Protein AF-0000000070740941 (afdb_homodimer)

Radius of gyration: 40.23 Å; Cα contacts (8 Å, |Δi|>4): 1846; chains: 2; bounding box: 111×122×105 Å

Structure (mmCIF, N/CA/C/O backbone):
data_AF-0000000070740941-model_v1
#
loop_
_entity.id
_entity.type
_entity.pdbx_description
1 polymer 'Ion transport domain-containing protein'
#
loop_
_atom_site.group_PDB
_atom_site.id
_atom_site.type_symbol
_atom_site.label_atom_id
_atom_site.label_alt_id
_atom_site.label_comp_id
_atom_site.label_asym_id
_atom_site.label_entity_id
_atom_site.label_seq_id
_atom_site.pdbx_PDB_ins_code
_atom_site.Cartn_x
_atom_site.Cartn_y
_atom_site.Cartn_z
_atom_site.occupancy
_atom_site.B_iso_or_equiv
_atom_site.auth_seq_id
_atom_site.auth_comp_id
_atom_site.auth_asym_id
_atom_site.auth_atom_id
_atom_site.pdbx_PDB_model_num
ATOM 1 N N . MET A 1 1 ? 17 8.023 54.25 1 58.59 1 MET A N 1
ATOM 2 C CA . MET A 1 1 ? 15.797 7.32 53.781 1 58.59 1 MET A CA 1
ATOM 3 C C . MET A 1 1 ? 15.922 5.82 54.031 1 58.59 1 MET A C 1
ATOM 5 O O . MET A 1 1 ? 17 5.242 53.875 1 58.59 1 MET A O 1
ATOM 9 N N . PRO A 1 2 ? 15.023 5.188 54.844 1 73.88 2 PRO A N 1
ATOM 10 C CA . PRO A 1 2 ? 15.055 3.734 55 1 73.88 2 PRO A CA 1
ATOM 11 C C . PRO A 1 2 ? 15.18 2.992 53.688 1 73.88 2 PRO A C 1
ATOM 13 O O . PRO A 1 2 ? 14.836 3.537 52.625 1 73.88 2 PRO A O 1
ATOM 16 N N . LEU A 1 3 ? 16.047 1.975 53.781 1 76 3 LEU A N 1
ATOM 17 C CA . LEU A 1 3 ? 16.359 1.193 52.594 1 76 3 LEU A CA 1
ATOM 18 C C . LEU A 1 3 ? 15.109 0.913 51.75 1 76 3 LEU A C 1
ATOM 20 O O . LEU A 1 3 ? 15.141 0.961 50.531 1 76 3 LEU A O 1
ATOM 24 N N . ARG A 1 4 ? 14.117 0.693 52.5 1 80.38 4 ARG A N 1
ATOM 25 C CA . ARG A 1 4 ? 12.859 0.403 51.812 1 80.38 4 ARG A CA 1
ATOM 26 C C . ARG A 1 4 ? 12.375 1.608 51.031 1 80.38 4 ARG A C 1
ATOM 28 O O . ARG A 1 4 ? 11.945 1.468 49.875 1 80.38 4 ARG A O 1
ATOM 35 N N . ALA A 1 5 ? 12.516 2.693 51.5 1 79.44 5 ALA A N 1
ATOM 36 C CA . ALA A 1 5 ? 12.047 3.916 50.844 1 79.44 5 ALA A CA 1
ATOM 37 C C . ALA A 1 5 ? 12.969 4.312 49.719 1 79.44 5 ALA A C 1
ATOM 39 O O . ALA A 1 5 ? 12.516 4.859 48.688 1 79.44 5 ALA A O 1
ATOM 40 N N . ARG A 1 6 ? 14.211 3.922 49.906 1 79.12 6 ARG A N 1
ATOM 41 C CA . ARG A 1 6 ? 15.18 4.246 48.875 1 79.12 6 ARG A CA 1
ATOM 42 C C . ARG A 1 6 ? 14.945 3.398 47.625 1 79.12 6 ARG A C 1
ATOM 44 O O . ARG A 1 6 ? 14.992 3.908 46.5 1 79.12 6 ARG A O 1
ATOM 51 N N . ILE A 1 7 ? 14.688 2.135 47.875 1 80.81 7 ILE A N 1
ATOM 52 C CA . ILE A 1 7 ? 14.461 1.239 46.75 1 80.81 7 ILE A CA 1
ATOM 53 C C . ILE A 1 7 ? 13.164 1.618 46.031 1 80.81 7 ILE A C 1
ATOM 55 O O . ILE A 1 7 ? 13.094 1.614 44.812 1 80.81 7 ILE A O 1
ATOM 59 N N . ASN A 1 8 ? 12.273 1.97 46.781 1 78.31 8 ASN A N 1
ATOM 60 C CA . ASN A 1 8 ? 11.016 2.398 46.188 1 78.31 8 ASN A CA 1
ATOM 61 C C . ASN A 1 8 ? 11.195 3.67 45.375 1 78.31 8 ASN A C 1
ATOM 63 O O . ASN A 1 8 ? 10.555 3.834 44.312 1 78.31 8 ASN A O 1
ATOM 67 N N . PHE A 1 9 ? 12.047 4.469 45.875 1 75.12 9 PHE A N 1
ATOM 68 C CA . PHE A 1 9 ? 12.297 5.73 45.156 1 75.12 9 PHE A CA 1
ATOM 69 C C . PHE A 1 9 ? 12.977 5.484 43.844 1 75.12 9 PHE A C 1
ATOM 71 O O . PHE A 1 9 ? 12.617 6.102 42.812 1 75.12 9 PHE A O 1
ATOM 78 N N . PHE A 1 10 ? 13.844 4.508 43.812 1 75.12 10 PHE A N 1
ATOM 79 C CA . PHE A 1 10 ? 14.578 4.238 42.594 1 75.12 10 PHE A CA 1
ATOM 80 C C . PHE A 1 10 ? 13.688 3.541 41.562 1 75.12 10 PHE A C 1
ATOM 82 O O . PHE A 1 10 ? 13.828 3.762 40.375 1 75.12 10 PHE A O 1
ATOM 89 N N . LEU A 1 11 ? 12.797 2.863 42.062 1 76.38 11 LEU A N 1
ATOM 90 C CA . LEU A 1 11 ? 11.977 2.068 41.156 1 76.38 11 LEU A CA 1
ATOM 91 C C . LEU A 1 11 ? 10.75 2.855 40.688 1 76.38 11 LEU A C 1
ATOM 93 O O . LEU A 1 11 ? 10.266 2.666 39.562 1 76.38 11 LEU A O 1
ATOM 97 N N . SER A 1 12 ? 10.234 3.75 41.5 1 70.31 12 SER A N 1
ATOM 98 C CA . SER A 1 12 ? 8.992 4.434 41.188 1 70.31 12 SER A CA 1
ATOM 99 C C . SER A 1 12 ? 9.266 5.77 40.5 1 70.31 12 SER A C 1
ATOM 101 O O . SER A 1 12 ? 8.5 6.195 39.625 1 70.31 12 SER A O 1
ATOM 103 N N . ASN A 1 13 ? 10.273 6.441 40.906 1 67.75 13 ASN A N 1
ATOM 104 C CA . ASN A 1 13 ? 10.57 7.738 40.312 1 67.75 13 ASN A CA 1
ATOM 105 C C . ASN A 1 13 ? 11.969 7.758 39.719 1 67.75 13 ASN A C 1
ATOM 107 O O . ASN A 1 13 ? 12.852 8.477 40.188 1 67.75 13 ASN A O 1
ATOM 111 N N . PRO A 1 14 ? 12.078 7.039 38.656 1 66.69 14 PRO A N 1
ATOM 112 C CA . PRO A 1 14 ? 13.43 6.914 38.094 1 66.69 14 PRO A CA 1
ATOM 113 C C . PRO A 1 14 ? 13.953 8.234 37.531 1 66.69 14 PRO A C 1
ATOM 115 O O . PRO A 1 14 ? 15.164 8.43 37.438 1 66.69 14 PRO A O 1
ATOM 118 N N . GLU A 1 15 ? 13.18 9.203 37.25 1 70.12 15 GLU A N 1
ATOM 119 C CA . GLU A 1 15 ? 13.617 10.414 36.562 1 70.12 15 GLU A CA 1
ATOM 120 C C . GLU A 1 15 ? 14.383 11.336 37.531 1 70.12 15 GLU A C 1
ATOM 122 O O . GLU A 1 15 ? 15.219 12.141 37.062 1 70.12 15 GLU A O 1
ATOM 127 N N . GLU A 1 16 ? 14.148 11.164 38.812 1 66.44 16 GLU A N 1
ATOM 128 C CA . GLU A 1 16 ? 14.695 12.117 39.75 1 66.44 16 GLU A CA 1
ATOM 129 C C . GLU A 1 16 ? 16.125 11.75 40.156 1 66.44 16 GLU A C 1
ATOM 131 O O . GLU A 1 16 ? 16.891 12.609 40.594 1 66.44 16 GLU A O 1
ATOM 136 N N . SER A 1 17 ? 16.453 10.445 39.969 1 74.56 17 SER A N 1
ATOM 137 C CA . SER A 1 17 ? 17.781 10.023 40.375 1 74.56 17 SER A CA 1
ATOM 138 C C . SER A 1 17 ? 18.531 9.383 39.219 1 74.56 17 SER A C 1
ATOM 140 O O . SER A 1 17 ? 17.922 8.836 38.281 1 74.56 17 SER A O 1
ATOM 142 N N . ASN A 1 18 ? 19.828 9.609 39.156 1 81.25 18 ASN A N 1
ATOM 143 C CA . ASN A 1 18 ? 20.641 9.016 38.094 1 81.25 18 ASN A CA 1
ATOM 144 C C . ASN A 1 18 ? 20.688 7.496 38.219 1 81.25 18 ASN A C 1
ATOM 146 O O . ASN A 1 18 ? 20.688 6.793 37.188 1 81.25 18 ASN A O 1
ATOM 150 N N . ILE A 1 19 ? 20.719 7.066 39.469 1 80.88 19 ILE A N 1
ATOM 151 C CA . ILE A 1 19 ? 20.766 5.621 39.656 1 80.88 19 ILE A CA 1
ATOM 152 C C . ILE A 1 19 ? 19.438 4.996 39.25 1 80.88 19 ILE A C 1
ATOM 154 O O . ILE A 1 19 ? 19.422 3.928 38.625 1 80.88 19 ILE A O 1
ATOM 158 N N . GLY A 1 20 ? 18.453 5.676 39.594 1 80.25 20 GLY A N 1
ATOM 159 C CA . GLY A 1 20 ? 17.156 5.188 39.188 1 80.25 20 GLY A CA 1
ATOM 160 C C . GLY A 1 20 ? 16.984 5.148 37.656 1 80.25 20 GLY A C 1
ATOM 161 O O . GLY A 1 20 ? 16.406 4.203 37.125 1 80.25 20 GLY A O 1
ATOM 162 N N . TRP A 1 21 ? 17.625 6.09 37.062 1 81.94 21 TRP A N 1
ATOM 163 C CA . TRP A 1 21 ? 17.547 6.168 35.594 1 81.94 21 TRP A CA 1
ATOM 164 C C . TRP A 1 21 ? 18.328 5.035 34.938 1 81.94 21 TRP A C 1
ATOM 166 O O . TRP A 1 21 ? 17.875 4.434 33.969 1 81.94 21 TRP A O 1
ATOM 176 N N . ARG A 1 22 ? 19.422 4.699 35.469 1 85.81 22 ARG A N 1
ATOM 177 C CA . ARG A 1 22 ? 20.219 3.621 34.906 1 85.81 22 ARG A CA 1
ATOM 178 C C . ARG A 1 22 ? 19.578 2.264 35.156 1 85.81 22 ARG A C 1
ATOM 180 O O . ARG A 1 22 ? 19.672 1.36 34.344 1 85.81 22 ARG A O 1
ATOM 187 N N . LEU A 1 23 ? 19.016 2.201 36.281 1 82.56 23 LEU A N 1
ATOM 188 C CA . LEU A 1 23 ? 18.328 0.953 36.594 1 82.56 23 LEU A CA 1
ATOM 189 C C . LEU A 1 23 ? 17.141 0.73 35.656 1 82.56 23 LEU A C 1
ATOM 191 O O . LEU A 1 23 ? 16.891 -0.398 35.25 1 82.56 23 LEU A O 1
ATOM 195 N N . GLN A 1 24 ? 16.547 1.797 35.375 1 82.38 24 GLN A N 1
ATOM 196 C CA . GLN A 1 24 ? 15.43 1.68 34.469 1 82.38 24 GLN A CA 1
ATOM 197 C C . GLN A 1 24 ? 15.906 1.32 33.062 1 82.38 24 GLN A C 1
ATOM 199 O O . GLN A 1 24 ? 15.258 0.541 32.344 1 82.38 24 GLN A O 1
ATOM 204 N N . GLN A 1 25 ? 16.953 1.862 32.656 1 84.12 25 GLN A N 1
ATOM 205 C CA . GLN A 1 25 ? 17.516 1.537 31.328 1 84.12 25 GLN A CA 1
ATOM 206 C C . GLN A 1 25 ? 17.953 0.08 31.266 1 84.12 25 GLN A C 1
ATOM 208 O O . GLN A 1 25 ? 17.797 -0.587 30.25 1 84.12 25 GLN A O 1
ATOM 213 N N . LEU A 1 26 ? 18.469 -0.374 32.312 1 86.38 26 LEU A N 1
ATOM 214 C CA . LEU A 1 26 ? 18.906 -1.764 32.375 1 86.38 26 LEU A CA 1
ATOM 215 C C . LEU A 1 26 ? 17.719 -2.713 32.312 1 86.38 26 LEU A C 1
ATOM 217 O O . LEU A 1 26 ? 17.781 -3.752 31.641 1 86.38 26 LEU A O 1
ATOM 221 N N . LEU A 1 27 ? 16.719 -2.299 32.969 1 83.69 27 LEU A N 1
ATOM 222 C CA . LEU A 1 27 ? 15.508 -3.125 32.938 1 83.69 27 LEU A CA 1
ATOM 223 C C . LEU A 1 27 ? 14.906 -3.154 31.531 1 83.69 27 LEU A C 1
ATOM 225 O O . LEU A 1 27 ? 14.422 -4.191 31.078 1 83.69 27 LEU A O 1
ATOM 229 N N . MET A 1 28 ? 14.977 -2.057 30.859 1 83.62 28 MET A N 1
ATOM 230 C CA . MET A 1 28 ? 14.453 -1.995 29.5 1 83.62 28 MET A CA 1
ATOM 231 C C . MET A 1 28 ? 15.273 -2.865 28.562 1 83.62 28 MET A C 1
ATOM 233 O O . MET A 1 28 ? 14.719 -3.557 27.703 1 83.62 28 MET A O 1
ATOM 237 N N . VAL A 1 29 ? 16.484 -2.848 28.719 1 87.44 29 VAL A N 1
ATOM 238 C CA . VAL A 1 29 ? 17.359 -3.648 27.875 1 87.44 29 VAL A CA 1
ATOM 239 C C . VAL A 1 29 ? 17.156 -5.133 28.172 1 87.44 29 VAL A C 1
ATOM 241 O O . VAL A 1 29 ? 17.141 -5.957 27.25 1 87.44 29 VAL A O 1
ATOM 244 N N . LEU A 1 30 ? 17 -5.43 29.422 1 86.12 30 LEU A N 1
ATOM 245 C CA . LEU A 1 30 ? 16.766 -6.816 29.797 1 86.12 30 LEU A CA 1
ATOM 246 C C . LEU A 1 30 ? 15.445 -7.32 29.219 1 86.12 30 LEU A C 1
ATOM 248 O O . LEU A 1 30 ? 15.352 -8.469 28.797 1 86.12 30 LEU A O 1
ATOM 252 N N . LEU A 1 31 ? 14.531 -6.504 29.281 1 83.5 31 LEU A N 1
ATOM 253 C CA . LEU A 1 31 ? 13.242 -6.887 28.719 1 83.5 31 LEU A CA 1
ATOM 254 C C . LEU A 1 31 ? 13.336 -7.039 27.203 1 83.5 31 LEU A C 1
ATOM 256 O O . LEU A 1 31 ? 12.703 -7.926 26.625 1 83.5 31 LEU A O 1
ATOM 260 N N . PHE A 1 32 ? 14.117 -6.219 26.594 1 85.75 32 PHE A N 1
ATOM 261 C CA . PHE A 1 32 ? 14.305 -6.316 25.141 1 85.75 32 PHE A CA 1
ATOM 262 C C . PHE A 1 32 ? 15.023 -7.613 24.781 1 85.75 32 PHE A C 1
ATOM 264 O O . PHE A 1 32 ? 14.664 -8.266 23.797 1 85.75 32 PHE A O 1
ATOM 271 N N . ILE A 1 33 ? 15.914 -7.965 25.531 1 88.31 33 ILE A N 1
ATOM 272 C CA . ILE A 1 33 ? 16.656 -9.211 25.297 1 88.31 33 ILE A CA 1
ATOM 273 C C . ILE A 1 33 ? 15.727 -10.398 25.516 1 88.31 33 ILE A C 1
ATOM 275 O O . ILE A 1 33 ? 15.812 -11.406 24.812 1 88.31 33 ILE A O 1
ATOM 279 N N . ASN A 1 34 ? 14.883 -10.25 26.438 1 85.19 34 ASN A N 1
ATOM 280 C CA . ASN A 1 34 ? 13.914 -11.312 26.688 1 85.19 34 ASN A CA 1
ATOM 281 C C . ASN A 1 34 ? 12.969 -11.5 25.5 1 85.19 34 ASN A C 1
ATOM 283 O O . ASN A 1 34 ? 12.656 -12.633 25.125 1 85.19 34 ASN A O 1
ATOM 287 N N . VAL A 1 35 ? 12.555 -10.438 25 1 84.69 35 VAL A N 1
ATOM 288 C CA . VAL A 1 35 ? 11.656 -10.523 23.859 1 84.69 35 VAL A CA 1
ATOM 289 C C . VAL A 1 35 ? 12.398 -11.102 22.656 1 84.69 35 VAL A C 1
ATOM 291 O O . VAL A 1 35 ? 11.828 -11.867 21.875 1 84.69 35 VAL A O 1
ATOM 294 N N . CYS A 1 36 ? 13.633 -10.781 22.5 1 86.31 36 CYS A N 1
ATOM 295 C CA . CYS A 1 36 ? 14.438 -11.344 21.422 1 86.31 36 CYS A CA 1
ATOM 296 C C . CYS A 1 36 ? 14.633 -12.844 21.609 1 86.31 36 CYS A C 1
ATOM 298 O O . CYS A 1 36 ? 14.625 -13.602 20.641 1 86.31 36 CYS A O 1
ATOM 300 N N . ALA A 1 37 ? 14.812 -13.195 22.828 1 85.75 37 ALA A N 1
ATOM 301 C CA . ALA A 1 37 ? 14.938 -14.625 23.125 1 85.75 37 ALA A CA 1
ATOM 302 C C . ALA A 1 37 ? 13.625 -15.352 22.844 1 85.75 37 ALA A C 1
ATOM 304 O O . ALA A 1 37 ? 13.633 -16.484 22.375 1 85.75 37 ALA A O 1
ATOM 305 N N . MET A 1 38 ? 12.617 -14.727 23.141 1 82.69 38 MET A N 1
ATOM 306 C CA . MET A 1 38 ? 11.312 -15.312 22.859 1 82.69 38 MET A CA 1
ATOM 307 C C . MET A 1 38 ? 11.086 -15.453 21.359 1 82.69 38 MET A C 1
ATOM 309 O O . MET A 1 38 ? 10.531 -16.453 20.906 1 82.69 38 MET A O 1
ATOM 313 N N . ALA A 1 39 ? 11.531 -14.523 20.625 1 84.81 39 ALA A N 1
ATOM 314 C CA . ALA A 1 39 ? 11.391 -14.578 19.172 1 84.81 39 ALA A CA 1
ATOM 315 C C . ALA A 1 39 ? 12.266 -15.68 18.578 1 84.81 39 ALA A C 1
ATOM 317 O O . ALA A 1 39 ? 11.859 -16.359 17.641 1 84.81 39 ALA A O 1
ATOM 318 N N . SER A 1 40 ? 13.406 -15.875 19.156 1 85.81 40 SER A N 1
ATOM 319 C CA . SER A 1 40 ? 14.312 -16.906 18.656 1 85.81 40 SER A CA 1
ATOM 320 C C . SER A 1 40 ? 13.789 -18.297 18.953 1 85.81 40 SER A C 1
ATOM 322 O O . SER A 1 40 ? 14.117 -19.266 18.25 1 85.81 40 SER A O 1
ATOM 324 N N . GLU A 1 41 ? 12.992 -18.375 19.953 1 83.5 41 GLU A N 1
ATOM 325 C CA . GLU A 1 41 ? 12.414 -19.656 20.312 1 83.5 41 GLU A CA 1
ATOM 326 C C . GLU A 1 41 ? 11.375 -20.109 19.281 1 83.5 41 GLU A C 1
ATOM 328 O O . GLU A 1 41 ? 11.125 -21.297 19.125 1 83.5 41 GLU A O 1
ATOM 333 N N . THR A 1 42 ? 10.812 -19.219 18.609 1 84 42 THR A N 1
ATOM 334 C CA . THR A 1 42 ? 9.734 -19.547 17.688 1 84 42 THR A CA 1
ATOM 335 C C . THR A 1 42 ? 10.289 -19.953 16.328 1 84 42 THR A C 1
ATOM 337 O O . THR A 1 42 ? 9.57 -20.516 15.492 1 84 42 THR A O 1
ATOM 340 N N . VAL A 1 43 ? 11.578 -19.859 16.125 1 85.44 43 VAL A N 1
ATOM 341 C CA . VAL A 1 43 ? 12.188 -20.203 14.844 1 85.44 43 VAL A CA 1
ATOM 342 C C . VAL A 1 43 ? 12.312 -21.734 14.734 1 85.44 43 VAL A C 1
ATOM 344 O O . VAL A 1 43 ? 12.414 -22.422 15.75 1 85.44 43 VAL A O 1
ATOM 347 N N . ASP A 1 44 ? 12.203 -22.203 13.539 1 84.25 44 ASP A N 1
ATOM 348 C CA . ASP A 1 44 ? 12.242 -23.641 13.305 1 84.25 44 ASP A CA 1
ATOM 349 C C . ASP A 1 44 ? 13.625 -24.219 13.617 1 84.25 44 ASP A C 1
ATOM 351 O O . ASP A 1 44 ? 14.438 -24.438 12.711 1 84.25 44 ASP A O 1
ATOM 355 N N . GLY A 1 45 ? 13.82 -24.406 14.844 1 82.5 45 GLY A N 1
ATOM 356 C CA . GLY A 1 45 ? 15.07 -24.969 15.305 1 82.5 45 GLY A CA 1
ATOM 357 C C . GLY A 1 45 ? 14.938 -26.406 15.766 1 82.5 45 GLY A C 1
ATOM 358 O O . GLY A 1 45 ? 13.898 -27.047 15.547 1 82.5 45 GLY A O 1
ATOM 359 N N . PRO A 1 46 ? 15.953 -27.016 16.219 1 81.69 46 PRO A N 1
ATOM 360 C CA . PRO A 1 46 ? 15.93 -28.406 16.688 1 81.69 46 PRO A CA 1
ATOM 361 C C . PRO A 1 46 ? 15.047 -28.609 17.906 1 81.69 46 PRO A C 1
ATOM 363 O O . PRO A 1 46 ? 14.719 -29.75 18.266 1 81.69 46 PRO A O 1
ATOM 366 N N . ARG A 1 47 ? 14.633 -27.578 18.484 1 79.94 47 ARG A N 1
ATOM 367 C CA . ARG A 1 47 ? 13.82 -27.656 19.703 1 79.94 47 ARG A CA 1
ATOM 368 C C . ARG A 1 47 ? 12.508 -28.391 19.422 1 79.94 47 ARG A C 1
ATOM 370 O O . ARG A 1 47 ? 12 -29.094 20.297 1 79.94 47 ARG A O 1
ATOM 377 N N . PHE A 1 48 ? 11.953 -28.219 18.25 1 78.44 48 PHE A N 1
ATOM 378 C CA . PHE A 1 48 ? 10.648 -28.797 17.922 1 78.44 48 PHE A CA 1
ATOM 379 C C . PHE A 1 48 ? 10.797 -30.25 17.5 1 78.44 48 PHE A C 1
ATOM 381 O O . PHE A 1 48 ? 9.797 -30.953 17.297 1 78.44 48 PHE A O 1
ATOM 388 N N . GLY A 1 49 ? 11.953 -30.766 17.531 1 76.06 49 GLY A N 1
ATOM 389 C CA . GLY A 1 49 ? 12.172 -32.156 17.219 1 76.06 49 GLY A CA 1
ATOM 390 C C . GLY A 1 49 ? 11.992 -32.469 15.734 1 76.06 49 GLY A C 1
ATOM 391 O O . GLY A 1 49 ? 11.609 -33.594 15.375 1 76.06 49 GLY A O 1
ATOM 392 N N . SER A 1 50 ? 12.133 -31.469 14.898 1 80 50 SER A N 1
ATOM 393 C CA . SER A 1 50 ? 12 -31.672 13.461 1 80 50 SER A CA 1
ATOM 394 C C . SER A 1 50 ? 13.234 -32.375 12.883 1 80 50 SER A C 1
ATOM 396 O O . SER A 1 50 ? 14.344 -32.188 13.391 1 80 50 SER A O 1
ATOM 398 N N . SER A 1 51 ? 13.086 -33.344 12.039 1 78.19 51 SER A N 1
ATOM 399 C CA . SER A 1 51 ? 14.195 -34.031 11.391 1 78.19 51 SER A CA 1
ATOM 400 C C . SER A 1 51 ? 15.008 -33.094 10.516 1 78.19 51 SER A C 1
ATOM 402 O O . SER A 1 51 ? 16.234 -33.219 10.414 1 78.19 51 SER A O 1
ATOM 404 N N . ASP A 1 52 ? 14.445 -32.125 9.844 1 79.75 52 ASP A N 1
ATOM 405 C CA . ASP A 1 52 ? 15.117 -31.141 8.984 1 79.75 52 ASP A CA 1
ATOM 406 C C . ASP A 1 52 ? 14.75 -29.719 9.391 1 79.75 52 ASP A C 1
ATOM 408 O O . ASP A 1 52 ? 13.969 -29.047 8.703 1 79.75 52 ASP A O 1
ATOM 412 N N . PRO A 1 53 ? 15.414 -29.344 10.453 1 80.56 53 PRO A N 1
ATOM 413 C CA . PRO A 1 53 ? 15.055 -28 10.891 1 80.56 53 PRO A CA 1
ATOM 414 C C . PRO A 1 53 ? 15.547 -26.906 9.922 1 80.56 53 PRO A C 1
ATOM 416 O O . PRO A 1 53 ? 16.578 -27.078 9.281 1 80.56 53 PRO A O 1
ATOM 419 N N . GLY A 1 54 ? 14.805 -25.922 9.641 1 76.44 54 GLY A N 1
ATOM 420 C CA . GLY A 1 54 ? 15.156 -24.812 8.773 1 76.44 54 GLY A CA 1
ATOM 421 C C . GLY A 1 54 ? 16.406 -24.078 9.227 1 76.44 54 GLY A C 1
ATOM 422 O O . GLY A 1 54 ? 17.203 -23.625 8.398 1 76.44 54 GLY A O 1
ATOM 423 N N . TYR A 1 55 ? 16.531 -23.984 10.562 1 82.44 55 TYR A N 1
ATOM 424 C CA . TYR A 1 55 ? 17.703 -23.344 11.156 1 82.44 55 TYR A CA 1
ATOM 425 C C . TYR A 1 55 ? 18.406 -24.281 12.117 1 82.44 55 TYR A C 1
ATOM 427 O O . TYR A 1 55 ? 18.219 -24.188 13.336 1 82.44 55 TYR A O 1
ATOM 435 N N . PRO A 1 56 ? 19.219 -25.078 11.578 1 80.06 56 PRO A N 1
ATOM 436 C CA . PRO A 1 56 ? 19.844 -26.109 12.398 1 80.06 56 PRO A CA 1
ATOM 437 C C . PRO A 1 56 ? 20.844 -25.547 13.414 1 80.06 56 PRO A C 1
ATOM 439 O O . PRO A 1 56 ? 21.172 -26.203 14.398 1 80.06 56 PRO A O 1
ATOM 442 N N . TYR A 1 57 ? 21.297 -24.281 13.25 1 81.06 57 TYR A N 1
ATOM 443 C CA . TYR A 1 57 ? 22.312 -23.703 14.109 1 81.06 57 TYR A CA 1
ATOM 444 C C . TYR A 1 57 ? 21.703 -23.156 15.398 1 81.06 57 TYR A C 1
ATOM 446 O O . TYR A 1 57 ? 22.422 -22.797 16.328 1 81.06 57 TYR A O 1
ATOM 454 N N . MET A 1 58 ? 20.422 -23.203 15.562 1 84.81 58 MET A N 1
ATOM 455 C CA . MET A 1 58 ? 19.781 -22.672 16.75 1 84.81 58 MET A CA 1
ATOM 456 C C . MET A 1 58 ? 19.875 -23.656 17.922 1 84.81 58 MET A C 1
ATOM 458 O O . MET A 1 58 ? 20.031 -24.859 17.703 1 84.81 58 MET A O 1
ATOM 462 N N . PRO A 1 59 ? 19.891 -23.125 19.141 1 84.5 59 PRO A N 1
ATOM 463 C CA . PRO A 1 59 ? 20.047 -23.984 20.312 1 84.5 59 PRO A CA 1
ATOM 464 C C . PRO A 1 59 ? 18.875 -24.953 20.516 1 84.5 59 PRO A C 1
ATOM 466 O O . PRO A 1 59 ? 17.828 -24.781 19.891 1 84.5 59 PRO A O 1
ATOM 469 N N . GLY A 1 60 ? 19.125 -25.953 21.344 1 81.06 60 GLY A N 1
ATOM 470 C CA . GLY A 1 60 ? 18.094 -26.953 21.625 1 81.06 60 GLY A CA 1
ATOM 471 C C . GLY A 1 60 ? 17.094 -26.484 22.656 1 81.06 60 GLY A C 1
ATOM 472 O O . GLY A 1 60 ? 17.141 -25.344 23.109 1 81.06 60 GLY A O 1
ATOM 473 N N . ASP A 1 61 ? 16.125 -27.297 23.047 1 79.25 61 ASP A N 1
ATOM 474 C CA . ASP A 1 61 ? 15.023 -27 23.953 1 79.25 61 ASP A CA 1
ATOM 475 C C . ASP A 1 61 ? 15.523 -26.703 25.359 1 79.25 61 ASP A C 1
ATOM 477 O O . ASP A 1 61 ? 15.023 -25.797 26.031 1 79.25 61 ASP A O 1
ATOM 481 N N . SER A 1 62 ? 16.531 -27.422 25.797 1 80.31 62 SER A N 1
ATOM 482 C CA . SER A 1 62 ? 17.031 -27.281 27.156 1 80.31 62 SER A CA 1
ATOM 483 C C . SER A 1 62 ? 17.625 -25.891 27.391 1 80.31 62 SER A C 1
ATOM 485 O O . SER A 1 62 ? 17.453 -25.312 28.453 1 80.31 62 SER A O 1
ATOM 487 N N . THR A 1 63 ? 18.25 -25.359 26.391 1 85.5 63 THR A N 1
ATOM 488 C CA . THR A 1 63 ? 18.844 -24.047 26.516 1 85.5 63 THR A CA 1
ATOM 489 C C . THR A 1 63 ? 17.781 -22.969 26.594 1 85.5 63 THR A C 1
ATOM 491 O O . THR A 1 63 ? 17.906 -22.016 27.375 1 85.5 63 THR A O 1
ATOM 494 N N . PHE A 1 64 ? 16.766 -23.094 25.891 1 82.88 64 PHE A N 1
ATOM 495 C CA . PHE A 1 64 ? 15.703 -22.094 25.906 1 82.88 64 PHE A CA 1
ATOM 496 C C . PHE A 1 64 ? 14.938 -22.125 27.219 1 82.88 64 PHE A C 1
ATOM 498 O O . PHE A 1 64 ? 14.516 -21.078 27.719 1 82.88 64 PHE A O 1
ATOM 505 N N . ILE A 1 65 ? 14.797 -23.266 27.797 1 78.5 65 ILE A N 1
ATOM 506 C CA . ILE A 1 65 ? 14.125 -23.375 29.078 1 78.5 65 ILE A CA 1
ATOM 507 C C . ILE A 1 65 ? 14.969 -22.719 30.172 1 78.5 65 ILE A C 1
ATOM 509 O O . ILE A 1 65 ? 14.445 -22 31.031 1 78.5 65 ILE A O 1
ATOM 513 N N . ALA A 1 66 ? 16.234 -22.906 30.062 1 82.38 66 ALA A N 1
ATOM 514 C CA . ALA A 1 66 ? 17.125 -22.281 31.031 1 82.38 66 ALA A CA 1
ATOM 515 C C . ALA A 1 66 ? 17.062 -20.766 30.938 1 82.38 66 ALA A C 1
ATOM 517 O O . ALA A 1 66 ? 17.062 -20.062 31.953 1 82.38 66 ALA A O 1
ATOM 518 N N . VAL A 1 67 ? 17.047 -20.297 29.766 1 83.81 67 VAL A N 1
ATOM 519 C CA . VAL A 1 67 ? 17.016 -18.859 29.547 1 83.81 67 VAL A CA 1
ATOM 520 C C . VAL A 1 67 ? 15.672 -18.297 30.031 1 83.81 67 VAL A C 1
ATOM 522 O O . VAL A 1 67 ? 15.625 -17.234 30.656 1 83.81 67 VAL A O 1
ATOM 525 N N . GLU A 1 68 ? 14.664 -18.953 29.781 1 79.56 68 GLU A N 1
ATOM 526 C CA . GLU A 1 68 ? 13.344 -18.516 30.219 1 79.56 68 GLU A CA 1
ATOM 527 C C . GLU A 1 68 ? 13.242 -18.5 31.75 1 79.56 68 GLU A C 1
ATOM 529 O O . GLU A 1 68 ? 12.633 -17.594 32.312 1 79.56 68 GLU A O 1
ATOM 534 N N . VAL A 1 69 ? 13.859 -19.453 32.344 1 78.62 69 VAL A N 1
ATOM 535 C CA . VAL A 1 69 ? 13.828 -19.531 33.812 1 78.62 69 VAL A CA 1
ATOM 536 C C . VAL A 1 69 ? 14.656 -18.391 34.406 1 78.62 69 VAL A C 1
ATOM 538 O O . VAL A 1 69 ? 14.258 -17.766 35.406 1 78.62 69 VAL A O 1
ATOM 541 N N . LEU A 1 70 ? 15.68 -18.141 33.75 1 83.44 70 LEU A N 1
ATOM 542 C CA . LEU A 1 70 ? 16.547 -17.062 34.25 1 83.44 70 LEU A CA 1
ATOM 543 C C . LEU A 1 70 ? 15.82 -15.719 34.188 1 83.44 70 LEU A C 1
ATOM 545 O O . LEU A 1 70 ? 15.844 -14.953 35.156 1 83.44 70 LEU A O 1
ATOM 549 N N . PHE A 1 71 ? 15.227 -15.461 33.125 1 83 71 PHE A N 1
ATOM 550 C CA . PHE A 1 71 ? 14.539 -14.18 32.969 1 83 71 PHE A CA 1
ATOM 551 C C . PHE A 1 71 ? 13.305 -14.133 33.875 1 83 71 PHE A C 1
ATOM 553 O O . PHE A 1 71 ? 12.977 -13.078 34.438 1 83 71 PHE A O 1
ATOM 560 N N . SER A 1 72 ? 12.625 -15.203 34.031 1 80.19 72 SER A N 1
ATOM 561 C CA . SER A 1 72 ? 11.453 -15.227 34.906 1 80.19 72 SER A CA 1
ATOM 562 C C . SER A 1 72 ? 11.852 -14.961 36.375 1 80.19 72 SER A C 1
ATOM 564 O O . SER A 1 72 ? 11.133 -14.266 37.094 1 80.19 72 SER A O 1
ATOM 566 N N . LEU A 1 73 ? 12.953 -15.477 36.781 1 82.75 73 LEU A N 1
ATOM 567 C CA . LEU A 1 73 ? 13.438 -15.234 38.125 1 82.75 73 LEU A CA 1
ATOM 568 C C . LEU A 1 73 ? 13.773 -13.766 38.344 1 82.75 73 LEU A C 1
ATOM 570 O O . LEU A 1 73 ? 13.508 -13.203 39.406 1 82.75 73 LEU A O 1
ATOM 574 N N . PHE A 1 74 ? 14.32 -13.289 37.312 1 84.75 74 PHE A N 1
ATOM 575 C CA . PHE A 1 74 ? 14.656 -11.867 37.406 1 84.75 74 PHE A CA 1
ATOM 576 C C . PHE A 1 74 ? 13.398 -11.016 37.531 1 84.75 74 PHE A C 1
ATOM 578 O O . PHE A 1 74 ? 13.367 -10.07 38.312 1 84.75 74 PHE A O 1
ATOM 585 N N . PHE A 1 75 ? 12.406 -11.281 36.844 1 81.62 75 PHE A N 1
ATOM 586 C CA . PHE A 1 75 ? 11.188 -10.484 36.875 1 81.62 75 PHE A CA 1
ATOM 587 C C . PHE A 1 75 ? 10.422 -10.719 38.188 1 81.62 75 PHE A C 1
ATOM 589 O O . PHE A 1 75 ? 9.766 -9.812 38.688 1 81.62 75 PHE A O 1
ATOM 596 N N . VAL A 1 76 ? 10.539 -11.875 38.656 1 83.12 76 VAL A N 1
ATOM 597 C CA . VAL A 1 76 ? 9.914 -12.148 39.938 1 83.12 76 VAL A CA 1
ATOM 598 C C . VAL A 1 76 ? 10.617 -11.367 41.062 1 83.12 76 VAL A C 1
ATOM 600 O O . VAL A 1 76 ? 9.977 -10.805 41.938 1 83.12 76 VAL A O 1
ATOM 603 N N . PHE A 1 77 ? 11.867 -11.297 40.906 1 85.56 77 PHE A N 1
ATOM 604 C CA . PHE A 1 77 ? 12.633 -10.539 41.875 1 85.56 77 PHE A CA 1
ATOM 605 C C . PHE A 1 77 ? 12.289 -9.062 41.812 1 85.56 77 PHE A C 1
ATOM 607 O O . PHE A 1 77 ? 12.164 -8.398 42.844 1 85.56 77 PHE A O 1
ATOM 614 N N . GLU A 1 78 ? 12.211 -8.602 40.625 1 84.12 78 GLU A N 1
ATOM 615 C CA . GLU A 1 78 ? 11.844 -7.203 40.469 1 84.12 78 GLU A CA 1
ATOM 616 C C . GLU A 1 78 ? 10.453 -6.926 41.031 1 84.12 78 GLU A C 1
ATOM 618 O O . GLU A 1 78 ? 10.234 -5.898 41.688 1 84.12 78 GLU A O 1
ATOM 623 N N . PHE A 1 79 ? 9.57 -7.801 40.844 1 83.5 79 PHE A N 1
ATOM 624 C CA . PHE A 1 79 ? 8.211 -7.613 41.312 1 83.5 79 PHE A CA 1
ATOM 625 C C . PHE A 1 79 ? 8.164 -7.66 42.844 1 83.5 79 PHE A C 1
ATOM 627 O O . PHE A 1 79 ? 7.465 -6.863 43.469 1 83.5 79 PHE A O 1
ATOM 634 N N . VAL A 1 80 ? 8.93 -8.547 43.438 1 85.88 80 VAL A N 1
ATOM 635 C CA . VAL A 1 80 ? 8.953 -8.672 44.875 1 85.88 80 VAL A CA 1
ATOM 636 C C . VAL A 1 80 ? 9.586 -7.43 45.5 1 85.88 80 VAL A C 1
ATOM 638 O O . VAL A 1 80 ? 9.141 -6.949 46.531 1 85.88 80 VAL A O 1
ATOM 641 N N . ALA A 1 81 ? 10.523 -6.953 44.844 1 84.81 81 ALA A N 1
ATOM 642 C CA . ALA A 1 81 ? 11.156 -5.734 45.344 1 84.81 81 ALA A CA 1
ATOM 643 C C . ALA A 1 81 ? 10.188 -4.559 45.312 1 84.81 81 ALA A C 1
ATOM 645 O O . ALA A 1 81 ? 10.164 -3.742 46.219 1 84.81 81 ALA A O 1
ATOM 646 N N . ARG A 1 82 ? 9.359 -4.488 44.281 1 83.94 82 ARG A N 1
ATOM 647 C CA . ARG A 1 82 ? 8.375 -3.412 44.188 1 83.94 82 ARG A CA 1
ATOM 648 C C . ARG A 1 82 ? 7.238 -3.607 45.188 1 83.94 82 ARG A C 1
ATOM 650 O O . ARG A 1 82 ? 6.699 -2.635 45.719 1 83.94 82 ARG A O 1
ATOM 657 N N . TRP A 1 83 ? 6.953 -4.875 45.406 1 84.62 83 TRP A N 1
ATOM 658 C CA . TRP A 1 83 ? 5.859 -5.195 46.312 1 84.62 83 TRP A CA 1
ATOM 659 C C . TRP A 1 83 ? 6.238 -4.871 47.75 1 84.62 83 TRP A C 1
ATOM 661 O O . TRP A 1 83 ? 5.453 -4.27 48.469 1 84.62 83 TRP A O 1
ATOM 671 N N . VAL A 1 84 ? 7.469 -5.156 48.156 1 86 84 VAL A N 1
ATOM 672 C CA . VAL A 1 84 ? 7.902 -4.984 49.562 1 86 84 VAL A CA 1
ATOM 673 C C . VAL A 1 84 ? 8.172 -3.508 49.812 1 86 84 VAL A C 1
ATOM 675 O O . VAL A 1 84 ? 7.984 -3.035 50.938 1 86 84 VAL A O 1
ATOM 678 N N . THR A 1 85 ? 8.484 -2.781 48.812 1 84.69 85 THR A N 1
ATOM 679 C CA . THR A 1 85 ? 8.891 -1.4 49.031 1 84.69 85 THR A CA 1
ATOM 680 C C . THR A 1 85 ? 7.719 -0.447 48.812 1 84.69 85 THR A C 1
ATOM 682 O O . THR A 1 85 ? 7.852 0.763 49 1 84.69 85 THR A O 1
ATOM 685 N N . ALA A 1 86 ? 6.531 -0.924 48.438 1 82.75 86 ALA A N 1
ATOM 686 C CA . ALA A 1 86 ? 5.387 -0.059 48.156 1 82.75 86 ALA A CA 1
ATOM 687 C C . ALA A 1 86 ? 4.871 0.604 49.406 1 82.75 86 ALA A C 1
ATOM 689 O O . ALA A 1 86 ? 4.746 -0.048 50.469 1 82.75 86 ALA A O 1
ATOM 690 N N . PRO A 1 87 ? 4.766 1.909 49.406 1 78.5 87 PRO A N 1
ATOM 691 C CA . PRO A 1 87 ? 4.309 2.604 50.625 1 78.5 87 PRO A CA 1
ATOM 692 C C . PRO A 1 87 ? 2.875 2.236 51 1 78.5 87 PRO A C 1
ATOM 694 O O . PRO A 1 87 ? 2.598 1.962 52.188 1 78.5 87 PRO A O 1
ATOM 697 N N . SER A 1 88 ? 1.958 2.383 50 1 81.12 88 SER A N 1
ATOM 698 C CA . SER A 1 88 ? 0.578 1.981 50.25 1 81.12 88 SER A CA 1
ATOM 699 C C . SER A 1 88 ? 0.21 0.739 49.469 1 81.12 88 SER A C 1
ATOM 701 O O . SER A 1 88 ? 0.287 0.746 48.219 1 81.12 88 SER A O 1
ATOM 703 N N . GLN A 1 89 ? -0.081 -0.333 50.188 1 80.94 89 GLN A N 1
ATOM 704 C CA . GLN A 1 89 ? -0.359 -1.621 49.562 1 80.94 89 GLN A CA 1
ATOM 705 C C . GLN A 1 89 ? -1.669 -1.58 48.781 1 80.94 89 GLN A C 1
ATOM 707 O O . GLN A 1 89 ? -1.787 -2.205 47.719 1 80.94 89 GLN A O 1
ATOM 712 N N . SER A 1 90 ? -2.566 -0.752 49.188 1 82 90 SER A N 1
ATOM 713 C CA . SER A 1 90 ? -3.85 -0.695 48.5 1 82 90 SER A CA 1
ATOM 714 C C . SER A 1 90 ? -3.717 0.008 47.156 1 82 90 SER A C 1
ATOM 716 O O . SER A 1 90 ? -4.32 -0.415 46.156 1 82 90 SER A O 1
ATOM 718 N N . GLN A 1 91 ? -2.91 0.998 47.156 1 79.75 91 GLN A N 1
ATOM 719 C CA . GLN A 1 91 ? -2.713 1.719 45.906 1 79.75 91 GLN A CA 1
ATOM 720 C C . GLN A 1 91 ? -1.871 0.902 44.906 1 79.75 91 GLN A C 1
ATOM 722 O O . GLN A 1 91 ? -2.072 0.978 43.719 1 79.75 91 GLN A O 1
ATOM 727 N N . PHE A 1 92 ? -1.023 0.119 45.469 1 81.19 92 PHE A N 1
ATOM 728 C CA . PHE A 1 92 ? -0.141 -0.708 44.656 1 81.19 92 PHE A CA 1
ATOM 729 C C . PHE A 1 92 ? -0.939 -1.75 43.906 1 81.19 92 PHE A C 1
ATOM 731 O O . PHE A 1 92 ? -0.725 -1.938 42.688 1 81.19 92 PHE A O 1
ATOM 738 N N . TRP A 1 93 ? -1.936 -2.326 44.438 1 82.12 93 TRP A N 1
ATOM 739 C CA . TRP A 1 93 ? -2.684 -3.41 43.812 1 82.12 93 TRP A CA 1
ATOM 740 C C . TRP A 1 93 ? -3.801 -2.859 42.938 1 82.12 93 TRP A C 1
ATOM 742 O O . TRP A 1 93 ? -4.344 -3.576 42.094 1 82.12 93 TRP A O 1
ATOM 752 N N . ARG A 1 94 ? -4.047 -1.583 43.062 1 78.88 94 ARG A N 1
ATOM 753 C CA . ARG A 1 94 ? -5.109 -1.016 42.219 1 78.88 94 ARG A CA 1
ATOM 754 C C . ARG A 1 94 ? -4.559 -0.471 40.906 1 78.88 94 ARG A C 1
ATOM 756 O O . ARG A 1 94 ? -5.316 -0.217 39.969 1 78.88 94 ARG A O 1
ATOM 763 N N . SER A 1 95 ? -3.338 -0.462 40.812 1 77.88 95 SER A N 1
ATOM 764 C CA . SER A 1 95 ? -2.748 0.066 39.594 1 77.88 95 SER A CA 1
ATOM 765 C C . SER A 1 95 ? -2.676 -1.004 38.5 1 77.88 95 SER A C 1
ATOM 767 O O . SER A 1 95 ? -2.34 -2.156 38.781 1 77.88 95 SER A O 1
ATOM 769 N N . VAL A 1 96 ? -3.061 -0.722 37.25 1 76.25 96 VAL A N 1
ATOM 770 C CA . VAL A 1 96 ? -3.072 -1.635 36.125 1 76.25 96 VAL A CA 1
ATOM 771 C C . VAL A 1 96 ? -1.643 -2.035 35.75 1 76.25 96 VAL A C 1
ATOM 773 O O . VAL A 1 96 ? -1.39 -3.176 35.375 1 76.25 96 VAL A O 1
ATOM 776 N N . SER A 1 97 ? -0.714 -1.188 36 1 75 97 SER A N 1
ATOM 777 C CA . SER A 1 97 ? 0.675 -1.486 35.688 1 75 97 SER A CA 1
ATOM 778 C C . SER A 1 97 ? 1.223 -2.613 36.562 1 75 97 SER A C 1
ATOM 780 O O . SER A 1 97 ? 2.039 -3.416 36.094 1 75 97 SER A O 1
ATOM 782 N N . THR A 1 98 ? 0.744 -2.689 37.719 1 81.38 98 THR A N 1
ATOM 783 C CA . THR A 1 98 ? 1.182 -3.74 38.625 1 81.38 98 THR A CA 1
ATOM 784 C C . THR A 1 98 ? 0.687 -5.105 38.156 1 81.38 98 THR A C 1
ATOM 786 O O . THR A 1 98 ? 1.415 -6.098 38.25 1 81.38 98 THR A O 1
ATOM 789 N N . TRP A 1 99 ? -0.474 -5.051 37.562 1 78.31 99 TRP A N 1
ATOM 790 C CA . TRP A 1 99 ? -1.026 -6.316 37.094 1 78.31 99 TRP A CA 1
ATOM 791 C C . TRP A 1 99 ? -0.291 -6.809 35.844 1 78.31 99 TRP A C 1
ATOM 793 O O . TRP A 1 99 ? -0.051 -8.008 35.688 1 78.31 99 TRP A O 1
ATOM 803 N N . ILE A 1 100 ? 0.061 -5.957 35.031 1 76.62 100 ILE A N 1
ATOM 804 C CA . ILE A 1 100 ? 0.78 -6.344 33.844 1 76.62 100 ILE A CA 1
ATOM 805 C C . ILE A 1 100 ? 2.168 -6.863 34.219 1 76.62 100 ILE A C 1
ATOM 807 O O . ILE A 1 100 ? 2.629 -7.867 33.656 1 76.62 100 ILE A O 1
ATOM 811 N N . THR A 1 101 ? 2.75 -6.289 35.156 1 77 101 THR A N 1
ATOM 812 C CA . THR A 1 101 ? 4.074 -6.723 35.594 1 77 101 THR A CA 1
ATOM 813 C C . THR A 1 101 ? 3.988 -8.062 36.312 1 77 101 THR A C 1
ATOM 815 O O . THR A 1 101 ? 4.871 -8.914 36.188 1 77 101 THR A O 1
ATOM 818 N N . LEU A 1 102 ? 2.9 -8.234 37 1 79.25 102 LEU A N 1
ATOM 819 C CA . LEU A 1 102 ? 2.717 -9.492 37.719 1 79.25 102 LEU A CA 1
ATOM 820 C C . LEU A 1 102 ? 2.467 -10.641 36.75 1 79.25 102 LEU A C 1
ATOM 822 O O . LEU A 1 102 ? 3.094 -11.695 36.875 1 79.25 102 LEU A O 1
ATOM 826 N N . LEU A 1 103 ? 1.641 -10.367 35.812 1 75.19 103 LEU A N 1
ATOM 827 C CA . LEU A 1 103 ? 1.293 -11.422 34.875 1 75.19 103 LEU A CA 1
ATOM 828 C C . LEU A 1 103 ? 2.48 -11.766 33.969 1 75.19 103 LEU A C 1
ATOM 830 O O . LEU A 1 103 ? 2.668 -12.922 33.594 1 75.19 103 LEU A O 1
ATOM 834 N N . ALA A 1 104 ? 3.209 -10.82 33.688 1 73.81 104 ALA A N 1
ATOM 835 C CA . ALA A 1 104 ? 4.402 -11.062 32.875 1 73.81 104 ALA A CA 1
ATOM 836 C C . ALA A 1 104 ? 5.449 -11.844 33.656 1 73.81 104 ALA A C 1
ATOM 838 O O . ALA A 1 104 ? 6.195 -12.648 33.094 1 73.81 104 ALA A O 1
ATOM 839 N N . ALA A 1 105 ? 5.465 -11.602 35 1 73.81 105 ALA A N 1
ATOM 840 C CA . ALA A 1 105 ? 6.434 -12.289 35.844 1 73.81 105 ALA A CA 1
ATOM 841 C C . ALA A 1 105 ? 6.031 -13.742 36.062 1 73.81 105 ALA A C 1
ATOM 843 O O . ALA A 1 105 ? 6.891 -14.633 36.125 1 73.81 105 ALA A O 1
ATOM 844 N N . ILE A 1 106 ? 4.68 -13.992 36 1 70.06 106 ILE A N 1
ATOM 845 C CA . ILE A 1 106 ? 4.207 -15.336 36.312 1 70.06 106 ILE A CA 1
ATOM 846 C C . ILE A 1 106 ? 4.133 -16.172 35.031 1 70.06 106 ILE A C 1
ATOM 848 O O . ILE A 1 106 ? 4.094 -17.406 35.094 1 70.06 106 ILE A O 1
ATOM 852 N N . ALA A 1 107 ? 4.348 -15.602 33.969 1 68 107 ALA A N 1
ATOM 853 C CA . ALA A 1 107 ? 4.133 -16.312 32.688 1 68 107 ALA A CA 1
ATOM 854 C C . ALA A 1 107 ? 5.043 -17.531 32.594 1 68 107 ALA A C 1
ATOM 856 O O . ALA A 1 107 ? 4.652 -18.562 32.031 1 68 107 ALA A O 1
ATOM 857 N N . ALA A 1 108 ? 6.266 -17.578 33.125 1 61.75 108 ALA A N 1
ATOM 858 C CA . ALA A 1 108 ? 7.172 -18.703 32.938 1 61.75 108 ALA A CA 1
ATOM 859 C C . ALA A 1 108 ? 7.09 -19.688 34.094 1 61.75 108 ALA A C 1
ATOM 861 O O . ALA A 1 108 ? 7.59 -20.812 34 1 61.75 108 ALA A O 1
ATOM 862 N N . LEU A 1 109 ? 6.332 -19.297 35.219 1 67.94 109 LEU A N 1
ATOM 863 C CA . LEU A 1 109 ? 6.434 -20.078 36.438 1 67.94 109 LEU A CA 1
ATOM 864 C C . LEU A 1 109 ? 5.637 -21.375 36.312 1 67.94 109 LEU A C 1
ATOM 866 O O . LEU A 1 109 ? 6.09 -22.438 36.781 1 67.94 109 LEU A O 1
ATOM 870 N N . PRO A 1 110 ? 4.59 -21.312 35.5 1 62.88 110 PRO A N 1
ATOM 871 C CA . PRO A 1 110 ? 3.854 -22.578 35.438 1 62.88 110 PRO A CA 1
ATOM 872 C C . PRO A 1 110 ? 4.633 -23.688 34.719 1 62.88 110 PRO A C 1
ATOM 874 O O . PRO A 1 110 ? 4.57 -24.844 35.125 1 62.88 110 PRO A O 1
ATOM 877 N N . ARG A 1 111 ? 5.336 -23.328 33.719 1 65.75 111 ARG A N 1
ATOM 878 C CA . ARG A 1 111 ? 6.105 -24.344 33 1 65.75 111 ARG A CA 1
ATOM 879 C C . ARG A 1 111 ? 7.148 -24.969 33.938 1 65.75 111 ARG A C 1
ATOM 881 O O . ARG A 1 111 ? 7.355 -26.188 33.906 1 65.75 111 ARG A O 1
ATOM 888 N N . LEU A 1 112 ? 7.711 -24.172 34.781 1 64.06 112 LEU A N 1
ATOM 889 C CA . LEU A 1 112 ? 8.734 -24.672 35.688 1 64.06 112 LEU A CA 1
ATOM 890 C C . LEU A 1 112 ? 8.117 -25.562 36.781 1 64.06 112 LEU A C 1
ATOM 892 O O . LEU A 1 112 ? 8.68 -26.594 37.125 1 64.06 112 LEU A O 1
ATOM 896 N N . LEU A 1 113 ? 6.926 -25.016 37.156 1 65.44 113 LEU A N 1
ATOM 897 C CA . LEU A 1 113 ? 6.266 -25.781 38.188 1 65.44 113 LEU A CA 1
ATOM 898 C C . LEU A 1 113 ? 5.797 -27.141 37.688 1 65.44 113 LEU A C 1
ATOM 900 O O . LEU A 1 113 ? 5.891 -28.141 38.375 1 65.44 113 LEU A O 1
ATOM 904 N N . LEU A 1 114 ? 5.328 -27.047 36.469 1 63.34 114 LEU A N 1
ATOM 905 C CA . LEU A 1 114 ? 4.824 -28.297 35.906 1 63.34 114 LEU A CA 1
ATOM 906 C C . LEU A 1 114 ? 5.973 -29.234 35.531 1 63.34 114 LEU A C 1
ATOM 908 O O . LEU A 1 114 ? 5.867 -30.453 35.719 1 63.34 114 LEU A O 1
ATOM 912 N N . LEU A 1 115 ? 7.027 -28.672 34.906 1 61.94 115 LEU A N 1
ATOM 913 C CA . LEU A 1 115 ? 8.203 -29.484 34.656 1 61.94 115 LEU A CA 1
ATOM 914 C C . LEU A 1 115 ? 8.727 -30.125 35.938 1 61.94 115 LEU A C 1
ATOM 916 O O . LEU A 1 115 ? 9.109 -31.297 35.938 1 61.94 115 LEU A O 1
ATOM 920 N N . ALA A 1 116 ? 8.648 -29.297 36.969 1 62.78 116 ALA A N 1
ATOM 921 C CA . ALA A 1 116 ? 9.109 -29.797 38.281 1 62.78 116 ALA A CA 1
ATOM 922 C C . ALA A 1 116 ? 8.172 -30.875 38.812 1 62.78 116 ALA A C 1
ATOM 924 O O . ALA A 1 116 ? 8.609 -31.812 39.469 1 62.78 116 ALA A O 1
ATOM 925 N N . ALA A 1 117 ? 6.812 -30.641 38.531 1 61.56 117 ALA A N 1
ATOM 926 C CA . ALA A 1 117 ? 5.82 -31.578 39 1 61.56 117 ALA A CA 1
ATOM 927 C C . ALA A 1 117 ? 5.719 -32.812 38.094 1 61.56 117 ALA A C 1
ATOM 929 O O . ALA A 1 117 ? 5.004 -33.75 38.406 1 61.56 117 ALA A O 1
ATOM 930 N N . GLY A 1 118 ? 6.527 -32.969 37.031 1 58.84 118 GLY A N 1
ATOM 931 C CA . GLY A 1 118 ? 6.539 -34.125 36.156 1 58.84 118 GLY A CA 1
ATOM 932 C C . GLY A 1 118 ? 5.309 -34.25 35.281 1 58.84 118 GLY A C 1
ATOM 933 O O . GLY A 1 118 ? 4.977 -35.312 34.781 1 58.84 118 GLY A O 1
ATOM 934 N N . ALA A 1 119 ? 4.406 -33.281 35.219 1 56.56 119 ALA A N 1
ATOM 935 C CA . ALA A 1 119 ? 3.137 -33.406 34.5 1 56.56 119 ALA A CA 1
ATOM 936 C C . ALA A 1 119 ? 3.309 -33.031 33.031 1 56.56 119 ALA A C 1
ATOM 938 O O . ALA A 1 119 ? 4.332 -32.469 32.656 1 56.56 119 ALA A O 1
ATOM 939 N N . ASP A 1 120 ? 2.307 -33.562 32.125 1 54.94 120 ASP A N 1
ATOM 940 C CA . ASP A 1 120 ? 2.238 -33.438 30.672 1 54.94 120 ASP A CA 1
ATOM 941 C C . ASP A 1 120 ? 2.17 -31.969 30.266 1 54.94 120 ASP A C 1
ATOM 943 O O . ASP A 1 120 ? 1.326 -31.219 30.75 1 54.94 120 ASP A O 1
ATOM 947 N N . THR A 1 121 ? 3.248 -31.438 29.734 1 57.19 121 THR A N 1
ATOM 948 C CA . THR A 1 121 ? 3.592 -30.062 29.453 1 57.19 121 THR A CA 1
ATOM 949 C C . THR A 1 121 ? 2.736 -29.516 28.312 1 57.19 121 THR A C 1
ATOM 951 O O . THR A 1 121 ? 2.877 -28.359 27.906 1 57.19 121 THR A O 1
ATOM 954 N N . GLU A 1 122 ? 1.808 -30.344 27.812 1 55.22 122 GLU A N 1
ATOM 955 C CA . GLU A 1 122 ? 1.1 -29.859 26.625 1 55.22 122 GLU A CA 1
ATOM 956 C C . GLU A 1 122 ? 0.172 -28.703 26.969 1 55.22 122 GLU A C 1
ATOM 958 O O . GLU A 1 122 ? 0.099 -27.719 26.234 1 55.22 122 GLU A O 1
ATOM 963 N N . PHE A 1 123 ? -0.668 -28.984 28.047 1 54.47 123 PHE A N 1
ATOM 964 C CA . PHE A 1 123 ? -1.602 -27.938 28.438 1 54.47 123 PHE A CA 1
ATOM 965 C C . PHE A 1 123 ? -0.855 -26.672 28.844 1 54.47 123 PHE A C 1
ATOM 967 O O . PHE A 1 123 ? -1.297 -25.562 28.531 1 54.47 123 PHE A O 1
ATOM 974 N N . ALA A 1 124 ? 0.175 -26.875 29.5 1 56.19 124 ALA A N 1
ATOM 975 C CA . ALA A 1 124 ? 1.003 -25.766 29.953 1 56.19 124 ALA A CA 1
ATOM 976 C C . ALA A 1 124 ? 1.546 -24.969 28.766 1 56.19 124 ALA A C 1
ATOM 978 O O . ALA A 1 124 ? 1.659 -23.734 28.828 1 56.19 124 ALA A O 1
ATOM 979 N N . ASP A 1 125 ? 1.686 -25.609 27.734 1 57.5 125 ASP A N 1
ATOM 980 C CA . ASP A 1 125 ? 2.215 -24.922 26.547 1 57.5 125 ASP A CA 1
ATOM 981 C C . ASP A 1 125 ? 1.174 -23.984 25.953 1 57.5 125 ASP A C 1
ATOM 983 O O . ASP A 1 125 ? 1.507 -22.891 25.5 1 57.5 125 ASP A O 1
ATOM 987 N N . ALA A 1 126 ? -0.072 -24.531 25.969 1 55 126 ALA A N 1
ATOM 988 C CA . ALA A 1 126 ? -1.113 -23.656 25.422 1 55 126 ALA A CA 1
ATOM 989 C C . ALA A 1 126 ? -1.268 -22.406 26.266 1 55 126 ALA A C 1
ATOM 991 O O . ALA A 1 126 ? -1.42 -21.297 25.734 1 55 126 ALA A O 1
ATOM 992 N N . PHE A 1 127 ? -1.247 -22.641 27.625 1 54.38 127 PHE A N 1
ATOM 993 C CA . PHE A 1 127 ? -1.378 -21.516 28.547 1 54.38 127 PHE A CA 1
ATOM 994 C C . PHE A 1 127 ? -0.183 -20.578 28.422 1 54.38 127 PHE A C 1
ATOM 996 O O . PHE A 1 127 ? -0.33 -19.359 28.531 1 54.38 127 PHE A O 1
ATOM 1003 N N . MET A 1 128 ? 0.881 -21.109 28.172 1 56.25 128 MET A N 1
ATOM 1004 C CA . MET A 1 128 ? 2.121 -20.344 28.062 1 56.25 128 MET A CA 1
ATOM 1005 C C . MET A 1 128 ? 2.08 -19.406 26.859 1 56.25 128 MET A C 1
ATOM 1007 O O . MET A 1 128 ? 2.695 -18.344 26.859 1 56.25 128 MET A O 1
ATOM 1011 N N . PHE A 1 129 ? 1.246 -19.844 25.859 1 56.03 129 PHE A N 1
ATOM 1012 C CA . PHE A 1 129 ? 0.988 -19.031 24.672 1 56.03 129 PHE A CA 1
ATOM 1013 C C . PHE A 1 129 ? 0.546 -17.641 25.062 1 56.03 129 PHE A C 1
ATOM 1015 O O . PHE A 1 129 ? 1.049 -16.641 24.531 1 56.03 129 PHE A O 1
ATOM 1022 N N . ASN A 1 130 ? -0.475 -17.75 25.969 1 57.22 130 ASN A N 1
ATOM 1023 C CA . ASN A 1 130 ? -1.135 -16.516 26.359 1 57.22 130 ASN A CA 1
ATOM 1024 C C . ASN A 1 130 ? -0.213 -15.625 27.188 1 57.22 130 ASN A C 1
ATOM 1026 O O . ASN A 1 130 ? -0.242 -14.398 27.062 1 57.22 130 ASN A O 1
ATOM 1030 N N . LEU A 1 131 ? 0.761 -16.328 27.641 1 63.44 131 LEU A N 1
ATOM 1031 C CA . LEU A 1 131 ? 1.543 -15.5 28.547 1 63.44 131 LEU A CA 1
ATOM 1032 C C . LEU A 1 131 ? 2.721 -14.852 27.828 1 63.44 131 LEU A C 1
ATOM 1034 O O . LEU A 1 131 ? 3.246 -13.828 28.281 1 63.44 131 LEU A O 1
ATOM 1038 N N . ARG A 1 132 ? 3.018 -15.406 26.562 1 69.5 132 ARG A N 1
ATOM 1039 C CA . ARG A 1 132 ? 4.066 -14.781 25.766 1 69.5 132 ARG A CA 1
ATOM 1040 C C . ARG A 1 132 ? 3.66 -13.375 25.328 1 69.5 132 ARG A C 1
ATOM 1042 O O . ARG A 1 132 ? 4.488 -12.469 25.297 1 69.5 132 ARG A O 1
ATOM 1049 N N . ILE A 1 133 ? 2.354 -13.203 25.172 1 75.38 133 ILE A N 1
ATOM 1050 C CA . ILE A 1 133 ? 1.842 -11.906 24.734 1 75.38 133 ILE A CA 1
ATOM 1051 C C . ILE A 1 133 ? 2.014 -10.883 25.844 1 75.38 133 ILE A C 1
ATOM 1053 O O . ILE A 1 133 ? 2.318 -9.719 25.578 1 75.38 133 ILE A O 1
ATOM 1057 N N . LEU A 1 134 ? 1.959 -11.391 26.969 1 75.31 134 LEU A N 1
ATOM 1058 C CA . LEU A 1 134 ? 2.02 -10.469 28.094 1 75.31 134 LEU A CA 1
ATOM 1059 C C . LEU A 1 134 ? 3.447 -9.977 28.328 1 75.31 134 LEU A C 1
ATOM 1061 O O . LEU A 1 134 ? 3.656 -8.875 28.828 1 75.31 134 LEU A O 1
ATOM 1065 N N . ARG A 1 135 ? 4.406 -10.805 27.906 1 75.81 135 ARG A N 1
ATOM 1066 C CA . ARG A 1 135 ? 5.797 -10.367 28 1 75.81 135 ARG A CA 1
ATOM 1067 C C . ARG A 1 135 ? 6.074 -9.219 27.031 1 75.81 135 ARG A C 1
ATOM 1069 O O . ARG A 1 135 ? 6.789 -8.281 27.359 1 75.81 135 ARG A O 1
ATOM 1076 N N . ALA A 1 136 ? 5.434 -9.359 25.969 1 78.12 136 ALA A N 1
ATOM 1077 C CA . ALA A 1 136 ? 5.621 -8.289 25 1 78.12 136 ALA A CA 1
ATOM 1078 C C . ALA A 1 136 ? 4.898 -7.02 25.422 1 78.12 136 ALA A C 1
ATOM 1080 O O . ALA A 1 136 ? 5.406 -5.914 25.234 1 78.12 136 ALA A O 1
ATOM 1081 N N . ILE A 1 137 ? 3.805 -7.145 26.062 1 78.38 137 ILE A N 1
ATOM 1082 C CA . ILE A 1 137 ? 3.035 -5.984 26.5 1 78.38 137 ILE A CA 1
ATOM 1083 C C . ILE A 1 137 ? 3.764 -5.281 27.641 1 78.38 137 ILE A C 1
ATOM 1085 O O . ILE A 1 137 ? 3.668 -4.062 27.797 1 78.38 137 ILE A O 1
ATOM 1089 N N . ARG A 1 138 ? 4.527 -5.984 28.391 1 78.38 138 ARG A N 1
ATOM 1090 C CA . ARG A 1 138 ? 5.305 -5.414 29.484 1 78.38 138 ARG A CA 1
ATOM 1091 C C . ARG A 1 138 ? 6.332 -4.414 28.953 1 78.38 138 ARG A C 1
ATOM 1093 O O . ARG A 1 138 ? 6.695 -3.465 29.656 1 78.38 138 ARG A O 1
ATOM 1100 N N . LEU A 1 139 ? 6.703 -4.652 27.766 1 78 139 LEU A N 1
ATOM 1101 C CA . LEU A 1 139 ? 7.645 -3.713 27.172 1 78 139 LEU A CA 1
ATOM 1102 C C . LEU A 1 139 ? 7.016 -2.332 27.016 1 78 139 LEU A C 1
ATOM 1104 O O . LEU A 1 139 ? 7.672 -1.315 27.25 1 78 139 LEU A O 1
ATOM 1108 N N . ILE A 1 140 ? 5.766 -2.307 26.719 1 75.69 140 ILE A N 1
ATOM 1109 C CA . ILE A 1 140 ? 5.07 -1.04 26.516 1 75.69 140 ILE A CA 1
ATOM 1110 C C . ILE A 1 140 ? 4.844 -0.361 27.859 1 75.69 140 ILE A C 1
ATOM 1112 O O . ILE A 1 140 ? 5 0.856 27.984 1 75.69 140 ILE A O 1
ATOM 1116 N N . VAL A 1 141 ? 4.594 -1.134 28.859 1 75.19 141 VAL A N 1
ATOM 1117 C CA . VAL A 1 141 ? 4.324 -0.584 30.188 1 75.19 141 VAL A CA 1
ATOM 1118 C C . VAL A 1 141 ? 5.605 0.001 30.781 1 75.19 141 VAL A C 1
ATOM 1120 O O . VAL A 1 141 ? 5.582 1.07 31.391 1 75.19 141 VAL A O 1
ATOM 1123 N N . LEU A 1 142 ? 6.691 -0.583 30.516 1 74.62 142 LEU A N 1
ATOM 1124 C CA . LEU A 1 142 ? 7.965 -0.098 31.047 1 74.62 142 LEU A CA 1
ATOM 1125 C C . LEU A 1 142 ? 8.414 1.161 30.297 1 74.62 142 LEU A C 1
ATOM 1127 O O . LEU A 1 142 ? 9.156 1.976 30.859 1 74.62 142 LEU A O 1
ATOM 1131 N N . ALA A 1 143 ? 7.922 1.264 29.094 1 75.12 143 ALA A N 1
ATOM 1132 C CA . ALA A 1 143 ? 8.312 2.43 28.297 1 75.12 143 ALA A CA 1
ATOM 1133 C C . ALA A 1 143 ? 7.574 3.682 28.781 1 75.12 143 ALA A C 1
ATOM 1135 O O . ALA A 1 143 ? 7.973 4.801 28.453 1 75.12 143 ALA A O 1
ATOM 1136 N N . TYR A 1 144 ? 6.566 3.529 29.641 1 74.06 144 TYR A N 1
ATOM 1137 C CA . TYR A 1 144 ? 5.762 4.641 30.125 1 74.06 144 TYR A CA 1
ATOM 1138 C C . TYR A 1 144 ? 6.57 5.543 31.047 1 74.06 144 TYR A C 1
ATOM 1140 O O . TYR A 1 144 ? 6.211 6.699 31.266 1 74.06 144 TYR A O 1
ATOM 1148 N N . VAL A 1 145 ? 7.73 5.137 31.453 1 66.44 145 VAL A N 1
ATOM 1149 C CA . VAL A 1 145 ? 8.547 5.926 32.375 1 66.44 145 VAL A CA 1
ATOM 1150 C C . VAL A 1 145 ? 9.25 7.043 31.594 1 66.44 145 VAL A C 1
ATOM 1152 O O . VAL A 1 145 ? 9.578 8.086 32.156 1 66.44 145 VAL A O 1
ATOM 1155 N N . TYR A 1 146 ? 9.352 6.945 30.375 1 72.88 146 TYR A N 1
ATOM 1156 C CA . TYR A 1 146 ? 10.055 7.941 29.578 1 72.88 146 TYR A CA 1
ATOM 1157 C C . TYR A 1 146 ? 9.18 9.156 29.328 1 72.88 146 TYR A C 1
ATOM 1159 O O . TYR A 1 146 ? 7.977 9.023 29.078 1 72.88 146 TYR A O 1
ATOM 1167 N N . VAL A 1 147 ? 9.766 10.383 29.531 1 71.06 147 VAL A N 1
ATOM 1168 C CA . VAL A 1 147 ? 9.055 11.648 29.391 1 71.06 147 VAL A CA 1
ATOM 1169 C C . VAL A 1 147 ? 8.414 11.719 28 1 71.06 147 VAL A C 1
ATOM 1171 O O . VAL A 1 147 ? 7.266 12.148 27.859 1 71.06 147 VAL A O 1
ATOM 1174 N N . GLY A 1 148 ? 9.141 11.219 27.062 1 74 148 GLY A N 1
ATOM 1175 C CA . GLY A 1 148 ? 8.609 11.242 25.703 1 74 148 GLY A CA 1
ATOM 1176 C C . GLY A 1 148 ? 7.352 10.414 25.547 1 74 148 GLY A C 1
ATOM 1177 O O . GLY A 1 148 ? 6.418 10.82 24.844 1 74 148 GLY A O 1
ATOM 1178 N N . THR A 1 149 ? 7.293 9.359 26.234 1 78.12 149 THR A N 1
ATOM 1179 C CA . THR A 1 149 ? 6.121 8.492 26.156 1 78.12 149 THR A CA 1
ATOM 1180 C C . THR A 1 149 ? 4.938 9.117 26.891 1 78.12 149 THR A C 1
ATOM 1182 O O . THR A 1 149 ? 3.789 8.945 26.484 1 78.12 149 THR A O 1
ATOM 1185 N N . LYS A 1 150 ? 5.25 9.844 27.859 1 77.81 150 LYS A N 1
ATOM 1186 C CA . LYS A 1 150 ? 4.184 10.516 28.594 1 77.81 150 LYS A CA 1
ATOM 1187 C C . LYS A 1 150 ? 3.525 11.594 27.734 1 77.81 150 LYS A C 1
ATOM 1189 O O . LYS A 1 150 ? 2.303 11.758 27.766 1 77.81 150 LYS A O 1
ATOM 1194 N N . VAL A 1 151 ? 4.359 12.266 27.047 1 80.69 151 VAL A N 1
ATOM 1195 C CA . VAL A 1 151 ? 3.842 13.305 26.172 1 80.69 151 VAL A CA 1
ATOM 1196 C C . VAL A 1 151 ? 2.965 12.672 25.094 1 80.69 151 VAL A C 1
ATOM 1198 O O . VAL A 1 151 ? 1.907 13.211 24.75 1 80.69 151 VAL A O 1
ATOM 1201 N N . LEU A 1 152 ? 3.424 11.578 24.625 1 81.69 152 LEU A N 1
ATOM 1202 C CA . LEU A 1 152 ? 2.67 10.875 23.594 1 81.69 152 LEU A CA 1
ATOM 1203 C C . LEU A 1 152 ? 1.334 10.383 24.141 1 81.69 152 LEU A C 1
ATOM 1205 O O . LEU A 1 152 ? 0.308 10.484 23.453 1 81.69 152 LEU A O 1
ATOM 1209 N N . PHE A 1 153 ? 1.325 9.875 25.297 1 81.06 153 PHE A N 1
ATOM 1210 C CA . PHE A 1 153 ? 0.099 9.352 25.891 1 81.06 153 PHE A CA 1
ATOM 1211 C C . PHE A 1 153 ? -0.876 10.484 26.203 1 81.06 153 PHE A C 1
ATOM 1213 O O . PHE A 1 153 ? -2.09 10.32 26.062 1 81.06 153 PHE A O 1
ATOM 1220 N N . GLN A 1 154 ? -0.342 11.594 26.594 1 81.19 154 GLN A N 1
ATOM 1221 C CA . GLN A 1 154 ? -1.197 12.758 26.828 1 81.19 154 GLN A CA 1
ATOM 1222 C C . GLN A 1 154 ? -1.84 13.242 25.531 1 81.19 154 GLN A C 1
ATOM 1224 O O . GLN A 1 154 ? -3.018 13.609 25.516 1 81.19 154 GLN A O 1
ATOM 1229 N N . ALA A 1 155 ? -1.052 13.266 24.547 1 83.19 155 ALA A N 1
ATOM 1230 C CA . ALA A 1 155 ? -1.576 13.656 23.25 1 83.19 155 ALA A CA 1
ATOM 1231 C C . ALA A 1 155 ? -2.641 12.672 22.766 1 83.19 155 ALA A C 1
ATOM 1233 O O . ALA A 1 155 ? -3.66 13.07 22.203 1 83.19 155 ALA A O 1
ATOM 1234 N N . ALA A 1 156 ? -2.447 11.391 23.047 1 83 156 ALA A N 1
ATOM 1235 C CA . ALA A 1 156 ? -3.381 10.344 22.625 1 83 156 ALA A CA 1
ATOM 1236 C C . ALA A 1 156 ? -4.699 10.453 23.375 1 83 156 ALA A C 1
ATOM 1238 O O . ALA A 1 156 ? -5.777 10.32 22.797 1 83 156 ALA A O 1
ATOM 1239 N N . VAL A 1 157 ? -4.625 10.766 24.625 1 84 157 VAL A N 1
ATOM 1240 C CA . VAL A 1 157 ? -5.828 10.852 25.438 1 84 157 VAL A CA 1
ATOM 1241 C C . VAL A 1 157 ? -6.633 12.086 25.047 1 84 157 VAL A C 1
ATOM 1243 O O . VAL A 1 157 ? -7.867 12.047 25 1 84 157 VAL A O 1
ATOM 1246 N N . ASN A 1 158 ? -5.938 13.133 24.688 1 83.06 158 ASN A N 1
ATOM 1247 C CA . ASN A 1 158 ? -6.609 14.359 24.281 1 83.06 158 ASN A CA 1
ATOM 1248 C C . ASN A 1 158 ? -7.234 14.211 22.891 1 83.06 158 ASN A C 1
ATOM 1250 O O . ASN A 1 158 ? -8.109 15 22.516 1 83.06 158 ASN A O 1
ATOM 1254 N N . SER A 1 159 ? -6.797 13.203 22.156 1 87.31 159 SER A N 1
ATOM 1255 C CA . SER A 1 159 ? -7.289 13.023 20.797 1 87.31 159 SER A CA 1
ATOM 1256 C C . SER A 1 159 ? -8.406 11.977 20.75 1 87.31 159 SER A C 1
ATOM 1258 O O . SER A 1 159 ? -9 11.75 19.688 1 87.31 159 SER A O 1
ATOM 1260 N N . ILE A 1 160 ? -8.797 11.398 21.844 1 87.69 160 ILE A N 1
ATOM 1261 C CA . ILE A 1 160 ? -9.734 10.273 21.844 1 87.69 160 ILE A CA 1
ATOM 1262 C C . ILE A 1 160 ? -11.141 10.773 21.5 1 87.69 160 ILE A C 1
ATOM 1264 O O . ILE A 1 160 ? -11.875 10.117 20.766 1 87.69 160 ILE A O 1
ATOM 1268 N N . ALA A 1 161 ? -11.555 11.938 21.938 1 83.94 161 ALA A N 1
ATOM 1269 C CA . ALA A 1 161 ? -12.914 12.43 21.734 1 83.94 161 ALA A CA 1
ATOM 1270 C C . ALA A 1 161 ? -13.18 12.719 20.266 1 83.94 161 ALA A C 1
ATOM 1272 O O . ALA A 1 161 ? -14.102 12.148 19.672 1 83.94 161 ALA A O 1
ATOM 1273 N N . PRO A 1 162 ? -12.336 13.531 19.672 1 84.56 162 PRO A N 1
ATOM 1274 C CA . PRO A 1 162 ? -12.578 13.75 18.25 1 84.56 162 PRO A CA 1
ATOM 1275 C C . PRO A 1 162 ? -12.336 12.5 17.406 1 84.56 162 PRO A C 1
ATOM 1277 O O . PRO A 1 162 ? -12.984 12.312 16.375 1 84.56 162 PRO A O 1
ATOM 1280 N N . LEU A 1 163 ? -11.469 11.625 17.812 1 87.62 163 LEU A N 1
ATOM 1281 C CA . LEU A 1 163 ? -11.148 10.414 17.062 1 87.62 163 LEU A CA 1
ATOM 1282 C C . LEU A 1 163 ? -12.312 9.422 17.109 1 87.62 163 LEU A C 1
ATOM 1284 O O . LEU A 1 163 ? -12.523 8.672 16.156 1 87.62 163 LEU A O 1
ATOM 1288 N N . THR A 1 164 ? -13.055 9.398 18.141 1 84 164 THR A N 1
ATOM 1289 C CA . THR A 1 164 ? -14.188 8.492 18.25 1 84 164 THR A CA 1
ATOM 1290 C C . THR A 1 164 ? -15.266 8.844 17.234 1 84 164 THR A C 1
ATOM 1292 O O . THR A 1 164 ? -15.898 7.953 16.656 1 84 164 THR A O 1
ATOM 1295 N N . ILE A 1 165 ? -15.422 10.086 17.016 1 81.31 165 ILE A N 1
ATOM 1296 C CA . ILE A 1 165 ? -16.406 10.531 16.031 1 81.31 165 ILE A CA 1
ATOM 1297 C C . ILE A 1 165 ? -15.961 10.102 14.625 1 81.31 165 ILE A C 1
ATOM 1299 O O . ILE A 1 165 ? -16.75 9.57 13.852 1 81.31 165 ILE A O 1
ATOM 1303 N N . THR A 1 166 ? -14.75 10.336 14.375 1 86.06 166 THR A N 1
ATOM 1304 C CA . THR A 1 166 ? -14.234 10 13.055 1 86.06 166 THR A CA 1
ATOM 1305 C C . THR A 1 166 ? -14.219 8.484 12.852 1 86.06 166 THR A C 1
ATOM 1307 O O . THR A 1 166 ? -14.477 7.996 11.75 1 86.06 166 THR A O 1
ATOM 1310 N N . LEU A 1 167 ? -13.898 7.707 13.852 1 86.81 167 LEU A N 1
ATOM 1311 C CA . LEU A 1 167 ? -13.844 6.254 13.758 1 86.81 167 LEU A CA 1
ATOM 1312 C C . LEU A 1 167 ? -15.234 5.672 13.523 1 86.81 167 LEU A C 1
ATOM 1314 O O . LEU A 1 167 ? -15.391 4.711 12.766 1 86.81 167 LEU A O 1
ATOM 1318 N N . PHE A 1 168 ? -16.156 6.227 14.156 1 82.62 168 PHE A N 1
ATOM 1319 C CA . PHE A 1 168 ? -17.531 5.781 13.953 1 82.62 168 PHE A CA 1
ATOM 1320 C C . PHE A 1 168 ? -17.984 6.027 12.516 1 82.62 168 PHE A C 1
ATOM 1322 O O . PHE A 1 168 ? -18.641 5.18 11.906 1 82.62 168 PHE A O 1
ATOM 1329 N N . PHE A 1 169 ? -17.656 7.148 12.07 1 84.56 169 PHE A N 1
ATOM 1330 C CA . PHE A 1 169 ? -17.953 7.461 10.68 1 84.56 169 PHE A CA 1
ATOM 1331 C C . PHE A 1 169 ? -17.25 6.504 9.734 1 84.56 169 PHE A C 1
ATOM 1333 O O . PHE A 1 169 ? -17.828 6.062 8.734 1 84.56 169 PHE A O 1
ATOM 1340 N N . LEU A 1 170 ? -16.078 6.176 10.039 1 89.5 170 LEU A N 1
ATOM 1341 C CA . LEU A 1 170 ? -15.305 5.258 9.219 1 89.5 170 LEU A CA 1
ATOM 1342 C C . LEU A 1 170 ? -15.953 3.879 9.172 1 89.5 170 LEU A C 1
ATOM 1344 O O . LEU A 1 170 ? -16.125 3.305 8.102 1 89.5 170 LEU A O 1
ATOM 1348 N N . VAL A 1 171 ? -16.297 3.346 10.289 1 85.94 171 VAL A N 1
ATOM 1349 C CA . VAL A 1 171 ? -16.875 2.012 10.375 1 85.94 171 VAL A CA 1
ATOM 1350 C C . VAL A 1 171 ? -18.203 1.976 9.609 1 85.94 171 VAL A C 1
ATOM 1352 O O . VAL A 1 171 ? -18.5 1.005 8.906 1 85.94 171 VAL A O 1
ATOM 1355 N N . THR A 1 172 ? -18.969 3.062 9.664 1 83.94 172 THR A N 1
ATOM 1356 C CA . THR A 1 172 ? -20.25 3.125 8.977 1 83.94 172 THR A CA 1
ATOM 1357 C C . THR A 1 172 ? -20.047 3.123 7.465 1 83.94 172 THR A C 1
ATOM 1359 O O . THR A 1 172 ? -20.703 2.355 6.75 1 83.94 172 THR A O 1
ATOM 1362 N N . VAL A 1 173 ? -19.188 3.916 7.055 1 86.69 173 VAL A N 1
ATOM 1363 C CA . VAL A 1 173 ? -18.953 4.023 5.613 1 86.69 173 VAL A CA 1
ATOM 1364 C C . VAL A 1 173 ? -18.344 2.725 5.09 1 86.69 173 VAL A C 1
ATOM 1366 O O . VAL A 1 173 ? -18.719 2.252 4.012 1 86.69 173 VAL A O 1
ATOM 1369 N N . VAL A 1 174 ? -17.422 2.145 5.828 1 92.19 174 VAL A N 1
ATOM 1370 C CA . VAL A 1 174 ? -16.781 0.896 5.43 1 92.19 174 VAL A CA 1
ATOM 1371 C C . VAL A 1 174 ? -17.828 -0.209 5.316 1 92.19 174 VAL A C 1
ATOM 1373 O O . VAL A 1 174 ? -17.812 -0.987 4.359 1 92.19 174 VAL A O 1
ATOM 1376 N N . MET A 1 175 ? -18.734 -0.26 6.184 1 89.44 175 MET A N 1
ATOM 1377 C CA . MET A 1 175 ? -19.734 -1.319 6.172 1 89.44 175 MET A CA 1
ATOM 1378 C C . MET A 1 175 ? -20.734 -1.11 5.043 1 89.44 175 MET A C 1
ATOM 1380 O O . MET A 1 175 ? -21.25 -2.076 4.469 1 89.44 175 MET A O 1
ATOM 1384 N N . VAL A 1 176 ? -21 0.13 4.727 1 88.38 176 VAL A N 1
ATOM 1385 C CA . VAL A 1 176 ? -21.891 0.411 3.611 1 88.38 176 VAL A CA 1
ATOM 1386 C C . VAL A 1 176 ? -21.25 -0.032 2.303 1 88.38 176 VAL A C 1
ATOM 1388 O O . VAL A 1 176 ? -21.875 -0.706 1.484 1 88.38 176 VAL A O 1
ATOM 1391 N N . PHE A 1 177 ? -20.016 0.287 2.137 1 93.75 177 PHE A N 1
ATOM 1392 C CA . PHE A 1 177 ? -19.328 -0.102 0.912 1 93.75 177 PHE A CA 1
ATOM 1393 C C . PHE A 1 177 ? -19.078 -1.604 0.885 1 93.75 177 PHE A C 1
ATOM 1395 O O . PHE A 1 177 ? -19.109 -2.225 -0.18 1 93.75 177 PHE A O 1
ATOM 1402 N N . ALA A 1 178 ? -18.812 -2.16 2.064 1 93.81 178 ALA A N 1
ATOM 1403 C CA . ALA A 1 178 ? -18.641 -3.607 2.135 1 93.81 178 ALA A CA 1
ATOM 1404 C C . ALA A 1 178 ? -19.891 -4.344 1.678 1 93.81 178 ALA A C 1
ATOM 1406 O O . ALA A 1 178 ? -19.812 -5.309 0.916 1 93.81 178 ALA A O 1
ATOM 1407 N N . THR A 1 179 ? -21.031 -3.861 2.062 1 90.62 179 THR A N 1
ATOM 1408 C CA . THR A 1 179 ? -22.297 -4.473 1.667 1 90.62 179 THR A CA 1
ATOM 1409 C C . THR A 1 179 ? -22.547 -4.285 0.173 1 90.62 179 THR A C 1
ATOM 1411 O O . THR A 1 179 ? -22.953 -5.223 -0.516 1 90.62 179 THR A O 1
ATOM 1414 N N . ALA A 1 180 ? -22.25 -3.127 -0.302 1 91 180 ALA A N 1
ATOM 1415 C CA . ALA A 1 180 ? -22.453 -2.848 -1.72 1 91 180 ALA A CA 1
ATOM 1416 C C . ALA A 1 180 ? -21.562 -3.729 -2.588 1 91 180 ALA A C 1
ATOM 1418 O O . ALA A 1 180 ? -22.016 -4.273 -3.598 1 91 180 ALA A O 1
ATOM 1419 N N . ILE A 1 181 ? -20.344 -3.918 -2.172 1 93.75 181 ILE A N 1
ATOM 1420 C CA . ILE A 1 181 ? -19.406 -4.711 -2.951 1 93.75 181 ILE A CA 1
ATOM 1421 C C . ILE A 1 181 ? -19.781 -6.188 -2.863 1 93.75 181 ILE A C 1
ATOM 1423 O O . ILE A 1 181 ? -19.656 -6.926 -3.846 1 93.75 181 ILE A O 1
ATOM 1427 N N . PHE A 1 182 ? -20.219 -6.625 -1.654 1 91.81 182 PHE A N 1
ATOM 1428 C CA . PHE A 1 182 ? -20.656 -8.008 -1.469 1 91.81 182 PHE A CA 1
ATOM 1429 C C . PHE A 1 182 ? -21.797 -8.352 -2.426 1 91.81 182 PHE A C 1
ATOM 1431 O O . PHE A 1 182 ? -21.828 -9.453 -2.984 1 91.81 182 PHE A O 1
ATOM 1438 N N . TYR A 1 183 ? -22.672 -7.41 -2.713 1 88.56 183 TYR A N 1
ATOM 1439 C CA . TYR A 1 183 ? -23.812 -7.652 -3.604 1 88.56 183 TYR A CA 1
ATOM 1440 C C . TYR A 1 183 ? -23.406 -7.43 -5.059 1 88.56 183 TYR A C 1
ATOM 1442 O O . TYR A 1 183 ? -23.984 -8.047 -5.965 1 88.56 183 TYR A O 1
ATOM 1450 N N . ALA A 1 184 ? -22.422 -6.617 -5.262 1 89.94 184 ALA A N 1
ATOM 1451 C CA . ALA A 1 184 ? -22 -6.324 -6.629 1 89.94 184 ALA A CA 1
ATOM 1452 C C . ALA A 1 184 ? -21.203 -7.484 -7.223 1 89.94 184 ALA A C 1
ATOM 1454 O O . ALA A 1 184 ? -21.266 -7.73 -8.43 1 89.94 184 ALA A O 1
ATOM 1455 N N . GLU A 1 185 ? -20.469 -8.141 -6.348 1 90.81 185 GLU A N 1
ATOM 1456 C CA . GLU A 1 185 ? -19.672 -9.273 -6.812 1 90.81 185 GLU A CA 1
ATOM 1457 C C . GLU A 1 185 ? -19.969 -10.531 -5.992 1 90.81 185 GLU A C 1
ATOM 1459 O O . GLU A 1 185 ? -19.203 -10.891 -5.098 1 90.81 185 GLU A O 1
ATOM 1464 N N . PRO A 1 186 ? -20.969 -11.266 -6.426 1 87.69 186 PRO A N 1
ATOM 1465 C CA . PRO A 1 186 ? -21.328 -12.484 -5.695 1 87.69 186 PRO A CA 1
ATOM 1466 C C . PRO A 1 186 ? -20.312 -13.617 -5.898 1 87.69 186 PRO A C 1
ATOM 1468 O O . PRO A 1 186 ? -19.641 -13.656 -6.926 1 87.69 186 PRO A O 1
ATOM 1471 N N . CYS A 1 187 ? -20.156 -14.469 -4.938 1 87.56 187 CYS A N 1
ATOM 1472 C CA . CYS A 1 187 ? -19.234 -15.602 -4.957 1 87.56 187 CYS A CA 1
ATOM 1473 C C . CYS A 1 187 ? -19.875 -16.797 -5.652 1 87.56 187 CYS A C 1
ATOM 1475 O O . CYS A 1 187 ? -20.531 -17.625 -5.008 1 87.56 187 CYS A O 1
ATOM 1477 N N . TYR A 1 188 ? -19.688 -16.953 -6.914 1 84.88 188 TYR A N 1
ATOM 1478 C CA . TYR A 1 188 ? -20.234 -18.078 -7.66 1 84.88 188 TYR A CA 1
ATOM 1479 C C . TYR A 1 188 ? -19.328 -19.297 -7.57 1 84.88 188 TYR A C 1
ATOM 1481 O O . TYR A 1 188 ? -19.812 -20.422 -7.414 1 84.88 188 TYR A O 1
ATOM 1489 N N . ASP A 1 189 ? -18.016 -19.016 -7.617 1 86.62 189 ASP A N 1
ATOM 1490 C CA . ASP A 1 189 ? -17.016 -20.078 -7.574 1 86.62 189 ASP A CA 1
ATOM 1491 C C . ASP A 1 189 ? -16.156 -19.969 -6.32 1 86.62 189 ASP A C 1
ATOM 1493 O O . ASP A 1 189 ? -15.5 -18.953 -6.098 1 86.62 189 ASP A O 1
ATOM 1497 N N . LEU A 1 190 ? -16.188 -21.031 -5.566 1 84.31 190 LEU A N 1
ATOM 1498 C CA . LEU A 1 190 ? -15.453 -21.047 -4.312 1 84.31 190 LEU A CA 1
ATOM 1499 C C . LEU A 1 190 ? -13.953 -20.953 -4.562 1 84.31 190 LEU A C 1
ATOM 1501 O O . LEU A 1 190 ? -13.211 -20.422 -3.721 1 84.31 190 LEU A O 1
ATOM 1505 N N . LYS A 1 191 ? -13.484 -21.406 -5.707 1 79.94 191 LYS A N 1
ATOM 1506 C CA . LYS A 1 191 ? -12.055 -21.422 -5.988 1 79.94 191 LYS A CA 1
ATOM 1507 C C . LYS A 1 191 ? -11.547 -20.016 -6.332 1 79.94 191 LYS A C 1
ATOM 1509 O O . LYS A 1 191 ? -10.398 -19.688 -6.043 1 79.94 191 LYS A O 1
ATOM 1514 N N . THR A 1 192 ? -12.414 -19.203 -6.859 1 79.56 192 THR A N 1
ATOM 1515 C CA . THR A 1 192 ? -11.953 -17.906 -7.324 1 79.56 192 THR A CA 1
ATOM 1516 C C . THR A 1 192 ? -12.641 -16.781 -6.547 1 79.56 192 THR A C 1
ATOM 1518 O O . THR A 1 192 ? -12.336 -15.602 -6.754 1 79.56 192 THR A O 1
ATOM 1521 N N . CYS A 1 193 ? -13.438 -17.125 -5.613 1 84.75 193 CYS A N 1
ATOM 1522 C CA . CYS A 1 193 ? -14.219 -16.094 -4.941 1 84.75 193 CYS A CA 1
ATOM 1523 C C . CYS A 1 193 ? -13.352 -15.305 -3.973 1 84.75 193 CYS A C 1
ATOM 1525 O O . CYS A 1 193 ? -12.57 -15.875 -3.217 1 84.75 193 CYS A O 1
ATOM 1527 N N . THR A 1 194 ? -13.477 -13.977 -4.109 1 85.69 194 THR A N 1
ATOM 1528 C CA . THR A 1 194 ? -12.695 -13.078 -3.262 1 85.69 194 THR A CA 1
ATOM 1529 C C . THR A 1 194 ? -13.523 -12.594 -2.076 1 85.69 194 THR A C 1
ATOM 1531 O O . THR A 1 194 ? -13.008 -12.445 -0.969 1 85.69 194 THR A O 1
ATOM 1534 N N . PHE A 1 195 ? -14.859 -12.43 -2.307 1 90.38 195 PHE A N 1
ATOM 1535 C CA . PHE A 1 195 ? -15.711 -11.867 -1.271 1 90.38 195 PHE A CA 1
ATOM 1536 C C . PHE A 1 195 ? -16.766 -12.875 -0.835 1 90.38 195 PHE A C 1
ATOM 1538 O O . PHE A 1 195 ? -17.781 -13.055 -1.515 1 90.38 195 PHE A O 1
ATOM 1545 N N . THR A 1 196 ? -16.578 -13.508 0.305 1 86.56 196 THR A N 1
ATOM 1546 C CA . THR A 1 196 ? -17.438 -14.586 0.782 1 86.56 196 THR A CA 1
ATOM 1547 C C . THR A 1 196 ? -18.531 -14.039 1.701 1 86.56 196 THR A C 1
ATOM 1549 O O . THR A 1 196 ? -19.672 -14.484 1.649 1 86.56 196 THR A O 1
ATOM 1552 N N . ASP A 1 197 ? -18.172 -13.141 2.529 1 89.62 197 ASP A N 1
ATOM 1553 C CA . ASP A 1 197 ? -19.109 -12.539 3.473 1 89.62 197 ASP A CA 1
ATOM 1554 C C . ASP A 1 197 ? -18.875 -11.039 3.609 1 89.62 197 ASP A C 1
ATOM 1556 O O . ASP A 1 197 ? -17.891 -10.516 3.072 1 89.62 197 ASP A O 1
ATOM 1560 N N . ILE A 1 198 ? -19.844 -10.438 4.258 1 91.5 198 ILE A N 1
ATOM 1561 C CA . ILE A 1 198 ? -19.781 -8.984 4.371 1 91.5 198 ILE A CA 1
ATOM 1562 C C . ILE A 1 198 ? -18.641 -8.594 5.305 1 91.5 198 ILE A C 1
ATOM 1564 O O . ILE A 1 198 ? -17.969 -7.574 5.086 1 91.5 198 ILE A O 1
ATOM 1568 N N . LEU A 1 199 ? -18.359 -9.367 6.352 1 91 199 LEU A N 1
ATOM 1569 C CA . LEU A 1 199 ? -17.266 -9.055 7.277 1 91 199 LEU A CA 1
ATOM 1570 C C . LEU A 1 199 ? -15.914 -9.188 6.59 1 91 199 LEU A C 1
ATOM 1572 O O . LEU A 1 199 ? -15.031 -8.352 6.789 1 91 199 LEU A O 1
ATOM 1576 N N . ASN A 1 200 ? -15.828 -10.203 5.809 1 92.56 200 ASN A N 1
ATOM 1577 C CA . ASN A 1 200 ? -14.602 -10.367 5.031 1 92.56 200 ASN A CA 1
ATOM 1578 C C . ASN A 1 200 ? -14.445 -9.266 3.994 1 92.56 200 ASN A C 1
ATOM 1580 O O . ASN A 1 200 ? -13.328 -8.805 3.734 1 92.56 200 ASN A O 1
ATOM 1584 N N . THR A 1 201 ? -15.539 -8.898 3.436 1 94.69 201 THR A N 1
ATOM 1585 C CA . THR A 1 201 ? -15.5 -7.785 2.494 1 94.69 201 THR A CA 1
ATOM 1586 C C . THR A 1 201 ? -15.172 -6.48 3.215 1 94.69 201 THR A C 1
ATOM 1588 O O . THR A 1 201 ? -14.492 -5.609 2.658 1 94.69 201 THR A O 1
ATOM 1591 N N . GLY A 1 202 ? -15.695 -6.402 4.441 1 94.25 202 GLY A N 1
ATOM 1592 C CA . GLY A 1 202 ? -15.359 -5.238 5.246 1 94.25 202 GLY A CA 1
ATOM 1593 C C . GLY A 1 202 ? -13.875 -5.141 5.555 1 94.25 202 GLY A C 1
ATOM 1594 O O . GLY A 1 202 ? -13.312 -4.047 5.594 1 94.25 202 GLY A O 1
ATOM 1595 N N . TYR A 1 203 ? -13.234 -6.289 5.703 1 95.06 203 TYR A N 1
ATOM 1596 C CA . TYR A 1 203 ? -11.789 -6.324 5.898 1 95.06 203 TYR A CA 1
ATOM 1597 C C . TYR A 1 203 ? -11.062 -5.777 4.676 1 95.06 203 TYR A C 1
ATOM 1599 O O . TYR A 1 203 ? -10.141 -4.973 4.805 1 95.06 203 TYR A O 1
ATOM 1607 N N . PHE A 1 204 ? -11.484 -6.152 3.521 1 96 204 PHE A N 1
ATOM 1608 C CA . PHE A 1 204 ? -10.914 -5.668 2.271 1 96 204 PHE A CA 1
ATOM 1609 C C . PHE A 1 204 ? -11.094 -4.16 2.145 1 96 204 PHE A C 1
ATOM 1611 O O . PHE A 1 204 ? -10.164 -3.447 1.754 1 96 204 PHE A O 1
ATOM 1618 N N . VAL A 1 205 ? -12.25 -3.688 2.445 1 96.69 205 VAL A N 1
ATOM 1619 C CA . VAL A 1 205 ? -12.547 -2.264 2.311 1 96.69 205 VAL A CA 1
ATOM 1620 C C . VAL A 1 205 ? -11.703 -1.467 3.307 1 96.69 205 VAL A C 1
ATOM 1622 O O . VAL A 1 205 ? -11.203 -0.391 2.979 1 96.69 205 VAL A O 1
ATOM 1625 N N . MET A 1 206 ? -11.562 -2.002 4.453 1 94.81 206 MET A N 1
ATOM 1626 C CA . MET A 1 206 ? -10.75 -1.32 5.461 1 94.81 206 MET A CA 1
ATOM 1627 C C . MET A 1 206 ? -9.297 -1.212 5.004 1 94.81 206 MET A C 1
ATOM 1629 O O . MET A 1 206 ? -8.672 -0.165 5.164 1 94.81 206 MET A O 1
ATOM 1633 N N . LEU A 1 207 ? -8.773 -2.242 4.461 1 94.81 207 LEU A N 1
ATOM 1634 C CA . LEU A 1 207 ? -7.402 -2.236 3.953 1 94.81 207 LEU A CA 1
ATOM 1635 C C . LEU A 1 207 ? -7.258 -1.247 2.801 1 94.81 207 LEU A C 1
ATOM 1637 O O . LEU A 1 207 ? -6.215 -0.598 2.664 1 94.81 207 LEU A O 1
ATOM 1641 N N . THR A 1 208 ? -8.297 -1.133 2.014 1 95.25 208 THR A N 1
ATOM 1642 C CA . THR A 1 208 ? -8.266 -0.224 0.874 1 95.25 208 THR A CA 1
ATOM 1643 C C . THR A 1 208 ? -8.344 1.228 1.337 1 95.25 208 THR A C 1
ATOM 1645 O O . THR A 1 208 ? -7.613 2.086 0.835 1 95.25 208 THR A O 1
ATOM 1648 N N . VAL A 1 209 ? -9.18 1.419 2.299 1 93.38 209 VAL A N 1
ATOM 1649 C CA . VAL A 1 209 ? -9.328 2.777 2.811 1 93.38 209 VAL A CA 1
ATOM 1650 C C . VAL A 1 209 ? -8.039 3.215 3.5 1 93.38 209 VAL A C 1
ATOM 1652 O O . VAL A 1 209 ? -7.629 4.371 3.387 1 93.38 209 VAL A O 1
ATOM 1655 N N . ALA A 1 210 ? -7.406 2.297 4.203 1 91.44 210 ALA A N 1
ATOM 1656 C CA . ALA A 1 210 ? -6.172 2.6 4.926 1 91.44 210 ALA A CA 1
ATOM 1657 C C . ALA A 1 210 ? -4.969 2.59 3.988 1 91.44 210 ALA A C 1
ATOM 1659 O O . ALA A 1 210 ? -3.838 2.828 4.414 1 91.44 210 ALA A O 1
ATOM 1660 N N . THR A 1 211 ? -5.105 2.309 2.727 1 90 211 THR A N 1
ATOM 1661 C CA . THR A 1 211 ? -4.105 2.348 1.664 1 90 211 THR A CA 1
ATOM 1662 C C . THR A 1 211 ? -3.014 1.312 1.912 1 90 211 THR A C 1
ATOM 1664 O O . THR A 1 211 ? -1.839 1.562 1.632 1 90 211 THR A O 1
ATOM 1667 N N . VAL A 1 212 ? -3.205 0.257 2.596 1 91.75 212 VAL A N 1
ATOM 1668 C CA . VAL A 1 212 ? -2.252 -0.832 2.791 1 91.75 212 VAL A CA 1
ATOM 1669 C C . VAL A 1 212 ? -2.346 -1.813 1.624 1 91.75 212 VAL A C 1
ATOM 1671 O O . VAL A 1 212 ? -1.331 -2.158 1.014 1 91.75 212 VAL A O 1
ATOM 1674 N N . GLY A 1 213 ? -3.434 -2.254 1.164 1 90.12 213 GLY A N 1
ATOM 1675 C CA . GLY A 1 213 ? -3.715 -3.131 0.039 1 90.12 213 GLY A CA 1
ATOM 1676 C C . GLY A 1 213 ? -2.742 -4.289 -0.07 1 90.12 213 GLY A C 1
ATOM 1677 O O . GLY A 1 213 ? -1.771 -4.227 -0.826 1 90.12 213 GLY A O 1
ATOM 1678 N N . TYR A 1 214 ? -2.879 -5.441 0.531 1 91.25 214 TYR A N 1
ATOM 1679 C CA . TYR A 1 214 ? -2.035 -6.629 0.465 1 91.25 214 TYR A CA 1
ATOM 1680 C C . TYR A 1 214 ? -2.109 -7.273 -0.914 1 91.25 214 TYR A C 1
ATOM 1682 O O . TYR A 1 214 ? -1.166 -7.941 -1.346 1 91.25 214 TYR A O 1
ATOM 1690 N N . GLY A 1 215 ? -3.219 -7.141 -1.649 1 90.44 215 GLY A N 1
ATOM 1691 C CA . GLY A 1 215 ? -3.408 -7.766 -2.947 1 90.44 215 GLY A CA 1
ATOM 1692 C C . GLY A 1 215 ? -3.967 -9.172 -2.857 1 90.44 215 GLY A C 1
ATOM 1693 O O . GLY A 1 215 ? -4.133 -9.844 -3.875 1 90.44 215 GLY A O 1
ATOM 1694 N N . SER A 1 216 ? -4.219 -9.688 -1.631 1 87.25 216 SER A N 1
ATOM 1695 C CA . SER A 1 216 ? -4.809 -11.008 -1.465 1 87.25 216 SER A CA 1
ATOM 1696 C C . SER A 1 216 ? -6.258 -11.031 -1.93 1 87.25 216 SER A C 1
ATOM 1698 O O . SER A 1 216 ? -6.734 -12.047 -2.441 1 87.25 216 SER A O 1
ATOM 1700 N N . GLN A 1 217 ? -6.922 -9.906 -1.73 1 91.5 217 GLN A N 1
ATOM 1701 C CA . GLN A 1 217 ? -8.289 -9.742 -2.213 1 91.5 217 GLN A CA 1
ATOM 1702 C C . GLN A 1 217 ? -8.391 -8.57 -3.184 1 91.5 217 GLN A C 1
ATOM 1704 O O . GLN A 1 217 ? -8.016 -7.445 -2.848 1 91.5 217 GLN A O 1
ATOM 1709 N N . VAL A 1 218 ? -8.641 -8.891 -4.434 1 91.75 218 VAL A N 1
ATOM 1710 C CA . VAL A 1 218 ? -8.797 -7.848 -5.441 1 91.75 218 VAL A CA 1
ATOM 1711 C C . VAL A 1 218 ? -10.07 -8.102 -6.246 1 91.75 218 VAL A C 1
ATOM 1713 O O . VAL A 1 218 ? -10.422 -9.25 -6.527 1 91.75 218 VAL A O 1
ATOM 1716 N N . PRO A 1 219 ? -10.844 -7.043 -6.477 1 93.19 219 PRO A N 1
ATOM 1717 C CA . PRO A 1 219 ? -12.039 -7.238 -7.297 1 93.19 219 PRO A CA 1
ATOM 1718 C C . PRO A 1 219 ? -11.719 -7.734 -8.703 1 93.19 219 PRO A C 1
ATOM 1720 O O . PRO A 1 219 ? -10.609 -7.504 -9.203 1 93.19 219 PRO A O 1
ATOM 1723 N N . SER A 1 220 ? -12.695 -8.461 -9.219 1 91 220 SER A N 1
ATOM 1724 C CA . SER A 1 220 ? -12.516 -8.961 -10.57 1 91 220 SER A CA 1
ATOM 1725 C C . SER A 1 220 ? -12.516 -7.824 -11.586 1 91 220 SER A C 1
ATOM 1727 O O . SER A 1 220 ? -13.352 -6.926 -11.523 1 91 220 SER A O 1
ATOM 1729 N N . LEU A 1 221 ? -11.586 -7.852 -12.477 1 87.56 221 LEU A N 1
ATOM 1730 C CA . LEU A 1 221 ? -11.414 -6.809 -13.484 1 87.56 221 LEU A CA 1
ATOM 1731 C C . LEU A 1 221 ? -12.547 -6.844 -14.508 1 87.56 221 LEU A C 1
ATOM 1733 O O . LEU A 1 221 ? -12.75 -5.883 -15.25 1 87.56 221 LEU A O 1
ATOM 1737 N N . HIS A 1 222 ? -13.305 -7.938 -14.461 1 83.94 222 HIS A N 1
ATOM 1738 C CA . HIS A 1 222 ? -14.359 -8.062 -15.461 1 83.94 222 HIS A CA 1
ATOM 1739 C C . HIS A 1 222 ? -15.695 -7.574 -14.922 1 83.94 222 HIS A C 1
ATOM 1741 O O . HIS A 1 222 ? -16.672 -7.492 -15.672 1 83.94 222 HIS A O 1
ATOM 1747 N N . ASN A 1 223 ? -15.758 -7.23 -13.641 1 88.75 223 ASN A N 1
ATOM 1748 C CA . ASN A 1 223 ? -16.969 -6.695 -13.039 1 88.75 223 ASN A CA 1
ATOM 1749 C C . ASN A 1 223 ? -16.891 -5.18 -12.859 1 88.75 223 ASN A C 1
ATOM 1751 O O . ASN A 1 223 ? -16.297 -4.695 -11.906 1 88.75 223 ASN A O 1
ATOM 1755 N N . ALA A 1 224 ? -17.562 -4.484 -13.711 1 87.38 224 ALA A N 1
ATOM 1756 C CA . ALA A 1 224 ? -17.5 -3.023 -13.719 1 87.38 224 ALA A CA 1
ATOM 1757 C C . ALA A 1 224 ? -18.125 -2.434 -12.461 1 87.38 224 ALA A C 1
ATOM 1759 O O . ALA A 1 224 ? -17.656 -1.42 -11.945 1 87.38 224 ALA A O 1
ATOM 1760 N N . GLY A 1 225 ? -19.234 -3.082 -11.914 1 89.56 225 GLY A N 1
ATOM 1761 C CA . GLY A 1 225 ? -19.891 -2.57 -10.727 1 89.56 225 GLY A CA 1
ATOM 1762 C C . GLY A 1 225 ? -18.984 -2.555 -9.508 1 89.56 225 GLY A C 1
ATOM 1763 O O . GLY A 1 225 ? -18.906 -1.544 -8.805 1 89.56 225 GLY A O 1
ATOM 1764 N N . SER A 1 226 ? -18.344 -3.637 -9.305 1 93.25 226 SER A N 1
ATOM 1765 C CA . SER A 1 226 ? -17.453 -3.715 -8.164 1 93.25 226 SER A CA 1
ATOM 1766 C C . SER A 1 226 ? -16.25 -2.799 -8.336 1 93.25 226 SER A C 1
ATOM 1768 O O . SER A 1 226 ? -15.773 -2.191 -7.379 1 93.25 226 SER A O 1
ATOM 1770 N N . LEU A 1 227 ? -15.758 -2.6 -9.578 1 94.5 227 LEU A N 1
ATOM 1771 C CA . LEU A 1 227 ? -14.594 -1.754 -9.836 1 94.5 227 LEU A CA 1
ATOM 1772 C C . LEU A 1 227 ? -14.914 -0.289 -9.555 1 94.5 227 LEU A C 1
ATOM 1774 O O . LEU A 1 227 ? -14.109 0.421 -8.953 1 94.5 227 LEU A O 1
ATOM 1778 N N . ILE A 1 228 ? -16.062 0.136 -9.945 1 93.75 228 ILE A N 1
ATOM 1779 C CA . ILE A 1 228 ? -16.438 1.525 -9.727 1 93.75 228 ILE A CA 1
ATOM 1780 C C . ILE A 1 228 ? -16.594 1.797 -8.234 1 93.75 228 ILE A C 1
ATOM 1782 O O . ILE A 1 228 ? -16.156 2.838 -7.738 1 93.75 228 ILE A O 1
ATOM 1786 N N . LEU A 1 229 ? -17.203 0.866 -7.539 1 95.56 229 LEU A N 1
ATOM 1787 C CA . LEU A 1 229 ? -17.391 1.026 -6.102 1 95.56 229 LEU A CA 1
ATOM 1788 C C . LEU A 1 229 ? -16.031 1.107 -5.395 1 95.56 229 LEU A C 1
ATOM 1790 O O . LEU A 1 229 ? -15.852 1.934 -4.496 1 95.56 229 LEU A O 1
ATOM 1794 N N . VAL A 1 230 ? -15.117 0.254 -5.797 1 96.5 230 VAL A N 1
ATOM 1795 C CA . VAL A 1 230 ? -13.805 0.247 -5.16 1 96.5 230 VAL A CA 1
ATOM 1796 C C . VAL A 1 230 ? -13.055 1.535 -5.504 1 96.5 230 VAL A C 1
ATOM 1798 O O . VAL A 1 230 ? -12.305 2.062 -4.676 1 96.5 230 VAL A O 1
ATOM 1801 N N . CYS A 1 231 ? -13.273 2.076 -6.715 1 94.62 231 CYS A N 1
ATOM 1802 C CA . CYS A 1 231 ? -12.68 3.361 -7.07 1 94.62 231 CYS A CA 1
ATOM 1803 C C . CYS A 1 231 ? -13.164 4.461 -6.133 1 94.62 231 CYS A C 1
ATOM 1805 O O . CYS A 1 231 ? -12.375 5.285 -5.672 1 94.62 231 CYS A O 1
ATOM 1807 N N . ILE A 1 232 ? -14.406 4.41 -5.797 1 94.25 232 ILE A N 1
ATOM 1808 C CA . ILE A 1 232 ? -14.984 5.395 -4.891 1 94.25 232 ILE A CA 1
ATOM 1809 C C . ILE A 1 232 ? -14.391 5.219 -3.492 1 94.25 232 ILE A C 1
ATOM 1811 O O . ILE A 1 232 ? -14.086 6.199 -2.812 1 94.25 232 ILE A O 1
ATOM 1815 N N . VAL A 1 233 ? -14.227 3.975 -3.152 1 95.75 233 VAL A N 1
ATOM 1816 C CA . VAL A 1 233 ? -13.672 3.674 -1.835 1 95.75 233 VAL A CA 1
ATOM 1817 C C . VAL A 1 233 ? -12.242 4.211 -1.738 1 95.75 233 VAL A C 1
ATOM 1819 O O . VAL A 1 233 ? -11.852 4.762 -0.707 1 95.75 233 VAL A O 1
ATOM 1822 N N . MET A 1 234 ? -11.461 4.09 -2.766 1 93.38 234 MET A N 1
ATOM 1823 C CA . MET A 1 234 ? -10.086 4.57 -2.777 1 93.38 234 MET A CA 1
ATOM 1824 C C . MET A 1 234 ? -10.031 6.086 -2.619 1 93.38 234 MET A C 1
ATOM 1826 O O . MET A 1 234 ? -9.211 6.609 -1.861 1 93.38 234 MET A O 1
ATOM 1830 N N . ILE A 1 235 ? -10.891 6.738 -3.281 1 90.5 235 ILE A N 1
ATOM 1831 C CA . ILE A 1 235 ? -10.938 8.195 -3.201 1 90.5 235 ILE A CA 1
ATOM 1832 C C . ILE A 1 235 ? -11.398 8.617 -1.81 1 90.5 235 ILE A C 1
ATOM 1834 O O . ILE A 1 235 ? -10.828 9.531 -1.211 1 90.5 235 ILE A O 1
ATOM 1838 N N . PHE A 1 236 ? -12.344 7.91 -1.293 1 90.5 236 PHE A N 1
ATOM 1839 C CA . PHE A 1 236 ? -12.852 8.18 0.048 1 90.5 236 PHE A CA 1
ATOM 1840 C C . PHE A 1 236 ? -11.758 7.996 1.089 1 90.5 236 PHE A C 1
ATOM 1842 O O . PHE A 1 236 ? -11.648 8.781 2.035 1 90.5 236 PHE A O 1
ATOM 1849 N N . GLY A 1 237 ? -11.008 6.992 0.925 1 88.31 237 GLY A N 1
ATOM 1850 C CA . GLY A 1 237 ? -9.945 6.715 1.879 1 88.31 237 GLY A CA 1
ATOM 1851 C C . GLY A 1 237 ? -8.914 7.824 1.967 1 88.31 237 GLY A C 1
ATOM 1852 O O . GLY A 1 237 ? -8.5 8.203 3.062 1 88.31 237 GLY A O 1
ATOM 1853 N N . THR A 1 238 ? -8.555 8.406 0.906 1 83.19 238 THR A N 1
ATOM 1854 C CA . THR A 1 238 ? -7.559 9.477 0.88 1 83.19 238 THR A CA 1
ATOM 1855 C C . THR A 1 238 ? -8.094 10.727 1.57 1 83.19 238 THR A C 1
ATOM 1857 O O . THR A 1 238 ? -7.344 11.438 2.238 1 83.19 238 THR A O 1
ATOM 1860 N N . VAL A 1 239 ? -9.352 10.906 1.46 1 84.62 239 VAL A N 1
ATOM 1861 C CA . VAL A 1 239 ? -9.969 12.086 2.055 1 84.62 239 VAL A CA 1
ATOM 1862 C C . VAL A 1 239 ? -10.227 11.844 3.539 1 84.62 239 VAL A C 1
ATOM 1864 O O . VAL A 1 239 ? -9.992 12.727 4.367 1 84.62 239 VAL A O 1
ATOM 1867 N N . TYR A 1 240 ? -10.586 10.688 3.902 1 88.25 240 TYR A N 1
ATOM 1868 C CA . TYR A 1 240 ? -10.945 10.367 5.281 1 88.25 240 TYR A CA 1
ATOM 1869 C C . TYR A 1 240 ? -9.719 10.453 6.191 1 88.25 240 TYR A C 1
ATOM 1871 O O . TYR A 1 240 ? -9.789 11.047 7.27 1 88.25 240 TYR A O 1
ATOM 1879 N N . PHE A 1 241 ? -8.656 9.867 5.902 1 84.06 241 PHE A N 1
ATOM 1880 C CA . PHE A 1 241 ? -7.535 9.734 6.824 1 84.06 241 PHE A CA 1
ATOM 1881 C C . PHE A 1 241 ? -6.832 11.07 7.016 1 84.06 241 PHE A C 1
ATOM 1883 O O . PHE A 1 241 ? -6.008 11.219 7.918 1 84.06 241 PHE A O 1
ATOM 1890 N N . SER A 1 242 ? -7.301 12.039 6.266 1 81.94 242 SER A N 1
ATOM 1891 C CA . SER A 1 242 ? -6.816 13.391 6.52 1 81.94 242 SER A CA 1
ATOM 1892 C C . SER A 1 242 ? -7.316 13.914 7.863 1 81.94 242 SER A C 1
ATOM 1894 O O . SER A 1 242 ? -6.641 14.719 8.516 1 81.94 242 SER A O 1
ATOM 1896 N N . MET A 1 243 ? -8.438 13.398 8.281 1 85.38 243 MET A N 1
ATOM 1897 C CA . MET A 1 243 ? -9.062 13.906 9.5 1 85.38 243 MET A CA 1
ATOM 1898 C C . MET A 1 243 ? -8.352 13.391 10.742 1 85.38 243 MET A C 1
ATOM 1900 O O . MET A 1 243 ? -7.879 14.172 11.562 1 85.38 243 MET A O 1
ATOM 1904 N N . PRO A 1 244 ? -8.234 12.172 10.883 1 84.62 244 PRO A N 1
ATOM 1905 C CA . PRO A 1 244 ? -7.508 11.703 12.07 1 84.62 244 PRO A CA 1
ATOM 1906 C C . PRO A 1 244 ? -6.051 12.164 12.086 1 84.62 244 PRO A C 1
ATOM 1908 O O . PRO A 1 244 ? -5.492 12.414 13.164 1 84.62 244 PRO A O 1
ATOM 1911 N N . LEU A 1 245 ? -5.445 12.273 10.969 1 82.38 245 LEU A N 1
ATOM 1912 C CA . LEU A 1 245 ? -4.055 12.711 10.891 1 82.38 245 LEU A CA 1
ATOM 1913 C C . LEU A 1 245 ? -3.898 14.133 11.414 1 82.38 245 LEU A C 1
ATOM 1915 O O . LEU A 1 245 ? -2.939 14.438 12.125 1 82.38 245 LEU A O 1
ATOM 1919 N N . ALA A 1 246 ? -4.848 14.906 11.062 1 79.06 246 ALA A N 1
ATOM 1920 C CA . ALA A 1 246 ? -4.789 16.297 11.508 1 79.06 246 ALA A CA 1
ATOM 1921 C C . ALA A 1 246 ? -5.023 16.406 13.008 1 79.06 246 ALA A C 1
ATOM 1923 O O . ALA A 1 246 ? -4.355 17.172 13.695 1 79.06 246 ALA A O 1
ATOM 1924 N N . ILE A 1 247 ? -5.918 15.602 13.523 1 84.75 247 ILE A N 1
ATOM 1925 C CA . ILE A 1 247 ? -6.25 15.633 14.938 1 84.75 247 ILE A CA 1
ATOM 1926 C C . ILE A 1 247 ? -5.031 15.234 15.766 1 84.75 247 ILE A C 1
ATOM 1928 O O . ILE A 1 247 ? -4.602 15.977 16.656 1 84.75 247 ILE A O 1
ATOM 1932 N N . ILE A 1 248 ? -4.465 14.188 15.414 1 85.88 248 ILE A N 1
ATOM 1933 C CA . ILE A 1 248 ? -3.361 13.641 16.203 1 85.88 248 ILE A CA 1
ATOM 1934 C C . ILE A 1 248 ? -2.111 14.492 15.984 1 85.88 248 ILE A C 1
ATOM 1936 O O . ILE A 1 248 ? -1.349 14.734 16.922 1 85.88 248 ILE A O 1
ATOM 1940 N N . GLY A 1 249 ? -1.938 14.906 14.797 1 80.62 249 GLY A N 1
ATOM 1941 C CA . GLY A 1 249 ? -0.782 15.734 14.508 1 80.62 249 GLY A CA 1
ATOM 1942 C C . GLY A 1 249 ? -0.778 17.047 15.281 1 80.62 249 GLY A C 1
ATOM 1943 O O . GLY A 1 249 ? 0.226 17.406 15.898 1 80.62 249 GLY A O 1
ATOM 1944 N N . VAL A 1 250 ? -1.879 17.672 15.312 1 77.25 250 VAL A N 1
ATOM 1945 C CA . VAL A 1 250 ? -1.972 18.969 15.977 1 77.25 250 VAL A CA 1
ATOM 1946 C C . VAL A 1 250 ? -1.9 18.781 17.5 1 77.25 250 VAL A C 1
ATOM 1948 O O . VAL A 1 250 ? -1.203 19.516 18.188 1 77.25 250 VAL A O 1
ATOM 1951 N N . LYS A 1 251 ? -2.562 17.75 17.969 1 83.38 251 LYS A N 1
ATOM 1952 C CA . LYS A 1 251 ? -2.562 17.516 19.406 1 83.38 251 LYS A CA 1
ATOM 1953 C C . LYS A 1 251 ? -1.183 17.094 19.906 1 83.38 251 LYS A C 1
ATOM 1955 O O . LYS A 1 251 ? -0.782 17.422 21.016 1 83.38 251 LYS A O 1
ATOM 1960 N N . TYR A 1 252 ? -0.477 16.391 19.109 1 84.31 252 TYR A N 1
ATOM 1961 C CA . TYR A 1 252 ? 0.881 16 19.469 1 84.31 252 TYR A CA 1
ATOM 1962 C C . TYR A 1 252 ? 1.808 17.203 19.5 1 84.31 252 TYR A C 1
ATOM 1964 O O . TYR A 1 252 ? 2.637 17.344 20.406 1 84.31 252 TYR A O 1
ATOM 1972 N N . GLU A 1 253 ? 1.629 18.031 18.562 1 75.81 253 GLU A N 1
ATOM 1973 C CA . GLU A 1 253 ? 2.439 19.25 18.531 1 75.81 253 GLU A CA 1
ATOM 1974 C C . GLU A 1 253 ? 2.154 20.141 19.734 1 75.81 253 GLU A C 1
ATOM 1976 O O . GLU A 1 253 ? 3.07 20.734 20.312 1 75.81 253 GLU A O 1
ATOM 1981 N N . LEU A 1 254 ? 0.896 20.172 20.094 1 76.94 254 LEU A N 1
ATOM 1982 C CA . LEU A 1 254 ? 0.508 20.984 21.234 1 76.94 254 LEU A CA 1
ATOM 1983 C C . LEU A 1 254 ? 1.031 20.391 22.531 1 76.94 254 LEU A C 1
ATOM 1985 O O . LEU A 1 254 ? 1.45 21.109 23.438 1 76.94 254 LEU A O 1
ATOM 1989 N N . ALA A 1 255 ? 0.968 19.109 22.594 1 81.5 255 ALA A N 1
ATOM 1990 C CA . ALA A 1 255 ? 1.471 18.438 23.781 1 81.5 255 ALA A CA 1
ATOM 1991 C C . ALA A 1 255 ? 2.969 18.688 23.953 1 81.5 255 ALA A C 1
ATOM 1993 O O . ALA A 1 255 ? 3.447 18.875 25.078 1 81.5 255 ALA A O 1
ATOM 1994 N N . TRP A 1 256 ? 3.713 18.719 22.969 1 78.19 256 TRP A N 1
ATOM 1995 C CA . TRP A 1 256 ? 5.152 18.953 23.031 1 78.19 256 TRP A CA 1
ATOM 1996 C C . TRP A 1 256 ? 5.449 20.406 23.391 1 78.19 256 TRP A C 1
ATOM 1998 O O . TRP A 1 256 ? 6.402 20.688 24.109 1 78.19 256 TRP A O 1
ATOM 2008 N N . ALA A 1 257 ? 4.641 21.25 22.859 1 73 257 ALA A N 1
ATOM 2009 C CA . ALA A 1 257 ? 4.816 22.656 23.188 1 73 257 ALA A CA 1
ATOM 2010 C C . ALA A 1 257 ? 4.57 22.906 24.672 1 73 257 ALA A C 1
ATOM 2012 O O . ALA A 1 257 ? 5.289 23.688 25.312 1 73 257 ALA A O 1
ATOM 2013 N N . GLU A 1 258 ? 3.596 22.25 25.109 1 74.31 258 GLU A N 1
ATOM 2014 C CA . GLU A 1 258 ? 3.297 22.375 26.531 1 74.31 258 GLU A CA 1
ATOM 2015 C C . GLU A 1 258 ? 4.426 21.812 27.391 1 74.31 258 GLU A C 1
ATOM 2017 O O . GLU A 1 258 ? 4.773 22.375 28.422 1 74.31 258 GLU A O 1
ATOM 2022 N N . TYR A 1 259 ? 4.969 20.766 26.953 1 77.19 259 TYR A N 1
ATOM 2023 C CA . TYR A 1 259 ? 6.066 20.141 27.672 1 77.19 259 TYR A CA 1
ATOM 2024 C C . TYR A 1 259 ? 7.309 21.031 27.656 1 77.19 259 TYR A C 1
ATOM 2026 O O . TYR A 1 259 ? 7.996 21.172 28.672 1 77.19 259 TYR A O 1
ATOM 2034 N N . GLU A 1 260 ? 7.613 21.625 26.578 1 72.62 260 GLU A N 1
ATOM 2035 C CA . GLU A 1 260 ? 8.781 22.5 26.484 1 72.62 260 GLU A CA 1
ATOM 2036 C C . GLU A 1 260 ? 8.633 23.734 27.359 1 72.62 260 GLU A C 1
ATOM 2038 O O . GLU A 1 260 ? 9.609 24.188 27.969 1 72.62 260 GLU A O 1
ATOM 2043 N N . GLU A 1 261 ? 7.426 24.203 27.406 1 65.5 261 GLU A N 1
ATOM 2044 C CA . GLU A 1 261 ? 7.16 25.328 28.281 1 65.5 261 GLU A CA 1
ATOM 2045 C C . GLU A 1 261 ? 7.324 24.938 29.75 1 65.5 261 GLU A C 1
ATOM 2047 O O . GLU A 1 261 ? 7.879 25.703 30.547 1 65.5 261 GLU A O 1
ATOM 2052 N N . TYR A 1 262 ? 6.887 23.797 30.016 1 66.19 262 TYR A N 1
ATOM 2053 C CA . TYR A 1 262 ? 7.02 23.281 31.375 1 66.19 262 TYR A CA 1
ATOM 2054 C C . TYR A 1 262 ? 8.484 23.047 31.719 1 66.19 262 TYR A C 1
ATOM 2056 O O . TYR A 1 262 ? 8.93 23.406 32.812 1 66.19 262 TYR A O 1
ATOM 2064 N N . ALA A 1 263 ? 9.258 22.562 30.812 1 68.25 263 ALA A N 1
ATOM 2065 C CA . ALA A 1 263 ? 10.672 22.266 31.031 1 68.25 263 ALA A CA 1
ATOM 2066 C C . ALA A 1 263 ? 11.484 23.562 31.141 1 68.25 263 ALA A C 1
ATOM 2068 O O . ALA A 1 263 ? 12.438 23.641 31.922 1 68.25 263 ALA A O 1
ATOM 2069 N N . GLU A 1 264 ? 11.109 24.578 30.484 1 63 264 GLU A N 1
ATOM 2070 C CA . GLU A 1 264 ? 11.789 25.875 30.547 1 63 264 GLU A CA 1
ATOM 2071 C C . GLU A 1 264 ? 11.492 26.594 31.844 1 63 264 GLU A C 1
ATOM 2073 O O . GLU A 1 264 ? 12.375 27.25 32.406 1 63 264 GLU A O 1
ATOM 2078 N N . ASN A 1 265 ? 10.336 26.438 32.25 1 59.72 265 ASN A N 1
ATOM 2079 C CA . ASN A 1 265 ? 9.953 27.078 33.531 1 59.72 265 ASN A CA 1
ATOM 2080 C C . ASN A 1 265 ? 10.664 26.422 34.719 1 59.72 265 ASN A C 1
ATOM 2082 O O . ASN A 1 265 ? 10.93 27.078 35.719 1 59.72 265 ASN A O 1
ATOM 2086 N N . LEU A 1 266 ? 10.984 25.266 34.531 1 56.75 266 LEU A N 1
ATOM 2087 C CA . LEU A 1 266 ? 11.688 24.578 35.625 1 56.75 266 LEU A CA 1
ATOM 2088 C C . LEU A 1 266 ? 13.156 25 35.656 1 56.75 266 LEU A C 1
ATOM 2090 O O . LEU A 1 266 ? 13.766 25 36.75 1 56.75 266 LEU A O 1
ATOM 2094 N N . LYS A 1 267 ? 13.852 25.469 34.688 1 53.41 267 LYS A N 1
ATOM 2095 C CA . LYS A 1 267 ? 15.25 25.906 34.656 1 53.41 267 LYS A CA 1
ATOM 2096 C C . LYS A 1 267 ? 15.398 27.328 35.188 1 53.41 267 LYS A C 1
ATOM 2098 O O . LYS A 1 267 ? 16.5 27.75 35.562 1 53.41 267 LYS A O 1
ATOM 2103 N N . LEU A 1 268 ? 14.43 28.141 35.188 1 49.12 268 LEU A N 1
ATOM 2104 C CA . LEU A 1 268 ? 14.586 29.469 35.75 1 49.12 268 LEU A CA 1
ATOM 2105 C C . LEU A 1 268 ? 14.922 29.391 37.25 1 49.12 268 LEU A C 1
ATOM 2107 O O . LEU A 1 268 ? 14.211 28.734 38 1 49.12 268 LEU A O 1
ATOM 2111 N N . PRO A 1 269 ? 16.266 29.625 37.625 1 46.72 269 PRO A N 1
ATOM 2112 C CA . PRO A 1 269 ? 16.719 29.656 39.031 1 46.72 269 PRO A CA 1
ATOM 2113 C C . PRO A 1 269 ? 15.719 30.359 39.938 1 46.72 269 PRO A C 1
ATOM 2115 O O . PRO A 1 269 ? 15.008 31.281 39.5 1 46.72 269 PRO A O 1
ATOM 2118 N N . GLN A 1 270 ? 15.383 29.812 41.094 1 42.84 270 GLN A N 1
ATOM 2119 C CA . GLN A 1 270 ? 14.594 30.297 42.219 1 42.84 270 GLN A CA 1
ATOM 2120 C C . GLN A 1 270 ? 15.094 31.656 42.688 1 42.84 270 GLN A C 1
ATOM 2122 O O . GLN A 1 270 ? 14.531 32.25 43.625 1 42.84 270 GLN A O 1
ATOM 2127 N N . GLN A 1 271 ? 16.344 32.094 42.5 1 39.16 271 GLN A N 1
ATOM 2128 C CA . GLN A 1 271 ? 16.766 33.219 43.312 1 39.16 271 GLN A CA 1
ATOM 2129 C C . GLN A 1 271 ? 15.805 34.406 43.156 1 39.16 271 GLN A C 1
ATOM 2131 O O . GLN A 1 271 ? 15.477 35.094 44.156 1 39.16 271 GLN A O 1
ATOM 2136 N N . ASN A 1 272 ? 16 35.281 42.188 1 35.94 272 ASN A N 1
ATOM 2137 C CA . ASN A 1 272 ? 15.461 36.625 42.219 1 35.94 272 ASN A CA 1
ATOM 2138 C C . ASN A 1 272 ? 13.945 36.625 42.062 1 35.94 272 ASN A C 1
ATOM 2140 O O . ASN A 1 272 ? 13.445 36.844 40.938 1 35.94 272 ASN A O 1
ATOM 2144 N N . GLN A 1 273 ? 13.281 35.656 42.594 1 36.25 273 GLN A N 1
ATOM 2145 C CA . GLN A 1 273 ? 11.859 35.969 42.688 1 36.25 273 GLN A CA 1
ATOM 2146 C C . GLN A 1 273 ? 11.633 37.312 43.438 1 36.25 273 GLN A C 1
ATOM 2148 O O . GLN A 1 273 ? 11.922 37.406 44.625 1 36.25 273 GLN A O 1
ATOM 2153 N N . PRO A 1 274 ? 11.945 38.469 42.906 1 33.72 274 PRO A N 1
ATOM 2154 C CA . PRO A 1 274 ? 11.492 39.562 43.781 1 33.72 274 PRO A CA 1
ATOM 2155 C C . PRO A 1 274 ? 10.242 39.188 44.562 1 33.72 274 PRO A C 1
ATOM 2157 O O . PRO A 1 274 ? 9.43 38.375 44.125 1 33.72 274 PRO A O 1
ATOM 2160 N N . GLN A 1 275 ? 10.344 39.344 45.875 1 32.62 275 GLN A N 1
ATOM 2161 C CA . GLN A 1 275 ? 9.203 39.375 46.781 1 32.62 275 GLN A CA 1
ATOM 2162 C C . GLN A 1 275 ? 8.039 40.156 46.188 1 32.62 275 GLN A C 1
ATOM 2164 O O . GLN A 1 275 ? 8.086 41.375 46.125 1 32.62 275 GLN A O 1
ATOM 2169 N N . ARG A 1 276 ? 7.496 39.75 45.188 1 35.28 276 ARG A N 1
ATOM 2170 C CA . ARG A 1 276 ? 6.254 40.438 44.812 1 35.28 276 ARG A CA 1
ATOM 2171 C C . ARG A 1 276 ? 5.438 40.812 46.031 1 35.28 276 ARG A C 1
ATOM 2173 O O . ARG A 1 276 ? 5.016 39.938 46.812 1 35.28 276 ARG A O 1
ATOM 2180 N N . GLU A 1 277 ? 5.793 41.875 46.781 1 29.03 277 GLU A N 1
ATOM 2181 C CA . GLU A 1 277 ? 4.832 42.5 47.688 1 29.03 277 GLU A CA 1
ATOM 2182 C C . GLU A 1 277 ? 3.398 42.281 47.188 1 29.03 277 GLU A C 1
ATOM 2184 O O . GLU A 1 277 ? 3.119 42.406 46 1 29.03 277 GLU A O 1
ATOM 2189 N N . LYS A 1 278 ? 2.641 41.75 48.031 1 33.56 278 LYS A N 1
ATOM 2190 C CA . LYS A 1 278 ? 1.183 41.656 48.031 1 33.56 278 LYS A CA 1
ATOM 2191 C C . LYS A 1 278 ? 0.547 43 47.688 1 33.56 278 LYS A C 1
ATOM 2193 O O . LYS A 1 278 ? 0.36 43.844 48.562 1 33.56 278 LYS A O 1
ATOM 2198 N N . LYS A 1 279 ? 0.963 43.688 46.75 1 34.28 279 LYS A N 1
ATOM 2199 C CA . LYS A 1 279 ? 0.055 44.812 46.5 1 34.28 279 LYS A CA 1
ATOM 2200 C C . LYS A 1 279 ? -1.401 44.375 46.594 1 34.28 279 LYS A C 1
ATOM 2202 O O . LYS A 1 279 ? -1.777 43.344 46.031 1 34.28 279 LYS A O 1
ATOM 2207 N N . ARG A 1 280 ? -2.094 44.969 47.625 1 26.58 280 ARG A N 1
ATOM 2208 C CA . ARG A 1 280 ? -3.516 45 47.938 1 26.58 280 ARG A CA 1
ATOM 2209 C C . ARG A 1 280 ? -4.355 45.125 46.688 1 26.58 280 ARG A C 1
ATOM 2211 O O . ARG A 1 280 ? -4.137 46.031 45.875 1 26.58 280 ARG A O 1
ATOM 2218 N N . THR A 1 281 ? -4.801 44.125 46.312 1 27 281 THR A N 1
ATOM 2219 C CA . THR A 1 281 ? -5.895 44.125 45.344 1 27 281 THR A CA 1
ATOM 2220 C C . THR A 1 281 ? -6.965 45.156 45.75 1 27 281 THR A C 1
ATOM 2222 O O . THR A 1 281 ? -7.621 45 46.781 1 27 281 THR A O 1
ATOM 2225 N N . SER A 1 282 ? -6.703 46.438 45.688 1 25.11 282 SER A N 1
ATOM 2226 C CA . SER A 1 282 ? -7.82 47.344 45.844 1 25.11 282 SER A CA 1
ATOM 2227 C C . SER A 1 282 ? -9.102 46.781 45.25 1 25.11 282 SER A C 1
ATOM 2229 O O . SER A 1 282 ? -9.07 46.062 44.25 1 25.11 282 SER A O 1
ATOM 2231 N N . LYS A 1 283 ? -10.289 46.875 46.094 1 29.47 283 LYS A N 1
ATOM 2232 C CA . LYS A 1 283 ? -11.711 46.594 45.938 1 29.47 283 LYS A CA 1
ATOM 2233 C C . LYS A 1 283 ? -12.242 47.156 44.625 1 29.47 283 LYS A C 1
ATOM 2235 O O . LYS A 1 283 ? -12.375 48.375 44.469 1 29.47 283 LYS A O 1
ATOM 2240 N N . LEU A 1 284 ? -11.836 46.844 43.562 1 26.84 284 LEU A N 1
ATOM 2241 C CA . LEU A 1 284 ? -12.57 47.219 42.344 1 26.84 284 LEU A CA 1
ATOM 2242 C C . LEU A 1 284 ? -14.07 47.062 42.562 1 26.84 284 LEU A C 1
ATOM 2244 O O . LEU A 1 284 ? -14.555 45.938 42.844 1 26.84 284 LEU A O 1
ATOM 2248 N N . SER A 1 285 ? -14.742 48.094 43.156 1 23.83 285 SER A N 1
ATOM 2249 C CA . SER A 1 285 ? -16.141 48.344 43.438 1 23.83 285 SER A CA 1
ATOM 2250 C C . SER A 1 285 ? -17.047 47.75 42.375 1 23.83 285 SER A C 1
ATOM 2252 O O . SER A 1 285 ? -16.625 47.594 41.219 1 23.83 285 SER A O 1
ATOM 2254 N N . ALA A 1 286 ? -18.234 47.125 42.812 1 26.03 286 ALA A N 1
ATOM 2255 C CA . ALA A 1 286 ? -19.406 46.375 42.344 1 26.03 286 ALA A CA 1
ATOM 2256 C C . ALA A 1 286 ? -20.078 47.062 41.156 1 26.03 286 ALA A C 1
ATOM 2258 O O . ALA A 1 286 ? -20.938 46.5 40.5 1 26.03 286 ALA A O 1
ATOM 2259 N N . ASP A 1 287 ? -20.094 48.406 41.219 1 24.98 287 ASP A N 1
ATOM 2260 C CA . ASP A 1 287 ? -21.031 49.125 40.344 1 24.98 287 ASP A CA 1
ATOM 2261 C C . ASP A 1 287 ? -20.578 49.094 38.906 1 24.98 287 ASP A C 1
ATOM 2263 O O . ASP A 1 287 ? -20.875 50.031 38.125 1 24.98 287 ASP A O 1
ATOM 2267 N N . MET A 1 288 ? -19.578 48.375 38.625 1 26.88 288 MET A N 1
ATOM 2268 C CA . MET A 1 288 ? -19.188 48.625 37.25 1 26.88 288 MET A CA 1
ATOM 2269 C C . MET A 1 288 ? -20.266 48.125 36.281 1 26.88 288 MET A C 1
ATOM 2271 O O . MET A 1 288 ? -20.781 47 36.438 1 26.88 288 MET A O 1
ATOM 2275 N N . SER A 1 289 ? -20.969 49.094 35.656 1 25.92 289 SER A N 1
ATOM 2276 C CA . SER A 1 289 ? -22.125 48.906 34.781 1 25.92 289 SER A CA 1
ATOM 2277 C C . SER A 1 289 ? -21.922 47.781 33.812 1 25.92 289 SER A C 1
ATOM 2279 O O . SER A 1 289 ? -20.781 47.406 33.5 1 25.92 289 SER A O 1
ATOM 2281 N N . ARG A 1 290 ? -23.047 47.094 33.5 1 28.19 290 ARG A N 1
ATOM 2282 C CA . ARG A 1 290 ? -23.219 45.906 32.656 1 28.19 290 ARG A CA 1
ATOM 2283 C C . ARG A 1 290 ? -22.328 46.031 31.406 1 28.19 290 ARG A C 1
ATOM 2285 O O . ARG A 1 290 ? -21.781 45 30.953 1 28.19 290 ARG A O 1
ATOM 2292 N N . ARG A 1 291 ? -22.156 47.25 30.922 1 29.22 291 ARG A N 1
ATOM 2293 C CA . ARG A 1 291 ? -21.453 47.469 29.656 1 29.22 291 ARG A CA 1
ATOM 2294 C C . ARG A 1 291 ? -19.969 47.188 29.797 1 29.22 291 ARG A C 1
ATOM 2296 O O . ARG A 1 291 ? -19.328 46.688 28.875 1 29.22 291 ARG A O 1
ATOM 2303 N N . GLN A 1 292 ? -19.422 47.531 30.922 1 29.98 292 GLN A N 1
ATOM 2304 C CA . GLN A 1 292 ? -17.984 47.469 31.078 1 29.98 292 GLN A CA 1
ATOM 2305 C C . GLN A 1 292 ? -17.5 46.031 31.297 1 29.98 292 GLN A C 1
ATOM 2307 O O . GLN A 1 292 ? -16.375 45.688 30.922 1 29.98 292 GLN A O 1
ATOM 2312 N N . ILE A 1 293 ? -18.359 45.188 31.891 1 30.39 293 ILE A N 1
ATOM 2313 C CA . ILE A 1 293 ? -18.047 43.781 32.062 1 30.39 293 ILE A CA 1
ATOM 2314 C C . ILE A 1 293 ? -17.906 43.094 30.703 1 30.39 293 ILE A C 1
ATOM 2316 O O . ILE A 1 293 ? -16.984 42.312 30.484 1 30.39 293 ILE A O 1
ATOM 2320 N N . ILE A 1 294 ? -18.766 43.406 29.703 1 30.27 294 ILE A N 1
ATOM 2321 C CA . ILE A 1 294 ? -18.641 42.875 28.344 1 30.27 294 ILE A CA 1
ATOM 2322 C C . ILE A 1 294 ? -17.312 43.312 27.734 1 30.27 294 ILE A C 1
ATOM 2324 O O . ILE A 1 294 ? -16.641 42.531 27.062 1 30.27 294 ILE A O 1
ATOM 2328 N N . ASN A 1 295 ? -16.828 44.5 27.938 1 29.97 295 ASN A N 1
ATOM 2329 C CA . ASN A 1 295 ? -15.555 45 27.438 1 29.97 295 ASN A CA 1
ATOM 2330 C C . ASN A 1 295 ? -14.375 44.375 28.188 1 29.97 295 ASN A C 1
ATOM 2332 O O . ASN A 1 295 ? -13.328 44.125 27.594 1 29.97 295 ASN A O 1
ATOM 2336 N N . ALA A 1 296 ? -14.375 44.188 29.422 1 29.34 296 ALA A N 1
ATOM 2337 C CA . ALA A 1 296 ? -13.273 43.688 30.25 1 29.34 296 ALA A CA 1
ATOM 2338 C C . ALA A 1 296 ? -13.078 42.188 30.016 1 29.34 296 ALA A C 1
ATOM 2340 O O . ALA A 1 296 ? -11.953 41.688 30.078 1 29.34 296 ALA A O 1
ATOM 2341 N N . LEU A 1 297 ? -14.117 41.312 30.062 1 29.64 297 LEU A N 1
ATOM 2342 C CA . LEU A 1 297 ? -14.062 39.938 29.562 1 29.64 297 LEU A CA 1
ATOM 2343 C C . LEU A 1 297 ? -13.438 39.906 28.172 1 29.64 297 LEU A C 1
ATOM 2345 O O . LEU A 1 297 ? -12.891 38.875 27.766 1 29.64 297 LEU A O 1
ATOM 2349 N N . ALA A 1 298 ? -13.523 40.969 27.25 1 28.78 298 ALA A N 1
ATOM 2350 C CA . ALA A 1 298 ? -12.656 41.469 26.188 1 28.78 298 ALA A CA 1
ATOM 2351 C C . ALA A 1 298 ? -11.328 41.969 26.734 1 28.78 298 ALA A C 1
ATOM 2353 O O . ALA A 1 298 ? -11.164 43.188 26.953 1 28.78 298 ALA A O 1
ATOM 2354 N N . GLY A 1 299 ? -10.883 41.375 27.844 1 29.33 299 GLY A N 1
ATOM 2355 C CA . GLY A 1 299 ? -9.742 41.688 28.688 1 29.33 299 GLY A CA 1
ATOM 2356 C C . GLY A 1 299 ? -8.531 42.188 27.906 1 29.33 299 GLY A C 1
ATOM 2357 O O . GLY A 1 299 ? -7.836 41.375 27.281 1 29.33 299 GLY A O 1
ATOM 2358 N N . ARG A 1 300 ? -8.414 43.406 27.719 1 30.62 300 ARG A N 1
ATOM 2359 C CA . ARG A 1 300 ? -7.359 44.219 27.109 1 30.62 300 ARG A CA 1
ATOM 2360 C C . ARG A 1 300 ? -6.059 44.094 27.891 1 30.62 300 ARG A C 1
ATOM 2362 O O . ARG A 1 300 ? -5.215 45 27.828 1 30.62 300 ARG A O 1
ATOM 2369 N N . ASN A 1 301 ? -5.93 43.344 28.969 1 28.03 301 ASN A N 1
ATOM 2370 C CA . ASN A 1 301 ? -4.543 43.469 29.406 1 28.03 301 ASN A CA 1
ATOM 2371 C C . ASN A 1 301 ? -3.574 42.969 28.344 1 28.03 301 ASN A C 1
ATOM 2373 O O . ASN A 1 301 ? -3.941 42.125 27.516 1 28.03 301 ASN A O 1
ATOM 2377 N N . ASP A 1 302 ? -2.248 43.625 28.281 1 27.42 302 ASP A N 1
ATOM 2378 C CA . ASP A 1 302 ? -1.152 43.469 27.328 1 27.42 302 ASP A CA 1
ATOM 2379 C C . ASP A 1 302 ? -0.79 42 27.156 1 27.42 302 ASP A C 1
ATOM 2381 O O . ASP A 1 302 ? 0.184 41.656 26.484 1 27.42 302 ASP A O 1
ATOM 2385 N N . ASP A 1 303 ? -1.078 41.281 28.281 1 29.95 303 ASP A N 1
ATOM 2386 C CA . ASP A 1 303 ? -0.577 39.938 28.062 1 29.95 303 ASP A CA 1
ATOM 2387 C C . ASP A 1 303 ? -1.345 39.25 26.938 1 29.95 303 ASP A C 1
ATOM 2389 O O . ASP A 1 303 ? -2.283 38.5 27.203 1 29.95 303 ASP A O 1
ATOM 2393 N N . ASP A 1 304 ? -1.684 40.031 25.922 1 29.64 304 ASP A N 1
ATOM 2394 C CA . ASP A 1 304 ? -2.434 40.062 24.672 1 29.64 304 ASP A CA 1
ATOM 2395 C C . ASP A 1 304 ? -2.018 38.938 23.734 1 29.64 304 ASP A C 1
ATOM 2397 O O . ASP A 1 304 ? -2.584 38.781 22.656 1 29.64 304 ASP A O 1
ATOM 2401 N N . GLU A 1 305 ? -0.812 38.375 24.156 1 27.11 305 GLU A N 1
ATOM 2402 C CA . GLU A 1 305 ? -0.281 37.594 23.047 1 27.11 305 GLU A CA 1
ATOM 2403 C C . GLU A 1 305 ? -1.119 36.344 22.812 1 27.11 305 GLU A C 1
ATOM 2405 O O . GLU A 1 305 ? -1.403 36 21.656 1 27.11 305 GLU A O 1
ATOM 2410 N N . LEU A 1 306 ? -1.389 35.688 24.047 1 26.52 306 LEU A N 1
ATOM 2411 C CA . LEU A 1 306 ? -2.059 34.406 23.812 1 26.52 306 LEU A CA 1
ATOM 2412 C C . LEU A 1 306 ? -3.514 34.625 23.406 1 26.52 306 LEU A C 1
ATOM 2414 O O . LEU A 1 306 ? -4.039 33.906 22.547 1 26.52 306 LEU A O 1
ATOM 2418 N N . GLU A 1 307 ? -4.176 35.625 23.984 1 28.38 307 GLU A N 1
ATOM 2419 C CA . GLU A 1 307 ? -5.559 35.875 23.594 1 28.38 307 GLU A CA 1
ATOM 2420 C C . GLU A 1 307 ? -5.645 36.344 22.141 1 28.38 307 GLU A C 1
ATOM 2422 O O . GLU A 1 307 ? -6.602 36.031 21.438 1 28.38 307 GLU A O 1
ATOM 2427 N N . LYS A 1 308 ? -4.672 37.094 21.688 1 31.7 308 LYS A N 1
ATOM 2428 C CA . LYS A 1 308 ? -4.625 37.531 20.297 1 31.7 308 LYS A CA 1
ATOM 2429 C C . LYS A 1 308 ? -4.398 36.375 19.344 1 31.7 308 LYS A C 1
ATOM 2431 O O . LYS A 1 308 ? -4.949 36.344 18.234 1 31.7 308 LYS A O 1
ATOM 2436 N N . ILE A 1 309 ? -3.607 35.344 19.812 1 29.47 309 ILE A N 1
ATOM 2437 C CA . ILE A 1 309 ? -3.459 34.156 18.953 1 29.47 309 ILE A CA 1
ATOM 2438 C C . ILE A 1 309 ? -4.773 33.406 18.891 1 29.47 309 ILE A C 1
ATOM 2440 O O . ILE A 1 309 ? -5.199 32.969 17.812 1 29.47 309 ILE A O 1
ATOM 2444 N N . GLU A 1 310 ? -5.5 33.312 20.094 1 28.02 310 GLU A N 1
ATOM 2445 C CA . GLU A 1 310 ? -6.793 32.625 20.031 1 28.02 310 GLU A CA 1
ATOM 2446 C C . GLU A 1 310 ? -7.82 33.5 19.281 1 28.02 310 GLU A C 1
ATOM 2448 O O . GLU A 1 310 ? -8.609 32.969 18.484 1 28.02 310 GLU A O 1
ATOM 2453 N N . ALA A 1 311 ? -7.844 34.75 19.484 1 28.66 311 ALA A N 1
ATOM 2454 C CA . ALA A 1 311 ? -8.797 35.594 18.781 1 28.66 311 ALA A CA 1
ATOM 2455 C C . ALA A 1 311 ? -8.445 35.688 17.297 1 28.66 311 ALA A C 1
ATOM 2457 O O . ALA A 1 311 ? -9.336 35.75 16.438 1 28.66 311 ALA A O 1
ATOM 2458 N N . HIS A 1 312 ? -7.113 35.781 16.906 1 28.42 312 HIS A N 1
ATOM 2459 C CA . HIS A 1 312 ? -6.742 35.844 15.492 1 28.42 312 HIS A CA 1
ATOM 2460 C C . HIS A 1 312 ? -7.004 34.5 14.812 1 28.42 312 HIS A C 1
ATOM 2462 O O . HIS A 1 312 ? -7.441 34.438 13.664 1 28.42 312 HIS A O 1
ATOM 2468 N N . THR A 1 313 ? -6.664 33.406 15.438 1 28.52 313 THR A N 1
ATOM 2469 C CA . THR A 1 313 ? -7.07 32.156 14.812 1 28.52 313 THR A CA 1
ATOM 2470 C C . THR A 1 313 ? -8.594 32.031 14.773 1 28.52 313 THR A C 1
ATOM 2472 O O . THR A 1 313 ? -9.156 31.547 13.789 1 28.52 313 THR A O 1
ATOM 2475 N N . MET A 1 314 ? -9.266 32.469 15.836 1 26.67 314 MET A N 1
ATOM 2476 C CA . MET A 1 314 ? -10.727 32.5 15.734 1 26.67 314 MET A CA 1
ATOM 2477 C C . MET A 1 314 ? -11.188 33.594 14.789 1 26.67 314 MET A C 1
ATOM 2479 O O . MET A 1 314 ? -12.219 33.438 14.125 1 26.67 314 MET A O 1
ATOM 2483 N N . LYS A 1 315 ? -10.555 34.719 14.727 1 27.94 315 LYS A N 1
ATOM 2484 C CA . LYS A 1 315 ? -11.016 35.75 13.828 1 27.94 315 LYS A CA 1
ATOM 2485 C C . LYS A 1 315 ? -10.758 35.375 12.375 1 27.94 315 LYS A C 1
ATOM 2487 O O . LYS A 1 315 ? -11.547 35.75 11.492 1 27.94 315 LYS A O 1
ATOM 2492 N N . TYR A 1 316 ? -9.547 34.906 12.031 1 26.5 316 TYR A N 1
ATOM 2493 C CA . TYR A 1 316 ? -9.43 34.531 10.625 1 26.5 316 TYR A CA 1
ATOM 2494 C C . TYR A 1 316 ? -10.43 33.438 10.266 1 26.5 316 TYR A C 1
ATOM 2496 O O . TYR A 1 316 ? -10.797 33.281 9.094 1 26.5 316 TYR A O 1
ATOM 2504 N N . ALA A 1 317 ? -10.695 32.594 11.172 1 25.23 317 ALA A N 1
ATOM 2505 C CA . ALA A 1 317 ? -11.758 31.672 10.797 1 25.23 317 ALA A CA 1
ATOM 2506 C C . ALA A 1 317 ? -13.094 32.406 10.664 1 25.23 317 ALA A C 1
ATOM 2508 O O . ALA A 1 317 ? -13.758 32.312 9.625 1 25.23 317 ALA A O 1
ATOM 2509 N N . SER A 1 318 ? -14.234 32 11.297 1 27.86 318 SER A N 1
ATOM 2510 C CA . SER A 1 318 ? -15.617 32.312 10.953 1 27.86 318 SER A CA 1
ATOM 2511 C C . SER A 1 318 ? -16 33.719 11.383 1 27.86 318 SER A C 1
ATOM 2513 O O . SER A 1 318 ? -17.188 34.031 11.539 1 27.86 318 SER A O 1
ATOM 2515 N N . SER A 1 319 ? -15.203 34.656 11.617 1 27.52 319 SER A N 1
ATOM 2516 C CA . SER A 1 319 ? -16.109 35.688 12.148 1 27.52 319 SER A CA 1
ATOM 2517 C C . SER A 1 319 ? -17.219 36 11.156 1 27.52 319 SER A C 1
ATOM 2519 O O . SER A 1 319 ? -18.375 36.156 11.547 1 27.52 319 SER A O 1
ATOM 2521 N N . ASN A 1 320 ? -16.797 36.312 9.945 1 28.3 320 ASN A N 1
ATOM 2522 C CA . ASN A 1 320 ? -17.859 36.719 9.031 1 28.3 320 ASN A CA 1
ATOM 2523 C C . ASN A 1 320 ? -18.781 35.562 8.68 1 28.3 320 ASN A C 1
ATOM 2525 O O . ASN A 1 320 ? -20 35.75 8.547 1 28.3 320 ASN A O 1
ATOM 2529 N N . THR A 1 321 ? -18.188 34.344 8.484 1 28.3 321 THR A N 1
ATOM 2530 C CA . THR A 1 321 ? -19.047 33.25 8.039 1 28.3 321 THR A CA 1
ATOM 2531 C C . THR A 1 321 ? -19.844 32.688 9.211 1 28.3 321 THR A C 1
ATOM 2533 O O . THR A 1 321 ? -21 32.281 9.055 1 28.3 321 THR A O 1
ATOM 2536 N N . CYS A 1 322 ? -19.25 32.719 10.352 1 29.2 322 CYS A N 1
ATOM 2537 C CA . CYS A 1 322 ? -20.078 32.375 11.5 1 29.2 322 CYS A CA 1
ATOM 2538 C C . CYS A 1 322 ? -21.156 33.438 11.734 1 29.2 322 CYS A C 1
ATOM 2540 O O . CYS A 1 322 ? -22.281 33.094 12.133 1 29.2 322 CYS A O 1
ATOM 2542 N N . ASP A 1 323 ? -20.797 34.656 11.406 1 30.52 323 ASP A N 1
ATOM 2543 C CA . ASP A 1 323 ? -21.859 35.656 11.508 1 30.52 323 ASP A CA 1
ATOM 2544 C C . ASP A 1 323 ? -22.953 35.406 10.477 1 30.52 323 ASP A C 1
ATOM 2546 O O . ASP A 1 323 ? -24.141 35.531 10.789 1 30.52 323 ASP A O 1
ATOM 2550 N N . ARG A 1 324 ? -22.562 34.906 9.352 1 31.89 324 ARG A N 1
ATOM 2551 C CA . ARG A 1 324 ? -23.609 34.594 8.383 1 31.89 324 ARG A CA 1
ATOM 2552 C C . ARG A 1 324 ? -24.391 33.375 8.789 1 31.89 324 ARG A C 1
ATOM 2554 O O . ARG A 1 324 ? -25.609 33.312 8.633 1 31.89 324 ARG A O 1
ATOM 2561 N N . PHE A 1 325 ? -23.734 32.438 9.352 1 31.16 325 PHE A N 1
ATOM 2562 C CA . PHE A 1 325 ? -24.453 31.266 9.844 1 31.16 325 PHE A CA 1
ATOM 2563 C C . PHE A 1 325 ? -25.297 31.625 11.062 1 31.16 325 PHE A C 1
ATOM 2565 O O . PHE A 1 325 ? -26.438 31.188 11.188 1 31.16 325 PHE A O 1
ATOM 2572 N N . TYR A 1 326 ? -24.781 32.5 11.859 1 30.25 326 TYR A N 1
ATOM 2573 C CA . TYR A 1 326 ? -25.625 33.031 12.922 1 30.25 326 TYR A CA 1
ATOM 2574 C C . TYR A 1 326 ? -26.797 33.812 12.344 1 30.25 326 TYR A C 1
ATOM 2576 O O . TYR A 1 326 ? -27.938 33.656 12.781 1 30.25 326 TYR A O 1
ATOM 2584 N N . GLN A 1 327 ? -26.469 34.531 11.336 1 36.38 327 GLN A N 1
ATOM 2585 C CA . GLN A 1 327 ? -27.578 35.219 10.711 1 36.38 327 GLN A CA 1
ATOM 2586 C C . GLN A 1 327 ? -28.531 34.25 10.016 1 36.38 327 GLN A C 1
ATOM 2588 O O . GLN A 1 327 ? -29.75 34.438 10.086 1 36.38 327 GLN A O 1
ATOM 2593 N N . LEU A 1 328 ? -27.953 33.219 9.523 1 34.09 328 LEU A N 1
ATOM 2594 C CA . LEU A 1 328 ? -28.812 32.219 8.906 1 34.09 328 LEU A CA 1
ATOM 2595 C C . LEU A 1 328 ? -29.547 31.422 9.969 1 34.09 328 LEU A C 1
ATOM 2597 O O . LEU A 1 328 ? -30.75 31.172 9.836 1 34.09 328 LEU A O 1
ATOM 2601 N N . SER A 1 329 ? -28.828 31.125 10.984 1 32.19 329 SER A N 1
ATOM 2602 C CA . SER A 1 329 ? -29.531 30.438 12.07 1 32.19 329 SER A CA 1
ATOM 2603 C C . SER A 1 329 ? -30.562 31.375 12.727 1 32.19 329 SER A C 1
ATOM 2605 O O . SER A 1 329 ? -31.672 30.938 13.055 1 32.19 329 SER A O 1
ATOM 2607 N N . GLN A 1 330 ? -30.141 32.594 12.773 1 35.09 330 GLN A N 1
ATOM 2608 C CA . GLN A 1 330 ? -31.125 33.562 13.234 1 35.09 330 GLN A CA 1
ATOM 2609 C C . GLN A 1 330 ? -32.281 33.719 12.25 1 35.09 330 GLN A C 1
ATOM 2611 O O . GLN A 1 330 ? -33.438 33.812 12.648 1 35.09 330 GLN A O 1
ATOM 2616 N N . SER A 1 331 ? -31.906 33.625 11.016 1 37.5 331 SER A N 1
ATOM 2617 C CA . SER A 1 331 ? -32.969 33.688 10.023 1 37.5 331 SER A CA 1
ATOM 2618 C C . SER A 1 331 ? -33.844 32.438 10.062 1 37.5 331 SER A C 1
ATOM 2620 O O . SER A 1 331 ? -35.062 32.531 9.891 1 37.5 331 SER A O 1
ATOM 2622 N N . ILE A 1 332 ? -33.188 31.344 10.32 1 37.41 332 ILE A N 1
ATOM 2623 C CA . ILE A 1 332 ? -33.969 30.125 10.438 1 37.41 332 ILE A CA 1
ATOM 2624 C C . ILE A 1 332 ? -34.812 30.172 11.711 1 37.41 332 ILE A C 1
ATOM 2626 O O . ILE A 1 332 ? -36 29.797 11.695 1 37.41 332 ILE A O 1
ATOM 2630 N N . LEU A 1 333 ? -34.219 30.766 12.695 1 36.41 333 LEU A N 1
ATOM 2631 C CA . LEU A 1 333 ? -35 30.953 13.906 1 36.41 333 LEU A CA 1
ATOM 2632 C C . LEU A 1 333 ? -36.125 31.984 13.688 1 36.41 333 LEU A C 1
ATOM 2634 O O . LEU A 1 333 ? -37.219 31.812 14.195 1 36.41 333 LEU A O 1
ATOM 2638 N N . GLU A 1 334 ? -35.812 32.969 12.883 1 39.91 334 GLU A N 1
ATOM 2639 C CA . GLU A 1 334 ? -36.844 33.938 12.539 1 39.91 334 GLU A CA 1
ATOM 2640 C C . GLU A 1 334 ? -37.906 33.312 11.656 1 39.91 334 GLU A C 1
ATOM 2642 O O . GLU A 1 334 ? -39.094 33.562 11.836 1 39.91 334 GLU A O 1
ATOM 2647 N N . VAL A 1 335 ? -37.438 32.5 10.773 1 39.91 335 VAL A N 1
ATOM 2648 C CA . VAL A 1 335 ? -38.438 31.828 9.938 1 39.91 335 VAL A CA 1
ATOM 2649 C C . VAL A 1 335 ? -39.25 30.859 10.781 1 39.91 335 VAL A C 1
ATOM 2651 O O . VAL A 1 335 ? -40.469 30.797 10.641 1 39.91 335 VAL A O 1
ATOM 2654 N N . ASN A 1 336 ? -38.594 30.188 11.688 1 35.69 336 ASN A N 1
ATOM 2655 C CA . ASN A 1 336 ? -39.344 29.328 12.594 1 35.69 336 ASN A CA 1
ATOM 2656 C C . ASN A 1 336 ? -40.312 30.156 13.484 1 35.69 336 ASN A C 1
ATOM 2658 O O . ASN A 1 336 ? -41.438 29.75 13.719 1 35.69 336 ASN A O 1
ATOM 2662 N N . ALA A 1 337 ? -39.812 31.297 13.828 1 38.22 337 ALA A N 1
ATOM 2663 C CA . ALA A 1 337 ? -40.688 32.188 14.562 1 38.22 337 ALA A CA 1
ATOM 2664 C C . ALA A 1 337 ? -41.812 32.688 13.68 1 38.22 337 ALA A C 1
ATOM 2666 O O . ALA A 1 337 ? -42.969 32.781 14.117 1 38.22 337 ALA A O 1
ATOM 2667 N N . SER A 1 338 ? -41.438 33 12.438 1 38.97 338 SER A N 1
ATOM 2668 C CA . SER A 1 338 ? -42.5 33.406 11.516 1 38.97 338 SER A CA 1
ATOM 2669 C C . SER A 1 338 ? -43.469 32.281 11.219 1 38.97 338 SER A C 1
ATOM 2671 O O . SER A 1 338 ? -44.656 32.469 11.117 1 38.97 338 SER A O 1
ATOM 2673 N N . LEU A 1 339 ? -42.906 31.109 11.07 1 35.06 339 LEU A N 1
ATOM 2674 C CA . LEU A 1 339 ? -43.781 29.969 10.812 1 35.06 339 LEU A CA 1
ATOM 2675 C C . LEU A 1 339 ? -44.656 29.672 12.023 1 35.06 339 LEU A C 1
ATOM 2677 O O . LEU A 1 339 ? -45.812 29.328 11.875 1 35.06 339 LEU A O 1
ATOM 2681 N N . GLN A 1 340 ? -44.125 29.875 13.18 1 34.53 340 GLN A N 1
ATOM 2682 C CA . GLN A 1 340 ? -44.969 29.719 14.359 1 34.53 340 GLN A CA 1
ATOM 2683 C C . GLN A 1 340 ? -46.062 30.781 14.383 1 34.53 340 GLN A C 1
ATOM 2685 O O . GLN A 1 340 ? -47.188 30.5 14.805 1 34.53 340 GLN A O 1
ATOM 2690 N N . HIS A 1 341 ? -45.688 31.922 13.906 1 37.09 341 HIS A N 1
ATOM 2691 C CA . HIS A 1 341 ? -46.719 32.938 13.836 1 37.09 341 HIS A CA 1
ATOM 2692 C C . HIS A 1 341 ? -47.812 32.562 12.828 1 37.09 341 HIS A C 1
ATOM 2694 O O . HIS A 1 341 ? -48.969 33 12.953 1 37.09 341 HIS A O 1
ATOM 2700 N N . ILE A 1 342 ? -47.406 32.031 11.727 1 37.06 342 ILE A N 1
ATOM 2701 C CA . ILE A 1 342 ? -48.438 31.641 10.758 1 37.06 342 ILE A CA 1
ATOM 2702 C C . ILE A 1 342 ? -49.344 30.562 11.344 1 37.06 342 ILE A C 1
ATOM 2704 O O . ILE A 1 342 ? -50.562 30.578 11.141 1 37.06 342 ILE A O 1
ATOM 2708 N N . VAL A 1 343 ? -48.75 29.531 11.984 1 36.69 343 VAL A N 1
ATOM 2709 C CA . VAL A 1 343 ? -49.594 28.422 12.438 1 36.69 343 VAL A CA 1
ATOM 2710 C C . VAL A 1 343 ? -50.438 28.875 13.609 1 36.69 343 VAL A C 1
ATOM 2712 O O . VAL A 1 343 ? -51.625 28.484 13.711 1 36.69 343 VAL A O 1
ATOM 2715 N N . CYS A 1 344 ? -49.875 29.5 14.727 1 30.81 344 CYS A N 1
ATOM 2716 C CA . CYS A 1 344 ? -50.781 30 15.773 1 30.81 344 CYS A CA 1
ATOM 2717 C C . CYS A 1 344 ? -50.969 31.5 15.641 1 30.81 344 CYS A C 1
ATOM 2719 O O . CYS A 1 344 ? -50.094 32.281 15.984 1 30.81 344 CYS A O 1
ATOM 2721 N N . PRO A 1 345 ? -51.812 31.828 14.711 1 32.22 345 PRO A N 1
ATOM 2722 C CA . PRO A 1 345 ? -52.125 33.25 14.484 1 32.22 345 PRO A CA 1
ATOM 2723 C C . PRO A 1 345 ? -52.375 34 15.789 1 32.22 345 PRO A C 1
ATOM 2725 O O . PRO A 1 345 ? -53.031 33.469 16.703 1 32.22 345 PRO A O 1
ATOM 2728 N N . PRO A 1 346 ? -51.438 34.875 16.281 1 32.75 346 PRO A N 1
ATOM 2729 C CA . PRO A 1 346 ? -51.812 35.562 17.516 1 32.75 346 PRO A CA 1
ATOM 2730 C C . PRO A 1 346 ? -53.25 36.125 17.469 1 32.75 346 PRO A C 1
ATOM 2732 O O . PRO A 1 346 ? -53.75 36.438 16.375 1 32.75 346 PRO A O 1
ATOM 2735 N N . ALA A 1 347 ? -54.062 35.906 18.391 1 32.22 347 ALA A N 1
ATOM 2736 C CA . ALA A 1 347 ? -55.344 36.562 18.547 1 32.22 347 ALA A CA 1
ATOM 2737 C C . ALA A 1 347 ? -55.25 38.062 18.203 1 32.22 347 ALA A C 1
ATOM 2739 O O . ALA A 1 347 ? -54.188 38.625 18.266 1 32.22 347 ALA A O 1
ATOM 2740 N N . ALA A 1 348 ? -56.281 38.781 17.875 1 31.42 348 ALA A N 1
ATOM 2741 C CA . ALA A 1 348 ? -56.656 40.125 17.469 1 31.42 348 ALA A CA 1
ATOM 2742 C C . ALA A 1 348 ? -56.094 41.156 18.406 1 31.42 348 ALA A C 1
ATOM 2744 O O . ALA A 1 348 ? -56.688 41.531 19.406 1 31.42 348 ALA A O 1
ATOM 2745 N N . ALA A 1 349 ? -54.875 41.094 19.016 1 29.95 349 ALA A N 1
ATOM 2746 C CA . ALA A 1 349 ? -54.594 42.188 19.922 1 29.95 349 ALA A CA 1
ATOM 2747 C C . ALA A 1 349 ? -54.75 43.531 19.188 1 29.95 349 ALA A C 1
ATOM 2749 O O . ALA A 1 349 ? -54.406 43.656 18.016 1 29.95 349 ALA A O 1
ATOM 2750 N N . THR A 1 350 ? -55.688 44.406 19.625 1 29.31 350 THR A N 1
ATOM 2751 C CA . THR A 1 350 ? -55.969 45.812 19.391 1 29.31 350 THR A CA 1
ATOM 2752 C C . THR A 1 350 ? -54.656 46.594 19.156 1 29.31 350 THR A C 1
ATOM 2754 O O . THR A 1 350 ? -53.594 46.188 19.641 1 29.31 350 THR A O 1
ATOM 2757 N N . ASP A 1 351 ? -54.688 47.688 18.344 1 30.2 351 ASP A N 1
ATOM 2758 C CA . ASP A 1 351 ? -53.781 48.594 17.609 1 30.2 351 ASP A CA 1
ATOM 2759 C C . ASP A 1 351 ? -52.812 49.312 18.547 1 30.2 351 ASP A C 1
ATOM 2761 O O . ASP A 1 351 ? -52.188 50.312 18.172 1 30.2 351 ASP A O 1
ATOM 2765 N N . ILE A 1 352 ? -53.156 49.438 19.906 1 30.48 352 ILE A N 1
ATOM 2766 C CA . ILE A 1 352 ? -52.406 50.5 20.547 1 30.48 352 ILE A CA 1
ATOM 2767 C C . ILE A 1 352 ? -50.938 50.312 20.328 1 30.48 352 ILE A C 1
ATOM 2769 O O . ILE A 1 352 ? -50.406 49.219 20.516 1 30.48 352 ILE A O 1
ATOM 2773 N N . PRO A 1 353 ? -50.344 51.312 19.531 1 32.53 353 PRO A N 1
ATOM 2774 C CA . PRO A 1 353 ? -48.938 51.438 19.188 1 32.53 353 PRO A CA 1
ATOM 2775 C C . PRO A 1 353 ? -48 51.188 20.375 1 32.53 353 PRO A C 1
ATOM 2777 O O . PRO A 1 353 ? -47.594 52.125 21.047 1 32.53 353 PRO A O 1
ATOM 2780 N N . THR A 1 354 ? -48.469 50.188 21.297 1 29 354 THR A N 1
ATOM 2781 C CA . THR A 1 354 ? -47.75 50.062 22.562 1 29 354 THR A CA 1
ATOM 2782 C C . THR A 1 354 ? -46.25 49.938 22.312 1 29 354 THR A C 1
ATOM 2784 O O . THR A 1 354 ? -45.812 49.094 21.5 1 29 354 THR A O 1
ATOM 2787 N N . THR A 1 355 ? -45.562 51.156 22.453 1 30.56 355 THR A N 1
ATOM 2788 C CA . THR A 1 355 ? -44.125 51.344 22.281 1 30.56 355 THR A CA 1
ATOM 2789 C C . THR A 1 355 ? -43.375 50.125 22.797 1 30.56 355 THR A C 1
ATOM 2791 O O . THR A 1 355 ? -43.844 49.375 23.656 1 30.56 355 THR A O 1
ATOM 2794 N N . LEU A 1 356 ? -42.438 49.594 21.938 1 30.66 356 LEU A N 1
ATOM 2795 C CA . LEU A 1 356 ? -41.594 48.438 22.125 1 30.66 356 LEU A CA 1
ATOM 2796 C C . LEU A 1 356 ? -41.094 48.344 23.562 1 30.66 356 LEU A C 1
ATOM 2798 O O . LEU A 1 356 ? -41.062 47.281 24.141 1 30.66 356 LEU A O 1
ATOM 2802 N N . GLU A 1 357 ? -40.906 49.594 24.125 1 33.03 357 GLU A N 1
ATOM 2803 C CA . GLU A 1 357 ? -40.406 49.688 25.5 1 33.03 357 GLU A CA 1
ATOM 2804 C C . GLU A 1 357 ? -41.438 49.219 26.5 1 33.03 357 GLU A C 1
ATOM 2806 O O . GLU A 1 357 ? -41.125 48.5 27.469 1 33.03 357 GLU A O 1
ATOM 2811 N N . ALA A 1 358 ? -42.688 49.656 26.297 1 34.22 358 ALA A N 1
ATOM 2812 C CA . ALA A 1 358 ? -43.75 49.312 27.25 1 34.22 358 ALA A CA 1
ATOM 2813 C C . ALA A 1 358 ? -44.062 47.812 27.219 1 34.22 358 ALA A C 1
ATOM 2815 O O . ALA A 1 358 ? -44.375 47.219 28.25 1 34.22 358 ALA A O 1
ATOM 2816 N N . VAL A 1 359 ? -44.062 47.25 25.938 1 34.03 359 VAL A N 1
ATOM 2817 C CA . VAL A 1 359 ? -44.281 45.812 25.859 1 34.03 359 VAL A CA 1
ATOM 2818 C C . VAL A 1 359 ? -43.156 45.094 26.594 1 34.03 359 VAL A C 1
ATOM 2820 O O . VAL A 1 359 ? -43.438 44.125 27.328 1 34.03 359 VAL A O 1
ATOM 2823 N N . ILE A 1 360 ? -41.906 45.625 26.531 1 35.41 360 ILE A N 1
ATOM 2824 C CA . ILE A 1 360 ? -40.781 45.062 27.281 1 35.41 360 ILE A CA 1
ATOM 2825 C C . ILE A 1 360 ? -41 45.25 28.781 1 35.41 360 ILE A C 1
ATOM 2827 O O . ILE A 1 360 ? -40.781 44.312 29.562 1 35.41 360 ILE A O 1
ATOM 2831 N N . GLN A 1 361 ? -41.531 46.375 29.172 1 33.94 361 GLN A N 1
ATOM 2832 C CA . GLN A 1 361 ? -41.719 46.688 30.578 1 33.94 361 GLN A CA 1
ATOM 2833 C C . GLN A 1 361 ? -42.969 45.938 31.125 1 33.94 361 GLN A C 1
ATOM 2835 O O . GLN A 1 361 ? -42.938 45.469 32.25 1 33.94 361 GLN A O 1
ATOM 2840 N N . SER A 1 362 ? -44.125 45.969 30.406 1 34.12 362 SER A N 1
ATOM 2841 C CA . SER A 1 362 ? -45.312 45.312 30.938 1 34.12 362 SER A CA 1
ATOM 2842 C C . SER A 1 362 ? -45.125 43.812 31.062 1 34.12 362 SER A C 1
ATOM 2844 O O . SER A 1 362 ? -45.688 43.188 31.953 1 34.12 362 SER A O 1
ATOM 2846 N N . THR A 1 363 ? -44.469 43.156 30.062 1 32.56 363 THR A N 1
ATOM 2847 C CA . THR A 1 363 ? -44.219 41.75 30.219 1 32.56 363 THR A CA 1
ATOM 2848 C C . THR A 1 363 ? -43.312 41.5 31.422 1 32.56 363 THR A C 1
ATOM 2850 O O . THR A 1 363 ? -43.469 40.5 32.125 1 32.56 363 THR A O 1
ATOM 2853 N N . LYS A 1 364 ? -42.5 42.5 31.828 1 33.09 364 LYS A N 1
ATOM 2854 C CA . LYS A 1 364 ? -41.688 42.406 33.031 1 33.09 364 LYS A CA 1
ATOM 2855 C C . LYS A 1 364 ? -42.531 42.562 34.312 1 33.09 364 LYS A C 1
ATOM 2857 O O . LYS A 1 364 ? -42.312 41.844 35.281 1 33.09 364 LYS A O 1
ATOM 2862 N N . ARG A 1 365 ? -43.5 43.469 34.344 1 35.94 365 ARG A N 1
ATOM 2863 C CA . ARG A 1 365 ? -44.281 43.719 35.562 1 35.94 365 ARG A CA 1
ATOM 2864 C C . ARG A 1 365 ? -45.219 42.562 35.875 1 35.94 365 ARG A C 1
ATOM 2866 O O . ARG A 1 365 ? -45.406 42.188 37.031 1 35.94 365 ARG A O 1
ATOM 2873 N N . ARG A 1 366 ? -46.062 42.094 34.906 1 34.78 366 ARG A N 1
ATOM 2874 C CA . ARG A 1 366 ? -46.969 41 35.219 1 34.78 366 ARG A CA 1
ATOM 2875 C C . ARG A 1 366 ? -46.188 39.75 35.656 1 34.78 366 ARG A C 1
ATOM 2877 O O . ARG A 1 366 ? -46.719 38.906 36.406 1 34.78 366 ARG A O 1
ATOM 2884 N N . SER A 1 367 ? -44.969 39.531 35.188 1 32.03 367 SER A N 1
ATOM 2885 C CA . SER A 1 367 ? -44.156 38.406 35.625 1 32.03 367 SER A CA 1
ATOM 2886 C C . SER A 1 367 ? -43.719 38.562 37.062 1 32.03 367 SER A C 1
ATOM 2888 O O . SER A 1 367 ? -43.5 37.594 37.781 1 32.03 367 SER A O 1
ATOM 2890 N N . ASP A 1 368 ? -43.75 39.719 37.688 1 32.28 368 ASP A N 1
ATOM 2891 C CA . ASP A 1 368 ? -43.281 39.938 39.031 1 32.28 368 ASP A CA 1
ATOM 2892 C C . ASP A 1 368 ? -44.312 39.438 40.062 1 32.28 368 ASP A C 1
ATOM 2894 O O . ASP A 1 368 ? -43.969 38.812 41.062 1 32.28 368 ASP A O 1
ATOM 2898 N N . GLU A 1 369 ? -45.625 39.844 40.062 1 33.88 369 GLU A N 1
ATOM 2899 C CA . GLU A 1 369 ? -46.562 39.469 41.125 1 33.88 369 GLU A CA 1
ATOM 2900 C C . GLU A 1 369 ? -46.875 37.969 41.062 1 33.88 369 GLU A C 1
ATOM 2902 O O . GLU A 1 369 ? -46.938 37.312 42.094 1 33.88 369 GLU A O 1
ATOM 2907 N N . ALA A 1 370 ? -47.469 37.438 40 1 32.44 370 ALA A N 1
ATOM 2908 C CA . ALA A 1 370 ? -47.844 36.031 39.875 1 32.44 370 ALA A CA 1
ATOM 2909 C C . ALA A 1 370 ? -46.625 35.156 40 1 32.44 370 ALA A C 1
ATOM 2911 O O . ALA A 1 370 ? -46.75 33.938 40.188 1 32.44 370 ALA A O 1
ATOM 2912 N N . SER A 1 371 ? -45.406 35.594 39.938 1 32.19 371 SER A N 1
ATOM 2913 C CA . SER A 1 371 ? -44.125 34.938 40.094 1 32.19 371 SER A CA 1
ATOM 2914 C C . SER A 1 371 ? -43.938 34.438 41.531 1 32.19 371 SER A C 1
ATOM 2916 O O . SER A 1 371 ? -43.219 33.469 41.781 1 32.19 371 SER A O 1
ATOM 2918 N N . HIS A 1 372 ? -44.5 35.125 42.5 1 34.38 372 HIS A N 1
ATOM 2919 C CA . HIS A 1 372 ? -44.219 34.656 43.875 1 34.38 372 HIS A CA 1
ATOM 2920 C C . HIS A 1 372 ? -44.906 33.344 44.125 1 34.38 372 HIS A C 1
ATOM 2922 O O . HIS A 1 372 ? -44.344 32.469 44.781 1 34.38 372 HIS A O 1
ATOM 2928 N N . ALA A 1 373 ? -46.25 33.281 44.125 1 32.06 373 ALA A N 1
ATOM 2929 C CA . ALA A 1 373 ? -46.969 32.062 44.438 1 32.06 373 ALA A CA 1
ATOM 2930 C C . ALA A 1 373 ? -46.625 30.953 43.438 1 32.06 373 ALA A C 1
ATOM 2932 O O . ALA A 1 373 ? -46.469 29.797 43.812 1 32.06 373 ALA A O 1
ATOM 2933 N N . LEU A 1 374 ? -46.75 31.203 42.125 1 30.5 374 LEU A N 1
ATOM 2934 C CA . LEU A 1 374 ? -46.375 30.25 41.094 1 30.5 374 LEU A CA 1
ATOM 2935 C C . LEU A 1 374 ? -44.906 29.906 41.156 1 30.5 374 LEU A C 1
ATOM 2937 O O . LEU A 1 374 ? -44.469 28.906 40.562 1 30.5 374 LEU A O 1
ATOM 2941 N N . ASP A 1 375 ? -44.062 30.609 41.844 1 35.06 375 ASP A N 1
ATOM 2942 C CA . ASP A 1 375 ? -42.656 30.281 42.094 1 35.06 375 ASP A CA 1
ATOM 2943 C C . ASP A 1 375 ? -42.5 28.969 42.844 1 35.06 375 ASP A C 1
ATOM 2945 O O . ASP A 1 375 ? -41.625 28.172 42.562 1 35.06 375 ASP A O 1
ATOM 2949 N N . GLY A 1 376 ? -43.375 28.812 43.875 1 35.81 376 GLY A N 1
ATOM 2950 C CA . GLY A 1 376 ? -43.281 27.531 44.562 1 35.81 376 GLY A CA 1
ATOM 2951 C C . GLY A 1 376 ? -43.688 26.359 43.688 1 35.81 376 GLY A C 1
ATOM 2952 O O . GLY A 1 376 ? -42.969 25.344 43.656 1 35.81 376 GLY A O 1
ATOM 2953 N N . ILE A 1 377 ? -44.938 26.406 43.156 1 35.03 377 ILE A N 1
ATOM 2954 C CA . ILE A 1 377 ? -45.344 25.312 42.281 1 35.03 377 ILE A CA 1
ATOM 2955 C C . ILE A 1 377 ? -44.438 25.266 41.062 1 35.03 377 ILE A C 1
ATOM 2957 O O . ILE A 1 377 ? -44.031 24.188 40.594 1 35.03 377 ILE A O 1
ATOM 2961 N N . MET A 1 378 ? -44.094 26.422 40.531 1 33.44 378 MET A N 1
ATOM 2962 C CA . MET A 1 378 ? -43.188 26.406 39.375 1 33.44 378 MET A CA 1
ATOM 2963 C C . MET A 1 378 ? -41.812 25.875 39.75 1 33.44 378 MET A C 1
ATOM 2965 O O . MET A 1 378 ? -41.188 25.172 38.969 1 33.44 378 MET A O 1
ATOM 2969 N N . SER A 1 379 ? -41.438 26.125 41.031 1 37.41 379 SER A N 1
ATOM 2970 C CA . SER A 1 379 ? -40.219 25.453 41.469 1 37.41 379 SER A CA 1
ATOM 2971 C C . SER A 1 379 ? -40.438 23.938 41.531 1 37.41 379 SER A C 1
ATOM 2973 O O . SER A 1 379 ? -39.562 23.172 41.156 1 37.41 379 SER A O 1
ATOM 2975 N N . VAL A 1 380 ? -41.562 23.516 42.156 1 38.78 380 VAL A N 1
ATOM 2976 C CA . VAL A 1 380 ? -41.844 22.094 42.156 1 38.78 380 VAL A CA 1
ATOM 2977 C C . VAL A 1 380 ? -42.062 21.609 40.75 1 38.78 380 VAL A C 1
ATOM 2979 O O . VAL A 1 380 ? -41.562 20.547 40.344 1 38.78 380 VAL A O 1
ATOM 2982 N N . ILE A 1 381 ? -42.906 22.297 39.938 1 37.66 381 ILE A N 1
ATOM 2983 C CA . ILE A 1 381 ? -43.062 21.922 38.562 1 37.66 381 ILE A CA 1
ATOM 2984 C C . ILE A 1 381 ? -41.719 22.062 37.812 1 37.66 381 ILE A C 1
ATOM 2986 O O . ILE A 1 381 ? -41.344 21.203 37 1 37.66 381 ILE A O 1
ATOM 2990 N N . LYS A 1 382 ? -41.031 23.125 38.094 1 39.5 382 LYS A N 1
ATOM 2991 C CA . LYS A 1 382 ? -39.688 23.234 37.5 1 39.5 382 LYS A CA 1
ATOM 2992 C C . LYS A 1 382 ? -38.781 22.125 38.031 1 39.5 382 LYS A C 1
ATOM 2994 O O . LYS A 1 382 ? -38 21.547 37.25 1 39.5 382 LYS A O 1
ATOM 2999 N N . LEU A 1 383 ? -38.906 21.891 39.375 1 39.84 383 LEU A N 1
ATOM 3000 C CA . LEU A 1 383 ? -38.156 20.719 39.875 1 39.84 383 LEU A CA 1
ATOM 3001 C C . LEU A 1 383 ? -38.719 19.438 39.281 1 39.84 383 LEU A C 1
ATOM 3003 O O . LEU A 1 383 ? -37.969 18.547 38.875 1 39.84 383 LEU A O 1
ATOM 3007 N N . HIS A 1 384 ? -40.062 19.219 39.406 1 37.31 384 HIS A N 1
ATOM 3008 C CA . HIS A 1 384 ? -40.625 18.062 38.719 1 37.31 384 HIS A CA 1
ATOM 3009 C C . HIS A 1 384 ? -40.344 18.094 37.219 1 37.31 384 HIS A C 1
ATOM 3011 O O . HIS A 1 384 ? -40 17.078 36.625 1 37.31 384 HIS A O 1
ATOM 3017 N N . THR A 1 385 ? -40.5 19.203 36.594 1 38.75 385 THR A N 1
ATOM 3018 C CA . THR A 1 385 ? -40.156 19.297 35.188 1 38.75 385 THR A CA 1
ATOM 3019 C C . THR A 1 385 ? -38.656 19.141 35 1 38.75 385 THR A C 1
ATOM 3021 O O . THR A 1 385 ? -38.188 18.547 34 1 38.75 385 THR A O 1
ATOM 3024 N N . ARG A 1 386 ? -37.969 19.641 35.938 1 41.5 386 ARG A N 1
ATOM 3025 C CA . ARG A 1 386 ? -36.5 19.438 35.906 1 41.5 386 ARG A CA 1
ATOM 3026 C C . ARG A 1 386 ? -36.156 17.969 36.125 1 41.5 386 ARG A C 1
ATOM 3028 O O . ARG A 1 386 ? -35.312 17.406 35.438 1 41.5 386 ARG A O 1
ATOM 3035 N N . VAL A 1 387 ? -36.625 17.422 37.281 1 41 387 VAL A N 1
ATOM 3036 C CA . VAL A 1 387 ? -36.438 15.992 37.5 1 41 387 VAL A CA 1
ATOM 3037 C C . VAL A 1 387 ? -37.031 15.188 36.375 1 41 387 VAL A C 1
ATOM 3039 O O . VAL A 1 387 ? -36.438 14.219 35.906 1 41 387 VAL A O 1
ATOM 3042 N N . CYS A 1 388 ? -38.25 15.516 36.031 1 40.5 388 CYS A N 1
ATOM 3043 C CA . CYS A 1 388 ? -38.812 14.883 34.844 1 40.5 388 CYS A CA 1
ATOM 3044 C C . CYS A 1 388 ? -38 15.211 33.594 1 40.5 388 CYS A C 1
ATOM 3046 O O . CYS A 1 388 ? -37.781 14.352 32.75 1 40.5 388 CYS A O 1
ATOM 3048 N N . SER A 1 389 ? -37.562 16.5 33.562 1 45.16 389 SER A N 1
ATOM 3049 C CA . SER A 1 389 ? -36.688 16.812 32.406 1 45.16 389 SER A CA 1
ATOM 3050 C C . SER A 1 389 ? -35.344 16.109 32.531 1 45.16 389 SER A C 1
ATOM 3052 O O . SER A 1 389 ? -34.812 15.617 31.531 1 45.16 389 SER A O 1
ATOM 3054 N N . GLU A 1 390 ? -34.812 16.156 33.812 1 47.53 390 GLU A N 1
ATOM 3055 C CA . GLU A 1 390 ? -33.594 15.367 34 1 47.53 390 GLU A CA 1
ATOM 3056 C C . GLU A 1 390 ? -33.875 13.875 33.844 1 47.53 390 GLU A C 1
ATOM 3058 O O . GLU A 1 390 ? -33.062 13.148 33.219 1 47.53 390 GLU A O 1
ATOM 3063 N N . ALA A 1 391 ? -34.875 13.414 34.688 1 45.91 391 ALA A N 1
ATOM 3064 C CA . ALA A 1 391 ? -35.281 12.023 34.5 1 45.91 391 ALA A CA 1
ATOM 3065 C C . ALA A 1 391 ? -35.625 11.758 33.031 1 45.91 391 ALA A C 1
ATOM 3067 O O . ALA A 1 391 ? -35.281 10.719 32.5 1 45.91 391 ALA A O 1
ATOM 3068 N N . HIS A 1 392 ? -36.344 12.82 32.562 1 53.16 392 HIS A N 1
ATOM 3069 C CA . HIS A 1 392 ? -36.656 12.703 31.141 1 53.16 392 HIS A CA 1
ATOM 3070 C C . HIS A 1 392 ? -35.406 12.766 30.297 1 53.16 392 HIS A C 1
ATOM 3072 O O . HIS A 1 392 ? -35.312 12.062 29.281 1 53.16 392 HIS A O 1
ATOM 3078 N N . GLU A 1 393 ? -34.531 13.539 30.938 1 59.47 393 GLU A N 1
ATOM 3079 C CA . GLU A 1 393 ? -33.281 13.57 30.188 1 59.47 393 GLU A CA 1
ATOM 3080 C C . GLU A 1 393 ? -32.5 12.258 30.344 1 59.47 393 GLU A C 1
ATOM 3082 O O . GLU A 1 393 ? -31.922 11.758 29.391 1 59.47 393 GLU A O 1
ATOM 3087 N N . LEU A 1 394 ? -32.531 11.789 31.672 1 61.28 394 LEU A N 1
ATOM 3088 C CA . LEU A 1 394 ? -31.875 10.5 31.859 1 61.28 394 LEU A CA 1
ATOM 3089 C C . LEU A 1 394 ? -32.594 9.398 31.094 1 61.28 394 LEU A C 1
ATOM 3091 O O . LEU A 1 394 ? -31.953 8.516 30.516 1 61.28 394 LEU A O 1
ATOM 3095 N N . PHE A 1 395 ? -33.906 9.516 31.234 1 63.28 395 PHE A N 1
ATOM 3096 C CA . PHE A 1 395 ? -34.688 8.539 30.484 1 63.28 395 PHE A CA 1
ATOM 3097 C C . PHE A 1 395 ? -34.469 8.719 28.984 1 63.28 395 PHE A C 1
ATOM 3099 O O . PHE A 1 395 ? -34.375 7.734 28.25 1 63.28 395 PHE A O 1
ATOM 3106 N N . SER A 1 396 ? -34.344 9.945 28.672 1 68.75 396 SER A N 1
ATOM 3107 C CA . SER A 1 396 ? -34.125 10.203 27.266 1 68.75 396 SER A CA 1
ATOM 3108 C C . SER A 1 396 ? -32.719 9.711 26.844 1 68.75 396 SER A C 1
ATOM 3110 O O . SER A 1 396 ? -32.562 9.164 25.75 1 68.75 396 SER A O 1
ATOM 3112 N N . ARG A 1 397 ? -31.859 9.781 27.75 1 73.31 397 ARG A N 1
ATOM 3113 C CA . ARG A 1 397 ? -30.516 9.281 27.453 1 73.31 397 ARG A CA 1
ATOM 3114 C C . ARG A 1 397 ? -30.484 7.758 27.438 1 73.31 397 ARG A C 1
ATOM 3116 O O . ARG A 1 397 ? -29.812 7.152 26.594 1 73.31 397 ARG A O 1
ATOM 3123 N N . ALA A 1 398 ? -31.172 7.23 28.312 1 76.38 398 ALA A N 1
ATOM 3124 C CA . ALA A 1 398 ? -31.219 5.773 28.359 1 76.38 398 ALA A CA 1
ATOM 3125 C C . ALA A 1 398 ? -31.938 5.207 27.125 1 76.38 398 ALA A C 1
ATOM 3127 O O . ALA A 1 398 ? -31.5 4.211 26.547 1 76.38 398 ALA A O 1
ATOM 3128 N N . VAL A 1 399 ? -33 5.852 26.781 1 74.62 399 VAL A N 1
ATOM 3129 C CA . VAL A 1 399 ? -33.75 5.402 25.609 1 74.62 399 VAL A CA 1
ATOM 3130 C C . VAL A 1 399 ? -32.906 5.566 24.359 1 74.62 399 VAL A C 1
ATOM 3132 O O . VAL A 1 399 ? -32.906 4.703 23.484 1 74.62 399 VAL A O 1
ATOM 3135 N N . ASN A 1 400 ? -32.156 6.531 24.422 1 76.94 400 ASN A N 1
ATOM 3136 C CA . ASN A 1 400 ? -31.281 6.742 23.281 1 76.94 400 ASN A CA 1
ATOM 3137 C C . ASN A 1 400 ? -30.156 5.711 23.234 1 76.94 400 ASN A C 1
ATOM 3139 O O . ASN A 1 400 ? -29.781 5.246 22.156 1 76.94 400 ASN A O 1
ATOM 3143 N N . LYS A 1 401 ? -29.75 5.367 24.391 1 80.75 401 LYS A N 1
ATOM 3144 C CA . LYS A 1 401 ? -28.703 4.352 24.438 1 80.75 401 LYS A CA 1
ATOM 3145 C C . LYS A 1 401 ? -29.25 2.984 24.031 1 80.75 401 LYS A C 1
ATOM 3147 O O . LYS A 1 401 ? -28.578 2.24 23.297 1 80.75 401 LYS A O 1
ATOM 3152 N N . VAL A 1 402 ? -30.375 2.689 24.453 1 81.75 402 VAL A N 1
ATOM 3153 C CA . VAL A 1 402 ? -30.984 1.412 24.094 1 81.75 402 VAL A CA 1
ATOM 3154 C C . VAL A 1 402 ? -31.297 1.38 22.609 1 81.75 402 VAL A C 1
ATOM 3156 O O . VAL A 1 402 ? -31.109 0.349 21.953 1 81.75 402 VAL A O 1
ATOM 3159 N N . ARG A 1 403 ? -31.703 2.484 22.156 1 81.94 403 ARG A N 1
ATOM 3160 C CA . ARG A 1 403 ? -31.969 2.576 20.734 1 81.94 403 ARG A CA 1
ATOM 3161 C C . ARG A 1 403 ? -30.688 2.389 19.938 1 81.94 403 ARG A C 1
ATOM 3163 O O . ARG A 1 403 ? -30.672 1.68 18.922 1 81.94 403 ARG A O 1
ATOM 3170 N N . MET A 1 404 ? -29.641 2.924 20.422 1 82.62 404 MET A N 1
ATOM 3171 C CA . MET A 1 404 ? -28.359 2.791 19.734 1 82.62 404 MET A CA 1
ATOM 3172 C C . MET A 1 404 ? -27.875 1.345 19.766 1 82.62 404 MET A C 1
ATOM 3174 O O . MET A 1 404 ? -27.422 0.816 18.75 1 82.62 404 MET A O 1
ATOM 3178 N N . TYR A 1 405 ? -28.078 0.728 20.828 1 86.44 405 TYR A N 1
ATOM 3179 C CA . TYR A 1 405 ? -27.641 -0.66 20.938 1 86.44 405 TYR A CA 1
ATOM 3180 C C . TYR A 1 405 ? -28.516 -1.576 20.094 1 86.44 405 TYR A C 1
ATOM 3182 O O . TYR A 1 405 ? -28.016 -2.549 19.516 1 86.44 405 TYR A O 1
ATOM 3190 N N . THR A 1 406 ? -29.75 -1.251 20.047 1 87.5 406 THR A N 1
ATOM 3191 C CA . THR A 1 406 ? -30.656 -2.057 19.219 1 87.5 406 THR A CA 1
ATOM 3192 C C . THR A 1 406 ? -30.281 -1.933 17.75 1 87.5 406 THR A C 1
ATOM 3194 O O . THR A 1 406 ? -30.328 -2.918 17 1 87.5 406 THR A O 1
ATOM 3197 N N . ILE A 1 407 ? -29.906 -0.783 17.359 1 88 407 ILE A N 1
ATOM 3198 C CA . ILE A 1 407 ? -29.547 -0.58 15.961 1 88 407 ILE A CA 1
ATOM 3199 C C . ILE A 1 407 ? -28.234 -1.302 15.664 1 88 407 ILE A C 1
ATOM 3201 O O . ILE A 1 407 ? -28.109 -2 14.656 1 88 407 ILE A O 1
ATOM 3205 N N . VAL A 1 408 ? -27.266 -1.242 16.562 1 86.94 408 VAL A N 1
ATOM 3206 C CA . VAL A 1 408 ? -25.969 -1.875 16.375 1 86.94 408 VAL A CA 1
ATOM 3207 C C . VAL A 1 408 ? -26.125 -3.393 16.375 1 86.94 408 VAL A C 1
ATOM 3209 O O . VAL A 1 408 ? -25.531 -4.086 15.539 1 86.94 408 VAL A O 1
ATOM 3212 N N . LEU A 1 409 ? -26.984 -3.834 17.188 1 90.25 409 LEU A N 1
ATOM 3213 C CA . LEU A 1 409 ? -27.203 -5.273 17.25 1 90.25 409 LEU A CA 1
ATOM 3214 C C . LEU A 1 409 ? -27.953 -5.762 16.016 1 90.25 409 LEU A C 1
ATOM 3216 O O . LEU A 1 409 ? -27.703 -6.863 15.523 1 90.25 409 LEU A O 1
ATOM 3220 N N . SER A 1 410 ? -28.891 -4.992 15.57 1 91.12 410 SER A N 1
ATOM 3221 C CA . SER A 1 410 ? -29.625 -5.375 14.367 1 91.12 410 SER A CA 1
ATOM 3222 C C . SER A 1 410 ? -28.703 -5.441 13.156 1 91.12 410 SER A C 1
ATOM 3224 O O . SER A 1 410 ? -28.844 -6.312 12.297 1 91.12 410 SER A O 1
ATOM 3226 N N . ILE A 1 411 ? -27.781 -4.578 13.109 1 89.25 411 ILE A N 1
ATOM 3227 C CA . ILE A 1 411 ? -26.828 -4.586 12 1 89.25 411 ILE A CA 1
ATOM 3228 C C . ILE A 1 411 ? -25.875 -5.77 12.148 1 89.25 411 ILE A C 1
ATOM 3230 O O . ILE A 1 411 ? -25.547 -6.43 11.156 1 89.25 411 ILE A O 1
ATOM 3234 N N . ALA A 1 412 ? -25.469 -6.051 13.312 1 88.94 412 ALA A N 1
ATOM 3235 C CA . ALA A 1 412 ? -24.578 -7.188 13.57 1 88.94 412 ALA A CA 1
ATOM 3236 C C . ALA A 1 412 ? -25.25 -8.5 13.188 1 88.94 412 ALA A C 1
ATOM 3238 O O . ALA A 1 412 ? -24.609 -9.391 12.617 1 88.94 412 ALA A O 1
ATOM 3239 N N . VAL A 1 413 ? -26.516 -8.547 13.461 1 90.88 413 VAL A N 1
ATOM 3240 C CA . VAL A 1 413 ? -27.266 -9.758 13.133 1 90.88 413 VAL A CA 1
ATOM 3241 C C . VAL A 1 413 ? -27.375 -9.898 11.617 1 90.88 413 VAL A C 1
ATOM 3243 O O . VAL A 1 413 ? -27.234 -11 11.078 1 90.88 413 VAL A O 1
ATOM 3246 N N . PHE A 1 414 ? -27.609 -8.828 10.922 1 89.38 414 PHE A N 1
ATOM 3247 C CA . PHE A 1 414 ? -27.672 -8.867 9.461 1 89.38 414 PHE A CA 1
ATOM 3248 C C . PHE A 1 414 ? -26.344 -9.336 8.875 1 89.38 414 PHE A C 1
ATOM 3250 O O . PHE A 1 414 ? -26.328 -10.109 7.914 1 89.38 414 PHE A O 1
ATOM 3257 N N . TYR A 1 415 ? -25.266 -8.977 9.469 1 89.69 415 TYR A N 1
ATOM 3258 C CA . TYR A 1 415 ? -23.953 -9.375 8.977 1 89.69 415 TYR A CA 1
ATOM 3259 C C . TYR A 1 415 ? -23.656 -10.82 9.328 1 89.69 415 TYR A C 1
ATOM 3261 O O . TYR A 1 415 ? -23.031 -11.539 8.547 1 89.69 415 TYR A O 1
ATOM 3269 N N . LEU A 1 416 ? -24.078 -11.25 10.461 1 89 416 LEU A N 1
ATOM 3270 C CA . LEU A 1 416 ? -23.859 -12.641 10.859 1 89 416 LEU A CA 1
ATOM 3271 C C . LEU A 1 416 ? -24.672 -13.594 10 1 89 416 LEU A C 1
ATOM 3273 O O . LEU A 1 416 ? -24.328 -14.773 9.891 1 89 416 LEU A O 1
ATOM 3277 N N . GLN A 1 417 ? -25.703 -13.047 9.383 1 90 417 GLN A N 1
ATOM 3278 C CA . GLN A 1 417 ? -26.516 -13.867 8.492 1 90 417 GLN A CA 1
ATOM 3279 C C . GLN A 1 417 ? -25.75 -14.18 7.199 1 90 417 GLN A C 1
ATOM 3281 O O . GLN A 1 417 ? -26.141 -15.078 6.453 1 90 417 GLN A O 1
ATOM 3286 N N . THR A 1 418 ? -24.672 -13.477 6.914 1 88.62 418 THR A N 1
ATOM 3287 C CA . THR A 1 418 ? -23.922 -13.695 5.688 1 88.62 418 THR A CA 1
ATOM 3288 C C . THR A 1 418 ? -22.703 -14.57 5.957 1 88.62 418 THR A C 1
ATOM 3290 O O . THR A 1 418 ? -22.047 -15.039 5.02 1 88.62 418 THR A O 1
ATOM 3293 N N . THR A 1 419 ? -22.406 -14.906 7.191 1 87.81 419 THR A N 1
ATOM 3294 C CA . THR A 1 419 ? -21.219 -15.68 7.531 1 87.81 419 THR A CA 1
ATOM 3295 C C . THR A 1 419 ? -21.453 -17.156 7.234 1 87.81 419 THR A C 1
ATOM 3297 O O . THR A 1 419 ? -22.516 -17.703 7.523 1 87.81 419 THR A O 1
ATOM 3300 N N . SER A 1 420 ? -20.469 -17.766 6.621 1 83.31 420 SER A N 1
ATOM 3301 C CA . SER A 1 420 ? -20.578 -19.156 6.188 1 83.31 420 SER A CA 1
ATOM 3302 C C . SER A 1 420 ? -20.5 -20.125 7.371 1 83.31 420 SER A C 1
ATOM 3304 O O . SER A 1 420 ? -21.016 -21.234 7.305 1 83.31 420 SER A O 1
ATOM 3306 N N . GLU A 1 421 ? -19.953 -19.688 8.492 1 84.62 421 GLU A N 1
ATOM 3307 C CA . GLU A 1 421 ? -19.797 -20.547 9.648 1 84.62 421 GLU A CA 1
ATOM 3308 C C . GLU A 1 421 ? -21.125 -20.797 10.359 1 84.62 421 GLU A C 1
ATOM 3310 O O . GLU A 1 421 ? -21.266 -21.766 11.102 1 84.62 421 GLU A O 1
ATOM 3315 N N . LEU A 1 422 ? -22.031 -19.938 9.969 1 88.12 422 LEU A N 1
ATOM 3316 C CA . LEU A 1 422 ? -23.312 -20.047 10.648 1 88.12 422 LEU A CA 1
ATOM 3317 C C . LEU A 1 422 ? -24.391 -20.531 9.703 1 88.12 422 LEU A C 1
ATOM 3319 O O . LEU A 1 422 ? -25.578 -20.5 10.031 1 88.12 422 LEU A O 1
ATOM 3323 N N . GLN A 1 423 ? -24 -21 8.484 1 87.44 423 GLN A N 1
ATOM 3324 C CA . GLN A 1 423 ? -24.922 -21.531 7.492 1 87.44 423 GLN A 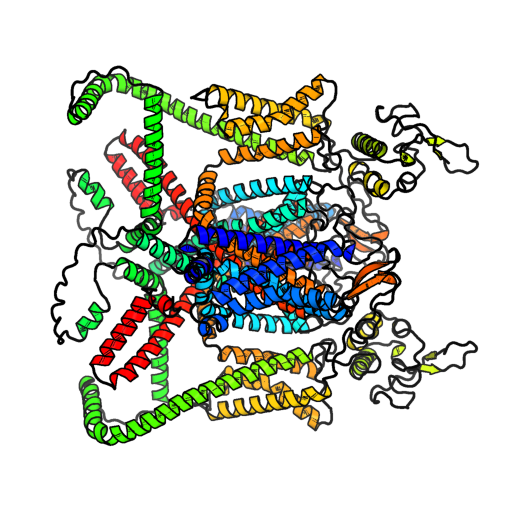CA 1
ATOM 3325 C C . GLN A 1 423 ? -24.656 -23.016 7.223 1 87.44 423 GLN A C 1
ATOM 3327 O O . GLN A 1 423 ? -23.5 -23.438 7.16 1 87.44 423 GLN A O 1
ATOM 3332 N N . ASN A 1 424 ? -25.719 -23.719 7.148 1 86.75 424 ASN A N 1
ATOM 3333 C CA . ASN A 1 424 ? -25.594 -25.125 6.801 1 86.75 424 ASN A CA 1
ATOM 3334 C C . ASN A 1 424 ? -25.594 -25.328 5.285 1 86.75 424 ASN A C 1
ATOM 3336 O O . ASN A 1 424 ? -26.625 -25.25 4.637 1 86.75 424 ASN A O 1
ATOM 3340 N N . THR A 1 425 ? -24.406 -25.5 4.801 1 88.06 425 THR A N 1
ATOM 3341 C CA . THR A 1 425 ? -24.281 -25.703 3.363 1 88.06 425 THR A CA 1
ATOM 3342 C C . THR A 1 425 ? -23.75 -27.094 3.057 1 88.06 425 THR A C 1
ATOM 3344 O O . THR A 1 425 ? -23.156 -27.734 3.916 1 88.06 425 THR A O 1
ATOM 3347 N N . GLY A 1 426 ? -24.125 -27.641 1.983 1 88 426 GLY A N 1
ATOM 3348 C CA . GLY A 1 426 ? -23.797 -28.984 1.521 1 88 426 GLY A CA 1
ATOM 3349 C C . GLY A 1 426 ? -24.734 -29.484 0.452 1 88 426 GLY A C 1
ATOM 3350 O O . GLY A 1 426 ? -25.734 -28.844 0.133 1 88 426 GLY A O 1
ATOM 3351 N N . VAL A 1 427 ? -24.375 -30.578 -0.089 1 89.19 427 VAL A N 1
ATOM 3352 C CA . VAL A 1 427 ? -25.141 -31.125 -1.193 1 89.19 427 VAL A CA 1
ATOM 3353 C C . VAL A 1 427 ? -26.531 -31.547 -0.696 1 89.19 427 VAL A C 1
ATOM 3355 O O . VAL A 1 427 ? -27.516 -31.469 -1.431 1 89.19 427 VAL A O 1
ATOM 3358 N N . ARG A 1 428 ? -26.656 -31.969 0.63 1 88.81 428 ARG A N 1
ATOM 3359 C CA . ARG A 1 428 ? -27.922 -32.438 1.173 1 88.81 428 ARG A CA 1
ATOM 3360 C C . ARG A 1 428 ? -28.562 -31.375 2.055 1 88.81 428 ARG A C 1
ATOM 3362 O O . ARG A 1 428 ? -28.906 -31.641 3.211 1 88.81 428 ARG A O 1
ATOM 3369 N N . THR A 1 429 ? -28.547 -30.203 1.584 1 88.5 429 THR A N 1
ATOM 3370 C CA . THR A 1 429 ? -29.141 -29.109 2.342 1 88.5 429 THR A CA 1
ATOM 3371 C C . THR A 1 429 ? -30.172 -28.359 1.496 1 88.5 429 THR A C 1
ATOM 3373 O O . THR A 1 429 ? -30.203 -28.5 0.273 1 88.5 429 THR A O 1
ATOM 3376 N N . PHE A 1 430 ? -30.984 -27.625 2.205 1 86.38 430 PHE A N 1
ATOM 3377 C CA . PHE A 1 430 ? -32.031 -26.859 1.567 1 86.38 430 PHE A CA 1
ATOM 3378 C C . PHE A 1 430 ? -31.469 -25.797 0.646 1 86.38 430 PHE A C 1
ATOM 3380 O O . PHE A 1 430 ? -32 -25.531 -0.43 1 86.38 430 PHE A O 1
ATOM 3387 N N . LEU A 1 431 ? -30.438 -25.234 0.953 1 86.25 431 LEU A N 1
ATOM 3388 C CA . LEU A 1 431 ? -29.844 -24.156 0.175 1 86.25 431 LEU A CA 1
ATOM 3389 C C . LEU A 1 431 ? -29.297 -24.672 -1.149 1 86.25 431 LEU A C 1
ATOM 3391 O O . LEU A 1 431 ? -29.438 -24.031 -2.186 1 86.25 431 LEU A O 1
ATOM 3395 N N . CYS A 1 432 ? -28.625 -25.781 -1.069 1 90.25 432 CYS A N 1
ATOM 3396 C CA . CYS A 1 432 ? -28.125 -26.359 -2.311 1 90.25 432 CYS A CA 1
ATOM 3397 C C . CYS A 1 432 ? -29.266 -26.828 -3.203 1 90.25 432 CYS A C 1
ATOM 3399 O O . CYS A 1 432 ? -29.188 -26.719 -4.43 1 90.25 432 CYS A O 1
ATOM 3401 N N . GLN A 1 433 ? -30.344 -27.375 -2.592 1 90.06 433 GLN A N 1
ATOM 3402 C CA . GLN A 1 433 ? -31.516 -27.781 -3.355 1 90.06 433 GLN A CA 1
ATOM 3403 C C . GLN A 1 433 ? -32.094 -26.609 -4.148 1 90.06 433 GLN A C 1
ATOM 3405 O O . GLN A 1 433 ? -32.438 -26.75 -5.328 1 90.06 433 GLN A O 1
ATOM 3410 N N . ARG A 1 434 ? -32.188 -25.516 -3.533 1 86.88 434 ARG A N 1
ATOM 3411 C CA . ARG A 1 434 ? -32.688 -24.328 -4.195 1 86.88 434 ARG A CA 1
ATOM 3412 C C . ARG A 1 434 ? -31.75 -23.844 -5.293 1 86.88 434 ARG A C 1
ATOM 3414 O O . ARG A 1 434 ? -32.188 -23.344 -6.328 1 86.88 434 ARG A O 1
ATOM 3421 N N . ASN A 1 435 ? -30.484 -23.922 -5.02 1 89.81 435 ASN A N 1
ATOM 3422 C CA . ASN A 1 435 ? -29.5 -23.531 -6.008 1 89.81 435 ASN A CA 1
ATOM 3423 C C . ASN A 1 435 ? -29.562 -24.406 -7.258 1 89.81 435 ASN A C 1
ATOM 3425 O O . ASN A 1 435 ? -29.5 -23.891 -8.375 1 89.81 435 ASN A O 1
ATOM 3429 N N . VAL A 1 436 ? -29.641 -25.734 -7.039 1 90.88 436 VAL A N 1
ATOM 3430 C CA . VAL A 1 436 ? -29.703 -26.656 -8.164 1 90.88 436 VAL A CA 1
ATOM 3431 C C . VAL A 1 436 ? -31.031 -26.469 -8.914 1 90.88 436 VAL A C 1
ATOM 3433 O O . VAL A 1 436 ? -31.078 -26.578 -10.141 1 90.88 436 VAL A O 1
ATOM 3436 N N . HIS A 1 437 ? -32.094 -26.141 -8.195 1 90 437 HIS A N 1
ATOM 3437 C CA . HIS A 1 437 ? -33.375 -25.859 -8.828 1 90 437 HIS A CA 1
ATOM 3438 C C . HIS A 1 437 ? -33.25 -24.641 -9.742 1 90 437 HIS A C 1
ATOM 3440 O O . HIS A 1 437 ? -33.75 -24.656 -10.875 1 90 437 HIS A O 1
ATOM 3446 N N . ALA A 1 438 ? -32.719 -23.594 -9.211 1 87.5 438 ALA A N 1
ATOM 3447 C CA . ALA A 1 438 ? -32.531 -22.375 -10 1 87.5 438 ALA A CA 1
ATOM 3448 C C . ALA A 1 438 ? -31.672 -22.625 -11.219 1 87.5 438 ALA A C 1
ATOM 3450 O O . ALA A 1 438 ? -31.891 -22.047 -12.281 1 87.5 438 ALA A O 1
ATOM 3451 N N . PHE A 1 439 ? -30.625 -23.469 -11.008 1 90.38 439 PHE A N 1
ATOM 3452 C CA . PHE A 1 439 ? -29.734 -23.797 -12.117 1 90.38 439 PHE A CA 1
ATOM 3453 C C . PHE A 1 439 ? -30.469 -24.594 -13.188 1 90.38 439 PHE A C 1
ATOM 3455 O O . PHE A 1 439 ? -30.328 -24.328 -14.375 1 90.38 439 PHE A O 1
ATOM 3462 N N . CYS A 1 440 ? -31.266 -25.578 -12.797 1 91.38 440 CYS A N 1
ATOM 3463 C CA . CYS A 1 440 ? -31.953 -26.484 -13.727 1 91.38 440 CYS A CA 1
ATOM 3464 C C . CYS A 1 440 ? -33.062 -25.766 -14.453 1 91.38 440 CYS A C 1
ATOM 3466 O O . CYS A 1 440 ? -33.531 -26.219 -15.492 1 91.38 440 CYS A O 1
ATOM 3468 N N . ASP A 1 441 ? -33.5 -24.609 -13.969 1 89.56 441 ASP A N 1
ATOM 3469 C CA . ASP A 1 441 ? -34.5 -23.797 -14.648 1 89.56 441 ASP A CA 1
ATOM 3470 C C . ASP A 1 441 ? -33.906 -23.062 -15.852 1 89.56 441 ASP A C 1
ATOM 3472 O O . ASP A 1 441 ? -34.594 -22.75 -16.812 1 89.56 441 ASP A O 1
ATOM 3476 N N . ARG A 1 442 ? -32.625 -22.828 -15.797 1 88.38 442 ARG A N 1
ATOM 3477 C CA . ARG A 1 442 ? -31.984 -22.016 -16.828 1 88.38 442 ARG A CA 1
ATOM 3478 C C . ARG A 1 442 ? -31.141 -22.875 -17.75 1 88.38 442 ARG A C 1
ATOM 3480 O O . ARG A 1 442 ? -31 -22.562 -18.938 1 88.38 442 ARG A O 1
ATOM 3487 N N . TYR A 1 443 ? -30.562 -24 -17.109 1 90.5 443 TYR A N 1
ATOM 3488 C CA . TYR A 1 443 ? -29.641 -24.812 -17.891 1 90.5 443 TYR A CA 1
ATOM 3489 C C . TYR A 1 443 ? -30.109 -26.266 -17.922 1 90.5 443 TYR A C 1
ATOM 3491 O O . TYR A 1 443 ? -30.984 -26.672 -17.141 1 90.5 443 TYR A O 1
ATOM 3499 N N . ASP A 1 444 ? -29.594 -27 -18.969 1 88.81 444 ASP A N 1
ATOM 3500 C CA . ASP A 1 444 ? -30.016 -28.391 -19.156 1 88.81 444 ASP A CA 1
ATOM 3501 C C . ASP A 1 444 ? -28.828 -29.344 -19.047 1 88.81 444 ASP A C 1
ATOM 3503 O O . ASP A 1 444 ? -28.172 -29.641 -20.047 1 88.81 444 ASP A O 1
ATOM 3507 N N . ASP A 1 445 ? -28.547 -29.781 -17.828 1 91.38 445 ASP A N 1
ATOM 3508 C CA . ASP A 1 445 ? -27.469 -30.75 -17.594 1 91.38 445 ASP A CA 1
ATOM 3509 C C . ASP A 1 445 ? -28.047 -32.062 -17.062 1 91.38 445 ASP A C 1
ATOM 3511 O O . ASP A 1 445 ? -29.172 -32.125 -16.562 1 91.38 445 ASP A O 1
ATOM 3515 N N . PRO A 1 446 ? -27.375 -33.125 -17.188 1 89.62 446 PRO A N 1
ATOM 3516 C CA . PRO A 1 446 ? -27.875 -34.438 -16.75 1 89.62 446 PRO A CA 1
ATOM 3517 C C . PRO A 1 446 ? -28.219 -34.469 -15.266 1 89.62 446 PRO A C 1
ATOM 3519 O O . PRO A 1 446 ? -29.078 -35.25 -14.844 1 89.62 446 PRO A O 1
ATOM 3522 N N . GLY A 1 447 ? -27.609 -33.656 -14.555 1 89.12 447 GLY A N 1
ATOM 3523 C CA . GLY A 1 447 ? -27.875 -33.625 -13.125 1 89.12 447 GLY A CA 1
ATOM 3524 C C . GLY A 1 447 ? -29.266 -33.094 -12.789 1 89.12 447 GLY A C 1
ATOM 3525 O O . GLY A 1 447 ? -29.719 -33.25 -11.656 1 89.12 447 GLY A O 1
ATOM 3526 N N . CYS A 1 448 ? -29.922 -32.625 -13.695 1 92.12 448 CYS A N 1
ATOM 3527 C CA . CYS A 1 448 ? -31.25 -32.062 -13.484 1 92.12 448 CYS A CA 1
ATOM 3528 C C . CYS A 1 448 ? -32.312 -33.125 -13.672 1 92.12 448 CYS A C 1
ATOM 3530 O O . CYS A 1 448 ? -33.5 -32.875 -13.422 1 92.12 448 CYS A O 1
ATOM 3532 N N . TYR A 1 449 ? -31.875 -34.281 -14.008 1 91.19 449 TYR A N 1
ATOM 3533 C CA . TYR A 1 449 ? -32.844 -35.375 -14.305 1 91.19 449 TYR A CA 1
ATOM 3534 C C . TYR A 1 449 ? -32.688 -36.5 -13.305 1 91.19 449 TYR A C 1
ATOM 3536 O O . TYR A 1 449 ? -31.688 -36.594 -12.586 1 91.19 449 TYR A O 1
ATOM 3544 N N . VAL A 1 450 ? -33.75 -37.344 -13.258 1 91.31 450 VAL A N 1
ATOM 3545 C CA . VAL A 1 450 ? -33.781 -38.469 -12.328 1 91.31 450 VAL A CA 1
ATOM 3546 C C . VAL A 1 450 ? -32.875 -39.594 -12.844 1 91.31 450 VAL A C 1
ATOM 3548 O O . VAL A 1 450 ? -32.875 -39.875 -14.047 1 91.31 450 VAL A O 1
ATOM 3551 N N . PHE A 1 451 ? -32.125 -40.125 -11.883 1 88.12 451 PHE A N 1
ATOM 3552 C CA . PHE A 1 451 ? -31.234 -41.219 -12.211 1 88.12 451 PHE A CA 1
ATOM 3553 C C . PHE A 1 451 ? -31.859 -42.562 -11.797 1 88.12 451 PHE A C 1
ATOM 3555 O O . PHE A 1 451 ? -32.625 -42.625 -10.82 1 88.12 451 PHE A O 1
ATOM 3562 N N . LYS A 1 452 ? -31.672 -43.625 -12.664 1 85.44 452 LYS A N 1
ATOM 3563 C CA . LYS A 1 452 ? -32.125 -44.969 -12.344 1 85.44 452 LYS A CA 1
ATOM 3564 C C . LYS A 1 452 ? -30.984 -45.938 -12.266 1 85.44 452 LYS A C 1
ATOM 3566 O O . LYS A 1 452 ? -30 -45.812 -13 1 85.44 452 LYS A O 1
ATOM 3571 N N . GLU A 1 453 ? -31.125 -46.812 -11.211 1 82.88 453 GLU A N 1
ATOM 3572 C CA . GLU A 1 453 ? -30.094 -47.844 -11.016 1 82.88 453 GLU A CA 1
ATOM 3573 C C . GLU A 1 453 ? -30.188 -48.906 -12.086 1 82.88 453 GLU A C 1
ATOM 3575 O O . GLU A 1 453 ? -31.281 -49.438 -12.367 1 82.88 453 GLU A O 1
ATOM 3580 N N . VAL A 1 454 ? -29.203 -48.969 -12.984 1 76.56 454 VAL A N 1
ATOM 3581 C CA . VAL A 1 454 ? -29.172 -50.062 -13.961 1 76.56 454 VAL A CA 1
ATOM 3582 C C . VAL A 1 454 ? -28.266 -51.188 -13.477 1 76.56 454 VAL A C 1
ATOM 3584 O O . VAL A 1 454 ? -27.25 -50.938 -12.82 1 76.56 454 VAL A O 1
ATOM 3587 N N . SER A 1 455 ? -28.953 -52.344 -13.25 1 61.94 455 SER A N 1
ATOM 3588 C CA . SER A 1 455 ? -28.25 -53.531 -12.805 1 61.94 455 SER A CA 1
ATOM 3589 C C . SER A 1 455 ? -27 -53.781 -13.648 1 61.94 455 SER A C 1
ATOM 3591 O O . SER A 1 455 ? -27.094 -53.969 -14.867 1 61.94 455 SER A O 1
ATOM 3593 N N . GLY A 1 456 ? -26.141 -52.875 -13.727 1 51.69 456 GLY A N 1
ATOM 3594 C CA . GLY A 1 456 ? -24.984 -53.312 -14.5 1 51.69 456 GLY A CA 1
ATOM 3595 C C . GLY A 1 456 ? -24.172 -54.406 -13.812 1 51.69 456 GLY A C 1
ATOM 3596 O O . GLY A 1 456 ? -24.359 -54.656 -12.625 1 51.69 456 GLY A O 1
ATOM 3597 N N . THR A 1 457 ? -23.688 -55.312 -14.695 1 48.59 457 THR A N 1
ATOM 3598 C CA . THR A 1 457 ? -22.891 -56.469 -14.281 1 48.59 457 THR A CA 1
ATOM 3599 C C . THR A 1 457 ? -21.953 -56.094 -13.133 1 48.59 457 THR A C 1
ATOM 3601 O O . THR A 1 457 ? -21.578 -56.969 -12.336 1 48.59 457 THR A O 1
ATOM 3604 N N . GLY A 1 458 ? -20.922 -55.219 -13.266 1 45.62 458 GLY A N 1
ATOM 3605 C CA . GLY A 1 458 ? -19.797 -55.125 -12.336 1 45.62 458 GLY A CA 1
ATOM 3606 C C . GLY A 1 458 ? -20.156 -54.375 -11.055 1 45.62 458 GLY A C 1
ATOM 3607 O O . GLY A 1 458 ? -21.297 -53.938 -10.883 1 45.62 458 GLY A O 1
ATOM 3608 N N . SER A 1 459 ? -19.359 -54.438 -9.914 1 50.06 459 SER A N 1
ATOM 3609 C CA . SER A 1 459 ? -19.359 -54 -8.523 1 50.06 459 SER A CA 1
ATOM 3610 C C . SER A 1 459 ? -19.781 -52.531 -8.406 1 50.06 459 SER A C 1
ATOM 3612 O O . SER A 1 459 ? -20.078 -52.062 -7.305 1 50.06 459 SER A O 1
ATOM 3614 N N . GLY A 1 460 ? -19.625 -51.719 -9.359 1 54.72 460 GLY A N 1
ATOM 3615 C CA . GLY A 1 460 ? -19.859 -50.312 -9.125 1 54.72 460 GLY A CA 1
ATOM 3616 C C . GLY A 1 460 ? -21.234 -49.844 -9.578 1 54.72 460 GLY A C 1
ATOM 3617 O O . GLY A 1 460 ? -21.859 -50.5 -10.422 1 54.72 460 GLY A O 1
ATOM 3618 N N . LEU A 1 461 ? -22.109 -49.281 -8.742 1 62.16 461 LEU A N 1
ATOM 3619 C CA . LEU A 1 461 ? -23.422 -48.719 -9.008 1 62.16 461 LEU A CA 1
ATOM 3620 C C . LEU A 1 461 ? -23.422 -47.906 -10.297 1 62.16 461 LEU A C 1
ATOM 3622 O O . LEU A 1 461 ? -22.656 -46.969 -10.438 1 62.16 461 LEU A O 1
ATOM 3626 N N . SER A 1 462 ? -23.797 -48.531 -11.43 1 71.19 462 SER A N 1
ATOM 3627 C CA . SER A 1 462 ? -23.938 -47.812 -12.695 1 71.19 462 SER A CA 1
ATOM 3628 C C . SER A 1 462 ? -25.312 -47.156 -12.789 1 71.19 462 SER A C 1
ATOM 3630 O O . SER A 1 462 ? -26.328 -47.719 -12.406 1 71.19 462 SER A O 1
ATOM 3632 N N . VAL A 1 463 ? -25.344 -45.781 -12.961 1 76.25 463 VAL A N 1
ATOM 3633 C CA . VAL A 1 463 ? -26.562 -45 -13 1 76.25 463 VAL A CA 1
ATOM 3634 C C . VAL A 1 463 ? -26.812 -44.5 -14.422 1 76.25 463 VAL A C 1
ATOM 3636 O O . VAL A 1 463 ? -25.859 -44.219 -15.164 1 76.25 463 VAL A O 1
ATOM 3639 N N . GLU A 1 464 ? -28.078 -44.688 -14.977 1 82.62 464 GLU A N 1
ATOM 3640 C CA . GLU A 1 464 ? -28.484 -44.125 -16.266 1 82.62 464 GLU A CA 1
ATOM 3641 C C . GLU A 1 464 ? -29.438 -42.938 -16.062 1 82.62 464 GLU A C 1
ATOM 3643 O O . GLU A 1 464 ? -30.234 -42.938 -15.117 1 82.62 464 GLU A O 1
ATOM 3648 N N . VAL A 1 465 ? -29.344 -41.844 -16.891 1 86.94 465 VAL A N 1
ATOM 3649 C CA . VAL A 1 465 ? -30.156 -40.625 -16.797 1 86.94 465 VAL A CA 1
ATOM 3650 C C . VAL A 1 465 ? -31.516 -40.875 -17.469 1 86.94 465 VAL A C 1
ATOM 3652 O O . VAL A 1 465 ? -31.578 -41.5 -18.531 1 86.94 465 VAL A O 1
ATOM 3655 N N . THR A 1 466 ? -32.594 -40.531 -16.812 1 87.31 466 THR A N 1
ATOM 3656 C CA . THR A 1 466 ? -33.938 -40.625 -17.359 1 87.31 466 THR A CA 1
ATOM 3657 C C . THR A 1 466 ? -34.375 -39.312 -17.953 1 87.31 466 THR A C 1
ATOM 3659 O O . THR A 1 466 ? -33.656 -38.312 -17.891 1 87.31 466 THR A O 1
ATOM 3662 N N . GLU A 1 467 ? -35.562 -39.281 -18.547 1 87.81 467 GLU A N 1
ATOM 3663 C CA . GLU A 1 467 ? -36.125 -38.094 -19.188 1 87.81 467 GLU A CA 1
ATOM 3664 C C . GLU A 1 467 ? -36.969 -37.281 -18.203 1 87.81 467 GLU A C 1
ATOM 3666 O O . GLU A 1 467 ? -37.344 -36.156 -18.484 1 87.81 467 GLU A O 1
ATOM 3671 N N . GLN A 1 468 ? -37.094 -37.812 -17 1 90.06 468 GLN A N 1
ATOM 3672 C CA . GLN A 1 468 ? -37.938 -37.094 -16.031 1 90.06 468 GLN A CA 1
ATOM 3673 C C . GLN A 1 468 ? -37.094 -36.125 -15.195 1 90.06 468 GLN A C 1
ATOM 3675 O O . GLN A 1 468 ? -36.031 -36.5 -14.703 1 90.06 468 GLN A O 1
ATOM 3680 N N . ILE A 1 469 ? -37.594 -34.938 -15.031 1 91.81 469 ILE A N 1
ATOM 3681 C CA . ILE A 1 469 ? -36.906 -33.906 -14.258 1 91.81 469 ILE A CA 1
ATOM 3682 C C . ILE A 1 469 ? -37.094 -34.188 -12.766 1 91.81 469 ILE A C 1
ATOM 3684 O O . ILE A 1 469 ? -38.156 -34.625 -12.32 1 91.81 469 ILE A O 1
ATOM 3688 N N . VAL A 1 470 ? -36.094 -33.969 -12.031 1 90.88 470 VAL A N 1
ATOM 3689 C CA . VAL A 1 470 ? -36.062 -34.188 -10.586 1 90.88 470 VAL A CA 1
ATOM 3690 C C . VAL A 1 470 ? -37.062 -33.219 -9.922 1 90.88 470 VAL A C 1
ATOM 3692 O O . VAL A 1 470 ? -37.219 -32.062 -10.344 1 90.88 470 VAL A O 1
ATOM 3695 N N . ASP A 1 471 ? -37.781 -33.75 -8.938 1 88.75 471 ASP A N 1
ATOM 3696 C CA . ASP A 1 471 ? -38.719 -32.938 -8.172 1 88.75 471 ASP A CA 1
ATOM 3697 C C . ASP A 1 471 ? -38 -32.188 -7.051 1 88.75 471 ASP A C 1
ATOM 3699 O O . ASP A 1 471 ? -37.469 -32.812 -6.121 1 88.75 471 ASP A O 1
ATOM 3703 N N . PHE A 1 472 ? -38.062 -30.859 -7.094 1 88.62 472 PHE A N 1
ATOM 3704 C CA . PHE A 1 472 ? -37.344 -30.031 -6.125 1 88.62 472 PHE A CA 1
ATOM 3705 C C . PHE A 1 472 ? -38.281 -29.562 -5.016 1 88.62 472 PHE A C 1
ATOM 3707 O O . PHE A 1 472 ? -37.844 -28.891 -4.078 1 88.62 472 PHE A O 1
ATOM 3714 N N . ASP A 1 473 ? -39.5 -29.922 -5.008 1 83.75 473 ASP A N 1
ATOM 3715 C CA . ASP A 1 473 ? -40.469 -29.453 -4.008 1 83.75 473 ASP A CA 1
ATOM 3716 C C . ASP A 1 473 ? -40.562 -30.422 -2.838 1 83.75 473 ASP A C 1
ATOM 3718 O O . ASP A 1 473 ? -41.25 -30.156 -1.85 1 83.75 473 ASP A O 1
ATOM 3722 N N . CYS A 1 474 ? -39.656 -31.484 -2.898 1 84.56 474 CYS A N 1
ATOM 3723 C CA . CYS A 1 474 ? -39.688 -32.469 -1.827 1 84.56 474 CYS A CA 1
ATOM 3724 C C . CYS A 1 474 ? -38.719 -32.062 -0.706 1 84.56 474 CYS A C 1
ATOM 3726 O O . CYS A 1 474 ? -37.812 -31.266 -0.913 1 84.56 474 CYS A O 1
ATOM 3728 N N . GLU A 1 475 ? -39.094 -32.531 0.524 1 82.81 475 GLU A N 1
ATOM 3729 C CA . GLU A 1 475 ? -38.156 -32.312 1.646 1 82.81 475 GLU A CA 1
ATOM 3730 C C . GLU A 1 475 ? -36.969 -33.25 1.561 1 82.81 475 GLU A C 1
ATOM 3732 O O . GLU A 1 475 ? -37.062 -34.344 0.995 1 82.81 475 GLU A O 1
ATOM 3737 N N . ILE A 1 476 ? -35.906 -32.75 2.01 1 83.44 476 ILE A N 1
ATOM 3738 C CA . ILE A 1 476 ? -34.688 -33.531 1.961 1 83.44 476 ILE A CA 1
ATOM 3739 C C . ILE A 1 476 ? -34.875 -34.781 2.844 1 83.44 476 ILE A C 1
ATOM 3741 O O . ILE A 1 476 ? -35.219 -34.656 4.016 1 83.44 476 ILE A O 1
ATOM 3745 N N . GLY A 1 477 ? -34.719 -35.906 2.352 1 76.69 477 GLY A N 1
ATOM 3746 C CA . GLY A 1 477 ? -34.844 -37.156 3.074 1 76.69 477 GLY A CA 1
ATOM 3747 C C . GLY A 1 477 ? -36.125 -37.906 2.709 1 76.69 477 GLY A C 1
ATOM 3748 O O . GLY A 1 477 ? -36.406 -38.969 3.25 1 76.69 477 GLY A O 1
ATOM 3749 N N . ASP A 1 478 ? -36.906 -37.344 1.735 1 82.25 478 ASP A N 1
ATOM 3750 C CA . ASP A 1 478 ? -38.125 -38 1.276 1 82.25 478 ASP A CA 1
ATOM 3751 C C . ASP A 1 478 ? -37.781 -39.312 0.57 1 82.25 478 ASP A C 1
ATOM 3753 O O . ASP A 1 478 ? -36.812 -39.406 -0.188 1 82.25 478 ASP A O 1
ATOM 3757 N N . PRO A 1 479 ? -38.5 -40.344 0.842 1 82.75 479 PRO A N 1
ATOM 3758 C CA . PRO A 1 479 ? -38.188 -41.656 0.281 1 82.75 479 PRO A CA 1
ATOM 3759 C C . PRO A 1 479 ? -38.562 -41.781 -1.196 1 82.75 479 PRO A C 1
ATOM 3761 O O . PRO A 1 479 ? -38.125 -42.688 -1.877 1 82.75 479 PRO A O 1
ATOM 3764 N N . ASP A 1 480 ? -39.281 -40.75 -1.739 1 84.62 480 ASP A N 1
ATOM 3765 C CA . ASP A 1 480 ? -39.625 -40.812 -3.156 1 84.62 480 ASP A CA 1
ATOM 3766 C C . ASP A 1 480 ? -38.406 -40.688 -4.035 1 84.62 480 ASP A C 1
ATOM 3768 O O . ASP A 1 480 ? -37.625 -39.75 -3.898 1 84.62 480 ASP A O 1
ATOM 3772 N N . GLU A 1 481 ? -38.219 -41.656 -4.93 1 84.69 481 GLU A N 1
ATOM 3773 C CA . GLU A 1 481 ? -37.031 -41.781 -5.734 1 84.69 481 GLU A CA 1
ATOM 3774 C C . GLU A 1 481 ? -36.938 -40.688 -6.797 1 84.69 481 GLU A C 1
ATOM 3776 O O . GLU A 1 481 ? -35.906 -40.469 -7.414 1 84.69 481 GLU A O 1
ATOM 3781 N N . THR A 1 482 ? -38.031 -39.875 -6.883 1 88 482 THR A N 1
ATOM 3782 C CA . THR A 1 482 ? -38 -38.844 -7.898 1 88 482 THR A CA 1
ATOM 3783 C C . THR A 1 482 ? -37.562 -37.5 -7.293 1 88 482 THR A C 1
ATOM 3785 O O . THR A 1 482 ? -37.375 -36.5 -8.016 1 88 482 THR A O 1
ATOM 3788 N N . CYS A 1 483 ? -37.375 -37.562 -6.027 1 89.12 483 CYS A N 1
ATOM 3789 C CA . CYS A 1 483 ? -37.062 -36.312 -5.336 1 89.12 483 CYS A CA 1
ATOM 3790 C C . CYS A 1 483 ? -35.562 -36.062 -5.312 1 89.12 483 CYS A C 1
ATOM 3792 O O . CYS A 1 483 ? -34.781 -37 -5.516 1 89.12 483 CYS A O 1
ATOM 3794 N N . TYR A 1 484 ? -35.281 -34.781 -5.07 1 90.38 484 TYR A N 1
ATOM 3795 C CA . TYR A 1 484 ? -33.875 -34.375 -4.938 1 90.38 484 TYR A CA 1
ATOM 3796 C C . TYR A 1 484 ? -33.219 -35.062 -3.762 1 90.38 484 TYR A C 1
ATOM 3798 O O . TYR A 1 484 ? -33.844 -35.25 -2.705 1 90.38 484 TYR A O 1
ATOM 3806 N N . ALA A 1 485 ? -31.984 -35.531 -3.84 1 88.94 485 ALA A N 1
ATOM 3807 C CA . ALA A 1 485 ? -31.156 -36.125 -2.811 1 88.94 485 ALA A CA 1
ATOM 3808 C C . ALA A 1 485 ? -31.75 -37.469 -2.348 1 88.94 485 ALA A C 1
ATOM 3810 O O . ALA A 1 485 ? -31.578 -37.875 -1.196 1 88.94 485 ALA A O 1
ATOM 3811 N N . SER A 1 486 ? -32.594 -38.062 -3.242 1 86.88 486 SER A N 1
ATOM 3812 C CA . SER A 1 486 ? -33.188 -39.375 -2.918 1 86.88 486 SER A CA 1
ATOM 3813 C C . SER A 1 486 ? -32.781 -40.438 -3.93 1 86.88 486 SER A C 1
ATOM 3815 O O . SER A 1 486 ? -32.406 -40.125 -5.059 1 86.88 486 SER A O 1
ATOM 3817 N N . GLY A 1 487 ? -32.719 -41.625 -3.447 1 81.75 487 GLY A N 1
ATOM 3818 C CA . GLY A 1 487 ? -32.344 -42.719 -4.34 1 81.75 487 GLY A CA 1
ATOM 3819 C C . GLY A 1 487 ? -30.906 -42.656 -4.805 1 81.75 487 GLY A C 1
ATOM 3820 O O . GLY A 1 487 ? -29.984 -42.594 -3.982 1 81.75 487 GLY A O 1
ATOM 3821 N N . VAL A 1 488 ? -30.812 -42.469 -6.164 1 84.62 488 VAL A N 1
ATOM 3822 C CA . VAL A 1 488 ? -29.469 -42.375 -6.742 1 84.62 488 VAL A CA 1
ATOM 3823 C C . VAL A 1 488 ? -29.312 -41.031 -7.469 1 84.62 488 VAL A C 1
ATOM 3825 O O . VAL A 1 488 ? -28.5 -40.906 -8.375 1 84.62 488 VAL A O 1
ATOM 3828 N N . ASN A 1 489 ? -30.25 -40.156 -7.004 1 87.38 489 ASN A N 1
ATOM 3829 C CA . ASN A 1 489 ? -30.172 -38.844 -7.598 1 87.38 489 ASN A CA 1
ATOM 3830 C C . ASN A 1 489 ? -29.031 -38.031 -6.988 1 87.38 489 ASN A C 1
ATOM 3832 O O . ASN A 1 489 ? -28.453 -38.406 -5.98 1 87.38 489 ASN A O 1
ATOM 3836 N N . PHE A 1 490 ? -28.75 -36.906 -7.645 1 88.31 490 PHE A N 1
ATOM 3837 C CA . PHE A 1 490 ? -27.703 -36.031 -7.145 1 88.31 490 PHE A CA 1
ATOM 3838 C C . PHE A 1 490 ? -28 -35.594 -5.719 1 88.31 490 PHE A C 1
ATOM 3840 O O . PHE A 1 490 ? -29.109 -35.188 -5.41 1 88.31 490 PHE A O 1
ATOM 3847 N N . GLY A 1 491 ? -27.016 -35.719 -4.852 1 84.75 491 GLY A N 1
ATOM 3848 C CA . GLY A 1 491 ? -27.156 -35.312 -3.463 1 84.75 491 GLY A CA 1
ATOM 3849 C C . GLY A 1 491 ? -27.5 -36.438 -2.529 1 84.75 491 GLY A C 1
ATOM 3850 O O . GLY A 1 491 ? -27.438 -36.312 -1.307 1 84.75 491 GLY A O 1
ATOM 3851 N N . SER A 1 492 ? -27.828 -37.594 -3.1 1 84.62 492 SER A N 1
ATOM 3852 C CA . SER A 1 492 ? -28.172 -38.75 -2.27 1 84.62 492 SER A CA 1
ATOM 3853 C C . SER A 1 492 ? -26.922 -39.344 -1.636 1 84.62 492 SER A C 1
ATOM 3855 O O . SER A 1 492 ? -25.797 -39.094 -2.068 1 84.62 492 SER A O 1
ATOM 3857 N N . LYS A 1 493 ? -27.031 -40.062 -0.56 1 80.94 493 LYS A N 1
ATOM 3858 C CA . LYS A 1 493 ? -25.938 -40.688 0.169 1 80.94 493 LYS A CA 1
ATOM 3859 C C . LYS A 1 493 ? -25.219 -41.719 -0.696 1 80.94 493 LYS A C 1
ATOM 3861 O O . LYS A 1 493 ? -24.016 -41.938 -0.554 1 80.94 493 LYS A O 1
ATOM 3866 N N . ASN A 1 494 ? -25.969 -42.312 -1.687 1 76.38 494 ASN A N 1
ATOM 3867 C CA . ASN A 1 494 ? -25.422 -43.375 -2.502 1 76.38 494 ASN A CA 1
ATOM 3868 C C . ASN A 1 494 ? -25.078 -42.906 -3.908 1 76.38 494 ASN A C 1
ATOM 3870 O O . ASN A 1 494 ? -24.984 -43.688 -4.84 1 76.38 494 ASN A O 1
ATOM 3874 N N . PHE A 1 495 ? -24.953 -41.594 -3.994 1 78.44 495 PHE A N 1
ATOM 3875 C CA . PHE A 1 495 ? -24.656 -41.062 -5.324 1 78.44 495 PHE A CA 1
ATOM 3876 C C . PHE A 1 495 ? -23.266 -41.5 -5.781 1 78.44 495 PHE A C 1
ATOM 3878 O O . PHE A 1 495 ? -22.266 -41.188 -5.145 1 78.44 495 PHE A O 1
ATOM 3885 N N . PRO A 1 496 ? -23.078 -42.281 -6.902 1 76.62 496 PRO A N 1
ATOM 3886 C CA . PRO A 1 496 ? -21.812 -42.938 -7.242 1 76.62 496 PRO A CA 1
ATOM 3887 C C . PRO A 1 496 ? -20.922 -42.062 -8.102 1 76.62 496 PRO A C 1
ATOM 3889 O O . PRO A 1 496 ? -19.734 -42.344 -8.273 1 76.62 496 PRO A O 1
ATOM 3892 N N . VAL A 1 497 ? -21.469 -40.969 -8.711 1 80.31 497 VAL A N 1
ATOM 3893 C CA . VAL A 1 497 ? -20.703 -40.219 -9.695 1 80.31 497 VAL A CA 1
ATOM 3894 C C . VAL A 1 497 ? -20.266 -38.875 -9.102 1 80.31 497 VAL A C 1
ATOM 3896 O O . VAL A 1 497 ? -20.844 -38.406 -8.109 1 80.31 497 VAL A O 1
ATOM 3899 N N . SER A 1 498 ? -19.109 -38.375 -9.641 1 86.38 498 SER A N 1
ATOM 3900 C CA . SER A 1 498 ? -18.609 -37.094 -9.203 1 86.38 498 SER A CA 1
ATOM 3901 C C . SER A 1 498 ? -19.469 -35.938 -9.758 1 86.38 498 SER A C 1
ATOM 3903 O O . SER A 1 498 ? -20.172 -36.125 -10.758 1 86.38 498 SER A O 1
ATOM 3905 N N . CYS A 1 499 ? -19.547 -34.812 -9.094 1 88.62 499 CYS A N 1
ATOM 3906 C CA . CYS A 1 499 ? -20.359 -33.688 -9.477 1 88.62 499 CYS A CA 1
ATOM 3907 C C . CYS A 1 499 ? -20.016 -33.188 -10.883 1 88.62 499 CYS A C 1
ATOM 3909 O O . CYS A 1 499 ? -20.891 -32.812 -11.656 1 88.62 499 CYS A O 1
ATOM 3911 N N . SER A 1 500 ? -18.688 -33.25 -11.266 1 88.31 500 SER A N 1
ATOM 3912 C CA . SER A 1 500 ? -18.266 -32.75 -12.57 1 88.31 500 SER A CA 1
ATOM 3913 C C . SER A 1 500 ? -18.766 -33.625 -13.703 1 88.31 500 SER A C 1
ATOM 3915 O O . SER A 1 500 ? -18.906 -33.156 -14.836 1 88.31 500 SER A O 1
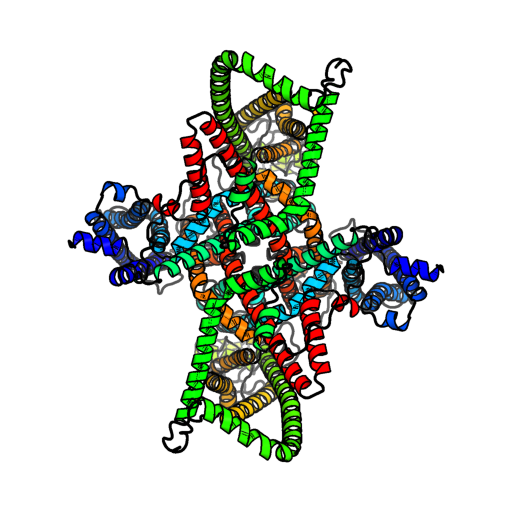ATOM 3917 N N . ASP A 1 501 ? -19.156 -34.875 -13.391 1 86.44 501 ASP A N 1
ATOM 3918 C CA . ASP A 1 501 ? -19.641 -35.812 -14.406 1 86.44 501 ASP A CA 1
ATOM 3919 C C . ASP A 1 501 ? -21.125 -35.594 -14.688 1 86.44 501 ASP A C 1
ATOM 3921 O O . ASP A 1 501 ? -21.594 -35.844 -15.797 1 86.44 501 ASP A O 1
ATOM 3925 N N . VAL A 1 502 ? -21.781 -35.156 -13.695 1 88.81 502 VAL A N 1
ATOM 3926 C CA . VAL A 1 502 ? -23.219 -34.969 -13.828 1 88.81 502 VAL A CA 1
ATOM 3927 C C . VAL A 1 502 ? -23.516 -33.562 -14.344 1 88.81 502 VAL A C 1
ATOM 3929 O O . VAL A 1 502 ? -24.578 -33.312 -14.938 1 88.81 502 VAL A O 1
ATOM 3932 N N . PHE A 1 503 ? -22.703 -32.625 -14.031 1 91.88 503 PHE A N 1
ATOM 3933 C CA . PHE A 1 503 ? -22.797 -31.266 -14.516 1 91.88 503 PHE A CA 1
ATOM 3934 C C . PHE A 1 503 ? -21.562 -30.891 -15.336 1 91.88 503 PHE A C 1
ATOM 3936 O O . PHE A 1 503 ? -20.766 -30.062 -14.922 1 91.88 503 PHE A O 1
ATOM 3943 N N . PRO A 1 504 ? -21.438 -31.344 -16.547 1 86.62 504 PRO A N 1
ATOM 3944 C CA . PRO A 1 504 ? -20.203 -31.156 -17.328 1 86.62 504 PRO A CA 1
ATOM 3945 C C . PRO A 1 504 ? -20.125 -29.781 -17.984 1 86.62 504 PRO A C 1
ATOM 3947 O O . PRO A 1 504 ? -19.047 -29.359 -18.391 1 86.62 504 PRO A O 1
ATOM 3950 N N . SER A 1 505 ? -21.203 -29.047 -17.922 1 86.12 505 SER A N 1
ATOM 3951 C CA . SER A 1 505 ? -21.188 -27.734 -18.562 1 86.12 505 SER A CA 1
ATOM 3952 C C . SER A 1 505 ? -20.375 -26.734 -17.75 1 86.12 505 SER A C 1
ATOM 3954 O O . SER A 1 505 ? -20.172 -26.906 -16.547 1 86.12 505 SER A O 1
ATOM 3956 N N . GLY A 1 506 ? -19.672 -25.766 -18.422 1 83 506 GLY A N 1
ATOM 3957 C CA . GLY A 1 506 ? -18.938 -24.703 -17.75 1 83 506 GLY A CA 1
ATOM 3958 C C . GLY A 1 506 ? -19.703 -24.062 -16.609 1 83 506 GLY A C 1
ATOM 3959 O O . GLY A 1 506 ? -19.234 -24.062 -15.469 1 83 506 GLY A O 1
ATOM 3960 N N . PRO A 1 507 ? -20.953 -23.719 -16.938 1 87.75 507 PRO A N 1
ATOM 3961 C CA . PRO A 1 507 ? -21.75 -23.141 -15.867 1 87.75 507 PRO A CA 1
ATOM 3962 C C . PRO A 1 507 ? -22.109 -24.156 -14.781 1 87.75 507 PRO A C 1
ATOM 3964 O O . PRO A 1 507 ? -22.266 -23.797 -13.617 1 87.75 507 PRO A O 1
ATOM 3967 N N . GLY A 1 508 ? -22.266 -25.391 -15.156 1 89.81 508 GLY A N 1
ATOM 3968 C CA . GLY A 1 508 ? -22.578 -26.422 -14.164 1 89.81 508 GLY A CA 1
ATOM 3969 C C . GLY A 1 508 ? -21.469 -26.609 -13.148 1 89.81 508 GLY A C 1
ATOM 3970 O O . GLY A 1 508 ? -21.734 -26.734 -11.953 1 89.81 508 GLY A O 1
ATOM 3971 N N . ILE A 1 509 ? -20.328 -26.531 -13.617 1 89.19 509 ILE A N 1
ATOM 3972 C CA . ILE A 1 509 ? -19.203 -26.672 -12.711 1 89.19 509 ILE A CA 1
ATOM 3973 C C . ILE A 1 509 ? -19.078 -25.438 -11.828 1 89.19 509 ILE A C 1
ATOM 3975 O O . ILE A 1 509 ? -18.844 -25.547 -10.625 1 89.19 509 ILE A O 1
ATOM 3979 N N . THR A 1 510 ? -19.328 -24.297 -12.375 1 87.69 510 THR A N 1
ATOM 3980 C CA . THR A 1 510 ? -19.125 -23.047 -11.656 1 87.69 510 THR A CA 1
ATOM 3981 C C . THR A 1 510 ? -20.297 -22.766 -10.711 1 87.69 510 THR A C 1
ATOM 3983 O O . THR A 1 510 ? -20.094 -22.359 -9.562 1 87.69 510 THR A O 1
ATOM 3986 N N . TYR A 1 511 ? -21.516 -23.062 -11.133 1 88.38 511 TYR A N 1
ATOM 3987 C CA . TYR A 1 511 ? -22.672 -22.625 -10.383 1 88.38 511 TYR A CA 1
ATOM 3988 C C . TYR A 1 511 ? -23.172 -23.734 -9.453 1 88.38 511 TYR A C 1
ATOM 3990 O O . TYR A 1 511 ? -23.953 -23.469 -8.531 1 88.38 511 TYR A O 1
ATOM 3998 N N . VAL A 1 512 ? -22.75 -24.984 -9.664 1 91.38 512 VAL A N 1
ATOM 3999 C CA . VAL A 1 512 ? -23.266 -26.062 -8.836 1 91.38 512 VAL A CA 1
ATOM 4000 C C . VAL A 1 512 ? -22.125 -26.766 -8.109 1 91.38 512 VAL A C 1
ATOM 4002 O O . VAL A 1 512 ? -22 -26.656 -6.887 1 91.38 512 VAL A O 1
ATOM 4005 N N . CYS A 1 513 ? -21.188 -27.266 -8.844 1 90.25 513 CYS A N 1
ATOM 4006 C CA . CYS A 1 513 ? -20.156 -28.078 -8.234 1 90.25 513 CYS A CA 1
ATOM 4007 C C . CYS A 1 513 ? -19.219 -27.234 -7.371 1 90.25 513 CYS A C 1
ATOM 4009 O O . CYS A 1 513 ? -18.844 -27.656 -6.273 1 90.25 513 CYS A O 1
ATOM 4011 N N . ASN A 1 514 ? -18.891 -26.078 -7.855 1 89.31 514 ASN A N 1
ATOM 4012 C CA . ASN A 1 514 ? -17.969 -25.234 -7.102 1 89.31 514 ASN A CA 1
ATOM 4013 C C . ASN A 1 514 ? -18.719 -24.125 -6.359 1 89.31 514 ASN A C 1
ATOM 4015 O O . ASN A 1 514 ? -18.109 -23.156 -5.914 1 89.31 514 ASN A O 1
ATOM 4019 N N . SER A 1 515 ? -19.969 -24.359 -6.246 1 89.19 515 SER A N 1
ATOM 4020 C CA . SER A 1 515 ? -20.75 -23.344 -5.535 1 89.19 515 SER A CA 1
ATOM 4021 C C . SER A 1 515 ? -20.578 -23.5 -4.023 1 89.19 515 SER A C 1
ATOM 4023 O O . SER A 1 515 ? -20.484 -24.609 -3.51 1 89.19 515 SER A O 1
ATOM 4025 N N . ARG A 1 516 ? -20.531 -22.438 -3.354 1 86.75 516 ARG A N 1
ATOM 4026 C CA . ARG A 1 516 ? -20.391 -22.422 -1.899 1 86.75 516 ARG A CA 1
ATOM 4027 C C . ARG A 1 516 ? -21.609 -23.062 -1.234 1 86.75 516 ARG A C 1
ATOM 4029 O O . ARG A 1 516 ? -21.484 -23.672 -0.164 1 86.75 516 ARG A O 1
ATOM 4036 N N . LEU A 1 517 ? -22.734 -23.031 -1.886 1 88.12 517 LEU A N 1
ATOM 4037 C CA . LEU A 1 517 ? -23.969 -23.531 -1.301 1 88.12 517 LEU A CA 1
ATOM 4038 C C . LEU A 1 517 ? -24.016 -25.047 -1.32 1 88.12 517 LEU A C 1
ATOM 4040 O O . LEU A 1 517 ? -24.688 -25.672 -0.486 1 88.12 517 LEU A O 1
ATOM 4044 N N . CYS A 1 518 ? -23.266 -25.625 -2.246 1 89.62 518 CYS A N 1
ATOM 4045 C CA . CYS A 1 518 ? -23.328 -27.078 -2.395 1 89.62 518 CYS A CA 1
ATOM 4046 C C . CYS A 1 518 ? -22.094 -27.734 -1.813 1 89.62 518 CYS A C 1
ATOM 4048 O O . CYS A 1 518 ? -21.906 -28.953 -1.956 1 89.62 518 CYS A O 1
ATOM 4050 N N . ASN A 1 519 ? -21.219 -26.953 -1.229 1 88.12 519 ASN A N 1
ATOM 4051 C CA . ASN A 1 519 ? -20.031 -27.484 -0.563 1 88.12 519 ASN A CA 1
ATOM 4052 C C . ASN A 1 519 ? -20.047 -27.172 0.931 1 88.12 519 ASN A C 1
ATOM 4054 O O . ASN A 1 519 ? -20.469 -26.078 1.341 1 88.12 519 ASN A O 1
ATOM 4058 N N . PRO A 1 520 ? -19.703 -28.188 1.682 1 83.44 520 PRO A N 1
ATOM 4059 C CA . PRO A 1 520 ? -19.672 -27.938 3.125 1 83.44 520 PRO A CA 1
ATOM 4060 C C . PRO A 1 520 ? -18.625 -26.906 3.525 1 83.44 520 PRO A C 1
ATOM 4062 O O . PRO A 1 520 ? -17.562 -26.812 2.891 1 83.44 520 PRO A O 1
ATOM 4065 N N . PRO A 1 521 ? -18.984 -26.125 4.512 1 78.5 521 PRO A N 1
ATOM 4066 C CA . PRO A 1 521 ? -18.016 -25.109 4.957 1 78.5 521 PRO A CA 1
ATOM 4067 C C . PRO A 1 521 ? -16.797 -25.734 5.637 1 78.5 521 PRO A C 1
ATOM 4069 O O . PRO A 1 521 ? -16.859 -26.859 6.133 1 78.5 521 PRO A O 1
ATOM 4072 N N . VAL A 1 522 ? -15.703 -25.062 5.555 1 72.88 522 VAL A N 1
ATOM 4073 C CA . VAL A 1 522 ? -14.469 -25.531 6.172 1 72.88 522 VAL A CA 1
ATOM 4074 C C . VAL A 1 522 ? -14.633 -25.578 7.688 1 72.88 522 VAL A C 1
ATOM 4076 O O . VAL A 1 522 ? -14.258 -26.562 8.328 1 72.88 522 VAL A O 1
ATOM 4079 N N . GLN A 1 523 ? -15.234 -24.562 8.227 1 75.06 523 GLN A N 1
ATOM 4080 C CA . GLN A 1 523 ? -15.5 -24.531 9.664 1 75.06 523 GLN A CA 1
ATOM 4081 C C . GLN A 1 523 ? -16.984 -24.297 9.945 1 75.06 523 GLN A C 1
ATOM 4083 O O . GLN A 1 523 ? -17.5 -23.203 9.758 1 75.06 523 GLN A O 1
ATOM 4088 N N . PHE A 1 524 ? -17.719 -25.406 10.203 1 81 524 PHE A N 1
ATOM 4089 C CA . PHE A 1 524 ? -19.141 -25.297 10.539 1 81 524 PHE A CA 1
ATOM 4090 C C . PHE A 1 524 ? -19.328 -25.234 12.047 1 81 524 PHE A C 1
ATOM 4092 O O . PHE A 1 524 ? -18.891 -26.125 12.781 1 81 524 PHE A O 1
ATOM 4099 N N . MET A 1 525 ? -19.797 -24.141 12.57 1 80.88 525 MET A N 1
ATOM 4100 C CA . MET A 1 525 ? -20.016 -23.969 14.008 1 80.88 525 MET A CA 1
ATOM 4101 C C . MET A 1 525 ? -21.422 -24.406 14.406 1 80.88 525 MET A C 1
ATOM 4103 O O . MET A 1 525 ? -21.578 -25.391 15.133 1 80.88 525 MET A O 1
ATOM 4107 N N . PHE A 1 526 ? -22.391 -23.547 13.984 1 85.56 526 PHE A N 1
ATOM 4108 C CA . PHE A 1 526 ? -23.781 -23.828 14.32 1 85.56 526 PHE A CA 1
ATOM 4109 C C . PHE A 1 526 ? -24.719 -23.312 13.227 1 85.56 526 PHE A C 1
ATOM 4111 O O . PHE A 1 526 ? -24.406 -22.312 12.555 1 85.56 526 PHE A O 1
ATOM 4118 N N . ASP A 1 527 ? -25.781 -24.188 12.969 1 86.5 527 ASP A N 1
ATOM 4119 C CA . ASP A 1 527 ? -26.797 -23.719 12.031 1 86.5 527 ASP A CA 1
ATOM 4120 C C . ASP A 1 527 ? -27.766 -22.734 12.703 1 86.5 527 ASP A C 1
ATOM 4122 O O . ASP A 1 527 ? -28.625 -23.141 13.492 1 86.5 527 ASP A O 1
ATOM 4126 N N . MET A 1 528 ? -27.703 -21.5 12.383 1 88.94 528 MET A N 1
ATOM 4127 C CA . MET A 1 528 ? -28.516 -20.453 13.008 1 88.94 528 MET A CA 1
ATOM 4128 C C . MET A 1 528 ? -29.734 -20.125 12.156 1 88.94 528 MET A C 1
ATOM 4130 O O . MET A 1 528 ? -30.516 -19.234 12.5 1 88.94 528 MET A O 1
ATOM 4134 N N . GLU A 1 529 ? -30 -20.797 11.141 1 86.94 529 GLU A N 1
ATOM 4135 C CA . GLU A 1 529 ? -31.094 -20.484 10.219 1 86.94 529 GLU A CA 1
ATOM 4136 C C . GLU A 1 529 ? -32.438 -20.5 10.93 1 86.94 529 GLU A C 1
ATOM 4138 O O . GLU A 1 529 ? -33.25 -19.578 10.766 1 86.94 529 GLU A O 1
ATOM 4143 N N . PRO A 1 530 ? -32.719 -21.516 11.797 1 86.31 530 PRO A N 1
ATOM 4144 C CA . PRO A 1 530 ? -34.031 -21.516 12.438 1 86.31 530 PRO A CA 1
ATOM 4145 C C . PRO A 1 530 ? -34.125 -20.484 13.555 1 86.31 530 PRO A C 1
ATOM 4147 O O . PRO A 1 530 ? -35.25 -20.141 13.969 1 86.31 530 PRO A O 1
ATOM 4150 N N . TYR A 1 531 ? -33.094 -19.859 13.977 1 89.69 531 TYR A N 1
ATOM 4151 C CA . TYR A 1 531 ? -33.094 -18.969 15.141 1 89.69 531 TYR A CA 1
ATOM 4152 C C . TYR A 1 531 ? -33.062 -17.516 14.711 1 89.69 531 TYR A C 1
ATOM 4154 O O . TYR A 1 531 ? -33.344 -16.609 15.516 1 89.69 531 TYR A O 1
ATOM 4162 N N . TRP A 1 532 ? -32.812 -17.203 13.453 1 90.94 532 TRP A N 1
ATOM 4163 C CA . TRP A 1 532 ? -32.719 -15.828 13 1 90.94 532 TRP A CA 1
ATOM 4164 C C . TRP A 1 532 ? -34.062 -15.125 13.102 1 90.94 532 TRP A C 1
ATOM 4166 O O . TRP A 1 532 ? -34.125 -13.906 13.305 1 90.94 532 TRP A O 1
ATOM 4176 N N . ILE A 1 533 ? -35.125 -15.898 13.039 1 89.19 533 ILE A N 1
ATOM 4177 C CA . ILE A 1 533 ? -36.469 -15.336 12.984 1 89.19 533 ILE A CA 1
ATOM 4178 C C . ILE A 1 533 ? -36.812 -14.633 14.297 1 89.19 533 ILE A C 1
ATOM 4180 O O . ILE A 1 533 ? -37.438 -13.586 14.312 1 89.19 533 ILE A O 1
ATOM 4184 N N . TYR A 1 534 ? -36.25 -15.07 15.375 1 90.69 534 TYR A N 1
ATOM 4185 C CA . TYR A 1 534 ? -36.562 -14.477 16.672 1 90.69 534 TYR A CA 1
ATOM 4186 C C . TYR A 1 534 ? -35.875 -13.117 16.812 1 90.69 534 TYR A C 1
ATOM 4188 O O . TYR A 1 534 ? -36.469 -12.172 17.344 1 90.69 534 TYR A O 1
ATOM 4196 N N . PHE A 1 535 ? -34.75 -13.047 16.312 1 91.81 535 PHE A N 1
ATOM 4197 C CA . PHE A 1 535 ? -34.031 -11.773 16.406 1 91.81 535 PHE A CA 1
ATOM 4198 C C . PHE A 1 535 ? -34.656 -10.75 15.445 1 91.81 535 PHE A C 1
ATOM 4200 O O . PHE A 1 535 ? -34.844 -9.594 15.812 1 91.81 535 PHE A O 1
ATOM 4207 N N . GLU A 1 536 ? -34.969 -11.164 14.258 1 91.38 536 GLU A N 1
ATOM 4208 C CA . GLU A 1 536 ? -35.5 -10.242 13.266 1 91.38 536 GLU A CA 1
ATOM 4209 C C . GLU A 1 536 ? -36.875 -9.75 13.672 1 91.38 536 GLU A C 1
ATOM 4211 O O . GLU A 1 536 ? -37.25 -8.594 13.414 1 91.38 536 GLU A O 1
ATOM 4216 N N . PHE A 1 537 ? -37.625 -10.57 14.328 1 91.25 537 PHE A N 1
ATOM 4217 C CA . PHE A 1 537 ? -38.938 -10.148 14.781 1 91.25 537 PHE A CA 1
ATOM 4218 C C . PHE A 1 537 ? -38.812 -9.188 15.961 1 91.25 537 PHE A C 1
ATOM 4220 O O . PHE A 1 537 ? -39.625 -8.258 16.094 1 91.25 537 PHE A O 1
ATOM 4227 N N . LEU A 1 538 ? -37.844 -9.461 16.75 1 92.75 538 LEU A N 1
ATOM 4228 C CA . LEU A 1 538 ? -37.625 -8.539 17.859 1 92.75 538 LEU A CA 1
ATOM 4229 C C . LEU A 1 538 ? -37.25 -7.156 17.344 1 92.75 538 LEU A C 1
ATOM 4231 O O . LEU A 1 538 ? -37.812 -6.148 17.781 1 92.75 538 LEU A O 1
ATOM 4235 N N . PHE A 1 539 ? -36.375 -7.133 16.375 1 91.94 539 PHE A N 1
ATOM 4236 C CA . PHE A 1 539 ? -35.938 -5.844 15.852 1 91.94 539 PHE A CA 1
ATOM 4237 C C . PHE A 1 539 ? -37.031 -5.188 15.031 1 91.94 539 PHE A C 1
ATOM 4239 O O . PHE A 1 539 ? -37.219 -3.971 15.086 1 91.94 539 PHE A O 1
ATOM 4246 N N . GLY A 1 540 ? -37.719 -6.016 14.258 1 90.62 540 GLY A N 1
ATOM 4247 C CA . GLY A 1 540 ? -38.844 -5.477 13.508 1 90.62 540 GLY A CA 1
ATOM 4248 C C . GLY A 1 540 ? -39.906 -4.855 14.383 1 90.62 540 GLY A C 1
ATOM 4249 O O . GLY A 1 540 ? -40.438 -3.791 14.07 1 90.62 540 GLY A O 1
ATOM 4250 N N . PHE A 1 541 ? -40.094 -5.41 15.5 1 91.06 541 PHE A N 1
ATOM 4251 C CA . PHE A 1 541 ? -41.062 -4.898 16.438 1 91.06 541 PHE A CA 1
ATOM 4252 C C . PHE A 1 541 ? -40.594 -3.598 17.078 1 91.06 541 PHE A C 1
ATOM 4254 O O . PHE A 1 541 ? -41.344 -2.633 17.172 1 91.06 541 PHE A O 1
ATOM 4261 N N . LEU A 1 542 ? -39.406 -3.598 17.453 1 90.75 542 LEU A N 1
ATOM 4262 C CA . LEU A 1 542 ? -38.875 -2.408 18.109 1 90.75 542 LEU A CA 1
ATOM 4263 C C . LEU A 1 542 ? -38.812 -1.232 17.141 1 90.75 542 LEU A C 1
ATOM 4265 O O . LEU A 1 542 ? -39.125 -0.098 17.516 1 90.75 542 LEU A O 1
ATOM 4269 N N . PHE A 1 543 ? -38.5 -1.537 15.883 1 90.88 543 PHE A N 1
ATOM 4270 C CA . PHE A 1 543 ? -38.438 -0.467 14.891 1 90.88 543 PHE A CA 1
ATOM 4271 C C . PHE A 1 543 ? -39.844 0.007 14.523 1 90.88 543 PHE A C 1
ATOM 4273 O O . PHE A 1 543 ? -40.031 1.183 14.203 1 90.88 543 PHE A O 1
ATOM 4280 N N . THR A 1 544 ? -40.812 -0.864 14.602 1 91.25 544 THR A N 1
ATOM 4281 C CA . THR A 1 544 ? -42.188 -0.469 14.336 1 91.25 544 THR A CA 1
ATOM 4282 C C . THR A 1 544 ? -42.719 0.439 15.445 1 91.25 544 THR A C 1
ATOM 4284 O O . THR A 1 544 ? -43.406 1.434 15.172 1 91.25 544 THR A O 1
ATOM 4287 N N . VAL A 1 545 ? -42.312 0.137 16.641 1 89.19 545 VAL A N 1
ATOM 4288 C CA . VAL A 1 545 ? -42.719 0.972 17.766 1 89.19 545 VAL A CA 1
ATOM 4289 C C . VAL A 1 545 ? -42.031 2.338 17.656 1 89.19 545 VAL A C 1
ATOM 4291 O O . VAL A 1 545 ? -42.656 3.365 17.953 1 89.19 545 VAL A O 1
ATOM 4294 N N . GLU A 1 546 ? -40.875 2.316 17.234 1 86.88 546 GLU A N 1
ATOM 4295 C CA . GLU A 1 546 ? -40.156 3.576 17.094 1 86.88 546 GLU A CA 1
ATOM 4296 C C . GLU A 1 546 ? -40.812 4.465 16.031 1 86.88 546 GLU A C 1
ATOM 4298 O O . GLU A 1 546 ? -40.969 5.672 16.25 1 86.88 546 GLU A O 1
ATOM 4303 N N . VAL A 1 547 ? -41.219 3.881 14.914 1 86.75 547 VAL A N 1
ATOM 4304 C CA . VAL A 1 547 ? -41.844 4.664 13.859 1 86.75 547 VAL A CA 1
ATOM 4305 C C . VAL A 1 547 ? -43.219 5.148 14.328 1 86.75 547 VAL A C 1
ATOM 4307 O O . VAL A 1 547 ? -43.625 6.285 14.055 1 86.75 547 VAL A O 1
ATOM 4310 N N . ALA A 1 548 ? -43.875 4.348 15.125 1 85.25 548 ALA A N 1
ATOM 4311 C CA . ALA A 1 548 ? -45.188 4.73 15.641 1 85.25 548 ALA A CA 1
ATOM 4312 C C . ALA A 1 548 ? -45.062 5.895 16.625 1 85.25 548 ALA A C 1
ATOM 4314 O O . ALA A 1 548 ? -45.875 6.824 16.594 1 85.25 548 ALA A O 1
ATOM 4315 N N . LEU A 1 549 ? -44 5.863 17.359 1 83.06 549 LEU A N 1
ATOM 4316 C CA . LEU A 1 549 ? -43.781 6.934 18.328 1 83.06 549 LEU A CA 1
ATOM 4317 C C . LEU A 1 549 ? -43.375 8.219 17.625 1 83.06 549 LEU A C 1
ATOM 4319 O O . LEU A 1 549 ? -43.75 9.32 18.047 1 83.06 549 LEU A O 1
ATOM 4323 N N . ARG A 1 550 ? -42.656 8.117 16.516 1 80.19 550 ARG A N 1
ATOM 4324 C CA . ARG A 1 550 ? -42.219 9.289 15.773 1 80.19 550 ARG A CA 1
ATOM 4325 C C . ARG A 1 550 ? -43.375 9.945 15.047 1 80.19 550 ARG A C 1
ATOM 4327 O O . ARG A 1 550 ? -43.438 11.172 14.969 1 80.19 550 ARG A O 1
ATOM 4334 N N . VAL A 1 551 ? -44.219 9.039 14.555 1 80.19 551 VAL A N 1
ATOM 4335 C CA . VAL A 1 551 ? -45.375 9.57 13.852 1 80.19 551 VAL A CA 1
ATOM 4336 C C . VAL A 1 551 ? -46.344 10.211 14.859 1 80.19 551 VAL A C 1
ATOM 4338 O O . VAL A 1 551 ? -46.938 11.266 14.578 1 80.19 551 VAL A O 1
ATOM 4341 N N . TYR A 1 552 ? -46.344 9.695 16.062 1 78 552 TYR A N 1
ATOM 4342 C CA . TYR A 1 552 ? -47.219 10.234 17.094 1 78 552 TYR A CA 1
ATOM 4343 C C . TYR A 1 552 ? -46.688 11.555 17.625 1 78 552 TYR A C 1
ATOM 4345 O O . TYR A 1 552 ? -47.469 12.477 17.891 1 78 552 TYR A O 1
ATOM 4353 N N . ALA A 1 553 ? -45.344 11.672 17.688 1 75.06 553 ALA A N 1
ATOM 4354 C CA . ALA A 1 553 ? -44.75 12.844 18.312 1 75.06 553 ALA A CA 1
ATOM 4355 C C . ALA A 1 553 ? -44.5 13.945 17.297 1 75.06 553 ALA A C 1
ATOM 4357 O O . ALA A 1 553 ? -44.094 15.062 17.656 1 75.06 553 ALA A O 1
ATOM 4358 N N . HIS A 1 554 ? -44.844 13.68 16.031 1 76.06 554 HIS A N 1
ATOM 4359 C CA . HIS A 1 554 ? -44.562 14.695 15.023 1 76.06 554 HIS A CA 1
ATOM 4360 C C . HIS A 1 554 ? -45.469 15.914 15.188 1 76.06 554 HIS A C 1
ATOM 4362 O O . HIS A 1 554 ? -46.656 15.773 15.367 1 76.06 554 HIS A O 1
ATOM 4368 N N . PRO A 1 555 ? -44.781 17.094 15.297 1 69.31 555 PRO A N 1
ATOM 4369 C CA . PRO A 1 555 ? -45.562 18.297 15.594 1 69.31 555 PRO A CA 1
ATOM 4370 C C . PRO A 1 555 ? -46.562 18.641 14.484 1 69.31 555 PRO A C 1
ATOM 4372 O O . PRO A 1 555 ? -47.688 19.047 14.766 1 69.31 555 PRO A O 1
ATOM 4375 N N . VAL A 1 556 ? -46.062 18.625 13.133 1 69.44 556 VAL A N 1
ATOM 4376 C CA . VAL A 1 556 ? -46.938 18.938 12 1 69.44 556 VAL A CA 1
ATOM 4377 C C . VAL A 1 556 ? -47.219 17.688 11.188 1 69.44 556 VAL A C 1
ATOM 4379 O O . VAL A 1 556 ? -46.312 17.156 10.516 1 69.44 556 VAL A O 1
ATOM 4382 N N . ARG A 1 557 ? -48.406 17.156 11.281 1 67.25 557 ARG A N 1
ATOM 4383 C CA . ARG A 1 557 ? -48.781 15.891 10.664 1 67.25 557 ARG A CA 1
ATOM 4384 C C . ARG A 1 557 ? -48.688 15.969 9.148 1 67.25 557 ARG A C 1
ATOM 4386 O O . ARG A 1 557 ? -48.344 14.977 8.492 1 67.25 557 ARG A O 1
ATOM 4393 N N . ARG A 1 558 ? -48.781 17.125 8.523 1 65.25 558 ARG A N 1
ATOM 4394 C CA . ARG A 1 558 ? -48.75 17.234 7.07 1 65.25 558 ARG A CA 1
ATOM 4395 C C . ARG A 1 558 ? -47.344 17.125 6.523 1 65.25 558 ARG A C 1
ATOM 4397 O O . ARG A 1 558 ? -47.156 16.734 5.367 1 65.25 558 ARG A O 1
ATOM 4404 N N . LEU A 1 559 ? -46.344 17.375 7.414 1 74 559 LEU A N 1
ATOM 4405 C CA . LEU A 1 559 ? -44.969 17.391 6.93 1 74 559 LEU A CA 1
ATOM 4406 C C . LEU A 1 559 ? -44.25 16.094 7.281 1 74 559 LEU A C 1
ATOM 4408 O O . LEU A 1 559 ? -43.031 16.016 7.18 1 74 559 LEU A O 1
ATOM 4412 N N . ILE A 1 560 ? -45.125 15.094 7.59 1 77.38 560 ILE A N 1
ATOM 4413 C CA . ILE A 1 560 ? -44.5 13.836 7.988 1 77.38 560 ILE A CA 1
ATOM 4414 C C . ILE A 1 560 ? -43.812 13.195 6.789 1 77.38 560 ILE A C 1
ATOM 4416 O O . ILE A 1 560 ? -42.719 12.656 6.914 1 77.38 560 ILE A O 1
ATOM 4420 N N . TRP A 1 561 ? -44.312 13.344 5.598 1 77 561 TRP A N 1
ATOM 4421 C CA . TRP A 1 561 ? -43.781 12.688 4.406 1 77 561 TRP A CA 1
ATOM 4422 C C . TRP A 1 561 ? -42.625 13.477 3.818 1 77 561 TRP A C 1
ATOM 4424 O O . TRP A 1 561 ? -41.875 12.961 2.977 1 77 561 TRP A O 1
ATOM 4434 N N . ALA A 1 562 ? -42.438 14.656 4.348 1 76.56 562 ALA A N 1
ATOM 4435 C CA . ALA A 1 562 ? -41.344 15.453 3.834 1 76.56 562 ALA A CA 1
ATOM 4436 C C . ALA A 1 562 ? -40.094 15.297 4.711 1 76.56 562 ALA A C 1
ATOM 4438 O O . ALA A 1 562 ? -39 15.672 4.312 1 76.56 562 ALA A O 1
ATOM 4439 N N . ASP A 1 563 ? -40.344 14.562 5.812 1 76.06 563 ASP A N 1
ATOM 4440 C CA . ASP A 1 563 ? -39.219 14.352 6.707 1 76.06 563 ASP A CA 1
ATOM 4441 C C . ASP A 1 563 ? -38.375 13.148 6.262 1 76.06 563 ASP A C 1
ATOM 4443 O O . ASP A 1 563 ? -38.875 12.023 6.219 1 76.06 563 ASP A O 1
ATOM 4447 N N . LEU A 1 564 ? -37.156 13.391 5.879 1 77.88 564 LEU A N 1
ATOM 4448 C CA . LEU A 1 564 ? -36.25 12.367 5.359 1 77.88 564 LEU A CA 1
ATOM 4449 C C . LEU A 1 564 ? -35.969 11.305 6.41 1 77.88 564 LEU A C 1
ATOM 4451 O O . LEU A 1 564 ? -35.75 10.141 6.074 1 77.88 564 LEU A O 1
ATOM 4455 N N . LYS A 1 565 ? -36.094 11.609 7.684 1 76.06 565 LYS A N 1
ATOM 4456 C CA . LYS A 1 565 ? -35.844 10.625 8.734 1 76.06 565 LYS A CA 1
ATOM 4457 C C . LYS A 1 565 ? -37 9.641 8.875 1 76.06 565 LYS A C 1
ATOM 4459 O O . LYS A 1 565 ? -36.781 8.445 9.094 1 76.06 565 LYS A O 1
ATOM 4464 N N . VAL A 1 566 ? -38.156 10.156 8.703 1 81.88 566 VAL A N 1
ATOM 4465 C CA . VAL A 1 566 ? -39.312 9.289 8.789 1 81.88 566 VAL A CA 1
ATOM 4466 C C . VAL A 1 566 ? -39.375 8.383 7.559 1 81.88 566 VAL A C 1
ATOM 4468 O O . VAL A 1 566 ? -39.656 7.184 7.672 1 81.88 566 VAL A O 1
ATOM 4471 N N . LEU A 1 567 ? -39 8.938 6.461 1 83.88 567 LEU A N 1
ATOM 4472 C CA . LEU A 1 567 ? -39 8.141 5.238 1 83.88 567 LEU A CA 1
ATOM 4473 C C . LEU A 1 567 ? -37.938 7.043 5.305 1 83.88 567 LEU A C 1
ATOM 4475 O O . LEU A 1 567 ? -38.188 5.918 4.867 1 83.88 567 LEU A O 1
ATOM 4479 N N . ALA A 1 568 ? -36.844 7.355 5.836 1 83.25 568 ALA A N 1
ATOM 4480 C CA . ALA A 1 568 ? -35.781 6.363 5.973 1 83.25 568 ALA A CA 1
ATOM 4481 C C . ALA A 1 568 ? -36.156 5.258 6.945 1 83.25 568 ALA A C 1
ATOM 4483 O O . ALA A 1 568 ? -35.875 4.082 6.719 1 83.25 568 ALA A O 1
ATOM 4484 N N . SER A 1 569 ? -36.906 5.578 7.949 1 86.12 569 SER A N 1
ATOM 4485 C CA . SER A 1 569 ? -37.344 4.582 8.93 1 86.12 569 SER A CA 1
ATOM 4486 C C . SER A 1 569 ? -38.406 3.656 8.344 1 86.12 569 SER A C 1
ATOM 4488 O O . SER A 1 569 ? -38.469 2.479 8.695 1 86.12 569 SER A O 1
ATOM 4490 N N . ILE A 1 570 ? -39.156 4.172 7.426 1 87.56 570 ILE A N 1
ATOM 4491 C CA . ILE A 1 570 ? -40.156 3.346 6.785 1 87.56 570 ILE A CA 1
ATOM 4492 C C . ILE A 1 570 ? -39.5 2.412 5.773 1 87.56 570 ILE A C 1
ATOM 4494 O O . ILE A 1 570 ? -39.875 1.239 5.668 1 87.56 570 ILE A O 1
ATOM 4498 N N . LEU A 1 571 ? -38.531 2.928 5.133 1 87.31 571 LEU A N 1
ATOM 4499 C CA . LEU A 1 571 ? -37.812 2.111 4.152 1 87.31 571 LEU A CA 1
ATOM 4500 C C . LEU A 1 571 ? -37.094 0.958 4.832 1 87.31 571 LEU A C 1
ATOM 4502 O O . LEU A 1 571 ? -37 -0.138 4.277 1 87.31 571 LEU A O 1
ATOM 4506 N N . ILE A 1 572 ? -36.625 1.143 6.008 1 88.75 572 ILE A N 1
ATOM 4507 C CA . ILE A 1 572 ? -35.875 0.139 6.754 1 88.75 572 ILE A CA 1
ATOM 4508 C C . ILE A 1 572 ? -36.812 -0.956 7.242 1 88.75 572 ILE A C 1
ATOM 4510 O O . ILE A 1 572 ? -36.406 -2.102 7.438 1 88.75 572 ILE A O 1
ATOM 4514 N N . LEU A 1 573 ? -38.125 -0.633 7.316 1 90.75 573 LEU A N 1
ATOM 4515 C CA . LEU A 1 573 ? -39.094 -1.58 7.863 1 90.75 573 LEU A CA 1
ATOM 4516 C C . LEU A 1 573 ? -39.719 -2.418 6.754 1 90.75 573 LEU A C 1
ATOM 4518 O O . LEU A 1 573 ? -40.375 -3.438 7.027 1 90.75 573 LEU A O 1
ATOM 4522 N N . ILE A 1 574 ? -39.406 -2.164 5.559 1 89.56 574 ILE A N 1
ATOM 4523 C CA . ILE A 1 574 ? -40.031 -2.854 4.441 1 89.56 574 ILE A CA 1
ATOM 4524 C C . ILE A 1 574 ? -39.656 -4.328 4.453 1 89.56 574 ILE A C 1
ATOM 4526 O O . ILE A 1 574 ? -40.5 -5.207 4.324 1 89.56 574 ILE A O 1
ATOM 4530 N N . PRO A 1 575 ? -38.375 -4.703 4.703 1 89.31 575 PRO A N 1
ATOM 4531 C CA . PRO A 1 575 ? -38.031 -6.129 4.699 1 89.31 575 PRO A CA 1
ATOM 4532 C C . PRO A 1 575 ? -38.75 -6.91 5.801 1 89.31 575 PRO A C 1
ATOM 4534 O O . PRO A 1 575 ? -39.094 -8.086 5.609 1 89.31 575 PRO A O 1
ATOM 4537 N N . PHE A 1 576 ? -39.031 -6.27 6.895 1 89.69 576 PHE A N 1
ATOM 4538 C CA . PHE A 1 576 ? -39.719 -6.941 7.984 1 89.69 576 PHE A CA 1
ATOM 4539 C C . PHE A 1 576 ? -41.156 -7.238 7.602 1 89.69 576 PHE A C 1
ATOM 4541 O O . PHE A 1 576 ? -41.656 -8.344 7.832 1 89.69 576 PHE A O 1
ATOM 4548 N N . TYR A 1 577 ? -41.844 -6.336 6.969 1 89.88 577 TYR A N 1
ATOM 4549 C CA . TYR A 1 577 ? -43.25 -6.539 6.609 1 89.88 577 TYR A CA 1
ATOM 4550 C C . TYR A 1 577 ? -43.375 -7.484 5.418 1 89.88 577 TYR A C 1
ATOM 4552 O O . TYR A 1 577 ? -44.375 -8.211 5.297 1 89.88 577 TYR A O 1
ATOM 4560 N N . VAL A 1 578 ? -42.375 -7.527 4.621 1 88.75 578 VAL A N 1
ATOM 4561 C CA . VAL A 1 578 ? -42.375 -8.508 3.543 1 88.75 578 VAL A CA 1
ATOM 4562 C C . VAL A 1 578 ? -42.188 -9.914 4.117 1 88.75 578 VAL A C 1
ATOM 4564 O O . VAL A 1 578 ? -42.812 -10.867 3.635 1 88.75 578 VAL A O 1
ATOM 4567 N N . GLU A 1 579 ? -41.406 -10.062 5.125 1 88.56 579 GLU A N 1
ATOM 4568 C CA . GLU A 1 579 ? -41.219 -11.359 5.777 1 88.56 579 GLU A CA 1
ATOM 4569 C C . GLU A 1 579 ? -42.5 -11.812 6.469 1 88.56 579 GLU A C 1
ATOM 4571 O O . GLU A 1 579 ? -42.844 -13 6.465 1 88.56 579 GLU A O 1
ATOM 4576 N N . VAL A 1 580 ? -43.281 -10.828 6.961 1 88.56 580 VAL A N 1
ATOM 4577 C CA . VAL A 1 580 ? -44.531 -11.156 7.617 1 88.56 580 VAL A CA 1
ATOM 4578 C C . VAL A 1 580 ? -45.562 -11.609 6.578 1 88.56 580 VAL A C 1
ATOM 4580 O O . VAL A 1 580 ? -46.312 -12.555 6.812 1 88.56 580 VAL A O 1
ATOM 4583 N N . VAL A 1 581 ? -45.438 -11.039 5.43 1 87.19 581 VAL A N 1
ATOM 4584 C CA . VAL A 1 581 ? -46.344 -11.43 4.352 1 87.19 581 VAL A CA 1
ATOM 4585 C C . VAL A 1 581 ? -45.969 -12.812 3.83 1 87.19 581 VAL A C 1
ATOM 4587 O O . VAL A 1 581 ? -46.844 -13.609 3.484 1 87.19 581 VAL A O 1
ATOM 4590 N N . GLU A 1 582 ? -44.688 -13.102 3.85 1 86.81 582 GLU A N 1
ATOM 4591 C CA . GLU A 1 582 ? -44.219 -14.422 3.42 1 86.81 582 GLU A CA 1
ATOM 4592 C C . GLU A 1 582 ? -44.719 -15.516 4.359 1 86.81 582 GLU A C 1
ATOM 4594 O O . GLU A 1 582 ? -45.125 -16.594 3.914 1 86.81 582 GLU A O 1
ATOM 4599 N N . ILE A 1 583 ? -44.75 -15.164 5.598 1 86.38 583 ILE A N 1
ATOM 4600 C CA . ILE A 1 583 ? -45.188 -16.125 6.594 1 86.38 583 ILE A CA 1
ATOM 4601 C C . ILE A 1 583 ? -46.719 -16.328 6.461 1 86.38 583 ILE A C 1
ATOM 4603 O O . ILE A 1 583 ? -47.219 -17.438 6.59 1 86.38 583 ILE A O 1
ATOM 4607 N N . MET A 1 584 ? -47.438 -15.305 6.023 1 86.5 584 MET A N 1
ATOM 4608 C CA . MET A 1 584 ? -48.875 -15.367 5.891 1 86.5 584 MET A CA 1
ATOM 4609 C C . MET A 1 584 ? -49.281 -16.188 4.668 1 86.5 584 MET A C 1
ATOM 4611 O O . MET A 1 584 ? -50.312 -16.859 4.68 1 86.5 584 MET A O 1
ATOM 4615 N N . ILE A 1 585 ? -48.375 -16.203 3.654 1 84.56 585 ILE A N 1
ATOM 4616 C CA . ILE A 1 585 ? -48.656 -16.953 2.436 1 84.56 585 ILE A CA 1
ATOM 4617 C C . ILE A 1 585 ? -48.219 -18.406 2.615 1 84.56 585 ILE A C 1
ATOM 4619 O O . ILE A 1 585 ? -48.594 -19.281 1.84 1 84.56 585 ILE A O 1
ATOM 4623 N N . GLY A 1 586 ? -47.562 -18.734 3.697 1 78.69 586 GLY A N 1
ATOM 4624 C CA . GLY A 1 586 ? -47.188 -20.125 4.004 1 78.69 586 GLY A CA 1
ATOM 4625 C C . GLY A 1 586 ? -45.781 -20.469 3.643 1 78.69 586 GLY A C 1
ATOM 4626 O O . GLY A 1 586 ? -45.406 -21.641 3.598 1 78.69 586 GLY A O 1
ATOM 4627 N N . GLU A 1 587 ? -44.969 -19.516 3.23 1 77.81 587 GLU A N 1
ATOM 4628 C CA . GLU A 1 587 ? -43.562 -19.766 2.916 1 77.81 587 GLU A CA 1
ATOM 4629 C C . GLU A 1 587 ? -42.656 -19.312 4.055 1 77.81 587 GLU A C 1
ATOM 4631 O O . GLU A 1 587 ? -42.812 -18.219 4.602 1 77.81 587 GLU A O 1
ATOM 4636 N N . TRP A 1 588 ? -41.844 -20.219 4.52 1 78.25 588 TRP A N 1
ATOM 4637 C CA . TRP A 1 588 ? -40.906 -19.828 5.566 1 78.25 588 TRP A CA 1
ATOM 4638 C C . TRP A 1 588 ? -39.75 -19.031 4.984 1 78.25 588 TRP A C 1
ATOM 4640 O O . TRP A 1 588 ? -39.125 -19.438 3.984 1 78.25 588 TRP A O 1
ATOM 4650 N N . PRO A 1 589 ? -39.5 -17.938 5.555 1 80.62 589 PRO A N 1
ATOM 4651 C CA . PRO A 1 589 ? -38.438 -17.078 5.016 1 80.62 589 PRO A CA 1
ATOM 4652 C C . PRO A 1 589 ? -37.031 -17.641 5.25 1 80.62 589 PRO A C 1
ATOM 4654 O O . PRO A 1 589 ? -36.812 -18.297 6.266 1 80.62 589 PRO A O 1
ATOM 4657 N N . THR A 1 590 ? -36.25 -17.594 4.23 1 79.31 590 THR A N 1
ATOM 4658 C CA . THR A 1 590 ? -34.844 -17.938 4.336 1 79.31 590 THR A CA 1
ATOM 4659 C C . THR A 1 590 ? -34 -16.703 4.66 1 79.31 590 THR A C 1
ATOM 4661 O O . THR A 1 590 ? -34.031 -15.703 3.934 1 79.31 590 THR A O 1
ATOM 4664 N N . TYR A 1 591 ? -33.281 -16.734 5.781 1 80.56 591 TYR A N 1
ATOM 4665 C CA . TYR A 1 591 ? -32.531 -15.57 6.25 1 80.56 591 TYR A CA 1
ATOM 4666 C C . TYR A 1 591 ? -31.094 -15.602 5.77 1 80.56 591 TYR A C 1
ATOM 4668 O O . TYR A 1 591 ? -30.406 -14.578 5.793 1 80.56 591 TYR A O 1
ATOM 4676 N N . SER A 1 592 ? -30.688 -16.734 5.266 1 77.56 592 SER A N 1
ATOM 4677 C CA . SER A 1 592 ? -29.328 -16.766 4.73 1 77.56 592 SER A CA 1
ATOM 4678 C C . SER A 1 592 ? -29.203 -15.922 3.467 1 77.56 592 SER A C 1
ATOM 4680 O O . SER A 1 592 ? -30 -16.078 2.533 1 77.56 592 SER A O 1
ATOM 4682 N N . VAL A 1 593 ? -28.438 -14.859 3.568 1 71.38 593 VAL A N 1
ATOM 4683 C CA . VAL A 1 593 ? -28.266 -13.922 2.461 1 71.38 593 VAL A CA 1
ATOM 4684 C C . VAL A 1 593 ? -27.234 -14.469 1.479 1 71.38 593 VAL A C 1
ATOM 4686 O O . VAL A 1 593 ? -26.062 -14.602 1.819 1 71.38 593 VAL A O 1
ATOM 4689 N N . ILE A 1 594 ? -27.719 -14.828 0.301 1 74.31 594 ILE A N 1
ATOM 4690 C CA . ILE A 1 594 ? -26.859 -15.375 -0.745 1 74.31 594 ILE A CA 1
ATOM 4691 C C . ILE A 1 594 ? -27.047 -14.578 -2.031 1 74.31 594 ILE A C 1
ATOM 4693 O O . ILE A 1 594 ? -28.047 -14.742 -2.74 1 74.31 594 ILE A O 1
ATOM 4697 N N . PRO A 1 595 ? -26.062 -13.742 -2.322 1 80.38 595 PRO A N 1
ATOM 4698 C CA . PRO A 1 595 ? -26.203 -12.891 -3.506 1 80.38 595 PRO A CA 1
ATOM 4699 C C . PRO A 1 595 ? -26.172 -13.688 -4.809 1 80.38 595 PRO A C 1
ATOM 4701 O O . PRO A 1 595 ? -26.594 -13.18 -5.855 1 80.38 595 PRO A O 1
ATOM 4704 N N . THR A 1 596 ? -25.781 -14.906 -4.75 1 81.75 596 THR A N 1
ATOM 4705 C CA . THR A 1 596 ? -25.688 -15.719 -5.961 1 81.75 596 THR A CA 1
ATOM 4706 C C . THR A 1 596 ? -27.062 -16.141 -6.445 1 81.75 596 THR A C 1
ATOM 4708 O O . THR A 1 596 ? -27.234 -16.531 -7.602 1 81.75 596 THR A O 1
ATOM 4711 N N . LEU A 1 597 ? -28.047 -16.078 -5.559 1 79.12 597 LEU A N 1
ATOM 4712 C CA . LEU A 1 597 ? -29.438 -16.391 -5.906 1 79.12 597 LEU A CA 1
ATOM 4713 C C . LEU A 1 597 ? -30.312 -15.141 -5.832 1 79.12 597 LEU A C 1
ATOM 4715 O O . LEU A 1 597 ? -31 -14.922 -4.832 1 79.12 597 LEU A O 1
ATOM 4719 N N . PRO A 1 598 ? -30.219 -14.391 -6.945 1 77.06 598 PRO A N 1
ATOM 4720 C CA . PRO A 1 598 ? -31.016 -13.164 -6.852 1 77.06 598 PRO A CA 1
ATOM 4721 C C . PRO A 1 598 ? -32.5 -13.422 -6.941 1 77.06 598 PRO A C 1
ATOM 4723 O O . PRO A 1 598 ? -32.969 -14.141 -7.832 1 77.06 598 PRO A O 1
ATOM 4726 N N . SER A 1 599 ? -33.219 -13.234 -5.895 1 76.75 599 SER A N 1
ATOM 4727 C CA . SER A 1 599 ? -34.688 -13.273 -5.832 1 76.75 599 SER A CA 1
ATOM 4728 C C . SER A 1 599 ? -35.25 -11.938 -5.348 1 76.75 599 SER A C 1
ATOM 4730 O O . SER A 1 599 ? -34.5 -11.07 -4.887 1 76.75 599 SER A O 1
ATOM 4732 N N . PHE A 1 600 ? -36.438 -11.711 -5.625 1 79.06 600 PHE A N 1
ATOM 4733 C CA . PHE A 1 600 ? -37.094 -10.5 -5.137 1 79.06 600 PHE A CA 1
ATOM 4734 C C . PHE A 1 600 ? -36.906 -10.344 -3.637 1 79.06 600 PHE A C 1
ATOM 4736 O O . PHE A 1 600 ? -36.562 -9.258 -3.164 1 79.06 600 PHE A O 1
ATOM 4743 N N . PHE A 1 601 ? -36.938 -11.453 -3 1 74.94 601 PHE A N 1
ATOM 4744 C CA . PHE A 1 601 ? -36.844 -11.406 -1.546 1 74.94 601 PHE A CA 1
ATOM 4745 C C . PHE A 1 601 ? -35.406 -11.133 -1.115 1 74.94 601 PHE A C 1
ATOM 4747 O O . PHE A 1 601 ? -35.188 -10.414 -0.136 1 74.94 601 PHE A O 1
ATOM 4754 N N . SER A 1 602 ? -34.562 -11.625 -1.957 1 74.75 602 SER A N 1
ATOM 4755 C CA . SER A 1 602 ? -33.156 -11.391 -1.606 1 74.75 602 SER A CA 1
ATOM 4756 C C . SER A 1 602 ? -32.75 -9.938 -1.858 1 74.75 602 SER A C 1
ATOM 4758 O O . SER A 1 602 ? -31.938 -9.375 -1.126 1 74.75 602 SER A O 1
ATOM 4760 N N . MET A 1 603 ? -33.406 -9.242 -2.756 1 79.12 603 MET A N 1
ATOM 4761 C CA . MET A 1 603 ? -33.125 -7.844 -3.062 1 79.12 603 MET A CA 1
ATOM 4762 C C . MET A 1 603 ? -33.719 -6.918 -2.006 1 79.12 603 MET A C 1
ATOM 4764 O O . MET A 1 603 ? -33.094 -5.895 -1.662 1 79.12 603 MET A O 1
ATOM 4768 N N . VAL A 1 604 ? -34.781 -7.379 -1.518 1 82.44 604 VAL A N 1
ATOM 4769 C CA . VAL A 1 604 ? -35.438 -6.559 -0.5 1 82.44 604 VAL A CA 1
ATOM 4770 C C . VAL A 1 604 ? -34.625 -6.609 0.796 1 82.44 604 VAL A C 1
ATOM 4772 O O . VAL A 1 604 ? -34.594 -5.641 1.557 1 82.44 604 VAL A O 1
ATOM 4775 N N . ARG A 1 605 ? -33.969 -7.695 1.014 1 82.81 605 ARG A N 1
ATOM 4776 C CA . ARG A 1 605 ? -33.188 -7.84 2.234 1 82.81 605 ARG A CA 1
ATOM 4777 C C . ARG A 1 605 ? -31.969 -6.934 2.213 1 82.81 605 ARG A C 1
ATOM 4779 O O . ARG A 1 605 ? -31.391 -6.637 3.26 1 82.81 605 ARG A O 1
ATOM 4786 N N . PHE A 1 606 ? -31.672 -6.398 1.056 1 81.75 606 PHE A N 1
ATOM 4787 C CA . PHE A 1 606 ? -30.594 -5.418 0.934 1 81.75 606 PHE A CA 1
ATOM 4788 C C . PHE A 1 606 ? -30.953 -4.129 1.661 1 81.75 606 PHE A C 1
ATOM 4790 O O . PHE A 1 606 ? -30.078 -3.424 2.156 1 81.75 606 PHE A O 1
ATOM 4797 N N . LEU A 1 607 ? -32.188 -3.926 1.827 1 84.38 607 LEU A N 1
ATOM 4798 C CA . LEU A 1 607 ? -32.656 -2.697 2.461 1 84.38 607 LEU A CA 1
ATOM 4799 C C . LEU A 1 607 ? -32.375 -2.719 3.961 1 84.38 607 LEU A C 1
ATOM 4801 O O . LEU A 1 607 ? -32.375 -1.673 4.613 1 84.38 607 LEU A O 1
ATOM 4805 N N . LYS A 1 608 ? -32.094 -3.902 4.508 1 87 608 LYS A N 1
ATOM 4806 C CA . LYS A 1 608 ? -31.734 -4.004 5.922 1 87 608 LYS A CA 1
ATOM 4807 C C . LYS A 1 608 ? -30.406 -3.311 6.207 1 87 608 LYS A C 1
ATOM 4809 O O . LYS A 1 608 ? -30.141 -2.91 7.344 1 87 608 LYS A O 1
ATOM 4814 N N . SER A 1 609 ? -29.656 -3.193 5.16 1 83.56 609 SER A N 1
ATOM 4815 C CA . SER A 1 609 ? -28.375 -2.537 5.344 1 83.56 609 SER A CA 1
ATOM 4816 C C . SER A 1 609 ? -28.547 -1.047 5.617 1 83.56 609 SER A C 1
ATOM 4818 O O . SER A 1 609 ? -27.656 -0.407 6.184 1 83.56 609 SER A O 1
ATOM 4820 N N . LEU A 1 610 ? -29.672 -0.51 5.273 1 83.81 610 LEU A N 1
ATOM 4821 C CA . LEU A 1 610 ? -29.938 0.912 5.473 1 83.81 610 LEU A CA 1
ATOM 4822 C C . LEU A 1 610 ? -30.156 1.223 6.949 1 83.81 610 LEU A C 1
ATOM 4824 O O . LEU A 1 610 ? -30.219 2.391 7.336 1 83.81 610 LEU A O 1
ATOM 4828 N N . ARG A 1 611 ? -30.219 0.166 7.793 1 87.56 611 ARG A N 1
ATOM 4829 C CA . ARG A 1 611 ? -30.297 0.357 9.234 1 87.56 611 ARG A CA 1
ATOM 4830 C C . ARG A 1 611 ? -29.094 1.142 9.75 1 87.56 611 ARG A C 1
ATOM 4832 O O . ARG A 1 611 ? -29.188 1.812 10.781 1 87.56 611 ARG A O 1
ATOM 4839 N N . ILE A 1 612 ? -28.078 1.151 8.938 1 82.94 612 ILE A N 1
ATOM 4840 C CA . ILE A 1 612 ? -26.859 1.828 9.352 1 82.94 612 ILE A CA 1
ATOM 4841 C C . ILE A 1 612 ? -27.062 3.34 9.305 1 82.94 612 ILE A C 1
ATOM 4843 O O . ILE A 1 612 ? -26.422 4.082 10.055 1 82.94 612 ILE A O 1
ATOM 4847 N N . LEU A 1 613 ? -27.984 3.805 8.484 1 76.38 613 LEU A N 1
ATOM 4848 C CA . LEU A 1 613 ? -28.266 5.23 8.367 1 76.38 613 LEU A CA 1
ATOM 4849 C C . LEU A 1 613 ? -28.906 5.766 9.641 1 76.38 613 LEU A C 1
ATOM 4851 O O . LEU A 1 613 ? -28.812 6.957 9.945 1 76.38 613 LEU A O 1
ATOM 4855 N N . LYS A 1 614 ? -29.547 4.895 10.391 1 79 614 LYS A N 1
ATOM 4856 C CA . LYS A 1 614 ? -30.156 5.293 11.656 1 79 614 LYS A CA 1
ATOM 4857 C C . LYS A 1 614 ? -29.094 5.613 12.703 1 79 614 LYS A C 1
ATOM 4859 O O . LYS A 1 614 ? -29.344 6.375 13.641 1 79 614 LYS A O 1
ATOM 4864 N N . LEU A 1 615 ? -27.953 5.043 12.523 1 75.94 615 LEU A N 1
ATOM 4865 C CA . LEU A 1 615 ? -26.859 5.293 13.461 1 75.94 615 LEU A CA 1
ATOM 4866 C C . LEU A 1 615 ? -26.312 6.711 13.297 1 75.94 615 LEU A C 1
ATOM 4868 O O . LEU A 1 615 ? -25.828 7.309 14.258 1 75.94 615 LEU A O 1
ATOM 4872 N N . GLY A 1 616 ? -26.422 7.297 12.102 1 68.94 616 GLY A N 1
ATOM 4873 C CA . GLY A 1 616 ? -25.906 8.625 11.82 1 68.94 616 GLY A CA 1
ATOM 4874 C C . GLY A 1 616 ? -26.625 9.719 12.586 1 68.94 616 GLY A C 1
ATOM 4875 O O . GLY A 1 616 ? -26.016 10.727 12.969 1 68.94 616 GLY A O 1
ATOM 4876 N N . SER A 1 617 ? -27.859 9.5 12.906 1 65.31 617 SER A N 1
ATOM 4877 C CA . SER A 1 617 ? -28.641 10.531 13.57 1 65.31 617 SER A CA 1
ATOM 4878 C C . SER A 1 617 ? -28.359 10.562 15.07 1 65.31 617 SER A C 1
ATOM 4880 O O . SER A 1 617 ? -28.625 11.57 15.734 1 65.31 617 SER A O 1
ATOM 4882 N N . HIS A 1 618 ? -27.719 9.578 15.539 1 65.19 618 HIS A N 1
ATOM 4883 C CA . HIS A 1 618 ? -27.547 9.484 16.984 1 65.19 618 HIS A CA 1
ATOM 4884 C C . HIS A 1 618 ? -26.156 9.969 17.391 1 65.19 618 HIS A C 1
ATOM 4886 O O . HIS A 1 618 ? -25.906 10.227 18.562 1 65.19 618 HIS A O 1
ATOM 4892 N N . ILE A 1 619 ? -25.344 10.242 16.422 1 63.81 619 ILE A N 1
ATOM 4893 C CA . ILE A 1 619 ? -23.984 10.633 16.781 1 63.81 619 ILE A CA 1
ATOM 4894 C C . ILE A 1 619 ? -23.844 12.148 16.703 1 63.81 619 ILE A C 1
ATOM 4896 O O . ILE A 1 619 ? -24.047 12.75 15.648 1 63.81 619 ILE A O 1
ATOM 4900 N N . PRO A 1 620 ? -23.75 12.844 17.797 1 64.38 620 PRO A N 1
ATOM 4901 C CA . PRO A 1 620 ? -23.594 14.297 17.766 1 64.38 620 PRO A CA 1
ATOM 4902 C C . PRO A 1 620 ? -22.453 14.75 16.859 1 64.38 620 PRO A C 1
ATOM 4904 O O . PRO A 1 620 ? -22.5 15.844 16.297 1 64.38 620 PRO A O 1
ATOM 4907 N N . GLY A 1 621 ? -21.562 13.906 16.625 1 71.12 621 GLY A N 1
ATOM 4908 C CA . GLY A 1 621 ? -20.406 14.234 15.805 1 71.12 621 GLY A CA 1
ATOM 4909 C C . GLY A 1 621 ? -20.719 14.25 14.32 1 71.12 621 GLY A C 1
ATOM 4910 O O . GLY A 1 621 ? -19.938 14.773 13.516 1 71.12 621 GLY A O 1
ATOM 4911 N N . SER A 1 622 ? -21.922 13.914 13.961 1 75.38 622 SER A N 1
ATOM 4912 C CA . SER A 1 622 ? -22.266 13.883 12.539 1 75.38 622 SER A CA 1
ATOM 4913 C C . SER A 1 622 ? -22.438 15.297 11.984 1 75.38 622 SER A C 1
ATOM 4915 O O . SER A 1 622 ? -22.172 15.539 10.805 1 75.38 622 SER A O 1
ATOM 4917 N N . ARG A 1 623 ? -22.844 16.219 12.859 1 74.69 623 ARG A N 1
ATOM 4918 C CA . ARG A 1 623 ? -23 17.594 12.414 1 74.69 623 ARG A CA 1
ATOM 4919 C C . ARG A 1 623 ? -21.656 18.234 12.086 1 74.69 623 ARG A C 1
ATOM 4921 O O . ARG A 1 623 ? -21.547 19.016 11.141 1 74.69 623 ARG A O 1
ATOM 4928 N N . VAL A 1 624 ? -20.719 17.766 12.891 1 83 624 VAL A N 1
ATOM 4929 C CA . VAL A 1 624 ? -19.375 18.266 12.641 1 83 624 VAL A CA 1
ATOM 4930 C C . VAL A 1 624 ? -18.875 17.781 11.289 1 83 624 VAL A C 1
ATOM 4932 O O . VAL A 1 624 ? -18.266 18.531 10.531 1 83 624 VAL A O 1
ATOM 4935 N N . LEU A 1 625 ? -19.25 16.578 10.969 1 84.12 625 LEU A N 1
ATOM 4936 C CA . LEU A 1 625 ? -18.797 15.977 9.719 1 84.12 625 LEU A CA 1
ATOM 4937 C C . LEU A 1 625 ? -19.516 16.594 8.523 1 84.12 625 LEU A C 1
ATOM 4939 O O . LEU A 1 625 ? -18.906 16.859 7.492 1 84.12 625 LEU A O 1
ATOM 4943 N N . ILE A 1 626 ? -20.781 16.844 8.648 1 81.06 626 ILE A N 1
ATOM 4944 C CA . ILE A 1 626 ? -21.578 17.422 7.566 1 81.06 626 ILE A CA 1
ATOM 4945 C C . ILE A 1 626 ? -21.125 18.859 7.316 1 81.06 626 ILE A C 1
ATOM 4947 O O . ILE A 1 626 ? -21.016 19.297 6.168 1 81.06 626 ILE A O 1
ATOM 4951 N N . ARG A 1 627 ? -20.828 19.547 8.383 1 80.12 627 ARG A N 1
ATOM 4952 C CA . ARG A 1 627 ? -20.359 20.922 8.25 1 80.12 627 ARG A CA 1
ATOM 4953 C C . ARG A 1 627 ? -18.984 20.969 7.582 1 80.12 627 ARG A C 1
ATOM 4955 O O . ARG A 1 627 ? -18.734 21.844 6.746 1 80.12 627 ARG A O 1
ATOM 4962 N N . THR A 1 628 ? -18.188 20.078 7.988 1 85.44 628 THR A N 1
ATOM 4963 C CA . THR A 1 628 ? -16.859 20 7.371 1 85.44 628 THR A CA 1
ATOM 4964 C C . THR A 1 628 ? -16.984 19.719 5.875 1 85.44 628 THR A C 1
ATOM 4966 O O . THR A 1 628 ? -16.297 20.328 5.062 1 85.44 628 THR A O 1
ATOM 4969 N N . ALA A 1 629 ? -17.891 18.812 5.516 1 85.06 629 ALA A N 1
ATOM 4970 C CA . ALA A 1 629 ? -18.062 18.438 4.117 1 85.06 629 ALA A CA 1
ATOM 4971 C C . ALA A 1 629 ? -18.625 19.594 3.305 1 85.06 629 ALA A C 1
ATOM 4973 O O . ALA A 1 629 ? -18.188 19.844 2.178 1 85.06 629 ALA A O 1
ATOM 4974 N N . GLN A 1 630 ? -19.484 20.359 3.836 1 83 630 GLN A N 1
ATOM 4975 C CA . GLN A 1 630 ? -20.109 21.469 3.129 1 83 630 GLN A CA 1
ATOM 4976 C C . GLN A 1 630 ? -19.109 22.594 2.889 1 83 630 GLN A C 1
ATOM 4978 O O . GLN A 1 630 ? -19.141 23.234 1.833 1 83 630 GLN A O 1
ATOM 4983 N N . LEU A 1 631 ? -18.234 22.734 3.812 1 80.75 631 LEU A N 1
ATOM 4984 C CA . LEU A 1 631 ? -17.297 23.844 3.715 1 80.75 631 LEU A CA 1
ATOM 4985 C C . LEU A 1 631 ? -16.125 23.484 2.807 1 80.75 631 LEU A C 1
ATOM 4987 O O . LEU A 1 631 ? -15.484 24.375 2.227 1 80.75 631 LEU A O 1
ATOM 4991 N N . THR A 1 632 ? -15.875 22.219 2.633 1 83.81 632 THR A N 1
ATOM 4992 C CA . THR A 1 632 ? -14.68 21.828 1.894 1 83.81 632 THR A CA 1
ATOM 4993 C C . THR A 1 632 ? -15.047 21.312 0.503 1 83.81 632 THR A C 1
ATOM 4995 O O . THR A 1 632 ? -14.18 21.172 -0.358 1 83.81 632 THR A O 1
ATOM 4998 N N . VAL A 1 633 ? -16.297 21.109 0.173 1 83.94 633 VAL A N 1
ATOM 4999 C CA . VAL A 1 633 ? -16.703 20.422 -1.048 1 83.94 633 VAL A CA 1
ATOM 5000 C C . VAL A 1 633 ? -16.281 21.234 -2.268 1 83.94 633 VAL A C 1
ATOM 5002 O O . VAL A 1 633 ? -15.805 20.672 -3.258 1 83.94 633 VAL A O 1
ATOM 5005 N N . GLU A 1 634 ? -16.297 22.484 -2.24 1 77.62 634 GLU A N 1
ATOM 5006 C CA . GLU A 1 634 ? -15.945 23.312 -3.395 1 77.62 634 GLU A CA 1
ATOM 5007 C C . GLU A 1 634 ? -14.438 23.312 -3.629 1 77.62 634 GLU A C 1
ATOM 5009 O O . GLU A 1 634 ? -13.984 23.328 -4.773 1 77.62 634 GLU A O 1
ATOM 5014 N N . ARG A 1 635 ? -13.758 23.234 -2.637 1 78.69 635 ARG A N 1
ATOM 5015 C CA . ARG A 1 635 ? -12.305 23.281 -2.744 1 78.69 635 ARG A CA 1
ATOM 5016 C C . ARG A 1 635 ? -11.734 21.906 -3.061 1 78.69 635 ARG A C 1
ATOM 5018 O O . ARG A 1 635 ? -10.688 21.797 -3.705 1 78.69 635 ARG A O 1
ATOM 5025 N N . ILE A 1 636 ? -12.406 20.844 -2.678 1 85.19 636 ILE A N 1
ATOM 5026 C CA . ILE A 1 636 ? -11.867 19.5 -2.842 1 85.19 636 ILE A CA 1
ATOM 5027 C C . ILE A 1 636 ? -12.18 18.984 -4.246 1 85.19 636 ILE A C 1
ATOM 5029 O O . ILE A 1 636 ? -11.484 18.109 -4.762 1 85.19 636 ILE A O 1
ATOM 5033 N N . VAL A 1 637 ? -13.164 19.5 -4.895 1 82.06 637 VAL A N 1
ATOM 5034 C CA . VAL A 1 637 ? -13.578 19.031 -6.215 1 82.06 637 VAL A CA 1
ATOM 5035 C C . VAL A 1 637 ? -12.469 19.312 -7.23 1 82.06 637 VAL A C 1
ATOM 5037 O O . VAL A 1 637 ? -12.266 18.547 -8.164 1 82.06 637 VAL A O 1
ATOM 5040 N N . ILE A 1 638 ? -11.664 20.25 -7 1 80.81 638 ILE A N 1
ATOM 5041 C CA . ILE A 1 638 ? -10.625 20.641 -7.945 1 80.81 638 ILE A CA 1
ATOM 5042 C C . ILE A 1 638 ? -9.492 19.625 -7.914 1 80.81 638 ILE A C 1
ATOM 5044 O O . ILE A 1 638 ? -9.133 19.047 -8.945 1 80.81 638 ILE A O 1
ATOM 5048 N N . PRO A 1 639 ? -8.969 19.406 -6.734 1 82.69 639 PRO A N 1
ATOM 5049 C CA . PRO A 1 639 ? -7.93 18.375 -6.727 1 82.69 639 PRO A CA 1
ATOM 5050 C C . PRO A 1 639 ? -8.453 17 -7.164 1 82.69 639 PRO A C 1
ATOM 5052 O O . PRO A 1 639 ? -7.719 16.219 -7.762 1 82.69 639 PRO A O 1
ATOM 5055 N N . LEU A 1 640 ? -9.672 16.688 -6.879 1 84.62 640 LEU A N 1
ATOM 5056 C CA . LEU A 1 640 ? -10.234 15.414 -7.305 1 84.62 640 LEU A CA 1
ATOM 5057 C C . LEU A 1 640 ? -10.359 15.352 -8.82 1 84.62 640 LEU A C 1
ATOM 5059 O O . LEU A 1 640 ? -10.133 14.305 -9.43 1 84.62 640 LEU A O 1
ATOM 5063 N N . PHE A 1 641 ? -10.688 16.406 -9.359 1 82.12 641 PHE A N 1
ATOM 5064 C CA . PHE A 1 641 ? -10.766 16.484 -10.812 1 82.12 641 PHE A CA 1
ATOM 5065 C C . PHE A 1 641 ? -9.383 16.328 -11.438 1 82.12 641 PHE A C 1
ATOM 5067 O O . PHE A 1 641 ? -9.227 15.664 -12.461 1 82.12 641 PHE A O 1
ATOM 5074 N N . PHE A 1 642 ? -8.461 16.844 -10.852 1 82.06 642 PHE A N 1
ATOM 5075 C CA . PHE A 1 642 ? -7.102 16.719 -11.359 1 82.06 642 PHE A CA 1
ATOM 5076 C C . PHE A 1 642 ? -6.574 15.305 -11.172 1 82.06 642 PHE A C 1
ATOM 5078 O O . PHE A 1 642 ? -5.785 14.812 -11.984 1 82.06 642 PHE A O 1
ATOM 5085 N N . LEU A 1 643 ? -6.969 14.719 -10.102 1 86.56 643 LEU A N 1
ATOM 5086 C CA . LEU A 1 643 ? -6.637 13.312 -9.938 1 86.56 643 LEU A CA 1
ATOM 5087 C C . LEU A 1 643 ? -7.242 12.477 -11.062 1 86.56 643 LEU A C 1
ATOM 5089 O O . LEU A 1 643 ? -6.582 11.586 -11.609 1 86.56 643 LEU A O 1
ATOM 5093 N N . PHE A 1 644 ? -8.469 12.797 -11.375 1 85.25 644 PHE A N 1
ATOM 5094 C CA . PHE A 1 644 ? -9.156 12.078 -12.445 1 85.25 644 PHE A CA 1
ATOM 5095 C C . PHE A 1 644 ? -8.461 12.297 -13.781 1 85.25 644 PHE A C 1
ATOM 5097 O O . PHE A 1 644 ? -8.25 11.352 -14.539 1 85.25 644 PHE A O 1
ATOM 5104 N N . LEU A 1 645 ? -8.023 13.484 -14.039 1 81.5 645 LEU A N 1
ATOM 5105 C CA . LEU A 1 645 ? -7.34 13.805 -15.289 1 81.5 645 LEU A CA 1
ATOM 5106 C C . LEU A 1 645 ? -5.969 13.141 -15.336 1 81.5 645 LEU A C 1
ATOM 5108 O O . LEU A 1 645 ? -5.562 12.617 -16.375 1 81.5 645 LEU A O 1
ATOM 5112 N N . GLY A 1 646 ? -5.32 13.219 -14.211 1 84.88 646 GLY A N 1
ATOM 5113 C CA . GLY A 1 646 ? -4.027 12.562 -14.148 1 84.88 646 GLY A CA 1
ATOM 5114 C C . GLY A 1 646 ? -4.113 11.062 -14.359 1 84.88 646 GLY A C 1
ATOM 5115 O O . GLY A 1 646 ? -3.242 10.469 -15 1 84.88 646 GLY A O 1
ATOM 5116 N N . CYS A 1 647 ? -5.156 10.461 -13.875 1 89.12 647 CYS A N 1
ATOM 5117 C CA . CYS A 1 647 ? -5.336 9.023 -14.031 1 89.12 647 CYS A CA 1
ATOM 5118 C C . CYS A 1 647 ? -5.645 8.664 -15.477 1 89.12 647 CYS A C 1
ATOM 5120 O O . CYS A 1 647 ? -5.168 7.648 -15.984 1 89.12 647 CYS A O 1
ATOM 5122 N N . VAL A 1 648 ? -6.375 9.492 -16.172 1 86.94 648 VAL A N 1
ATOM 5123 C CA . VAL A 1 648 ? -6.742 9.211 -17.547 1 86.94 648 VAL A CA 1
ATOM 5124 C C . VAL A 1 648 ? -5.52 9.375 -18.453 1 86.94 648 VAL A C 1
ATOM 5126 O O . VAL A 1 648 ? -5.277 8.547 -19.328 1 86.94 648 VAL A O 1
ATOM 5129 N N . VAL A 1 649 ? -4.734 10.328 -18.203 1 85.25 649 VAL A N 1
ATOM 5130 C CA . VAL A 1 649 ? -3.543 10.555 -19.016 1 85.25 649 VAL A CA 1
ATOM 5131 C C . VAL A 1 649 ? -2.525 9.445 -18.75 1 85.25 649 VAL A C 1
ATOM 5133 O O . VAL A 1 649 ? -1.938 8.898 -19.703 1 85.25 649 VAL A O 1
ATOM 5136 N N . SER A 1 650 ? -2.346 9.148 -17.531 1 90.19 650 SER A N 1
ATOM 5137 C CA . SER A 1 650 ? -1.407 8.078 -17.219 1 90.19 650 SER A CA 1
ATOM 5138 C C . SER A 1 650 ? -1.889 6.742 -17.766 1 90.19 650 SER A C 1
ATOM 5140 O O . SER A 1 650 ? -1.08 5.91 -18.188 1 90.19 650 SER A O 1
ATOM 5142 N N . ALA A 1 651 ? -3.184 6.566 -17.734 1 90.56 651 ALA A N 1
ATOM 5143 C CA . ALA A 1 651 ? -3.74 5.324 -18.266 1 90.56 651 ALA A CA 1
ATOM 5144 C C . ALA A 1 651 ? -3.447 5.191 -19.766 1 90.56 651 ALA A C 1
ATOM 5146 O O . ALA A 1 651 ? -3.121 4.102 -20.234 1 90.56 651 ALA A O 1
ATOM 5147 N N . ALA A 1 652 ? -3.521 6.266 -20.453 1 87 652 ALA A N 1
ATOM 5148 C CA . ALA A 1 652 ? -3.219 6.246 -21.875 1 87 652 ALA A CA 1
ATOM 5149 C C . ALA A 1 652 ? -1.735 5.977 -22.125 1 87 652 ALA A C 1
ATOM 5151 O O . ALA A 1 652 ? -1.376 5.219 -23.031 1 87 652 ALA A O 1
ATOM 5152 N N . VAL A 1 653 ? -0.933 6.523 -21.312 1 87.94 653 VAL A N 1
ATOM 5153 C CA . VAL A 1 653 ? 0.505 6.332 -21.453 1 87.94 653 VAL A CA 1
ATOM 5154 C C . VAL A 1 653 ? 0.872 4.887 -21.125 1 87.94 653 VAL A C 1
ATOM 5156 O O . VAL A 1 653 ? 1.636 4.25 -21.844 1 87.94 653 VAL A O 1
ATOM 5159 N N . PHE A 1 654 ? 0.274 4.344 -20.062 1 90.69 654 PHE A N 1
ATOM 5160 C CA . PHE A 1 654 ? 0.592 2.98 -19.656 1 90.69 654 PHE A CA 1
ATOM 5161 C C . PHE A 1 654 ? 0.1 1.978 -20.688 1 90.69 654 PHE A C 1
ATOM 5163 O O . PHE A 1 654 ? 0.752 0.96 -20.938 1 90.69 654 PHE A O 1
ATOM 5170 N N . PHE A 1 655 ? -1.076 2.238 -21.219 1 88.69 655 PHE A N 1
ATOM 5171 C CA . PHE A 1 655 ? -1.59 1.317 -22.219 1 88.69 655 PHE A CA 1
ATOM 5172 C C . PHE A 1 655 ? -0.665 1.269 -23.438 1 88.69 655 PHE A C 1
ATOM 5174 O O . PHE A 1 655 ? -0.373 0.191 -23.953 1 88.69 655 PHE A O 1
ATOM 5181 N N . GLU A 1 656 ? -0.169 2.396 -23.844 1 83.69 656 GLU A N 1
ATOM 5182 C CA . GLU A 1 656 ? 0.69 2.43 -25.016 1 83.69 656 GLU A CA 1
ATOM 5183 C C . GLU A 1 656 ? 2.061 1.827 -24.719 1 83.69 656 GLU A C 1
ATOM 5185 O O . GLU A 1 656 ? 2.664 1.187 -25.594 1 83.69 656 GLU A O 1
ATOM 5190 N N . LEU A 1 657 ? 2.523 1.97 -23.578 1 85.06 657 LEU A N 1
ATOM 5191 C CA . LEU A 1 657 ? 3.859 1.484 -23.25 1 85.06 657 LEU A CA 1
ATOM 5192 C C . LEU A 1 657 ? 3.834 -0.011 -22.953 1 85.06 657 LEU A C 1
ATOM 5194 O O . LEU A 1 657 ? 4.809 -0.719 -23.219 1 85.06 657 LEU A O 1
ATOM 5198 N N . GLU A 1 658 ? 2.703 -0.503 -22.375 1 89.31 658 GLU A N 1
ATOM 5199 C CA . GLU A 1 658 ? 2.699 -1.881 -21.906 1 89.31 658 GLU A CA 1
ATOM 5200 C C . GLU A 1 658 ? 1.831 -2.771 -22.781 1 89.31 658 GLU A C 1
ATOM 5202 O O . GLU A 1 658 ? 1.646 -3.955 -22.484 1 89.31 658 GLU A O 1
ATOM 5207 N N . ARG A 1 659 ? 1.134 -2.443 -23.812 1 82.69 659 ARG A N 1
ATOM 5208 C CA . ARG A 1 659 ? 0.25 -3.258 -24.641 1 82.69 659 ARG A CA 1
ATOM 5209 C C . ARG A 1 659 ? 1.028 -4.359 -25.359 1 82.69 659 ARG A C 1
ATOM 5211 O O . ARG A 1 659 ? 0.49 -5.434 -25.625 1 82.69 659 ARG A O 1
ATOM 5218 N N . GLY A 1 660 ? 2.273 -4.262 -25.562 1 80.94 660 GLY A N 1
ATOM 5219 C CA . GLY A 1 660 ? 3.055 -5.281 -26.234 1 80.94 660 GLY A CA 1
ATOM 5220 C C . GLY A 1 660 ? 2.654 -5.473 -27.688 1 80.94 660 GLY A C 1
ATOM 5221 O O . GLY A 1 660 ? 2.203 -4.531 -28.344 1 80.94 660 GLY A O 1
ATOM 5222 N N . THR A 1 661 ? 2.906 -6.641 -28.203 1 82.88 661 THR A N 1
ATOM 5223 C CA . THR A 1 661 ? 2.646 -6.953 -29.609 1 82.88 661 THR A CA 1
ATOM 5224 C C . THR A 1 661 ? 1.389 -7.809 -29.75 1 82.88 661 THR A C 1
ATOM 5226 O O . THR A 1 661 ? 1.155 -8.711 -28.938 1 82.88 661 THR A O 1
ATOM 5229 N N . GLU A 1 662 ? 0.538 -7.414 -30.703 1 84.56 662 GLU A N 1
ATOM 5230 C CA . GLU A 1 662 ? -0.694 -8.156 -30.969 1 84.56 662 GLU A CA 1
ATOM 5231 C C . GLU A 1 662 ? -0.419 -9.43 -31.766 1 84.56 662 GLU A C 1
ATOM 5233 O O . GLU A 1 662 ? 0.149 -9.375 -32.844 1 84.56 662 GLU A O 1
ATOM 5238 N N . CYS A 1 663 ? -0.657 -10.5 -31.141 1 86.88 663 CYS A N 1
ATOM 5239 C CA . CYS A 1 663 ? -0.46 -11.797 -31.781 1 86.88 663 CYS A CA 1
ATOM 5240 C C . CYS A 1 663 ? -1.783 -12.531 -31.938 1 86.88 663 CYS A C 1
ATOM 5242 O O . CYS A 1 663 ? -2.74 -12.266 -31.219 1 86.88 663 CYS A O 1
ATOM 5244 N N . PHE A 1 664 ? -1.913 -13.312 -32.969 1 87.44 664 PHE A N 1
ATOM 5245 C CA . PHE A 1 664 ? -3.082 -14.148 -33.219 1 87.44 664 PHE A CA 1
ATOM 5246 C C . PHE A 1 664 ? -2.717 -15.625 -33.125 1 87.44 664 PHE A C 1
ATOM 5248 O O . PHE A 1 664 ? -1.697 -16.047 -33.688 1 87.44 664 PHE A O 1
ATOM 5255 N N . VAL A 1 665 ? -3.473 -16.312 -32.406 1 88.25 665 VAL A N 1
ATOM 5256 C CA . VAL A 1 665 ? -3.207 -17.734 -32.219 1 88.25 665 VAL A CA 1
ATOM 5257 C C . VAL A 1 665 ? -3.199 -18.453 -33.562 1 88.25 665 VAL A C 1
ATOM 5259 O O . VAL A 1 665 ? -4.117 -18.266 -34.344 1 88.25 665 VAL A O 1
ATOM 5262 N N . GLY A 1 666 ? -2.227 -19.219 -33.812 1 82.88 666 GLY A N 1
ATOM 5263 C CA . GLY A 1 666 ? -2.107 -19.969 -35.062 1 82.88 666 GLY A CA 1
ATOM 5264 C C . GLY A 1 666 ? -1.164 -19.328 -36.062 1 82.88 666 GLY A C 1
ATOM 5265 O O . GLY A 1 666 ? -0.678 -19.984 -36.969 1 82.88 666 GLY A O 1
ATOM 5266 N N . LYS A 1 667 ? -0.997 -18 -35.875 1 84 667 LYS A N 1
ATOM 5267 C CA . LYS A 1 667 ? -0.07 -17.281 -36.75 1 84 667 LYS A CA 1
ATOM 5268 C C . LYS A 1 667 ? 1.218 -16.922 -36.031 1 84 667 LYS A C 1
ATOM 5270 O O . LYS A 1 667 ? 1.217 -16.766 -34.812 1 84 667 LYS A O 1
ATOM 5275 N N . SER A 1 668 ? 2.348 -16.953 -36.75 1 83.5 668 SER A N 1
ATOM 5276 C CA . SER A 1 668 ? 3.619 -16.578 -36.125 1 83.5 668 SER A CA 1
ATOM 5277 C C . SER A 1 668 ? 3.654 -15.086 -35.812 1 83.5 668 SER A C 1
ATOM 5279 O O . SER A 1 668 ? 3.115 -14.273 -36.562 1 83.5 668 SER A O 1
ATOM 5281 N N . CYS A 1 669 ? 4.039 -14.805 -34.625 1 85.56 669 CYS A N 1
ATOM 5282 C CA . CYS A 1 669 ? 4.16 -13.43 -34.156 1 85.56 669 CYS A CA 1
ATOM 5283 C C . CYS A 1 669 ? 5.621 -13.062 -33.938 1 85.56 669 CYS A C 1
ATOM 5285 O O . CYS A 1 669 ? 6.215 -13.469 -32.938 1 85.56 669 CYS A O 1
ATOM 5287 N N . MET A 1 670 ? 6.184 -12.336 -34.906 1 80.06 670 MET A N 1
ATOM 5288 C CA . MET A 1 670 ? 7.609 -12.023 -34.844 1 80.06 670 MET A CA 1
ATOM 5289 C C . MET A 1 670 ? 7.848 -10.672 -34.156 1 80.06 670 MET A C 1
ATOM 5291 O O . MET A 1 670 ? 7.145 -9.703 -34.469 1 80.06 670 MET A O 1
ATOM 5295 N N . TRP A 1 671 ? 8.57 -10.609 -33.094 1 76.69 671 TRP A N 1
ATOM 5296 C CA . TRP A 1 671 ? 9.039 -9.398 -32.438 1 76.69 671 TRP A CA 1
ATOM 5297 C C . TRP A 1 671 ? 10.562 -9.422 -32.281 1 76.69 671 TRP A C 1
ATOM 5299 O O . TRP A 1 671 ? 11.102 -10.289 -31.578 1 76.69 671 TRP A O 1
ATOM 5309 N N . TRP A 1 672 ? 11.289 -8.477 -32.75 1 71.81 672 TRP A N 1
ATOM 5310 C CA . TRP A 1 672 ? 12.75 -8.406 -32.75 1 71.81 672 TRP A CA 1
ATOM 5311 C C . TRP A 1 672 ? 13.352 -9.719 -33.25 1 71.81 672 TRP A C 1
ATOM 5313 O O . TRP A 1 672 ? 14.219 -10.297 -32.594 1 71.81 672 TRP A O 1
ATOM 5323 N N . SER A 1 673 ? 12.742 -10.258 -34.25 1 69.94 673 SER A N 1
ATOM 5324 C CA . SER A 1 673 ? 13.219 -11.43 -35 1 69.94 673 SER A CA 1
ATOM 5325 C C . SER A 1 673 ? 13.047 -12.703 -34.188 1 69.94 673 SER A C 1
ATOM 5327 O O . SER A 1 673 ? 13.766 -13.68 -34.375 1 69.94 673 SER A O 1
ATOM 5329 N N . LYS A 1 674 ? 12.312 -12.625 -33.188 1 75.19 674 LYS A N 1
ATOM 5330 C CA . LYS A 1 674 ? 11.992 -13.805 -32.406 1 75.19 674 LYS A CA 1
ATOM 5331 C C . LYS A 1 674 ? 10.477 -14.016 -32.312 1 75.19 674 LYS A C 1
ATOM 5333 O O . LYS A 1 674 ? 9.719 -13.047 -32.25 1 75.19 674 LYS A O 1
ATOM 5338 N N . ASN A 1 675 ? 10.156 -15.25 -32.469 1 79.19 675 ASN A N 1
ATOM 5339 C CA . ASN A 1 675 ? 8.75 -15.578 -32.281 1 79.19 675 ASN A CA 1
ATOM 5340 C C . ASN A 1 675 ? 8.359 -15.547 -30.812 1 79.19 675 ASN A C 1
ATOM 5342 O O . ASN A 1 675 ? 8.828 -16.375 -30.031 1 79.19 675 ASN A O 1
ATOM 5346 N N . VAL A 1 676 ? 7.602 -14.633 -30.5 1 79.75 676 VAL A N 1
ATOM 5347 C CA . VAL A 1 676 ? 7.289 -14.383 -29.094 1 79.75 676 VAL A CA 1
ATOM 5348 C C . VAL A 1 676 ? 6.094 -15.234 -28.656 1 79.75 676 VAL A C 1
ATOM 5350 O O . VAL A 1 676 ? 5.895 -15.477 -27.469 1 79.75 676 VAL A O 1
ATOM 5353 N N . LEU A 1 677 ? 5.281 -15.711 -29.594 1 83.81 677 LEU A N 1
ATOM 5354 C CA . LEU A 1 677 ? 4.133 -16.531 -29.219 1 83.81 677 LEU A CA 1
ATOM 5355 C C . LEU A 1 677 ? 4.547 -17.984 -29 1 83.81 677 LEU A C 1
ATOM 5357 O O . LEU A 1 677 ? 4.746 -18.719 -29.969 1 83.81 677 LEU A O 1
ATOM 5361 N N . THR A 1 678 ? 4.754 -18.312 -27.75 1 80.38 678 THR A N 1
ATOM 5362 C CA . THR A 1 678 ? 5.156 -19.688 -27.422 1 80.38 678 THR A CA 1
ATOM 5363 C C . THR A 1 678 ? 3.953 -20.625 -27.453 1 80.38 678 THR A C 1
ATOM 5365 O O . THR A 1 678 ? 2.807 -20.172 -27.391 1 80.38 678 THR A O 1
ATOM 5368 N N . ALA A 1 679 ? 4.184 -21.875 -27.562 1 80.44 679 ALA A N 1
ATOM 5369 C CA . ALA A 1 679 ? 3.141 -22.906 -27.625 1 80.44 679 ALA A CA 1
ATOM 5370 C C . ALA A 1 679 ? 2.381 -22.984 -26.297 1 80.44 679 ALA A C 1
ATOM 5372 O O . ALA A 1 679 ? 1.181 -23.266 -26.281 1 80.44 679 ALA A O 1
ATOM 5373 N N . GLU A 1 680 ? 3.061 -22.625 -25.188 1 81.56 680 GLU A N 1
ATOM 5374 C CA . GLU A 1 680 ? 2.412 -22.688 -23.891 1 81.56 680 GLU A CA 1
ATOM 5375 C C . GLU A 1 680 ? 1.359 -21.594 -23.734 1 81.56 680 GLU A C 1
ATOM 5377 O O . GLU A 1 680 ? 0.322 -21.797 -23.109 1 81.56 680 GLU A O 1
ATOM 5382 N N . MET A 1 681 ? 1.633 -20.562 -24.453 1 83.31 681 MET A N 1
ATOM 5383 C CA . MET A 1 681 ? 0.703 -19.453 -24.344 1 83.31 681 MET A CA 1
ATOM 5384 C C . MET A 1 681 ? -0.532 -19.688 -25.203 1 83.31 681 MET A C 1
ATOM 5386 O O . MET A 1 681 ? -1.61 -19.172 -24.906 1 83.31 681 MET A O 1
ATOM 5390 N N . SER A 1 682 ? -0.335 -20.406 -26.188 1 81.44 682 SER A N 1
ATOM 5391 C CA . SER A 1 682 ? -1.436 -20.609 -27.125 1 81.44 682 SER A CA 1
ATOM 5392 C C . SER A 1 682 ? -2.199 -21.891 -26.812 1 81.44 682 SER A C 1
ATOM 5394 O O . SER A 1 682 ? -3.205 -22.203 -27.453 1 81.44 682 SER A O 1
ATOM 5396 N N . GLU A 1 683 ? -1.731 -22.516 -25.719 1 80.5 683 GLU A N 1
ATOM 5397 C CA . GLU A 1 683 ? -2.371 -23.797 -25.422 1 80.5 683 GLU A CA 1
ATOM 5398 C C . GLU A 1 683 ? -3.801 -23.594 -24.938 1 80.5 683 GLU A C 1
ATOM 5400 O O . GLU A 1 683 ? -4.047 -22.781 -24.031 1 80.5 683 GLU A O 1
ATOM 5405 N N . GLY A 1 684 ? -4.809 -24.25 -25.484 1 76.12 684 GLY A N 1
ATOM 5406 C CA . GLY A 1 684 ? -6.199 -24.266 -25.062 1 76.12 684 GLY A CA 1
ATOM 5407 C C . GLY A 1 684 ? -7.02 -23.141 -25.672 1 76.12 684 GLY A C 1
ATOM 5408 O O . GLY A 1 684 ? -8.227 -23.047 -25.422 1 76.12 684 GLY A O 1
ATOM 5409 N N . LEU A 1 685 ? -6.398 -22.234 -26.469 1 83.81 685 LEU A N 1
ATOM 5410 C CA . LEU A 1 685 ? -7.125 -21.109 -27.047 1 83.81 685 LEU A CA 1
ATOM 5411 C C . LEU A 1 685 ? -7.484 -21.406 -28.5 1 83.81 685 LEU A C 1
ATOM 5413 O O . LEU A 1 685 ? -6.75 -22.094 -29.203 1 83.81 685 LEU A O 1
ATOM 5417 N N . PRO A 1 686 ? -8.68 -20.969 -28.828 1 84.06 686 PRO A N 1
ATOM 5418 C CA . PRO A 1 686 ? -9.094 -21.203 -30.219 1 84.06 686 PRO A CA 1
ATOM 5419 C C . PRO A 1 686 ? -8.195 -20.484 -31.219 1 84.06 686 PRO A C 1
ATOM 5421 O O . PRO A 1 686 ? -7.562 -19.469 -30.891 1 84.06 686 PRO A O 1
ATOM 5424 N N . ILE A 1 687 ? -8.211 -21 -32.406 1 86.81 687 ILE A N 1
ATOM 5425 C CA . ILE A 1 687 ? -7.395 -20.438 -33.5 1 86.81 687 ILE A CA 1
ATOM 5426 C C . ILE A 1 687 ? -7.949 -19.078 -33.906 1 86.81 687 ILE A C 1
ATOM 5428 O O . ILE A 1 687 ? -9.164 -18.906 -34.062 1 86.81 687 ILE A O 1
ATOM 5432 N N . GLY A 1 688 ? -7.125 -18.031 -33.906 1 85.5 688 GLY A N 1
ATOM 5433 C CA . GLY A 1 688 ? -7.508 -16.688 -34.344 1 85.5 688 GLY A CA 1
ATOM 5434 C C . GLY A 1 688 ? -7.758 -15.742 -33.188 1 85.5 688 GLY A C 1
ATOM 5435 O O . GLY A 1 688 ? -8.07 -14.57 -33.375 1 85.5 688 GLY A O 1
ATOM 5436 N N . LYS A 1 689 ? -7.578 -16.359 -32.031 1 87.5 689 LYS A N 1
ATOM 5437 C CA . LYS A 1 689 ? -7.777 -15.484 -30.891 1 87.5 689 LYS A CA 1
ATOM 5438 C C . LYS A 1 689 ? -6.617 -14.5 -30.734 1 87.5 689 LYS A C 1
ATOM 5440 O O . LYS A 1 689 ? -5.457 -14.867 -30.922 1 87.5 689 LYS A O 1
ATOM 5445 N N . ARG A 1 690 ? -7.02 -13.289 -30.438 1 86.31 690 ARG A N 1
ATOM 5446 C CA . ARG A 1 690 ? -6.031 -12.234 -30.266 1 86.31 690 ARG A CA 1
ATOM 5447 C C . ARG A 1 690 ? -5.395 -12.297 -28.891 1 86.31 690 ARG A C 1
ATOM 5449 O O . ARG A 1 690 ? -6.098 -12.383 -27.875 1 86.31 690 ARG A O 1
ATOM 5456 N N . ILE A 1 691 ? -4.062 -12.375 -28.828 1 85.88 691 ILE A N 1
ATOM 5457 C CA . ILE A 1 691 ? -3.318 -12.352 -27.578 1 85.88 691 ILE A CA 1
ATOM 5458 C C . ILE A 1 691 ? -2.199 -11.312 -27.672 1 85.88 691 ILE A C 1
ATOM 5460 O O . ILE A 1 691 ? -1.508 -11.219 -28.688 1 85.88 691 ILE A O 1
ATOM 5464 N N . CYS A 1 692 ? -2.227 -10.492 -26.688 1 86.31 692 CYS A N 1
ATOM 5465 C CA . CYS A 1 692 ? -1.149 -9.508 -26.625 1 86.31 692 CYS A CA 1
ATOM 5466 C C . CYS A 1 692 ? 0.011 -10.023 -25.781 1 86.31 692 CYS A C 1
ATOM 5468 O O . CYS A 1 692 ? -0.186 -10.461 -24.656 1 86.31 692 CYS A O 1
ATOM 5470 N N . VAL A 1 693 ? 1.199 -10.047 -26.375 1 85.69 693 VAL A N 1
ATOM 5471 C CA . VAL A 1 693 ? 2.369 -10.594 -25.703 1 85.69 693 VAL A CA 1
ATOM 5472 C C . VAL A 1 693 ? 3.412 -9.5 -25.5 1 85.69 693 VAL A C 1
ATOM 5474 O O . VAL A 1 693 ? 3.727 -8.75 -26.422 1 85.69 693 VAL A O 1
ATOM 5477 N N . GLN A 1 694 ? 3.748 -9.344 -24.25 1 83.12 694 GLN A N 1
ATOM 5478 C CA . GLN A 1 694 ? 4.828 -8.43 -23.891 1 83.12 694 GLN A CA 1
ATOM 5479 C C . GLN A 1 694 ? 6.082 -9.195 -23.484 1 83.12 694 GLN A C 1
ATOM 5481 O O . GLN A 1 694 ? 6.113 -9.828 -22.422 1 83.12 694 GLN A O 1
ATOM 5486 N N . ASN A 1 695 ? 7.121 -9.094 -24.234 1 74.25 695 ASN A N 1
ATOM 5487 C CA . ASN A 1 695 ? 8.367 -9.836 -24.047 1 74.25 695 ASN A CA 1
ATOM 5488 C C . ASN A 1 695 ? 8.141 -11.344 -24.078 1 74.25 695 ASN A C 1
ATOM 5490 O O . ASN A 1 695 ? 7.734 -11.891 -25.109 1 74.25 695 ASN A O 1
ATOM 5494 N N . THR A 1 696 ? 8.016 -12.047 -22.969 1 74.44 696 THR A N 1
ATOM 5495 C CA . THR A 1 696 ? 7.844 -13.492 -22.953 1 74.44 696 THR A CA 1
ATOM 5496 C C . THR A 1 696 ? 6.594 -13.875 -22.172 1 74.44 696 THR A C 1
ATOM 5498 O O . THR A 1 696 ? 6.301 -15.062 -22 1 74.44 696 THR A O 1
ATOM 5501 N N . LEU A 1 697 ? 5.848 -12.906 -21.859 1 83.88 697 LEU A N 1
ATOM 5502 C CA . LEU A 1 697 ? 4.656 -13.195 -21.078 1 83.88 697 LEU A CA 1
ATOM 5503 C C . LEU A 1 697 ? 3.443 -12.453 -21.625 1 83.88 697 LEU A C 1
ATOM 5505 O O . LEU A 1 697 ? 3.592 -11.469 -22.344 1 83.88 697 LEU A O 1
ATOM 5509 N N . VAL A 1 698 ? 2.312 -12.984 -21.328 1 87.06 698 VAL A N 1
ATOM 5510 C CA . VAL A 1 698 ? 1.07 -12.336 -21.734 1 87.06 698 VAL A CA 1
ATOM 5511 C C . VAL A 1 698 ? 0.94 -10.984 -21.031 1 87.06 698 VAL A C 1
ATOM 5513 O O . VAL A 1 698 ? 1.321 -10.844 -19.875 1 87.06 698 VAL A O 1
ATOM 5516 N N . THR A 1 699 ? 0.436 -10.078 -21.781 1 87.31 699 THR A N 1
ATOM 5517 C CA . THR A 1 699 ? 0.331 -8.719 -21.25 1 87.31 699 THR A CA 1
ATOM 5518 C C . THR A 1 699 ? -0.667 -8.672 -20.094 1 87.31 699 THR A C 1
ATOM 5520 O O . THR A 1 699 ? -1.646 -9.422 -20.078 1 87.31 699 THR A O 1
ATOM 5523 N N . MET A 1 700 ? -0.363 -7.852 -19.094 1 87.56 700 MET A N 1
ATOM 5524 C CA . MET A 1 700 ? -1.253 -7.664 -17.938 1 87.56 700 MET A CA 1
ATOM 5525 C C . MET A 1 700 ? -2.256 -6.547 -18.219 1 87.56 700 MET A C 1
ATOM 5527 O O . MET A 1 700 ? -3.4 -6.613 -17.766 1 87.56 700 MET A O 1
ATOM 5531 N N . MET A 1 701 ? -1.803 -5.551 -19 1 88.69 701 MET A N 1
ATOM 5532 C CA . MET A 1 701 ? -2.666 -4.414 -19.297 1 88.69 701 MET A CA 1
ATOM 5533 C C . MET A 1 701 ? -3.223 -4.52 -20.719 1 88.69 701 MET A C 1
ATOM 5535 O O . MET A 1 701 ? -2.586 -4.074 -21.672 1 88.69 701 MET A O 1
ATOM 5539 N N . THR A 1 702 ? -4.414 -4.965 -20.828 1 85.31 702 THR A N 1
ATOM 5540 C CA . THR A 1 702 ? -4.988 -5.305 -22.125 1 85.31 702 THR A CA 1
ATOM 5541 C C . THR A 1 702 ? -5.758 -4.121 -22.703 1 85.31 702 THR A C 1
ATOM 5543 O O . THR A 1 702 ? -5.914 -4.012 -23.922 1 85.31 702 THR A O 1
ATOM 5546 N N . ASP A 1 703 ? -6.297 -3.318 -21.875 1 87.81 703 ASP A N 1
ATOM 5547 C CA . ASP A 1 703 ? -7.094 -2.195 -22.359 1 87.81 703 ASP A CA 1
ATOM 5548 C C . ASP A 1 703 ? -6.887 -0.958 -21.484 1 87.81 703 ASP A C 1
ATOM 5550 O O . ASP A 1 703 ? -6.23 -1.03 -20.438 1 87.81 703 ASP A O 1
ATOM 5554 N N . MET A 1 704 ? -7.383 0.09 -21.969 1 88.19 704 MET A N 1
ATOM 5555 C CA . MET A 1 704 ? -7.199 1.361 -21.266 1 88.19 704 MET A CA 1
ATOM 5556 C C . MET A 1 704 ? -8.047 1.418 -20 1 88.19 704 MET A C 1
ATOM 5558 O O . MET A 1 704 ? -7.73 2.168 -19.078 1 88.19 704 MET A O 1
ATOM 5562 N N . LEU A 1 705 ? -9.117 0.671 -19.938 1 86.69 705 LEU A N 1
ATOM 5563 C CA . LEU A 1 705 ? -9.914 0.639 -18.719 1 86.69 705 LEU A CA 1
ATOM 5564 C C . LEU A 1 705 ? -9.133 -0.008 -17.578 1 86.69 705 LEU A C 1
ATOM 5566 O O . LEU A 1 705 ? -9.164 0.48 -16.453 1 86.69 705 LEU A O 1
ATOM 5570 N N . HIS A 1 706 ? -8.453 -1.043 -17.984 1 90.75 706 HIS A N 1
ATOM 5571 C CA . HIS A 1 706 ? -7.633 -1.701 -16.969 1 90.75 706 HIS A CA 1
ATOM 5572 C C . HIS A 1 706 ? -6.43 -0.842 -16.594 1 90.75 706 HIS A C 1
ATOM 5574 O O . HIS A 1 706 ? -6.012 -0.835 -15.43 1 90.75 706 HIS A O 1
ATOM 5580 N N . SER A 1 707 ? -5.941 -0.141 -17.531 1 92.38 707 SER A N 1
ATOM 5581 C CA . SER A 1 707 ? -4.84 0.758 -17.203 1 92.38 707 SER A CA 1
ATOM 5582 C C . SER A 1 707 ? -5.312 1.934 -16.359 1 92.38 707 SER A C 1
ATOM 5584 O O . SER A 1 707 ? -4.547 2.48 -15.562 1 92.38 707 SER A O 1
ATOM 5586 N N . THR A 1 708 ? -6.582 2.312 -16.562 1 91.94 708 THR A N 1
ATOM 5587 C CA . THR A 1 708 ? -7.141 3.352 -15.703 1 91.94 708 THR A CA 1
ATOM 5588 C C . THR A 1 708 ? -7.293 2.848 -14.266 1 91.94 708 THR A C 1
ATOM 5590 O O . THR A 1 708 ? -7.027 3.58 -13.312 1 91.94 708 THR A O 1
ATOM 5593 N N . TRP A 1 709 ? -7.711 1.604 -14.148 1 93.56 709 TRP A N 1
ATOM 5594 C CA . TRP A 1 709 ? -7.785 0.971 -12.836 1 93.56 709 TRP A CA 1
ATOM 5595 C C . TRP A 1 709 ? -6.418 0.94 -12.164 1 93.56 709 TRP A C 1
ATOM 5597 O O . TRP A 1 709 ? -6.281 1.312 -11 1 93.56 709 TRP A O 1
ATOM 5607 N N . PHE A 1 710 ? -5.414 0.602 -12.93 1 95.62 710 PHE A N 1
ATOM 5608 C CA . PHE A 1 710 ? -4.051 0.549 -12.414 1 95.62 710 PHE A CA 1
ATOM 5609 C C . PHE A 1 710 ? -3.582 1.933 -11.977 1 95.62 710 PHE A C 1
ATOM 5611 O O . PHE A 1 710 ? -2.959 2.08 -10.922 1 95.62 710 PHE A O 1
ATOM 5618 N N . SER A 1 711 ? -3.863 2.848 -12.758 1 94.44 711 SER A N 1
ATOM 5619 C CA . SER A 1 711 ? -3.422 4.207 -12.461 1 94.44 711 SER A CA 1
ATOM 5620 C C . SER A 1 711 ? -4.09 4.738 -11.195 1 94.44 711 SER A C 1
ATOM 5622 O O . SER A 1 711 ? -3.439 5.387 -10.367 1 94.44 711 SER A O 1
ATOM 5624 N N . LEU A 1 712 ? -5.344 4.484 -11.031 1 93.44 712 LEU A N 1
ATOM 5625 C CA . LEU A 1 712 ? -6.031 4.957 -9.828 1 93.44 712 LEU A CA 1
ATOM 5626 C C . LEU A 1 712 ? -5.508 4.242 -8.586 1 93.44 712 LEU A C 1
ATOM 5628 O O . LEU A 1 712 ? -5.316 4.871 -7.543 1 93.44 712 LEU A O 1
ATOM 5632 N N . VAL A 1 713 ? -5.285 2.938 -8.695 1 94.44 713 VAL A N 1
ATOM 5633 C CA . VAL A 1 713 ? -4.758 2.152 -7.59 1 94.44 713 VAL A CA 1
ATOM 5634 C C . VAL A 1 713 ? -3.377 2.674 -7.199 1 94.44 713 VAL A C 1
ATOM 5636 O O . VAL A 1 713 ? -3.053 2.76 -6.012 1 94.44 713 VAL A O 1
ATOM 5639 N N . SER A 1 714 ? -2.609 3.135 -8.133 1 93.31 714 SER A N 1
ATOM 5640 C CA . SER A 1 714 ? -1.254 3.619 -7.891 1 93.31 714 SER A CA 1
ATOM 5641 C C . SER A 1 714 ? -1.264 5.051 -7.371 1 93.31 714 SER A C 1
ATOM 5643 O O . SER A 1 714 ? -0.5 5.395 -6.465 1 93.31 714 SER A O 1
ATOM 5645 N N . PHE A 1 715 ? -2.166 5.848 -7.879 1 92.31 715 PHE A N 1
ATOM 5646 C CA . PHE A 1 715 ? -2.16 7.262 -7.523 1 92.31 715 PHE A CA 1
ATOM 5647 C C . PHE A 1 715 ? -2.783 7.473 -6.148 1 92.31 715 PHE A C 1
ATOM 5649 O O . PHE A 1 715 ? -2.531 8.492 -5.496 1 92.31 715 PHE A O 1
ATOM 5656 N N . THR A 1 716 ? -3.604 6.555 -5.703 1 90.62 716 THR A N 1
ATOM 5657 C CA . THR A 1 716 ? -4.152 6.637 -4.355 1 90.62 716 THR A CA 1
ATOM 5658 C C . THR A 1 716 ? -3.281 5.863 -3.369 1 90.62 716 THR A C 1
ATOM 5660 O O . THR A 1 716 ? -3.641 5.715 -2.197 1 90.62 716 THR A O 1
ATOM 5663 N N . THR A 1 717 ? -2.189 5.309 -3.781 1 89.62 717 THR A N 1
ATOM 5664 C CA . THR A 1 717 ? -1.141 4.664 -2.998 1 89.62 717 THR A CA 1
ATOM 5665 C C . THR A 1 717 ? -1.67 3.4 -2.322 1 89.62 717 THR A C 1
ATOM 5667 O O . THR A 1 717 ? -1.222 3.039 -1.232 1 89.62 717 THR A O 1
ATOM 5670 N N . VAL A 1 718 ? -2.73 2.748 -2.799 1 92.56 718 VAL A N 1
ATOM 5671 C CA . VAL A 1 718 ? -3.223 1.484 -2.262 1 92.56 718 VAL A CA 1
ATOM 5672 C C . VAL A 1 718 ? -2.33 0.338 -2.734 1 92.56 718 VAL A C 1
ATOM 5674 O O . VAL A 1 718 ? -1.812 -0.429 -1.92 1 92.56 718 VAL A O 1
ATOM 5677 N N . GLY A 1 719 ? -2.008 0.175 -4 1 92.94 719 GLY A N 1
ATOM 5678 C CA . GLY A 1 719 ? -1.099 -0.796 -4.59 1 92.94 719 GLY A CA 1
ATOM 5679 C C . GLY A 1 719 ? -1.501 -2.232 -4.312 1 92.94 719 GLY A C 1
ATOM 5680 O O . GLY A 1 719 ? -0.844 -2.928 -3.535 1 92.94 719 GLY A O 1
ATOM 5681 N N . TYR A 1 720 ? -2.449 -2.854 -4.973 1 93.69 720 TYR A N 1
ATOM 5682 C CA . TYR A 1 720 ? -2.861 -4.246 -4.82 1 93.69 720 TYR A CA 1
ATOM 5683 C C . TYR A 1 720 ? -1.821 -5.191 -5.406 1 93.69 720 TYR A C 1
ATOM 5685 O O . TYR A 1 720 ? -1.604 -6.285 -4.887 1 93.69 720 TYR A O 1
ATOM 5693 N N . GLY A 1 721 ? -1.19 -4.809 -6.516 1 91.94 721 GLY A N 1
ATOM 5694 C CA . GLY A 1 721 ? -0.205 -5.648 -7.18 1 91.94 721 GLY A CA 1
ATOM 5695 C C . GLY A 1 721 ? -0.813 -6.582 -8.211 1 91.94 721 GLY A C 1
ATOM 5696 O O . GLY A 1 721 ? -0.161 -7.527 -8.656 1 91.94 721 GLY A O 1
ATOM 5697 N N . ASP A 1 722 ? -2.104 -6.391 -8.539 1 91.06 722 ASP A N 1
ATOM 5698 C CA . ASP A 1 722 ? -2.725 -7.18 -9.602 1 91.06 722 ASP A CA 1
ATOM 5699 C C . ASP A 1 722 ? -2.189 -6.777 -10.969 1 91.06 722 ASP A C 1
ATOM 5701 O O . ASP A 1 722 ? -1.995 -7.629 -11.844 1 91.06 722 ASP A O 1
ATOM 5705 N N . LEU A 1 723 ? -1.979 -5.488 -11.125 1 92.88 723 LEU A N 1
ATOM 5706 C CA . LEU A 1 723 ? -1.357 -4.957 -12.336 1 92.88 723 LEU A CA 1
ATOM 5707 C C . LEU A 1 723 ? -0.102 -4.16 -11.992 1 92.88 723 LEU A C 1
ATOM 5709 O O . LEU A 1 723 ? -0.068 -3.447 -10.992 1 92.88 723 LEU A O 1
ATOM 5713 N N . TYR A 1 724 ? 0.938 -4.438 -12.688 1 92.12 724 TYR A N 1
ATOM 5714 C CA . TYR A 1 724 ? 2.178 -3.688 -12.531 1 92.12 724 TYR A CA 1
ATOM 5715 C C . TYR A 1 724 ? 2.961 -3.639 -13.836 1 92.12 724 TYR A C 1
ATOM 5717 O O . TYR A 1 724 ? 2.855 -4.547 -14.664 1 92.12 724 TYR A O 1
ATOM 5725 N N . PRO A 1 725 ? 3.629 -2.572 -14.008 1 92.5 725 PRO A N 1
ATOM 5726 C CA . PRO A 1 725 ? 4.418 -2.482 -15.234 1 92.5 725 PRO A CA 1
ATOM 5727 C C . PRO A 1 725 ? 5.625 -3.418 -15.234 1 92.5 725 PRO A C 1
ATOM 5729 O O . PRO A 1 725 ? 6.262 -3.607 -14.195 1 92.5 725 PRO A O 1
ATOM 5732 N N . ARG A 1 726 ? 5.906 -4.027 -16.406 1 89.19 726 ARG A N 1
ATOM 5733 C CA . ARG A 1 726 ? 7.02 -4.965 -16.531 1 89.19 726 ARG A CA 1
ATOM 5734 C C . ARG A 1 726 ? 8.148 -4.359 -17.359 1 89.19 726 ARG A C 1
ATOM 5736 O O . ARG A 1 726 ? 9.32 -4.684 -17.156 1 89.19 726 ARG A O 1
ATOM 5743 N N . THR A 1 727 ? 7.82 -3.346 -18.203 1 87.44 727 THR A N 1
ATOM 5744 C CA . THR A 1 727 ? 8.828 -2.73 -19.062 1 87.44 727 THR A CA 1
ATOM 5745 C C . THR A 1 727 ? 9.617 -1.675 -18.297 1 87.44 727 THR A C 1
ATOM 5747 O O . THR A 1 727 ? 9.133 -1.135 -17.297 1 87.44 727 THR A O 1
ATOM 5750 N N . SER A 1 728 ? 10.883 -1.428 -18.719 1 87.25 728 SER A N 1
ATOM 5751 C CA . SER A 1 728 ? 11.727 -0.435 -18.047 1 87.25 728 SER A CA 1
ATOM 5752 C C . SER A 1 728 ? 11.141 0.966 -18.188 1 87.25 728 SER A C 1
ATOM 5754 O O . SER A 1 728 ? 11.164 1.753 -17.234 1 87.25 728 SER A O 1
ATOM 5756 N N . LEU A 1 729 ? 10.625 1.27 -19.359 1 87.25 729 LEU A N 1
ATOM 5757 C CA . LEU A 1 729 ? 10.023 2.586 -19.547 1 87.25 729 LEU A CA 1
ATOM 5758 C C . LEU A 1 729 ? 8.75 2.727 -18.734 1 87.25 729 LEU A C 1
ATOM 5760 O O . LEU A 1 729 ? 8.453 3.807 -18.203 1 87.25 729 LEU A O 1
ATOM 5764 N N . GLY A 1 730 ? 8.023 1.599 -18.719 1 91.06 730 GLY A N 1
ATOM 5765 C CA . GLY A 1 730 ? 6.84 1.626 -17.875 1 91.06 730 GLY A CA 1
ATOM 5766 C C . GLY A 1 730 ? 7.156 1.847 -16.406 1 91.06 730 GLY A C 1
ATOM 5767 O O . GLY A 1 730 ? 6.441 2.576 -15.719 1 91.06 730 GLY A O 1
ATOM 5768 N N . LYS A 1 731 ? 8.219 1.271 -15.922 1 93.12 731 LYS A N 1
ATOM 5769 C CA . LYS A 1 731 ? 8.633 1.447 -14.531 1 93.12 731 LYS A CA 1
ATOM 5770 C C . LYS A 1 731 ? 9.094 2.879 -14.273 1 93.12 731 LYS A C 1
ATOM 5772 O O . LYS A 1 731 ? 8.852 3.428 -13.195 1 93.12 731 LYS A O 1
ATOM 5777 N N . MET A 1 732 ? 9.695 3.492 -15.234 1 92.44 732 MET A N 1
ATOM 5778 C CA . MET A 1 732 ? 10.125 4.879 -15.086 1 92.44 732 MET A CA 1
ATOM 5779 C C . MET A 1 732 ? 8.93 5.816 -14.992 1 92.44 732 MET A C 1
ATOM 5781 O O . MET A 1 732 ? 8.898 6.711 -14.148 1 92.44 732 MET A O 1
ATOM 5785 N N . VAL A 1 733 ? 7.965 5.562 -15.836 1 92.25 733 VAL A N 1
ATOM 5786 C CA . VAL A 1 733 ? 6.766 6.391 -15.812 1 92.25 733 VAL A CA 1
ATOM 5787 C C . VAL A 1 733 ? 6.012 6.16 -14.5 1 92.25 733 VAL A C 1
ATOM 5789 O O . VAL A 1 733 ? 5.426 7.09 -13.945 1 92.25 733 VAL A O 1
ATOM 5792 N N . ASP A 1 734 ? 6.051 4.941 -14.062 1 94.75 734 ASP A N 1
ATOM 5793 C CA . ASP A 1 734 ? 5.402 4.637 -12.789 1 94.75 734 ASP A CA 1
ATOM 5794 C C . ASP A 1 734 ? 6.07 5.391 -11.641 1 94.75 734 ASP A C 1
ATOM 5796 O O . ASP A 1 734 ? 5.395 5.848 -10.719 1 94.75 734 ASP A O 1
ATOM 5800 N N . ILE A 1 735 ? 7.391 5.539 -11.664 1 93.88 735 ILE A N 1
ATOM 5801 C CA . ILE A 1 735 ? 8.102 6.289 -10.641 1 93.88 735 ILE A CA 1
ATOM 5802 C C . ILE A 1 735 ? 7.641 7.746 -10.648 1 93.88 735 ILE A C 1
ATOM 5804 O O . ILE A 1 735 ? 7.371 8.32 -9.594 1 93.88 735 ILE A O 1
ATOM 5808 N N . ILE A 1 736 ? 7.449 8.273 -11.812 1 90.5 736 ILE A N 1
ATOM 5809 C CA . ILE A 1 736 ? 6.988 9.648 -11.945 1 90.5 736 ILE A CA 1
ATOM 5810 C C . ILE A 1 736 ? 5.555 9.766 -11.43 1 90.5 736 ILE A C 1
ATOM 5812 O O . ILE A 1 736 ? 5.211 10.734 -10.75 1 90.5 736 ILE A O 1
ATOM 5816 N N . GLY A 1 737 ? 4.836 8.789 -11.82 1 90.25 737 GLY A N 1
ATOM 5817 C CA . GLY A 1 737 ? 3.457 8.781 -11.352 1 90.25 737 GLY A CA 1
ATOM 5818 C C . GLY A 1 737 ? 3.338 8.695 -9.844 1 90.25 737 GLY A C 1
ATOM 5819 O O . GLY A 1 737 ? 2.512 9.391 -9.242 1 90.25 737 GLY A O 1
ATOM 5820 N N . VAL A 1 738 ? 4.148 7.934 -9.227 1 89.69 738 VAL A N 1
ATOM 5821 C CA . VAL A 1 738 ? 4.098 7.742 -7.777 1 89.69 738 VAL A CA 1
ATOM 5822 C C . VAL A 1 738 ? 4.559 9.016 -7.07 1 89.69 738 VAL A C 1
ATOM 5824 O O . VAL A 1 738 ? 3.996 9.398 -6.043 1 89.69 738 VAL A O 1
ATOM 5827 N N . ILE A 1 739 ? 5.516 9.695 -7.566 1 86.81 739 ILE A N 1
ATOM 5828 C CA . ILE A 1 739 ? 5.969 10.953 -6.996 1 86.81 739 ILE A CA 1
ATOM 5829 C C . ILE A 1 739 ? 4.867 12.008 -7.125 1 86.81 739 ILE A C 1
ATOM 5831 O O . ILE A 1 739 ? 4.586 12.734 -6.172 1 86.81 739 ILE A O 1
ATOM 5835 N N . PHE A 1 740 ? 4.227 11.977 -8.242 1 84.38 740 PHE A N 1
ATOM 5836 C CA . PHE A 1 740 ? 3.115 12.891 -8.469 1 84.38 740 PHE A CA 1
ATOM 5837 C C . PHE A 1 740 ? 1.986 12.625 -7.48 1 84.38 740 PHE A C 1
ATOM 5839 O O . PHE A 1 740 ? 1.405 13.562 -6.93 1 84.38 740 PHE A O 1
ATOM 5846 N N . SER A 1 741 ? 1.741 11.445 -7.316 1 84.5 741 SER A N 1
ATOM 5847 C CA . SER A 1 741 ? 0.635 11.078 -6.438 1 84.5 741 SER A CA 1
ATOM 5848 C C . SER A 1 741 ? 0.918 11.484 -4.996 1 84.5 741 SER A C 1
ATOM 5850 O O . SER A 1 741 ? 0.021 11.945 -4.289 1 84.5 741 SER A O 1
ATOM 5852 N N . SER A 1 742 ? 2.082 11.305 -4.566 1 80.62 742 SER A N 1
ATOM 5853 C CA . SER A 1 742 ? 2.439 11.672 -3.201 1 80.62 742 SER A CA 1
ATOM 5854 C C . SER A 1 742 ? 2.322 13.18 -2.988 1 80.62 742 SER A C 1
ATOM 5856 O O . SER A 1 742 ? 1.909 13.633 -1.917 1 80.62 742 SER A O 1
ATOM 5858 N N . CYS A 1 743 ? 2.613 13.898 -3.977 1 77.94 743 CYS A N 1
ATOM 5859 C CA . CYS A 1 743 ? 2.479 15.344 -3.908 1 77.94 743 CYS A CA 1
ATOM 5860 C C . CYS A 1 743 ? 1.014 15.766 -3.986 1 77.94 743 CYS A C 1
ATOM 5862 O O . CYS A 1 743 ? 0.587 16.672 -3.281 1 77.94 743 CYS A O 1
ATOM 5864 N N . TYR A 1 744 ? 0.306 15.023 -4.711 1 82.25 744 TYR A N 1
ATOM 5865 C CA . TYR A 1 744 ? -1.105 15.336 -4.902 1 82.25 744 TYR A CA 1
ATOM 5866 C C . TYR A 1 744 ? -1.902 15.07 -3.631 1 82.25 744 TYR A C 1
ATOM 5868 O O . TYR A 1 744 ? -2.795 15.844 -3.275 1 82.25 744 TYR A O 1
ATOM 5876 N N . THR A 1 745 ? -1.649 14.008 -2.957 1 79.81 745 THR A N 1
ATOM 5877 C CA . THR A 1 745 ? -2.42 13.602 -1.787 1 79.81 745 THR A CA 1
ATOM 5878 C C . THR A 1 745 ? -2.279 14.617 -0.662 1 79.81 745 THR A C 1
ATOM 5880 O O . THR A 1 745 ? -3.123 14.68 0.235 1 79.81 745 THR A O 1
ATOM 5883 N N . ALA A 1 746 ? -1.329 15.5 -0.788 1 78.5 746 ALA A N 1
ATOM 5884 C CA . ALA A 1 746 ? -1.092 16.516 0.245 1 78.5 746 ALA A CA 1
ATOM 5885 C C . ALA A 1 746 ? -2.186 17.578 0.234 1 78.5 746 ALA A C 1
ATOM 5887 O O . ALA A 1 746 ? -2.539 18.125 1.282 1 78.5 746 ALA A O 1
ATOM 5888 N N . MET A 1 747 ? -2.77 17.766 -0.892 1 82.56 747 MET A N 1
ATOM 5889 C CA . MET A 1 747 ? -3.721 18.859 -1.034 1 82.56 747 MET A CA 1
ATOM 5890 C C . MET A 1 747 ? -5.039 18.531 -0.341 1 82.56 747 MET A C 1
ATOM 5892 O O . MET A 1 747 ? -5.477 19.266 0.55 1 82.56 747 MET A O 1
ATOM 5896 N N . PRO A 1 748 ? -5.586 17.438 -0.662 1 80.62 748 PRO A N 1
ATOM 5897 C CA . PRO A 1 748 ? -6.824 17.141 0.055 1 80.62 748 PRO A CA 1
ATOM 5898 C C . PRO A 1 748 ? -6.598 16.875 1.541 1 80.62 748 PRO A C 1
ATOM 5900 O O . PRO A 1 748 ? -7.461 17.172 2.367 1 80.62 748 PRO A O 1
ATOM 5903 N N . LEU A 1 749 ? -5.48 16.391 1.9 1 78.62 749 LEU A N 1
ATOM 5904 C CA . LEU A 1 749 ? -5.188 16.031 3.285 1 78.62 749 LEU A CA 1
ATOM 5905 C C . LEU A 1 749 ? -5.156 17.281 4.168 1 78.62 749 LEU A C 1
ATOM 5907 O O . LEU A 1 749 ? -5.746 17.281 5.254 1 78.62 749 LEU A O 1
ATOM 5911 N N . THR A 1 750 ? -4.559 18.266 3.668 1 74.75 750 THR A N 1
ATOM 5912 C CA . THR A 1 750 ? -4.41 19.469 4.469 1 74.75 750 THR A CA 1
ATOM 5913 C C . THR A 1 750 ? -5.715 20.266 4.496 1 74.75 750 THR A C 1
ATOM 5915 O O . THR A 1 750 ? -6.074 20.844 5.523 1 74.75 750 THR A O 1
ATOM 5918 N N . LEU A 1 751 ? -6.43 20.188 3.434 1 81.44 751 LEU A N 1
ATOM 5919 C CA . LEU A 1 751 ? -7.668 20.953 3.348 1 81.44 751 LEU A CA 1
ATOM 5920 C C . LEU A 1 751 ? -8.734 20.359 4.258 1 81.44 751 LEU A C 1
ATOM 5922 O O . LEU A 1 751 ? -9.336 21.078 5.066 1 81.44 751 LEU A O 1
ATOM 5926 N N . VAL A 1 752 ? -8.922 19.109 4.164 1 85.12 752 VAL A N 1
ATOM 5927 C CA . VAL A 1 752 ? -9.984 18.469 4.93 1 85.12 752 VAL A CA 1
ATOM 5928 C C . VAL A 1 752 ? -9.562 18.312 6.387 1 85.12 752 VAL A C 1
ATOM 5930 O O . VAL A 1 752 ? -10.359 18.531 7.301 1 85.12 752 VAL A O 1
ATOM 5933 N N . GLY A 1 753 ? -8.344 17.984 6.574 1 81.81 753 GLY A N 1
ATOM 5934 C CA . GLY A 1 753 ? -7.848 17.828 7.934 1 81.81 753 GLY A CA 1
ATOM 5935 C C . GLY A 1 753 ? -7.879 19.125 8.734 1 81.81 753 GLY A C 1
ATOM 5936 O O . GLY A 1 753 ? -8.336 19.141 9.875 1 81.81 753 GLY A O 1
ATOM 5937 N N . GLY A 1 754 ? -7.477 20.156 8.102 1 77.38 754 GLY A N 1
ATOM 5938 C CA . GLY A 1 754 ? -7.488 21.438 8.781 1 77.38 754 GLY A CA 1
ATOM 5939 C C . GLY A 1 754 ? -8.891 21.953 9.07 1 77.38 754 GLY A C 1
ATOM 5940 O O . GLY A 1 754 ? -9.164 22.438 10.172 1 77.38 754 GLY A O 1
ATOM 5941 N N . GLN A 1 755 ? -9.766 21.75 8.18 1 80.62 755 GLN A N 1
ATOM 5942 C CA . GLN A 1 755 ? -11.133 22.234 8.359 1 80.62 755 GLN A CA 1
ATOM 5943 C C . GLN A 1 755 ? -11.875 21.391 9.391 1 80.62 755 GLN A C 1
ATOM 5945 O O . GLN A 1 755 ? -12.68 21.922 10.164 1 80.62 755 GLN A O 1
ATOM 5950 N N . PHE A 1 756 ? -11.633 20.141 9.438 1 85.56 756 PHE A N 1
ATOM 5951 C CA . PHE A 1 756 ? -12.281 19.281 10.422 1 85.56 756 PHE A CA 1
ATOM 5952 C C . PHE A 1 756 ? -11.836 19.641 11.836 1 85.56 756 PHE A C 1
ATOM 5954 O O . PHE A 1 756 ? -12.656 19.688 12.758 1 85.56 756 PHE A O 1
ATOM 5961 N N . TYR A 1 757 ? -10.57 19.844 11.938 1 81 757 TYR A N 1
ATOM 5962 C CA . TYR A 1 757 ? -10.055 20.188 13.258 1 81 757 TYR A CA 1
ATOM 5963 C C . TYR A 1 757 ? -10.695 21.469 13.781 1 81 757 TYR A C 1
ATOM 5965 O O . TYR A 1 757 ? -11.062 21.547 14.953 1 81 757 TYR A O 1
ATOM 5973 N N . ILE A 1 758 ? -10.906 22.406 12.914 1 76.62 758 ILE A N 1
ATOM 5974 C CA . ILE A 1 758 ? -11.5 23.672 13.297 1 76.62 758 ILE A CA 1
ATOM 5975 C C . ILE A 1 758 ? -12.969 23.469 13.664 1 76.62 758 ILE A C 1
ATOM 5977 O O . ILE A 1 758 ? -13.438 23.984 14.68 1 76.62 758 ILE A O 1
ATOM 5981 N N . CYS A 1 759 ? -13.633 22.719 12.844 1 80.19 759 CYS A N 1
ATOM 5982 C CA . CYS A 1 759 ? -15.047 22.469 13.102 1 80.19 759 CYS A CA 1
ATOM 5983 C C . CYS A 1 759 ? -15.242 21.703 14.406 1 80.19 759 CYS A C 1
ATOM 5985 O O . CYS A 1 759 ? -16.203 21.953 15.133 1 80.19 759 CYS A O 1
ATOM 5987 N N . TYR A 1 760 ? -14.359 20.828 14.703 1 83.31 760 TYR A N 1
ATOM 5988 C CA . TYR A 1 760 ? -14.477 20.047 15.938 1 83.31 760 TYR A CA 1
ATOM 5989 C C . TYR A 1 760 ? -14.203 20.922 17.156 1 83.31 760 TYR A C 1
ATOM 5991 O O . TYR A 1 760 ? -14.875 20.797 18.188 1 83.31 760 TYR A O 1
ATOM 5999 N N . GLU A 1 761 ? -13.195 21.75 17.062 1 76.69 761 GLU A N 1
ATOM 6000 C CA . GLU A 1 761 ? -12.883 22.625 18.188 1 76.69 761 GLU A CA 1
ATOM 6001 C C . GLU A 1 761 ? -14.031 23.594 18.469 1 76.69 761 GLU A C 1
ATOM 6003 O O . GLU A 1 761 ? -14.32 23.891 19.625 1 76.69 761 GLU A O 1
ATOM 6008 N N . LEU A 1 762 ? -14.664 24 17.422 1 71.62 762 LEU A N 1
ATOM 6009 C CA . LEU A 1 762 ? -15.828 24.859 17.594 1 71.62 762 LEU A CA 1
ATOM 6010 C C . LEU A 1 762 ? -16.969 24.109 18.25 1 71.62 762 LEU A C 1
ATOM 6012 O O . LEU A 1 762 ? -17.656 24.641 19.125 1 71.62 762 LEU A O 1
ATOM 6016 N N . TYR A 1 763 ? -17.125 22.953 17.797 1 77.38 763 TYR A N 1
ATOM 6017 C CA . TYR A 1 763 ? -18.156 22.094 18.375 1 77.38 763 TYR A CA 1
ATOM 6018 C C . TYR A 1 763 ? -17.859 21.812 19.844 1 77.38 763 TYR A C 1
ATOM 6020 O O . TYR A 1 763 ? -18.766 21.859 20.688 1 77.38 763 TYR A O 1
ATOM 6028 N N . ALA A 1 764 ? -16.625 21.531 20.188 1 75.94 764 ALA A N 1
ATOM 6029 C CA . ALA A 1 764 ? -16.219 21.25 21.562 1 75.94 764 ALA A CA 1
ATOM 6030 C C . ALA A 1 764 ? -16.422 22.484 22.453 1 75.94 764 ALA A C 1
ATOM 6032 O O . ALA A 1 764 ? -16.828 22.359 23.609 1 75.94 764 ALA A O 1
ATOM 6033 N N . GLN A 1 765 ? -16.172 23.656 21.906 1 64.88 765 GLN A N 1
ATOM 6034 C CA . GLN A 1 765 ? -16.359 24.891 22.641 1 64.88 765 GLN A CA 1
ATOM 6035 C C . GLN A 1 765 ? -17.844 25.172 22.875 1 64.88 765 GLN A C 1
ATOM 6037 O O . GLN A 1 765 ? -18.25 25.625 23.953 1 64.88 765 GLN A O 1
ATOM 6042 N N . GLU A 1 766 ? -18.594 24.906 21.844 1 67.06 766 GLU A N 1
ATOM 6043 C CA . GLU A 1 766 ? -20.047 25.094 21.969 1 67.06 766 GLU A CA 1
ATOM 6044 C C . GLU A 1 766 ? -20.625 24.156 23.031 1 67.06 766 GLU A C 1
ATOM 6046 O O . GLU A 1 766 ? -21.5 24.562 23.797 1 67.06 766 GLU A O 1
ATOM 6051 N N . LYS A 1 767 ? -20.125 23.016 23.047 1 71.06 767 LYS A N 1
ATOM 6052 C CA . LYS A 1 767 ? -20.594 22.047 24.047 1 71.06 767 LYS A CA 1
ATOM 6053 C C . LYS A 1 767 ? -20.188 22.469 25.453 1 71.06 767 LYS A C 1
ATOM 6055 O O . LYS A 1 767 ? -20.953 22.297 26.406 1 71.06 767 LYS A O 1
ATOM 6060 N N . MET A 1 768 ? -19.047 23.016 25.516 1 63.59 768 MET A N 1
ATOM 6061 C CA . MET A 1 768 ? -18.562 23.484 26.812 1 63.59 768 MET A CA 1
ATOM 6062 C C . MET A 1 768 ? -19.359 24.703 27.266 1 63.59 768 MET A C 1
ATOM 6064 O O . MET A 1 768 ? -19.688 24.828 28.453 1 63.59 768 MET A O 1
ATOM 6068 N N . LEU A 1 769 ? -19.609 25.562 26.344 1 55 769 LEU A N 1
ATOM 6069 C CA . LEU A 1 769 ? -20.375 26.766 26.656 1 55 769 LEU A CA 1
ATOM 6070 C C . LEU A 1 769 ? -21.797 26.406 27.094 1 55 769 LEU A C 1
ATOM 6072 O O . LEU A 1 769 ? -22.344 27.016 28 1 55 769 LEU A O 1
ATOM 6076 N N . LYS A 1 770 ? -22.328 25.469 26.484 1 59.47 770 LYS A N 1
ATOM 6077 C CA . LYS A 1 770 ? -23.672 25.016 26.844 1 59.47 770 LYS A CA 1
ATOM 6078 C C . LYS A 1 770 ? -23.672 24.391 28.234 1 59.47 770 LYS A C 1
ATOM 6080 O O . LYS A 1 770 ? -24.609 24.594 29.016 1 59.47 770 LYS A O 1
ATOM 6085 N N . LYS A 1 771 ? -22.641 23.75 28.531 1 59.94 771 LYS A N 1
ATOM 6086 C CA . LYS A 1 771 ? -22.531 23.141 29.859 1 59.94 771 LYS A CA 1
ATOM 6087 C C . LYS A 1 771 ? -22.375 24.219 30.922 1 59.94 771 LYS A C 1
ATOM 6089 O O . LYS A 1 771 ? -22.953 24.109 32 1 59.94 771 LYS A O 1
ATOM 6094 N N . VAL A 1 772 ? -21.578 25.203 30.5 1 52.62 772 VAL A N 1
ATOM 6095 C CA . VAL A 1 772 ? -21.344 26.297 31.438 1 52.62 772 VAL A CA 1
ATOM 6096 C C . VAL A 1 772 ? -22.625 27.109 31.625 1 52.62 772 VAL A C 1
ATOM 6098 O O . VAL A 1 772 ? -22.953 27.516 32.75 1 52.62 772 VAL A O 1
ATOM 6101 N N . SER A 1 773 ? -23.203 27.375 30.562 1 49.59 773 SER A N 1
ATOM 6102 C CA . SER A 1 773 ? -24.453 28.125 30.656 1 49.59 773 SER A CA 1
ATOM 6103 C C . SER A 1 773 ? -25.484 27.375 31.484 1 49.59 773 SER A C 1
ATOM 6105 O O . SER A 1 773 ? -26.25 27.984 32.219 1 49.59 773 SER A O 1
ATOM 6107 N N . PHE A 1 774 ? -25.422 26.188 31.344 1 52 774 PHE A N 1
ATOM 6108 C CA . PHE A 1 774 ? -26.328 25.359 32.125 1 52 774 PHE A CA 1
ATOM 6109 C C . PHE A 1 774 ? -25.984 25.438 33.594 1 52 774 PHE A C 1
ATOM 6111 O O . PHE A 1 774 ? -26.875 25.547 34.438 1 52 774 PHE A O 1
ATOM 6118 N N . LEU A 1 775 ? -24.719 25.422 33.812 1 50.31 775 LEU A N 1
ATOM 6119 C CA . LEU A 1 775 ? -24.266 25.484 35.188 1 50.31 775 LEU A CA 1
ATOM 6120 C C . LEU A 1 775 ? -24.562 26.859 35.781 1 50.31 775 LEU A C 1
ATOM 6122 O O . LEU A 1 775 ? -24.906 26.953 36.969 1 50.31 775 LEU A O 1
ATOM 6126 N N . LEU A 1 776 ? -24.422 27.844 34.906 1 46.38 776 LEU A N 1
ATOM 6127 C CA . LEU A 1 776 ? -24.688 29.188 35.375 1 46.38 776 LEU A CA 1
ATOM 6128 C C . LEU A 1 776 ? -26.172 29.375 35.656 1 46.38 776 LEU A C 1
ATOM 6130 O O . LEU A 1 776 ? -26.547 30.078 36.625 1 46.38 776 LEU A O 1
ATOM 6134 N N . VAL A 1 777 ? -26.875 28.859 34.875 1 44.19 777 VAL A N 1
ATOM 6135 C CA . VAL A 1 777 ? -28.312 28.953 35.094 1 44.19 777 VAL A CA 1
ATOM 6136 C C . VAL A 1 777 ? -28.688 28.203 36.375 1 44.19 777 VAL A C 1
ATOM 6138 O O . VAL A 1 777 ? -29.547 28.656 37.156 1 44.19 777 VAL A O 1
ATOM 6141 N N . VAL A 1 778 ? -27.938 27.281 36.625 1 42.25 778 VAL A N 1
ATOM 6142 C CA . VAL A 1 778 ? -28.203 26.516 37.844 1 42.25 778 VAL A CA 1
ATOM 6143 C C . VAL A 1 778 ? -27.703 27.281 39.062 1 42.25 778 VAL A C 1
ATOM 6145 O O . VAL A 1 778 ? -28.359 27.297 40.094 1 42.25 778 VAL A O 1
ATOM 6148 N N . VAL A 1 779 ? -26.484 27.875 38.844 1 41.59 779 VAL A N 1
ATOM 6149 C CA . VAL A 1 779 ? -25.891 28.594 39.969 1 41.59 779 VAL A CA 1
ATOM 6150 C C . VAL A 1 779 ? -26.625 29.906 40.188 1 41.59 779 VAL A C 1
ATOM 6152 O O . VAL A 1 779 ? -26.672 30.422 41.312 1 41.59 779 VAL A O 1
ATOM 6155 N N . ASN A 1 780 ? -27 30.625 39.125 1 39.59 780 ASN A N 1
ATOM 6156 C CA . ASN A 1 780 ? -27.734 31.859 39.375 1 39.59 780 ASN A CA 1
ATOM 6157 C C . ASN A 1 780 ? -28.875 31.641 40.344 1 39.59 780 ASN A C 1
ATOM 6159 O O . ASN A 1 780 ? -29.391 32.594 40.938 1 39.59 780 ASN A O 1
ATOM 6163 N N . GLU A 1 781 ? -29.422 30.547 40.438 1 39.84 781 GLU A N 1
ATOM 6164 C CA . GLU A 1 781 ? -30.484 30.422 41.406 1 39.84 781 GLU A CA 1
ATOM 6165 C C . GLU A 1 781 ? -29.922 30.406 42.844 1 39.84 781 GLU A C 1
ATOM 6167 O O . GLU A 1 781 ? -30.656 30.625 43.812 1 39.84 781 GLU A O 1
ATOM 6172 N N . SER A 1 782 ? -28.766 29.828 43.125 1 37.59 782 SER A N 1
ATOM 6173 C CA . SER A 1 782 ? -28.219 30.016 44.469 1 37.59 782 SER A CA 1
ATOM 6174 C C . SER A 1 782 ? -27.484 31.344 44.594 1 37.59 782 SER A C 1
ATOM 6176 O O . SER A 1 782 ? -27.25 32.031 43.594 1 37.59 782 SER A O 1
ATOM 6178 N N . THR A 1 783 ? -26.734 31.656 45.938 1 36.78 783 THR A N 1
ATOM 6179 C CA . THR A 1 783 ? -26.172 32.938 46.375 1 36.78 783 THR A CA 1
ATOM 6180 C C . THR A 1 783 ? -25.172 33.438 45.344 1 36.78 783 THR A C 1
ATOM 6182 O O . THR A 1 783 ? -24.562 32.656 44.594 1 36.78 783 THR A O 1
ATOM 6185 N N . SER A 1 784 ? -25.203 34.844 45.031 1 37.84 784 SER A N 1
ATOM 6186 C CA . SER A 1 784 ? -24.359 35.719 44.219 1 37.84 784 SER A CA 1
ATOM 6187 C C . SER A 1 784 ? -22.906 35.281 44.25 1 37.84 784 SER A C 1
ATOM 6189 O O . SER A 1 784 ? -22.188 35.438 43.25 1 37.84 784 SER A O 1
ATOM 6191 N N . GLN A 1 785 ? -22.516 34.781 45.375 1 37.62 785 GLN A N 1
ATOM 6192 C CA . GLN A 1 785 ? -21.094 34.531 45.625 1 37.62 785 GLN A CA 1
ATOM 6193 C C . GLN A 1 785 ? -20.641 33.281 44.875 1 37.62 785 GLN A C 1
ATOM 6195 O O . GLN A 1 785 ? -19.516 33.25 44.344 1 37.62 785 GLN A O 1
ATOM 6200 N N . LEU A 1 786 ? -21.516 32.344 44.781 1 39.44 786 LEU A N 1
ATOM 6201 C CA . LEU A 1 786 ? -21.094 31.078 44.156 1 39.44 786 LEU A CA 1
ATOM 6202 C C . LEU A 1 786 ? -21 31.234 42.656 1 39.44 786 LEU A C 1
ATOM 6204 O O . LEU A 1 786 ? -20.156 30.594 42.031 1 39.44 786 LEU A O 1
ATOM 6208 N N . ARG A 1 787 ? -21.812 32.094 42.125 1 41.91 787 ARG A N 1
ATOM 6209 C CA . ARG A 1 787 ? -21.734 32.406 40.719 1 41.91 787 ARG A CA 1
ATOM 6210 C C . ARG A 1 787 ? -20.344 32.906 40.344 1 41.91 787 ARG A C 1
ATOM 6212 O O . ARG A 1 787 ? -19.781 32.5 39.312 1 41.91 787 ARG A O 1
ATOM 6219 N N . TRP A 1 788 ? -19.891 33.75 41.281 1 44.28 788 TRP A N 1
ATOM 6220 C CA . TRP A 1 788 ? -18.578 34.312 41.031 1 44.28 788 TRP A CA 1
ATOM 6221 C C . TRP A 1 788 ? -17.5 33.25 41.125 1 44.28 788 TRP A C 1
ATOM 6223 O O . TRP A 1 788 ? -16.547 33.219 40.344 1 44.28 788 TRP A O 1
ATOM 6233 N N . TYR A 1 789 ? -17.766 32.344 42 1 42.59 789 TYR A N 1
ATOM 6234 C CA . TYR A 1 789 ? -16.781 31.266 42.188 1 42.59 789 TYR A CA 1
ATOM 6235 C C . TYR A 1 789 ? -16.781 30.328 41 1 42.59 789 TYR A C 1
ATOM 6237 O O . TYR A 1 789 ? -15.719 29.922 40.531 1 42.59 789 TYR A O 1
ATOM 6245 N N . LEU A 1 790 ? -17.922 30.141 40.531 1 43.06 790 LEU A N 1
ATOM 6246 C CA . LEU A 1 790 ? -18 29.203 39.438 1 43.06 790 LEU A CA 1
ATOM 6247 C C . LEU A 1 790 ? -17.516 29.844 38.125 1 43.06 790 LEU A C 1
ATOM 6249 O O . LEU A 1 790 ? -16.844 29.188 37.344 1 43.06 790 LEU A O 1
ATOM 6253 N N . ILE A 1 791 ? -17.891 31.078 38 1 45.75 791 ILE A N 1
ATOM 6254 C CA . ILE A 1 791 ? -17.344 31.797 36.875 1 45.75 791 ILE A CA 1
ATOM 6255 C C . ILE A 1 791 ? -15.82 31.891 37 1 45.75 791 ILE A C 1
ATOM 6257 O O . ILE A 1 791 ? -15.102 31.75 36.031 1 45.75 791 ILE A O 1
ATOM 6261 N N . GLU A 1 792 ? -15.367 32.062 38.312 1 42.97 792 GLU A N 1
ATOM 6262 C CA . GLU A 1 792 ? -13.938 32.031 38.594 1 42.97 792 GLU A CA 1
ATOM 6263 C C . GLU A 1 792 ? -13.344 30.656 38.344 1 42.97 792 GLU A C 1
ATOM 6265 O O . GLU A 1 792 ? -12.25 30.531 37.781 1 42.97 792 GLU A O 1
ATOM 6270 N N . LEU A 1 793 ? -14.062 29.703 38.719 1 43.41 793 LEU A N 1
ATOM 6271 C CA . LEU A 1 793 ? -13.602 28.344 38.5 1 43.41 793 LEU A CA 1
ATOM 6272 C C . LEU A 1 793 ? -13.625 27.984 37.031 1 43.41 793 LEU A C 1
ATOM 6274 O O . LEU A 1 793 ? -12.703 27.328 36.531 1 43.41 793 LEU A O 1
ATOM 6278 N N . LEU A 1 794 ? -14.742 28.344 36.5 1 42.41 794 LEU A N 1
ATOM 6279 C CA . LEU A 1 794 ? -14.828 28.078 35.062 1 42.41 794 LEU A CA 1
ATOM 6280 C C . LEU A 1 794 ? -13.844 28.938 34.281 1 42.41 794 LEU A C 1
ATOM 6282 O O . LEU A 1 794 ? -13.242 28.469 33.312 1 42.41 794 LEU A O 1
ATOM 6286 N N . SER A 1 795 ? -13.742 30.188 34.75 1 39.94 795 SER A N 1
ATOM 6287 C CA . SER A 1 795 ? -12.68 31.016 34.188 1 39.94 795 SER A CA 1
ATOM 6288 C C . SER A 1 795 ? -11.305 30.438 34.469 1 39.94 795 SER A C 1
ATOM 6290 O O . SER A 1 795 ? -10.414 30.453 33.625 1 39.94 795 SER A O 1
ATOM 6292 N N . ASP A 1 796 ? -11.172 29.953 35.688 1 40.97 796 ASP A N 1
ATOM 6293 C CA . ASP A 1 796 ? -9.938 29.25 36.031 1 40.97 796 ASP A CA 1
ATOM 6294 C C . ASP A 1 796 ? -9.812 27.922 35.281 1 40.97 796 ASP A C 1
ATOM 6296 O O . ASP A 1 796 ? -8.711 27.547 34.875 1 40.97 796 ASP A O 1
ATOM 6300 N N . GLU A 1 797 ? -10.922 27.219 35.25 1 40.53 797 GLU A N 1
ATOM 6301 C CA . GLU A 1 797 ? -10.891 25.984 34.438 1 40.53 797 GLU A CA 1
ATOM 6302 C C . GLU A 1 797 ? -10.695 26.281 32.969 1 40.53 797 GLU A C 1
ATOM 6304 O O . GLU A 1 797 ? -9.977 25.562 32.281 1 40.53 797 GLU A O 1
ATOM 6309 N N . LEU A 1 798 ? -11.414 27.25 32.531 1 38.12 798 LEU A N 1
ATOM 6310 C CA . LEU A 1 798 ? -11.164 27.719 31.172 1 38.12 798 LEU A CA 1
ATOM 6311 C C . LEU A 1 798 ? -9.766 28.312 31.047 1 38.12 798 LEU A C 1
ATOM 6313 O O . LEU A 1 798 ? -9.109 28.141 30.016 1 38.12 798 LEU A O 1
ATOM 6317 N N . LYS A 1 799 ? -9.297 29.109 32.094 1 38 799 LYS A N 1
ATOM 6318 C CA . LYS A 1 799 ? -7.91 29.547 32.219 1 38 799 LYS A CA 1
ATOM 6319 C C . LYS A 1 799 ? -7.004 28.359 32.562 1 38 799 LYS A C 1
ATOM 6321 O O . LYS A 1 799 ? -5.867 28.297 32.062 1 38 799 LYS A O 1
ATOM 6326 N N . SER A 1 800 ? -7.438 27.562 33.5 1 35.59 800 SER A N 1
ATOM 6327 C CA . SER A 1 800 ? -6.621 26.422 33.875 1 35.59 800 SER A CA 1
ATOM 6328 C C . SER A 1 800 ? -6.613 25.359 32.781 1 35.59 800 SER A C 1
ATOM 6330 O O . SER A 1 800 ? -5.648 24.609 32.656 1 35.59 800 SER A O 1
ATOM 6332 N N . ARG A 1 801 ? -7.699 25.156 32.188 1 37.31 801 ARG A N 1
ATOM 6333 C CA . ARG A 1 801 ? -7.629 24.312 30.984 1 37.31 801 ARG A CA 1
ATOM 6334 C C . ARG A 1 801 ? -6.777 24.969 29.906 1 37.31 801 ARG A C 1
ATOM 6336 O O . ARG A 1 801 ? -6.227 24.281 29.047 1 37.31 801 ARG A O 1
ATOM 6343 N N . SER A 1 802 ? -6.66 26.188 29.953 1 30.23 802 SER A N 1
ATOM 6344 C CA . SER A 1 802 ? -5.508 26.812 29.297 1 30.23 802 SER A CA 1
ATOM 6345 C C . SER A 1 802 ? -4.238 26.609 30.109 1 30.23 802 SER A C 1
ATOM 6347 O O . SER A 1 802 ? -3.152 26.438 29.547 1 30.23 802 SER A O 1
ATOM 6349 N N . SER A 1 803 ? -4.223 26.891 31.516 1 29.62 803 SER A N 1
ATOM 6350 C CA . SER A 1 803 ? -3.146 26.516 32.438 1 29.62 803 SER A CA 1
ATOM 6351 C C . SER A 1 803 ? -3.307 25.078 32.906 1 29.62 803 SER A C 1
ATOM 6353 O O . SER A 1 803 ? -4.324 24.734 33.531 1 29.62 803 SER A O 1
ATOM 6355 N N . ARG A 1 804 ? -2.834 24.188 32.281 1 33.84 804 ARG A N 1
ATOM 6356 C CA . ARG A 1 804 ? -2.729 22.734 32.219 1 33.84 804 ARG A CA 1
ATOM 6357 C C . ARG A 1 804 ? -2.367 22.172 33.594 1 33.84 804 ARG A C 1
ATOM 6359 O O . ARG A 1 804 ? -1.986 21 33.719 1 33.84 804 ARG A O 1
ATOM 6366 N N . THR A 1 805 ? -2.379 22.953 34.719 1 26.14 805 THR A N 1
ATOM 6367 C CA . THR A 1 805 ? -1.85 22.359 35.969 1 26.14 805 THR A CA 1
ATOM 6368 C C . THR A 1 805 ? -2.836 21.359 36.531 1 26.14 805 THR A C 1
ATOM 6370 O O . THR A 1 805 ? -2.451 20.484 37.312 1 26.14 805 THR A O 1
ATOM 6373 N N . SER A 1 806 ? -4.09 21.562 36.406 1 27.22 806 SER A N 1
ATOM 6374 C CA . SER A 1 806 ? -4.914 20.734 37.281 1 27.22 806 SER A CA 1
ATOM 6375 C C . SER A 1 806 ? -4.969 19.297 36.812 1 27.22 806 SER A C 1
ATOM 6377 O O . SER A 1 806 ? -5.289 18.391 37.562 1 27.22 806 SER A O 1
ATOM 6379 N N . LEU A 1 807 ? -5.039 19.047 35.562 1 25.27 807 LEU A N 1
ATOM 6380 C CA . LEU A 1 807 ? -5.141 17.625 35.25 1 25.27 807 LEU A CA 1
ATOM 6381 C C . LEU A 1 807 ? -3.938 16.859 35.781 1 25.27 807 LEU A C 1
ATOM 6383 O O . LEU A 1 807 ? -3.955 15.633 35.844 1 25.27 807 LEU A O 1
ATOM 6387 N N . LEU A 1 808 ? -2.896 17.531 36.062 1 25.05 808 LEU A N 1
ATOM 6388 C CA . LEU A 1 808 ? -1.82 16.875 36.781 1 25.05 808 LEU A CA 1
ATOM 6389 C C . LEU A 1 808 ? -2.273 16.5 38.188 1 25.05 808 LEU A C 1
ATOM 6391 O O . LEU A 1 808 ? -1.758 15.547 38.781 1 25.05 808 LEU A O 1
ATOM 6395 N N . GLN A 1 809 ? -3.061 17.359 38.812 1 25.41 809 GLN A N 1
ATOM 6396 C CA . GLN A 1 809 ? -3.451 16.984 40.188 1 25.41 809 GLN A CA 1
ATOM 6397 C C . GLN A 1 809 ? -4.332 15.742 40.188 1 25.41 809 GLN A C 1
ATOM 6399 O O . GLN A 1 809 ? -4.438 15.055 41.188 1 25.41 809 GLN A O 1
ATOM 6404 N N . LEU A 1 810 ? -5.18 15.68 39.25 1 23.17 810 LEU A N 1
ATOM 6405 C CA . LEU A 1 810 ? -5.977 14.461 39.344 1 23.17 810 LEU A CA 1
ATOM 6406 C C . LEU A 1 810 ? -5.098 13.219 39.188 1 23.17 810 LEU A C 1
ATOM 6408 O O . LEU A 1 810 ? -5.512 12.109 39.531 1 23.17 810 LEU A O 1
ATOM 6412 N N . PHE A 1 811 ? -4.062 13.336 38.25 1 24.17 811 PHE A N 1
ATOM 6413 C CA . PHE A 1 811 ? -3.17 12.195 38.438 1 24.17 811 PHE A CA 1
ATOM 6414 C C . PHE A 1 811 ? -2.34 12.367 39.719 1 24.17 811 PHE A C 1
ATOM 6416 O O . PHE A 1 811 ? -1.856 13.461 40 1 24.17 811 PHE A O 1
ATOM 6423 N N . GLY A 1 812 ? -2.908 12.156 40.969 1 21.23 812 GLY A N 1
ATOM 6424 C CA . GLY A 1 812 ? -2.322 12.086 42.281 1 21.23 812 GLY A CA 1
ATOM 6425 C C . GLY A 1 812 ? -0.818 12.281 42.281 1 21.23 812 GLY A C 1
ATOM 6426 O O . GLY A 1 812 ? -0.151 12.016 43.281 1 21.23 812 GLY A O 1
ATOM 6427 N N . VAL A 1 813 ? -0.105 12.516 41.188 1 20.47 813 VAL A N 1
ATOM 6428 C CA . VAL A 1 813 ? 1.263 12.758 41.656 1 20.47 813 VAL A CA 1
ATOM 6429 C C . VAL A 1 813 ? 1.419 14.219 42.062 1 20.47 813 VAL A C 1
ATOM 6431 O O . VAL A 1 813 ? 0.854 15.109 41.438 1 20.47 813 VAL A O 1
ATOM 6434 N N . MET B 1 1 ? -19.094 44.531 -30.969 1 58 1 MET B N 1
ATOM 6435 C CA . MET B 1 1 ? -17.844 43.812 -31.172 1 58 1 MET B CA 1
ATOM 6436 C C . MET B 1 1 ? -17.875 43 -32.438 1 58 1 MET B C 1
ATOM 6438 O O . MET B 1 1 ? -18.906 42.375 -32.781 1 58 1 MET B O 1
ATOM 6442 N N . PRO B 1 2 ? -16.984 43.219 -33.438 1 72.69 2 PRO B N 1
ATOM 6443 C CA . PRO B 1 2 ? -16.922 42.375 -34.625 1 72.69 2 PRO B CA 1
ATOM 6444 C C . PRO B 1 2 ? -16.953 40.906 -34.281 1 72.69 2 PRO B C 1
ATOM 6446 O O . PRO B 1 2 ? -16.594 40.5 -33.156 1 72.69 2 PRO B O 1
ATOM 6449 N N . LEU B 1 3 ? -17.734 40.219 -35.125 1 75.69 3 LEU B N 1
ATOM 6450 C CA . LEU B 1 3 ? -17.953 38.812 -34.906 1 75.69 3 LEU B CA 1
ATOM 6451 C C . LEU B 1 3 ? -16.656 38.094 -34.531 1 75.69 3 LEU B C 1
ATOM 6453 O O . LEU B 1 3 ? -16.641 37.219 -33.688 1 75.69 3 LEU B O 1
ATOM 6457 N N . ARG B 1 4 ? -15.68 38.562 -35.188 1 79.38 4 ARG B N 1
ATOM 6458 C CA . ARG B 1 4 ? -14.375 37.969 -34.906 1 79.38 4 ARG B CA 1
ATOM 6459 C C . ARG B 1 4 ? -13.938 38.219 -33.469 1 79.38 4 ARG B C 1
ATOM 6461 O O . ARG B 1 4 ? -13.453 37.312 -32.812 1 79.38 4 ARG B O 1
ATOM 6468 N N . ALA B 1 5 ? -14.188 39.281 -33 1 78.44 5 ALA B N 1
ATOM 6469 C CA . ALA B 1 5 ? -13.773 39.656 -31.656 1 78.44 5 ALA B CA 1
ATOM 6470 C C . ALA B 1 5 ? -14.68 39 -30.609 1 78.44 5 ALA B C 1
ATOM 6472 O O . ALA B 1 5 ? -14.219 38.656 -29.516 1 78.44 5 ALA B O 1
ATOM 6473 N N . ARG B 1 6 ? -15.891 38.812 -31.047 1 78.31 6 ARG B N 1
ATOM 6474 C CA . ARG B 1 6 ? -16.828 38.188 -30.141 1 78.31 6 ARG B CA 1
ATOM 6475 C C . ARG B 1 6 ? -16.5 36.688 -29.922 1 78.31 6 ARG B C 1
ATOM 6477 O O . ARG B 1 6 ? -16.531 36.219 -28.797 1 78.31 6 ARG B O 1
ATOM 6484 N N . ILE B 1 7 ? -16.156 36.062 -31.016 1 79.69 7 ILE B N 1
ATOM 6485 C CA . ILE B 1 7 ? -15.828 34.656 -30.922 1 79.69 7 ILE B CA 1
ATOM 6486 C C . ILE B 1 7 ? -14.531 34.469 -30.141 1 79.69 7 ILE B C 1
ATOM 6488 O O . ILE B 1 7 ? -14.414 33.562 -29.312 1 79.69 7 ILE B O 1
ATOM 6492 N N . ASN B 1 8 ? -13.703 35.344 -30.359 1 77.62 8 ASN B N 1
ATOM 6493 C CA . ASN B 1 8 ? -12.453 35.281 -29.609 1 77.62 8 ASN B CA 1
ATOM 6494 C C . ASN B 1 8 ? -12.68 35.5 -28.125 1 77.62 8 ASN B C 1
ATOM 6496 O O . ASN B 1 8 ? -12.008 34.875 -27.281 1 77.62 8 ASN B O 1
ATOM 6500 N N . PHE B 1 9 ? -13.609 36.344 -27.891 1 73.5 9 PHE B N 1
ATOM 6501 C CA . PHE B 1 9 ? -13.914 36.656 -26.5 1 73.5 9 PHE B CA 1
ATOM 6502 C C . PHE B 1 9 ? -14.523 35.438 -25.797 1 73.5 9 PHE B C 1
ATOM 6504 O O . PHE B 1 9 ? -14.172 35.125 -24.656 1 73.5 9 PHE B O 1
ATOM 6511 N N . PHE B 1 10 ? -15.328 34.719 -26.531 1 73.69 10 PHE B N 1
ATOM 6512 C CA . PHE B 1 10 ? -16 33.562 -25.938 1 73.69 10 PHE B CA 1
ATOM 6513 C C . PHE B 1 10 ? -15.023 32.406 -25.75 1 73.69 10 PHE B C 1
ATOM 6515 O O . PHE B 1 10 ? -15.125 31.672 -24.781 1 73.69 10 PHE B O 1
ATOM 6522 N N . LEU B 1 11 ? -14.094 32.406 -26.562 1 75.12 11 LEU B N 1
ATOM 6523 C CA . LEU B 1 11 ? -13.188 31.25 -26.516 1 75.12 11 LEU B CA 1
ATOM 6524 C C . LEU B 1 11 ? -12.008 31.531 -25.594 1 75.12 11 LEU B C 1
ATOM 6526 O O . LEU B 1 11 ? -11.469 30.609 -24.969 1 75.12 11 LEU B O 1
ATOM 6530 N N . SER B 1 12 ? -11.586 32.781 -25.469 1 68.81 12 SER B N 1
ATOM 6531 C CA . SER B 1 12 ? -10.383 33.062 -24.688 1 68.81 12 SER B CA 1
ATOM 6532 C C . SER B 1 12 ? -10.727 33.438 -23.25 1 68.81 12 SER B C 1
ATOM 6534 O O . SER B 1 12 ? -9.953 33.125 -22.328 1 68.81 12 SER B O 1
ATOM 6536 N N . ASN B 1 13 ? -11.789 34.125 -23.062 1 66.25 13 ASN B N 1
ATOM 6537 C CA . ASN B 1 13 ? -12.156 34.531 -21.703 1 66.25 13 ASN B CA 1
ATOM 6538 C C . ASN B 1 13 ? -13.531 33.969 -21.328 1 66.25 13 ASN B C 1
ATOM 6540 O O . ASN B 1 13 ? -14.477 34.75 -21.141 1 66.25 13 ASN B O 1
ATOM 6544 N N . PRO B 1 14 ? -13.562 32.688 -21.156 1 65.81 14 PRO B N 1
ATOM 6545 C CA . PRO B 1 14 ? -14.875 32.094 -20.906 1 65.81 14 PRO B CA 1
ATOM 6546 C C . PRO B 1 14 ? -15.461 32.531 -19.562 1 65.81 14 PRO B C 1
ATOM 6548 O O . PRO B 1 14 ? -16.688 32.5 -19.375 1 65.81 14 PRO B O 1
ATOM 6551 N N . GLU B 1 15 ? -14.75 33 -18.625 1 69 15 GLU B N 1
ATOM 6552 C CA . GLU B 1 15 ? -15.25 33.281 -17.281 1 69 15 GLU B CA 1
ATOM 6553 C C . GLU B 1 15 ? -16.109 34.531 -17.25 1 69 15 GLU B C 1
ATOM 6555 O O . GLU B 1 15 ? -16.969 34.688 -16.375 1 69 15 GLU B O 1
ATOM 6560 N N . GLU B 1 16 ? -15.898 35.406 -18.234 1 65.5 16 GLU B N 1
ATOM 6561 C CA . GLU B 1 16 ? -16.547 36.719 -18.172 1 65.5 16 GLU B CA 1
ATOM 6562 C C . GLU B 1 16 ? -17.953 36.656 -18.75 1 65.5 16 GLU B C 1
ATOM 6564 O O . GLU B 1 16 ? -18.797 37.5 -18.422 1 65.5 16 GLU B O 1
ATOM 6569 N N . SER B 1 17 ? -18.172 35.656 -19.625 1 73.19 17 SER B N 1
ATOM 6570 C CA . SER B 1 17 ? -19.5 35.562 -20.25 1 73.19 17 SER B CA 1
ATOM 6571 C C . SER B 1 17 ? -20.156 34.219 -19.969 1 73.19 17 SER B C 1
ATOM 6573 O O . SER B 1 17 ? -19.484 33.219 -19.75 1 73.19 17 SER B O 1
ATOM 6575 N N . ASN B 1 18 ? -21.453 34.25 -19.781 1 80.62 18 ASN B N 1
ATOM 6576 C CA . ASN B 1 18 ? -22.203 33.031 -19.547 1 80.62 18 ASN B CA 1
ATOM 6577 C C . ASN B 1 18 ? -22.156 32.094 -20.75 1 80.62 18 ASN B C 1
ATOM 6579 O O . ASN B 1 18 ? -22.078 30.875 -20.594 1 80.62 18 ASN B O 1
ATOM 6583 N N . ILE B 1 19 ? -22.188 32.75 -21.906 1 79.62 19 ILE B N 1
ATOM 6584 C CA . ILE B 1 19 ? -22.156 31.922 -23.125 1 79.62 19 ILE B CA 1
ATOM 6585 C C . ILE B 1 19 ? -20.781 31.281 -23.266 1 79.62 19 ILE B C 1
ATOM 6587 O O . ILE B 1 19 ? -20.672 30.125 -23.656 1 79.62 19 ILE B O 1
ATOM 6591 N N . GLY B 1 20 ? -19.844 32.062 -22.969 1 78.94 20 GLY B N 1
ATOM 6592 C CA . GLY B 1 20 ? -18.5 31.516 -23.016 1 78.94 20 GLY B CA 1
ATOM 6593 C C . GLY B 1 20 ? -18.297 30.375 -22.031 1 78.94 20 GLY B C 1
ATOM 6594 O O . GLY B 1 20 ? -17.641 29.391 -22.359 1 78.94 20 GLY B O 1
ATOM 6595 N N . TRP B 1 21 ? -18.984 30.5 -20.938 1 81.12 21 TRP B N 1
ATOM 6596 C CA . TRP B 1 21 ? -18.859 29.469 -19.906 1 81.12 21 TRP B CA 1
ATOM 6597 C C . TRP B 1 21 ? -19.547 28.188 -20.328 1 81.12 21 TRP B C 1
ATOM 6599 O O . TRP B 1 21 ? -19.016 27.094 -20.109 1 81.12 21 TRP B O 1
ATOM 6609 N N . ARG B 1 22 ? -20.609 28.281 -20.969 1 85 22 ARG B N 1
ATOM 6610 C CA . ARG B 1 22 ? -21.328 27.094 -21.422 1 85 22 ARG B CA 1
ATOM 6611 C C . ARG B 1 22 ? -20.609 26.422 -22.594 1 85 22 ARG B C 1
ATOM 6613 O O . ARG B 1 22 ? -20.609 25.203 -22.703 1 85 22 ARG B O 1
ATOM 6620 N N . LEU B 1 23 ? -20.062 27.266 -23.359 1 81.56 23 LEU B N 1
ATOM 6621 C CA . LEU B 1 23 ? -19.312 26.719 -24.484 1 81.56 23 LEU B CA 1
ATOM 6622 C C . LEU B 1 23 ? -18.094 25.938 -23.984 1 81.56 23 LEU B C 1
ATOM 6624 O O . LEU B 1 23 ? -17.75 24.891 -24.531 1 81.56 23 LEU B O 1
ATOM 6628 N N . GLN B 1 24 ? -17.562 26.469 -22.984 1 81.25 24 GLN B N 1
ATOM 6629 C CA . GLN B 1 24 ? -16.391 25.781 -22.438 1 81.25 24 GLN B CA 1
ATOM 6630 C C . GLN B 1 24 ? -16.812 24.469 -21.766 1 81.25 24 GLN B C 1
ATOM 6632 O O . GLN B 1 24 ? -16.094 23.469 -21.859 1 81.25 24 GLN B O 1
ATOM 6637 N N . GLN B 1 25 ? -17.875 24.453 -21.125 1 83.19 25 GLN B N 1
ATOM 6638 C CA . GLN B 1 25 ? -18.359 23.234 -20.516 1 83.19 25 GLN B CA 1
ATOM 6639 C C . GLN B 1 25 ? -18.719 22.188 -21.562 1 83.19 25 GLN B C 1
ATOM 6641 O O . GLN B 1 25 ? -18.469 20.984 -21.375 1 83.19 25 GLN B O 1
ATOM 6646 N N . LEU B 1 26 ? -19.234 22.625 -22.594 1 85.25 26 LEU B N 1
ATOM 6647 C CA . LEU B 1 26 ? -19.578 21.719 -23.688 1 85.25 26 LEU B CA 1
ATOM 6648 C C . LEU B 1 26 ? -18.328 21.125 -24.312 1 85.25 26 LEU B C 1
ATOM 6650 O O . LEU B 1 26 ? -18.312 19.938 -24.656 1 85.25 26 LEU B O 1
ATOM 6654 N N . LEU B 1 27 ? -17.375 21.938 -24.422 1 82.44 27 LEU B N 1
ATOM 6655 C CA . LEU B 1 27 ? -16.125 21.438 -24.984 1 82.44 27 LEU B CA 1
ATOM 6656 C C . LEU B 1 27 ? -15.484 20.422 -24.062 1 82.44 27 LEU B C 1
ATOM 6658 O O . LEU B 1 27 ? -14.914 19.438 -24.531 1 82.44 27 LEU B O 1
ATOM 6662 N N . MET B 1 28 ? -15.602 20.641 -22.797 1 82.56 28 MET B N 1
ATOM 6663 C CA . MET B 1 28 ? -15.039 19.703 -21.844 1 82.56 28 MET B CA 1
ATOM 6664 C C . MET B 1 28 ? -15.773 18.375 -21.875 1 82.56 28 MET B C 1
ATOM 6666 O O . MET B 1 28 ? -15.148 17.312 -21.812 1 82.56 28 MET B O 1
ATOM 6670 N N . VAL B 1 29 ? -16.984 18.438 -22 1 86.81 29 VAL B N 1
ATOM 6671 C CA . VAL B 1 29 ? -17.797 17.219 -22.062 1 86.81 29 VAL B CA 1
ATOM 6672 C C . VAL B 1 29 ? -17.5 16.469 -23.359 1 86.81 29 VAL B C 1
ATOM 6674 O O . VAL B 1 29 ? -17.406 15.234 -23.359 1 86.81 29 VAL B O 1
ATOM 6677 N N . LEU B 1 30 ? -17.359 17.203 -24.406 1 84.56 30 LEU B N 1
ATOM 6678 C CA . LEU B 1 30 ? -17.062 16.594 -25.688 1 84.56 30 LEU B CA 1
ATOM 6679 C C . LEU B 1 30 ? -15.688 15.914 -25.656 1 84.56 30 LEU B C 1
ATOM 6681 O O . LEU B 1 30 ? -15.508 14.836 -26.219 1 84.56 30 LEU B O 1
ATOM 6685 N N . LEU B 1 31 ? -14.82 16.547 -25.047 1 82.25 31 LEU B N 1
ATOM 6686 C CA . LEU B 1 31 ? -13.5 15.945 -24.922 1 82.25 31 LEU B CA 1
ATOM 6687 C C . LEU B 1 31 ? -13.539 14.711 -24.031 1 82.25 31 LEU B C 1
ATOM 6689 O O . LEU B 1 31 ? -12.828 13.734 -24.281 1 82.25 31 LEU B O 1
ATOM 6693 N N . PHE B 1 32 ? -14.344 14.758 -23.031 1 84.94 32 PHE B N 1
ATOM 6694 C CA . PHE B 1 32 ? -14.484 13.602 -22.156 1 84.94 32 PHE B CA 1
ATOM 6695 C C . PHE B 1 32 ? -15.109 12.43 -22.891 1 84.94 32 PHE B C 1
ATOM 6697 O O . PHE B 1 32 ? -14.688 11.281 -22.719 1 84.94 32 PHE B O 1
ATOM 6704 N N . ILE B 1 33 ? -15.992 12.695 -23.688 1 87.81 33 ILE B N 1
ATOM 6705 C CA . ILE B 1 33 ? -16.641 11.656 -24.469 1 87.81 33 ILE B CA 1
ATOM 6706 C C . ILE B 1 33 ? -15.648 11.086 -25.484 1 87.81 33 ILE B C 1
ATOM 6708 O O . ILE B 1 33 ? -15.656 9.891 -25.766 1 87.81 33 ILE B O 1
ATOM 6712 N N . ASN B 1 34 ? -14.844 11.922 -25.969 1 84.06 34 ASN B N 1
ATOM 6713 C CA . ASN B 1 34 ? -13.82 11.461 -26.891 1 84.06 34 ASN B CA 1
ATOM 6714 C C . ASN B 1 34 ? -12.836 10.508 -26.219 1 84.06 34 ASN B C 1
ATOM 6716 O O . ASN B 1 34 ? -12.438 9.508 -26.797 1 84.06 34 ASN B O 1
ATOM 6720 N N . VAL B 1 35 ? -12.484 10.875 -25.062 1 83.75 35 VAL B N 1
ATOM 6721 C CA . VAL B 1 35 ? -11.547 10.023 -24.344 1 83.75 35 VAL B CA 1
ATOM 6722 C C . VAL B 1 35 ? -12.227 8.695 -23.984 1 83.75 35 VAL B C 1
ATOM 6724 O O . VAL B 1 35 ? -11.586 7.641 -24.016 1 83.75 35 VAL B O 1
ATOM 6727 N N . CYS B 1 36 ? -13.469 8.719 -23.688 1 85.88 36 CYS B N 1
ATOM 6728 C CA . CYS B 1 36 ? -14.203 7.488 -23.406 1 85.88 36 CYS B CA 1
ATOM 6729 C C . CYS B 1 36 ? -14.312 6.617 -24.656 1 85.88 36 CYS B C 1
ATOM 6731 O O . CYS B 1 36 ? -14.227 5.391 -24.562 1 85.88 36 CYS B O 1
ATOM 6733 N N . ALA B 1 37 ? -14.508 7.281 -25.734 1 85.25 37 ALA B N 1
ATOM 6734 C CA . ALA B 1 37 ? -14.555 6.547 -27 1 85.25 37 ALA B CA 1
ATOM 6735 C C . ALA B 1 37 ? -13.195 5.938 -27.328 1 85.25 37 ALA B C 1
ATOM 6737 O O . ALA B 1 37 ? -13.117 4.824 -27.859 1 85.25 37 ALA B O 1
ATOM 6738 N N . MET B 1 38 ? -12.234 6.641 -27.031 1 82.38 38 MET B N 1
ATOM 6739 C CA . MET B 1 38 ? -10.883 6.125 -27.25 1 82.38 38 MET B CA 1
ATOM 6740 C C . MET B 1 38 ? -10.609 4.93 -26.344 1 82.38 38 MET B C 1
ATOM 6742 O O . MET B 1 38 ? -9.977 3.959 -26.766 1 82.38 38 MET B O 1
ATOM 6746 N N . ALA B 1 39 ? -11.078 4.969 -25.156 1 84.44 39 ALA B N 1
ATOM 6747 C CA . ALA B 1 39 ? -10.898 3.861 -24.219 1 84.44 39 ALA B CA 1
ATOM 6748 C C . ALA B 1 39 ? -11.68 2.631 -24.672 1 84.44 39 ALA B C 1
ATOM 6750 O O . ALA B 1 39 ? -11.203 1.502 -24.547 1 84.44 39 ALA B O 1
ATOM 6751 N N . SER B 1 40 ? -12.82 2.857 -25.219 1 85.62 40 SER B N 1
ATOM 6752 C CA . SER B 1 40 ? -13.656 1.744 -25.672 1 85.62 40 SER B CA 1
ATOM 6753 C C . SER B 1 40 ? -13.055 1.071 -26.906 1 85.62 40 SER B C 1
ATOM 6755 O O . SER B 1 40 ? -13.305 -0.109 -27.156 1 85.62 40 SER B O 1
ATOM 6757 N N . GLU B 1 41 ? -12.297 1.811 -27.609 1 83.19 41 GLU B N 1
ATOM 6758 C CA . GLU B 1 41 ? -11.656 1.249 -28.797 1 83.19 41 GLU B CA 1
ATOM 6759 C C . GLU B 1 41 ? -10.562 0.256 -28.406 1 83.19 41 GLU B C 1
ATOM 6761 O O . GLU B 1 41 ? -10.234 -0.647 -29.188 1 83.19 41 GLU B O 1
ATOM 6766 N N . THR B 1 42 ? -10.023 0.379 -27.297 1 84.06 42 THR B N 1
ATOM 6767 C CA . THR B 1 42 ? -8.898 -0.459 -26.891 1 84.06 42 THR B CA 1
ATOM 6768 C C . THR B 1 42 ? -9.391 -1.773 -26.297 1 84.06 42 THR B C 1
ATOM 6770 O O . THR B 1 42 ? -8.617 -2.719 -26.141 1 84.06 42 THR B O 1
ATOM 6773 N N . VAL B 1 43 ? -10.68 -1.932 -26.109 1 85.44 43 VAL B N 1
ATOM 6774 C CA . VAL B 1 43 ? -11.219 -3.156 -25.531 1 85.44 43 VAL B CA 1
ATOM 6775 C C . VAL B 1 43 ? -11.25 -4.258 -26.594 1 85.44 43 VAL B C 1
ATOM 6777 O O . VAL B 1 43 ? -11.336 -3.979 -27.781 1 85.44 43 VAL B O 1
ATOM 6780 N N . ASP B 1 44 ? -11.086 -5.461 -26.125 1 83.94 44 ASP B N 1
ATOM 6781 C CA . ASP B 1 44 ? -11.047 -6.598 -27.047 1 83.94 44 ASP B CA 1
ATOM 6782 C C . ASP B 1 44 ? -12.406 -6.824 -27.703 1 83.94 44 ASP B C 1
ATOM 6784 O O . ASP B 1 44 ? -13.164 -7.695 -27.281 1 83.94 44 ASP B O 1
ATOM 6788 N N . GLY B 1 45 ? -12.633 -6.047 -28.641 1 82.06 45 GLY B N 1
ATOM 6789 C CA . GLY B 1 45 ? -13.867 -6.16 -29.406 1 82.06 45 GLY B CA 1
ATOM 6790 C C . GLY B 1 45 ? -13.664 -6.781 -30.781 1 82.06 45 GLY B C 1
ATOM 6791 O O . GLY B 1 45 ? -12.594 -7.305 -31.078 1 82.06 45 GLY B O 1
ATOM 6792 N N . PRO B 1 46 ? -14.664 -6.906 -31.578 1 81.25 46 PRO B N 1
ATOM 6793 C CA . PRO B 1 46 ? -14.578 -7.488 -32.906 1 81.25 46 PRO B CA 1
ATOM 6794 C C . PRO B 1 46 ? -13.727 -6.656 -33.875 1 81.25 46 PRO B C 1
ATOM 6796 O O . PRO B 1 46 ? -13.352 -7.133 -34.938 1 81.25 46 PRO B O 1
ATOM 6799 N N . ARG B 1 47 ? -13.391 -5.516 -33.469 1 79.31 47 ARG B N 1
ATOM 6800 C CA . ARG B 1 47 ? -12.617 -4.625 -34.344 1 79.31 47 ARG B CA 1
ATOM 6801 C C . ARG B 1 47 ? -11.258 -5.234 -34.688 1 79.31 47 ARG B C 1
ATOM 6803 O O . ARG B 1 47 ? -10.734 -5.027 -35.781 1 79.31 47 ARG B O 1
ATOM 6810 N N . PHE B 1 48 ? -10.664 -5.977 -33.75 1 78.19 48 PHE B N 1
ATOM 6811 C CA . PHE B 1 48 ? -9.328 -6.52 -33.938 1 78.19 48 PHE B CA 1
ATOM 6812 C C . PHE B 1 48 ? -9.375 -7.82 -34.75 1 78.19 48 PHE B C 1
ATOM 6814 O O . PHE B 1 48 ? -8.336 -8.375 -35.094 1 78.19 48 PHE B O 1
ATOM 6821 N N . GLY B 1 49 ? -10.516 -8.203 -35.156 1 75.94 49 GLY B N 1
ATOM 6822 C CA . GLY B 1 49 ? -10.648 -9.398 -35.969 1 75.94 49 GLY B CA 1
ATOM 6823 C C . GLY B 1 49 ? -10.406 -10.68 -35.188 1 75.94 49 GLY B C 1
ATOM 6824 O O . GLY B 1 49 ? -9.953 -11.672 -35.781 1 75.94 49 GLY B O 1
ATOM 6825 N N . SER B 1 50 ? -10.57 -10.641 -33.906 1 80 50 SER B N 1
ATOM 6826 C CA . SER B 1 50 ? -10.375 -11.844 -33.094 1 80 50 SER B CA 1
ATOM 6827 C C . SER B 1 50 ? -11.555 -12.797 -33.219 1 80 50 SER B C 1
ATOM 6829 O O . SER B 1 50 ? -12.688 -12.367 -33.469 1 80 50 SER B O 1
ATOM 6831 N N . SER B 1 51 ? -11.328 -14.078 -33.406 1 78.25 51 SER B N 1
ATOM 6832 C CA . SER B 1 51 ? -12.375 -15.086 -33.5 1 78.25 51 SER B CA 1
ATOM 6833 C C . SER B 1 51 ? -13.211 -15.141 -32.219 1 78.25 51 SER B C 1
ATOM 6835 O O . SER B 1 51 ? -14.422 -15.359 -32.281 1 78.25 51 SER B O 1
ATOM 6837 N N . ASP B 1 52 ? -12.68 -14.953 -31.031 1 79.94 52 ASP B N 1
ATOM 6838 C CA . ASP B 1 52 ? -13.375 -14.977 -29.75 1 79.94 52 ASP B CA 1
ATOM 6839 C C . ASP B 1 52 ? -13.094 -13.695 -28.953 1 79.94 52 ASP B C 1
ATOM 6841 O O . ASP B 1 52 ? -12.328 -13.719 -27.984 1 79.94 52 ASP B O 1
ATOM 6845 N N . PRO B 1 53 ? -13.812 -12.711 -29.406 1 80.56 53 PRO B N 1
ATOM 6846 C CA . PRO B 1 53 ? -13.547 -11.461 -28.703 1 80.56 53 PRO B CA 1
ATOM 6847 C C . PRO B 1 53 ? -14.062 -11.477 -27.266 1 80.56 53 PRO B C 1
ATOM 6849 O O . PRO B 1 53 ? -15.07 -12.125 -26.969 1 80.56 53 PRO B O 1
ATOM 6852 N N . GLY B 1 54 ? -13.367 -10.984 -26.312 1 76.62 54 GLY B N 1
ATOM 6853 C CA . GLY B 1 54 ? -13.742 -10.898 -24.922 1 76.62 54 GLY B CA 1
ATOM 6854 C C . GLY B 1 54 ? -15.047 -10.148 -24.703 1 76.62 54 GLY B C 1
ATOM 6855 O O . GLY B 1 54 ? -15.836 -10.508 -23.828 1 76.62 54 GLY B O 1
ATOM 6856 N N . TYR B 1 55 ? -15.227 -9.102 -25.516 1 82.44 55 TYR B N 1
ATOM 6857 C CA . TYR B 1 55 ? -16.438 -8.305 -25.453 1 82.44 55 TYR B CA 1
ATOM 6858 C C . TYR B 1 55 ? -17.141 -8.266 -26.812 1 82.44 55 TYR B C 1
ATOM 6860 O O . TYR B 1 55 ? -17 -7.297 -27.562 1 82.44 55 TYR B O 1
ATOM 6868 N N . PRO B 1 56 ? -17.875 -9.25 -27.047 1 79.75 56 PRO B N 1
ATOM 6869 C CA . PRO B 1 56 ? -18.484 -9.383 -28.375 1 79.75 56 PRO B CA 1
ATOM 6870 C C . PRO B 1 56 ? -19.531 -8.305 -28.656 1 79.75 56 PRO B C 1
ATOM 6872 O O . PRO B 1 56 ? -19.844 -8.039 -29.812 1 79.75 56 PRO B O 1
ATOM 6875 N N . TYR B 1 57 ? -20.031 -7.602 -27.625 1 80.81 57 TYR B N 1
ATOM 6876 C CA . TYR B 1 57 ? -21.109 -6.633 -27.781 1 80.81 57 TYR B CA 1
ATOM 6877 C C . TYR B 1 57 ? -20.578 -5.285 -28.25 1 80.81 57 TYR B C 1
ATOM 6879 O O . TYR B 1 57 ? -21.344 -4.398 -28.625 1 80.81 57 TYR B O 1
ATOM 6887 N N . MET B 1 58 ? -19.297 -5.125 -28.375 1 84.5 58 MET B N 1
ATOM 6888 C CA . MET B 1 58 ? -18.719 -3.84 -28.766 1 84.5 58 MET B CA 1
ATOM 6889 C C . MET B 1 58 ? -18.812 -3.643 -30.266 1 84.5 58 MET B C 1
ATOM 6891 O O . MET B 1 58 ? -18.875 -4.613 -31.016 1 84.5 58 MET B O 1
ATOM 6895 N N . PRO B 1 59 ? -18.891 -2.373 -30.703 1 84 59 PRO B N 1
ATOM 6896 C CA . PRO B 1 59 ? -19.047 -2.094 -32.125 1 84 59 PRO B CA 1
ATOM 6897 C C . PRO B 1 59 ? -17.828 -2.504 -32.969 1 84 59 PRO B C 1
ATOM 6899 O O . PRO B 1 59 ? -16.781 -2.797 -32.406 1 84 59 PRO B O 1
ATOM 6902 N N . GLY B 1 60 ? -18.047 -2.584 -34.25 1 80.62 60 GLY B N 1
ATOM 6903 C CA . GLY B 1 60 ? -16.984 -2.973 -35.188 1 80.62 60 GLY B CA 1
ATOM 6904 C C . GLY B 1 60 ? -16.047 -1.835 -35.5 1 80.62 60 GLY B C 1
ATOM 6905 O O . GLY B 1 60 ? -16.172 -0.736 -34.969 1 80.62 60 GLY B O 1
ATOM 6906 N N . ASP B 1 61 ? -15.07 -2.033 -36.344 1 78.75 61 ASP B N 1
ATOM 6907 C CA . ASP B 1 61 ? -14.008 -1.095 -36.719 1 78.75 61 ASP B CA 1
ATOM 6908 C C . ASP B 1 61 ? -14.578 0.115 -37.469 1 78.75 61 ASP B C 1
ATOM 6910 O O . ASP B 1 61 ? -14.148 1.247 -37.219 1 78.75 61 ASP B O 1
ATOM 6914 N N . SER B 1 62 ? -15.562 -0.099 -38.312 1 79.88 62 SER B N 1
ATOM 6915 C CA . SER B 1 62 ? -16.109 0.982 -39.094 1 79.88 62 SER B CA 1
ATOM 6916 C C . SER B 1 62 ? -16.797 2.037 -38.25 1 79.88 62 SER B C 1
ATOM 6918 O O . SER B 1 62 ? -16.703 3.234 -38.531 1 79.88 62 SER B O 1
ATOM 6920 N N . THR B 1 63 ? -17.406 1.605 -37.188 1 84.94 63 THR B N 1
ATOM 6921 C CA . THR B 1 63 ? -18.078 2.547 -36.281 1 84.94 63 THR B CA 1
ATOM 6922 C C . THR B 1 63 ? -17.062 3.393 -35.531 1 84.94 63 THR B C 1
ATOM 6924 O O . THR B 1 63 ? -17.25 4.594 -35.344 1 84.94 63 THR B O 1
ATOM 6927 N N . PHE B 1 64 ? -16.016 2.836 -35.156 1 82.38 64 PHE B N 1
ATOM 6928 C CA . PHE B 1 64 ? -15.016 3.582 -34.375 1 82.38 64 PHE B CA 1
ATOM 6929 C C . PHE B 1 64 ? -14.289 4.582 -35.281 1 82.38 64 PHE B C 1
ATOM 6931 O O . PHE B 1 64 ? -13.93 5.676 -34.844 1 82.38 64 PHE B O 1
ATOM 6938 N N . ILE B 1 65 ? -14.125 4.25 -36.531 1 77.81 65 ILE B N 1
ATOM 6939 C CA . ILE B 1 65 ? -13.492 5.172 -37.469 1 77.81 65 ILE B CA 1
ATOM 6940 C C . ILE B 1 65 ? -14.406 6.375 -37.719 1 77.81 65 ILE B C 1
ATOM 6942 O O . ILE B 1 65 ? -13.938 7.516 -37.75 1 77.81 65 ILE B O 1
ATOM 6946 N N . ALA B 1 66 ? -15.648 6.098 -37.781 1 81.75 66 ALA B N 1
ATOM 6947 C CA . ALA B 1 66 ? -16.594 7.188 -37.969 1 81.75 66 ALA B CA 1
ATOM 6948 C C . ALA B 1 66 ? -16.609 8.133 -36.781 1 81.75 66 ALA B C 1
ATOM 6950 O O . ALA B 1 66 ? -16.672 9.352 -36.938 1 81.75 66 ALA B O 1
ATOM 6951 N N . VAL B 1 67 ? -16.562 7.57 -35.656 1 83.19 67 VAL B N 1
ATOM 6952 C CA . VAL B 1 67 ? -16.578 8.383 -34.438 1 83.19 67 VAL B CA 1
ATOM 6953 C C . VAL B 1 67 ? -15.289 9.188 -34.344 1 83.19 67 VAL B C 1
ATOM 6955 O O . VAL B 1 67 ? -15.305 10.359 -33.938 1 83.19 67 VAL B O 1
ATOM 6958 N N . GLU B 1 68 ? -14.242 8.609 -34.688 1 78.75 68 GLU B N 1
ATOM 6959 C CA . GLU B 1 68 ? -12.953 9.305 -34.625 1 78.75 68 GLU B CA 1
ATOM 6960 C C . GLU B 1 68 ? -12.922 10.461 -35.625 1 78.75 68 GLU B C 1
ATOM 6962 O O . GLU B 1 68 ? -12.367 11.523 -35.344 1 78.75 68 GLU B O 1
ATOM 6967 N N . VAL B 1 69 ? -13.531 10.234 -36.75 1 77.44 69 VAL B N 1
ATOM 6968 C CA . VAL B 1 69 ? -13.555 11.266 -37.781 1 77.44 69 VAL B CA 1
ATOM 6969 C C . VAL B 1 69 ? -14.445 12.422 -37.344 1 77.44 69 VAL B C 1
ATOM 6971 O O . VAL B 1 69 ? -14.117 13.594 -37.531 1 77.44 69 VAL B O 1
ATOM 6974 N N . LEU B 1 70 ? -15.445 12.055 -36.719 1 82.62 70 LEU B N 1
ATOM 6975 C CA . LEU B 1 70 ? -16.375 13.078 -36.219 1 82.62 70 LEU B CA 1
ATOM 6976 C C . LEU B 1 70 ? -15.703 13.969 -35.188 1 82.62 70 LEU B C 1
ATOM 6978 O O . LEU B 1 70 ? -15.789 15.195 -35.25 1 82.62 70 LEU B O 1
ATOM 6982 N N . PHE B 1 71 ? -15.078 13.391 -34.281 1 81.94 71 PHE B N 1
ATOM 6983 C CA . PHE B 1 71 ? -14.445 14.172 -33.25 1 81.94 71 PHE B CA 1
ATOM 6984 C C . PHE B 1 71 ? -13.234 14.93 -33.781 1 81.94 71 PHE B C 1
ATOM 6986 O O . PHE B 1 71 ? -12.961 16.047 -33.375 1 81.94 71 PHE B O 1
ATOM 6993 N N . SER B 1 72 ? -12.523 14.383 -34.719 1 78.75 72 SER B N 1
ATOM 6994 C CA . SER B 1 72 ? -11.391 15.086 -35.312 1 78.75 72 SER B CA 1
ATOM 6995 C C . SER B 1 72 ? -11.852 16.328 -36.062 1 78.75 72 SER B C 1
ATOM 6997 O O . SER B 1 72 ? -11.188 17.359 -36.031 1 78.75 72 SER B O 1
ATOM 6999 N N . LEU B 1 73 ? -12.945 16.219 -36.719 1 80.88 73 LEU B N 1
ATOM 7000 C CA . LEU B 1 73 ? -13.492 17.375 -37.438 1 80.88 73 LEU B CA 1
ATOM 7001 C C . LEU B 1 73 ? -13.891 18.469 -36.469 1 80.88 73 LEU B C 1
ATOM 7003 O O . LEU B 1 73 ? -13.695 19.656 -36.75 1 80.88 73 LEU B O 1
ATOM 7007 N N . PHE B 1 74 ? -14.398 18 -35.406 1 83.19 74 PHE B N 1
ATOM 7008 C CA . PHE B 1 74 ? -14.797 18.969 -34.406 1 83.19 74 PHE B CA 1
ATOM 7009 C C . PHE B 1 74 ? -13.578 19.703 -33.844 1 83.19 74 PHE B C 1
ATOM 7011 O O . PHE B 1 74 ? -13.617 20.922 -33.656 1 83.19 74 PHE B O 1
ATOM 7018 N N . PHE B 1 75 ? -12.539 19.094 -33.625 1 79.88 75 PHE B N 1
ATOM 7019 C CA . PHE B 1 75 ? -11.352 19.719 -33.062 1 79.88 75 PHE B CA 1
ATOM 7020 C C . PHE B 1 75 ? -10.648 20.594 -34.094 1 79.88 75 PHE B C 1
ATOM 7022 O O . PHE B 1 75 ? -10.07 21.625 -33.719 1 79.88 75 PHE B O 1
ATOM 7029 N N . VAL B 1 76 ? -10.75 20.188 -35.25 1 81 76 VAL B N 1
ATOM 7030 C CA . VAL B 1 76 ? -10.172 21 -36.312 1 81 76 VAL B CA 1
ATOM 7031 C C . VAL B 1 76 ? -10.969 22.297 -36.469 1 81 76 VAL B C 1
ATOM 7033 O O . VAL B 1 76 ? -10.391 23.375 -36.625 1 81 76 VAL B O 1
ATOM 7036 N N . PHE B 1 77 ? -12.203 22.156 -36.312 1 83.75 77 PHE B N 1
ATOM 7037 C CA . PHE B 1 77 ? -13.047 23.328 -36.406 1 83.75 77 PHE B CA 1
ATOM 7038 C C . PHE B 1 77 ? -12.773 24.281 -35.25 1 83.75 77 PHE B C 1
ATOM 7040 O O . PHE B 1 77 ? -12.75 25.5 -35.438 1 83.75 77 PHE B O 1
ATOM 7047 N N . GLU B 1 78 ? -12.672 23.719 -34.125 1 82.44 78 GLU B N 1
ATOM 7048 C CA . GLU B 1 78 ? -12.375 24.547 -32.969 1 82.44 78 GLU B CA 1
ATOM 7049 C C . GLU B 1 78 ? -11.031 25.266 -33.125 1 82.44 78 GLU B C 1
ATOM 7051 O O . GLU B 1 78 ? -10.898 26.438 -32.781 1 82.44 78 GLU B O 1
ATOM 7056 N N . PHE B 1 79 ? -10.078 24.594 -33.625 1 82.06 79 PHE B N 1
ATOM 7057 C CA . PHE B 1 79 ? -8.758 25.188 -33.812 1 82.06 79 PHE B CA 1
ATOM 7058 C C . PHE B 1 79 ? -8.781 26.297 -34.844 1 82.06 79 PHE B C 1
ATOM 7060 O O . PHE B 1 79 ? -8.164 27.344 -34.656 1 82.06 79 PHE B O 1
ATOM 7067 N N . VAL B 1 80 ? -9.531 26.062 -35.906 1 84.19 80 VAL B N 1
ATOM 7068 C CA . VAL B 1 80 ? -9.609 27.062 -36.969 1 84.19 80 VAL B CA 1
ATOM 7069 C C . VAL B 1 80 ? -10.352 28.297 -36.438 1 84.19 80 VAL B C 1
ATOM 7071 O O . VAL B 1 80 ? -9.984 29.422 -36.781 1 84.19 80 VAL B O 1
ATOM 7074 N N . ALA B 1 81 ? -11.273 28.062 -35.688 1 83.62 81 ALA B N 1
ATOM 7075 C CA . ALA B 1 81 ? -12 29.188 -35.094 1 83.62 81 ALA B CA 1
ATOM 7076 C C . ALA B 1 81 ? -11.102 30.016 -34.188 1 83.62 81 ALA B C 1
ATOM 7078 O O . ALA B 1 81 ? -11.172 31.25 -34.188 1 83.62 81 ALA B O 1
ATOM 7079 N N . ARG B 1 82 ? -10.234 29.391 -33.469 1 83.19 82 ARG B N 1
ATOM 7080 C CA . ARG B 1 82 ? -9.32 30.094 -32.562 1 83.19 82 ARG B CA 1
ATOM 7081 C C . ARG B 1 82 ? -8.227 30.797 -33.344 1 83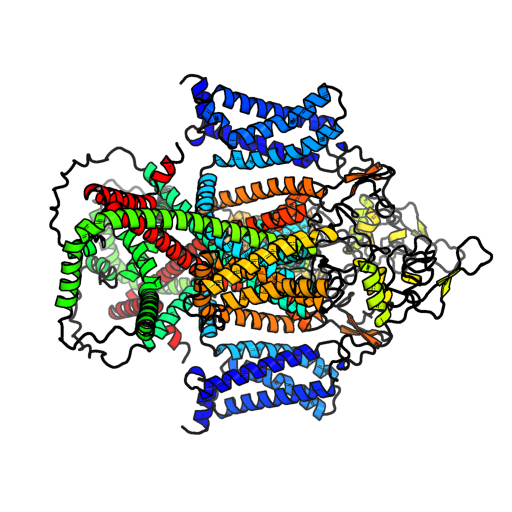.19 82 ARG B C 1
ATOM 7083 O O . ARG B 1 82 ? -7.77 31.875 -32.969 1 83.19 82 ARG B O 1
ATOM 7090 N N . TRP B 1 83 ? -7.871 30.125 -34.438 1 83.25 83 TRP B N 1
ATOM 7091 C CA . TRP B 1 83 ? -6.801 30.672 -35.25 1 83.25 83 TRP B CA 1
ATOM 7092 C C . TRP B 1 83 ? -7.266 31.938 -36 1 83.25 83 TRP B C 1
ATOM 7094 O O . TRP B 1 83 ? -6.555 32.938 -36.031 1 83.25 83 TRP B O 1
ATOM 7104 N N . VAL B 1 84 ? -8.492 31.953 -36.5 1 84.94 84 VAL B N 1
ATOM 7105 C CA . VAL B 1 84 ? -8.992 33.062 -37.281 1 84.94 84 VAL B CA 1
ATOM 7106 C C . VAL B 1 84 ? -9.375 34.219 -36.375 1 84.94 84 VAL B C 1
ATOM 7108 O O . VAL B 1 84 ? -9.273 35.406 -36.781 1 84.94 84 VAL B O 1
ATOM 7111 N N . THR B 1 85 ? -9.695 33.938 -35.188 1 83.12 85 THR B N 1
ATOM 7112 C CA . THR B 1 85 ? -10.203 35 -34.312 1 83.12 85 THR B C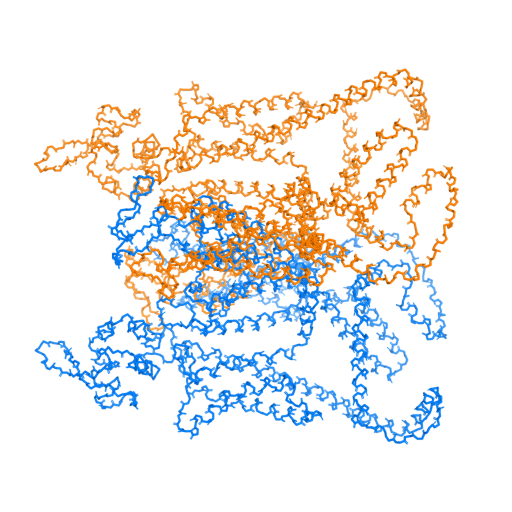A 1
ATOM 7113 C C . THR B 1 85 ? -9.086 35.562 -33.438 1 83.12 85 THR B C 1
ATOM 7115 O O . THR B 1 85 ? -9.312 36.5 -32.688 1 83.12 85 THR B O 1
ATOM 7118 N N . ALA B 1 86 ? -7.859 35.062 -33.531 1 81.75 86 ALA B N 1
ATOM 7119 C CA . ALA B 1 86 ? -6.766 35.531 -32.656 1 81.75 86 ALA B CA 1
ATOM 7120 C C . ALA B 1 86 ? -6.359 36.938 -33.031 1 81.75 86 ALA B C 1
ATOM 7122 O O . ALA B 1 86 ? -6.242 37.281 -34.188 1 81.75 86 ALA B O 1
ATOM 7123 N N . PRO B 1 87 ? -6.363 37.844 -32.031 1 77.31 87 PRO B N 1
ATOM 7124 C CA . PRO B 1 87 ? -6.016 39.219 -32.344 1 77.31 87 PRO B CA 1
ATOM 7125 C C . PRO B 1 87 ? -4.586 39.375 -32.844 1 77.31 87 PRO B C 1
ATOM 7127 O O . PRO B 1 87 ? -4.344 40.094 -33.812 1 77.31 87 PRO B O 1
ATOM 7130 N N . SER B 1 88 ? -3.637 38.844 -32.031 1 79.88 88 SER B N 1
ATOM 7131 C CA . SER B 1 88 ? -2.244 38.875 -32.469 1 79.88 88 SER B CA 1
ATOM 7132 C C . SER B 1 88 ? -1.747 37.469 -32.844 1 79.88 88 SER B C 1
ATOM 7134 O O . SER B 1 88 ? -1.788 36.562 -32 1 79.88 88 SER B O 1
ATOM 7136 N N . GLN B 1 89 ? -1.408 37.312 -34.094 1 79.5 89 GLN B N 1
ATOM 7137 C CA . GLN B 1 89 ? -1.002 36.031 -34.625 1 79.5 89 GLN B CA 1
ATOM 7138 C C . GLN B 1 89 ? 0.325 35.562 -34.031 1 79.5 89 GLN B C 1
ATOM 7140 O O . GLN B 1 89 ? 0.531 34.375 -33.781 1 79.5 89 GLN B O 1
ATOM 7145 N N . SER B 1 90 ? 1.131 36.5 -33.656 1 79.5 90 SER B N 1
ATOM 7146 C CA . SER B 1 90 ? 2.428 36.125 -33.094 1 79.5 90 SER B CA 1
ATOM 7147 C C . SER B 1 90 ? 2.287 35.625 -31.672 1 79.5 90 SER B C 1
ATOM 7149 O O . SER B 1 90 ? 2.959 34.656 -31.297 1 79.5 90 SER B O 1
ATOM 7151 N N . GLN B 1 91 ? 1.387 36.219 -30.969 1 77.94 91 GLN B N 1
ATOM 7152 C CA . GLN B 1 91 ? 1.176 35.75 -29.594 1 77.94 91 GLN B CA 1
ATOM 7153 C C . GLN B 1 91 ? 0.435 34.406 -29.578 1 77.94 91 GLN B C 1
ATOM 7155 O O . GLN B 1 91 ? 0.661 33.594 -28.688 1 77.94 91 GLN B O 1
ATOM 7160 N N . PHE B 1 92 ? -0.346 34.25 -30.562 1 79.69 92 PHE B N 1
ATOM 7161 C CA . PHE B 1 92 ? -1.132 33.031 -30.656 1 79.69 92 PHE B CA 1
ATOM 7162 C C . PHE B 1 92 ? -0.227 31.828 -30.859 1 79.69 92 PHE B C 1
ATOM 7164 O O . PHE B 1 92 ? -0.396 30.797 -30.203 1 79.69 92 PHE B O 1
ATOM 7171 N N . TRP B 1 93 ? 0.798 31.922 -31.625 1 80.56 93 TRP B N 1
ATOM 7172 C CA . TRP B 1 93 ? 1.653 30.797 -31.953 1 80.56 93 TRP B CA 1
ATOM 7173 C C . TRP B 1 93 ? 2.736 30.594 -30.891 1 80.56 93 TRP B C 1
ATOM 7175 O O . TRP B 1 93 ? 3.361 29.531 -30.828 1 80.56 93 TRP B O 1
ATOM 7185 N N . ARG B 1 94 ? 2.85 31.562 -30 1 76.25 94 ARG B N 1
ATOM 7186 C CA . ARG B 1 94 ? 3.881 31.422 -28.984 1 76.25 94 ARG B CA 1
ATOM 7187 C C . ARG B 1 94 ? 3.311 30.781 -27.719 1 76.25 94 ARG B C 1
ATOM 7189 O O . ARG B 1 94 ? 4.059 30.328 -26.859 1 76.25 94 ARG B O 1
ATOM 7196 N N . SER B 1 95 ? 2.092 30.625 -27.703 1 75.69 95 SER B N 1
ATOM 7197 C CA . SER B 1 95 ? 1.484 30.047 -26.5 1 75.69 95 SER B CA 1
ATOM 7198 C C . SER B 1 95 ? 1.528 28.531 -26.547 1 75.69 95 SER B C 1
ATOM 7200 O O . SER B 1 95 ? 1.311 27.922 -27.594 1 75.69 95 SER B O 1
ATOM 7202 N N . VAL B 1 96 ? 1.901 27.844 -25.469 1 73.81 96 VAL B N 1
ATOM 7203 C CA . VAL B 1 96 ? 2.021 26.391 -25.359 1 73.81 96 VAL B CA 1
ATOM 7204 C C . VAL B 1 96 ? 0.645 25.75 -25.5 1 73.81 96 VAL B C 1
ATOM 7206 O O . VAL B 1 96 ? 0.519 24.656 -26.094 1 73.81 96 VAL B O 1
ATOM 7209 N N . SER B 1 97 ? -0.375 26.422 -25.125 1 72.88 97 SER B N 1
ATOM 7210 C CA . SER B 1 97 ? -1.721 25.875 -25.203 1 72.88 97 SER B CA 1
ATOM 7211 C C . SER B 1 97 ? -2.158 25.703 -26.656 1 72.88 97 SER B C 1
ATOM 7213 O O . SER B 1 97 ? -2.881 24.766 -27 1 72.88 97 SER B O 1
ATOM 7215 N N . THR B 1 98 ? -1.698 26.578 -27.484 1 79.44 98 THR B N 1
ATOM 7216 C CA . THR B 1 98 ? -2.033 26.5 -28.906 1 79.44 98 THR B CA 1
ATOM 7217 C C . THR B 1 98 ? -1.396 25.281 -29.547 1 79.44 98 THR B C 1
ATOM 7219 O O . THR B 1 98 ? -2.018 24.625 -30.391 1 79.44 98 THR B O 1
ATOM 7222 N N . TRP B 1 99 ? -0.228 24.953 -29.016 1 76.44 99 TRP B N 1
ATOM 7223 C CA . TRP B 1 99 ? 0.456 23.797 -29.578 1 76.44 99 TRP B CA 1
ATOM 7224 C C . TRP B 1 99 ? -0.21 22.5 -29.156 1 76.44 99 TRP B C 1
ATOM 7226 O O . TRP B 1 99 ? -0.312 21.547 -29.938 1 76.44 99 TRP B O 1
ATOM 7236 N N . ILE B 1 100 ? -0.667 22.469 -28.016 1 73.94 100 ILE B N 1
ATOM 7237 C CA . ILE B 1 100 ? -1.328 21.266 -27.547 1 73.94 100 ILE B CA 1
ATOM 7238 C C . ILE B 1 100 ? -2.656 21.078 -28.266 1 73.94 100 ILE B C 1
ATOM 7240 O O . ILE B 1 100 ? -3.008 19.953 -28.656 1 73.94 100 ILE B O 1
ATOM 7244 N N . THR B 1 101 ? -3.309 22.141 -28.531 1 74.69 101 THR B N 1
ATOM 7245 C CA . THR B 1 101 ? -4.578 22.062 -29.25 1 74.69 101 THR B CA 1
ATOM 7246 C C . THR B 1 101 ? -4.352 21.703 -30.719 1 74.69 101 THR B C 1
ATOM 7248 O O . THR B 1 101 ? -5.141 20.969 -31.312 1 74.69 101 THR B O 1
ATOM 7251 N N . LEU B 1 102 ? -3.242 22.172 -31.203 1 77.25 102 LEU B N 1
ATOM 7252 C CA . LEU B 1 102 ? -2.916 21.859 -32.594 1 77.25 102 LEU B CA 1
ATOM 7253 C C . LEU B 1 102 ? -2.543 20.391 -32.75 1 77.25 102 LEU B C 1
ATOM 7255 O O . LEU B 1 102 ? -3.023 19.719 -33.656 1 77.25 102 LEU B O 1
ATOM 7259 N N . LEU B 1 103 ? -1.767 19.953 -31.828 1 72.38 103 LEU B N 1
ATOM 7260 C CA . LEU B 1 103 ? -1.312 18.562 -31.922 1 72.38 103 LEU B CA 1
ATOM 7261 C C . LEU B 1 103 ? -2.469 17.594 -31.703 1 72.38 103 LEU B C 1
ATOM 7263 O O . LEU B 1 103 ? -2.523 16.531 -32.312 1 72.38 103 LEU B O 1
ATOM 7267 N N . ALA B 1 104 ? -3.316 17.969 -30.906 1 70.88 104 ALA B N 1
ATOM 7268 C CA . ALA B 1 104 ? -4.492 17.141 -30.672 1 70.88 104 ALA B CA 1
ATOM 7269 C C . ALA B 1 104 ? -5.402 17.109 -31.891 1 70.88 104 ALA B C 1
ATOM 7271 O O . ALA B 1 104 ? -6.035 16.094 -32.188 1 70.88 104 ALA B O 1
ATOM 7272 N N . ALA B 1 105 ? -5.426 18.266 -32.625 1 71.38 105 ALA B N 1
ATOM 7273 C CA . ALA B 1 105 ? -6.25 18.344 -33.812 1 71.38 105 ALA B CA 1
ATOM 7274 C C . ALA B 1 105 ? -5.625 17.547 -34.969 1 71.38 105 ALA B C 1
ATOM 7276 O O . ALA B 1 105 ? -6.336 16.922 -35.75 1 71.38 105 ALA B O 1
ATOM 7277 N N . ILE B 1 106 ? -4.254 17.469 -34.906 1 68.19 106 ILE B N 1
ATOM 7278 C CA . ILE B 1 106 ? -3.551 16.812 -36 1 68.19 106 ILE B CA 1
ATOM 7279 C C . ILE B 1 106 ? -3.506 15.312 -35.75 1 68.19 106 ILE B C 1
ATOM 7281 O O . ILE B 1 106 ? -3.414 14.523 -36.719 1 68.19 106 ILE B O 1
ATOM 7285 N N . ALA B 1 107 ? -3.65 14.906 -34.594 1 66 107 ALA B N 1
ATOM 7286 C CA . ALA B 1 107 ? -3.518 13.484 -34.281 1 66 107 ALA B CA 1
ATOM 7287 C C . ALA B 1 107 ? -4.523 12.656 -35.062 1 66 107 ALA B C 1
ATOM 7289 O O . ALA B 1 107 ? -4.25 11.5 -35.406 1 66 107 ALA B O 1
ATOM 7290 N N . ALA B 1 108 ? -5.656 13.172 -35.5 1 60.75 108 ALA B N 1
ATOM 7291 C CA . ALA B 1 108 ? -6.695 12.391 -36.156 1 60.75 108 ALA B CA 1
ATOM 7292 C C . ALA B 1 108 ? -6.562 12.461 -37.656 1 60.75 108 ALA B C 1
ATOM 7294 O O . ALA B 1 108 ? -7.152 11.648 -38.375 1 60.75 108 ALA B O 1
ATOM 7295 N N . LEU B 1 109 ? -5.672 13.461 -38.156 1 64.12 109 LEU B N 1
ATOM 7296 C CA . LEU B 1 109 ? -5.711 13.789 -39.594 1 64.12 109 LEU B CA 1
ATOM 7297 C C . LEU B 1 109 ? -4.977 12.727 -40.406 1 64.12 109 LEU B C 1
ATOM 7299 O O . LEU B 1 109 ? -5.438 12.344 -41.469 1 64.12 109 LEU B O 1
ATOM 7303 N N . PRO B 1 110 ? -3.953 12.133 -39.781 1 60.91 110 PRO B N 1
ATOM 7304 C CA . PRO B 1 110 ? -3.26 11.188 -40.656 1 60.91 110 PRO B CA 1
ATOM 7305 C C . PRO B 1 110 ? -4.113 9.977 -41 1 60.91 110 PRO B C 1
ATOM 7307 O O . PRO B 1 110 ? -4.07 9.492 -42.156 1 60.91 110 PRO B O 1
ATOM 7310 N N . ARG B 1 111 ? -4.836 9.477 -40.094 1 62.22 111 ARG B N 1
ATOM 7311 C CA . ARG B 1 111 ? -5.66 8.312 -40.406 1 62.22 111 ARG B CA 1
ATOM 7312 C C . ARG B 1 111 ? -6.684 8.641 -41.5 1 62.22 111 ARG B C 1
ATOM 7314 O O . ARG B 1 111 ? -6.934 7.832 -42.375 1 62.22 111 ARG B O 1
ATOM 7321 N N . LEU B 1 112 ? -7.18 9.844 -41.438 1 62.09 112 LEU B N 1
ATOM 7322 C CA . LEU B 1 112 ? -8.18 10.258 -42.406 1 62.09 112 LEU B CA 1
ATOM 7323 C C . LEU B 1 112 ? -7.559 10.445 -43.781 1 62.09 112 LEU B C 1
ATOM 7325 O O . LEU B 1 112 ? -8.148 10.062 -44.812 1 62.09 112 LEU B O 1
ATOM 7329 N N . LEU B 1 113 ? -6.34 11.023 -43.625 1 62.78 113 LEU B N 1
ATOM 7330 C CA . LEU B 1 113 ? -5.668 11.273 -44.906 1 62.78 113 LEU B CA 1
ATOM 7331 C C . LEU B 1 113 ? -5.242 9.961 -45.562 1 62.78 113 LEU B C 1
ATOM 7333 O O . LEU B 1 113 ? -5.34 9.812 -46.781 1 62.78 113 LEU B O 1
ATOM 7337 N N . LEU B 1 114 ? -4.77 9.117 -44.688 1 61.22 114 LEU B N 1
ATOM 7338 C CA . LEU B 1 114 ? -4.305 7.848 -45.25 1 61.22 114 LEU B CA 1
ATOM 7339 C C . LEU B 1 114 ? -5.48 7 -45.719 1 61.22 114 LEU B C 1
ATOM 7341 O O . LEU B 1 114 ? -5.387 6.32 -46.75 1 61.22 114 LEU B O 1
ATOM 7345 N N . LEU B 1 115 ? -6.535 6.922 -44.906 1 60.31 115 LEU B N 1
ATOM 7346 C CA . LEU B 1 115 ? -7.734 6.223 -45.375 1 60.31 115 LEU B CA 1
ATOM 7347 C C . LEU B 1 115 ? -8.211 6.785 -46.719 1 60.31 115 LEU B C 1
ATOM 7349 O O . LEU B 1 115 ? -8.625 6.031 -47.594 1 60.31 115 LEU B O 1
ATOM 7353 N N . ALA B 1 116 ? -8.078 8.109 -46.781 1 60.59 116 ALA B N 1
ATOM 7354 C CA . ALA B 1 116 ? -8.492 8.75 -48.031 1 60.59 116 ALA B CA 1
ATOM 7355 C C . ALA B 1 116 ? -7.539 8.398 -49.156 1 60.59 116 ALA B C 1
ATOM 7357 O O . ALA B 1 116 ? -7.961 8.289 -50.312 1 60.59 116 ALA B O 1
ATOM 7358 N N . ALA B 1 117 ? -6.199 8.297 -48.75 1 59.38 117 ALA B N 1
ATOM 7359 C CA . ALA B 1 117 ? -5.203 8.008 -49.781 1 59.38 117 ALA B CA 1
ATOM 7360 C C . ALA B 1 117 ? -5.133 6.508 -50.062 1 59.38 117 ALA B C 1
ATOM 7362 O O . ALA B 1 117 ? -4.426 6.078 -50.969 1 59.38 117 ALA B O 1
ATOM 7363 N N . GLY B 1 118 ? -5.953 5.621 -49.5 1 56.78 118 GLY B N 1
ATOM 7364 C CA . GLY B 1 118 ? -5.984 4.195 -49.781 1 56.78 118 GLY B CA 1
ATOM 7365 C C . GLY B 1 118 ? -4.758 3.459 -49.281 1 56.78 118 GLY B C 1
ATOM 7366 O O . GLY B 1 118 ? -4.441 2.365 -49.75 1 56.78 118 GLY B O 1
ATOM 7367 N N . ALA B 1 119 ? -3.799 4.027 -48.594 1 54.56 119 ALA B N 1
ATOM 7368 C CA . ALA B 1 119 ? -2.523 3.416 -48.219 1 54.56 119 ALA B CA 1
ATOM 7369 C C . ALA B 1 119 ? -2.672 2.547 -46.969 1 54.56 119 ALA B C 1
ATOM 7371 O O . ALA B 1 119 ? -3.678 2.631 -46.281 1 54.56 119 ALA B O 1
ATOM 7372 N N . ASP B 1 120 ? -1.66 1.504 -46.781 1 53.38 120 ASP B N 1
ATOM 7373 C CA . ASP B 1 120 ? -1.561 0.477 -45.75 1 53.38 120 ASP B CA 1
ATOM 7374 C C . ASP B 1 120 ? -1.493 1.103 -44.375 1 53.38 120 ASP B C 1
ATOM 7376 O O . ASP B 1 120 ? -0.653 1.967 -44.125 1 53.38 120 ASP B O 1
ATOM 7380 N N . THR B 1 121 ? -2.555 1.066 -43.656 1 54.84 121 THR B N 1
ATOM 7381 C CA . THR B 1 121 ? -2.93 1.718 -42.406 1 54.84 121 THR B CA 1
ATOM 7382 C C . THR B 1 121 ? -2.045 1.235 -41.25 1 54.84 121 THR B C 1
ATOM 7384 O O . THR B 1 121 ? -2.203 1.676 -40.125 1 54.84 121 THR B O 1
ATOM 7387 N N . GLU B 1 122 ? -1.104 0.342 -41.531 1 53.38 122 GLU B N 1
ATOM 7388 C CA . GLU B 1 122 ? -0.377 -0.214 -40.406 1 53.38 122 GLU B CA 1
ATOM 7389 C C . GLU B 1 122 ? 0.525 0.833 -39.75 1 53.38 122 GLU B C 1
ATOM 7391 O O . GLU B 1 122 ? 0.601 0.925 -38.531 1 53.38 122 GLU B O 1
ATOM 7396 N N . PHE B 1 123 ? 1.362 1.463 -40.688 1 52.62 123 PHE B N 1
ATOM 7397 C CA . PHE B 1 123 ? 2.277 2.461 -40.125 1 52.62 123 PHE B CA 1
ATOM 7398 C C . PHE B 1 123 ? 1.509 3.584 -39.438 1 52.62 123 PHE B C 1
ATOM 7400 O O . PHE B 1 123 ? 1.945 4.102 -38.438 1 52.62 123 PHE B O 1
ATOM 7407 N N . ALA B 1 124 ? 0.461 3.91 -40.031 1 54.38 124 ALA B N 1
ATOM 7408 C CA . ALA B 1 124 ? -0.387 4.969 -39.469 1 54.38 124 ALA B CA 1
ATOM 7409 C C . ALA B 1 124 ? -0.908 4.598 -38.094 1 54.38 124 ALA B C 1
ATOM 7411 O O . ALA B 1 124 ? -1.04 5.461 -37.219 1 54.38 124 ALA B O 1
ATOM 7412 N N . ASP B 1 125 ? -1.019 3.393 -37.875 1 56.12 125 ASP B N 1
ATOM 7413 C CA . ASP B 1 125 ? -1.527 2.953 -36.594 1 56.12 125 ASP B CA 1
ATOM 7414 C C . ASP B 1 125 ? -0.487 3.166 -35.5 1 56.12 125 ASP B C 1
ATOM 7416 O O . ASP B 1 125 ? -0.83 3.543 -34.375 1 56.12 125 ASP B O 1
ATOM 7420 N N . ALA B 1 126 ? 0.786 2.854 -35.906 1 53.25 126 ALA B N 1
ATOM 7421 C CA . ALA B 1 126 ? 1.821 3.064 -34.906 1 53.25 126 ALA B CA 1
ATOM 7422 C C . ALA B 1 126 ? 1.923 4.539 -34.531 1 53.25 126 ALA B C 1
ATOM 7424 O O . ALA B 1 126 ? 2.074 4.875 -33.344 1 53.25 126 ALA B O 1
ATOM 7425 N N . PHE B 1 127 ? 1.868 5.375 -35.594 1 52.75 127 PHE B N 1
ATOM 7426 C CA . PHE B 1 127 ? 1.943 6.809 -35.344 1 52.75 127 PHE B CA 1
ATOM 7427 C C . PHE B 1 127 ? 0.726 7.297 -34.562 1 52.75 127 PHE B C 1
ATOM 7429 O O . PHE B 1 127 ? 0.828 8.219 -33.75 1 52.75 127 PHE B O 1
ATOM 7436 N N . MET B 1 128 ? -0.292 6.664 -34.75 1 54.56 128 MET B N 1
ATOM 7437 C CA . MET B 1 128 ? -1.551 7.016 -34.094 1 54.56 128 MET B CA 1
ATOM 7438 C C . MET B 1 128 ? -1.47 6.781 -32.594 1 54.56 128 MET B C 1
ATOM 7440 O O . MET B 1 128 ? -2.166 7.441 -31.828 1 54.56 128 MET B O 1
ATOM 7444 N N . PHE B 1 129 ? -0.565 5.77 -32.219 1 54.41 129 PHE B N 1
ATOM 7445 C CA . PHE B 1 129 ? -0.279 5.516 -30.797 1 54.41 129 PHE B CA 1
ATOM 7446 C C . PHE B 1 129 ? 0.009 6.82 -30.062 1 54.41 129 PHE B C 1
ATOM 7448 O O . PHE B 1 129 ? -0.533 7.062 -28.984 1 54.41 129 PHE B O 1
ATOM 7455 N N . ASN B 1 130 ? 1.037 7.508 -30.781 1 55.41 130 ASN B N 1
ATOM 7456 C CA . ASN B 1 130 ? 1.582 8.711 -30.156 1 55.41 130 ASN B CA 1
ATOM 7457 C C . ASN B 1 130 ? 0.541 9.82 -30.078 1 55.41 130 ASN B C 1
ATOM 7459 O O . ASN B 1 130 ? 0.486 10.562 -29.094 1 55.41 130 ASN B O 1
ATOM 7463 N N . LEU B 1 131 ? -0.465 9.531 -30.891 1 61.88 131 LEU B N 1
ATOM 7464 C CA . LEU B 1 131 ? -1.352 10.688 -30.953 1 61.88 131 LEU B CA 1
ATOM 7465 C C . LEU B 1 131 ? -2.518 10.531 -29.984 1 61.88 131 LEU B C 1
ATOM 7467 O O . LEU B 1 131 ? -3.113 11.523 -29.562 1 61.88 131 LEU B O 1
ATOM 7471 N N . ARG B 1 132 ? -2.732 9.242 -29.5 1 68.5 132 ARG B N 1
ATOM 7472 C CA . ARG B 1 132 ? -3.764 9.023 -28.484 1 68.5 132 ARG B CA 1
ATOM 7473 C C . ARG B 1 132 ? -3.395 9.703 -27.172 1 68.5 132 ARG B C 1
ATOM 7475 O O . ARG B 1 132 ? -4.254 10.273 -26.5 1 68.5 132 ARG B O 1
ATOM 7482 N N . ILE B 1 133 ? -2.084 9.766 -26.938 1 74.38 133 ILE B N 1
ATOM 7483 C CA . ILE B 1 133 ? -1.608 10.375 -25.688 1 74.38 133 ILE B CA 1
ATOM 7484 C C . ILE B 1 133 ? -1.871 11.875 -25.719 1 74.38 133 ILE B C 1
ATOM 7486 O O . ILE B 1 133 ? -2.229 12.469 -24.703 1 74.38 133 ILE B O 1
ATOM 7490 N N . LEU B 1 134 ? -1.837 12.344 -26.859 1 73.31 134 LEU B N 1
ATOM 7491 C CA . LEU B 1 134 ? -1.992 13.789 -26.969 1 73.31 134 LEU B CA 1
ATOM 7492 C C . LEU B 1 134 ? -3.449 14.195 -26.781 1 73.31 134 LEU B C 1
ATOM 7494 O O . LEU B 1 134 ? -3.732 15.289 -26.281 1 73.31 134 LEU B O 1
ATOM 7498 N N . ARG B 1 135 ? -4.34 13.297 -27.141 1 74.38 135 ARG B N 1
ATOM 7499 C CA . ARG B 1 135 ? -5.75 13.57 -26.891 1 74.38 135 ARG B CA 1
ATOM 7500 C C . ARG B 1 135 ? -6.055 13.602 -25.391 1 74.38 135 ARG B C 1
ATOM 7502 O O . ARG B 1 135 ? -6.832 14.438 -24.938 1 74.38 135 ARG B O 1
ATOM 7509 N N . ALA B 1 136 ? -5.395 12.766 -24.781 1 76.62 136 ALA B N 1
ATOM 7510 C CA . ALA B 1 136 ? -5.602 12.742 -23.344 1 76.62 136 ALA B CA 1
ATOM 7511 C C . ALA B 1 136 ? -4.973 13.961 -22.672 1 76.62 136 ALA B C 1
ATOM 7513 O O . ALA B 1 136 ? -5.535 14.516 -21.719 1 76.62 136 ALA B O 1
ATOM 7514 N N . ILE B 1 137 ? -3.916 14.43 -23.172 1 77 137 ILE B N 1
ATOM 7515 C CA . ILE B 1 137 ? -3.236 15.586 -22.594 1 77 137 ILE B CA 1
ATOM 7516 C C . ILE B 1 137 ? -4.051 16.844 -22.859 1 77 137 ILE B C 1
ATOM 7518 O O . ILE B 1 137 ? -4.027 17.781 -22.062 1 77 137 ILE B O 1
ATOM 7522 N N . ARG B 1 138 ? -4.828 16.875 -23.891 1 77.19 138 ARG B N 1
ATOM 7523 C CA . ARG B 1 138 ? -5.684 18.016 -24.203 1 77.19 138 ARG B CA 1
ATOM 7524 C C . ARG B 1 138 ? -6.734 18.234 -23.125 1 77.19 138 ARG B C 1
ATOM 7526 O O . ARG B 1 138 ? -7.168 19.359 -22.891 1 77.19 138 ARG B O 1
ATOM 7533 N N . LEU B 1 139 ? -7.039 17.156 -22.531 1 76.69 139 LEU B N 1
ATOM 7534 C CA . LEU B 1 139 ? -8 17.281 -21.438 1 76.69 139 LEU B CA 1
ATOM 7535 C C . LEU B 1 139 ? -7.441 18.141 -20.312 1 76.69 139 LEU B C 1
ATOM 7537 O O . LEU B 1 139 ? -8.164 18.938 -19.719 1 76.69 139 LEU B O 1
ATOM 7541 N N . ILE B 1 140 ? -6.184 18.016 -20.094 1 74.62 140 ILE B N 1
ATOM 7542 C CA . ILE B 1 140 ? -5.555 18.75 -19 1 74.62 140 ILE B CA 1
ATOM 7543 C C . ILE B 1 140 ? -5.43 20.234 -19.391 1 74.62 140 ILE B C 1
ATOM 7545 O O . ILE B 1 140 ? -5.664 21.109 -18.578 1 74.62 140 ILE B O 1
ATOM 7549 N N . VAL B 1 141 ? -5.176 20.484 -20.625 1 73.69 141 VAL B N 1
ATOM 7550 C CA . VAL B 1 141 ? -4.988 21.859 -21.078 1 73.69 141 VAL B CA 1
ATOM 7551 C C . VAL B 1 141 ? -6.324 22.594 -21.078 1 73.69 141 VAL B C 1
ATOM 7553 O O . VAL B 1 141 ? -6.391 23.766 -20.688 1 73.69 141 VAL B O 1
ATOM 7556 N N . LEU B 1 142 ? -7.363 21.922 -21.344 1 73.62 142 LEU B N 1
ATOM 7557 C CA . LEU B 1 142 ? -8.68 22.547 -21.375 1 73.62 142 LEU B CA 1
ATOM 7558 C C . LEU B 1 142 ? -9.172 22.812 -19.953 1 73.62 142 LEU B C 1
ATOM 7560 O O . LEU B 1 142 ? -10 23.703 -19.734 1 73.62 142 LEU B O 1
ATOM 7564 N N . ALA B 1 143 ? -8.633 22.016 -19.047 1 74 143 ALA B N 1
ATOM 7565 C CA . ALA B 1 143 ? -9.055 22.188 -17.672 1 74 143 ALA B CA 1
ATOM 7566 C C . ALA B 1 143 ? -8.414 23.438 -17.047 1 74 143 ALA B C 1
ATOM 7568 O O . ALA B 1 143 ? -8.867 23.922 -16.016 1 74 143 ALA B O 1
ATOM 7569 N N . TYR B 1 144 ? -7.434 24.031 -17.719 1 73.12 144 TYR B N 1
ATOM 7570 C CA . TYR B 1 144 ? -6.715 25.203 -17.203 1 73.12 144 TYR B CA 1
ATOM 7571 C C . TYR B 1 144 ? -7.609 26.422 -17.188 1 73.12 144 TYR B C 1
ATOM 7573 O O . TYR B 1 144 ? -7.332 27.391 -16.484 1 73.12 144 TYR B O 1
ATOM 7581 N N . VAL B 1 145 ? -8.758 26.359 -17.766 1 65.12 145 VAL B N 1
ATOM 7582 C CA . VAL B 1 145 ? -9.648 27.516 -17.828 1 65.12 145 VAL B CA 1
ATOM 7583 C C . VAL B 1 145 ? -10.391 27.672 -16.5 1 65.12 145 VAL B C 1
ATOM 7585 O O . VAL B 1 145 ? -10.797 28.781 -16.125 1 65.12 145 VAL B O 1
ATOM 7588 N N . TYR B 1 146 ? -10.422 26.703 -15.75 1 72.06 146 TYR B N 1
ATOM 7589 C CA . TYR B 1 146 ? -11.156 26.75 -14.492 1 72.06 146 TYR B CA 1
ATOM 7590 C C . TYR B 1 146 ? -10.328 27.438 -13.406 1 72.06 146 TYR B C 1
ATOM 7592 O O . TYR B 1 146 ? -9.109 27.25 -13.328 1 72.06 146 TYR B O 1
ATOM 7600 N N . VAL B 1 147 ? -10.992 28.375 -12.656 1 70.56 147 VAL B N 1
ATOM 7601 C CA . VAL B 1 147 ? -10.336 29.156 -11.617 1 70.56 147 VAL B CA 1
ATOM 7602 C C . VAL B 1 147 ? -9.656 28.219 -10.617 1 70.56 147 VAL B C 1
ATOM 7604 O O . VAL B 1 147 ? -8.539 28.484 -10.18 1 70.56 147 VAL B O 1
ATOM 7607 N N . GLY B 1 148 ? -10.328 27.141 -10.367 1 73.88 148 GLY B N 1
ATOM 7608 C CA . GLY B 1 148 ? -9.75 26.203 -9.43 1 73.88 148 GLY B CA 1
ATOM 7609 C C . GLY B 1 148 ? -8.438 25.594 -9.914 1 73.88 148 GLY B C 1
ATOM 7610 O O . GLY B 1 148 ? -7.512 25.406 -9.125 1 73.88 148 GLY B O 1
ATOM 7611 N N . THR B 1 149 ? -8.344 25.422 -11.156 1 77.81 149 THR B N 1
ATOM 7612 C CA . THR B 1 149 ? -7.125 24.859 -11.727 1 77.81 149 THR B CA 1
ATOM 7613 C C . THR B 1 149 ? -6 25.891 -11.727 1 77.81 149 THR B C 1
ATOM 7615 O O . THR B 1 149 ? -4.832 25.547 -11.555 1 77.81 149 THR B O 1
ATOM 7618 N N . LYS B 1 150 ? -6.371 27.062 -11.852 1 77.44 150 LYS B N 1
ATOM 7619 C CA . LYS B 1 150 ? -5.363 28.125 -11.82 1 77.44 150 LYS B CA 1
ATOM 7620 C C . LYS B 1 150 ? -4.742 28.25 -10.438 1 77.44 150 LYS B C 1
ATOM 7622 O O . LYS B 1 150 ? -3.533 28.453 -10.305 1 77.44 150 LYS B O 1
ATOM 7627 N N . VAL B 1 151 ? -5.602 28.141 -9.492 1 80.5 151 VAL B N 1
ATOM 7628 C CA . VAL B 1 151 ? -5.117 28.219 -8.117 1 80.5 151 VAL B CA 1
ATOM 7629 C C . VAL B 1 151 ? -4.176 27.047 -7.844 1 80.5 151 VAL B C 1
ATOM 7631 O O . VAL B 1 151 ? -3.141 27.203 -7.191 1 80.5 151 VAL B O 1
ATOM 7634 N N . LEU B 1 152 ? -4.547 25.953 -8.367 1 81.5 152 LEU B N 1
ATOM 7635 C CA . LEU B 1 152 ? -3.725 24.75 -8.172 1 81.5 152 LEU B CA 1
ATOM 7636 C C . LEU B 1 152 ? -2.379 24.906 -8.875 1 81.5 152 LEU B C 1
ATOM 7638 O O . LEU B 1 152 ? -1.342 24.531 -8.32 1 81.5 152 LEU B O 1
ATOM 7642 N N . PHE B 1 153 ? -2.379 25.438 -10.023 1 80.44 153 PHE B N 1
ATOM 7643 C CA . PHE B 1 153 ? -1.142 25.594 -10.781 1 80.44 153 PHE B CA 1
ATOM 7644 C C . PHE B 1 153 ? -0.242 26.641 -10.117 1 80.44 153 PHE B C 1
ATOM 7646 O O . PHE B 1 153 ? 0.983 26.5 -10.125 1 80.44 153 PHE B O 1
ATOM 7653 N N . GLN B 1 154 ? -0.85 27.625 -9.578 1 80.88 154 GLN B N 1
ATOM 7654 C CA . GLN B 1 154 ? -0.07 28.641 -8.852 1 80.88 154 GLN B CA 1
ATOM 7655 C C . GLN B 1 154 ? 0.58 28.031 -7.613 1 80.88 154 GLN B C 1
ATOM 7657 O O . GLN B 1 154 ? 1.733 28.344 -7.301 1 80.88 154 GLN B O 1
ATOM 7662 N N . ALA B 1 155 ? -0.181 27.281 -6.953 1 83.12 155 ALA B N 1
ATOM 7663 C CA . ALA B 1 155 ? 0.356 26.594 -5.777 1 83.12 155 ALA B CA 1
ATOM 7664 C C . ALA B 1 155 ? 1.489 25.641 -6.164 1 83.12 155 ALA B C 1
ATOM 7666 O O . ALA B 1 155 ? 2.496 25.547 -5.461 1 83.12 155 ALA B O 1
ATOM 7667 N N . ALA B 1 156 ? 1.367 24.984 -7.301 1 82.81 156 ALA B N 1
ATOM 7668 C CA . ALA B 1 156 ? 2.371 24.031 -7.77 1 82.81 156 ALA B CA 1
ATOM 7669 C C . ALA B 1 156 ? 3.662 24.75 -8.164 1 82.81 156 ALA B C 1
ATOM 7671 O O . ALA B 1 156 ? 4.758 24.281 -7.844 1 82.81 156 ALA B O 1
ATOM 7672 N N . VAL B 1 157 ? 3.541 25.859 -8.773 1 83.69 157 VAL B N 1
ATOM 7673 C CA . VAL B 1 157 ? 4.719 26.609 -9.227 1 83.69 157 VAL B CA 1
ATOM 7674 C C . VAL B 1 157 ? 5.457 27.188 -8.023 1 83.69 157 VAL B C 1
ATOM 7676 O O . VAL B 1 157 ? 6.691 27.203 -7.996 1 83.69 157 VAL B O 1
ATOM 7679 N N . ASN B 1 158 ? 4.711 27.562 -7.031 1 82.88 158 ASN B N 1
ATOM 7680 C CA . ASN B 1 158 ? 5.324 28.125 -5.828 1 82.88 158 ASN B CA 1
ATOM 7681 C C . ASN B 1 158 ? 5.988 27.031 -4.988 1 82.88 158 ASN B C 1
ATOM 7683 O O . ASN B 1 158 ? 6.824 27.328 -4.133 1 82.88 158 ASN B O 1
ATOM 7687 N N . SER B 1 159 ? 5.629 25.797 -5.258 1 87.12 159 SER B N 1
ATOM 7688 C CA . SER B 1 159 ? 6.16 24.688 -4.469 1 87.12 159 SER B CA 1
ATOM 7689 C C . SER B 1 159 ? 7.332 24.016 -5.18 1 87.12 159 SER B C 1
ATOM 7691 O O . SER B 1 159 ? 7.961 23.109 -4.629 1 87.12 159 SER B O 1
ATOM 7693 N N . ILE B 1 160 ? 7.73 24.453 -6.332 1 87.5 160 ILE B N 1
ATOM 7694 C CA . ILE B 1 160 ? 8.727 23.766 -7.137 1 87.5 160 ILE B CA 1
ATOM 7695 C C . ILE B 1 160 ? 10.109 23.922 -6.504 1 87.5 160 ILE B C 1
ATOM 7697 O O . ILE B 1 160 ? 10.898 22.969 -6.469 1 87.5 160 ILE B O 1
ATOM 7701 N N . ALA B 1 161 ? 10.445 25.047 -5.93 1 83.75 161 ALA B N 1
ATOM 7702 C CA . ALA B 1 161 ? 11.781 25.297 -5.395 1 83.75 161 ALA B CA 1
ATOM 7703 C C . ALA B 1 161 ? 12.062 24.406 -4.188 1 83.75 161 ALA B C 1
ATOM 7705 O O . ALA B 1 161 ? 13.031 23.641 -4.184 1 83.75 161 ALA B O 1
ATOM 7706 N N . PRO B 1 162 ? 11.195 24.469 -3.205 1 84.56 162 PRO B N 1
ATOM 7707 C CA . PRO B 1 162 ? 11.453 23.578 -2.078 1 84.56 162 PRO B CA 1
ATOM 7708 C C . PRO B 1 162 ? 11.305 22.094 -2.451 1 84.56 162 PRO B C 1
ATOM 7710 O O . PRO B 1 162 ? 11.984 21.25 -1.878 1 84.56 162 PRO B O 1
ATOM 7713 N N . LEU B 1 163 ? 10.477 21.766 -3.389 1 87.56 163 LEU B N 1
ATOM 7714 C CA . LEU B 1 163 ? 10.25 20.375 -3.793 1 87.56 163 LEU B CA 1
ATOM 7715 C C . LEU B 1 163 ? 11.461 19.812 -4.52 1 87.56 163 LEU B C 1
ATOM 7717 O O . LEU B 1 163 ? 11.734 18.609 -4.438 1 87.56 163 LEU B O 1
ATOM 7721 N N . THR B 1 164 ? 12.172 20.609 -5.219 1 83.94 164 THR B N 1
ATOM 7722 C CA . THR B 1 164 ? 13.352 20.141 -5.938 1 83.94 164 THR B CA 1
ATOM 7723 C C . THR B 1 164 ? 14.438 19.688 -4.965 1 83.94 164 THR B C 1
ATOM 7725 O O . THR B 1 164 ? 15.133 18.703 -5.219 1 83.94 164 THR B O 1
ATOM 7728 N N . ILE B 1 165 ? 14.539 20.359 -3.887 1 81.38 165 ILE B N 1
ATOM 7729 C CA . ILE B 1 165 ? 15.516 19.984 -2.873 1 81.38 165 ILE B CA 1
ATOM 7730 C C . ILE B 1 165 ? 15.141 18.641 -2.262 1 81.38 165 ILE B C 1
ATOM 7732 O O . ILE B 1 165 ? 15.984 17.75 -2.123 1 81.38 165 ILE B O 1
ATOM 7736 N N . THR B 1 166 ? 13.914 18.547 -1.963 1 86 166 THR B N 1
ATOM 7737 C CA . THR B 1 166 ? 13.461 17.312 -1.337 1 86 166 THR B CA 1
ATOM 7738 C C . THR B 1 166 ? 13.531 16.141 -2.322 1 86 166 THR B C 1
ATOM 7740 O O . THR B 1 166 ? 13.852 15.023 -1.937 1 86 166 THR B O 1
ATOM 7743 N N . LEU B 1 167 ? 13.234 16.359 -3.564 1 86.62 167 LEU B N 1
ATOM 7744 C CA . LEU B 1 167 ? 13.266 15.305 -4.578 1 86.62 167 LEU B CA 1
ATOM 7745 C C . LEU B 1 167 ? 14.695 14.828 -4.816 1 86.62 167 LEU B C 1
ATOM 7747 O O . LEU B 1 167 ? 14.93 13.633 -5.016 1 86.62 167 LEU B O 1
ATOM 7751 N N . PHE B 1 168 ? 15.586 15.727 -4.82 1 82.69 168 PHE B N 1
ATOM 7752 C CA . PHE B 1 168 ? 16.984 15.359 -4.973 1 82.69 168 PHE B CA 1
ATOM 7753 C C . PHE B 1 168 ? 17.453 14.484 -3.812 1 82.69 168 PHE B C 1
ATOM 7755 O O . PHE B 1 168 ? 18.172 13.508 -4.012 1 82.69 168 PHE B O 1
ATOM 7762 N N . PHE B 1 169 ? 17.031 14.875 -2.717 1 84.44 169 PHE B N 1
ATOM 7763 C CA . PHE B 1 169 ? 17.359 14.086 -1.537 1 84.44 169 PHE B CA 1
ATOM 7764 C C . PHE B 1 169 ? 16.734 12.703 -1.628 1 84.44 169 PHE B C 1
ATOM 7766 O O . PHE B 1 169 ? 17.359 11.703 -1.268 1 84.44 169 PHE B O 1
ATOM 7773 N N . LEU B 1 170 ? 15.602 12.641 -2.09 1 89.5 170 LEU B N 1
ATOM 7774 C CA . LEU B 1 170 ? 14.898 11.375 -2.232 1 89.5 170 LEU B CA 1
ATOM 7775 C C . LEU B 1 170 ? 15.625 10.453 -3.205 1 89.5 170 LEU B C 1
ATOM 7777 O O . LEU B 1 170 ? 15.859 9.281 -2.898 1 89.5 170 LEU B O 1
ATOM 7781 N N . VAL B 1 171 ? 15.984 10.945 -4.328 1 85.81 171 VAL B N 1
ATOM 7782 C CA . VAL B 1 171 ? 16.641 10.148 -5.355 1 85.81 171 VAL B CA 1
ATOM 7783 C C . VAL B 1 171 ? 17.984 9.641 -4.836 1 85.81 171 VAL B C 1
ATOM 7785 O O . VAL B 1 171 ? 18.344 8.484 -5.074 1 85.81 171 VAL B O 1
ATOM 7788 N N . THR B 1 172 ? 18.688 10.438 -4.07 1 83.94 172 THR B N 1
ATOM 7789 C CA . THR B 1 172 ? 19.984 10.047 -3.525 1 83.94 172 THR B CA 1
ATOM 7790 C C . THR B 1 172 ? 19.828 8.914 -2.516 1 83.94 172 THR B C 1
ATOM 7792 O O . THR B 1 172 ? 20.531 7.906 -2.586 1 83.94 172 THR B O 1
ATOM 7795 N N . VAL B 1 173 ? 18.906 9.094 -1.673 1 86.75 173 VAL B N 1
ATOM 7796 C CA . VAL B 1 173 ? 18.719 8.094 -0.631 1 86.75 173 VAL B CA 1
ATOM 7797 C C . VAL B 1 173 ? 18.203 6.797 -1.25 1 86.75 173 VAL B C 1
ATOM 7799 O O . VAL B 1 173 ? 18.609 5.703 -0.861 1 86.75 173 VAL B O 1
ATOM 7802 N N . VAL B 1 174 ? 17.281 6.898 -2.189 1 92.19 174 VAL B N 1
ATOM 7803 C CA . VAL B 1 174 ? 16.719 5.73 -2.863 1 92.19 174 VAL B CA 1
ATOM 7804 C C . VAL B 1 174 ? 17.828 4.965 -3.576 1 92.19 174 VAL B C 1
ATOM 7806 O O . VAL B 1 174 ? 17.891 3.734 -3.508 1 92.19 174 VAL B O 1
ATOM 7809 N N . MET B 1 175 ? 18.719 5.625 -4.18 1 89.31 175 MET B N 1
ATOM 7810 C CA . MET B 1 175 ? 19.781 4.965 -4.934 1 89.31 175 MET B CA 1
ATOM 7811 C C . MET B 1 175 ? 20.797 4.324 -3.994 1 89.31 175 MET B C 1
ATOM 7813 O O . MET B 1 175 ? 21.375 3.283 -4.312 1 89.31 175 MET B O 1
ATOM 7817 N N . VAL B 1 176 ? 21 4.93 -2.855 1 88.5 176 VAL B N 1
ATOM 7818 C CA . VAL B 1 176 ? 21.906 4.344 -1.873 1 88.5 176 VAL B CA 1
ATOM 7819 C C . VAL B 1 176 ? 21.312 3.041 -1.34 1 88.5 176 VAL B C 1
ATOM 7821 O O . VAL B 1 176 ? 22 2.02 -1.273 1 88.5 176 VAL B O 1
ATOM 7824 N N . PHE B 1 177 ? 20.078 3.07 -1.027 1 93.81 177 PHE B N 1
ATOM 7825 C CA . PHE B 1 177 ? 19.453 1.862 -0.509 1 93.81 177 PHE B CA 1
ATOM 7826 C C . PHE B 1 177 ? 19.281 0.822 -1.61 1 93.81 177 PHE B C 1
ATOM 7828 O O . PHE B 1 177 ? 19.375 -0.381 -1.353 1 93.81 177 PHE B O 1
ATOM 7835 N N . ALA B 1 178 ? 19.016 1.301 -2.814 1 93.81 178 ALA B N 1
ATOM 7836 C CA . ALA B 1 178 ? 18.922 0.373 -3.938 1 93.81 178 ALA B CA 1
ATOM 7837 C C . ALA B 1 178 ? 20.234 -0.387 -4.145 1 93.81 178 ALA B C 1
ATOM 7839 O O . ALA B 1 178 ? 20.219 -1.603 -4.352 1 93.81 178 ALA B O 1
ATOM 7840 N N . THR B 1 179 ? 21.344 0.284 -4.023 1 90.62 179 THR B N 1
ATOM 7841 C CA . THR B 1 179 ? 22.641 -0.343 -4.176 1 90.62 179 THR B CA 1
ATOM 7842 C C . THR B 1 179 ? 22.922 -1.31 -3.029 1 90.62 179 THR B C 1
ATOM 7844 O O . THR B 1 179 ? 23.406 -2.424 -3.25 1 90.62 179 THR B O 1
ATOM 7847 N N . ALA B 1 180 ? 22.578 -0.904 -1.864 1 91 180 ALA B N 1
ATOM 7848 C CA . ALA B 1 180 ? 22.797 -1.754 -0.698 1 91 180 ALA B CA 1
ATOM 7849 C C . ALA B 1 180 ? 21.984 -3.039 -0.788 1 91 180 ALA B C 1
ATOM 7851 O O . ALA B 1 180 ? 22.484 -4.125 -0.504 1 91 180 ALA B O 1
ATOM 7852 N N . ILE B 1 181 ? 20.766 -2.93 -1.237 1 93.75 181 ILE B N 1
ATOM 7853 C CA . ILE B 1 181 ? 19.891 -4.094 -1.321 1 93.75 181 ILE B CA 1
ATOM 7854 C C . ILE B 1 181 ? 20.344 -4.996 -2.465 1 93.75 181 ILE B C 1
ATOM 7856 O O . ILE B 1 181 ? 20.297 -6.227 -2.354 1 93.75 181 ILE B O 1
ATOM 7860 N N . PHE B 1 182 ? 20.781 -4.367 -3.598 1 91.69 182 PHE B N 1
ATOM 7861 C CA . PHE B 1 182 ? 21.281 -5.129 -4.734 1 91.69 182 PHE B CA 1
ATOM 7862 C C . PHE B 1 182 ? 22.469 -6.008 -4.316 1 91.69 182 PHE B C 1
ATOM 7864 O O . PHE B 1 182 ? 22.578 -7.152 -4.754 1 91.69 182 PHE B O 1
ATOM 7871 N N . TYR B 1 183 ? 23.312 -5.543 -3.396 1 88.38 183 TYR B N 1
ATOM 7872 C CA . TYR B 1 183 ? 24.469 -6.301 -2.949 1 88.38 183 TYR B CA 1
ATOM 7873 C C . TYR B 1 183 ? 24.094 -7.25 -1.814 1 88.38 183 TYR B C 1
ATOM 7875 O O . TYR B 1 183 ? 24.734 -8.297 -1.645 1 88.38 183 TYR B O 1
ATOM 7883 N N . ALA B 1 184 ? 23.062 -6.906 -1.103 1 89.75 184 ALA B N 1
ATOM 7884 C CA . ALA B 1 184 ? 22.672 -7.746 0.025 1 89.75 184 ALA B CA 1
ATOM 7885 C C . ALA B 1 184 ? 21.953 -9.008 -0.456 1 89.75 184 ALA B C 1
ATOM 7887 O O . ALA B 1 184 ? 22.062 -10.062 0.174 1 89.75 184 ALA B O 1
ATOM 7888 N N . GLU B 1 185 ? 21.234 -8.844 -1.546 1 90.69 185 GLU B N 1
ATOM 7889 C CA . GLU B 1 185 ? 20.531 -9.992 -2.096 1 90.69 185 GLU B CA 1
ATOM 7890 C C . GLU B 1 185 ? 20.875 -10.211 -3.564 1 90.69 185 GLU B C 1
ATOM 7892 O O . GLU B 1 185 ? 20.109 -9.836 -4.453 1 90.69 185 GLU B O 1
ATOM 7897 N N . PRO B 1 186 ? 21.922 -10.969 -3.797 1 87.5 186 PRO B N 1
ATOM 7898 C CA . PRO B 1 186 ? 22.328 -11.219 -5.18 1 87.5 186 PRO B CA 1
ATOM 7899 C C . PRO B 1 186 ? 21.391 -12.188 -5.906 1 87.5 186 PRO B C 1
ATOM 7901 O O . PRO B 1 186 ? 20.75 -13.016 -5.266 1 87.5 186 PRO B O 1
ATOM 7904 N N . CYS B 1 187 ? 21.266 -12.055 -7.184 1 87.5 187 CYS B N 1
ATOM 7905 C CA . CYS B 1 187 ? 20.406 -12.875 -8.031 1 87.5 187 CYS B CA 1
ATOM 7906 C C . CYS B 1 187 ? 21.125 -14.156 -8.438 1 87.5 187 CYS B C 1
ATOM 7908 O O . CYS B 1 187 ? 21.812 -14.195 -9.461 1 87.5 187 CYS B O 1
ATOM 7910 N N . TYR B 1 188 ? 20.984 -15.211 -7.707 1 84.62 188 TYR B N 1
ATOM 7911 C CA . TYR B 1 188 ? 21.625 -16.484 -8.016 1 84.62 188 TYR B CA 1
ATOM 7912 C C . TYR B 1 188 ? 20.797 -17.281 -9 1 84.62 188 TYR B C 1
ATOM 7914 O O . TYR B 1 188 ? 21.328 -17.906 -9.93 1 84.62 188 TYR B O 1
ATOM 7922 N N . ASP B 1 189 ? 19.469 -17.219 -8.805 1 86.56 189 ASP B N 1
ATOM 7923 C CA . ASP B 1 189 ? 18.531 -17.953 -9.641 1 86.56 189 ASP B CA 1
ATOM 7924 C C . ASP B 1 189 ? 17.625 -17.016 -10.43 1 86.56 189 ASP B C 1
ATOM 7926 O O . ASP B 1 189 ? 16.906 -16.203 -9.844 1 86.56 189 ASP B O 1
ATOM 7930 N N . LEU B 1 190 ? 17.703 -17.156 -11.703 1 84.44 190 LEU B N 1
ATOM 7931 C CA . LEU B 1 190 ? 16.938 -16.297 -12.594 1 84.44 190 LEU B CA 1
ATOM 7932 C C . LEU B 1 190 ? 15.438 -16.5 -12.383 1 84.44 190 LEU B C 1
ATOM 7934 O O . LEU B 1 190 ? 14.641 -15.586 -12.578 1 84.44 190 LEU B O 1
ATOM 7938 N N . LYS B 1 191 ? 15.031 -17.688 -11.953 1 79.81 191 LYS B N 1
ATOM 7939 C CA . LYS B 1 191 ? 13.609 -17.984 -11.805 1 79.81 191 LYS B CA 1
ATOM 7940 C C . LYS B 1 191 ? 13.031 -17.328 -10.562 1 79.81 191 LYS B C 1
ATOM 7942 O O . LYS B 1 191 ? 11.859 -16.953 -10.531 1 79.81 191 LYS B O 1
ATOM 7947 N N . THR B 1 192 ? 13.859 -17.125 -9.586 1 79.31 192 THR B N 1
ATOM 7948 C CA . THR B 1 192 ? 13.336 -16.609 -8.32 1 79.31 192 THR B CA 1
ATOM 7949 C C . THR B 1 192 ? 13.938 -15.242 -8.008 1 79.31 192 THR B C 1
ATOM 7951 O O . THR B 1 192 ? 13.578 -14.617 -7.008 1 79.31 192 THR B O 1
ATOM 7954 N N . CYS B 1 193 ? 14.719 -14.742 -8.875 1 84.81 193 CYS B N 1
ATOM 7955 C CA . CYS B 1 193 ? 15.422 -13.508 -8.562 1 84.81 193 CYS B CA 1
ATOM 7956 C C . CYS B 1 193 ? 14.484 -12.305 -8.625 1 84.81 193 CYS B C 1
ATOM 7958 O O . CYS B 1 193 ? 13.703 -12.172 -9.578 1 84.81 193 CYS B O 1
ATOM 7960 N N . THR B 1 194 ? 14.547 -11.5 -7.551 1 85.75 194 THR B N 1
ATOM 7961 C CA . THR B 1 194 ? 13.688 -10.32 -7.465 1 85.75 194 THR B CA 1
ATOM 7962 C C . THR B 1 194 ? 14.453 -9.07 -7.879 1 85.75 194 THR B C 1
ATOM 7964 O O . THR B 1 194 ? 13.898 -8.18 -8.523 1 85.75 194 THR B O 1
ATOM 7967 N N . PHE B 1 195 ? 15.781 -9.047 -7.57 1 90.38 195 PHE B N 1
ATOM 7968 C CA . PHE B 1 195 ? 16.578 -7.855 -7.828 1 90.38 195 PHE B CA 1
ATOM 7969 C C . PHE B 1 195 ? 17.672 -8.148 -8.844 1 90.38 195 PHE B C 1
ATOM 7971 O O . PHE B 1 195 ? 18.719 -8.695 -8.492 1 90.38 195 PHE B O 1
ATOM 7978 N N . THR B 1 196 ? 17.484 -7.754 -10.086 1 86.56 196 THR B N 1
ATOM 7979 C CA . THR B 1 196 ? 18.391 -8.07 -11.18 1 86.56 196 THR B CA 1
ATOM 7980 C C . THR B 1 196 ? 19.422 -6.969 -11.367 1 86.56 196 THR B C 1
ATOM 7982 O O . THR B 1 196 ? 20.594 -7.242 -11.648 1 86.56 196 THR B O 1
ATOM 7985 N N . ASP B 1 197 ? 19 -5.77 -11.273 1 89.62 197 ASP B N 1
ATOM 7986 C CA . ASP B 1 197 ? 19.875 -4.617 -11.438 1 89.62 197 ASP B CA 1
ATOM 7987 C C . ASP B 1 197 ? 19.547 -3.523 -10.422 1 89.62 197 ASP B C 1
ATOM 7989 O O . ASP B 1 197 ? 18.562 -3.629 -9.688 1 89.62 197 ASP B O 1
ATOM 7993 N N . ILE B 1 198 ? 20.469 -2.59 -10.398 1 91.44 198 ILE B N 1
ATOM 7994 C CA . ILE B 1 198 ? 20.312 -1.534 -9.398 1 91.44 198 ILE B CA 1
ATOM 7995 C C . ILE B 1 198 ? 19.125 -0.645 -9.758 1 91.44 198 ILE B C 1
ATOM 7997 O O . ILE B 1 198 ? 18.406 -0.163 -8.883 1 91.44 198 ILE B O 1
ATOM 8001 N N . LEU B 1 199 ? 18.859 -0.407 -11.055 1 91 199 LEU B N 1
ATOM 8002 C CA . LEU B 1 199 ? 17.734 0.425 -11.469 1 91 199 LEU B CA 1
ATOM 8003 C C . LEU B 1 199 ? 16.406 -0.249 -11.133 1 91 199 LEU B C 1
ATOM 8005 O O . LEU B 1 199 ? 15.477 0.406 -10.664 1 91 199 LEU B O 1
ATOM 8009 N N . ASN B 1 200 ? 16.391 -1.52 -11.367 1 92.56 200 ASN B N 1
ATOM 8010 C CA . ASN B 1 200 ? 15.203 -2.273 -10.992 1 92.56 200 ASN B CA 1
ATOM 8011 C C . ASN B 1 200 ? 15.008 -2.307 -9.484 1 92.56 200 ASN B C 1
ATOM 8013 O O . ASN B 1 200 ? 13.875 -2.256 -8.992 1 92.56 200 ASN B O 1
ATOM 8017 N N . THR B 1 201 ? 16.094 -2.408 -8.805 1 94.62 201 THR B N 1
ATOM 8018 C CA . THR B 1 201 ? 16.016 -2.359 -7.348 1 94.62 201 THR B CA 1
ATOM 8019 C C . THR B 1 201 ? 15.594 -0.971 -6.875 1 94.62 201 THR B C 1
ATOM 8021 O O . THR B 1 201 ? 14.883 -0.838 -5.875 1 94.62 201 THR B O 1
ATOM 8024 N N . GLY B 1 202 ? 16.078 0.022 -7.629 1 94.25 202 GLY B N 1
ATOM 8025 C CA . GLY B 1 202 ? 15.656 1.376 -7.32 1 94.25 202 GLY B CA 1
ATOM 8026 C C . GLY B 1 202 ? 14.164 1.583 -7.492 1 94.25 202 GLY B C 1
ATOM 8027 O O . GLY B 1 202 ? 13.539 2.312 -6.719 1 94.25 202 GLY B O 1
ATOM 8028 N N . TYR B 1 203 ? 13.586 0.893 -8.453 1 95.06 203 TYR B N 1
ATOM 8029 C CA . TYR B 1 203 ? 12.141 0.928 -8.648 1 95.06 203 TYR B CA 1
ATOM 8030 C C . TYR B 1 203 ? 11.414 0.351 -7.438 1 95.06 203 TYR B C 1
ATOM 8032 O O . TYR B 1 203 ? 10.438 0.934 -6.957 1 95.06 203 TYR B O 1
ATOM 8040 N N . PHE B 1 204 ? 11.891 -0.731 -6.93 1 96 204 PHE B N 1
ATOM 8041 C CA . PHE B 1 204 ? 11.328 -1.359 -5.742 1 96 204 PHE B CA 1
ATOM 8042 C C . PHE B 1 204 ? 11.43 -0.43 -4.535 1 96 204 PHE B C 1
ATOM 8044 O O . PHE B 1 204 ? 10.469 -0.293 -3.771 1 96 204 PHE B O 1
ATOM 8051 N N . VAL B 1 205 ? 12.547 0.166 -4.367 1 96.69 205 VAL B N 1
ATOM 8052 C CA . VAL B 1 205 ? 12.766 1.039 -3.219 1 96.69 205 VAL B CA 1
ATOM 8053 C C . VAL B 1 205 ? 11.852 2.262 -3.32 1 96.69 205 VAL B C 1
ATOM 8055 O O . VAL B 1 205 ? 11.297 2.711 -2.316 1 96.69 205 VAL B O 1
ATOM 8058 N N . MET B 1 206 ? 11.703 2.746 -4.488 1 94.75 206 MET B N 1
ATOM 8059 C CA . MET B 1 206 ? 10.828 3.898 -4.68 1 94.75 206 MET B CA 1
ATOM 8060 C C . MET B 1 206 ? 9.383 3.551 -4.332 1 94.75 206 MET B C 1
ATOM 8062 O O . MET B 1 206 ? 8.688 4.336 -3.686 1 94.75 206 MET B O 1
ATOM 8066 N N . LEU B 1 207 ? 8.938 2.428 -4.746 1 94.81 207 LEU B N 1
ATOM 8067 C CA . LEU B 1 207 ? 7.586 1.978 -4.434 1 94.81 207 LEU B CA 1
ATOM 8068 C C . LEU B 1 207 ? 7.41 1.783 -2.93 1 94.81 207 LEU B C 1
ATOM 8070 O O . LEU B 1 207 ? 6.34 2.062 -2.383 1 94.81 207 LEU B O 1
ATOM 8074 N N . THR B 1 208 ? 8.461 1.344 -2.289 1 95.19 208 THR B N 1
ATOM 8075 C CA . THR B 1 208 ? 8.406 1.109 -0.851 1 95.19 208 THR B CA 1
ATOM 8076 C C . THR B 1 208 ? 8.383 2.432 -0.088 1 95.19 208 THR B C 1
ATOM 8078 O O . THR B 1 208 ? 7.617 2.594 0.863 1 95.19 208 THR B O 1
ATOM 8081 N N . VAL B 1 209 ? 9.195 3.312 -0.572 1 93.38 209 VAL B N 1
ATOM 8082 C CA . VAL B 1 209 ? 9.25 4.609 0.091 1 93.38 209 VAL B CA 1
ATOM 8083 C C . VAL B 1 209 ? 7.922 5.34 -0.083 1 93.38 209 VAL B C 1
ATOM 8085 O O . VAL B 1 209 ? 7.449 6.012 0.837 1 93.38 209 VAL B O 1
ATOM 8088 N N . ALA B 1 210 ? 7.32 5.203 -1.251 1 91.44 210 ALA B N 1
ATOM 8089 C CA . ALA B 1 210 ? 6.051 5.871 -1.545 1 91.44 210 ALA B CA 1
ATOM 8090 C C . ALA B 1 210 ? 4.875 5.102 -0.951 1 91.44 210 ALA B C 1
ATOM 8092 O O . ALA B 1 210 ? 3.723 5.516 -1.088 1 91.44 210 ALA B O 1
ATOM 8093 N N . THR B 1 211 ? 5.062 3.99 -0.3 1 90.06 211 THR B N 1
ATOM 8094 C CA . THR B 1 211 ? 4.09 3.172 0.417 1 90.06 211 THR B CA 1
ATOM 8095 C C . THR B 1 211 ? 3.053 2.598 -0.543 1 90.06 211 THR B C 1
ATOM 8097 O O . THR B 1 211 ? 1.873 2.494 -0.201 1 90.06 211 THR B O 1
ATOM 8100 N N . VAL B 1 212 ? 3.279 2.402 -1.78 1 91.81 212 VAL B N 1
ATOM 8101 C CA . VAL B 1 212 ? 2.387 1.76 -2.74 1 91.81 212 VAL B CA 1
ATOM 8102 C C . VAL B 1 212 ? 2.568 0.245 -2.68 1 91.81 212 VAL B C 1
ATOM 8104 O O . VAL B 1 212 ? 1.592 -0.499 -2.557 1 91.81 212 VAL B O 1
ATOM 8107 N N . GLY B 1 213 ? 3.691 -0.333 -2.664 1 90.06 213 GLY B N 1
ATOM 8108 C CA . GLY B 1 213 ? 4.055 -1.737 -2.547 1 90.06 213 GLY B CA 1
ATOM 8109 C C . GLY B 1 213 ? 3.158 -2.654 -3.357 1 90.06 213 GLY B C 1
ATOM 8110 O O . GLY B 1 213 ? 2.215 -3.238 -2.822 1 90.06 213 GLY B O 1
ATOM 8111 N N . TYR B 1 214 ? 3.35 -2.955 -4.617 1 91.31 214 TYR B N 1
ATOM 8112 C CA . TYR B 1 214 ? 2.58 -3.848 -5.473 1 91.31 214 TYR B CA 1
ATOM 8113 C C . TYR B 1 214 ? 2.723 -5.297 -5.02 1 91.31 214 TYR B C 1
ATOM 8115 O O . TYR B 1 214 ? 1.828 -6.113 -5.242 1 91.31 214 TYR B O 1
ATOM 8123 N N . GLY B 1 215 ? 3.828 -5.691 -4.391 1 90.56 215 GLY B N 1
ATOM 8124 C CA . GLY B 1 215 ? 4.082 -7.059 -3.969 1 90.56 215 GLY B CA 1
ATOM 8125 C C . GLY B 1 215 ? 4.719 -7.906 -5.055 1 90.56 215 GLY B C 1
ATOM 8126 O O . GLY B 1 215 ? 4.961 -9.102 -4.855 1 90.56 215 GLY B O 1
ATOM 8127 N N . SER B 1 216 ? 4.973 -7.34 -6.258 1 87.25 216 SER B N 1
ATOM 8128 C CA . SER B 1 216 ? 5.629 -8.078 -7.336 1 87.25 216 SER B CA 1
ATOM 8129 C C . SER B 1 216 ? 7.094 -8.344 -7.004 1 87.25 216 SER B C 1
ATOM 8131 O O . SER B 1 216 ? 7.645 -9.375 -7.395 1 87.25 216 SER B O 1
ATOM 8133 N N . GLN B 1 217 ? 7.691 -7.395 -6.289 1 91.56 217 GLN B N 1
ATOM 8134 C CA . GLN B 1 217 ? 9.055 -7.555 -5.809 1 91.56 217 GLN B CA 1
ATOM 8135 C C . GLN B 1 217 ? 9.117 -7.48 -4.285 1 91.56 217 GLN B C 1
ATOM 8137 O O . GLN B 1 217 ? 8.664 -6.504 -3.688 1 91.56 217 GLN B O 1
ATOM 8142 N N . VAL B 1 218 ? 9.414 -8.602 -3.674 1 91.75 218 VAL B N 1
ATOM 8143 C CA . VAL B 1 218 ? 9.547 -8.641 -2.221 1 91.75 218 VAL B CA 1
ATOM 8144 C C . VAL B 1 218 ? 10.852 -9.336 -1.834 1 91.75 218 VAL B C 1
ATOM 8146 O O . VAL B 1 218 ? 11.258 -10.305 -2.482 1 91.75 218 VAL B O 1
ATOM 8149 N N . PRO B 1 219 ? 11.562 -8.758 -0.889 1 93.25 219 PRO B N 1
ATOM 8150 C CA . PRO B 1 219 ? 12.789 -9.43 -0.451 1 93.25 219 PRO B CA 1
ATOM 8151 C C . PRO B 1 219 ? 12.531 -10.82 0.129 1 93.25 219 PRO B C 1
ATOM 8153 O O . PRO B 1 219 ? 11.422 -11.094 0.602 1 93.25 219 PRO B O 1
ATOM 8156 N N . SER B 1 220 ? 13.562 -11.625 -0.044 1 91 220 SER B N 1
ATOM 8157 C CA . SER B 1 220 ? 13.445 -12.977 0.498 1 91 220 SER B CA 1
ATOM 8158 C C . SER B 1 220 ? 13.406 -12.961 2.021 1 91 220 SER B C 1
ATOM 8160 O O . SER B 1 220 ? 14.195 -12.258 2.66 1 91 220 SER B O 1
ATOM 8162 N N . LEU B 1 221 ? 12.5 -13.688 2.58 1 87.56 221 LEU B N 1
ATOM 8163 C CA . LEU B 1 221 ? 12.297 -13.742 4.023 1 87.56 221 LEU B CA 1
ATOM 8164 C C . LEU B 1 221 ? 13.461 -14.453 4.711 1 87.56 221 LEU B C 1
ATOM 8166 O O . LEU B 1 221 ? 13.625 -14.336 5.926 1 87.56 221 LEU B O 1
ATOM 8170 N N . HIS B 1 222 ? 14.281 -15.109 3.896 1 83.81 222 HIS B N 1
ATOM 8171 C CA . HIS B 1 222 ? 15.359 -15.875 4.5 1 83.81 222 HIS B CA 1
ATOM 8172 C C . HIS B 1 222 ? 16.656 -15.07 4.535 1 83.81 222 HIS B C 1
ATOM 8174 O O . HIS B 1 222 ? 17.656 -15.508 5.113 1 83.81 222 HIS B O 1
ATOM 8180 N N . ASN B 1 223 ? 16.656 -13.891 3.918 1 88.62 223 ASN B N 1
ATOM 8181 C CA . ASN B 1 223 ? 17.828 -13.023 3.941 1 88.62 223 ASN B CA 1
ATOM 8182 C C . ASN B 1 223 ? 17.656 -11.883 4.941 1 88.62 223 ASN B C 1
ATOM 8184 O O . ASN B 1 223 ? 17.016 -10.883 4.641 1 88.62 223 ASN B O 1
ATOM 8188 N N . ALA B 1 224 ? 18.328 -12 6.039 1 87.38 224 ALA B N 1
ATOM 8189 C CA . ALA B 1 224 ? 18.172 -11.031 7.125 1 87.38 224 ALA B CA 1
ATOM 8190 C C . ALA B 1 224 ? 18.734 -9.672 6.73 1 87.38 224 ALA B C 1
ATOM 8192 O O . ALA B 1 224 ? 18.188 -8.633 7.113 1 87.38 224 ALA B O 1
ATOM 8193 N N . GLY B 1 225 ? 19.859 -9.633 5.918 1 89.56 225 GLY B N 1
ATOM 8194 C CA . GLY B 1 225 ? 20.453 -8.367 5.512 1 89.56 225 GLY B CA 1
ATOM 8195 C C . GLY B 1 225 ? 19.516 -7.508 4.68 1 89.56 225 GLY B C 1
ATOM 8196 O O . GLY B 1 225 ? 19.359 -6.32 4.957 1 89.56 225 GLY B O 1
ATOM 8197 N N . SER B 1 226 ? 18.953 -8.125 3.729 1 93.25 226 SER B N 1
ATOM 8198 C CA . SER B 1 226 ? 18.031 -7.379 2.877 1 93.25 226 SER B CA 1
ATOM 8199 C C . SER B 1 226 ? 16.781 -6.969 3.643 1 93.25 226 SER B C 1
ATOM 8201 O O . SER B 1 226 ? 16.25 -5.879 3.432 1 93.25 226 SER B O 1
ATOM 8203 N N . LEU B 1 227 ? 16.297 -7.777 4.613 1 94.5 227 LEU B N 1
ATOM 8204 C CA . LEU B 1 227 ? 15.102 -7.473 5.383 1 94.5 227 LEU B CA 1
ATOM 8205 C C . LEU B 1 227 ? 15.328 -6.266 6.289 1 94.5 227 LEU B C 1
ATOM 8207 O O . LEU B 1 227 ? 14.469 -5.391 6.387 1 94.5 227 LEU B O 1
ATOM 8211 N N . ILE B 1 228 ? 16.453 -6.199 6.887 1 93.75 228 ILE B N 1
ATOM 8212 C CA . ILE B 1 228 ? 16.75 -5.086 7.781 1 93.75 228 ILE B CA 1
ATOM 8213 C C . ILE B 1 228 ? 16.844 -3.789 6.98 1 93.75 228 ILE B C 1
ATOM 8215 O O . ILE B 1 228 ? 16.344 -2.75 7.41 1 93.75 228 ILE B O 1
ATOM 8219 N N . LEU B 1 229 ? 17.5 -3.865 5.844 1 95.56 229 LEU B N 1
ATOM 8220 C CA . LEU B 1 229 ? 17.625 -2.684 4.996 1 95.56 229 LEU B CA 1
ATOM 8221 C C . LEU B 1 229 ? 16.266 -2.184 4.551 1 95.56 229 LEU B C 1
ATOM 8223 O O . LEU B 1 229 ? 16 -0.978 4.555 1 95.56 229 LEU B O 1
ATOM 8227 N N . VAL B 1 230 ? 15.406 -3.111 4.164 1 96.5 230 VAL B N 1
ATOM 8228 C CA . VAL B 1 230 ? 14.078 -2.721 3.699 1 96.5 230 VAL B CA 1
ATOM 8229 C C . VAL B 1 230 ? 13.266 -2.154 4.863 1 96.5 230 VAL B C 1
ATOM 8231 O O . VAL B 1 230 ? 12.469 -1.234 4.68 1 96.5 230 VAL B O 1
ATOM 8234 N N . CYS B 1 231 ? 13.484 -2.672 6.086 1 94.69 231 CYS B N 1
ATOM 8235 C CA . CYS B 1 231 ? 12.828 -2.104 7.258 1 94.69 231 CYS B CA 1
ATOM 8236 C C . CYS B 1 231 ? 13.227 -0.645 7.453 1 94.69 231 CYS B C 1
ATOM 8238 O O . CYS B 1 231 ? 12.375 0.203 7.734 1 94.69 231 CYS B O 1
ATOM 8240 N N . ILE B 1 232 ? 14.453 -0.365 7.219 1 94.31 232 ILE B N 1
ATOM 8241 C CA . ILE B 1 232 ? 14.945 1.001 7.352 1 94.31 232 ILE B CA 1
ATOM 8242 C C . ILE B 1 232 ? 14.328 1.88 6.266 1 94.31 232 ILE B C 1
ATOM 8244 O O . ILE B 1 232 ? 13.953 3.023 6.523 1 94.31 232 ILE B O 1
ATOM 8248 N N . VAL B 1 233 ? 14.227 1.287 5.109 1 95.81 233 VAL B N 1
ATOM 8249 C CA . VAL B 1 233 ? 13.656 2.027 3.988 1 95.81 233 VAL B CA 1
ATOM 8250 C C . VAL B 1 233 ? 12.195 2.375 4.281 1 95.81 233 VAL B C 1
ATOM 8252 O O . VAL B 1 233 ? 11.742 3.48 3.984 1 95.81 233 VAL B O 1
ATOM 8255 N N . MET B 1 234 ? 11.453 1.491 4.867 1 93.5 234 MET B N 1
ATOM 8256 C CA . MET B 1 234 ? 10.047 1.723 5.199 1 93.5 234 MET B CA 1
ATOM 8257 C C . MET B 1 234 ? 9.906 2.857 6.207 1 93.5 234 MET B C 1
ATOM 8259 O O . MET B 1 234 ? 9.039 3.721 6.059 1 93.5 234 MET B O 1
ATOM 8263 N N . ILE B 1 235 ? 10.734 2.85 7.16 1 90.62 235 ILE B N 1
ATOM 8264 C CA . ILE B 1 235 ? 10.695 3.887 8.18 1 90.62 235 ILE B CA 1
ATOM 8265 C C . ILE B 1 235 ? 11.094 5.227 7.57 1 90.62 235 ILE B C 1
ATOM 8267 O O . ILE B 1 235 ? 10.453 6.25 7.828 1 90.62 235 ILE B O 1
ATOM 8271 N N . PHE B 1 236 ? 12.078 5.199 6.723 1 90.62 236 PHE B N 1
ATOM 8272 C CA . PHE B 1 236 ? 12.531 6.398 6.031 1 90.62 236 PHE B CA 1
ATOM 8273 C C . PHE B 1 236 ? 11.422 6.98 5.168 1 90.62 236 PHE B C 1
ATOM 8275 O O . PHE B 1 236 ? 11.242 8.195 5.109 1 90.62 236 PHE B O 1
ATOM 8282 N N . GLY B 1 237 ? 10.719 6.125 4.516 1 88.44 237 GLY B N 1
ATOM 8283 C CA . GLY B 1 237 ? 9.656 6.582 3.641 1 88.44 237 GLY B CA 1
ATOM 8284 C C . GLY B 1 237 ? 8.555 7.332 4.379 1 88.44 237 GLY B C 1
ATOM 8285 O O . GLY B 1 237 ? 8.086 8.375 3.916 1 88.44 237 GLY B O 1
ATOM 8286 N N . THR B 1 238 ? 8.203 6.922 5.496 1 83.25 238 THR B N 1
ATOM 8287 C CA . THR B 1 238 ? 7.148 7.562 6.277 1 83.25 238 THR B CA 1
ATOM 8288 C C . THR B 1 238 ? 7.59 8.945 6.754 1 83.25 238 THR B C 1
ATOM 8290 O O . THR B 1 238 ? 6.781 9.875 6.812 1 83.25 238 THR B O 1
ATOM 8293 N N . VAL B 1 239 ? 8.836 9.055 7.016 1 84.69 239 VAL B N 1
ATOM 8294 C CA . VAL B 1 239 ? 9.367 10.32 7.508 1 84.69 239 VAL B CA 1
ATOM 8295 C C . VAL B 1 239 ? 9.602 11.273 6.336 1 84.69 239 VAL B C 1
ATOM 8297 O O . VAL B 1 239 ? 9.305 12.461 6.43 1 84.69 239 VAL B O 1
ATOM 8300 N N . TYR B 1 240 ? 10.023 10.789 5.238 1 88.25 240 TYR B N 1
ATOM 8301 C CA . TYR B 1 240 ? 10.359 11.617 4.086 1 88.25 240 TYR B CA 1
ATOM 8302 C C . TYR B 1 240 ? 9.117 12.281 3.508 1 88.25 240 TYR B C 1
ATOM 8304 O O . TYR B 1 240 ? 9.117 13.477 3.217 1 88.25 240 TYR B O 1
ATOM 8312 N N . PHE B 1 241 ? 8.078 11.602 3.252 1 84.12 241 PHE B N 1
ATOM 8313 C CA . PHE B 1 241 ? 6.941 12.125 2.51 1 84.12 241 PHE B CA 1
ATOM 8314 C C . PHE B 1 241 ? 6.16 13.125 3.352 1 84.12 241 PHE B C 1
ATOM 8316 O O . PHE B 1 241 ? 5.305 13.844 2.834 1 84.12 241 PHE B O 1
ATOM 8323 N N . SER B 1 242 ? 6.602 13.258 4.578 1 81.88 242 SER B N 1
ATOM 8324 C CA . SER B 1 242 ? 6.035 14.328 5.398 1 81.88 242 SER B CA 1
ATOM 8325 C C . SER B 1 242 ? 6.473 15.695 4.891 1 81.88 242 SER B C 1
ATOM 8327 O O . SER B 1 242 ? 5.734 16.672 5.027 1 81.88 242 SER B O 1
ATOM 8329 N N . MET B 1 243 ? 7.602 15.719 4.25 1 85.38 243 MET B N 1
ATOM 8330 C CA . MET B 1 243 ? 8.172 17 3.828 1 85.38 243 MET B CA 1
ATOM 8331 C C . MET B 1 243 ? 7.461 17.531 2.588 1 85.38 243 MET B C 1
ATOM 8333 O O . MET B 1 243 ? 6.926 18.641 2.6 1 85.38 243 MET B O 1
ATOM 8337 N N . PRO B 1 244 ? 7.398 16.812 1.588 1 84.5 244 PRO B N 1
ATOM 8338 C CA . PRO B 1 244 ? 6.668 17.328 0.429 1 84.5 244 PRO B CA 1
ATOM 8339 C C . PRO B 1 244 ? 5.191 17.578 0.723 1 84.5 244 PRO B C 1
ATOM 8341 O O . PRO B 1 244 ? 4.594 18.5 0.173 1 84.5 244 PRO B O 1
ATOM 8344 N N . LEU B 1 245 ? 4.609 16.797 1.545 1 82.25 245 LEU B N 1
ATOM 8345 C CA . LEU B 1 245 ? 3.197 16.953 1.886 1 82.25 245 LEU B CA 1
ATOM 8346 C C . LEU B 1 245 ? 2.949 18.281 2.586 1 82.25 245 LEU B C 1
ATOM 8348 O O . LEU B 1 245 ? 1.956 18.953 2.311 1 82.25 245 LEU B O 1
ATOM 8352 N N . ALA B 1 246 ? 3.861 18.594 3.412 1 78.94 246 ALA B N 1
ATOM 8353 C CA . ALA B 1 246 ? 3.719 19.844 4.141 1 78.94 246 ALA B CA 1
ATOM 8354 C C . ALA B 1 246 ? 3.904 21.047 3.215 1 78.94 246 ALA B C 1
ATOM 8356 O O . ALA B 1 246 ? 3.178 22.031 3.314 1 78.94 246 ALA B O 1
ATOM 8357 N N . ILE B 1 247 ? 4.832 20.938 2.297 1 84.62 247 ILE B N 1
ATOM 8358 C CA . ILE B 1 247 ? 5.121 22.031 1.374 1 84.62 247 ILE B CA 1
ATOM 8359 C C . ILE B 1 247 ? 3.904 22.297 0.496 1 84.62 247 ILE B C 1
ATOM 8361 O O . ILE B 1 247 ? 3.412 23.422 0.437 1 84.62 247 ILE B O 1
ATOM 8365 N N . ILE B 1 248 ? 3.408 21.297 -0.059 1 85.69 248 ILE B N 1
ATOM 8366 C CA . ILE B 1 248 ? 2.316 21.453 -1.014 1 85.69 248 ILE B CA 1
ATOM 8367 C C . ILE B 1 248 ? 1.026 21.797 -0.272 1 85.69 248 ILE B C 1
ATOM 8369 O O . ILE B 1 248 ? 0.227 22.609 -0.743 1 85.69 248 ILE B O 1
ATOM 8373 N N . GLY B 1 249 ? 0.863 21.188 0.826 1 80.62 249 GLY B N 1
ATOM 8374 C CA . GLY B 1 249 ? -0.33 21.469 1.609 1 80.62 249 GLY B CA 1
ATOM 8375 C C . GLY B 1 249 ? -0.426 22.906 2.061 1 80.62 249 GLY B C 1
ATOM 8376 O O . GLY B 1 249 ? -1.465 23.547 1.89 1 80.62 249 GLY B O 1
ATOM 8377 N N . VAL B 1 250 ? 0.635 23.422 2.541 1 77.12 250 VAL B N 1
ATOM 8378 C CA . VAL B 1 250 ? 0.639 24.781 3.053 1 77.12 250 VAL B CA 1
ATOM 8379 C C . VAL B 1 250 ? 0.539 25.766 1.891 1 77.12 250 VAL B C 1
ATOM 8381 O O . VAL B 1 250 ? -0.217 26.75 1.957 1 77.12 250 VAL B O 1
ATOM 8384 N N . LYS B 1 251 ? 1.249 25.469 0.816 1 83.25 251 LYS B N 1
ATOM 8385 C CA . LYS B 1 251 ? 1.225 26.391 -0.318 1 83.25 251 LYS B CA 1
ATOM 8386 C C . LYS B 1 251 ? -0.142 26.391 -0.998 1 83.25 251 LYS B C 1
ATOM 8388 O O . LYS B 1 251 ? -0.589 27.406 -1.508 1 83.25 251 LYS B O 1
ATOM 8393 N N . TYR B 1 252 ? -0.796 25.297 -0.999 1 84.12 252 TYR B N 1
ATOM 8394 C CA . TYR B 1 252 ? -2.141 25.219 -1.562 1 84.12 252 TYR B CA 1
ATOM 8395 C C . TYR B 1 252 ? -3.131 26 -0.704 1 84.12 252 TYR B C 1
ATOM 8397 O O . TYR B 1 252 ? -3.992 26.703 -1.229 1 84.12 252 TYR B O 1
ATOM 8405 N N . GLU B 1 253 ? -2.961 25.875 0.545 1 75.75 253 GLU B N 1
ATOM 8406 C CA . GLU B 1 253 ? -3.834 26.609 1.45 1 75.75 253 GLU B CA 1
ATOM 8407 C C . GLU B 1 253 ? -3.629 28.109 1.31 1 75.75 253 GLU B C 1
ATOM 8409 O O . GLU B 1 253 ? -4.594 28.891 1.344 1 75.75 253 GLU B O 1
ATOM 8414 N N . LEU B 1 254 ? -2.385 28.469 1.112 1 76.69 254 LEU B N 1
ATOM 8415 C CA . LEU B 1 254 ? -2.074 29.891 0.958 1 76.69 254 LEU B CA 1
ATOM 8416 C C . LEU B 1 254 ? -2.598 30.422 -0.372 1 76.69 254 LEU B C 1
ATOM 8418 O O . LEU B 1 254 ? -3.082 31.547 -0.447 1 76.69 254 LEU B O 1
ATOM 8422 N N . ALA B 1 255 ? -2.471 29.609 -1.353 1 81.56 255 ALA B N 1
ATOM 8423 C CA . ALA B 1 255 ? -2.969 30.016 -2.664 1 81.56 255 ALA B CA 1
ATOM 8424 C C . ALA B 1 255 ? -4.48 30.219 -2.639 1 81.56 255 ALA B C 1
ATOM 8426 O O . ALA B 1 255 ? -5.004 31.141 -3.262 1 81.56 255 ALA B O 1
ATOM 8427 N N . TRP B 1 256 ? -5.199 29.453 -1.957 1 78.19 256 TRP B N 1
ATOM 8428 C CA . TRP B 1 256 ? -6.652 29.578 -1.86 1 78.19 256 TRP B CA 1
ATOM 8429 C C . TRP B 1 256 ? -7.039 30.797 -1.029 1 78.19 256 TRP B C 1
ATOM 8431 O O . TRP B 1 256 ? -8.031 31.469 -1.331 1 78.19 256 TRP B O 1
ATOM 8441 N N . ALA B 1 257 ? -6.277 31.016 -0.019 1 72.81 257 ALA B N 1
ATOM 8442 C CA . ALA B 1 257 ? -6.543 32.188 0.804 1 72.81 257 ALA B CA 1
ATOM 8443 C C . ALA B 1 257 ? -6.352 33.469 0.002 1 72.81 257 ALA B C 1
ATOM 8445 O O . ALA B 1 257 ? -7.133 34.438 0.136 1 72.81 257 ALA B O 1
ATOM 8446 N N . GLU B 1 258 ? -5.355 33.406 -0.764 1 74.44 258 GLU B N 1
ATOM 8447 C CA . GLU B 1 258 ? -5.102 34.562 -1.618 1 74.44 258 GLU B CA 1
ATOM 8448 C C . GLU B 1 258 ? -6.219 34.75 -2.643 1 74.44 258 GLU B C 1
ATOM 8450 O O . GLU B 1 258 ? -6.625 35.875 -2.932 1 74.44 258 GLU B O 1
ATOM 8455 N N . TYR B 1 259 ? -6.695 33.719 -3.131 1 77.31 259 TYR B N 1
ATOM 8456 C CA . TYR B 1 259 ? -7.773 33.781 -4.109 1 77.31 259 TYR B CA 1
ATOM 8457 C C . TYR B 1 259 ? -9.062 34.281 -3.471 1 77.31 259 TYR B C 1
ATOM 8459 O O . TYR B 1 259 ? -9.789 35.062 -4.066 1 77.31 259 TYR B O 1
ATOM 8467 N N . GLU B 1 260 ? -9.359 33.844 -2.305 1 72.94 260 GLU B N 1
ATOM 8468 C CA . GLU B 1 260 ? -10.57 34.281 -1.62 1 72.94 260 GLU B CA 1
ATOM 8469 C C . GLU B 1 260 ? -10.516 35.781 -1.289 1 72.94 260 GLU B C 1
ATOM 8471 O O . GLU B 1 260 ? -11.531 36.469 -1.379 1 72.94 260 GLU B O 1
ATOM 8476 N N . GLU B 1 261 ? -9.344 36.188 -0.958 1 65.81 261 GLU B N 1
ATOM 8477 C CA . GLU B 1 261 ? -9.172 37.625 -0.701 1 65.81 261 GLU B CA 1
ATOM 8478 C C . GLU B 1 261 ? -9.352 38.438 -1.977 1 65.81 261 GLU B C 1
ATOM 8480 O O . GLU B 1 261 ? -9.969 39.5 -1.954 1 65.81 261 GLU B O 1
ATOM 8485 N N . TYR B 1 262 ? -8.867 37.875 -2.982 1 66.44 262 TYR B N 1
ATOM 8486 C CA . TYR B 1 262 ? -9.008 38.531 -4.277 1 66.44 262 TYR B CA 1
ATOM 8487 C C . TYR B 1 262 ? -10.469 38.562 -4.715 1 66.44 262 TYR B C 1
ATOM 8489 O O . TYR B 1 262 ? -10.961 39.594 -5.191 1 66.44 262 TYR B O 1
ATOM 8497 N N . ALA B 1 263 ? -11.18 37.531 -4.496 1 68.19 263 ALA B N 1
ATOM 8498 C CA . ALA B 1 263 ? -12.586 37.406 -4.887 1 68.19 263 ALA B CA 1
ATOM 8499 C C . ALA B 1 263 ? -13.469 38.281 -4.027 1 68.19 263 ALA B C 1
ATOM 8501 O O . ALA B 1 263 ? -14.445 38.875 -4.52 1 68.19 263 ALA B O 1
ATOM 8502 N N . GLU B 1 264 ? -13.125 38.5 -2.822 1 62.72 264 GLU B N 1
ATOM 8503 C CA . GLU B 1 264 ? -13.883 39.375 -1.92 1 62.72 264 GLU B CA 1
ATOM 8504 C C . GLU B 1 264 ? -13.664 40.844 -2.254 1 62.72 264 GLU B C 1
ATOM 8506 O O . GLU B 1 264 ? -14.594 41.656 -2.164 1 62.72 264 GLU B O 1
ATOM 8511 N N . ASN B 1 265 ? -12.508 41.094 -2.604 1 60.03 265 ASN B N 1
ATOM 8512 C CA . ASN B 1 265 ? -12.203 42.5 -2.971 1 60.03 265 ASN B CA 1
ATOM 8513 C C . ASN B 1 265 ? -12.906 42.906 -4.266 1 60.03 265 ASN B C 1
ATOM 8515 O O . ASN B 1 265 ? -13.227 44.062 -4.461 1 60.03 265 ASN B O 1
ATOM 8519 N N . LEU B 1 266 ? -13.172 41.969 -5.012 1 56.72 266 LEU B N 1
ATOM 8520 C CA . LEU B 1 266 ? -13.867 42.25 -6.258 1 56.72 266 LEU B CA 1
ATOM 8521 C C . LEU B 1 266 ? -15.352 42.469 -6.012 1 56.72 266 LEU B C 1
ATOM 8523 O O . LEU B 1 266 ? -15.992 43.25 -6.73 1 56.72 266 LEU B O 1
ATOM 8527 N N . LYS B 1 267 ? -16.016 42 -5.016 1 53.19 267 LYS B N 1
ATOM 8528 C CA . LYS B 1 267 ? -17.438 42.188 -4.715 1 53.19 267 LYS B CA 1
ATOM 8529 C C . LYS B 1 267 ? -17.688 43.5 -4 1 53.19 267 LYS B C 1
ATOM 8531 O O . LYS B 1 267 ? -18.812 44 -3.953 1 53.19 267 LYS B O 1
ATOM 8536 N N . LEU B 1 268 ? -16.781 44.156 -3.367 1 49.41 268 LEU B N 1
ATOM 8537 C CA . LEU B 1 268 ? -17.031 45.438 -2.756 1 49.41 268 LEU B CA 1
ATOM 8538 C C . LEU B 1 268 ? -17.406 46.469 -3.812 1 49.41 268 LEU B C 1
ATOM 8540 O O . LEU B 1 268 ? -16.688 46.625 -4.809 1 49.41 268 LEU B O 1
ATOM 8544 N N . PRO B 1 269 ? -18.781 46.875 -3.92 1 46.5 269 PRO B N 1
ATOM 8545 C CA . PRO B 1 269 ? -19.266 47.906 -4.84 1 46.5 269 PRO B CA 1
ATOM 8546 C C . PRO B 1 269 ? -18.312 49.094 -4.918 1 46.5 269 PRO B C 1
ATOM 8548 O O . PRO B 1 269 ? -17.672 49.438 -3.93 1 46.5 269 PRO B O 1
ATOM 8551 N N . GLN B 1 270 ? -17.984 49.594 -6.086 1 42.78 270 GLN B N 1
ATOM 8552 C CA . GLN B 1 270 ? -17.25 50.781 -6.465 1 42.78 270 GLN B CA 1
ATOM 8553 C C . GLN B 1 270 ? -17.828 52.031 -5.789 1 42.78 270 GLN B C 1
ATOM 8555 O O . GLN B 1 270 ? -17.297 53.125 -5.957 1 42.78 270 GLN B O 1
ATOM 8560 N N . GLN B 1 271 ? -19.078 52.125 -5.344 1 38.94 271 GLN B N 1
ATOM 8561 C CA . GLN B 1 271 ? -19.562 53.469 -5.062 1 38.94 271 GLN B CA 1
ATOM 8562 C C . GLN B 1 271 ? -18.672 54.188 -4.039 1 38.94 271 GLN B C 1
ATOM 8564 O O . GLN B 1 271 ? -18.391 55.375 -4.168 1 38.94 271 GLN B O 1
ATOM 8569 N N . ASN B 1 272 ? -18.906 53.969 -2.752 1 36 272 ASN B N 1
ATOM 8570 C CA . ASN B 1 272 ? -18.422 54.906 -1.75 1 36 272 ASN B CA 1
ATOM 8571 C C . ASN B 1 272 ? -16.906 54.844 -1.606 1 36 272 ASN B C 1
ATOM 8573 O O . ASN B 1 272 ? -16.391 54.188 -0.693 1 36 272 ASN B O 1
ATOM 8577 N N . GLN B 1 273 ? -16.219 54.594 -2.674 1 35.72 273 GLN B N 1
ATOM 8578 C CA . GLN B 1 273 ? -14.812 54.938 -2.473 1 35.72 273 GLN B CA 1
ATOM 8579 C C . GLN B 1 273 ? -14.648 56.375 -2.006 1 35.72 273 GLN B C 1
ATOM 8581 O O . GLN B 1 273 ? -14.969 57.312 -2.742 1 35.72 273 GLN B O 1
ATOM 8586 N N . PRO B 1 274 ? -14.992 56.75 -0.81 1 33.56 274 PRO B N 1
ATOM 8587 C CA . PRO B 1 274 ? -14.609 58.156 -0.576 1 33.56 274 PRO B CA 1
ATOM 8588 C C . PRO B 1 274 ? -13.391 58.562 -1.397 1 33.56 274 PRO B C 1
ATOM 8590 O O . PRO B 1 274 ? -12.539 57.75 -1.715 1 33.56 274 PRO B O 1
ATOM 8593 N N . GLN B 1 275 ? -13.57 59.594 -2.174 1 32.06 275 GLN B N 1
ATOM 8594 C CA . GLN B 1 275 ? -12.469 60.344 -2.771 1 32.06 275 GLN B CA 1
ATOM 8595 C C . GLN B 1 275 ? -11.312 60.5 -1.792 1 32.06 275 GLN B C 1
ATOM 8597 O O . GLN B 1 275 ? -11.391 61.281 -0.833 1 32.06 275 GLN B O 1
ATOM 8602 N N . ARG B 1 276 ? -10.703 59.531 -1.419 1 34.03 276 ARG B N 1
ATOM 8603 C CA . ARG B 1 276 ? -9.453 59.812 -0.706 1 34.03 276 ARG B CA 1
ATOM 8604 C C . ARG B 1 276 ? -8.742 61.031 -1.28 1 34.03 276 ARG B C 1
ATOM 8606 O O . ARG B 1 276 ? -8.336 61 -2.443 1 34.03 276 ARG B O 1
ATOM 8613 N N . GLU B 1 277 ? -9.211 62.25 -0.998 1 28.64 277 GLU B N 1
ATOM 8614 C CA . GLU B 1 277 ? -8.32 63.406 -1.158 1 28.64 277 GLU B CA 1
ATOM 8615 C C . GLU B 1 277 ? -6.859 63 -0.981 1 28.64 277 GLU B C 1
ATOM 8617 O O . GLU B 1 277 ? -6.531 62.219 -0.098 1 28.64 277 GLU B O 1
ATOM 8622 N N . LYS B 1 278 ? -6.125 63.312 -1.933 1 33.97 278 LYS B N 1
ATOM 8623 C CA . LYS B 1 278 ? -4.668 63.344 -1.998 1 33.97 278 LYS B CA 1
ATOM 8624 C C . LYS B 1 278 ? -4.086 64.062 -0.761 1 33.97 278 LYS B C 1
ATOM 8626 O O . LYS B 1 278 ? -3.975 65.25 -0.716 1 33.97 278 LYS B O 1
ATOM 8631 N N . LYS B 1 279 ? -4.52 63.812 0.374 1 32.72 279 LYS B N 1
ATOM 8632 C CA . LYS B 1 279 ? -3.666 64.438 1.372 1 32.72 279 LYS B CA 1
ATOM 8633 C C . LYS B 1 279 ? -2.189 64.25 1.029 1 32.72 279 LYS B C 1
ATOM 8635 O O . LYS B 1 279 ? -1.758 63.156 0.685 1 32.72 279 LYS B O 1
ATOM 8640 N N . ARG B 1 280 ? -1.542 65.5 0.751 1 26.11 280 ARG B N 1
ATOM 8641 C CA . ARG B 1 280 ? -0.127 65.812 0.604 1 26.11 280 ARG B CA 1
ATOM 8642 C C . ARG B 1 280 ? 0.723 65 1.591 1 26.11 280 ARG B C 1
ATOM 8644 O O . ARG B 1 280 ? 0.487 65.062 2.799 1 26.11 280 ARG B O 1
ATOM 8651 N N . THR B 1 281 ? 1.158 64.062 1.133 1 27.31 281 THR B N 1
ATOM 8652 C CA . THR B 1 281 ? 2.266 63.375 1.827 1 27.31 281 THR B CA 1
ATOM 8653 C C . THR B 1 281 ? 3.301 64.438 2.271 1 27.31 281 THR B C 1
ATOM 8655 O O . THR B 1 281 ? 3.939 65.062 1.439 1 27.31 281 THR B O 1
ATOM 8658 N N . SER B 1 282 ? 3.006 65.25 3.24 1 25.3 282 SER B N 1
ATOM 8659 C CA . SER B 1 282 ? 4.074 66.062 3.814 1 25.3 282 SER B CA 1
ATOM 8660 C C . SER B 1 282 ? 5.402 65.312 3.807 1 25.3 282 SER B C 1
ATOM 8662 O O . SER B 1 282 ? 5.438 64.125 3.967 1 25.3 282 SER B O 1
ATOM 8664 N N . LYS B 1 283 ? 6.535 66.062 3.311 1 29.83 283 LYS B N 1
ATOM 8665 C CA . LYS B 1 283 ? 7.977 65.812 3.234 1 29.83 283 LYS B CA 1
ATOM 8666 C C . LYS B 1 283 ? 8.516 65.25 4.551 1 29.83 283 LYS B C 1
ATOM 8668 O O . LYS B 1 283 ? 8.578 66 5.551 1 29.83 283 LYS B O 1
ATOM 8673 N N . LEU B 1 284 ? 8.188 64.25 5.027 1 27.05 284 LEU B N 1
ATOM 8674 C CA . LEU B 1 284 ? 8.945 63.688 6.121 1 27.05 284 LEU B CA 1
ATOM 8675 C C . LEU B 1 284 ? 10.445 63.844 5.906 1 27.05 284 LEU B C 1
ATOM 8677 O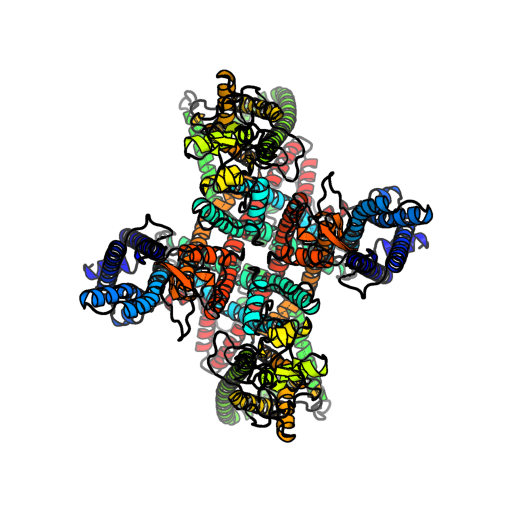 O . LEU B 1 284 ? 11 63.344 4.926 1 27.05 284 LEU B O 1
ATOM 8681 N N . SER B 1 285 ? 11 65.062 6.262 1 23.59 285 SER B N 1
ATOM 8682 C CA . SER B 1 285 ? 12.375 65.5 6.312 1 23.59 285 SER B CA 1
ATOM 8683 C C . SER B 1 285 ? 13.344 64.375 6.652 1 23.59 285 SER B C 1
ATOM 8685 O O . SER B 1 285 ? 12.969 63.438 7.332 1 23.59 285 SER B O 1
ATOM 8687 N N . ALA B 1 286 ? 14.547 64.312 5.906 1 26.34 286 ALA B N 1
ATOM 8688 C CA . ALA B 1 286 ? 15.773 63.594 5.691 1 26.34 286 ALA B CA 1
ATOM 8689 C C . ALA B 1 286 ? 16.438 63.219 7.016 1 26.34 286 ALA B C 1
ATOM 8691 O O . ALA B 1 286 ? 17.344 62.406 7.055 1 26.34 286 ALA B O 1
ATOM 8692 N N . ASP B 1 287 ? 16.391 64.188 7.953 1 24.89 287 ASP B N 1
ATOM 8693 C CA . ASP B 1 287 ? 17.297 64.125 9.086 1 24.89 287 ASP B CA 1
ATOM 8694 C C . ASP B 1 287 ? 16.891 62.969 10.047 1 24.89 287 ASP B C 1
ATOM 8696 O O . ASP B 1 287 ? 17.219 63.031 11.234 1 24.89 287 ASP B O 1
ATOM 8700 N N . MET B 1 288 ? 15.914 62.281 9.695 1 26.64 288 MET B N 1
ATOM 8701 C CA . MET B 1 288 ? 15.555 61.406 10.805 1 26.64 288 MET B CA 1
ATOM 8702 C C . MET B 1 288 ? 16.672 60.406 11.094 1 26.64 288 MET B C 1
ATOM 8704 O O . MET B 1 288 ? 17.188 59.781 10.172 1 26.64 288 MET B O 1
ATOM 8708 N N . SER B 1 289 ? 17.344 60.625 12.234 1 25.92 289 SER B N 1
ATOM 8709 C CA . SER B 1 289 ? 18.531 59.906 12.695 1 25.92 289 SER B CA 1
ATOM 8710 C C . SER B 1 289 ? 18.375 58.406 12.5 1 25.92 289 SER B C 1
ATOM 8712 O O . SER B 1 289 ? 17.266 57.875 12.43 1 25.92 289 SER B O 1
ATOM 8714 N N . ARG B 1 290 ? 19.531 57.75 12.195 1 28.12 290 ARG B N 1
ATOM 8715 C CA . ARG B 1 290 ? 19.734 56.312 11.922 1 28.12 290 ARG B CA 1
ATOM 8716 C C . ARG B 1 290 ? 18.859 55.469 12.812 1 28.12 290 ARG B C 1
ATOM 8718 O O . ARG B 1 290 ? 18.328 54.438 12.367 1 28.12 290 ARG B O 1
ATOM 8725 N N . ARG B 1 291 ? 18.656 55.906 14.047 1 28.95 291 ARG B N 1
ATOM 8726 C CA . ARG B 1 291 ? 17.953 55.125 15.062 1 28.95 291 ARG B CA 1
ATOM 8727 C C . ARG B 1 291 ? 16.469 55.031 14.742 1 28.95 291 ARG B C 1
ATOM 8729 O O . ARG B 1 291 ? 15.844 54 14.969 1 28.95 291 ARG B O 1
ATOM 8736 N N . GLN B 1 292 ? 15.914 56.062 14.227 1 29.83 292 GLN B N 1
ATOM 8737 C CA . GLN B 1 292 ? 14.469 56.125 14.07 1 29.83 292 GLN B CA 1
ATOM 8738 C C . GLN B 1 292 ? 14.008 55.312 12.859 1 29.83 292 GLN B C 1
ATOM 8740 O O . GLN B 1 292 ? 12.883 54.812 12.844 1 29.83 292 GLN B O 1
ATOM 8745 N N . ILE B 1 293 ? 14.859 55.219 11.828 1 30.5 293 ILE B N 1
ATOM 8746 C CA . ILE B 1 293 ? 14.547 54.406 10.656 1 30.5 293 ILE B CA 1
ATOM 8747 C C . ILE B 1 293 ? 14.43 52.938 11.055 1 30.5 293 ILE B C 1
ATOM 8749 O O . ILE B 1 293 ? 13.516 52.25 10.609 1 30.5 293 ILE B O 1
ATOM 8753 N N . ILE B 1 294 ? 15.297 52.406 11.938 1 30.45 294 ILE B N 1
ATOM 8754 C CA . ILE B 1 294 ? 15.172 51.031 12.461 1 30.45 294 ILE B CA 1
ATOM 8755 C C . ILE B 1 294 ? 13.844 50.875 13.188 1 30.45 294 ILE B C 1
ATOM 8757 O O . ILE B 1 294 ? 13.172 49.844 13.055 1 30.45 294 ILE B O 1
ATOM 8761 N N . ASN B 1 295 ? 13.328 51.812 13.922 1 29.83 295 ASN B N 1
ATOM 8762 C CA . ASN B 1 295 ? 12.047 51.781 14.609 1 29.83 295 ASN B CA 1
ATOM 8763 C C . ASN B 1 295 ? 10.875 51.906 13.641 1 29.83 295 ASN B C 1
ATOM 8765 O O . ASN B 1 295 ? 9.828 51.281 13.836 1 29.83 295 ASN B O 1
ATOM 8769 N N . ALA B 1 296 ? 10.875 52.688 12.664 1 29.16 296 ALA B N 1
ATOM 8770 C CA . ALA B 1 296 ? 9.781 52.969 11.734 1 29.16 296 ALA B CA 1
ATOM 8771 C C . ALA B 1 296 ? 9.578 51.812 10.773 1 29.16 296 ALA B C 1
ATOM 8773 O O . ALA B 1 296 ? 8.445 51.5 10.375 1 29.16 296 ALA B O 1
ATOM 8774 N N . LEU B 1 297 ? 10.602 51.25 10.078 1 29.59 297 LEU B N 1
ATOM 8775 C CA . LEU B 1 297 ? 10.539 49.969 9.383 1 29.59 297 LEU B CA 1
ATOM 8776 C C . LEU B 1 297 ? 9.945 48.906 10.281 1 29.59 297 LEU B C 1
ATOM 8778 O O . LEU B 1 297 ? 9.406 47.906 9.789 1 29.59 297 LEU B O 1
ATOM 8782 N N . ALA B 1 298 ? 10.023 48.938 11.703 1 28.55 298 ALA B N 1
ATOM 8783 C CA . ALA B 1 298 ? 9.188 48.469 12.789 1 28.55 298 ALA B CA 1
ATOM 8784 C C . ALA B 1 298 ? 7.84 49.188 12.805 1 28.55 298 ALA B C 1
ATOM 8786 O O . ALA B 1 298 ? 7.617 50.094 13.617 1 28.55 298 ALA B O 1
ATOM 8787 N N . GLY B 1 299 ? 7.418 49.688 11.664 1 29.14 299 GLY B N 1
ATOM 8788 C CA . GLY B 1 299 ? 6.234 50.5 11.445 1 29.14 299 GLY B CA 1
ATOM 8789 C C . GLY B 1 299 ? 5.031 50.062 12.242 1 29.14 299 GLY B C 1
ATOM 8790 O O . GLY B 1 299 ? 4.484 48.969 11.977 1 29.14 299 GLY B O 1
ATOM 8791 N N . ARG B 1 300 ? 4.766 50.688 13.305 1 31.38 300 ARG B N 1
ATOM 8792 C CA . ARG B 1 300 ? 3.719 50.562 14.32 1 31.38 300 ARG B CA 1
ATOM 8793 C C . ARG B 1 300 ? 2.35 50.875 13.719 1 31.38 300 ARG B C 1
ATOM 8795 O O . ARG B 1 300 ? 1.435 51.281 14.438 1 31.38 300 ARG B O 1
ATOM 8802 N N . ASN B 1 301 ? 2.148 51.188 12.445 1 28.36 301 ASN B N 1
ATOM 8803 C CA . ASN B 1 301 ? 0.712 51.344 12.25 1 28.36 301 ASN B CA 1
ATOM 8804 C C . ASN B 1 301 ? -0.048 50.062 12.594 1 28.36 301 ASN B C 1
ATOM 8806 O O . ASN B 1 301 ? 0.515 48.969 12.547 1 28.36 301 ASN B O 1
ATOM 8810 N N . ASP B 1 302 ? -1.431 50.219 13.148 1 27.77 302 ASP B N 1
ATOM 8811 C CA . ASP B 1 302 ? -2.359 49.25 13.703 1 27.77 302 ASP B CA 1
ATOM 8812 C C . ASP B 1 302 ? -2.494 48.031 12.789 1 27.77 302 ASP B C 1
ATOM 8814 O O . ASP B 1 302 ? -3.283 47.125 13.055 1 27.77 302 ASP B O 1
ATOM 8818 N N . ASP B 1 303 ? -2.252 48.375 11.516 1 30.42 303 ASP B N 1
ATOM 8819 C CA . ASP B 1 303 ? -2.531 47.219 10.688 1 30.42 303 ASP B CA 1
ATOM 8820 C C . ASP B 1 303 ? -1.523 46.094 10.945 1 30.42 303 ASP B C 1
ATOM 8822 O O . ASP B 1 303 ? -0.667 45.812 10.102 1 30.42 303 ASP B O 1
ATOM 8826 N N . ASP B 1 304 ? -0.979 46.094 12.156 1 29.97 304 ASP B N 1
ATOM 8827 C CA . ASP B 1 304 ? -0.033 45.344 12.984 1 29.97 304 ASP B CA 1
ATOM 8828 C C . ASP B 1 304 ? -0.336 43.844 12.953 1 29.97 304 ASP B C 1
ATOM 8830 O O . ASP B 1 304 ? 0.382 43.062 13.562 1 29.97 304 ASP B O 1
ATOM 8834 N N . GLU B 1 305 ? -1.569 43.594 12.438 1 27.31 305 GLU B N 1
ATOM 8835 C CA . GLU B 1 305 ? -1.98 42.219 12.695 1 27.31 305 GLU B CA 1
ATOM 8836 C C . GLU B 1 305 ? -1.134 41.25 11.898 1 27.31 305 GLU B C 1
ATOM 8838 O O . GLU B 1 305 ? -0.747 40.188 12.414 1 27.31 305 GLU B O 1
ATOM 8843 N N . LEU B 1 306 ? -0.924 41.75 10.602 1 26.95 306 LEU B N 1
ATOM 8844 C CA . LEU B 1 306 ? -0.227 40.719 9.812 1 26.95 306 LEU B CA 1
ATOM 8845 C C . LEU B 1 306 ? 1.247 40.656 10.195 1 26.95 306 LEU B C 1
ATOM 8847 O O . LEU B 1 306 ? 1.833 39.562 10.234 1 26.95 306 LEU B O 1
ATOM 8851 N N . GLU B 1 307 ? 1.852 41.844 10.539 1 28.64 307 GLU B N 1
ATOM 8852 C CA . GLU B 1 307 ? 3.254 41.812 10.945 1 28.64 307 GLU B CA 1
ATOM 8853 C C . GLU B 1 307 ? 3.42 41.062 12.273 1 28.64 307 GLU B C 1
ATOM 8855 O O . GLU B 1 307 ? 4.414 40.375 12.484 1 28.64 307 GLU B O 1
ATOM 8860 N N . LYS B 1 308 ? 2.496 41.188 13.164 1 32.47 308 LYS B N 1
ATOM 8861 C CA . LYS B 1 308 ? 2.541 40.5 14.445 1 32.47 308 LYS B CA 1
ATOM 8862 C C . LYS B 1 308 ? 2.361 39 14.266 1 32.47 308 LYS B C 1
ATOM 8864 O O . LYS B 1 308 ? 2.988 38.219 14.969 1 32.47 308 LYS B O 1
ATOM 8869 N N . ILE B 1 309 ? 1.535 38.594 13.227 1 29.69 309 ILE B N 1
ATOM 8870 C CA . ILE B 1 309 ? 1.417 37.156 12.977 1 29.69 309 ILE B CA 1
ATOM 8871 C C . ILE B 1 309 ? 2.721 36.625 12.391 1 29.69 309 ILE B C 1
ATOM 8873 O O . ILE B 1 309 ? 3.197 35.562 12.781 1 29.69 309 ILE B O 1
ATOM 8877 N N . GLU B 1 310 ? 3.381 37.5 11.484 1 28.08 310 GLU B N 1
ATOM 8878 C CA . GLU B 1 310 ? 4.672 37.062 10.977 1 28.08 310 GLU B CA 1
ATOM 8879 C C . GLU B 1 310 ? 5.746 37.125 12.055 1 28.08 310 GLU B C 1
ATOM 8881 O O . GLU B 1 310 ? 6.574 36.219 12.18 1 28.08 310 GLU B O 1
ATOM 8886 N N . ALA B 1 311 ? 5.801 38.125 12.828 1 28.84 311 ALA B N 1
ATOM 8887 C CA . ALA B 1 311 ? 6.797 38.219 13.898 1 28.84 311 ALA B CA 1
ATOM 8888 C C . ALA B 1 311 ? 6.527 37.188 14.984 1 28.84 311 ALA B C 1
ATOM 8890 O O . ALA B 1 311 ? 7.461 36.625 15.555 1 28.84 311 ALA B O 1
ATOM 8891 N N . HIS B 1 312 ? 5.234 36.906 15.359 1 28.34 312 HIS B N 1
ATOM 8892 C CA . HIS B 1 312 ? 4.934 35.906 16.375 1 28.34 312 HIS B CA 1
ATOM 8893 C C . HIS B 1 312 ? 5.211 34.5 15.844 1 28.34 312 HIS B C 1
ATOM 8895 O O . HIS B 1 312 ? 5.711 33.656 16.578 1 28.34 312 HIS B O 1
ATOM 8901 N N . THR B 1 313 ? 4.824 34.188 14.641 1 28.73 313 THR B N 1
ATOM 8902 C CA . THR B 1 313 ? 5.242 32.875 14.133 1 28.73 313 THR B CA 1
ATOM 8903 C C . THR B 1 313 ? 6.762 32.812 14.016 1 28.73 313 THR B C 1
ATOM 8905 O O . THR B 1 313 ? 7.363 31.766 14.297 1 28.73 313 THR B O 1
ATOM 8908 N N . MET B 1 314 ? 7.41 33.906 13.609 1 26.78 314 MET B N 1
ATOM 8909 C CA . MET B 1 314 ? 8.867 33.906 13.656 1 26.78 314 MET B CA 1
ATOM 8910 C C . MET B 1 314 ? 9.367 33.969 15.094 1 26.78 314 MET B C 1
ATOM 8912 O O . MET B 1 314 ? 10.406 33.375 15.414 1 26.78 314 MET B O 1
ATOM 8916 N N . LYS B 1 315 ? 8.766 34.688 15.977 1 28.39 315 LYS B N 1
ATOM 8917 C CA . LYS B 1 315 ? 9.258 34.75 17.344 1 28.39 315 LYS B CA 1
ATOM 8918 C C . LYS B 1 315 ? 9.047 33.438 18.094 1 28.39 315 LYS B C 1
ATOM 8920 O O . LYS B 1 315 ? 9.883 33.062 18.906 1 28.39 315 LYS B O 1
ATOM 8925 N N . TYR B 1 316 ? 7.852 32.812 18 1 27.16 316 TYR B N 1
ATOM 8926 C CA . TYR B 1 316 ? 7.75 31.547 18.734 1 27.16 316 TYR B CA 1
ATOM 8927 C C . TYR B 1 316 ? 8.742 30.516 18.203 1 27.16 316 TYR B C 1
ATOM 8929 O O . TYR B 1 316 ? 9.312 29.734 18.969 1 27.16 316 TYR B O 1
ATOM 8937 N N . ALA B 1 317 ? 8.883 30.453 16.938 1 26.5 317 ALA B N 1
ATOM 8938 C CA . ALA B 1 317 ? 9.906 29.516 16.453 1 26.5 317 ALA B CA 1
ATOM 8939 C C . ALA B 1 317 ? 11.305 30.047 16.734 1 26.5 317 ALA B C 1
ATOM 8941 O O . ALA B 1 317 ? 12.203 29.297 17.094 1 26.5 317 ALA B O 1
ATOM 8942 N N . SER B 1 318 ? 11.555 31.297 16.375 1 27.33 318 SER B N 1
ATOM 8943 C CA . SER B 1 318 ? 12.93 31.781 16.281 1 27.33 318 SER B CA 1
ATOM 8944 C C . SER B 1 318 ? 13.492 32.125 17.672 1 27.33 318 SER B C 1
ATOM 8946 O O . SER B 1 318 ? 14.703 32.062 17.875 1 27.33 318 SER B O 1
ATOM 8948 N N . SER B 1 319 ? 12.805 32.844 18.547 1 27.28 319 SER B N 1
ATOM 8949 C CA . SER B 1 319 ? 13.641 33.75 19.312 1 27.28 319 SER B CA 1
ATOM 8950 C C . SER B 1 319 ? 14.602 33 20.234 1 27.28 319 SER B C 1
ATOM 8952 O O . SER B 1 319 ? 15.766 33.375 20.359 1 27.28 319 SER B O 1
ATOM 8954 N N . ASN B 1 320 ? 14.008 32.125 21.078 1 27.89 320 ASN B N 1
ATOM 8955 C CA . ASN B 1 320 ? 14.977 31.672 22.078 1 27.89 320 ASN B CA 1
ATOM 8956 C C . ASN B 1 320 ? 16.031 30.75 21.453 1 27.89 320 ASN B C 1
ATOM 8958 O O . ASN B 1 320 ? 17.203 30.828 21.797 1 27.89 320 ASN B O 1
ATOM 8962 N N . THR B 1 321 ? 15.547 29.812 20.531 1 28.16 321 THR B N 1
ATOM 8963 C CA . THR B 1 321 ? 16.516 28.812 20.109 1 28.16 321 THR B CA 1
ATOM 8964 C C . THR B 1 321 ? 17.375 29.328 18.969 1 28.16 321 THR B C 1
ATOM 8966 O O . THR B 1 321 ? 18.562 28.984 18.859 1 28.16 321 THR B O 1
ATOM 8969 N N . CYS B 1 322 ? 16.844 30.188 18.172 1 29.34 322 CYS B N 1
ATOM 8970 C CA . CYS B 1 322 ? 17.719 30.828 17.188 1 29.34 322 CYS B CA 1
ATOM 8971 C C . CYS B 1 322 ? 18.719 31.734 17.891 1 29.34 322 CYS B C 1
ATOM 8973 O O . CYS B 1 322 ? 19.859 31.891 17.422 1 29.34 322 CYS B O 1
ATOM 8975 N N . ASP B 1 323 ? 18.297 32.312 19 1 30.09 323 ASP B N 1
ATOM 8976 C CA . ASP B 1 323 ? 19.281 33.094 19.734 1 30.09 323 ASP B CA 1
ATOM 8977 C C . ASP B 1 323 ? 20.406 32.219 20.281 1 30.09 323 ASP B C 1
ATOM 8979 O O . ASP B 1 323 ? 21.578 32.594 20.234 1 30.09 323 ASP B O 1
ATOM 8983 N N . ARG B 1 324 ? 20.047 31.016 20.625 1 31.64 324 ARG B N 1
ATOM 8984 C CA . ARG B 1 324 ? 21.125 30.156 21.094 1 31.64 324 ARG B CA 1
ATOM 8985 C C . ARG B 1 324 ? 22.016 29.703 19.938 1 31.64 324 ARG B C 1
ATOM 8987 O O . ARG B 1 324 ? 23.234 29.609 20.078 1 31.64 324 ARG B O 1
ATOM 8994 N N . PHE B 1 325 ? 21.406 29.469 18.828 1 31.3 325 PHE B N 1
ATOM 8995 C CA . PHE B 1 325 ? 22.219 29.078 17.688 1 31.3 325 PHE B CA 1
ATOM 8996 C C . PHE B 1 325 ? 23.016 30.266 17.156 1 31.3 325 PHE B C 1
ATOM 8998 O O . PHE B 1 325 ? 24.188 30.125 16.812 1 31.3 325 PHE B O 1
ATOM 9005 N N . TYR B 1 326 ? 22.453 31.422 17.234 1 30.08 326 TYR B N 1
ATOM 9006 C CA . TYR B 1 326 ? 23.25 32.625 16.953 1 30.08 326 TYR B CA 1
ATOM 9007 C C . TYR B 1 326 ? 24.359 32.781 17.984 1 30.08 326 TYR B C 1
ATOM 9009 O O . TYR B 1 326 ? 25.5 33.062 17.625 1 30.08 326 TYR B O 1
ATOM 9017 N N . GLN B 1 327 ? 24 32.5 19.156 1 36.28 327 GLN B N 1
ATOM 9018 C CA . GLN B 1 327 ? 25.078 32.594 20.141 1 36.28 327 GLN B CA 1
ATOM 9019 C C . GLN B 1 327 ? 26.109 31.484 19.922 1 36.28 327 GLN B C 1
ATOM 9021 O O . GLN B 1 327 ? 27.312 31.719 20.047 1 36.28 327 GLN B O 1
ATOM 9026 N N . LEU B 1 328 ? 25.594 30.406 19.438 1 33.78 328 LEU B N 1
ATOM 9027 C CA . LEU B 1 328 ? 26.547 29.328 19.141 1 33.78 328 LEU B CA 1
ATOM 9028 C C . LEU B 1 328 ? 27.312 29.625 17.859 1 33.78 328 LEU B C 1
ATOM 9030 O O . LEU B 1 328 ? 28.531 29.438 17.812 1 33.78 328 LEU B O 1
ATOM 9034 N N . SER B 1 329 ? 26.578 30.125 16.922 1 32.03 329 SER B N 1
ATOM 9035 C CA . SER B 1 329 ? 27.312 30.5 15.711 1 32.03 329 SER B CA 1
ATOM 9036 C C . SER B 1 329 ? 28.234 31.688 15.969 1 32.03 329 SER B C 1
ATOM 9038 O O . SER B 1 329 ? 29.359 31.719 15.469 1 32.03 329 SER B O 1
ATOM 9040 N N . GLN B 1 330 ? 27.688 32.562 16.797 1 34.97 330 GLN B N 1
ATOM 9041 C CA . GLN B 1 330 ? 28.594 33.625 17.219 1 34.97 330 GLN B CA 1
ATOM 9042 C C . GLN B 1 330 ? 29.766 33.062 18.031 1 34.97 330 GLN B C 1
ATOM 9044 O O . GLN B 1 330 ? 30.906 33.5 17.875 1 34.97 330 GLN B O 1
ATOM 9049 N N . SER B 1 331 ? 29.438 32.031 18.766 1 37.12 331 SER B N 1
ATOM 9050 C CA . SER B 1 331 ? 30.531 31.438 19.516 1 37.12 331 SER B CA 1
ATOM 9051 C C . SER B 1 331 ? 31.5 30.688 18.594 1 37.12 331 SER B C 1
ATOM 9053 O O . SER B 1 331 ? 32.719 30.703 18.812 1 37.12 331 SER B O 1
ATOM 9055 N N . ILE B 1 332 ? 30.891 30.109 17.578 1 36.75 332 ILE B N 1
ATOM 9056 C CA . ILE B 1 332 ? 31.75 29.422 16.625 1 36.75 332 ILE B CA 1
ATOM 9057 C C . ILE B 1 332 ? 32.562 30.453 15.82 1 36.75 332 ILE B C 1
ATOM 9059 O O . ILE B 1 332 ? 33.75 30.266 15.586 1 36.75 332 ILE B O 1
ATOM 9063 N N . LEU B 1 333 ? 31.875 31.531 15.539 1 35.94 333 LEU B N 1
ATOM 9064 C CA . LEU B 1 333 ? 32.625 32.594 14.867 1 35.94 333 LEU B CA 1
ATOM 9065 C C . LEU B 1 333 ? 33.656 33.219 15.805 1 35.94 333 LEU B C 1
ATOM 9067 O O . LEU B 1 333 ? 34.75 33.562 15.383 1 35.94 333 LEU B O 1
ATOM 9071 N N . GLU B 1 334 ? 33.281 33.281 17.078 1 39.09 334 GLU B N 1
ATOM 9072 C CA . GLU B 1 334 ? 34.25 33.781 18.047 1 39.09 334 GLU B CA 1
ATOM 9073 C C . GLU B 1 334 ? 35.375 32.781 18.234 1 39.09 334 GLU B C 1
ATOM 9075 O O . GLU B 1 334 ? 36.562 33.156 18.328 1 39.09 334 GLU B O 1
ATOM 9080 N N . VAL B 1 335 ? 35 31.531 18.203 1 39.5 335 VAL B N 1
ATOM 9081 C CA . VAL B 1 335 ? 36.062 30.531 18.312 1 39.5 335 VAL B CA 1
ATOM 9082 C C . VAL B 1 335 ? 36.938 30.562 17.047 1 39.5 335 VAL B C 1
ATOM 9084 O O . VAL B 1 335 ? 38.156 30.484 17.141 1 39.5 335 VAL B O 1
ATOM 9087 N N . ASN B 1 336 ? 36.312 30.703 15.914 1 35.34 336 ASN B N 1
ATOM 9088 C CA . ASN B 1 336 ? 37.094 30.844 14.695 1 35.34 336 ASN B CA 1
ATOM 9089 C C . ASN B 1 336 ? 37.938 32.125 14.703 1 35.34 336 ASN B C 1
ATOM 9091 O O . ASN B 1 336 ? 39.094 32.094 14.281 1 35.34 336 ASN B O 1
ATOM 9095 N N . ALA B 1 337 ? 37.344 33.094 15.258 1 37.44 337 ALA B N 1
ATOM 9096 C CA . ALA B 1 337 ? 38.156 34.312 15.43 1 37.44 337 ALA B CA 1
ATOM 9097 C C . ALA B 1 337 ? 39.281 34.094 16.438 1 37.44 337 ALA B C 1
ATOM 9099 O O . ALA B 1 337 ? 40.406 34.562 16.219 1 37.44 337 ALA B O 1
ATOM 9100 N N . SER B 1 338 ? 38.938 33.344 17.5 1 38.12 338 SER B N 1
ATOM 9101 C CA . SER B 1 338 ? 39.969 33.031 18.453 1 38.12 338 SER B CA 1
ATOM 9102 C C . SER B 1 338 ? 41.031 32.094 17.844 1 38.12 338 SER B C 1
ATOM 9104 O O . SER B 1 338 ? 42.219 32.25 18.094 1 38.12 338 SER B O 1
ATOM 9106 N N . LEU B 1 339 ? 40.562 31.172 17.078 1 34.38 339 LEU B N 1
ATOM 9107 C CA . LEU B 1 339 ? 41.5 30.266 16.453 1 34.38 339 LEU B CA 1
ATOM 9108 C C . LEU B 1 339 ? 42.375 31 15.43 1 34.38 339 LEU B C 1
ATOM 9110 O O . LEU B 1 339 ? 43.562 30.75 15.328 1 34.38 339 LEU B O 1
ATOM 9114 N N . GLN B 1 340 ? 41.812 31.938 14.758 1 34.31 340 GLN B N 1
ATOM 9115 C CA . GLN B 1 340 ? 42.656 32.719 13.867 1 34.31 340 GLN B CA 1
ATOM 9116 C C . GLN B 1 340 ? 43.656 33.562 14.656 1 34.31 340 GLN B C 1
ATOM 9118 O O . GLN B 1 340 ? 44.812 33.75 14.195 1 34.31 340 GLN B O 1
ATOM 9123 N N . HIS B 1 341 ? 43.25 33.938 15.812 1 36.38 341 HIS B N 1
ATOM 9124 C CA . HIS B 1 341 ? 44.219 34.656 16.641 1 36.38 341 HIS B CA 1
ATOM 9125 C C . HIS B 1 341 ? 45.344 33.719 17.062 1 36.38 341 HIS B C 1
ATOM 9127 O O . HIS B 1 341 ? 46.469 34.188 17.359 1 36.38 341 HIS B O 1
ATOM 9133 N N . ILE B 1 342 ? 45.031 32.469 17.359 1 36.62 342 ILE B N 1
ATOM 9134 C CA . ILE B 1 342 ? 46.094 31.594 17.781 1 36.62 342 ILE B CA 1
ATOM 9135 C C . ILE B 1 342 ? 47.062 31.344 16.625 1 36.62 342 ILE B C 1
ATOM 9137 O O . ILE B 1 342 ? 48.281 31.281 16.812 1 36.62 342 ILE B O 1
ATOM 9141 N N . VAL B 1 343 ? 46.531 31.062 15.398 1 36.12 343 VAL B N 1
ATOM 9142 C CA . VAL B 1 343 ? 47.438 30.672 14.328 1 36.12 343 VAL B CA 1
ATOM 9143 C C . VAL B 1 343 ? 48.281 31.875 13.891 1 36.12 343 VAL B C 1
ATOM 9145 O O . VAL B 1 343 ? 49.469 31.75 13.602 1 36.12 343 VAL B O 1
ATOM 9148 N N . CYS B 1 344 ? 47.656 33.094 13.586 1 30.83 344 CYS B N 1
ATOM 9149 C CA . CYS B 1 344 ? 48.5 34.219 13.258 1 30.83 344 CYS B CA 1
ATOM 9150 C C . CYS B 1 344 ? 48.656 35.156 14.445 1 30.83 344 CYS B C 1
ATOM 9152 O O . CYS B 1 344 ? 47.719 35.938 14.75 1 30.83 344 CYS B O 1
ATOM 9154 N N . PRO B 1 345 ? 49.469 34.75 15.359 1 32.09 345 PRO B N 1
ATOM 9155 C CA . PRO B 1 345 ? 49.688 35.562 16.547 1 32.09 345 PRO B CA 1
ATOM 9156 C C . PRO B 1 345 ? 49.938 37.031 16.219 1 32.09 345 PRO B C 1
ATOM 9158 O O . PRO B 1 345 ? 50.625 37.375 15.25 1 32.09 345 PRO B O 1
ATOM 9161 N N . PRO B 1 346 ? 48.938 37.969 16.484 1 33.12 346 PRO B N 1
ATOM 9162 C CA . PRO B 1 346 ? 49.281 39.344 16.141 1 33.12 346 PRO B CA 1
ATOM 9163 C C . PRO B 1 346 ? 50.656 39.719 16.672 1 33.12 346 PRO B C 1
ATOM 9165 O O . PRO B 1 346 ? 51.156 39.156 17.641 1 33.12 346 PRO B O 1
ATOM 9168 N N . ALA B 1 347 ? 51.469 40.312 15.914 1 32.75 347 ALA B N 1
ATOM 9169 C CA . ALA B 1 347 ? 52.75 40.906 16.328 1 32.75 347 ALA B CA 1
ATOM 9170 C C . ALA B 1 347 ? 52.594 41.625 17.656 1 32.75 347 ALA B C 1
ATOM 9172 O O . ALA B 1 347 ? 51.5 42 18.047 1 32.75 347 ALA B O 1
ATOM 9173 N N . ALA B 1 348 ? 53.656 42.062 18.359 1 31.8 348 ALA B N 1
ATOM 9174 C CA . ALA B 1 348 ? 54 42.688 19.625 1 31.8 348 ALA B CA 1
ATOM 9175 C C . ALA B 1 348 ? 53.219 43.969 19.859 1 31.8 348 ALA B C 1
ATOM 9177 O O . ALA B 1 348 ? 53.469 45 19.234 1 31.8 348 ALA B O 1
ATOM 9178 N N . ALA B 1 349 ? 51.906 44.031 19.844 1 30.16 349 ALA B N 1
ATOM 9179 C CA . ALA B 1 349 ? 51.25 45.281 20.172 1 30.16 349 ALA B CA 1
ATOM 9180 C C . ALA B 1 349 ? 51.75 45.844 21.516 1 30.16 349 ALA B C 1
ATOM 9182 O O . ALA B 1 349 ? 51.781 45.125 22.516 1 30.16 349 ALA B O 1
ATOM 9183 N N . THR B 1 350 ? 52.75 46.781 21.531 1 29.41 350 THR B N 1
ATOM 9184 C CA . THR B 1 350 ? 53.094 47.719 22.625 1 29.41 350 THR B CA 1
ATOM 9185 C C . THR B 1 350 ? 51.812 48.125 23.359 1 29.41 350 THR B C 1
ATOM 9187 O O . THR B 1 350 ? 50.719 48.188 22.766 1 29.41 350 THR B O 1
ATOM 9190 N N . ASP B 1 351 ? 51.844 48.375 24.734 1 30.05 351 ASP B N 1
ATOM 9191 C CA . ASP B 1 351 ? 50.938 48.5 25.891 1 30.05 351 ASP B CA 1
ATOM 9192 C C . ASP B 1 351 ? 50 49.688 25.734 1 30.05 351 ASP B C 1
ATOM 9194 O O . ASP B 1 351 ? 49.375 50.125 26.719 1 30.05 351 ASP B O 1
ATOM 9198 N N . ILE B 1 352 ? 50.344 50.719 24.875 1 30.84 352 ILE B N 1
ATOM 9199 C CA . ILE B 1 352 ? 49.625 51.969 25.172 1 30.84 352 ILE B CA 1
ATOM 9200 C C . ILE B 1 352 ? 48.125 51.719 25.156 1 30.84 352 ILE B C 1
ATOM 9202 O O . ILE B 1 352 ? 47.594 51.094 24.234 1 30.84 352 ILE B O 1
ATOM 9206 N N . PRO B 1 353 ? 47.5 51.875 26.406 1 32.69 353 PRO B N 1
ATOM 9207 C CA . PRO B 1 353 ? 46.094 51.719 26.734 1 32.69 353 PRO B CA 1
ATOM 9208 C C . PRO B 1 353 ? 45.156 52.406 25.719 1 32.69 353 PRO B C 1
ATOM 9210 O O . PRO B 1 353 ? 44.031 52.75 26.047 1 32.69 353 PRO B O 1
ATOM 9213 N N . THR B 1 354 ? 45.656 52.469 24.375 1 29.45 354 THR B N 1
ATOM 9214 C CA . THR B 1 354 ? 44.906 53.281 23.438 1 29.45 354 THR B CA 1
ATOM 9215 C C . THR B 1 354 ? 43.406 52.969 23.469 1 29.45 354 THR B C 1
ATOM 9217 O O . THR B 1 354 ? 43.031 51.781 23.375 1 29.45 354 THR B O 1
ATOM 9220 N N . THR B 1 355 ? 42.688 53.875 24.188 1 30.81 355 THR B N 1
ATOM 9221 C CA . THR B 1 355 ? 41.25 53.844 24.453 1 30.81 355 THR B CA 1
ATOM 9222 C C . THR B 1 355 ? 40.469 53.312 23.234 1 30.81 355 THR B C 1
ATOM 9224 O O . THR B 1 355 ? 40.938 53.469 22.094 1 30.81 355 THR B O 1
ATOM 9227 N N . LEU B 1 356 ? 39.625 52.312 23.469 1 30.94 356 LEU B N 1
ATOM 9228 C CA . LEU B 1 356 ? 38.812 51.594 22.484 1 30.94 356 LEU B CA 1
ATOM 9229 C C . LEU B 1 356 ? 38.25 52.562 21.453 1 30.94 356 LEU B C 1
ATOM 9231 O O . LEU B 1 356 ? 38.188 52.25 20.25 1 30.94 356 LEU B O 1
ATOM 9235 N N . GLU B 1 357 ? 37.938 53.781 21.938 1 33.56 357 GLU B N 1
ATOM 9236 C CA . GLU B 1 357 ? 37.375 54.844 21.094 1 33.56 357 GLU B CA 1
ATOM 9237 C C . GLU B 1 357 ? 38.375 55.312 20.062 1 33.56 357 GLU B C 1
ATOM 9239 O O . GLU B 1 357 ? 38.031 55.531 18.906 1 33.56 357 GLU B O 1
ATOM 9244 N N . ALA B 1 358 ? 39.625 55.562 20.516 1 34.56 358 ALA B N 1
ATOM 9245 C CA . ALA B 1 358 ? 40.656 56.094 19.625 1 34.56 358 ALA B CA 1
ATOM 9246 C C . ALA B 1 358 ? 41 55.062 18.547 1 34.56 358 ALA B C 1
ATOM 9248 O O . ALA B 1 358 ? 41.312 55.438 17.406 1 34.56 358 ALA B O 1
ATOM 9249 N N . VAL B 1 359 ? 41.094 53.75 19.016 1 34.16 359 VAL B N 1
ATOM 9250 C CA . VAL B 1 359 ? 41.375 52.719 18.031 1 34.16 359 VAL B CA 1
ATOM 9251 C C . VAL B 1 359 ? 40.281 52.688 16.984 1 34.16 359 VAL B C 1
ATOM 9253 O O . VAL B 1 359 ? 40.562 52.594 15.781 1 34.16 359 VAL B O 1
ATOM 9256 N N . ILE B 1 360 ? 39 52.969 17.422 1 35.88 360 ILE B N 1
ATOM 9257 C CA . ILE B 1 360 ? 37.875 53.031 16.484 1 35.88 360 ILE B CA 1
ATOM 9258 C C . ILE B 1 360 ? 38 54.281 15.602 1 35.88 360 ILE B C 1
ATOM 9260 O O . ILE B 1 360 ? 37.812 54.188 14.391 1 35.88 360 ILE B O 1
ATOM 9264 N N . GLN B 1 361 ? 38.438 55.375 16.172 1 34.38 361 GLN B N 1
ATOM 9265 C CA . GLN B 1 361 ? 38.562 56.625 15.422 1 34.38 361 GLN B CA 1
ATOM 9266 C C . GLN B 1 361 ? 39.812 56.594 14.516 1 34.38 361 GLN B C 1
ATOM 9268 O O . GLN B 1 361 ? 39.75 57.094 13.383 1 34.38 361 GLN B O 1
ATOM 9273 N N . SER B 1 362 ? 41 56.156 15 1 33.88 362 SER B N 1
ATOM 9274 C CA . SER B 1 362 ? 42.188 56.156 14.164 1 33.88 362 SER B CA 1
ATOM 9275 C C . SER B 1 362 ? 42.062 55.219 12.984 1 33.88 362 SER B C 1
ATOM 9277 O O . SER B 1 362 ? 42.562 55.5 11.898 1 33.88 362 SER B O 1
ATOM 9279 N N . THR B 1 363 ? 41.469 54 13.203 1 32.56 363 THR B N 1
ATOM 9280 C CA . THR B 1 363 ? 41.25 53.125 12.055 1 32.56 363 THR B CA 1
ATOM 9281 C C . THR B 1 363 ? 40.281 53.781 11.062 1 32.56 363 THR B C 1
ATOM 9283 O O . THR B 1 363 ? 40.438 53.625 9.852 1 32.56 363 THR B O 1
ATOM 9286 N N . LYS B 1 364 ? 39.438 54.719 11.516 1 33.5 364 LYS B N 1
ATOM 9287 C CA . LYS B 1 364 ? 38.562 55.469 10.641 1 33.5 364 LYS B CA 1
ATOM 9288 C C . LYS B 1 364 ? 39.344 56.562 9.883 1 33.5 364 LYS B C 1
ATOM 9290 O O . LYS B 1 364 ? 39.094 56.781 8.695 1 33.5 364 LYS B O 1
ATOM 9295 N N . ARG B 1 365 ? 40.281 57.281 10.492 1 36.38 365 ARG B N 1
ATOM 9296 C CA . ARG B 1 365 ? 40.969 58.375 9.836 1 36.38 365 ARG B CA 1
ATOM 9297 C C . ARG B 1 365 ? 41.938 57.844 8.781 1 36.38 365 ARG B C 1
ATOM 9299 O O . ARG B 1 365 ? 42.094 58.438 7.711 1 36.38 365 ARG B O 1
ATOM 9306 N N . ARG B 1 366 ? 42.844 56.875 9.117 1 35.41 366 ARG B N 1
ATOM 9307 C CA . ARG B 1 366 ? 43.781 56.375 8.102 1 35.41 366 ARG B CA 1
ATOM 9308 C C . ARG B 1 366 ? 43.031 55.781 6.922 1 35.41 366 ARG B C 1
ATOM 9310 O O . ARG B 1 366 ? 43.531 55.812 5.789 1 35.41 366 ARG B O 1
ATOM 9317 N N . SER B 1 367 ? 41.844 55.188 7.078 1 32.56 367 SER B N 1
ATOM 9318 C CA . SER B 1 367 ? 41.031 54.688 5.977 1 32.56 367 SER B CA 1
ATOM 9319 C C . SER B 1 367 ? 40.531 55.844 5.105 1 32.56 367 SER B C 1
ATOM 9321 O O . SER B 1 367 ? 40.312 55.656 3.906 1 32.56 367 SER B O 1
ATOM 9323 N N . ASP B 1 368 ? 40.469 57.062 5.547 1 32.88 368 ASP B N 1
ATOM 9324 C CA . ASP B 1 368 ? 39.938 58.156 4.766 1 32.88 368 ASP B CA 1
ATOM 9325 C C . ASP B 1 368 ? 40.938 58.625 3.717 1 32.88 368 ASP B C 1
ATOM 9327 O O . ASP B 1 368 ? 40.562 58.938 2.578 1 32.88 368 ASP B O 1
ATOM 9331 N N . GLU B 1 369 ? 42.219 59 4.027 1 34.66 369 GLU B N 1
ATOM 9332 C CA . GLU B 1 369 ? 43.125 59.562 3.031 1 34.66 369 GLU B CA 1
ATOM 9333 C C . GLU B 1 369 ? 43.531 58.5 2 1 34.66 369 GLU B C 1
ATOM 9335 O O . GLU B 1 369 ? 43.594 58.781 0.804 1 34.66 369 GLU B O 1
ATOM 9340 N N . ALA B 1 370 ? 44.156 57.375 2.375 1 32.41 370 ALA B N 1
ATOM 9341 C CA . ALA B 1 370 ? 44.594 56.344 1.438 1 32.41 370 ALA B CA 1
ATOM 9342 C C . ALA B 1 370 ? 43.406 55.75 0.699 1 32.41 370 ALA B C 1
ATOM 9344 O O . ALA B 1 370 ? 43.562 55.125 -0.345 1 32.41 370 ALA B O 1
ATOM 9345 N N . SER B 1 371 ? 42.188 55.906 1.077 1 32.41 371 SER B N 1
ATOM 9346 C CA . SER B 1 371 ? 40.906 55.531 0.464 1 32.41 371 SER B CA 1
ATOM 9347 C C . SER B 1 371 ? 40.688 56.25 -0.853 1 32.41 371 SER B C 1
ATOM 9349 O O . SER B 1 371 ? 40.031 55.75 -1.762 1 32.41 371 SER B O 1
ATOM 9351 N N . HIS B 1 372 ? 41.156 57.469 -0.979 1 35.06 372 HIS B N 1
ATOM 9352 C CA . HIS B 1 372 ? 40.875 58.156 -2.234 1 35.06 372 HIS B CA 1
ATOM 9353 C C . HIS B 1 372 ? 41.625 57.531 -3.389 1 35.06 372 HIS B C 1
ATOM 9355 O O . HIS B 1 372 ? 41.125 57.375 -4.496 1 35.06 372 HIS B O 1
ATOM 9361 N N . ALA B 1 373 ? 43 57.562 -3.369 1 32.78 373 ALA B N 1
ATOM 9362 C CA . ALA B 1 373 ? 43.781 57.031 -4.469 1 32.78 373 ALA B CA 1
ATOM 9363 C C . ALA B 1 373 ? 43.531 55.531 -4.637 1 32.78 373 ALA B C 1
ATOM 9365 O O . ALA B 1 373 ? 43.438 55.031 -5.762 1 32.78 373 ALA B O 1
ATOM 9366 N N . LEU B 1 374 ? 43.625 54.719 -3.572 1 30.86 374 LEU B N 1
ATOM 9367 C CA . LEU B 1 374 ? 43.344 53.281 -3.615 1 30.86 374 LEU B CA 1
ATOM 9368 C C . LEU B 1 374 ? 41.906 53.031 -3.971 1 30.86 374 LEU B C 1
ATOM 9370 O O . LEU B 1 374 ? 41.562 51.906 -4.41 1 30.86 374 LEU B O 1
ATOM 9374 N N . ASP B 1 375 ? 41 53.969 -3.91 1 35.81 375 ASP B N 1
ATOM 9375 C CA . ASP B 1 375 ? 39.594 53.844 -4.363 1 35.81 375 ASP B CA 1
ATOM 9376 C C . ASP B 1 375 ? 39.531 53.594 -5.867 1 35.81 375 ASP B C 1
ATOM 9378 O O . ASP B 1 375 ? 38.688 52.812 -6.328 1 35.81 375 ASP B O 1
ATOM 9382 N N . GLY B 1 376 ? 40.375 54.344 -6.621 1 35.91 376 GLY B N 1
ATOM 9383 C CA . GLY B 1 376 ? 40.375 54.062 -8.047 1 35.91 376 GLY B CA 1
ATOM 9384 C C . GLY B 1 376 ? 40.875 52.656 -8.359 1 35.91 376 GLY B C 1
ATOM 9385 O O . GLY B 1 376 ? 40.25 51.938 -9.141 1 35.91 376 GLY B O 1
ATOM 9386 N N . ILE B 1 377 ? 42.125 52.344 -7.953 1 34.81 377 ILE B N 1
ATOM 9387 C CA . ILE B 1 377 ? 42.625 51 -8.203 1 34.81 377 ILE B CA 1
ATOM 9388 C C . ILE B 1 377 ? 41.75 49.969 -7.492 1 34.81 377 ILE B C 1
ATOM 9390 O O . ILE B 1 377 ? 41.438 48.938 -8.047 1 34.81 377 ILE B O 1
ATOM 9394 N N . MET B 1 378 ? 41.344 50.312 -6.273 1 33.47 378 MET B N 1
ATOM 9395 C CA . MET B 1 378 ? 40.469 49.375 -5.582 1 33.47 378 MET B CA 1
ATOM 9396 C C . MET B 1 378 ? 39.125 49.219 -6.301 1 33.47 378 MET B C 1
ATOM 9398 O O . MET B 1 378 ? 38.562 48.125 -6.359 1 33.47 378 MET B O 1
ATOM 9402 N N . SER B 1 379 ? 38.719 50.312 -6.941 1 37.25 379 SER B N 1
ATOM 9403 C CA . SER B 1 379 ? 37.562 50.156 -7.789 1 37.25 379 SER B CA 1
ATOM 9404 C C . SER B 1 379 ? 37.875 49.25 -8.977 1 37.25 379 SER B C 1
ATOM 9406 O O . SER B 1 379 ? 37.031 48.406 -9.359 1 37.25 379 SER B O 1
ATOM 9408 N N . VAL B 1 380 ? 39 49.5 -9.656 1 38.88 380 VAL B N 1
ATOM 9409 C CA . VAL B 1 380 ? 39.375 48.594 -10.734 1 38.88 380 VAL B CA 1
ATOM 9410 C C . VAL B 1 380 ? 39.656 47.219 -10.172 1 38.88 380 VAL B C 1
ATOM 9412 O O . VAL B 1 380 ? 39.25 46.219 -10.734 1 38.88 380 VAL B O 1
ATOM 9415 N N . ILE B 1 381 ? 40.469 47.125 -9.109 1 37.12 381 ILE B N 1
ATOM 9416 C CA . ILE B 1 381 ? 40.688 45.812 -8.484 1 37.12 381 ILE B CA 1
ATOM 9417 C C . ILE B 1 381 ? 39.375 45.281 -7.949 1 37.12 381 ILE B C 1
ATOM 9419 O O . ILE B 1 381 ? 39.062 44.094 -8.109 1 37.12 381 ILE B O 1
ATOM 9423 N N . LYS B 1 382 ? 38.594 46.125 -7.359 1 39.19 382 LYS B N 1
ATOM 9424 C CA . LYS B 1 382 ? 37.25 45.656 -6.945 1 39.19 382 LYS B CA 1
ATOM 9425 C C . LYS B 1 382 ? 36.406 45.281 -8.156 1 39.19 382 LYS B C 1
ATOM 9427 O O . LYS B 1 382 ? 35.719 44.281 -8.133 1 39.19 382 LYS B O 1
ATOM 9432 N N . LEU B 1 383 ? 36.531 46.156 -9.211 1 39.56 383 LEU B N 1
ATOM 9433 C CA . LEU B 1 383 ? 35.875 45.75 -10.453 1 39.56 383 LEU B CA 1
ATOM 9434 C C . LEU B 1 383 ? 36.531 44.469 -11.008 1 39.56 383 LEU B C 1
ATOM 9436 O O . LEU B 1 383 ? 35.844 43.562 -11.453 1 39.56 383 LEU B O 1
ATOM 9440 N N . HIS B 1 384 ? 37.875 44.531 -11.234 1 36.47 384 HIS B N 1
ATOM 9441 C CA . HIS B 1 384 ? 38.531 43.281 -11.648 1 36.47 384 HIS B CA 1
ATOM 9442 C C . HIS B 1 384 ? 38.281 42.156 -10.656 1 36.47 384 HIS B C 1
ATOM 9444 O O . HIS B 1 384 ? 38.031 41.031 -11.047 1 36.47 384 HIS B O 1
ATOM 9450 N N . THR B 1 385 ? 38.406 42.406 -9.398 1 38.5 385 THR B N 1
ATOM 9451 C CA . THR B 1 385 ? 38.062 41.375 -8.414 1 38.5 385 THR B CA 1
ATOM 9452 C C . THR B 1 385 ? 36.594 41.031 -8.469 1 38.5 385 THR B C 1
ATOM 9454 O O . THR B 1 385 ? 36.219 39.875 -8.289 1 38.5 385 THR B O 1
ATOM 9457 N N . ARG B 1 386 ? 35.844 42.031 -8.742 1 41.06 386 ARG B N 1
ATOM 9458 C CA . ARG B 1 386 ? 34.438 41.781 -8.922 1 41.06 386 ARG B CA 1
ATOM 9459 C C . ARG B 1 386 ? 34.188 40.969 -10.188 1 41.06 386 ARG B C 1
ATOM 9461 O O . ARG B 1 386 ? 33.375 40.031 -10.172 1 41.06 386 ARG B O 1
ATOM 9468 N N . VAL B 1 387 ? 34.656 41.5 -11.336 1 40.44 387 VAL B N 1
ATOM 9469 C CA . VAL B 1 387 ? 34.531 40.719 -12.562 1 40.44 387 VAL B CA 1
ATOM 9470 C C . VAL B 1 387 ? 35.25 39.375 -12.398 1 40.44 387 VAL B C 1
ATOM 9472 O O . VAL B 1 387 ? 34.719 38.344 -12.828 1 40.44 387 VAL B O 1
ATOM 9475 N N . CYS B 1 388 ? 36.438 39.438 -11.898 1 39.62 388 CYS B N 1
ATOM 9476 C CA . CYS B 1 388 ? 37.062 38.156 -11.578 1 39.62 388 CYS B CA 1
ATOM 9477 C C . CYS B 1 388 ? 36.25 37.375 -10.539 1 39.62 388 CYS B C 1
ATOM 9479 O O . CYS B 1 388 ? 36.125 36.156 -10.625 1 39.62 388 CYS B O 1
ATOM 9481 N N . SER B 1 389 ? 35.75 38.156 -9.578 1 44.88 389 SER B N 1
ATOM 9482 C CA . SER B 1 389 ? 34.906 37.469 -8.609 1 44.88 389 SER B CA 1
ATOM 9483 C C . SER B 1 389 ? 33.594 36.969 -9.258 1 44.88 389 SER B C 1
ATOM 9485 O O . SER B 1 389 ? 33.125 35.875 -8.969 1 44.88 389 SER B O 1
ATOM 9487 N N . GLU B 1 390 ? 33.031 37.938 -10.094 1 47.41 390 GLU B N 1
ATOM 9488 C CA . GLU B 1 390 ? 31.875 37.469 -10.828 1 47.41 390 GLU B CA 1
ATOM 9489 C C . GLU B 1 390 ? 32.25 36.375 -11.82 1 47.41 390 GLU B C 1
ATOM 9491 O O . GLU B 1 390 ? 31.516 35.406 -11.977 1 47.41 390 GLU B O 1
ATOM 9496 N N . ALA B 1 391 ? 33.25 36.781 -12.742 1 45.19 391 ALA B N 1
ATOM 9497 C CA . ALA B 1 391 ? 33.719 35.75 -13.633 1 45.19 391 ALA B CA 1
ATOM 9498 C C . ALA B 1 391 ? 34.156 34.5 -12.844 1 45.19 391 ALA B C 1
ATOM 9500 O O . ALA B 1 391 ? 33.875 33.375 -13.266 1 45.19 391 ALA B O 1
ATOM 9501 N N . HIS B 1 392 ? 34.812 34.906 -11.719 1 52.84 392 HIS B N 1
ATOM 9502 C CA . HIS B 1 392 ? 35.188 33.781 -10.852 1 52.84 392 HIS B CA 1
ATOM 9503 C C . HIS B 1 392 ? 33.938 33.125 -10.266 1 52.84 392 HIS B C 1
ATOM 9505 O O . HIS B 1 392 ? 33.906 31.891 -10.125 1 52.84 392 HIS B O 1
ATOM 9511 N N . GLU B 1 393 ? 33 34.062 -10.148 1 59.5 393 GLU B N 1
ATOM 9512 C CA . GLU B 1 393 ? 31.781 33.469 -9.664 1 59.5 393 GLU B CA 1
ATOM 9513 C C . GLU B 1 393 ? 31.094 32.656 -10.773 1 59.5 393 GLU B C 1
ATOM 9515 O O . GLU B 1 393 ? 30.547 31.578 -10.516 1 59.5 393 GLU B O 1
ATOM 9520 N N . LEU B 1 394 ? 31.094 33.312 -12 1 60.62 394 LEU B N 1
ATOM 9521 C CA . LEU B 1 394 ? 30.516 32.562 -13.109 1 60.62 394 LEU B CA 1
ATOM 9522 C C . LEU B 1 394 ? 31.328 31.297 -13.391 1 60.62 394 LEU B C 1
ATOM 9524 O O . LEU B 1 394 ? 30.75 30.25 -13.672 1 60.62 394 LEU B O 1
ATOM 9528 N N . PHE B 1 395 ? 32.625 31.562 -13.367 1 62.81 395 PHE B N 1
ATOM 9529 C CA . PHE B 1 395 ? 33.469 30.406 -13.57 1 62.81 395 PHE B CA 1
ATOM 9530 C C . PHE B 1 395 ? 33.312 29.406 -12.445 1 62.81 395 PHE B C 1
ATOM 9532 O O . PHE B 1 395 ? 33.281 28.188 -12.68 1 62.81 395 PHE B O 1
ATOM 9539 N N . SER B 1 396 ? 33.125 29.984 -11.336 1 68.19 396 SER B N 1
ATOM 9540 C CA . SER B 1 396 ? 32.906 29.094 -10.203 1 68.19 396 SER B CA 1
ATOM 9541 C C . SER B 1 396 ? 31.562 28.359 -10.32 1 68.19 396 SER B C 1
ATOM 9543 O O . SER B 1 396 ? 31.453 27.172 -10 1 68.19 396 SER B O 1
ATOM 9545 N N . ARG B 1 397 ? 30.656 29.047 -10.906 1 73.19 397 ARG B N 1
ATOM 9546 C CA . ARG B 1 397 ? 29.359 28.406 -11.109 1 73.19 397 ARG B CA 1
ATOM 9547 C C . ARG B 1 397 ? 29.422 27.375 -12.234 1 73.19 397 ARG B C 1
ATOM 9549 O O . ARG B 1 397 ? 28.812 26.312 -12.141 1 73.19 397 ARG B O 1
ATOM 9556 N N . ALA B 1 398 ? 30.109 27.719 -13.195 1 76.44 398 ALA B N 1
ATOM 9557 C CA . ALA B 1 398 ? 30.25 26.781 -14.305 1 76.44 398 ALA B CA 1
ATOM 9558 C C . ALA B 1 398 ? 31.031 25.531 -13.891 1 76.44 398 ALA B C 1
ATOM 9560 O O . ALA B 1 398 ? 30.672 24.406 -14.25 1 76.44 398 ALA B O 1
ATOM 9561 N N . VAL B 1 399 ? 32.062 25.781 -13.148 1 74.75 399 VAL B N 1
ATOM 9562 C CA . VAL B 1 399 ? 32.875 24.641 -12.68 1 74.75 399 VAL B CA 1
ATOM 9563 C C . VAL B 1 399 ? 32.031 23.781 -11.742 1 74.75 399 VAL B C 1
ATOM 9565 O O . VAL B 1 399 ? 32.094 22.547 -11.789 1 74.75 399 VAL B O 1
ATOM 9568 N N . ASN B 1 400 ? 31.234 24.422 -11.086 1 76.94 400 ASN B N 1
ATOM 9569 C CA . ASN B 1 400 ? 30.391 23.656 -10.188 1 76.94 400 ASN B CA 1
ATOM 9570 C C . ASN B 1 400 ? 29.328 22.875 -10.945 1 76.94 400 ASN B C 1
ATOM 9572 O O . ASN B 1 400 ? 29 21.75 -10.578 1 76.94 400 ASN B O 1
ATOM 9576 N N . LYS B 1 401 ? 28.906 23.469 -11.992 1 80.56 401 LYS B N 1
ATOM 9577 C CA . LYS B 1 401 ? 27.906 22.766 -12.805 1 80.56 401 LYS B CA 1
ATOM 9578 C C . LYS B 1 401 ? 28.547 21.578 -13.523 1 80.56 401 LYS B C 1
ATOM 9580 O O . LYS B 1 401 ? 27.938 20.5 -13.609 1 80.56 401 LYS B O 1
ATOM 9585 N N . VAL B 1 402 ? 29.688 21.766 -13.992 1 81.62 402 VAL B N 1
ATOM 9586 C CA . VAL B 1 402 ? 30.375 20.688 -14.688 1 81.62 402 VAL B CA 1
ATOM 9587 C C . VAL B 1 402 ? 30.719 19.578 -13.695 1 81.62 402 VAL B C 1
ATOM 9589 O O . VAL B 1 402 ? 30.609 18.391 -14.016 1 81.62 402 VAL B O 1
ATOM 9592 N N . ARG B 1 403 ? 31.078 20.016 -12.57 1 82 403 ARG B N 1
ATOM 9593 C CA . ARG B 1 403 ? 31.359 19.031 -11.531 1 82 403 ARG B CA 1
ATOM 9594 C C . ARG B 1 403 ? 30.109 18.234 -11.172 1 82 403 ARG B C 1
ATOM 9596 O O . ARG B 1 403 ? 30.156 17.016 -11.016 1 82 403 ARG B O 1
ATOM 9603 N N . MET B 1 404 ? 29.047 18.906 -11.133 1 82.62 404 MET B N 1
ATOM 9604 C CA . MET B 1 404 ? 27.781 18.234 -10.805 1 82.62 404 MET B CA 1
ATOM 9605 C C . MET B 1 404 ? 27.391 17.266 -11.906 1 82.62 404 MET B C 1
ATOM 9607 O O . MET B 1 404 ? 26.984 16.125 -11.625 1 82.62 404 MET B O 1
ATOM 9611 N N . TYR B 1 405 ? 27.578 17.641 -13.062 1 86.38 405 TYR B N 1
ATOM 9612 C CA . TYR B 1 405 ? 27.219 16.766 -14.18 1 86.38 405 TYR B CA 1
ATOM 9613 C C . TYR B 1 405 ? 28.156 15.57 -14.266 1 86.38 405 TYR B C 1
ATOM 9615 O O . TYR B 1 405 ? 27.75 14.461 -14.602 1 86.38 405 TYR B O 1
ATOM 9623 N N . THR B 1 406 ? 29.391 15.828 -13.961 1 87.56 406 THR B N 1
ATOM 9624 C CA . THR B 1 406 ? 30.359 14.734 -13.977 1 87.56 406 THR B CA 1
ATOM 9625 C C . THR B 1 406 ? 30.031 13.703 -12.906 1 87.56 406 THR B C 1
ATOM 9627 O O . THR B 1 406 ? 30.141 12.5 -13.133 1 87.56 406 THR B O 1
ATOM 9630 N N . ILE B 1 407 ? 29.594 14.164 -11.805 1 87.94 407 ILE B N 1
ATOM 9631 C CA . ILE B 1 407 ? 29.234 13.25 -10.727 1 87.94 407 ILE B CA 1
ATOM 9632 C C . ILE B 1 407 ? 27.984 12.469 -11.102 1 87.94 407 ILE B C 1
ATOM 9634 O O . ILE B 1 407 ? 27.922 11.25 -10.938 1 87.94 407 ILE B O 1
ATOM 9638 N N . VAL B 1 408 ? 27 13.125 -11.68 1 86.81 408 VAL B N 1
ATOM 9639 C CA . VAL B 1 408 ? 25.75 12.477 -12.047 1 86.81 408 VAL B CA 1
ATOM 9640 C C . VAL B 1 408 ? 26 11.469 -13.164 1 86.81 408 VAL B C 1
ATOM 9642 O O . VAL B 1 408 ? 25.453 10.359 -13.133 1 86.81 408 VAL B O 1
ATOM 9645 N N . LEU B 1 409 ? 26.844 11.828 -14.023 1 90.12 409 LEU B N 1
ATOM 9646 C CA . LEU B 1 409 ? 27.156 10.922 -15.125 1 90.12 409 LEU B CA 1
ATOM 9647 C C . LEU B 1 409 ? 27.969 9.727 -14.641 1 90.12 409 LEU B C 1
ATOM 9649 O O . LEU B 1 409 ? 27.797 8.609 -15.133 1 90.12 409 LEU B O 1
ATOM 9653 N N . SER B 1 410 ? 28.859 9.969 -13.742 1 91 410 SER B N 1
ATOM 9654 C CA . SER B 1 410 ? 29.641 8.867 -13.195 1 91 410 SER B CA 1
ATOM 9655 C C . SER B 1 410 ? 28.75 7.867 -12.453 1 91 410 SER B C 1
ATOM 9657 O O . SER B 1 410 ? 28.984 6.66 -12.523 1 91 410 SER B O 1
ATOM 9659 N N . ILE B 1 411 ? 27.781 8.359 -11.812 1 89.19 411 ILE B N 1
ATOM 9660 C CA . ILE B 1 411 ? 26.875 7.477 -11.094 1 89.19 411 ILE B CA 1
ATOM 9661 C C . ILE B 1 411 ? 25.984 6.738 -12.094 1 89.19 411 ILE B C 1
ATOM 9663 O O . ILE B 1 411 ? 25.719 5.547 -11.93 1 89.19 411 ILE B O 1
ATOM 9667 N N . ALA B 1 412 ? 25.547 7.383 -13.094 1 88.88 412 ALA B N 1
ATOM 9668 C CA . ALA B 1 412 ? 24.734 6.766 -14.125 1 88.88 412 ALA B CA 1
ATOM 9669 C C . ALA B 1 412 ? 25.484 5.641 -14.828 1 88.88 412 ALA B C 1
ATOM 9671 O O . ALA B 1 412 ? 24.922 4.586 -15.125 1 88.88 412 ALA B O 1
ATOM 9672 N N . VAL B 1 413 ? 26.75 5.898 -15.023 1 90.75 413 VAL B N 1
ATOM 9673 C CA . VAL B 1 413 ? 27.562 4.883 -15.68 1 90.75 413 VAL B CA 1
ATOM 9674 C C . VAL B 1 413 ? 27.734 3.674 -14.766 1 90.75 413 VAL B C 1
ATOM 9676 O O . VAL B 1 413 ? 27.672 2.527 -15.219 1 90.75 413 VAL B O 1
ATOM 9679 N N . PHE B 1 414 ? 27.922 3.895 -13.492 1 89 414 PHE B N 1
ATOM 9680 C CA . PHE B 1 414 ? 28.031 2.795 -12.547 1 89 414 PHE B CA 1
ATOM 9681 C C . PHE B 1 414 ? 26.75 1.967 -12.523 1 89 414 PHE B C 1
ATOM 9683 O O . PHE B 1 414 ? 26.797 0.737 -12.453 1 89 414 PHE B O 1
ATOM 9690 N N . TYR B 1 415 ? 25.641 2.578 -12.688 1 89.62 415 TYR B N 1
ATOM 9691 C CA . TYR B 1 415 ? 24.359 1.871 -12.68 1 89.62 415 TYR B CA 1
ATOM 9692 C C . TYR B 1 415 ? 24.141 1.141 -14 1 89.62 415 TYR B C 1
ATOM 9694 O O . TYR B 1 415 ? 23.578 0.044 -14.023 1 89.62 415 TYR B O 1
ATOM 9702 N N . LEU B 1 416 ? 24.562 1.706 -15.07 1 88.88 416 LEU B N 1
ATOM 9703 C CA . LEU B 1 416 ? 24.406 1.065 -16.375 1 88.88 416 LEU B CA 1
ATOM 9704 C C . LEU B 1 416 ? 25.297 -0.166 -16.484 1 88.88 416 LEU B C 1
ATOM 9706 O O . LEU B 1 416 ? 25.031 -1.057 -17.297 1 88.88 416 LEU B O 1
ATOM 9710 N N . GLN B 1 417 ? 26.297 -0.196 -15.625 1 89.88 417 GLN B N 1
ATOM 9711 C CA . GLN B 1 417 ? 27.172 -1.363 -15.617 1 89.88 417 GLN B CA 1
ATOM 9712 C C . GLN B 1 417 ? 26.484 -2.57 -15 1 89.88 417 GLN B C 1
ATOM 9714 O O . GLN B 1 417 ? 26.938 -3.705 -15.156 1 89.88 417 GLN B O 1
ATOM 9719 N N . THR B 1 418 ? 25.359 -2.375 -14.32 1 88.5 418 THR B N 1
ATOM 9720 C CA . THR B 1 418 ? 24.656 -3.477 -13.68 1 88.5 418 THR B CA 1
ATOM 9721 C C . THR B 1 418 ? 23.484 -3.934 -14.539 1 88.5 418 THR B C 1
ATOM 9723 O O . THR B 1 418 ? 22.875 -4.977 -14.281 1 88.5 418 THR B O 1
ATOM 9726 N N . THR B 1 419 ? 23.188 -3.262 -15.625 1 87.75 419 THR B N 1
ATOM 9727 C CA . THR B 1 419 ? 22.047 -3.6 -16.453 1 87.75 419 THR B CA 1
ATOM 9728 C C . THR B 1 419 ? 22.359 -4.793 -17.359 1 87.75 419 THR B C 1
ATOM 9730 O O . THR B 1 419 ? 23.453 -4.879 -17.922 1 87.75 419 THR B O 1
ATOM 9733 N N . SER B 1 420 ? 21.453 -5.703 -17.422 1 83.31 420 SER B N 1
ATOM 9734 C CA . SER B 1 420 ? 21.656 -6.949 -18.172 1 83.31 420 SER B CA 1
ATOM 9735 C C . SER B 1 420 ? 21.594 -6.711 -19.672 1 83.31 420 SER B C 1
ATOM 9737 O O . SER B 1 420 ? 22.188 -7.477 -20.438 1 83.31 420 SER B O 1
ATOM 9739 N N . GLU B 1 421 ? 21 -5.621 -20.109 1 84.81 421 GLU B N 1
ATOM 9740 C CA . GLU B 1 421 ? 20.859 -5.352 -21.547 1 84.81 421 GLU B CA 1
ATOM 9741 C C . GLU B 1 421 ? 22.188 -4.91 -22.156 1 84.81 421 GLU B C 1
ATOM 9743 O O . GLU B 1 421 ? 22.375 -4.992 -23.375 1 84.81 421 GLU B O 1
ATOM 9748 N N . LEU B 1 422 ? 23.047 -4.574 -21.219 1 88.12 422 LEU B N 1
ATOM 9749 C CA . LEU B 1 422 ? 24.312 -4.062 -21.734 1 88.12 422 LEU B CA 1
ATOM 9750 C C . LEU B 1 422 ? 25.453 -5.035 -21.422 1 88.12 422 LEU B C 1
ATOM 9752 O O . LEU B 1 422 ? 26.625 -4.691 -21.578 1 88.12 422 LEU B O 1
ATOM 9756 N N . GLN B 1 423 ? 25.109 -6.27 -20.984 1 87.44 423 GLN B N 1
ATOM 9757 C CA . GLN B 1 423 ? 26.094 -7.309 -20.688 1 87.44 423 GLN B CA 1
ATOM 9758 C C . GLN B 1 423 ? 25.906 -8.516 -21.594 1 87.44 423 GLN B C 1
ATOM 9760 O O . GLN B 1 423 ? 24.781 -8.906 -21.906 1 87.44 423 GLN B O 1
ATOM 9765 N N . ASN B 1 424 ? 27.016 -8.961 -22.047 1 86.56 424 ASN B N 1
ATOM 9766 C CA . ASN B 1 424 ? 26.984 -10.18 -22.844 1 86.56 424 ASN B CA 1
ATOM 9767 C C . ASN B 1 424 ? 27.031 -11.43 -21.984 1 86.56 424 ASN B C 1
ATOM 9769 O O . ASN B 1 424 ? 28.094 -11.797 -21.469 1 86.56 424 ASN B O 1
ATOM 9773 N N . THR B 1 425 ? 25.875 -11.984 -21.812 1 87.94 425 THR B N 1
ATOM 9774 C CA . THR B 1 425 ? 25.812 -13.195 -20.984 1 87.94 425 THR B CA 1
ATOM 9775 C C . THR B 1 425 ? 25.375 -14.391 -21.828 1 87.94 425 THR B C 1
ATOM 9777 O O . THR B 1 425 ? 24.781 -14.227 -22.891 1 87.94 425 THR B O 1
ATOM 9780 N N . GLY B 1 426 ? 25.797 -15.516 -21.5 1 87.94 426 GLY B N 1
ATOM 9781 C CA . GLY B 1 426 ? 25.562 -16.781 -22.188 1 87.94 426 GLY B CA 1
ATOM 9782 C C . GLY B 1 426 ? 26.578 -17.859 -21.812 1 87.94 426 GLY B C 1
ATOM 9783 O O . GLY B 1 426 ? 27.531 -17.594 -21.094 1 87.94 426 GLY B O 1
ATOM 9784 N N . VAL B 1 427 ? 26.281 -19.016 -22.266 1 89.19 427 VAL B N 1
ATOM 9785 C CA . VAL B 1 427 ? 27.109 -20.156 -21.906 1 89.19 427 VAL B CA 1
ATOM 9786 C C . VAL B 1 427 ? 28.5 -19.984 -22.516 1 89.19 427 VAL B C 1
ATOM 9788 O O . VAL B 1 427 ? 29.5 -20.406 -21.938 1 89.19 427 VAL B O 1
ATOM 9791 N N . ARG B 1 428 ? 28.625 -19.281 -23.719 1 88.75 428 ARG B N 1
ATOM 9792 C CA . ARG B 1 428 ? 29.906 -19.125 -24.391 1 88.75 428 ARG B CA 1
ATOM 9793 C C . ARG B 1 428 ? 30.469 -17.719 -24.188 1 88.75 428 ARG B C 1
ATOM 9795 O O . ARG B 1 428 ? 30.812 -17.031 -25.141 1 88.75 428 ARG B O 1
ATOM 9802 N N . THR B 1 429 ? 30.375 -17.266 -23 1 88.44 429 THR B N 1
ATOM 9803 C CA . THR B 1 429 ? 30.875 -15.938 -22.688 1 88.44 429 THR B CA 1
ATOM 9804 C C . THR B 1 429 ? 31.891 -16 -21.547 1 88.44 429 THR B C 1
ATOM 9806 O O . THR B 1 429 ? 31.953 -17 -20.828 1 88.44 429 THR B O 1
ATOM 9809 N N . PHE B 1 430 ? 32.625 -14.938 -21.453 1 86.12 430 PHE B N 1
ATOM 9810 C CA . PHE B 1 430 ? 33.656 -14.828 -20.438 1 86.12 430 PHE B CA 1
ATOM 9811 C C . PHE B 1 430 ? 33.062 -14.828 -19.047 1 86.12 430 PHE B C 1
ATOM 9813 O O . PHE B 1 430 ? 33.625 -15.414 -18.109 1 86.12 430 PHE B O 1
ATOM 9820 N N . LEU B 1 431 ? 31.984 -14.289 -18.875 1 85.94 431 LEU B N 1
ATOM 9821 C CA . LEU B 1 431 ? 31.344 -14.172 -17.562 1 85.94 431 LEU B CA 1
ATOM 9822 C C . LEU B 1 431 ? 30.859 -15.531 -17.062 1 85.94 431 LEU B C 1
ATOM 9824 O O . LEU B 1 431 ? 31 -15.852 -15.883 1 85.94 431 LEU B O 1
ATOM 9828 N N . CYS B 1 432 ? 30.266 -16.266 -17.953 1 90.12 432 CYS B N 1
ATOM 9829 C CA . CYS B 1 432 ? 29.844 -17.594 -17.562 1 90.12 432 CYS B CA 1
ATOM 9830 C C . CYS B 1 432 ? 31.031 -18.5 -17.266 1 90.12 432 CYS B C 1
ATOM 9832 O O . CYS B 1 432 ? 30.984 -19.344 -16.375 1 90.12 432 CYS B O 1
ATOM 9834 N N . GLN B 1 433 ? 32.125 -18.344 -18.062 1 89.81 433 GLN B N 1
ATOM 9835 C CA . GLN B 1 433 ? 33.344 -19.109 -17.812 1 89.81 433 GLN B CA 1
ATOM 9836 C C . GLN B 1 433 ? 33.875 -18.875 -16.406 1 89.81 433 GLN B C 1
ATOM 9838 O O . GLN B 1 433 ? 34.219 -19.828 -15.703 1 89.81 433 GLN B O 1
ATOM 9843 N N . ARG B 1 434 ? 33.875 -17.688 -16.016 1 86.56 434 ARG B N 1
ATOM 9844 C CA . ARG B 1 434 ? 34.344 -17.359 -14.672 1 86.56 434 ARG B CA 1
ATOM 9845 C C . ARG B 1 434 ? 33.375 -17.906 -13.602 1 86.56 434 ARG B C 1
ATOM 9847 O O . ARG B 1 434 ? 33.844 -18.297 -12.523 1 86.56 434 ARG B O 1
ATOM 9854 N N . ASN B 1 435 ? 32.125 -17.828 -13.875 1 89.62 435 ASN B N 1
ATOM 9855 C CA . ASN B 1 435 ? 31.141 -18.344 -12.945 1 89.62 435 ASN B CA 1
ATOM 9856 C C . ASN B 1 435 ? 31.297 -19.859 -12.742 1 89.62 435 ASN B C 1
ATOM 9858 O O . ASN B 1 435 ? 31.234 -20.344 -11.617 1 89.62 435 ASN B O 1
ATOM 9862 N N . VAL B 1 436 ? 31.453 -20.578 -13.867 1 90.81 436 VAL B N 1
ATOM 9863 C CA . VAL B 1 436 ? 31.594 -22.016 -13.789 1 90.81 436 VAL B CA 1
ATOM 9864 C C . VAL B 1 436 ? 32.938 -22.375 -13.117 1 90.81 436 VAL B C 1
ATOM 9866 O O . VAL B 1 436 ? 33 -23.344 -12.367 1 90.81 436 VAL B O 1
ATOM 9869 N N . HIS B 1 437 ? 33.938 -21.547 -13.328 1 89.75 437 HIS B N 1
ATOM 9870 C CA . HIS B 1 437 ? 35.219 -21.766 -12.656 1 89.75 437 HIS B CA 1
ATOM 9871 C C . HIS B 1 437 ? 35.062 -21.625 -11.148 1 89.75 437 HIS B C 1
ATOM 9873 O O . HIS B 1 437 ? 35.594 -22.453 -10.391 1 89.75 437 HIS B O 1
ATOM 9879 N N . ALA B 1 438 ? 34.438 -20.562 -10.758 1 87.19 438 ALA B N 1
ATOM 9880 C CA . ALA B 1 438 ? 34.219 -20.344 -9.328 1 87.19 438 ALA B CA 1
ATOM 9881 C C . ALA B 1 438 ? 33.406 -21.469 -8.711 1 87.19 438 ALA B C 1
ATOM 9883 O O . ALA B 1 438 ? 33.625 -21.844 -7.562 1 87.19 438 ALA B O 1
ATOM 9884 N N . PHE B 1 439 ? 32.406 -21.922 -9.492 1 90.25 439 PHE B N 1
ATOM 9885 C CA . PHE B 1 439 ? 31.562 -23.016 -9.016 1 90.25 439 PHE B CA 1
ATOM 9886 C C . PHE B 1 439 ? 32.375 -24.297 -8.867 1 90.25 439 PHE B C 1
ATOM 9888 O O . PHE B 1 439 ? 32.25 -25 -7.867 1 90.25 439 PHE B O 1
ATOM 9895 N N . CYS B 1 440 ? 33.219 -24.641 -9.844 1 91.19 440 CYS B N 1
ATOM 9896 C CA . CYS B 1 440 ? 33.969 -25.891 -9.867 1 91.19 440 CYS B CA 1
ATOM 9897 C C . CYS B 1 440 ? 35.062 -25.875 -8.82 1 91.19 440 CYS B C 1
ATOM 9899 O O . CYS B 1 440 ? 35.594 -26.922 -8.453 1 91.19 440 CYS B O 1
ATOM 9901 N N . ASP B 1 441 ? 35.438 -24.719 -8.281 1 89.31 441 ASP B N 1
ATOM 9902 C CA . ASP B 1 441 ? 36.406 -24.609 -7.199 1 89.31 441 ASP B CA 1
ATOM 9903 C C . ASP B 1 441 ? 35.781 -25.047 -5.871 1 89.31 441 ASP B C 1
ATOM 9905 O O . ASP B 1 441 ? 36.5 -25.516 -4.973 1 89.31 441 ASP B O 1
ATOM 9909 N N . ARG B 1 442 ? 34.5 -24.922 -5.754 1 88.19 442 ARG B N 1
ATOM 9910 C CA . ARG B 1 442 ? 33.844 -25.172 -4.477 1 88.19 442 ARG B CA 1
ATOM 9911 C C . ARG B 1 442 ? 33.094 -26.5 -4.512 1 88.19 442 ARG B C 1
ATOM 9913 O O . ARG B 1 442 ? 32.969 -27.172 -3.488 1 88.19 442 ARG B O 1
ATOM 9920 N N . TYR B 1 443 ? 32.531 -26.797 -5.785 1 90.25 443 TYR B N 1
ATOM 9921 C CA . TYR B 1 443 ? 31.703 -27.984 -5.898 1 90.25 443 TYR B CA 1
ATOM 9922 C C . TYR B 1 443 ? 32.25 -28.953 -6.934 1 90.25 443 TYR B C 1
ATOM 9924 O O . TYR B 1 443 ? 33.125 -28.594 -7.723 1 90.25 443 TYR B O 1
ATOM 9932 N N . ASP B 1 444 ? 31.812 -30.25 -6.793 1 88.62 444 ASP B N 1
ATOM 9933 C CA . ASP B 1 444 ? 32.344 -31.297 -7.676 1 88.62 444 ASP B CA 1
ATOM 9934 C C . ASP B 1 444 ? 31.203 -31.938 -8.484 1 88.62 444 ASP B C 1
ATOM 9936 O O . ASP B 1 444 ? 30.594 -32.906 -8.047 1 88.62 444 ASP B O 1
ATOM 9940 N N . ASP B 1 445 ? 30.906 -31.328 -9.633 1 91.19 445 ASP B N 1
ATOM 9941 C CA . ASP B 1 445 ? 29.891 -31.875 -10.539 1 91.19 445 ASP B CA 1
ATOM 9942 C C . ASP B 1 445 ? 30.516 -32.344 -11.852 1 91.19 445 ASP B C 1
ATOM 9944 O O . ASP B 1 445 ? 31.625 -31.922 -12.195 1 91.19 445 ASP B O 1
ATOM 9948 N N . PRO B 1 446 ? 29.906 -33.188 -12.562 1 89.5 446 PRO B N 1
ATOM 9949 C CA . PRO B 1 446 ? 30.469 -33.688 -13.812 1 89.5 446 PRO B CA 1
ATOM 9950 C C . PRO B 1 446 ? 30.766 -32.594 -14.828 1 89.5 446 PRO B C 1
ATOM 9952 O O . PRO B 1 446 ? 31.672 -32.75 -15.656 1 89.5 446 PRO B O 1
ATOM 9955 N N . GLY B 1 447 ? 30.094 -31.578 -14.719 1 89 447 GLY B N 1
ATOM 9956 C CA . GLY B 1 447 ? 30.312 -30.484 -15.648 1 89 447 GLY B CA 1
ATOM 9957 C C . GLY B 1 447 ? 31.656 -29.797 -15.461 1 89 447 GLY B C 1
ATOM 9958 O O . GLY B 1 447 ? 32.094 -29.031 -16.328 1 89 447 GLY B O 1
ATOM 9959 N N . CYS B 1 448 ? 32.312 -30.094 -14.469 1 92 448 CYS B N 1
ATOM 9960 C CA . CYS B 1 448 ? 33.594 -29.484 -14.172 1 92 448 CYS B CA 1
ATOM 9961 C C . CYS B 1 448 ? 34.75 -30.281 -14.805 1 92 448 CYS B C 1
ATOM 9963 O O . CYS B 1 448 ? 35.906 -29.844 -14.758 1 92 448 CYS B O 1
ATOM 9965 N N . TYR B 1 449 ? 34.375 -31.328 -15.461 1 91.06 449 TYR B N 1
ATOM 9966 C CA . TYR B 1 449 ? 35.406 -32.188 -16.031 1 91.06 449 TYR B CA 1
ATOM 9967 C C . TYR B 1 449 ? 35.312 -32.25 -17.547 1 91.06 449 TYR B C 1
ATOM 9969 O O . TYR B 1 449 ? 34.281 -31.812 -18.125 1 91.06 449 TYR B O 1
ATOM 9977 N N . VAL B 1 450 ? 36.406 -32.688 -18.156 1 91.31 450 VAL B N 1
ATOM 9978 C CA . VAL B 1 450 ? 36.469 -32.75 -19.625 1 91.31 450 VAL B CA 1
ATOM 9979 C C . VAL B 1 450 ? 35.656 -33.969 -20.125 1 91.31 450 VAL B C 1
ATOM 9981 O O . VAL B 1 450 ? 35.688 -35.031 -19.516 1 91.31 450 VAL B O 1
ATOM 9984 N N . PHE B 1 451 ? 34.906 -33.625 -21.188 1 88.06 451 PHE B N 1
ATOM 9985 C CA . PHE B 1 451 ? 34.094 -34.688 -21.812 1 88.06 451 PHE B CA 1
ATOM 9986 C C . PHE B 1 451 ? 34.812 -35.219 -23.047 1 88.06 451 PHE B C 1
ATOM 9988 O O . PHE B 1 451 ? 35.531 -34.5 -23.734 1 88.06 451 PHE B O 1
ATOM 9995 N N . LYS B 1 452 ? 34.688 -36.594 -23.266 1 85.44 452 LYS B N 1
ATOM 9996 C CA . LYS B 1 452 ? 35.219 -37.219 -24.453 1 85.44 452 LYS B CA 1
ATOM 9997 C C . LYS B 1 452 ? 34.125 -37.906 -25.266 1 85.44 452 LYS B C 1
ATOM 9999 O O . LYS B 1 452 ? 33.156 -38.438 -24.703 1 85.44 452 LYS B O 1
ATOM 10004 N N . GLU B 1 453 ? 34.281 -37.688 -26.609 1 82.81 453 GLU B N 1
ATOM 10005 C CA . GLU B 1 453 ? 33.312 -38.281 -27.516 1 82.81 453 GLU B CA 1
ATOM 10006 C C . GLU B 1 453 ? 33.5 -39.812 -27.609 1 82.81 453 GLU B C 1
ATOM 10008 O O . GLU B 1 453 ? 34.625 -40.281 -27.766 1 82.81 453 GLU B O 1
ATOM 10013 N N . VAL B 1 454 ? 32.531 -40.562 -27.062 1 76.56 454 VAL B N 1
ATOM 10014 C CA . VAL B 1 454 ? 32.594 -42 -27.203 1 76.56 454 VAL B CA 1
ATOM 10015 C C . VAL B 1 454 ? 31.734 -42.438 -28.391 1 76.56 454 VAL B C 1
ATOM 10017 O O . VAL B 1 454 ? 30.703 -41.844 -28.656 1 76.56 454 VAL B O 1
ATOM 10020 N N . SER B 1 455 ? 32.5 -43 -29.375 1 61.84 455 SER B N 1
ATOM 10021 C CA . SER B 1 455 ? 31.844 -43.531 -30.578 1 61.84 455 SER B CA 1
ATOM 10022 C C . SER B 1 455 ? 30.641 -44.406 -30.234 1 61.84 455 SER B C 1
ATOM 10024 O O . SER B 1 455 ? 30.781 -45.406 -29.562 1 61.84 455 SER B O 1
ATOM 10026 N N . GLY B 1 456 ? 29.734 -43.906 -29.547 1 51.62 456 GLY B N 1
ATOM 10027 C CA . GLY B 1 456 ? 28.625 -44.812 -29.375 1 51.62 456 GLY B CA 1
ATOM 10028 C C . GLY B 1 456 ? 27.859 -45.094 -30.656 1 51.62 456 GLY B C 1
ATOM 10029 O O . GLY B 1 456 ? 28.016 -44.344 -31.641 1 51.62 456 GLY B O 1
ATOM 10030 N N . THR B 1 457 ? 27.453 -46.375 -30.766 1 48.56 457 THR B N 1
ATOM 10031 C CA . THR B 1 457 ? 26.719 -46.906 -31.922 1 48.56 457 THR B CA 1
ATOM 10032 C C . THR B 1 457 ? 25.719 -45.875 -32.438 1 48.56 457 THR B C 1
ATOM 10034 O O . THR B 1 457 ? 25.328 -45.875 -33.594 1 48.56 457 THR B O 1
ATOM 10037 N N . GLY B 1 458 ? 24.656 -45.406 -31.703 1 45.69 458 GLY B N 1
ATOM 10038 C CA . GLY B 1 458 ? 23.5 -44.75 -32.281 1 45.69 458 GLY B CA 1
ATOM 10039 C C . GLY B 1 458 ? 23.766 -43.281 -32.594 1 45.69 458 GLY B C 1
ATOM 10040 O O . GLY B 1 458 ? 24.859 -42.781 -32.344 1 45.69 458 GLY B O 1
ATOM 10041 N N . SER B 1 459 ? 22.922 -42.531 -33.406 1 50.25 459 SER B N 1
ATOM 10042 C CA . SER B 1 459 ? 22.859 -41.188 -34.031 1 50.25 459 SER B CA 1
ATOM 10043 C C . SER B 1 459 ? 23.203 -40.094 -33.031 1 50.25 459 SER B C 1
ATOM 10045 O O . SER B 1 459 ? 23.438 -38.938 -33.406 1 50.25 459 SER B O 1
ATOM 10047 N N . GLY B 1 460 ? 23.047 -40.25 -31.797 1 54.75 460 GLY B N 1
ATOM 10048 C CA . GLY B 1 460 ? 23.188 -39.125 -30.891 1 54.75 460 GLY B CA 1
ATOM 10049 C C . GLY B 1 460 ? 24.547 -39.062 -30.219 1 54.75 460 GLY B C 1
ATOM 10050 O O . GLY B 1 460 ? 25.234 -40.094 -30.109 1 54.75 460 GLY B O 1
ATOM 10051 N N . LEU B 1 461 ? 25.359 -38 -30.344 1 62.38 461 LEU B N 1
ATOM 10052 C CA . LEU B 1 461 ? 26.656 -37.75 -29.719 1 62.38 461 LEU B CA 1
ATOM 10053 C C . LEU B 1 461 ? 26.641 -38.188 -28.266 1 62.38 461 LEU B C 1
ATOM 10055 O O . LEU B 1 461 ? 25.812 -37.719 -27.484 1 62.38 461 LEU B O 1
ATOM 10059 N N . SER B 1 462 ? 27.078 -39.406 -27.953 1 71.25 462 SER B N 1
ATOM 10060 C CA . SER B 1 462 ? 27.219 -39.875 -26.562 1 71.25 462 SER B CA 1
ATOM 10061 C C . SER B 1 462 ? 28.547 -39.406 -25.969 1 71.25 462 SER B C 1
ATOM 10063 O O . SER B 1 462 ? 29.594 -39.469 -26.641 1 71.25 462 SER B O 1
ATOM 10065 N N . VAL B 1 463 ? 28.5 -38.625 -24.844 1 76.62 463 VAL B N 1
ATOM 10066 C CA . VAL B 1 463 ? 29.688 -38.094 -24.203 1 76.62 463 VAL B CA 1
ATOM 10067 C C . VAL B 1 463 ? 29.938 -38.781 -22.875 1 76.62 463 VAL B C 1
ATOM 10069 O O . VAL B 1 463 ? 28.984 -39.219 -22.203 1 76.62 463 VAL B O 1
ATOM 10072 N N . GLU B 1 464 ? 31.219 -39.219 -22.594 1 82.81 464 GLU B N 1
ATOM 10073 C CA . GLU B 1 464 ? 31.625 -39.781 -21.297 1 82.81 464 GLU B CA 1
ATOM 10074 C C . GLU B 1 464 ? 32.5 -38.781 -20.547 1 82.81 464 GLU B C 1
ATOM 10076 O O . GLU B 1 464 ? 33.281 -38.031 -21.156 1 82.81 464 GLU B O 1
ATOM 10081 N N . VAL B 1 465 ? 32.375 -38.656 -19.172 1 86.94 465 VAL B N 1
ATOM 10082 C CA . VAL B 1 465 ? 33.125 -37.75 -18.312 1 86.94 465 VAL B CA 1
ATOM 10083 C C . VAL B 1 465 ? 34.5 -38.312 -18.016 1 86.94 465 VAL B C 1
ATOM 10085 O O . VAL B 1 465 ? 34.625 -39.531 -17.75 1 86.94 465 VAL B O 1
ATOM 10088 N N . THR B 1 466 ? 35.531 -37.531 -18.156 1 87.19 466 THR B N 1
ATOM 10089 C CA . THR B 1 466 ? 36.875 -37.938 -17.828 1 87.19 466 THR B CA 1
ATOM 10090 C C . THR B 1 466 ? 37.281 -37.438 -16.438 1 87.19 466 THR B C 1
ATOM 10092 O O . THR B 1 466 ? 36.469 -36.781 -15.766 1 87.19 466 THR B O 1
ATOM 10095 N N . GLU B 1 467 ? 38.469 -37.812 -16 1 87.62 467 GLU B N 1
ATOM 10096 C CA . GLU B 1 467 ? 38.938 -37.438 -14.68 1 87.62 467 GLU B CA 1
ATOM 10097 C C . GLU B 1 467 ? 39.719 -36.125 -14.727 1 87.62 467 GLU B C 1
ATOM 10099 O O . GLU B 1 467 ? 40.031 -35.531 -13.68 1 87.62 467 GLU B O 1
ATOM 10104 N N . GLN B 1 468 ? 39.875 -35.562 -15.898 1 89.81 468 GLN B N 1
ATOM 10105 C CA . GLN B 1 468 ? 40.625 -34.344 -16.016 1 89.81 468 GLN B CA 1
ATOM 10106 C C . GLN B 1 468 ? 39.719 -33.125 -15.875 1 89.81 468 GLN B C 1
ATOM 10108 O O . GLN B 1 468 ? 38.656 -33.062 -16.5 1 89.81 468 GLN B O 1
ATOM 10113 N N . ILE B 1 469 ? 40.156 -32.156 -15.102 1 91.75 469 ILE B N 1
ATOM 10114 C CA . ILE B 1 469 ? 39.406 -30.953 -14.867 1 91.75 469 ILE B CA 1
ATOM 10115 C C . ILE B 1 469 ? 39.531 -30.016 -16.078 1 91.75 469 ILE B C 1
ATOM 10117 O O . ILE B 1 469 ? 40.625 -29.891 -16.656 1 91.75 469 ILE B O 1
ATOM 10121 N N . VAL B 1 470 ? 38.5 -29.406 -16.438 1 90.75 470 VAL B N 1
ATOM 10122 C CA . VAL B 1 470 ? 38.469 -28.469 -17.562 1 90.75 470 VAL B CA 1
ATOM 10123 C C . VAL B 1 470 ? 39.375 -27.281 -17.281 1 90.75 470 VAL B C 1
ATOM 10125 O O . VAL B 1 470 ? 39.469 -26.812 -16.141 1 90.75 470 VAL B O 1
ATOM 10128 N N . ASP B 1 471 ? 40.094 -26.875 -18.312 1 88.44 471 ASP B N 1
ATOM 10129 C CA . ASP B 1 471 ? 40.969 -25.688 -18.188 1 88.44 471 ASP B CA 1
ATOM 10130 C C . ASP B 1 471 ? 40.156 -24.406 -18.422 1 88.44 471 ASP B C 1
ATOM 10132 O O . ASP B 1 471 ? 39.656 -24.172 -19.516 1 88.44 471 ASP B O 1
ATOM 10136 N N . PHE B 1 472 ? 40.156 -23.547 -17.406 1 88.44 472 PHE B N 1
ATOM 10137 C CA . PHE B 1 472 ? 39.344 -22.328 -17.469 1 88.44 472 PHE B CA 1
ATOM 10138 C C . PHE B 1 472 ? 40.219 -21.125 -17.844 1 88.44 472 PHE B C 1
ATOM 10140 O O . PHE B 1 472 ? 39.719 -20.016 -17.984 1 88.44 472 PHE B O 1
ATOM 10147 N N . ASP B 1 473 ? 41.5 -21.297 -18.078 1 83.62 473 ASP B N 1
ATOM 10148 C CA . ASP B 1 473 ? 42.375 -20.172 -18.375 1 83.62 473 ASP B CA 1
ATOM 10149 C C . ASP B 1 473 ? 42.5 -19.969 -19.891 1 83.62 473 ASP B C 1
ATOM 10151 O O . ASP B 1 473 ? 43.156 -19 -20.328 1 83.62 473 ASP B O 1
ATOM 10155 N N . CYS B 1 474 ? 41.688 -20.766 -20.641 1 84.31 474 CYS B N 1
ATOM 10156 C CA . CYS B 1 474 ? 41.719 -20.625 -22.094 1 84.31 474 CYS B CA 1
ATOM 10157 C C . CYS B 1 474 ? 40.719 -19.594 -22.578 1 84.31 474 CYS B C 1
ATOM 10159 O O . CYS B 1 474 ? 39.781 -19.25 -21.859 1 84.31 474 CYS B O 1
ATOM 10161 N N . GLU B 1 475 ? 41.062 -18.969 -23.734 1 82.69 475 GLU B N 1
ATOM 10162 C CA . GLU B 1 475 ? 40.125 -18.062 -24.359 1 82.69 475 GLU B CA 1
ATOM 10163 C C . GLU B 1 475 ? 38.969 -18.812 -25.031 1 82.69 475 GLU B C 1
ATOM 10165 O O . GLU B 1 475 ? 39.156 -19.953 -25.453 1 82.69 475 GLU B O 1
ATOM 10170 N N . ILE B 1 476 ? 37.906 -18.188 -24.953 1 82.94 476 ILE B N 1
ATOM 10171 C CA . ILE B 1 476 ? 36.719 -18.844 -25.547 1 82.94 476 ILE B CA 1
ATOM 10172 C C . ILE B 1 476 ? 36.938 -19 -27.062 1 82.94 476 ILE B C 1
ATOM 10174 O O . ILE B 1 476 ? 37.25 -18.031 -27.75 1 82.94 476 ILE B O 1
ATOM 10178 N N . GLY B 1 477 ? 36.844 -20.125 -27.562 1 76.5 477 GLY B N 1
ATOM 10179 C CA . GLY B 1 477 ? 37.062 -20.406 -28.969 1 76.5 477 GLY B CA 1
ATOM 10180 C C . GLY B 1 477 ? 38.375 -21.109 -29.25 1 76.5 477 GLY B C 1
ATOM 10181 O O . GLY B 1 477 ? 38.688 -21.406 -30.406 1 76.5 477 GLY B O 1
ATOM 10182 N N . ASP B 1 478 ? 39.156 -21.406 -28.172 1 81.81 478 ASP B N 1
ATOM 10183 C CA . ASP B 1 478 ? 40.406 -22.109 -28.328 1 81.81 478 ASP B CA 1
ATOM 10184 C C . ASP B 1 478 ? 40.188 -23.547 -28.828 1 81.81 478 ASP B C 1
ATOM 10186 O O . ASP B 1 478 ? 39.25 -24.203 -28.406 1 81.81 478 ASP B O 1
ATOM 10190 N N . PRO B 1 479 ? 40.938 -23.969 -29.75 1 82.56 479 PRO B N 1
ATOM 10191 C CA . PRO B 1 479 ? 40.719 -25.297 -30.359 1 82.56 479 PRO B CA 1
ATOM 10192 C C . PRO B 1 479 ? 41.156 -26.438 -29.438 1 82.56 479 PRO B C 1
ATOM 10194 O O . PRO B 1 479 ? 40.781 -27.594 -29.688 1 82.56 479 PRO B O 1
ATOM 10197 N N . ASP B 1 480 ? 41.844 -26.109 -28.312 1 84.5 480 ASP B N 1
ATOM 10198 C CA . ASP B 1 480 ? 42.219 -27.156 -27.375 1 84.5 480 ASP B CA 1
ATOM 10199 C C . ASP B 1 480 ? 41 -27.812 -26.734 1 84.5 480 ASP B C 1
ATOM 10201 O O . ASP B 1 480 ? 40.156 -27.125 -26.141 1 84.5 480 ASP B O 1
ATOM 10205 N N . GLU B 1 481 ? 40.938 -29.125 -26.844 1 84.62 481 GLU B N 1
ATOM 10206 C CA . GLU B 1 481 ? 39.75 -29.875 -26.438 1 84.62 481 GLU B CA 1
ATOM 10207 C C . GLU B 1 481 ? 39.656 -29.938 -24.906 1 84.62 481 GLU B C 1
ATOM 10209 O O . GLU B 1 481 ? 38.594 -30.328 -24.375 1 84.62 481 GLU B O 1
ATOM 10214 N N . THR B 1 482 ? 40.656 -29.422 -24.234 1 87.88 482 THR B N 1
ATOM 10215 C CA . THR B 1 482 ? 40.594 -29.469 -22.766 1 87.88 482 THR B CA 1
ATOM 10216 C C . THR B 1 482 ? 40.062 -28.156 -22.203 1 87.88 482 THR B C 1
ATOM 10218 O O . THR B 1 482 ? 39.844 -28.047 -21 1 87.88 482 THR B O 1
ATOM 10221 N N . CYS B 1 483 ? 39.844 -27.281 -23.109 1 89 483 CYS B N 1
ATOM 10222 C CA . CYS B 1 483 ? 39.438 -25.953 -22.656 1 89 483 CYS B CA 1
ATOM 10223 C C . CYS B 1 483 ? 37.938 -25.844 -22.516 1 89 483 CYS B C 1
ATOM 10225 O O . CYS B 1 483 ? 37.188 -26.672 -23.094 1 89 483 CYS B O 1
ATOM 10227 N N . TYR B 1 484 ? 37.562 -24.828 -21.734 1 90.25 484 TYR B N 1
ATOM 10228 C CA . TYR B 1 484 ? 36.125 -24.547 -21.547 1 90.25 484 TYR B CA 1
ATOM 10229 C C . TYR B 1 484 ? 35.469 -24.188 -22.875 1 90.25 484 TYR B C 1
ATOM 10231 O O . TYR B 1 484 ? 36.062 -23.469 -23.703 1 90.25 484 TYR B O 1
ATOM 10239 N N . ALA B 1 485 ? 34.281 -24.625 -23.188 1 88.75 485 ALA B N 1
ATOM 10240 C CA . ALA B 1 485 ? 33.469 -24.328 -24.359 1 88.75 485 ALA B CA 1
ATOM 10241 C C . ALA B 1 485 ? 34.125 -24.828 -25.641 1 88.75 485 ALA B C 1
ATOM 10243 O O . ALA B 1 485 ? 33.938 -24.266 -26.719 1 88.75 485 ALA B O 1
ATOM 10244 N N . SER B 1 486 ? 35.031 -25.844 -25.469 1 86.75 486 SER B N 1
ATOM 10245 C CA . SER B 1 486 ? 35.688 -26.438 -26.625 1 86.75 486 SER B CA 1
ATOM 10246 C C . SER B 1 486 ? 35.375 -27.922 -26.75 1 86.75 486 SER B C 1
ATOM 10248 O O . SER B 1 486 ? 35.031 -28.562 -25.766 1 86.75 486 SER B O 1
ATOM 10250 N N . GLY B 1 487 ? 35.375 -28.359 -27.969 1 81.69 487 GLY B N 1
ATOM 10251 C CA . GLY B 1 487 ? 35.094 -29.781 -28.188 1 81.69 487 GLY B CA 1
ATOM 10252 C C . GLY B 1 487 ? 33.656 -30.156 -27.844 1 81.69 487 GLY B C 1
ATOM 10253 O O . GLY B 1 487 ? 32.719 -29.578 -28.391 1 81.69 487 GLY B O 1
ATOM 10254 N N . VAL B 1 488 ? 33.594 -31.047 -26.812 1 84.5 488 VAL B N 1
ATOM 10255 C CA . VAL B 1 488 ? 32.281 -31.5 -26.391 1 84.5 488 VAL B CA 1
ATOM 10256 C C . VAL B 1 488 ? 32.062 -31.156 -24.906 1 84.5 488 VAL B C 1
ATOM 10258 O O . VAL B 1 488 ? 31.25 -31.797 -24.234 1 84.5 488 VAL B O 1
ATOM 10261 N N . ASN B 1 489 ? 32.938 -30.172 -24.562 1 87.19 489 ASN B N 1
ATOM 10262 C CA . ASN B 1 489 ? 32.781 -29.734 -23.172 1 87.19 489 ASN B CA 1
ATOM 10263 C C . ASN B 1 489 ? 31.578 -28.797 -23.016 1 87.19 489 ASN B C 1
ATOM 10265 O O . ASN B 1 489 ? 31 -28.344 -24 1 87.19 489 ASN B O 1
ATOM 10269 N N . PHE B 1 490 ? 31.25 -28.578 -21.75 1 88.25 490 PHE B N 1
ATOM 10270 C CA . PHE B 1 490 ? 30.141 -27.688 -21.469 1 88.25 490 PHE B CA 1
ATOM 10271 C C . PHE B 1 490 ? 30.359 -26.312 -22.078 1 88.25 490 PHE B C 1
ATOM 10273 O O . PHE B 1 490 ? 31.438 -25.734 -21.938 1 88.25 490 PHE B O 1
ATOM 10280 N N . GLY B 1 491 ? 29.375 -25.812 -22.781 1 84.62 491 GLY B N 1
ATOM 10281 C CA . GLY B 1 491 ? 29.453 -24.5 -23.406 1 84.62 491 GLY B CA 1
ATOM 10282 C C . GLY B 1 491 ? 29.828 -24.562 -24.875 1 84.62 491 GLY B C 1
ATOM 10283 O O . GLY B 1 491 ? 29.734 -23.547 -25.578 1 84.62 491 GLY B O 1
ATOM 10284 N N . SER B 1 492 ? 30.25 -25.703 -25.328 1 84.56 492 SER B N 1
ATOM 10285 C CA . SER B 1 492 ? 30.625 -25.844 -26.734 1 84.56 492 SER B CA 1
ATOM 10286 C C . SER B 1 492 ? 29.391 -25.859 -27.641 1 84.56 492 SER B C 1
ATOM 10288 O O . SER B 1 492 ? 28.281 -26.078 -27.172 1 84.56 492 SER B O 1
ATOM 10290 N N . LYS B 1 493 ? 29.516 -25.516 -28.875 1 81 493 LYS B N 1
ATOM 10291 C CA . LYS B 1 493 ? 28.422 -25.469 -29.859 1 81 493 LYS B CA 1
ATOM 10292 C C . LYS B 1 493 ? 27.812 -26.844 -30.062 1 81 493 LYS B C 1
ATOM 10294 O O . LYS B 1 493 ? 26.609 -26.969 -30.344 1 81 493 LYS B O 1
ATOM 10299 N N . ASN B 1 494 ? 28.625 -27.938 -29.812 1 76.75 494 ASN B N 1
ATOM 10300 C CA . ASN B 1 494 ? 28.172 -29.297 -30.078 1 76.75 494 ASN B CA 1
ATOM 10301 C C . ASN B 1 494 ? 27.844 -30.031 -28.781 1 76.75 494 ASN B C 1
ATOM 10303 O O . ASN B 1 494 ? 27.828 -31.266 -28.75 1 76.75 494 ASN B O 1
ATOM 10307 N N . PHE B 1 495 ? 27.625 -29.234 -27.766 1 78.62 495 PHE B N 1
ATOM 10308 C CA . PHE B 1 495 ? 27.344 -29.891 -26.484 1 78.62 495 PHE B CA 1
ATOM 10309 C C . PHE B 1 495 ? 26 -30.594 -26.531 1 78.62 495 PHE B C 1
ATOM 10311 O O . PHE B 1 495 ? 24.953 -29.969 -26.75 1 78.62 495 PHE B O 1
ATOM 10318 N N . PRO B 1 496 ? 25.891 -31.969 -26.375 1 76.75 496 PRO B N 1
ATOM 10319 C CA . PRO B 1 496 ? 24.672 -32.719 -26.656 1 76.75 496 PRO B CA 1
ATOM 10320 C C . PRO B 1 496 ? 23.75 -32.844 -25.438 1 76.75 496 PRO B C 1
ATOM 10322 O O . PRO B 1 496 ? 22.594 -33.219 -25.578 1 76.75 496 PRO B O 1
ATOM 10325 N N . VAL B 1 497 ? 24.25 -32.531 -24.219 1 80.19 497 VAL B N 1
ATOM 10326 C CA . VAL B 1 497 ? 23.469 -32.781 -23.016 1 80.19 497 VAL B CA 1
ATOM 10327 C C . VAL B 1 497 ? 22.938 -31.469 -22.438 1 80.19 497 VAL B C 1
ATOM 10329 O O . VAL B 1 497 ? 23.453 -30.406 -22.734 1 80.19 497 VAL B O 1
ATOM 10332 N N . SER B 1 498 ? 21.766 -31.625 -21.734 1 86.31 498 SER B N 1
ATOM 10333 C CA . SER B 1 498 ? 21.188 -30.453 -21.078 1 86.31 498 SER B CA 1
ATOM 10334 C C . SER B 1 498 ? 21.984 -30.062 -19.844 1 86.31 498 SER B C 1
ATOM 10336 O O . SER B 1 498 ? 22.719 -30.875 -19.281 1 86.31 498 SER B O 1
ATOM 10338 N N . CYS B 1 499 ? 21.984 -28.812 -19.453 1 88.62 499 CYS B N 1
ATOM 10339 C CA . CYS B 1 499 ? 22.734 -28.266 -18.328 1 88.62 499 CYS B CA 1
ATOM 10340 C C . CYS B 1 499 ? 22.391 -29.016 -17.047 1 88.62 499 CYS B C 1
ATOM 10342 O O . CYS B 1 499 ? 23.266 -29.281 -16.219 1 88.62 499 CYS B O 1
ATOM 10344 N N . SER B 1 500 ? 21.078 -29.406 -16.859 1 88.25 500 SER B N 1
ATOM 10345 C CA . SER B 1 500 ? 20.656 -30.047 -15.617 1 88.25 500 SER B CA 1
ATOM 10346 C C . SER B 1 500 ? 21.234 -31.453 -15.492 1 88.25 500 SER B C 1
ATOM 10348 O O . SER B 1 500 ? 21.391 -31.969 -14.383 1 88.25 500 SER B O 1
ATOM 10350 N N . ASP B 1 501 ? 21.703 -32.062 -16.609 1 86.31 501 ASP B N 1
ATOM 10351 C CA . ASP B 1 501 ? 22.266 -33.406 -16.609 1 86.31 501 ASP B CA 1
ATOM 10352 C C . ASP B 1 501 ? 23.75 -33.375 -16.219 1 86.31 501 ASP B C 1
ATOM 10354 O O . ASP B 1 501 ? 24.266 -34.312 -15.648 1 86.31 501 ASP B O 1
ATOM 10358 N N . VAL B 1 502 ? 24.344 -32.281 -16.531 1 88.56 502 VAL B N 1
ATOM 10359 C CA . VAL B 1 502 ? 25.766 -32.188 -16.266 1 88.56 502 VAL B CA 1
ATOM 10360 C C . VAL B 1 502 ? 25.984 -31.594 -14.875 1 88.56 502 VAL B C 1
ATOM 10362 O O . VAL B 1 502 ? 27.047 -31.797 -14.266 1 88.56 502 VAL B O 1
ATOM 10365 N N . PHE B 1 503 ? 25.125 -30.797 -14.422 1 91.69 503 PHE B N 1
ATOM 10366 C CA . PHE B 1 503 ? 25.141 -30.234 -13.086 1 91.69 503 PHE B CA 1
ATOM 10367 C C . PHE B 1 503 ? 23.922 -30.672 -12.289 1 91.69 503 PHE B C 1
ATOM 10369 O O . PHE B 1 503 ? 23.062 -29.844 -11.961 1 91.69 503 PHE B O 1
ATOM 10376 N N . PRO B 1 504 ? 23.859 -31.859 -11.812 1 86.25 504 PRO B N 1
ATOM 10377 C CA . PRO B 1 504 ? 22.656 -32.406 -11.188 1 86.25 504 PRO B CA 1
ATOM 10378 C C . PRO B 1 504 ? 22.5 -31.953 -9.727 1 86.25 504 PRO B C 1
ATOM 10380 O O . PRO B 1 504 ? 21.406 -32.031 -9.164 1 86.25 504 PRO B O 1
ATOM 10383 N N . SER B 1 505 ? 23.531 -31.359 -9.219 1 85.62 505 SER B N 1
ATOM 10384 C CA . SER B 1 505 ? 23.453 -30.953 -7.82 1 85.62 505 SER B CA 1
ATOM 10385 C C . SER B 1 505 ? 22.562 -29.734 -7.645 1 85.62 505 SER B C 1
ATOM 10387 O O . SER B 1 505 ? 22.344 -28.969 -8.586 1 85.62 505 SER B O 1
ATOM 10389 N N . GLY B 1 506 ? 21.828 -29.625 -6.496 1 82.5 506 GLY B N 1
ATOM 10390 C CA . GLY B 1 506 ? 21 -28.469 -6.172 1 82.5 506 GLY B CA 1
ATOM 10391 C C . GLY B 1 506 ? 21.703 -27.141 -6.445 1 82.5 506 GLY B C 1
ATOM 10392 O O . GLY B 1 506 ? 21.203 -26.312 -7.215 1 82.5 506 GLY B O 1
ATOM 10393 N N . PRO B 1 507 ? 22.938 -27.078 -5.934 1 87.56 507 PRO B N 1
ATOM 10394 C CA . PRO B 1 507 ? 23.672 -25.844 -6.215 1 87.56 507 PRO B CA 1
ATOM 10395 C C . PRO B 1 507 ? 24.047 -25.703 -7.688 1 87.56 507 PRO B C 1
ATOM 10397 O O . PRO B 1 507 ? 24.156 -24.594 -8.203 1 87.56 507 PRO B O 1
ATOM 10400 N N . GLY B 1 508 ? 24.297 -26.797 -8.336 1 89.69 508 GLY B N 1
ATOM 10401 C CA . GLY B 1 508 ? 24.625 -26.734 -9.75 1 89.69 508 GLY B CA 1
ATOM 10402 C C . GLY B 1 508 ? 23.5 -26.172 -10.609 1 89.69 508 GLY B C 1
ATOM 10403 O O . GLY B 1 508 ? 23.75 -25.359 -11.508 1 89.69 508 GLY B O 1
ATOM 10404 N N . ILE B 1 509 ? 22.391 -26.531 -10.266 1 88.94 509 ILE B N 1
ATOM 10405 C CA . ILE B 1 509 ? 21.234 -26.031 -11.016 1 88.94 509 ILE B CA 1
ATOM 10406 C C . ILE B 1 509 ? 21.016 -24.562 -10.695 1 88.94 509 ILE B C 1
ATOM 10408 O O . ILE B 1 509 ? 20.766 -23.75 -11.602 1 88.94 509 ILE B O 1
ATOM 10412 N N . THR B 1 510 ? 21.219 -24.188 -9.484 1 87.5 510 THR B N 1
ATOM 10413 C CA . THR B 1 510 ? 20.922 -22.828 -9.055 1 87.5 510 THR B CA 1
ATOM 10414 C C . THR B 1 510 ? 22.047 -21.875 -9.453 1 87.5 510 THR B C 1
ATOM 10416 O O . THR B 1 510 ? 21.797 -20.766 -9.93 1 87.5 510 THR B O 1
ATOM 10419 N N . TYR B 1 511 ? 23.297 -22.312 -9.352 1 88.19 511 TYR B N 1
ATOM 10420 C CA . TYR B 1 511 ? 24.406 -21.391 -9.508 1 88.19 511 TYR B CA 1
ATOM 10421 C C . TYR B 1 511 ? 24.953 -21.422 -10.938 1 88.19 511 TYR B C 1
ATOM 10423 O O . TYR B 1 511 ? 25.688 -20.516 -11.344 1 88.19 511 TYR B O 1
ATOM 10431 N N . VAL B 1 512 ? 24.594 -22.438 -11.727 1 91.38 512 VAL B N 1
ATOM 10432 C CA . VAL B 1 512 ? 25.156 -22.516 -13.07 1 91.38 512 VAL B CA 1
ATOM 10433 C C . VAL B 1 512 ? 24.031 -22.516 -14.109 1 91.38 512 VAL B C 1
ATOM 10435 O O . VAL B 1 512 ? 23.859 -21.547 -14.859 1 91.38 512 VAL B O 1
ATOM 10438 N N . CYS B 1 513 ? 23.156 -23.453 -14.008 1 90.12 513 CYS B N 1
ATOM 10439 C CA . CYS B 1 513 ? 22.156 -23.625 -15.047 1 90.12 513 CYS B CA 1
ATOM 10440 C C . CYS B 1 513 ? 21.156 -22.469 -15.023 1 90.12 513 CYS B C 1
ATOM 10442 O O . CYS B 1 513 ? 20.766 -21.953 -16.078 1 90.12 513 CYS B O 1
ATOM 10444 N N . ASN B 1 514 ? 20.766 -22.078 -13.852 1 89.12 514 ASN B N 1
ATOM 10445 C CA . ASN B 1 514 ? 19.781 -21 -13.758 1 89.12 514 ASN B CA 1
ATOM 10446 C C . ASN B 1 514 ? 20.438 -19.656 -13.422 1 89.12 514 ASN B C 1
ATOM 10448 O O . ASN B 1 514 ? 19.766 -18.719 -13.008 1 89.12 514 ASN B O 1
ATOM 10452 N N . SER B 1 515 ? 21.703 -19.656 -13.625 1 89.06 515 SER B N 1
ATOM 10453 C CA . SER B 1 515 ? 22.391 -18.406 -13.344 1 89.06 515 SER B CA 1
ATOM 10454 C C . SER B 1 515 ? 22.188 -17.391 -14.469 1 89.06 515 SER B C 1
ATOM 10456 O O . SER B 1 515 ? 22.156 -17.766 -15.641 1 89.06 515 SER B O 1
ATOM 10458 N N . ARG B 1 516 ? 22.047 -16.188 -14.133 1 86.69 516 ARG B N 1
ATOM 10459 C CA . ARG B 1 516 ? 21.875 -15.117 -15.102 1 86.69 516 ARG B CA 1
ATOM 10460 C C . ARG B 1 516 ? 23.109 -14.984 -16 1 86.69 516 ARG B C 1
ATOM 10462 O O . ARG B 1 516 ? 23 -14.594 -17.156 1 86.69 516 ARG B O 1
ATOM 10469 N N . LEU B 1 517 ? 24.25 -15.375 -15.508 1 87.94 517 LEU B N 1
ATOM 10470 C CA . LEU B 1 517 ? 25.5 -15.195 -16.234 1 87.94 517 LEU B CA 1
ATOM 10471 C C . LEU B 1 517 ? 25.641 -16.234 -17.344 1 87.94 517 LEU B C 1
ATOM 10473 O O . LEU B 1 517 ? 26.312 -15.992 -18.344 1 87.94 517 LEU B O 1
ATOM 10477 N N . CYS B 1 518 ? 24.938 -17.344 -17.172 1 89.56 518 CYS B N 1
ATOM 10478 C CA . CYS B 1 518 ? 25.094 -18.422 -18.141 1 89.56 518 CYS B CA 1
ATOM 10479 C C . CYS B 1 518 ? 23.891 -18.516 -19.047 1 89.56 518 CYS B C 1
ATOM 10481 O O . CYS B 1 518 ? 23.781 -19.438 -19.859 1 89.56 518 CYS B O 1
ATOM 10483 N N . ASN B 1 519 ? 22.953 -17.594 -18.891 1 88.06 519 ASN B N 1
ATOM 10484 C CA . ASN B 1 519 ? 21.781 -17.531 -19.75 1 88.06 519 ASN B CA 1
ATOM 10485 C C . ASN B 1 519 ? 21.734 -16.219 -20.531 1 88.06 519 ASN B C 1
ATOM 10487 O O . ASN B 1 519 ? 22.078 -15.156 -19.984 1 88.06 519 ASN B O 1
ATOM 10491 N N . PRO B 1 520 ? 21.422 -16.359 -21.797 1 83.44 520 PRO B N 1
ATOM 10492 C CA . PRO B 1 520 ? 21.344 -15.133 -22.578 1 83.44 520 PRO B CA 1
ATOM 10493 C C . PRO B 1 520 ? 20.234 -14.203 -22.125 1 83.44 520 PRO B C 1
ATOM 10495 O O . PRO B 1 520 ? 19.188 -14.672 -21.656 1 83.44 520 PRO B O 1
ATOM 10498 N N . PRO B 1 521 ? 20.516 -12.93 -22.203 1 78.81 521 PRO B N 1
ATOM 10499 C CA . PRO B 1 521 ? 19.484 -11.984 -21.797 1 78.81 521 PRO B CA 1
ATOM 10500 C C . PRO B 1 521 ? 18.281 -11.969 -22.734 1 78.81 521 PRO B C 1
ATOM 10502 O O . PRO B 1 521 ? 18.406 -12.359 -23.891 1 78.81 521 PRO B O 1
ATOM 10505 N N . VAL B 1 522 ? 17.141 -11.633 -22.219 1 73.38 522 VAL B N 1
ATOM 10506 C CA . VAL B 1 522 ? 15.922 -11.57 -23.016 1 73.38 522 VAL B CA 1
ATOM 10507 C C . VAL B 1 522 ? 16.047 -10.484 -24.078 1 73.38 522 VAL B C 1
ATOM 10509 O O . VAL B 1 522 ? 15.703 -10.703 -25.234 1 73.38 522 VAL B O 1
ATOM 10512 N N . GLN B 1 523 ? 16.578 -9.375 -23.688 1 75.56 523 GLN B N 1
ATOM 10513 C CA . GLN B 1 523 ? 16.812 -8.281 -24.609 1 75.56 523 GLN B CA 1
ATOM 10514 C C . GLN B 1 523 ? 18.266 -7.828 -24.594 1 75.56 523 GLN B C 1
ATOM 10516 O O . GLN B 1 523 ? 18.703 -7.172 -23.656 1 75.56 523 GLN B O 1
ATOM 10521 N N . PHE B 1 524 ? 19.062 -8.336 -25.578 1 81.31 524 PHE B N 1
ATOM 10522 C CA . PHE B 1 524 ? 20.453 -7.93 -25.688 1 81.31 524 PHE B CA 1
ATOM 10523 C C . PHE B 1 524 ? 20.609 -6.746 -26.625 1 81.31 524 PHE B C 1
ATOM 10525 O O . PHE B 1 524 ? 20.203 -6.824 -27.797 1 81.31 524 PHE B O 1
ATOM 10532 N N . MET B 1 525 ? 21 -5.594 -26.141 1 81.25 525 MET B N 1
ATOM 10533 C CA . MET B 1 525 ? 21.156 -4.406 -26.969 1 81.25 525 MET B CA 1
ATOM 10534 C C . MET B 1 525 ? 22.578 -4.32 -27.531 1 81.25 525 MET B C 1
ATOM 10536 O O . MET B 1 525 ? 22.781 -4.426 -28.734 1 81.25 525 MET B O 1
ATOM 10540 N N . PHE B 1 526 ? 23.5 -4.004 -26.578 1 85.69 526 PHE B N 1
ATOM 10541 C CA . PHE B 1 526 ? 24.906 -3.854 -26.969 1 85.69 526 PHE B CA 1
ATOM 10542 C C . PHE B 1 526 ? 25.828 -4.266 -25.828 1 85.69 526 PHE B C 1
ATOM 10544 O O . PHE B 1 526 ? 25.484 -4.121 -24.656 1 85.69 526 PHE B O 1
ATOM 10551 N N . ASP B 1 527 ? 26.969 -4.98 -26.281 1 86.38 527 ASP B N 1
ATOM 10552 C CA . ASP B 1 527 ? 27.969 -5.305 -25.281 1 86.38 527 ASP B CA 1
ATOM 10553 C C . ASP B 1 527 ? 28.859 -4.098 -24.969 1 86.38 527 ASP B C 1
ATOM 10555 O O . ASP B 1 527 ? 29.719 -3.736 -25.781 1 86.38 527 ASP B O 1
ATOM 10559 N N . MET B 1 528 ? 28.734 -3.512 -23.844 1 88.94 528 MET B N 1
ATOM 10560 C CA . MET B 1 528 ? 29.469 -2.301 -23.484 1 88.94 528 MET B CA 1
ATOM 10561 C C . MET B 1 528 ? 30.688 -2.639 -22.625 1 88.94 528 MET B C 1
ATOM 10563 O O . MET B 1 528 ? 31.391 -1.742 -22.172 1 88.94 528 MET B O 1
ATOM 10567 N N . GLU B 1 529 ? 31.031 -3.812 -22.422 1 86.69 529 GLU B N 1
ATOM 10568 C CA . GLU B 1 529 ? 32.125 -4.219 -21.531 1 86.69 529 GLU B CA 1
ATOM 10569 C C . GLU B 1 529 ? 33.438 -3.627 -21.984 1 86.69 529 GLU B C 1
ATOM 10571 O O . GLU B 1 529 ? 34.188 -3.09 -21.172 1 86.69 529 GLU B O 1
ATOM 10576 N N . PRO B 1 530 ? 33.75 -3.643 -23.328 1 85.94 530 PRO B N 1
ATOM 10577 C CA . PRO B 1 530 ? 35.031 -3.092 -23.719 1 85.94 530 PRO B CA 1
ATOM 10578 C C . PRO B 1 530 ? 35.062 -1.565 -23.703 1 85.94 530 PRO B C 1
ATOM 10580 O O . PRO B 1 530 ? 36.156 -0.964 -23.688 1 85.94 530 PRO B O 1
ATOM 10583 N N . TYR B 1 531 ? 33.969 -0.9 -23.562 1 89.56 531 TYR B N 1
ATOM 10584 C CA . TYR B 1 531 ? 33.875 0.552 -23.688 1 89.56 531 TYR B CA 1
ATOM 10585 C C . TYR B 1 531 ? 33.781 1.215 -22.312 1 89.56 531 TYR B C 1
ATOM 10587 O O . TYR B 1 531 ? 34 2.424 -22.188 1 89.56 531 TYR B O 1
ATOM 10595 N N . TRP B 1 532 ? 33.562 0.467 -21.25 1 90.81 532 TRP B N 1
ATOM 10596 C CA . TRP B 1 532 ? 33.406 1.052 -19.922 1 90.81 532 TRP B CA 1
ATOM 10597 C C . TRP B 1 532 ? 34.688 1.675 -19.438 1 90.81 532 TRP B C 1
ATOM 10599 O O . TRP B 1 532 ? 34.688 2.641 -18.672 1 90.81 532 TRP B O 1
ATOM 10609 N N . ILE B 1 533 ? 35.812 1.169 -19.938 1 89.12 533 ILE B N 1
ATOM 10610 C CA . ILE B 1 533 ? 37.125 1.588 -19.438 1 89.12 533 ILE B CA 1
ATOM 10611 C C . ILE B 1 533 ? 37.344 3.055 -19.797 1 89.12 533 ILE B C 1
ATOM 10613 O O . ILE B 1 533 ? 37.938 3.801 -19.016 1 89.12 533 ILE B O 1
ATOM 10617 N N . TYR B 1 534 ? 36.812 3.521 -20.859 1 90.75 534 TYR B N 1
ATOM 10618 C CA . TYR B 1 534 ? 37.031 4.898 -21.281 1 90.75 534 TYR B CA 1
ATOM 10619 C C . TYR B 1 534 ? 36.281 5.871 -20.391 1 90.75 534 TYR B C 1
ATOM 10621 O O . TYR B 1 534 ? 36.781 6.938 -20.047 1 90.75 534 TYR B O 1
ATOM 10629 N N . PHE B 1 535 ? 3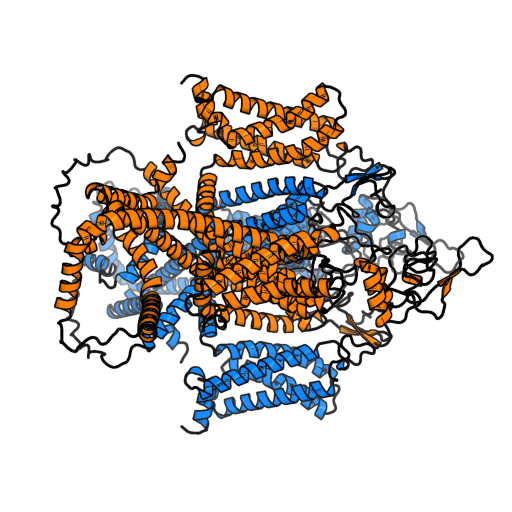5.156 5.484 -20.031 1 91.75 535 PHE B N 1
ATOM 10630 C CA . PHE B 1 535 ? 34.375 6.355 -19.172 1 91.75 535 PHE B CA 1
ATOM 10631 C C . PHE B 1 535 ? 34.938 6.367 -17.766 1 91.75 535 PHE B C 1
ATOM 10633 O O . PHE B 1 535 ? 35.062 7.43 -17.141 1 91.75 535 PHE B O 1
ATOM 10640 N N . GLU B 1 536 ? 35.312 5.227 -17.266 1 91.38 536 GLU B N 1
ATOM 10641 C CA . GLU B 1 536 ? 35.812 5.141 -15.898 1 91.38 536 GLU B CA 1
ATOM 10642 C C . GLU B 1 536 ? 37.156 5.855 -15.766 1 91.38 536 GLU B C 1
ATOM 10644 O O . GLU B 1 536 ? 37.438 6.461 -14.734 1 91.38 536 GLU B O 1
ATOM 10649 N N . PHE B 1 537 ? 37.906 5.844 -16.797 1 91.31 537 PHE B N 1
ATOM 10650 C CA . PHE B 1 537 ? 39.188 6.543 -16.75 1 91.31 537 PHE B CA 1
ATOM 10651 C C . PHE B 1 537 ? 39 8.047 -16.844 1 91.31 537 PHE B C 1
ATOM 10653 O O . PHE B 1 537 ? 39.719 8.82 -16.219 1 91.31 537 PHE B O 1
ATOM 10660 N N . LEU B 1 538 ? 38.031 8.391 -17.594 1 92.75 538 LEU B N 1
ATOM 10661 C CA . LEU B 1 538 ? 37.719 9.812 -17.672 1 92.75 538 LEU B CA 1
ATOM 10662 C C . LEU B 1 538 ? 37.25 10.336 -16.312 1 92.75 538 LEU B C 1
ATOM 10664 O O . LEU B 1 538 ? 37.75 11.367 -15.844 1 92.75 538 LEU B O 1
ATOM 10668 N N . PHE B 1 539 ? 36.438 9.586 -15.664 1 91.88 539 PHE B N 1
ATOM 10669 C CA . PHE B 1 539 ? 35.938 10.031 -14.367 1 91.88 539 PHE B CA 1
ATOM 10670 C C . PHE B 1 539 ? 37.031 9.922 -13.305 1 91.88 539 PHE B C 1
ATOM 10672 O O . PHE B 1 539 ? 37.125 10.797 -12.438 1 91.88 539 PHE B O 1
ATOM 10679 N N . GLY B 1 540 ? 37.781 8.836 -13.391 1 90.62 540 GLY B N 1
ATOM 10680 C CA . GLY B 1 540 ? 38.875 8.703 -12.453 1 90.62 540 GLY B CA 1
ATOM 10681 C C . GLY B 1 540 ? 39.906 9.836 -12.562 1 90.62 540 GLY B C 1
ATOM 10682 O O . GLY B 1 540 ? 40.375 10.344 -11.547 1 90.62 540 GLY B O 1
ATOM 10683 N N . PHE B 1 541 ? 40.062 10.297 -13.719 1 91.25 541 PHE B N 1
ATOM 10684 C CA . PHE B 1 541 ? 41 11.398 -13.945 1 91.25 541 PHE B CA 1
ATOM 10685 C C . PHE B 1 541 ? 40.406 12.711 -13.422 1 91.25 541 PHE B C 1
ATOM 10687 O O . PHE B 1 541 ? 41.125 13.477 -12.75 1 91.25 541 PHE B O 1
ATOM 10694 N N . LEU B 1 542 ? 39.219 12.922 -13.703 1 90.69 542 LEU B N 1
ATOM 10695 C CA . LEU B 1 542 ? 38.594 14.172 -13.273 1 90.69 542 LEU B CA 1
ATOM 10696 C C . LEU B 1 542 ? 38.5 14.234 -11.75 1 90.69 542 LEU B C 1
ATOM 10698 O O . LEU B 1 542 ? 38.719 15.297 -11.156 1 90.69 542 LEU B O 1
ATOM 10702 N N . PHE B 1 543 ? 38.219 13.086 -11.141 1 90.88 543 PHE B N 1
ATOM 10703 C CA . PHE B 1 543 ? 38.125 13.062 -9.688 1 90.88 543 PHE B CA 1
ATOM 10704 C C . PHE B 1 543 ? 39.531 13.195 -9.055 1 90.88 543 PHE B C 1
ATOM 10706 O O . PHE B 1 543 ? 39.656 13.766 -7.973 1 90.88 543 PHE B O 1
ATOM 10713 N N . THR B 1 544 ? 40.562 12.719 -9.734 1 91.31 544 THR B N 1
ATOM 10714 C CA . THR B 1 544 ? 41.906 12.867 -9.227 1 91.31 544 THR B CA 1
ATOM 10715 C C . THR B 1 544 ? 42.344 14.328 -9.289 1 91.31 544 THR B C 1
ATOM 10717 O O . THR B 1 544 ? 42.969 14.828 -8.359 1 91.31 544 THR B O 1
ATOM 10720 N N . VAL B 1 545 ? 41.906 14.977 -10.312 1 89.31 545 VAL B N 1
ATOM 10721 C CA . VAL B 1 545 ? 42.25 16.391 -10.445 1 89.31 545 VAL B CA 1
ATOM 10722 C C . VAL B 1 545 ? 41.5 17.188 -9.383 1 89.31 545 VAL B C 1
ATOM 10724 O O . VAL B 1 545 ? 42.062 18.141 -8.797 1 89.31 545 VAL B O 1
ATOM 10727 N N . GLU B 1 546 ? 40.344 16.797 -9.141 1 87 546 GLU B N 1
ATOM 10728 C CA . GLU B 1 546 ? 39.562 17.5 -8.117 1 87 546 GLU B CA 1
ATOM 10729 C C . GLU B 1 546 ? 40.188 17.344 -6.742 1 87 546 GLU B C 1
ATOM 10731 O O . GLU B 1 546 ? 40.281 18.312 -5.98 1 87 546 GLU B O 1
ATOM 10736 N N . VAL B 1 547 ? 40.656 16.141 -6.426 1 86.94 547 VAL B N 1
ATOM 10737 C CA . VAL B 1 547 ? 41.281 15.93 -5.121 1 86.94 547 VAL B CA 1
ATOM 10738 C C . VAL B 1 547 ? 42.594 16.688 -5.039 1 86.94 547 VAL B C 1
ATOM 10740 O O . VAL B 1 547 ? 42.938 17.266 -4 1 86.94 547 VAL B O 1
ATOM 10743 N N . ALA B 1 548 ? 43.281 16.766 -6.141 1 85.19 548 ALA B N 1
ATOM 10744 C CA . ALA B 1 548 ? 44.562 17.484 -6.168 1 85.19 548 ALA B CA 1
ATOM 10745 C C . ALA B 1 548 ? 44.344 18.984 -5.965 1 85.19 548 ALA B C 1
ATOM 10747 O O . ALA B 1 548 ? 45.094 19.625 -5.238 1 85.19 548 ALA B O 1
ATOM 10748 N N . LEU B 1 549 ? 43.281 19.438 -6.512 1 83.19 549 LEU B N 1
ATOM 10749 C CA . LEU B 1 549 ? 42.969 20.859 -6.375 1 83.19 549 LEU B CA 1
ATOM 10750 C C . LEU B 1 549 ? 42.5 21.188 -4.961 1 83.19 549 LEU B C 1
ATOM 10752 O O . LEU B 1 549 ? 42.781 22.25 -4.422 1 83.19 549 LEU B O 1
ATOM 10756 N N . ARG B 1 550 ? 41.781 20.266 -4.316 1 80.12 550 ARG B N 1
ATOM 10757 C CA . ARG B 1 550 ? 41.312 20.469 -2.959 1 80.12 550 ARG B CA 1
ATOM 10758 C C . ARG B 1 550 ? 42.469 20.438 -1.955 1 80.12 550 ARG B C 1
ATOM 10760 O O . ARG B 1 550 ? 42.469 21.203 -0.988 1 80.12 550 ARG B O 1
ATOM 10767 N N . VAL B 1 551 ? 43.375 19.5 -2.285 1 80.19 551 VAL B N 1
ATOM 10768 C CA . VAL B 1 551 ? 44.531 19.406 -1.39 1 80.19 551 VAL B CA 1
ATOM 10769 C C . VAL B 1 551 ? 45.406 20.641 -1.561 1 80.19 551 VAL B C 1
ATOM 10771 O O . VAL B 1 551 ? 45.938 21.172 -0.582 1 80.19 551 VAL B O 1
ATOM 10774 N N . TYR B 1 552 ? 45.375 21.172 -2.752 1 78.19 552 TYR B N 1
ATOM 10775 C CA . TYR B 1 552 ? 46.219 22.344 -3.023 1 78.19 552 TYR B CA 1
ATOM 10776 C C . TYR B 1 552 ? 45.594 23.594 -2.422 1 78.19 552 TYR B C 1
ATOM 10778 O O . TYR B 1 552 ? 46.312 24.453 -1.891 1 78.19 552 TYR B O 1
ATOM 10786 N N . ALA B 1 553 ? 44.25 23.656 -2.404 1 75.06 553 ALA B N 1
ATOM 10787 C CA . ALA B 1 553 ? 43.562 24.875 -1.974 1 75.06 553 ALA B CA 1
ATOM 10788 C C . ALA B 1 553 ? 43.281 24.844 -0.477 1 75.06 553 ALA B C 1
ATOM 10790 O O . ALA B 1 553 ? 42.812 25.828 0.095 1 75.06 553 ALA B O 1
ATOM 10791 N N . HIS B 1 554 ? 43.688 23.75 0.177 1 75.94 554 HIS B N 1
ATOM 10792 C CA . HIS B 1 554 ? 43.344 23.672 1.595 1 75.94 554 HIS B CA 1
ATOM 10793 C C . HIS B 1 554 ? 44.156 24.656 2.412 1 75.94 554 HIS B C 1
ATOM 10795 O O . HIS B 1 554 ? 45.375 24.781 2.219 1 75.94 554 HIS B O 1
ATOM 10801 N N . PRO B 1 555 ? 43.438 25.484 3.189 1 68.81 555 PRO B N 1
ATOM 10802 C CA . PRO B 1 555 ? 44.125 26.547 3.908 1 68.81 555 PRO B CA 1
ATOM 10803 C C . PRO B 1 555 ? 45.125 26.031 4.93 1 68.81 555 PRO B C 1
ATOM 10805 O O . PRO B 1 555 ? 46.219 26.562 5.055 1 68.81 555 PRO B O 1
ATOM 10808 N N . VAL B 1 556 ? 44.688 24.969 5.801 1 68.56 556 VAL B N 1
ATOM 10809 C CA . VAL B 1 556 ? 45.562 24.406 6.812 1 68.56 556 VAL B CA 1
ATOM 10810 C C . VAL B 1 556 ? 45.938 22.969 6.434 1 68.56 556 VAL B C 1
ATOM 10812 O O . VAL B 1 556 ? 45.094 22.078 6.48 1 68.56 556 VAL B O 1
ATOM 10815 N N . ARG B 1 557 ? 47.156 22.781 6.02 1 67.38 557 ARG B N 1
ATOM 10816 C CA . ARG B 1 557 ? 47.625 21.5 5.5 1 67.38 557 ARG B CA 1
ATOM 10817 C C . ARG B 1 557 ? 47.594 20.422 6.578 1 67.38 557 ARG B C 1
ATOM 10819 O O . ARG B 1 557 ? 47.312 19.25 6.281 1 67.38 557 ARG B O 1
ATOM 10826 N N . ARG B 1 558 ? 47.625 20.75 7.855 1 65.25 558 ARG B N 1
ATOM 10827 C CA . ARG B 1 558 ? 47.656 19.75 8.914 1 65.25 558 ARG B CA 1
ATOM 10828 C C . ARG B 1 558 ? 46.25 19.172 9.164 1 65.25 558 ARG B C 1
ATOM 10830 O O . ARG B 1 558 ? 46.125 18.047 9.648 1 65.25 558 ARG B O 1
ATOM 10837 N N . LEU B 1 559 ? 45.219 19.953 8.711 1 74.31 559 LEU B N 1
ATOM 10838 C CA . LEU B 1 559 ? 43.844 19.516 9.023 1 74.31 559 LEU B CA 1
ATOM 10839 C C . LEU B 1 559 ? 43.188 18.875 7.809 1 74.31 559 LEU B C 1
ATOM 10841 O O . LEU B 1 559 ? 42 18.656 7.793 1 74.31 559 LEU B O 1
ATOM 10845 N N . ILE B 1 560 ? 44.125 18.469 6.883 1 77.38 560 ILE B N 1
ATOM 10846 C CA . ILE B 1 560 ? 43.562 17.891 5.668 1 77.38 560 ILE B CA 1
ATOM 10847 C C . ILE B 1 560 ? 42.938 16.531 5.984 1 77.38 560 ILE B C 1
ATOM 10849 O O . ILE B 1 560 ? 41.875 16.203 5.473 1 77.38 560 ILE B O 1
ATOM 10853 N N . TRP B 1 561 ? 43.469 15.773 6.91 1 77.19 561 TRP B N 1
ATOM 10854 C CA . TRP B 1 561 ? 43 14.422 7.211 1 77.19 561 TRP B CA 1
ATOM 10855 C C . TRP B 1 561 ? 41.812 14.445 8.164 1 77.19 561 TRP B C 1
ATOM 10857 O O . TRP B 1 561 ? 41.125 13.445 8.32 1 77.19 561 TRP B O 1
ATOM 10867 N N . ALA B 1 562 ? 41.531 15.617 8.672 1 76.81 562 ALA B N 1
ATOM 10868 C CA . ALA B 1 562 ? 40.406 15.703 9.578 1 76.81 562 ALA B CA 1
ATOM 10869 C C . ALA B 1 562 ? 39.156 16.188 8.836 1 76.81 562 ALA B C 1
ATOM 10871 O O . ALA B 1 562 ? 38.031 16.078 9.352 1 76.81 562 ALA B O 1
ATOM 10872 N N . ASP B 1 563 ? 39.438 16.531 7.57 1 76.31 563 ASP B N 1
ATOM 10873 C CA . ASP B 1 563 ? 38.281 16.984 6.785 1 76.31 563 ASP B CA 1
ATOM 10874 C C . ASP B 1 563 ? 37.531 15.805 6.172 1 76.31 563 ASP B C 1
ATOM 10876 O O . ASP B 1 563 ? 38.094 15.047 5.379 1 76.31 563 ASP B O 1
ATOM 10880 N N . LEU B 1 564 ? 36.281 15.625 6.562 1 77.81 564 LEU B N 1
ATOM 10881 C CA . LEU B 1 564 ? 35.469 14.5 6.137 1 77.81 564 LEU B CA 1
ATOM 10882 C C . LEU B 1 564 ? 35.219 14.547 4.629 1 77.81 564 LEU B C 1
ATOM 10884 O O . LEU B 1 564 ? 35.094 13.5 3.99 1 77.81 564 LEU B O 1
ATOM 10888 N N . LYS B 1 565 ? 35.312 15.695 4.008 1 76.19 565 LYS B N 1
ATOM 10889 C CA . LYS B 1 565 ? 35.062 15.797 2.57 1 76.19 565 LYS B CA 1
ATOM 10890 C C . LYS B 1 565 ? 36.281 15.305 1.774 1 76.19 565 LYS B C 1
ATOM 10892 O O . LYS B 1 565 ? 36.125 14.664 0.737 1 76.19 565 LYS B O 1
ATOM 10897 N N . VAL B 1 566 ? 37.406 15.594 2.305 1 81.81 566 VAL B N 1
ATOM 10898 C CA . VAL B 1 566 ? 38.594 15.133 1.634 1 81.81 566 VAL B CA 1
ATOM 10899 C C . VAL B 1 566 ? 38.75 13.625 1.795 1 81.81 566 VAL B C 1
ATOM 10901 O O . VAL B 1 566 ? 39.094 12.922 0.841 1 81.81 566 VAL B O 1
ATOM 10904 N N . LEU B 1 567 ? 38.375 13.172 2.941 1 83.88 567 LEU B N 1
ATOM 10905 C CA . LEU B 1 567 ? 38.438 11.734 3.174 1 83.88 567 LEU B CA 1
ATOM 10906 C C . LEU B 1 567 ? 37.469 10.984 2.293 1 83.88 567 LEU B C 1
ATOM 10908 O O . LEU B 1 567 ? 37.781 9.914 1.766 1 83.88 567 LEU B O 1
ATOM 10912 N N . ALA B 1 568 ? 36.344 11.523 2.139 1 83.19 568 ALA B N 1
ATOM 10913 C CA . ALA B 1 568 ? 35.312 10.898 1.288 1 83.19 568 ALA B CA 1
ATOM 10914 C C . ALA B 1 568 ? 35.75 10.898 -0.173 1 83.19 568 ALA B C 1
ATOM 10916 O O . ALA B 1 568 ? 35.531 9.93 -0.896 1 83.19 568 ALA B O 1
ATOM 10917 N N . SER B 1 569 ? 36.438 11.898 -0.598 1 86.25 569 SER B N 1
ATOM 10918 C CA . SER B 1 569 ? 36.906 11.969 -1.982 1 86.25 569 SER B CA 1
ATOM 10919 C C . SER B 1 569 ? 38.031 10.984 -2.248 1 86.25 569 SER B C 1
ATOM 10921 O O . SER B 1 569 ? 38.188 10.469 -3.357 1 86.25 569 SER B O 1
ATOM 10923 N N . ILE B 1 570 ? 38.781 10.703 -1.221 1 87.56 570 ILE B N 1
ATOM 10924 C CA . ILE B 1 570 ? 39.875 9.734 -1.375 1 87.56 570 ILE B CA 1
ATOM 10925 C C . ILE B 1 570 ? 39.281 8.32 -1.402 1 87.56 570 ILE B C 1
ATOM 10927 O O . ILE B 1 570 ? 39.719 7.48 -2.189 1 87.56 570 ILE B O 1
ATOM 10931 N N . LEU B 1 571 ? 38.312 8.141 -0.614 1 87.31 571 LEU B N 1
ATOM 10932 C CA . LEU B 1 571 ? 37.688 6.824 -0.576 1 87.31 571 LEU B CA 1
ATOM 10933 C C . LEU B 1 571 ? 37 6.512 -1.904 1 87.31 571 LEU B C 1
ATOM 10935 O O . LEU B 1 571 ? 36.969 5.359 -2.344 1 87.31 571 LEU B O 1
ATOM 10939 N N . ILE B 1 572 ? 36.469 7.469 -2.57 1 88.69 572 ILE B N 1
ATOM 10940 C CA . ILE B 1 572 ? 35.781 7.301 -3.832 1 88.69 572 ILE B CA 1
ATOM 10941 C C . ILE B 1 572 ? 36.75 6.984 -4.945 1 88.69 572 ILE B C 1
ATOM 10943 O O . ILE B 1 572 ? 36.406 6.332 -5.934 1 88.69 572 ILE B O 1
ATOM 10947 N N . LEU B 1 573 ? 38.062 7.336 -4.73 1 90.75 573 LEU B N 1
ATOM 10948 C CA . LEU B 1 573 ? 39.062 7.164 -5.777 1 90.75 573 LEU B CA 1
ATOM 10949 C C . LEU B 1 573 ? 39.75 5.82 -5.637 1 90.75 573 LEU B C 1
ATOM 10951 O O . LEU B 1 573 ? 40.469 5.379 -6.551 1 90.75 573 LEU B O 1
ATOM 10955 N N . ILE B 1 574 ? 39.438 5.086 -4.652 1 89.56 574 ILE B N 1
ATOM 10956 C CA . ILE B 1 574 ? 40.156 3.838 -4.395 1 89.56 574 ILE B CA 1
ATOM 10957 C C . ILE B 1 574 ? 39.844 2.834 -5.504 1 89.56 574 ILE B C 1
ATOM 10959 O O . ILE B 1 574 ? 40.781 2.203 -6.047 1 89.56 574 ILE B O 1
ATOM 10963 N N . PRO B 1 575 ? 38.594 2.689 -5.973 1 89.12 575 PRO B N 1
ATOM 10964 C CA . PRO B 1 575 ? 38.344 1.713 -7.031 1 89.12 575 PRO B CA 1
ATOM 10965 C C . PRO B 1 575 ? 39.062 2.043 -8.336 1 89.12 575 PRO B C 1
ATOM 10967 O O . PRO B 1 575 ? 39.469 1.136 -9.062 1 89.12 575 PRO B O 1
ATOM 10970 N N . PHE B 1 576 ? 39.281 3.297 -8.578 1 89.75 576 PHE B N 1
ATOM 10971 C CA . PHE B 1 576 ? 39.969 3.697 -9.789 1 89.75 576 PHE B CA 1
ATOM 10972 C C . PHE B 1 576 ? 41.438 3.299 -9.719 1 89.75 576 PHE B C 1
ATOM 10974 O O . PHE B 1 576 ? 42 2.756 -10.68 1 89.75 576 PHE B O 1
ATOM 10981 N N . TYR B 1 577 ? 42.125 3.48 -8.617 1 89.94 577 TYR B N 1
ATOM 10982 C CA . TYR B 1 577 ? 43.531 3.16 -8.5 1 89.94 577 TYR B CA 1
ATOM 10983 C C . TYR B 1 577 ? 43.75 1.655 -8.391 1 89.94 577 TYR B C 1
ATOM 10985 O O . TYR B 1 577 ? 44.781 1.136 -8.812 1 89.94 577 TYR B O 1
ATOM 10993 N N . VAL B 1 578 ? 42.75 0.98 -7.91 1 88.62 578 VAL B N 1
ATOM 10994 C CA . VAL B 1 578 ? 42.844 -0.476 -7.91 1 88.62 578 VAL B CA 1
ATOM 10995 C C . VAL B 1 578 ? 42.75 -1 -9.344 1 88.62 578 VAL B C 1
ATOM 10997 O O . VAL B 1 578 ? 43.406 -1.966 -9.711 1 88.62 578 VAL B O 1
ATOM 11000 N N . GLU B 1 579 ? 41.938 -0.404 -10.148 1 88.38 579 GLU B N 1
ATOM 11001 C CA . GLU B 1 579 ? 41.812 -0.798 -11.547 1 88.38 579 GLU B CA 1
ATOM 11002 C C . GLU B 1 579 ? 43.094 -0.511 -12.312 1 88.38 579 GLU B C 1
ATOM 11004 O O . GLU B 1 579 ? 43.5 -1.289 -13.18 1 88.38 579 GLU B O 1
ATOM 11009 N N . VAL B 1 580 ? 43.781 0.554 -11.898 1 88.56 580 VAL B N 1
ATOM 11010 C CA . VAL B 1 580 ? 45.031 0.897 -12.547 1 88.56 580 VAL B CA 1
ATOM 11011 C C . VAL B 1 580 ? 46.125 -0.12 -12.164 1 88.56 580 VAL B C 1
ATOM 11013 O O . VAL B 1 580 ? 46.906 -0.534 -13 1 88.56 580 VAL B O 1
ATOM 11016 N N . VAL B 1 581 ? 46 -0.589 -10.977 1 87.19 581 VAL B N 1
ATOM 11017 C CA . VAL B 1 581 ? 46.938 -1.591 -10.516 1 87.19 581 VAL B CA 1
ATOM 11018 C C . VAL B 1 581 ? 46.656 -2.928 -11.203 1 87.19 581 VAL B C 1
ATOM 11020 O O . VAL B 1 581 ? 47.594 -3.664 -11.539 1 87.19 581 VAL B O 1
ATOM 11023 N N . GLU B 1 582 ? 45.438 -3.186 -11.453 1 86.62 582 GLU B N 1
ATOM 11024 C CA . GLU B 1 582 ? 45.062 -4.414 -12.156 1 86.62 582 GLU B CA 1
ATOM 11025 C C . GLU B 1 582 ? 45.594 -4.418 -13.586 1 86.62 582 GLU B C 1
ATOM 11027 O O . GLU B 1 582 ? 46.062 -5.445 -14.078 1 86.62 582 GLU B O 1
ATOM 11032 N N . ILE B 1 583 ? 45.562 -3.271 -14.156 1 86.31 583 ILE B N 1
ATOM 11033 C CA . ILE B 1 583 ? 46.031 -3.152 -15.531 1 86.31 583 ILE B CA 1
ATOM 11034 C C . ILE B 1 583 ? 47.562 -3.289 -15.547 1 86.31 583 ILE B C 1
ATOM 11036 O O . ILE B 1 583 ? 48.125 -3.91 -16.453 1 86.31 583 ILE B O 1
ATOM 11040 N N . MET B 1 584 ? 48.219 -2.887 -14.484 1 86.88 584 MET B N 1
ATOM 11041 C CA . MET B 1 584 ? 49.688 -2.939 -14.406 1 86.88 584 MET B CA 1
ATOM 11042 C C . MET B 1 584 ? 50.156 -4.371 -14.188 1 86.88 584 MET B C 1
ATOM 11044 O O . MET B 1 584 ? 51.219 -4.75 -14.664 1 86.88 584 MET B O 1
ATOM 11048 N N . ILE B 1 585 ? 49.281 -5.184 -13.531 1 84.5 585 ILE B N 1
ATOM 11049 C CA . ILE B 1 585 ? 49.656 -6.574 -13.266 1 84.5 585 ILE B CA 1
ATOM 11050 C C . ILE B 1 585 ? 49.281 -7.438 -14.477 1 84.5 585 ILE B C 1
ATOM 11052 O O . ILE B 1 585 ? 49.75 -8.578 -14.586 1 84.5 585 ILE B O 1
ATOM 11056 N N . GLY B 1 586 ? 48.625 -6.891 -15.461 1 78.62 586 GLY B N 1
ATOM 11057 C CA . GLY B 1 586 ? 48.344 -7.602 -16.688 1 78.62 586 GLY B CA 1
ATOM 11058 C C . GLY B 1 586 ? 46.969 -8.195 -16.75 1 78.62 586 GLY B C 1
ATOM 11059 O O . GLY B 1 586 ? 46.656 -9.039 -17.594 1 78.62 586 GLY B O 1
ATOM 11060 N N . GLU B 1 587 ? 46.094 -7.902 -15.781 1 77.69 587 GLU B N 1
ATOM 11061 C CA . GLU B 1 587 ? 44.719 -8.391 -15.789 1 77.69 587 GLU B CA 1
ATOM 11062 C C . GLU B 1 587 ? 43.75 -7.297 -16.234 1 77.69 587 GLU B C 1
ATOM 11064 O O . GLU B 1 587 ? 43.844 -6.148 -15.812 1 77.69 587 GLU B O 1
ATOM 11069 N N . TRP B 1 588 ? 42.969 -7.625 -17.234 1 78 588 TRP B N 1
ATOM 11070 C CA . TRP B 1 588 ? 41.969 -6.66 -17.688 1 78 588 TRP B CA 1
ATOM 11071 C C . TRP B 1 588 ? 40.781 -6.621 -16.734 1 78 588 TRP B C 1
ATOM 11073 O O . TRP B 1 588 ? 40.25 -7.668 -16.359 1 78 588 TRP B O 1
ATOM 11083 N N . PRO B 1 589 ? 40.469 -5.461 -16.297 1 80.12 589 PRO B N 1
ATOM 11084 C CA . PRO B 1 589 ? 39.375 -5.352 -15.328 1 80.12 589 PRO B CA 1
ATOM 11085 C C . PRO B 1 589 ? 38 -5.641 -15.945 1 80.12 589 PRO B C 1
ATOM 11087 O O . PRO B 1 589 ? 37.781 -5.348 -17.125 1 80.12 589 PRO B O 1
ATOM 11090 N N . THR B 1 590 ? 37.25 -6.414 -15.234 1 78.81 590 THR B N 1
ATOM 11091 C CA . THR B 1 590 ? 35.875 -6.652 -15.602 1 78.81 590 THR B CA 1
ATOM 11092 C C . THR B 1 590 ? 34.938 -5.637 -14.93 1 78.81 590 THR B C 1
ATOM 11094 O O . THR B 1 590 ? 34.938 -5.5 -13.703 1 78.81 590 THR B O 1
ATOM 11097 N N . TYR B 1 591 ? 34.188 -4.879 -15.742 1 80.12 591 TYR B N 1
ATOM 11098 C CA . TYR B 1 591 ? 33.375 -3.791 -15.203 1 80.12 591 TYR B CA 1
ATOM 11099 C C . TYR B 1 591 ? 31.938 -4.254 -14.945 1 80.12 591 TYR B C 1
ATOM 11101 O O . TYR B 1 591 ? 31.188 -3.594 -14.219 1 80.12 591 TYR B O 1
ATOM 11109 N N . SER B 1 592 ? 31.609 -5.41 -15.453 1 76.81 592 SER B N 1
ATOM 11110 C CA . SER B 1 592 ? 30.266 -5.902 -15.156 1 76.81 592 SER B CA 1
ATOM 11111 C C . SER B 1 592 ? 30.141 -6.277 -13.68 1 76.81 592 SER B C 1
ATOM 11113 O O . SER B 1 592 ? 30.953 -7.035 -13.156 1 76.81 592 SER B O 1
ATOM 11115 N N . VAL B 1 593 ? 29.312 -5.535 -12.984 1 71 593 VAL B N 1
ATOM 11116 C CA . VAL B 1 593 ? 29.109 -5.742 -11.555 1 71 593 VAL B CA 1
ATOM 11117 C C . VAL B 1 593 ? 28.141 -6.895 -11.32 1 71 593 VAL B C 1
ATOM 11119 O O . VAL B 1 593 ? 26.953 -6.805 -11.68 1 71 593 VAL B O 1
ATOM 11122 N N . ILE B 1 594 ? 28.672 -7.973 -10.789 1 74 594 ILE B N 1
ATOM 11123 C CA . ILE B 1 594 ? 27.891 -9.164 -10.516 1 74 594 ILE B CA 1
ATOM 11124 C C . ILE B 1 594 ? 28.062 -9.57 -9.047 1 74 594 ILE B C 1
ATOM 11126 O O . ILE B 1 594 ? 29.078 -10.148 -8.672 1 74 594 ILE B O 1
ATOM 11130 N N . PRO B 1 595 ? 27.031 -9.289 -8.266 1 80.19 595 PRO B N 1
ATOM 11131 C CA . PRO B 1 595 ? 27.156 -9.586 -6.836 1 80.19 595 PRO B CA 1
ATOM 11132 C C . PRO B 1 595 ? 27.219 -11.086 -6.551 1 80.19 595 PRO B C 1
ATOM 11134 O O . PRO B 1 595 ? 27.625 -11.5 -5.461 1 80.19 595 PRO B O 1
ATOM 11137 N N . THR B 1 596 ? 26.891 -11.883 -7.496 1 81.56 596 THR B N 1
ATOM 11138 C CA . THR B 1 596 ? 26.859 -13.32 -7.285 1 81.56 596 THR B CA 1
ATOM 11139 C C . THR B 1 596 ? 28.281 -13.883 -7.234 1 81.56 596 THR B C 1
ATOM 11141 O O . THR B 1 596 ? 28.5 -15 -6.758 1 81.56 596 THR B O 1
ATOM 11144 N N . LEU B 1 597 ? 29.25 -13.125 -7.766 1 78.5 597 LEU B N 1
ATOM 11145 C CA . LEU B 1 597 ? 30.656 -13.508 -7.73 1 78.5 597 LEU B CA 1
ATOM 11146 C C . LEU B 1 597 ? 31.453 -12.578 -6.836 1 78.5 597 LEU B C 1
ATOM 11148 O O . LEU B 1 597 ? 32.094 -11.648 -7.32 1 78.5 597 LEU B O 1
ATOM 11152 N N . PRO B 1 598 ? 31.344 -12.914 -5.531 1 76.44 598 PRO B N 1
ATOM 11153 C CA . PRO B 1 598 ? 32.062 -11.977 -4.66 1 76.44 598 PRO B CA 1
ATOM 11154 C C . PRO B 1 598 ? 33.562 -12.125 -4.754 1 76.44 598 PRO B C 1
ATOM 11156 O O . PRO B 1 598 ? 34.094 -13.242 -4.688 1 76.44 598 PRO B O 1
ATOM 11159 N N . SER B 1 599 ? 34.219 -11.18 -5.312 1 76.38 599 SER B N 1
ATOM 11160 C CA . SER B 1 599 ? 35.688 -11.07 -5.344 1 76.38 599 SER B CA 1
ATOM 11161 C C . SER B 1 599 ? 36.156 -9.789 -4.668 1 76.38 599 SER B C 1
ATOM 11163 O O . SER B 1 599 ? 35.344 -8.914 -4.348 1 76.38 599 SER B O 1
ATOM 11165 N N . PHE B 1 600 ? 37.344 -9.773 -4.273 1 78.69 600 PHE B N 1
ATOM 11166 C CA . PHE B 1 600 ? 37.906 -8.562 -3.688 1 78.69 600 PHE B CA 1
ATOM 11167 C C . PHE B 1 600 ? 37.656 -7.355 -4.582 1 78.69 600 PHE B C 1
ATOM 11169 O O . PHE B 1 600 ? 37.25 -6.297 -4.102 1 78.69 600 PHE B O 1
ATOM 11176 N N . PHE B 1 601 ? 37.781 -7.625 -5.836 1 74.81 601 PHE B N 1
ATOM 11177 C CA . PHE B 1 601 ? 37.625 -6.523 -6.781 1 74.81 601 PHE B CA 1
ATOM 11178 C C . PHE B 1 601 ? 36.156 -6.105 -6.898 1 74.81 601 PHE B C 1
ATOM 11180 O O . PHE B 1 601 ? 35.844 -4.922 -7.043 1 74.81 601 PHE B O 1
ATOM 11187 N N . SER B 1 602 ? 35.344 -7.121 -6.715 1 74.38 602 SER B N 1
ATOM 11188 C CA . SER B 1 602 ? 33.938 -6.789 -6.809 1 74.38 602 SER B CA 1
ATOM 11189 C C . SER B 1 602 ? 33.469 -6.027 -5.574 1 74.38 602 SER B C 1
ATOM 11191 O O . SER B 1 602 ? 32.594 -5.164 -5.668 1 74.38 602 SER B O 1
ATOM 11193 N N . MET B 1 603 ? 34.094 -6.184 -4.441 1 79.06 603 MET B N 1
ATOM 11194 C CA . MET B 1 603 ? 33.719 -5.492 -3.211 1 79.06 603 MET B CA 1
ATOM 11195 C C . MET B 1 603 ? 34.25 -4.051 -3.221 1 79.06 603 MET B C 1
ATOM 11197 O O . MET B 1 603 ? 33.562 -3.15 -2.713 1 79.06 603 MET B O 1
ATOM 11201 N N . VAL B 1 604 ? 35.344 -3.93 -3.861 1 82.19 604 VAL B N 1
ATOM 11202 C CA . VAL B 1 604 ? 35.906 -2.588 -3.918 1 82.19 604 VAL B CA 1
ATOM 11203 C C . VAL B 1 604 ? 35.062 -1.709 -4.848 1 82.19 604 VAL B C 1
ATOM 11205 O O . VAL B 1 604 ? 34.969 -0.498 -4.637 1 82.19 604 VAL B O 1
ATOM 11208 N N . ARG B 1 605 ? 34.469 -2.311 -5.801 1 82.56 605 ARG B N 1
ATOM 11209 C CA . ARG B 1 605 ? 33.688 -1.548 -6.75 1 82.56 605 ARG B CA 1
ATOM 11210 C C . ARG B 1 605 ? 32.406 -1.025 -6.094 1 82.56 605 ARG B C 1
ATOM 11212 O O . ARG B 1 605 ? 31.781 -0.09 -6.598 1 82.56 605 ARG B O 1
ATOM 11219 N N . PHE B 1 606 ? 32.094 -1.542 -4.926 1 81.5 606 PHE B N 1
ATOM 11220 C CA . PHE B 1 606 ? 30.969 -1.037 -4.148 1 81.5 606 PHE B CA 1
ATOM 11221 C C . PHE B 1 606 ? 31.234 0.389 -3.68 1 81.5 606 PHE B C 1
ATOM 11223 O O . PHE B 1 606 ? 30.312 1.178 -3.52 1 81.5 606 PHE B O 1
ATOM 11230 N N . LEU B 1 607 ? 32.438 0.723 -3.619 1 84.38 607 LEU B N 1
ATOM 11231 C CA . LEU B 1 607 ? 32.812 2.045 -3.129 1 84.38 607 LEU B CA 1
ATOM 11232 C C . LEU B 1 607 ? 32.5 3.119 -4.164 1 84.38 607 LEU B C 1
ATOM 11234 O O . LEU B 1 607 ? 32.438 4.305 -3.834 1 84.38 607 LEU B O 1
ATOM 11238 N N . LYS B 1 608 ? 32.281 2.713 -5.414 1 86.81 608 LYS B N 1
ATOM 11239 C CA . LYS B 1 608 ? 31.891 3.668 -6.449 1 86.81 608 LYS B CA 1
ATOM 11240 C C . LYS B 1 608 ? 30.516 4.266 -6.164 1 86.81 608 LYS B C 1
ATOM 11242 O O . LYS B 1 608 ? 30.203 5.359 -6.637 1 86.81 608 LYS B O 1
ATOM 11247 N N . SER B 1 609 ? 29.797 3.529 -5.375 1 83.31 609 SER B N 1
ATOM 11248 C CA . SER B 1 609 ? 28.469 4.031 -5.047 1 83.31 609 SER B CA 1
ATOM 11249 C C . SER B 1 609 ? 28.547 5.246 -4.125 1 83.31 609 SER B C 1
ATOM 11251 O O . SER B 1 609 ? 27.609 6.035 -4.051 1 83.31 609 SER B O 1
ATOM 11253 N N . LEU B 1 610 ? 29.656 5.41 -3.475 1 83.81 610 LEU B N 1
ATOM 11254 C CA . LEU B 1 610 ? 29.828 6.527 -2.553 1 83.81 610 LEU B CA 1
ATOM 11255 C C . LEU B 1 610 ? 29.984 7.84 -3.312 1 83.81 610 LEU B C 1
ATOM 11257 O O . LEU B 1 610 ? 29.984 8.914 -2.709 1 83.81 610 LEU B O 1
ATOM 11261 N N . ARG B 1 611 ? 30.094 7.75 -4.668 1 87.5 611 ARG B N 1
ATOM 11262 C CA . ARG B 1 611 ? 30.125 8.953 -5.496 1 87.5 611 ARG B CA 1
ATOM 11263 C C . ARG B 1 611 ? 28.875 9.789 -5.293 1 87.5 611 ARG B C 1
ATOM 11265 O O . ARG B 1 611 ? 28.891 11.008 -5.484 1 87.5 611 ARG B O 1
ATOM 11272 N N . ILE B 1 612 ? 27.875 9.133 -4.766 1 82.94 612 ILE B N 1
ATOM 11273 C CA . ILE B 1 612 ? 26.609 9.812 -4.57 1 82.94 612 ILE B CA 1
ATOM 11274 C C . ILE B 1 612 ? 26.719 10.805 -3.416 1 82.94 612 ILE B C 1
ATOM 11276 O O . ILE B 1 612 ? 26.016 11.82 -3.385 1 82.94 612 ILE B O 1
ATOM 11280 N N . LEU B 1 613 ? 27.641 10.57 -2.5 1 76.44 613 LEU B N 1
ATOM 11281 C CA . LEU B 1 613 ? 27.844 11.461 -1.357 1 76.44 613 LEU B CA 1
ATOM 11282 C C . LEU B 1 613 ? 28.422 12.797 -1.801 1 76.44 613 LEU B C 1
ATOM 11284 O O . LEU B 1 613 ? 28.234 13.812 -1.123 1 76.44 613 LEU B O 1
ATOM 11288 N N . LYS B 1 614 ? 29.094 12.805 -2.932 1 78.88 614 LYS B N 1
ATOM 11289 C CA . LYS B 1 614 ? 29.641 14.039 -3.469 1 78.88 614 LYS B CA 1
ATOM 11290 C C . LYS B 1 614 ? 28.547 14.969 -3.965 1 78.88 614 LYS B C 1
ATOM 11292 O O . LYS B 1 614 ? 28.719 16.188 -4.016 1 78.88 614 LYS B O 1
ATOM 11297 N N . LEU B 1 615 ? 27.438 14.391 -4.297 1 75.94 615 LEU B N 1
ATOM 11298 C CA . LEU B 1 615 ? 26.312 15.188 -4.77 1 75.94 615 LEU B CA 1
ATOM 11299 C C . LEU B 1 615 ? 25.703 15.984 -3.623 1 75.94 615 LEU B C 1
ATOM 11301 O O . LEU B 1 615 ? 25.156 17.062 -3.838 1 75.94 615 LEU B O 1
ATOM 11305 N N . GLY B 1 616 ? 25.797 15.5 -2.381 1 68.75 616 GLY B N 1
ATOM 11306 C CA . GLY B 1 616 ? 25.203 16.156 -1.224 1 68.75 616 GLY B CA 1
ATOM 11307 C C . GLY B 1 616 ? 25.844 17.484 -0.904 1 68.75 616 GLY B C 1
ATOM 11308 O O . GLY B 1 616 ? 25.156 18.406 -0.429 1 68.75 616 GLY B O 1
ATOM 11309 N N . SER B 1 617 ? 27.078 17.641 -1.26 1 65.06 617 SER B N 1
ATOM 11310 C CA . SER B 1 617 ? 27.781 18.875 -0.912 1 65.06 617 SER B CA 1
ATOM 11311 C C . SER B 1 617 ? 27.469 19.984 -1.899 1 65.06 617 SER B C 1
ATOM 11313 O O . SER B 1 617 ? 27.641 21.172 -1.589 1 65.06 617 SER B O 1
ATOM 11315 N N . HIS B 1 618 ? 26.875 19.656 -2.969 1 64.94 618 HIS B N 1
ATOM 11316 C CA . HIS B 1 618 ? 26.656 20.672 -4 1 64.94 618 HIS B CA 1
ATOM 11317 C C . HIS B 1 618 ? 25.234 21.203 -3.961 1 64.94 618 HIS B C 1
ATOM 11319 O O . HIS B 1 618 ? 24.938 22.219 -4.578 1 64.94 618 HIS B O 1
ATOM 11325 N N . ILE B 1 619 ? 24.438 20.625 -3.102 1 63.5 619 ILE B N 1
ATOM 11326 C CA . ILE B 1 619 ? 23.047 21.062 -3.09 1 63.5 619 ILE B CA 1
ATOM 11327 C C . ILE B 1 619 ? 22.828 22.031 -1.923 1 63.5 619 ILE B C 1
ATOM 11329 O O . ILE B 1 619 ? 23.031 21.656 -0.762 1 63.5 619 ILE B O 1
ATOM 11333 N N . PRO B 1 620 ? 22.641 23.297 -2.166 1 64.25 620 PRO B N 1
ATOM 11334 C CA . PRO B 1 620 ? 22.406 24.234 -1.065 1 64.25 620 PRO B CA 1
ATOM 11335 C C . PRO B 1 620 ? 21.266 23.781 -0.151 1 64.25 620 PRO B C 1
ATOM 11337 O O . PRO B 1 620 ? 21.266 24.094 1.042 1 64.25 620 PRO B O 1
ATOM 11340 N N . GLY B 1 621 ? 20.438 22.984 -0.643 1 71.38 621 GLY B N 1
ATOM 11341 C CA . GLY B 1 621 ? 19.297 22.516 0.128 1 71.38 621 GLY B CA 1
ATOM 11342 C C . GLY B 1 621 ? 19.656 21.453 1.144 1 71.38 621 GLY B C 1
ATOM 11343 O O . GLY B 1 621 ? 18.875 21.156 2.049 1 71.38 621 GLY B O 1
ATOM 11344 N N . SER B 1 622 ? 20.891 21.031 1.156 1 75.56 622 SER B N 1
ATOM 11345 C CA . SER B 1 622 ? 21.281 19.984 2.094 1 75.56 622 SER B CA 1
ATOM 11346 C C . SER B 1 622 ? 21.391 20.531 3.516 1 75.56 622 SER B C 1
ATOM 11348 O O . SER B 1 622 ? 21.141 19.812 4.484 1 75.56 622 SER B O 1
ATOM 11350 N N . ARG B 1 623 ? 21.719 21.812 3.607 1 74.44 623 ARG B N 1
ATOM 11351 C CA . ARG B 1 623 ? 21.812 22.422 4.934 1 74.44 623 ARG B CA 1
ATOM 11352 C C . ARG B 1 623 ? 20.438 22.516 5.59 1 74.44 623 ARG B C 1
ATOM 11354 O O . ARG B 1 623 ? 20.312 22.344 6.805 1 74.44 623 ARG B O 1
ATOM 11361 N N . VAL B 1 624 ? 19.516 22.75 4.688 1 82.75 624 VAL B N 1
ATOM 11362 C CA . VAL B 1 624 ? 18.141 22.828 5.195 1 82.75 624 VAL B CA 1
ATOM 11363 C C . VAL B 1 624 ? 17.719 21.469 5.73 1 82.75 624 VAL B C 1
ATOM 11365 O O . VAL B 1 624 ? 17.078 21.391 6.785 1 82.75 624 VAL B O 1
ATOM 11368 N N . LEU B 1 625 ? 18.156 20.469 5.07 1 84.19 625 LEU B N 1
ATOM 11369 C CA . LEU B 1 625 ? 17.766 19.109 5.449 1 84.19 625 LEU B CA 1
ATOM 11370 C C . LEU B 1 625 ? 18.484 18.688 6.727 1 84.19 625 LEU B C 1
ATOM 11372 O O . LEU B 1 625 ? 17.875 18.062 7.602 1 84.19 625 LEU B O 1
ATOM 11376 N N . ILE B 1 626 ? 19.734 19 6.848 1 80.81 626 ILE B N 1
ATOM 11377 C CA . ILE B 1 626 ? 20.516 18.641 8.023 1 80.81 626 ILE B CA 1
ATOM 11378 C C . ILE B 1 626 ? 20 19.391 9.25 1 80.81 626 ILE B C 1
ATOM 11380 O O . ILE B 1 626 ? 19.891 18.828 10.336 1 80.81 626 ILE B O 1
ATOM 11384 N N . ARG B 1 627 ? 19.641 20.625 9.023 1 79.75 627 ARG B N 1
ATOM 11385 C CA . ARG B 1 627 ? 19.094 21.422 10.117 1 79.75 627 ARG B CA 1
ATOM 11386 C C . ARG B 1 627 ? 17.75 20.875 10.57 1 79.75 627 ARG B C 1
ATOM 11388 O O . ARG B 1 627 ? 17.453 20.828 11.766 1 79.75 627 ARG B O 1
ATOM 11395 N N . THR B 1 628 ? 16.984 20.531 9.625 1 85.12 628 THR B N 1
ATOM 11396 C CA . THR B 1 628 ? 15.68 19.953 9.953 1 85.12 628 THR B CA 1
ATOM 11397 C C . THR B 1 628 ? 15.852 18.656 10.742 1 85.12 628 THR B C 1
ATOM 11399 O O . THR B 1 628 ? 15.156 18.438 11.734 1 85.12 628 THR B O 1
ATOM 11402 N N . ALA B 1 629 ? 16.812 17.844 10.344 1 85 629 ALA B N 1
ATOM 11403 C CA . ALA B 1 629 ? 17.047 16.562 11.008 1 85 629 ALA B CA 1
ATOM 11404 C C . ALA B 1 629 ? 17.562 16.781 12.43 1 85 629 ALA B C 1
ATOM 11406 O O . ALA B 1 629 ? 17.141 16.078 13.359 1 85 629 ALA B O 1
ATOM 11407 N N . GLN B 1 630 ? 18.359 17.719 12.641 1 82.19 630 GLN B N 1
ATOM 11408 C CA . GLN B 1 630 ? 18.938 17.969 13.953 1 82.19 630 GLN B CA 1
ATOM 11409 C C . GLN B 1 630 ? 17.891 18.5 14.93 1 82.19 630 GLN B C 1
ATOM 11411 O O . GLN B 1 630 ? 17.906 18.141 16.109 1 82.19 630 GLN B O 1
ATOM 11416 N N . LEU B 1 631 ? 16.969 19.219 14.391 1 79.94 631 LEU B N 1
ATOM 11417 C CA . LEU B 1 631 ? 15.969 19.844 15.25 1 79.94 631 LEU B CA 1
ATOM 11418 C C . LEU B 1 631 ? 14.844 18.859 15.57 1 79.94 631 LEU B C 1
ATOM 11420 O O . LEU B 1 631 ? 14.172 19 16.594 1 79.94 631 LEU B O 1
ATOM 11424 N N . THR B 1 632 ? 14.672 17.891 14.758 1 83.56 632 THR B N 1
ATOM 11425 C CA . THR B 1 632 ? 13.523 17 14.938 1 83.56 632 THR B CA 1
ATOM 11426 C C . THR B 1 632 ? 13.961 15.656 15.508 1 83.56 632 THR B C 1
ATOM 11428 O O . THR B 1 632 ? 13.125 14.867 15.945 1 83.56 632 THR B O 1
ATOM 11431 N N . VAL B 1 633 ? 15.234 15.344 15.602 1 83.88 633 VAL B N 1
ATOM 11432 C CA . VAL B 1 633 ? 15.719 14.008 15.922 1 83.88 633 VAL B CA 1
ATOM 11433 C C . VAL B 1 633 ? 15.273 13.617 17.328 1 83.88 633 VAL B C 1
ATOM 11435 O O . VAL B 1 633 ? 14.852 12.484 17.578 1 83.88 633 VAL B O 1
ATOM 11438 N N . GLU B 1 634 ? 15.234 14.477 18.25 1 77.81 634 GLU B N 1
ATOM 11439 C CA . GLU B 1 634 ? 14.859 14.148 19.625 1 77.81 634 GLU B CA 1
ATOM 11440 C C . GLU B 1 634 ? 13.359 13.883 19.734 1 77.81 634 GLU B C 1
ATOM 11442 O O . GLU B 1 634 ? 12.938 13.016 20.5 1 77.81 634 GLU B O 1
ATOM 11447 N N . ARG B 1 635 ? 12.656 14.523 19.016 1 78.75 635 ARG B N 1
ATOM 11448 C CA . ARG B 1 635 ? 11.203 14.391 19.094 1 78.75 635 ARG B CA 1
ATOM 11449 C C . ARG B 1 635 ? 10.719 13.203 18.266 1 78.75 635 ARG B C 1
ATOM 11451 O O . ARG B 1 635 ? 9.703 12.586 18.578 1 78.75 635 ARG B O 1
ATOM 11458 N N . ILE B 1 636 ? 11.438 12.828 17.219 1 85.38 636 ILE B N 1
ATOM 11459 C CA . ILE B 1 636 ? 10.984 11.781 16.328 1 85.38 636 ILE B CA 1
ATOM 11460 C C . ILE B 1 636 ? 11.359 10.414 16.891 1 85.38 636 ILE B C 1
ATOM 11462 O O . ILE B 1 636 ? 10.719 9.406 16.578 1 85.38 636 ILE B O 1
ATOM 11466 N N . VAL B 1 637 ? 12.336 10.336 17.734 1 82.31 637 VAL B N 1
ATOM 11467 C CA . VAL B 1 637 ? 12.812 9.062 18.281 1 82.31 637 VAL B CA 1
ATOM 11468 C C . VAL B 1 637 ? 11.719 8.438 19.156 1 82.31 637 VAL B C 1
ATOM 11470 O O . VAL B 1 637 ? 11.586 7.215 19.203 1 82.31 637 VAL B O 1
ATOM 11473 N N . ILE B 1 638 ? 10.867 9.195 19.672 1 81.25 638 ILE B N 1
ATOM 11474 C CA . ILE B 1 638 ? 9.836 8.695 20.578 1 81.25 638 ILE B CA 1
ATOM 11475 C C . ILE B 1 638 ? 8.758 7.969 19.781 1 81.25 638 ILE B C 1
ATOM 11477 O O . ILE B 1 638 ? 8.461 6.797 20.047 1 81.25 638 ILE B O 1
ATOM 11481 N N . PRO B 1 639 ? 8.203 8.664 18.828 1 83.12 639 PRO B N 1
ATOM 11482 C CA . PRO B 1 639 ? 7.223 7.91 18.047 1 83.12 639 PRO B CA 1
ATOM 11483 C C . PRO B 1 639 ? 7.832 6.703 17.344 1 83.12 639 PRO B C 1
ATOM 11485 O O . PRO B 1 639 ? 7.156 5.688 17.141 1 83.12 639 PRO B O 1
ATOM 11488 N N . LEU B 1 640 ? 9.047 6.777 16.938 1 84.88 640 LEU B N 1
ATOM 11489 C CA . LEU B 1 640 ? 9.695 5.641 16.281 1 84.88 640 LEU B CA 1
ATOM 11490 C C . LEU B 1 640 ? 9.875 4.484 17.266 1 84.88 640 LEU B C 1
ATOM 11492 O O . LEU B 1 640 ? 9.719 3.318 16.891 1 84.88 640 LEU B O 1
ATOM 11496 N N . PHE B 1 641 ? 10.164 4.816 18.406 1 82.56 641 PHE B N 1
ATOM 11497 C CA . PHE B 1 641 ? 10.273 3.799 19.453 1 82.56 641 PHE B CA 1
ATOM 11498 C C . PHE B 1 641 ? 8.922 3.152 19.734 1 82.56 641 PHE B C 1
ATOM 11500 O O . PHE B 1 641 ? 8.836 1.938 19.922 1 82.56 641 PHE B O 1
ATOM 11507 N N . PHE B 1 642 ? 7.969 3.877 19.703 1 82.44 642 PHE B N 1
ATOM 11508 C CA . PHE B 1 642 ? 6.633 3.342 19.938 1 82.44 642 PHE B CA 1
ATOM 11509 C C . PHE B 1 642 ? 6.18 2.498 18.75 1 82.44 642 PHE B C 1
ATOM 11511 O O . PHE B 1 642 ? 5.445 1.522 18.922 1 82.44 642 PHE B O 1
ATOM 11518 N N . LEU B 1 643 ? 6.551 2.91 17.594 1 86.75 643 LEU B N 1
ATOM 11519 C CA . LEU B 1 643 ? 6.289 2.066 16.438 1 86.75 643 LEU B CA 1
ATOM 11520 C C . LEU B 1 643 ? 6.973 0.711 16.578 1 86.75 643 LEU B C 1
ATOM 11522 O O . LEU B 1 643 ? 6.375 -0.326 16.281 1 86.75 643 LEU B O 1
ATOM 11526 N N . PHE B 1 644 ? 8.188 0.774 17.047 1 85.69 644 PHE B N 1
ATOM 11527 C CA . PHE B 1 644 ? 8.938 -0.46 17.234 1 85.69 644 PHE B CA 1
ATOM 11528 C C . PHE B 1 644 ? 8.266 -1.343 18.281 1 85.69 644 PHE B C 1
ATOM 11530 O O . PHE B 1 644 ? 8.125 -2.551 18.078 1 85.69 644 PHE B O 1
ATOM 11537 N N . LEU B 1 645 ? 7.789 -0.768 19.344 1 82.5 645 LEU B N 1
ATOM 11538 C CA . LEU B 1 645 ? 7.121 -1.521 20.406 1 82.5 645 LEU B CA 1
ATOM 11539 C C . LEU B 1 645 ? 5.785 -2.076 19.922 1 82.5 645 LEU B C 1
ATOM 11541 O O . LEU B 1 645 ? 5.438 -3.221 20.219 1 82.5 645 LEU B O 1
ATOM 11545 N N . GLY B 1 646 ? 5.109 -1.225 19.203 1 85.25 646 GLY B N 1
ATOM 11546 C CA . GLY B 1 646 ? 3.854 -1.691 18.641 1 85.25 646 GLY B CA 1
ATOM 11547 C C . GLY B 1 646 ? 4.023 -2.844 17.672 1 85.25 646 GLY B C 1
ATOM 11548 O O . GLY B 1 646 ? 3.205 -3.764 17.641 1 85.25 646 GLY B O 1
ATOM 11549 N N . CYS B 1 647 ? 5.07 -2.826 16.922 1 89.38 647 CYS B N 1
ATOM 11550 C CA . CYS B 1 647 ? 5.332 -3.893 15.953 1 89.38 647 CYS B CA 1
ATOM 11551 C C . CYS B 1 647 ? 5.695 -5.191 16.672 1 89.38 647 CYS B C 1
ATOM 11553 O O . CYS B 1 647 ? 5.289 -6.273 16.234 1 89.38 647 CYS B O 1
ATOM 11555 N N . VAL B 1 648 ? 6.402 -5.113 17.766 1 87.19 648 VAL B N 1
ATOM 11556 C CA . VAL B 1 648 ? 6.816 -6.309 18.5 1 87.19 648 VAL B CA 1
ATOM 11557 C C . VAL B 1 648 ? 5.609 -6.934 19.188 1 87.19 648 VAL B C 1
ATOM 11559 O O . VAL B 1 648 ? 5.434 -8.156 19.172 1 87.19 648 VAL B O 1
ATOM 11562 N N . VAL B 1 649 ? 4.766 -6.148 19.703 1 85.56 649 VAL B N 1
ATOM 11563 C CA . VAL B 1 649 ? 3.586 -6.668 20.391 1 85.56 649 VAL B CA 1
ATOM 11564 C C . VAL B 1 649 ? 2.625 -7.273 19.375 1 85.56 649 VAL B C 1
ATOM 11566 O O . VAL B 1 649 ? 2.092 -8.367 19.578 1 85.56 649 VAL B O 1
ATOM 11569 N N . SER B 1 650 ? 2.439 -6.566 18.328 1 90.31 650 SER B N 1
ATOM 11570 C CA . SER B 1 650 ? 1.555 -7.102 17.297 1 90.31 650 SER B CA 1
ATOM 11571 C C . SER B 1 650 ? 2.121 -8.383 16.688 1 90.31 650 SER B C 1
ATOM 11573 O O . SER B 1 650 ? 1.369 -9.297 16.328 1 90.31 650 SER B O 1
ATOM 11575 N N . ALA B 1 651 ? 3.416 -8.406 16.562 1 90.5 651 ALA B N 1
ATOM 11576 C CA . ALA B 1 651 ? 4.051 -9.602 16.016 1 90.5 651 ALA B CA 1
ATOM 11577 C C . ALA B 1 651 ? 3.803 -10.812 16.906 1 90.5 651 ALA B C 1
ATOM 11579 O O . ALA B 1 651 ? 3.549 -11.914 16.422 1 90.5 651 ALA B O 1
ATOM 11580 N N . ALA B 1 652 ? 3.834 -10.602 18.188 1 87.06 652 ALA B N 1
ATOM 11581 C CA . ALA B 1 652 ? 3.566 -11.688 19.125 1 87.06 652 ALA B CA 1
ATOM 11582 C C . ALA B 1 652 ? 2.109 -12.133 19.047 1 87.06 652 ALA B C 1
ATOM 11584 O O . ALA B 1 652 ? 1.816 -13.328 19.078 1 87.06 652 ALA B O 1
ATOM 11585 N N . VAL B 1 653 ? 1.251 -11.203 18.859 1 87.88 653 VAL B N 1
ATOM 11586 C CA . VAL B 1 653 ? -0.17 -11.531 18.781 1 87.88 653 VAL B CA 1
ATOM 11587 C C . VAL B 1 653 ? -0.46 -12.266 17.484 1 87.88 653 VAL B C 1
ATOM 11589 O O . VAL B 1 653 ? -1.17 -13.273 17.469 1 87.88 653 VAL B O 1
ATOM 11592 N N . PHE B 1 654 ? 0.149 -11.82 16.375 1 90.62 654 PHE B N 1
ATOM 11593 C CA . PHE B 1 654 ? -0.1 -12.445 15.094 1 90.62 654 PHE B CA 1
ATOM 11594 C C . PHE B 1 654 ? 0.478 -13.859 15.055 1 90.62 654 PHE B C 1
ATOM 11596 O O . PHE B 1 654 ? -0.101 -14.758 14.445 1 90.62 654 PHE B O 1
ATOM 11603 N N . PHE B 1 655 ? 1.651 -14 15.625 1 88.38 655 PHE B N 1
ATOM 11604 C CA . PHE B 1 655 ? 2.244 -15.336 15.633 1 88.38 655 PHE B CA 1
ATOM 11605 C C . PHE B 1 655 ? 1.353 -16.312 16.391 1 88.38 655 PHE B C 1
ATOM 11607 O O . PHE B 1 655 ? 1.135 -17.438 15.922 1 88.38 655 PHE B O 1
ATOM 11614 N N . GLU B 1 656 ? 0.789 -15.891 17.469 1 83.38 656 GLU B N 1
ATOM 11615 C CA . GLU B 1 656 ? -0.042 -16.797 18.266 1 83.38 656 GLU B CA 1
ATOM 11616 C C . GLU B 1 656 ? -1.38 -17.047 17.578 1 83.38 656 GLU B C 1
ATOM 11618 O O . GLU B 1 656 ? -1.923 -18.156 17.656 1 83.38 656 GLU B O 1
ATOM 11623 N N . LEU B 1 657 ? -1.869 -16.141 16.906 1 84.75 657 LEU B N 1
ATOM 11624 C CA . LEU B 1 657 ? -3.182 -16.297 16.297 1 84.75 657 LEU B CA 1
ATOM 11625 C C . LEU B 1 657 ? -3.076 -17.078 14.984 1 84.75 657 LEU B C 1
ATOM 11627 O O . LEU B 1 657 ? -3.998 -17.812 14.609 1 84.75 657 LEU B O 1
ATOM 11631 N N . GLU B 1 658 ? -1.94 -16.906 14.273 1 89.12 658 GLU B N 1
ATOM 11632 C CA . GLU B 1 658 ? -1.867 -17.469 12.93 1 89.12 658 GLU B CA 1
ATOM 11633 C C . GLU B 1 658 ? -0.923 -18.672 12.875 1 89.12 658 GLU B C 1
ATOM 11635 O O . GLU B 1 658 ? -0.682 -19.234 11.805 1 89.12 658 GLU B O 1
ATOM 11640 N N . ARG B 1 659 ? -0.22 -19.172 13.828 1 82.25 659 ARG B N 1
ATOM 11641 C CA . ARG B 1 659 ? 0.727 -20.281 13.805 1 82.25 659 ARG B CA 1
ATOM 11642 C C . ARG B 1 659 ? 0.028 -21.594 13.438 1 82.25 659 ARG B C 1
ATOM 11644 O O . ARG B 1 659 ? 0.626 -22.469 12.812 1 82.25 659 ARG B O 1
ATOM 11651 N N . GLY B 1 660 ? -1.218 -21.75 13.648 1 80.81 660 GLY B N 1
ATOM 11652 C CA . GLY B 1 660 ? -1.924 -22.984 13.328 1 80.81 660 GLY B CA 1
ATOM 11653 C C . GLY B 1 660 ? -1.478 -24.172 14.18 1 80.81 660 GLY B C 1
ATOM 11654 O O . GLY B 1 660 ? -1.056 -23.984 15.32 1 80.81 660 GLY B O 1
ATOM 11655 N N . THR B 1 661 ? -1.662 -25.344 13.68 1 82.69 661 THR B N 1
ATOM 11656 C CA . THR B 1 661 ? -1.349 -26.578 14.398 1 82.69 661 THR B CA 1
ATOM 11657 C C . THR B 1 661 ? -0.043 -27.172 13.891 1 82.69 661 THR B C 1
ATOM 11659 O O . THR B 1 661 ? 0.22 -27.172 12.688 1 82.69 661 THR B O 1
ATOM 11662 N N . GLU B 1 662 ? 0.8 -27.578 14.852 1 84.25 662 GLU B N 1
ATOM 11663 C CA . GLU B 1 662 ? 2.078 -28.203 14.508 1 84.25 662 GLU B CA 1
ATOM 11664 C C . GLU B 1 662 ? 1.896 -29.656 14.094 1 84.25 662 GLU B C 1
ATOM 11666 O O . GLU B 1 662 ? 1.353 -30.453 14.852 1 84.25 662 GLU B O 1
ATOM 11671 N N . CYS B 1 663 ? 2.188 -29.891 12.891 1 86.75 663 CYS B N 1
ATOM 11672 C CA . CYS B 1 663 ? 2.08 -31.25 12.352 1 86.75 663 CYS B CA 1
ATOM 11673 C C . CYS B 1 663 ? 3.447 -31.781 11.945 1 86.75 663 CYS B C 1
ATOM 11675 O O . CYS B 1 663 ? 4.367 -31 11.68 1 86.75 663 CYS B O 1
ATOM 11677 N N . PHE B 1 664 ? 3.641 -33.062 12.055 1 87.19 664 PHE B N 1
ATOM 11678 C CA . PHE B 1 664 ? 4.863 -33.719 11.625 1 87.19 664 PHE B CA 1
ATOM 11679 C C . PHE B 1 664 ? 4.586 -34.688 10.469 1 87.19 664 PHE B C 1
ATOM 11681 O O . PHE B 1 664 ? 3.602 -35.406 10.492 1 87.19 664 PHE B O 1
ATOM 11688 N N . VAL B 1 665 ? 5.371 -34.531 9.5 1 88.12 665 VAL B N 1
ATOM 11689 C CA . VAL B 1 665 ? 5.188 -35.344 8.305 1 88.12 665 VAL B CA 1
ATOM 11690 C C . VAL B 1 665 ? 5.254 -36.844 8.68 1 88.12 665 VAL B C 1
ATOM 11692 O O . VAL B 1 665 ? 6.18 -37.281 9.375 1 88.12 665 VAL B O 1
ATOM 11695 N N . GLY B 1 666 ? 4.32 -37.594 8.25 1 82.31 666 GLY B N 1
ATOM 11696 C CA . GLY B 1 666 ? 4.273 -39.031 8.531 1 82.31 666 GLY B CA 1
ATOM 11697 C C . GLY B 1 666 ? 3.32 -39.375 9.648 1 82.31 666 GLY B C 1
ATOM 11698 O O . GLY B 1 666 ? 2.893 -40.531 9.766 1 82.31 666 GLY B O 1
ATOM 11699 N N . LYS B 1 667 ? 3.078 -38.375 10.523 1 83.62 667 LYS B N 1
ATOM 11700 C CA . LYS B 1 667 ? 2.135 -38.594 11.617 1 83.62 667 LYS B CA 1
ATOM 11701 C C . LYS B 1 667 ? 0.808 -37.906 11.352 1 83.62 667 LYS B C 1
ATOM 11703 O O . LYS B 1 667 ? 0.764 -36.906 10.641 1 83.62 667 LYS B O 1
ATOM 11708 N N . SER B 1 668 ? -0.3 -38.531 11.797 1 83.06 668 SER B N 1
ATOM 11709 C CA . SER B 1 668 ? -1.607 -37.906 11.633 1 83.06 668 SER B CA 1
ATOM 11710 C C . SER B 1 668 ? -1.743 -36.688 12.516 1 83.06 668 SER B C 1
ATOM 11712 O O . SER B 1 668 ? -1.229 -36.656 13.641 1 83.06 668 SER B O 1
ATOM 11714 N N . CYS B 1 669 ? -2.182 -35.625 11.914 1 85.25 669 CYS B N 1
ATOM 11715 C CA . CYS B 1 669 ? -2.398 -34.375 12.617 1 85.25 669 CYS B CA 1
ATOM 11716 C C . CYS B 1 669 ? -3.885 -34.031 12.695 1 85.25 669 CYS B C 1
ATOM 11718 O O . CYS B 1 669 ? -4.477 -33.625 11.703 1 85.25 669 CYS B O 1
ATOM 11720 N N . MET B 1 670 ? -4.465 -34.312 13.852 1 79.62 670 MET B N 1
ATOM 11721 C CA . MET B 1 670 ? -5.906 -34.156 14.008 1 79.62 670 MET B CA 1
ATOM 11722 C C . MET B 1 670 ? -6.242 -32.781 14.555 1 79.62 670 MET B C 1
ATOM 11724 O O . MET B 1 670 ? -5.613 -32.312 15.508 1 79.62 670 MET B O 1
ATOM 11728 N N . TRP B 1 671 ? -6.969 -31.938 13.844 1 76.25 671 TRP B N 1
ATOM 11729 C CA . TRP B 1 671 ? -7.527 -30.672 14.297 1 76.25 671 TRP B CA 1
ATOM 11730 C C . TRP B 1 671 ? -9.047 -30.656 14.133 1 76.25 671 TRP B C 1
ATOM 11732 O O . TRP B 1 671 ? -9.555 -30.734 13.016 1 76.25 671 TRP B O 1
ATOM 11742 N N . TRP B 1 672 ? -9.82 -30.422 15.156 1 71.38 672 TRP B N 1
ATOM 11743 C CA . TRP B 1 672 ? -11.281 -30.469 15.18 1 71.38 672 TRP B CA 1
ATOM 11744 C C . TRP B 1 672 ? -11.797 -31.734 14.516 1 71.38 672 TRP B C 1
ATOM 11746 O O . TRP B 1 672 ? -12.656 -31.688 13.633 1 71.38 672 TRP B O 1
ATOM 11756 N N . SER B 1 673 ? -11.125 -32.812 14.805 1 69.06 673 SER B N 1
ATOM 11757 C CA . SER B 1 673 ? -11.508 -34.188 14.422 1 69.06 673 SER B CA 1
ATOM 11758 C C . SER B 1 673 ? -11.289 -34.406 12.93 1 69.06 673 SER B C 1
ATOM 11760 O O . SER B 1 673 ? -11.945 -35.25 12.32 1 69.06 673 SER B O 1
ATOM 11762 N N . LYS B 1 674 ? -10.578 -33.562 12.344 1 74.5 674 LYS B N 1
ATOM 11763 C CA . LYS B 1 674 ? -10.211 -33.75 10.938 1 74.5 674 LYS B CA 1
ATOM 11764 C C . LYS B 1 674 ? -8.695 -33.75 10.766 1 74.5 674 LYS B C 1
ATOM 11766 O O . LYS B 1 674 ? -7.992 -33 11.461 1 74.5 674 LYS B O 1
ATOM 11771 N N . ASN B 1 675 ? -8.297 -34.688 9.969 1 78.88 675 ASN B N 1
ATOM 11772 C CA . ASN B 1 675 ? -6.879 -34.688 9.633 1 78.88 675 ASN B CA 1
ATOM 11773 C C . ASN B 1 675 ? -6.531 -33.531 8.672 1 78.88 675 ASN B C 1
ATOM 11775 O O . ASN B 1 675 ? -6.973 -33.531 7.523 1 78.88 675 ASN B O 1
ATOM 11779 N N . VAL B 1 676 ? -5.84 -32.656 9.148 1 79.25 676 VAL B N 1
ATOM 11780 C CA . VAL B 1 676 ? -5.582 -31.422 8.406 1 79.25 676 VAL B CA 1
ATOM 11781 C C . VAL B 1 676 ? -4.352 -31.594 7.52 1 79.25 676 VAL B C 1
ATOM 11783 O O . VAL B 1 676 ? -4.172 -30.875 6.539 1 79.25 676 VAL B O 1
ATOM 11786 N N . LEU B 1 677 ? -3.482 -32.562 7.805 1 83.38 677 LEU B N 1
ATOM 11787 C CA . LEU B 1 677 ? -2.295 -32.75 6.98 1 83.38 677 LEU B CA 1
ATOM 11788 C C . LEU B 1 677 ? -2.627 -33.594 5.75 1 83.38 677 LEU B C 1
ATOM 11790 O O . LEU B 1 677 ? -2.762 -34.812 5.844 1 83.38 677 LEU B O 1
ATOM 11794 N N . THR B 1 678 ? -2.848 -32.906 4.656 1 80.06 678 THR B N 1
ATOM 11795 C CA . THR B 1 678 ? -3.17 -33.594 3.412 1 80.06 678 THR B CA 1
ATOM 11796 C C . THR B 1 678 ? -1.911 -34.188 2.773 1 80.06 678 THR B C 1
ATOM 11798 O O . THR B 1 678 ? -0.796 -33.781 3.102 1 80.06 678 THR B O 1
ATOM 11801 N N . ALA B 1 679 ? -2.057 -35.125 1.909 1 79.94 679 ALA B N 1
ATOM 11802 C CA . ALA B 1 679 ? -0.953 -35.781 1.226 1 79.94 679 ALA B CA 1
ATOM 11803 C C . ALA B 1 679 ? -0.217 -34.844 0.3 1 79.94 679 ALA B C 1
ATOM 11805 O O . ALA B 1 679 ? 0.997 -34.938 0.116 1 79.94 679 ALA B O 1
ATOM 11806 N N . GLU B 1 680 ? -0.928 -33.812 -0.196 1 81.19 680 GLU B N 1
ATOM 11807 C CA . GLU B 1 680 ? -0.307 -32.844 -1.097 1 81.19 680 GLU B CA 1
ATOM 11808 C C . GLU B 1 680 ? 0.673 -31.938 -0.35 1 81.19 680 GLU B C 1
ATOM 11810 O O . GLU B 1 680 ? 1.708 -31.547 -0.896 1 81.19 680 GLU B O 1
ATOM 11815 N N . MET B 1 681 ? 0.34 -31.797 0.872 1 83 681 MET B N 1
ATOM 11816 C CA . MET B 1 681 ? 1.196 -30.906 1.655 1 83 681 MET B CA 1
ATOM 11817 C C . MET B 1 681 ? 2.465 -31.625 2.098 1 83 681 MET B C 1
ATOM 11819 O O . MET B 1 681 ? 3.502 -31 2.309 1 83 681 MET B O 1
ATOM 11823 N N . SER B 1 682 ? 2.344 -32.875 2.211 1 81.25 682 SER B N 1
ATOM 11824 C CA . SER B 1 682 ? 3.48 -33.625 2.715 1 81.25 682 SER B CA 1
ATOM 11825 C C . SER B 1 682 ? 4.312 -34.219 1.573 1 81.25 682 SER B C 1
ATOM 11827 O O . SER B 1 682 ? 5.352 -34.812 1.807 1 81.25 682 SER B O 1
ATOM 11829 N N . GLU B 1 683 ? 3.859 -33.844 0.368 1 80.12 683 GLU B N 1
ATOM 11830 C CA . GLU B 1 683 ? 4.566 -34.438 -0.761 1 80.12 683 GLU B CA 1
ATOM 11831 C C . GLU B 1 683 ? 5.969 -33.844 -0.903 1 80.12 683 GLU B C 1
ATOM 11833 O O . GLU B 1 683 ? 6.145 -32.625 -0.892 1 80.12 683 GLU B O 1
ATOM 11838 N N . GLY B 1 684 ? 7.031 -34.656 -0.986 1 75.69 684 GLY B N 1
ATOM 11839 C CA . GLY B 1 684 ? 8.414 -34.281 -1.241 1 75.69 684 GLY B CA 1
ATOM 11840 C C . GLY B 1 684 ? 9.172 -33.906 0.02 1 75.69 684 GLY B C 1
ATOM 11841 O O . GLY B 1 684 ? 10.359 -33.562 -0.039 1 75.69 684 GLY B O 1
ATOM 11842 N N . LEU B 1 685 ? 8.516 -33.938 1.21 1 83.5 685 LEU B N 1
ATOM 11843 C CA . LEU B 1 685 ? 9.18 -33.594 2.455 1 83.5 685 LEU B CA 1
ATOM 11844 C C . LEU B 1 685 ? 9.594 -34.844 3.232 1 83.5 685 LEU B C 1
ATOM 11846 O O . LEU B 1 685 ? 8.914 -35.875 3.164 1 83.5 685 LEU B O 1
ATOM 11850 N N . PRO B 1 686 ? 10.766 -34.719 3.805 1 83.75 686 PRO B N 1
ATOM 11851 C CA . PRO B 1 686 ? 11.219 -35.875 4.582 1 83.75 686 PRO B CA 1
ATOM 11852 C C . PRO B 1 686 ? 10.305 -36.188 5.758 1 83.75 686 PRO B C 1
ATOM 11854 O O . PRO B 1 686 ? 9.602 -35.312 6.254 1 83.75 686 PRO B O 1
ATOM 11857 N N . ILE B 1 687 ? 10.375 -37.438 6.168 1 86.62 687 ILE B N 1
ATOM 11858 C CA . ILE B 1 687 ? 9.555 -37.906 7.281 1 86.62 687 ILE B CA 1
ATOM 11859 C C . ILE B 1 687 ? 10.031 -37.25 8.578 1 86.62 687 ILE B C 1
ATOM 11861 O O . ILE B 1 687 ? 11.242 -37.188 8.844 1 86.62 687 ILE B O 1
ATOM 11865 N N . GLY B 1 688 ? 9.141 -36.594 9.336 1 85.44 688 GLY B N 1
ATOM 11866 C CA . GLY B 1 688 ? 9.453 -36 10.625 1 85.44 688 GLY B CA 1
ATOM 11867 C C . GLY B 1 688 ? 9.617 -34.5 10.555 1 85.44 688 GLY B C 1
ATOM 11868 O O . GLY B 1 688 ? 9.867 -33.844 11.57 1 85.44 688 GLY B O 1
ATOM 11869 N N . LYS B 1 689 ? 9.445 -34.062 9.344 1 87.31 689 LYS B N 1
ATOM 11870 C CA . LYS B 1 689 ? 9.562 -32.625 9.211 1 87.31 689 LYS B CA 1
ATOM 11871 C C . LYS B 1 689 ? 8.344 -31.906 9.805 1 87.31 689 LYS B C 1
ATOM 11873 O O . LYS B 1 689 ? 7.215 -32.375 9.633 1 87.31 689 LYS B O 1
ATOM 11878 N N . ARG B 1 690 ? 8.672 -30.859 10.523 1 86.19 690 ARG B N 1
ATOM 11879 C CA . ARG B 1 690 ? 7.617 -30.094 11.164 1 86.19 690 ARG B CA 1
ATOM 11880 C C . ARG B 1 690 ? 6.957 -29.141 10.172 1 86.19 690 ARG B C 1
ATOM 11882 O O . ARG B 1 690 ? 7.645 -28.406 9.453 1 86.19 690 ARG B O 1
ATOM 11889 N N . ILE B 1 691 ? 5.633 -29.234 10.031 1 85.75 691 ILE B N 1
ATOM 11890 C CA . ILE B 1 691 ? 4.859 -28.328 9.188 1 85.75 691 ILE B CA 1
ATOM 11891 C C . ILE B 1 691 ? 3.682 -27.766 9.984 1 85.75 691 ILE B C 1
ATOM 11893 O O . ILE B 1 691 ? 3.006 -28.5 10.703 1 85.75 691 ILE B O 1
ATOM 11897 N N . CYS B 1 692 ? 3.643 -26.5 9.961 1 86.06 692 CYS B N 1
ATOM 11898 C CA . CYS B 1 692 ? 2.506 -25.859 10.609 1 86.06 692 CYS B CA 1
ATOM 11899 C C . CYS B 1 692 ? 1.36 -25.641 9.633 1 86.06 692 CYS B C 1
ATOM 11901 O O . CYS B 1 692 ? 1.556 -25.078 8.555 1 86.06 692 CYS B O 1
ATOM 11903 N N . VAL B 1 693 ? 0.184 -26.156 9.977 1 85.5 693 VAL B N 1
ATOM 11904 C CA . VAL B 1 693 ? -0.967 -26.094 9.086 1 85.5 693 VAL B CA 1
ATOM 11905 C C . VAL B 1 693 ? -2.076 -25.266 9.727 1 85.5 693 VAL B C 1
ATOM 11907 O O . VAL B 1 693 ? -2.426 -25.484 10.891 1 85.5 693 VAL B O 1
ATOM 11910 N N . GLN B 1 694 ? -2.441 -24.25 9 1 82.81 694 GLN B N 1
ATOM 11911 C CA . GLN B 1 694 ? -3.582 -23.438 9.414 1 82.81 694 GLN B CA 1
ATOM 11912 C C . GLN B 1 694 ? -4.797 -23.719 8.531 1 82.81 694 GLN B C 1
ATOM 11914 O O . GLN B 1 694 ? -4.809 -23.359 7.352 1 82.81 694 GLN B O 1
ATOM 11919 N N . ASN B 1 695 ? -5.832 -24.234 9.086 1 74.06 695 ASN B N 1
ATOM 11920 C CA . ASN B 1 695 ? -7.043 -24.656 8.383 1 74.06 695 ASN B CA 1
ATOM 11921 C C . ASN B 1 695 ? -6.734 -25.672 7.297 1 74.06 695 ASN B C 1
ATOM 11923 O O . ASN B 1 695 ? -6.309 -26.797 7.594 1 74.06 695 ASN B O 1
ATOM 11927 N N . THR B 1 696 ? -6.551 -25.328 6.035 1 74.31 696 THR B N 1
ATOM 11928 C CA . THR B 1 696 ? -6.297 -26.281 4.961 1 74.31 696 THR B CA 1
ATOM 11929 C C . THR B 1 696 ? -5.051 -25.875 4.172 1 74.31 696 THR B C 1
ATOM 11931 O O . THR B 1 696 ? -4.703 -26.531 3.186 1 74.31 696 THR B O 1
ATOM 11934 N N . LEU B 1 697 ? -4.363 -24.984 4.715 1 83.69 697 LEU B N 1
ATOM 11935 C CA . LEU B 1 697 ? -3.178 -24.516 3.996 1 83.69 697 LEU B CA 1
ATOM 11936 C C . LEU B 1 697 ? -1.997 -24.359 4.949 1 83.69 697 LEU B C 1
ATOM 11938 O O . LEU B 1 697 ? -2.184 -24.234 6.16 1 83.69 697 LEU B O 1
ATOM 11942 N N . VAL B 1 698 ? -0.85 -24.469 4.383 1 86.81 698 VAL B N 1
ATOM 11943 C CA . VAL B 1 698 ? 0.363 -24.266 5.168 1 86.81 698 VAL B CA 1
ATOM 11944 C C . VAL B 1 698 ? 0.397 -22.828 5.695 1 86.81 698 VAL B C 1
ATOM 11946 O O . VAL B 1 698 ? 0 -21.891 4.996 1 86.81 698 VAL B O 1
ATOM 11949 N N . THR B 1 699 ? 0.847 -22.734 6.883 1 87 699 THR B N 1
ATOM 11950 C CA . THR B 1 699 ? 0.855 -21.422 7.527 1 87 699 THR B CA 1
ATOM 11951 C C . THR B 1 699 ? 1.822 -20.484 6.82 1 87 699 THR B C 1
ATOM 11953 O O . THR B 1 699 ? 2.84 -20.922 6.277 1 87 699 THR B O 1
ATOM 11956 N N . MET B 1 700 ? 1.451 -19.203 6.738 1 87.38 700 MET B N 1
ATOM 11957 C CA . MET B 1 700 ? 2.303 -18.172 6.133 1 87.38 700 MET B CA 1
ATOM 11958 C C . MET B 1 700 ? 3.244 -17.562 7.172 1 87.38 700 MET B C 1
ATOM 11960 O O . MET B 1 700 ? 4.371 -17.188 6.848 1 87.38 700 MET B O 1
ATOM 11964 N N . MET B 1 701 ? 2.75 -17.531 8.422 1 88.69 701 MET B N 1
ATOM 11965 C CA . MET B 1 701 ? 3.551 -16.953 9.492 1 88.69 701 MET B CA 1
ATOM 11966 C C . MET B 1 701 ? 4.145 -18.031 10.383 1 88.69 701 MET B C 1
ATOM 11968 O O . MET B 1 701 ? 3.506 -18.484 11.336 1 88.69 701 MET B O 1
ATOM 11972 N N . THR B 1 702 ? 5.367 -18.344 10.156 1 85 702 THR B N 1
ATOM 11973 C CA . THR B 1 702 ? 5.996 -19.484 10.789 1 85 702 THR B CA 1
ATOM 11974 C C . THR B 1 702 ? 6.707 -19.078 12.078 1 85 702 THR B C 1
ATOM 11976 O O . THR B 1 702 ? 6.887 -19.906 12.977 1 85 702 THR B O 1
ATOM 11979 N N . ASP B 1 703 ? 7.176 -17.906 12.133 1 87.75 703 ASP B N 1
ATOM 11980 C CA . ASP B 1 703 ? 7.918 -17.469 13.312 1 87.75 703 ASP B CA 1
ATOM 11981 C C . ASP B 1 703 ? 7.621 -16 13.633 1 87.75 703 ASP B C 1
ATOM 11983 O O . ASP B 1 703 ? 6.953 -15.32 12.852 1 87.75 703 ASP B O 1
ATOM 11987 N N . MET B 1 704 ? 8.07 -15.625 14.75 1 88.19 704 MET B N 1
ATOM 11988 C CA . MET B 1 704 ? 7.797 -14.273 15.219 1 88.19 704 MET B CA 1
ATOM 11989 C C . MET B 1 704 ? 8.617 -13.25 14.43 1 88.19 704 MET B C 1
ATOM 11991 O O . MET B 1 704 ? 8.242 -12.078 14.352 1 88.19 704 MET B O 1
ATOM 11995 N N . LEU B 1 705 ? 9.719 -13.648 13.867 1 86.69 705 LEU B N 1
ATOM 11996 C CA . LEU B 1 705 ? 10.492 -12.727 13.047 1 86.69 705 LEU B CA 1
ATOM 11997 C C . LEU B 1 705 ? 9.727 -12.359 11.773 1 86.69 705 LEU B C 1
ATOM 11999 O O . LEU B 1 705 ? 9.711 -11.195 11.375 1 86.69 705 LEU B O 1
ATOM 12003 N N . HIS B 1 706 ? 9.117 -13.391 11.258 1 90.62 706 HIS B N 1
ATOM 12004 C CA . HIS B 1 706 ? 8.32 -13.125 10.062 1 90.62 706 HIS B CA 1
ATOM 12005 C C . HIS B 1 706 ? 7.062 -12.336 10.406 1 90.62 706 HIS B C 1
ATOM 12007 O O . HIS B 1 706 ? 6.617 -11.5 9.617 1 90.62 706 HIS B O 1
ATOM 12013 N N . SER B 1 707 ? 6.559 -12.586 11.539 1 92.25 707 SER B N 1
ATOM 12014 C CA . SER B 1 707 ? 5.398 -11.805 11.953 1 92.25 707 SER B CA 1
ATOM 12015 C C . SER B 1 707 ? 5.781 -10.359 12.266 1 92.25 707 SER B C 1
ATOM 12017 O O . SER B 1 707 ? 4.965 -9.445 12.117 1 92.25 707 SER B O 1
ATOM 12019 N N . THR B 1 708 ? 7.027 -10.188 12.719 1 91.94 708 THR B N 1
ATOM 12020 C CA . THR B 1 708 ? 7.504 -8.82 12.93 1 91.94 708 THR B CA 1
ATOM 12021 C C . THR B 1 708 ? 7.652 -8.094 11.594 1 91.94 708 THR B C 1
ATOM 12023 O O . THR B 1 708 ? 7.32 -6.91 11.492 1 91.94 708 THR B O 1
ATOM 12026 N N . TRP B 1 709 ? 8.133 -8.82 10.602 1 93.56 709 TRP B N 1
ATOM 12027 C CA . TRP B 1 709 ? 8.219 -8.266 9.25 1 93.56 709 TRP B CA 1
ATOM 12028 C C . TRP B 1 709 ? 6.836 -7.871 8.742 1 93.56 709 TRP B C 1
ATOM 12030 O O . TRP B 1 709 ? 6.652 -6.77 8.227 1 93.56 709 TRP B O 1
ATOM 12040 N N . PHE B 1 710 ? 5.867 -8.711 8.984 1 95.56 710 PHE B N 1
ATOM 12041 C CA . PHE B 1 710 ? 4.5 -8.438 8.562 1 95.56 710 PHE B CA 1
ATOM 12042 C C . PHE B 1 710 ? 3.941 -7.219 9.281 1 95.56 710 PHE B C 1
ATOM 12044 O O . PHE B 1 710 ? 3.285 -6.375 8.672 1 95.56 710 PHE B O 1
ATOM 12051 N N . SER B 1 711 ? 4.195 -7.164 10.5 1 94.5 711 SER B N 1
ATOM 12052 C CA . SER B 1 711 ? 3.668 -6.059 11.289 1 94.5 711 SER B CA 1
ATOM 12053 C C . SER B 1 711 ? 4.273 -4.727 10.852 1 94.5 711 SER B C 1
ATOM 12055 O O . SER B 1 711 ? 3.568 -3.721 10.758 1 94.5 711 SER B O 1
ATOM 12057 N N . LEU B 1 712 ? 5.535 -4.707 10.586 1 93.5 712 LEU B N 1
ATOM 12058 C CA . LEU B 1 712 ? 6.164 -3.467 10.141 1 93.5 712 LEU B CA 1
ATOM 12059 C C . LEU B 1 712 ? 5.648 -3.053 8.766 1 93.5 712 LEU B C 1
ATOM 12061 O O . LEU B 1 712 ? 5.398 -1.869 8.523 1 93.5 712 LEU B O 1
ATOM 12065 N N . VAL B 1 713 ? 5.508 -4.023 7.871 1 94.44 713 VAL B N 1
ATOM 12066 C CA . VAL B 1 713 ? 4.996 -3.758 6.527 1 94.44 713 VAL B CA 1
ATOM 12067 C C . VAL B 1 713 ? 3.58 -3.197 6.617 1 94.44 713 VAL B C 1
ATOM 12069 O O . VAL B 1 713 ? 3.219 -2.279 5.875 1 94.44 713 VAL B O 1
ATOM 12072 N N . SER B 1 714 ? 2.811 -3.623 7.57 1 93.31 714 SER B N 1
ATOM 12073 C CA . SER B 1 714 ? 1.425 -3.193 7.73 1 93.31 714 SER B CA 1
ATOM 12074 C C . SER B 1 714 ? 1.342 -1.846 8.438 1 93.31 714 SER B C 1
ATOM 12076 O O . SER B 1 714 ? 0.535 -0.991 8.07 1 93.31 714 SER B O 1
ATOM 12078 N N . PHE B 1 715 ? 2.209 -1.637 9.391 1 92.38 715 PHE B N 1
ATOM 12079 C CA . PHE B 1 715 ? 2.119 -0.424 10.195 1 92.38 715 PHE B CA 1
ATOM 12080 C C . PHE B 1 715 ? 2.691 0.77 9.438 1 92.38 715 PHE B C 1
ATOM 12082 O O . PHE B 1 715 ? 2.369 1.919 9.75 1 92.38 715 PHE B O 1
ATOM 12089 N N . THR B 1 716 ? 3.561 0.531 8.492 1 90.75 716 THR B N 1
ATOM 12090 C CA . THR B 1 716 ? 4.07 1.611 7.656 1 90.75 716 THR B CA 1
ATOM 12091 C C . THR B 1 716 ? 3.219 1.775 6.402 1 90.75 716 THR B C 1
ATOM 12093 O O . THR B 1 716 ? 3.551 2.566 5.516 1 90.75 716 THR B O 1
ATOM 12096 N N . THR B 1 717 ? 2.166 1.028 6.242 1 89.75 717 THR B N 1
ATOM 12097 C CA . THR B 1 717 ? 1.135 1.115 5.215 1 89.75 717 THR B CA 1
ATOM 12098 C C . THR B 1 717 ? 1.715 0.805 3.838 1 89.75 717 THR B C 1
ATOM 12100 O O . THR B 1 717 ? 1.263 1.352 2.83 1 89.75 717 THR B O 1
ATOM 12103 N N . VAL B 1 718 ? 2.816 0.071 3.693 1 92.56 718 VAL B N 1
ATOM 12104 C CA . VAL B 1 718 ? 3.365 -0.346 2.406 1 92.56 718 VAL B CA 1
ATOM 12105 C C . VAL B 1 718 ? 2.553 -1.513 1.852 1 92.56 718 VAL B C 1
ATOM 12107 O O . VAL B 1 718 ? 2.061 -1.453 0.722 1 92.56 718 VAL B O 1
ATOM 12110 N N . GLY B 1 719 ? 2.268 -2.58 2.586 1 93 719 GLY B N 1
ATOM 12111 C CA . GLY B 1 719 ? 1.438 -3.721 2.232 1 93 719 GLY B CA 1
ATOM 12112 C C . GLY B 1 719 ? 1.925 -4.453 0.997 1 93 719 GLY B C 1
ATOM 12113 O O . GLY B 1 719 ? 1.315 -4.352 -0.071 1 93 719 GLY B O 1
ATOM 12114 N N . TYR B 1 720 ? 2.908 -5.316 1.004 1 93.62 720 TYR B N 1
ATOM 12115 C CA . TYR B 1 720 ? 3.4 -6.109 -0.117 1 93.62 720 TYR B CA 1
ATOM 12116 C C . TYR B 1 720 ? 2.432 -7.238 -0.451 1 93.62 720 TYR B C 1
ATOM 12118 O O . TYR B 1 720 ? 2.266 -7.598 -1.619 1 93.62 720 TYR B O 1
ATOM 12126 N N . GLY B 1 721 ? 1.808 -7.836 0.56 1 91.88 721 GLY B N 1
ATOM 12127 C CA . GLY B 1 721 ? 0.889 -8.945 0.355 1 91.88 721 GLY B CA 1
ATOM 12128 C C . GLY B 1 721 ? 1.574 -10.297 0.37 1 91.88 721 GLY B C 1
ATOM 12129 O O . GLY B 1 721 ? 0.988 -11.305 -0.043 1 91.88 721 GLY B O 1
ATOM 12130 N N . ASP B 1 722 ? 2.857 -10.352 0.768 1 90.94 722 ASP B N 1
ATOM 12131 C CA . ASP B 1 722 ? 3.547 -11.625 0.912 1 90.94 722 ASP B CA 1
ATOM 12132 C C . ASP B 1 722 ? 3.021 -12.398 2.121 1 90.94 722 ASP B C 1
ATOM 12134 O O . ASP B 1 722 ? 2.898 -13.625 2.074 1 90.94 722 ASP B O 1
ATOM 12138 N N . LEU B 1 723 ? 2.742 -11.672 3.166 1 92.75 723 LEU B N 1
ATOM 12139 C CA . LEU B 1 723 ? 2.121 -12.242 4.355 1 92.75 723 LEU B CA 1
ATOM 12140 C C . LEU B 1 723 ? 0.816 -11.523 4.684 1 92.75 723 LEU B C 1
ATOM 12142 O O . LEU B 1 723 ? 0.719 -10.305 4.539 1 92.75 723 LEU B O 1
ATOM 12146 N N . TYR B 1 724 ? -0.19 -12.281 4.926 1 92.06 724 TYR B N 1
ATOM 12147 C CA . TYR B 1 724 ? -1.473 -11.727 5.34 1 92.06 724 TYR B CA 1
ATOM 12148 C C . TYR B 1 724 ? -2.23 -12.703 6.23 1 92.06 724 TYR B C 1
ATOM 12150 O O . TYR B 1 724 ? -2.051 -13.922 6.121 1 92.06 724 TYR B O 1
ATOM 12158 N N . PRO B 1 725 ? -2.969 -12.156 7.105 1 92.44 725 PRO B N 1
ATOM 12159 C CA . PRO B 1 725 ? -3.736 -13.047 7.977 1 92.44 725 PRO B CA 1
ATOM 12160 C C . PRO B 1 725 ? -4.887 -13.742 7.246 1 92.44 725 PRO B C 1
ATOM 12162 O O . PRO B 1 725 ? -5.531 -13.133 6.387 1 92.44 725 PRO B O 1
ATOM 12165 N N . ARG B 1 726 ? -5.109 -15.031 7.586 1 89.06 726 ARG B N 1
ATOM 12166 C CA . ARG B 1 726 ? -6.164 -15.812 6.945 1 89.06 726 ARG B CA 1
ATOM 12167 C C . ARG B 1 726 ? -7.309 -16.078 7.918 1 89.06 726 ARG B C 1
ATOM 12169 O O . ARG B 1 726 ? -8.469 -16.203 7.504 1 89.06 726 ARG B O 1
ATOM 12176 N N . THR B 1 727 ? -7.016 -16 9.25 1 87.25 727 THR B N 1
ATOM 12177 C CA . THR B 1 727 ? -8.039 -16.281 10.25 1 87.25 727 THR B CA 1
ATOM 12178 C C . THR B 1 727 ? -8.906 -15.047 10.492 1 87.25 727 THR B C 1
ATOM 12180 O O . THR B 1 727 ? -8.477 -13.922 10.234 1 87.25 727 THR B O 1
ATOM 12183 N N . SER B 1 728 ? -10.172 -15.266 10.93 1 87.12 728 SER B N 1
ATOM 12184 C CA . SER B 1 728 ? -11.078 -14.156 11.195 1 87.12 728 SER B CA 1
ATOM 12185 C C . SER B 1 728 ? -10.57 -13.289 12.344 1 87.12 728 SER B C 1
ATOM 12187 O O . SER B 1 728 ? -10.664 -12.062 12.289 1 87.12 728 SER B O 1
ATOM 12189 N N . LEU B 1 729 ? -10.047 -13.93 13.359 1 87.06 729 LEU B N 1
ATOM 12190 C CA . LEU B 1 729 ? -9.516 -13.156 14.477 1 87.06 729 LEU B CA 1
ATOM 12191 C C . LEU B 1 729 ? -8.273 -12.375 14.062 1 87.06 729 LEU B C 1
ATOM 12193 O O . LEU B 1 729 ? -8.055 -11.258 14.523 1 87.06 729 LEU B O 1
ATOM 12197 N N . GLY B 1 730 ? -7.484 -13.094 13.25 1 91.06 730 GLY B N 1
ATOM 12198 C CA . GLY B 1 730 ? -6.324 -12.391 12.734 1 91.06 730 GLY B CA 1
ATOM 12199 C C . GLY B 1 730 ? -6.684 -11.172 11.906 1 91.06 730 GLY B C 1
ATOM 12200 O O . GLY B 1 730 ? -6.027 -10.133 11.992 1 91.06 730 GLY B O 1
ATOM 12201 N N . LYS B 1 731 ? -7.723 -11.242 11.125 1 93.12 731 LYS B N 1
ATOM 12202 C CA . LYS B 1 731 ? -8.18 -10.125 10.312 1 93.12 731 LYS B CA 1
ATOM 12203 C C . LYS B 1 731 ? -8.727 -9 11.18 1 93.12 731 LYS B C 1
ATOM 12205 O O . LYS B 1 731 ? -8.539 -7.82 10.875 1 93.12 731 LYS B O 1
ATOM 12210 N N . MET B 1 732 ? -9.336 -9.336 12.266 1 92.5 732 MET B N 1
ATOM 12211 C CA . MET B 1 732 ? -9.852 -8.32 13.18 1 92.5 732 MET B CA 1
ATOM 12212 C C . MET B 1 732 ? -8.711 -7.559 13.844 1 92.5 732 MET B C 1
ATOM 12214 O O . MET B 1 732 ? -8.75 -6.332 13.945 1 92.5 732 MET B O 1
ATOM 12218 N N . VAL B 1 733 ? -7.723 -8.297 14.258 1 92.19 733 VAL B N 1
ATOM 12219 C CA . VAL B 1 733 ? -6.574 -7.656 14.883 1 92.19 733 VAL B CA 1
ATOM 12220 C C . VAL B 1 733 ? -5.836 -6.797 13.852 1 92.19 7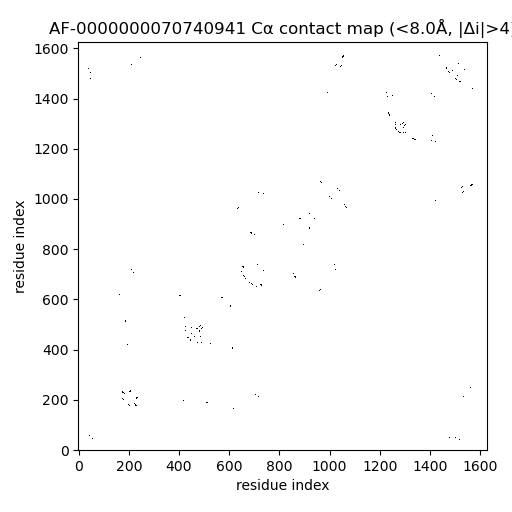33 VAL B C 1
ATOM 12222 O O . VAL B 1 733 ? -5.32 -5.727 14.188 1 92.19 733 VAL B O 1
ATOM 12225 N N . ASP B 1 734 ? -5.809 -7.305 12.656 1 94.88 734 ASP B N 1
ATOM 12226 C CA . ASP B 1 734 ? -5.172 -6.527 11.594 1 94.88 734 ASP B CA 1
ATOM 12227 C C . ASP B 1 734 ? -5.906 -5.211 11.359 1 94.88 734 ASP B C 1
ATOM 12229 O O . ASP B 1 734 ? -5.281 -4.18 11.102 1 94.88 734 ASP B O 1
ATOM 12233 N N . ILE B 1 735 ? -7.238 -5.191 11.453 1 93.94 735 ILE B N 1
ATOM 12234 C CA . ILE B 1 735 ? -8.016 -3.967 11.305 1 93.94 735 ILE B CA 1
ATOM 12235 C C . ILE B 1 735 ? -7.641 -2.975 12.406 1 93.94 735 ILE B C 1
ATOM 12237 O O . ILE B 1 735 ? -7.43 -1.79 12.133 1 93.94 735 ILE B O 1
ATOM 12241 N N . ILE B 1 736 ? -7.449 -3.479 13.578 1 90.62 736 ILE B N 1
ATOM 12242 C CA . ILE B 1 736 ? -7.066 -2.625 14.695 1 90.62 736 ILE B CA 1
ATOM 12243 C C . ILE B 1 736 ? -5.652 -2.088 14.477 1 90.62 736 ILE B C 1
ATOM 12245 O O . ILE B 1 736 ? -5.379 -0.916 14.75 1 90.62 736 ILE B O 1
ATOM 12249 N N . GLY B 1 737 ? -4.863 -2.99 14.031 1 90.31 737 GLY B N 1
ATOM 12250 C CA . GLY B 1 737 ? -3.5 -2.572 13.75 1 90.31 737 GLY B CA 1
ATOM 12251 C C . GLY B 1 737 ? -3.412 -1.502 12.68 1 90.31 737 GLY B C 1
ATOM 12252 O O . GLY B 1 737 ? -2.643 -0.547 12.812 1 90.31 737 GLY B O 1
ATOM 12253 N N . VAL B 1 738 ? -4.199 -1.602 11.672 1 89.75 738 VAL B N 1
ATOM 12254 C CA . VAL B 1 738 ? -4.172 -0.657 10.562 1 89.75 738 VAL B CA 1
ATOM 12255 C C . VAL B 1 738 ? -4.727 0.692 11.016 1 89.75 738 VAL B C 1
ATOM 12257 O O . VAL B 1 738 ? -4.211 1.743 10.625 1 89.75 738 VAL B O 1
ATOM 12260 N N . ILE B 1 739 ? -5.695 0.724 11.828 1 87.12 739 ILE B N 1
ATOM 12261 C CA . ILE B 1 739 ? -6.234 1.966 12.367 1 87.12 739 ILE B CA 1
ATOM 12262 C C . ILE B 1 739 ? -5.191 2.637 13.258 1 87.12 739 ILE B C 1
ATOM 12264 O O . ILE B 1 739 ? -4.973 3.846 13.172 1 87.12 739 ILE B O 1
ATOM 12268 N N . PHE B 1 740 ? -4.531 1.829 14.008 1 84.5 740 PHE B N 1
ATOM 12269 C CA . PHE B 1 740 ? -3.469 2.336 14.867 1 84.5 740 PHE B CA 1
ATOM 12270 C C . PHE B 1 740 ? -2.35 2.955 14.039 1 84.5 740 PHE B C 1
ATOM 12272 O O . PHE B 1 740 ? -1.836 4.023 14.375 1 84.5 740 PHE B O 1
ATOM 12279 N N . SER B 1 741 ? -2.037 2.297 13.062 1 84.56 741 SER B N 1
ATOM 12280 C CA . SER B 1 741 ? -0.932 2.768 12.234 1 84.56 741 SER B CA 1
ATOM 12281 C C . SER B 1 741 ? -1.272 4.09 11.555 1 84.56 741 SER B C 1
ATOM 12283 O O . SER B 1 741 ? -0.422 4.977 11.453 1 84.56 741 SER B O 1
ATOM 12285 N N . SER B 1 742 ? -2.441 4.215 11.094 1 80.75 742 SER B N 1
ATOM 12286 C CA . SER B 1 742 ? -2.854 5.453 10.445 1 80.75 742 SER B CA 1
ATOM 12287 C C . SER B 1 742 ? -2.826 6.629 11.414 1 80.75 742 SER B C 1
ATOM 12289 O O . SER B 1 742 ? -2.467 7.746 11.039 1 80.75 742 SER B O 1
ATOM 12291 N N . CYS B 1 743 ? -3.121 6.363 12.602 1 78.56 743 CYS B N 1
ATOM 12292 C CA . CYS B 1 743 ? -3.07 7.395 13.633 1 78.56 743 CYS B CA 1
ATOM 12293 C C . CYS B 1 743 ? -1.631 7.695 14.031 1 78.56 743 CYS B C 1
ATOM 12295 O O . CYS B 1 743 ? -1.271 8.852 14.242 1 78.56 743 CYS B O 1
ATOM 12297 N N . TYR B 1 744 ? -0.87 6.711 13.992 1 82.69 744 TYR B N 1
ATOM 12298 C CA . TYR B 1 744 ? 0.524 6.859 14.391 1 82.69 744 TYR B CA 1
ATOM 12299 C C . TYR B 1 744 ? 1.306 7.664 13.367 1 82.69 744 TYR B C 1
ATOM 12301 O O . TYR B 1 744 ? 2.143 8.492 13.719 1 82.69 744 TYR B O 1
ATOM 12309 N N . THR B 1 745 ? 1.098 7.434 12.117 1 80 745 THR B N 1
ATOM 12310 C CA . THR B 1 745 ? 1.861 8.062 11.047 1 80 745 THR B CA 1
ATOM 12311 C C . THR B 1 745 ? 1.633 9.57 11.031 1 80 745 THR B C 1
ATOM 12313 O O . THR B 1 745 ? 2.447 10.32 10.492 1 80 745 THR B O 1
ATOM 12316 N N . ALA B 1 746 ? 0.629 10.016 11.734 1 78.75 746 ALA B N 1
ATOM 12317 C CA . ALA B 1 746 ? 0.31 11.445 11.773 1 78.75 746 ALA B CA 1
ATOM 12318 C C . ALA B 1 746 ? 1.338 12.211 12.602 1 78.75 746 ALA B C 1
ATOM 12320 O O . ALA B 1 746 ? 1.63 13.375 12.312 1 78.75 746 ALA B O 1
ATOM 12321 N N . MET B 1 747 ? 1.942 11.539 13.523 1 82.69 747 MET B N 1
ATOM 12322 C CA . MET B 1 747 ? 2.832 12.227 14.453 1 82.69 747 MET B CA 1
ATOM 12323 C C . MET B 1 747 ? 4.148 12.594 13.781 1 82.69 747 MET B C 1
ATOM 12325 O O . MET B 1 747 ? 4.52 13.766 13.727 1 82.69 747 MET B O 1
ATOM 12329 N N . PRO B 1 748 ? 4.762 11.656 13.211 1 80.75 748 PRO B N 1
ATOM 12330 C CA . PRO B 1 748 ? 6 12.047 12.531 1 80.75 748 PRO B CA 1
ATOM 12331 C C . PRO B 1 748 ? 5.75 12.953 11.328 1 80.75 748 PRO B C 1
ATOM 12333 O O . PRO B 1 748 ? 6.578 13.82 11.016 1 80.75 748 PRO B O 1
ATOM 12336 N N . LEU B 1 749 ? 4.66 12.82 10.688 1 78.5 749 LEU B N 1
ATOM 12337 C CA . LEU B 1 749 ? 4.352 13.594 9.492 1 78.5 749 LEU B CA 1
ATOM 12338 C C . LEU B 1 749 ? 4.23 15.078 9.812 1 78.5 749 LEU B C 1
ATOM 12340 O O . LEU B 1 749 ? 4.789 15.922 9.102 1 78.5 749 LEU B O 1
ATOM 12344 N N . THR B 1 750 ? 3.584 15.336 10.859 1 74.94 750 THR B N 1
ATOM 12345 C CA . THR B 1 750 ? 3.348 16.734 11.211 1 74.94 750 THR B CA 1
ATOM 12346 C C . THR B 1 750 ? 4.602 17.359 11.812 1 74.94 750 THR B C 1
ATOM 12348 O O . THR B 1 750 ? 4.902 18.531 11.562 1 74.94 750 THR B O 1
ATOM 12351 N N . LEU B 1 751 ? 5.352 16.562 12.492 1 81.25 751 LEU B N 1
ATOM 12352 C CA . LEU B 1 751 ? 6.547 17.078 13.148 1 81.25 751 LEU B CA 1
ATOM 12353 C C . LEU B 1 751 ? 7.625 17.422 12.125 1 81.25 751 LEU B C 1
ATOM 12355 O O . LEU B 1 751 ? 8.156 18.531 12.117 1 81.25 751 LEU B O 1
ATOM 12359 N N . VAL B 1 752 ? 7.883 16.516 11.266 1 85.38 752 VAL B N 1
ATOM 12360 C CA . VAL B 1 752 ? 8.961 16.719 10.297 1 85.38 752 VAL B CA 1
ATOM 12361 C C . VAL B 1 752 ? 8.508 17.672 9.195 1 85.38 752 VAL B C 1
ATOM 12363 O O . VAL B 1 752 ? 9.266 18.531 8.766 1 85.38 752 VAL B O 1
ATOM 12366 N N . GLY B 1 753 ? 7.301 17.516 8.797 1 81.94 753 GLY B N 1
ATOM 12367 C CA . GLY B 1 753 ? 6.781 18.391 7.75 1 81.94 753 GLY B CA 1
ATOM 12368 C C . GLY B 1 753 ? 6.719 19.844 8.164 1 81.94 753 GLY B C 1
ATOM 12369 O O . GLY B 1 753 ? 7.148 20.734 7.418 1 81.94 753 GLY B O 1
ATOM 12370 N N . GLY B 1 754 ? 6.273 20.062 9.344 1 77.38 754 GLY B N 1
ATOM 12371 C CA . GLY B 1 754 ? 6.195 21.422 9.844 1 77.38 754 GLY B CA 1
ATOM 12372 C C . GLY B 1 754 ? 7.559 22.062 10.055 1 77.38 754 GLY B C 1
ATOM 12373 O O . GLY B 1 754 ? 7.773 23.203 9.688 1 77.38 754 GLY B O 1
ATOM 12374 N N . GLN B 1 755 ? 8.461 21.312 10.523 1 80 755 GLN B N 1
ATOM 12375 C CA . GLN B 1 755 ? 9.797 21.828 10.781 1 80 755 GLN B CA 1
ATOM 12376 C C . GLN B 1 755 ? 10.562 22.078 9.484 1 80 755 GLN B C 1
ATOM 12378 O O . GLN B 1 755 ? 11.312 23.047 9.375 1 80 755 GLN B O 1
ATOM 12383 N N . PHE B 1 756 ? 10.391 21.266 8.531 1 85.38 756 PHE B N 1
ATOM 12384 C CA . PHE B 1 756 ? 11.062 21.453 7.25 1 85.38 756 PHE B CA 1
ATOM 12385 C C . PHE B 1 756 ? 10.562 22.719 6.559 1 85.38 756 PHE B C 1
ATOM 12387 O O . PHE B 1 756 ? 11.352 23.484 5.988 1 85.38 756 PHE B O 1
ATOM 12394 N N . TYR B 1 757 ? 9.281 22.844 6.609 1 81 757 TYR B N 1
ATOM 12395 C CA . TYR B 1 757 ? 8.719 24.031 5.961 1 81 757 TYR B CA 1
ATOM 12396 C C . TYR B 1 757 ? 9.266 25.312 6.578 1 81 757 TYR B C 1
ATOM 12398 O O . TYR B 1 757 ? 9.602 26.25 5.859 1 81 757 TYR B O 1
ATOM 12406 N N . ILE B 1 758 ? 9.445 25.297 7.844 1 75.94 758 ILE B N 1
ATOM 12407 C CA . ILE B 1 758 ? 9.961 26.469 8.547 1 75.94 758 ILE B CA 1
ATOM 12408 C C . ILE B 1 758 ? 11.43 26.688 8.188 1 75.94 758 ILE B C 1
ATOM 12410 O O . ILE B 1 758 ? 11.844 27.812 7.898 1 75.94 758 ILE B O 1
ATOM 12414 N N . CYS B 1 759 ? 12.148 25.625 8.188 1 79.75 759 CYS B N 1
ATOM 12415 C CA . CYS B 1 759 ? 13.57 25.734 7.867 1 79.75 759 CYS B CA 1
ATOM 12416 C C . CYS B 1 759 ? 13.773 26.188 6.43 1 79.75 759 CYS B C 1
ATOM 12418 O O . CYS B 1 759 ? 14.703 26.953 6.145 1 79.75 759 CYS B O 1
ATOM 12420 N N . TYR B 1 760 ? 12.93 25.781 5.566 1 83.06 760 TYR B N 1
ATOM 12421 C CA . TYR B 1 760 ? 13.062 26.188 4.168 1 83.06 760 TYR B CA 1
ATOM 12422 C C . TYR B 1 760 ? 12.711 27.656 3.984 1 83.06 760 TYR B C 1
ATOM 12424 O O . TYR B 1 760 ? 13.359 28.359 3.213 1 83.06 760 TYR B O 1
ATOM 12432 N N . GLU B 1 761 ? 11.672 28.078 4.637 1 76.38 761 GLU B N 1
ATOM 12433 C CA . GLU B 1 761 ? 11.273 29.484 4.52 1 76.38 761 GLU B CA 1
ATOM 12434 C C . GLU B 1 761 ? 12.359 30.406 5.07 1 76.38 761 GLU B C 1
ATOM 12436 O O . GLU B 1 761 ? 12.594 31.484 4.523 1 76.38 761 GLU B O 1
ATOM 12441 N N . LEU B 1 762 ? 12.992 29.922 6.074 1 69 762 LEU B N 1
ATOM 12442 C CA . LEU B 1 762 ? 14.102 30.688 6.629 1 69 762 LEU B CA 1
ATOM 12443 C C . LEU B 1 762 ? 15.273 30.75 5.656 1 69 762 LEU B C 1
ATOM 12445 O O . LEU B 1 762 ? 15.898 31.797 5.488 1 69 762 LEU B O 1
ATOM 12449 N N . TYR B 1 763 ? 15.492 29.641 5.129 1 76.94 763 TYR B N 1
ATOM 12450 C CA . TYR B 1 763 ? 16.562 29.578 4.129 1 76.94 763 TYR B CA 1
ATOM 12451 C C . TYR B 1 763 ? 16.234 30.453 2.93 1 76.94 763 TYR B C 1
ATOM 12453 O O . TYR B 1 763 ? 17.109 31.156 2.414 1 76.94 763 TYR B O 1
ATOM 12461 N N . ALA B 1 764 ? 15.008 30.453 2.475 1 75.56 764 ALA B N 1
ATOM 12462 C CA . ALA B 1 764 ? 14.586 31.266 1.334 1 75.56 764 ALA B CA 1
ATOM 12463 C C . ALA B 1 764 ? 14.688 32.75 1.648 1 75.56 764 ALA B C 1
ATOM 12465 O O . ALA B 1 764 ? 15.078 33.562 0.79 1 75.56 764 ALA B O 1
ATOM 12466 N N . GLN B 1 765 ? 14.406 33.094 2.885 1 64.38 765 GLN B N 1
ATOM 12467 C CA . GLN B 1 765 ? 14.508 34.5 3.309 1 64.38 765 GLN B CA 1
ATOM 12468 C C . GLN B 1 765 ? 15.961 34.938 3.404 1 64.38 765 GLN B C 1
ATOM 12470 O O . GLN B 1 765 ? 16.297 36.062 3.018 1 64.38 765 GLN B O 1
ATOM 12475 N N . GLU B 1 766 ? 16.75 34.062 3.912 1 66.19 766 GLU B N 1
ATOM 12476 C CA . GLU B 1 766 ? 18.172 34.344 3.998 1 66.19 766 GLU B CA 1
ATOM 12477 C C . GLU B 1 766 ? 18.781 34.562 2.611 1 66.19 766 GLU B C 1
ATOM 12479 O O . GLU B 1 766 ? 19.609 35.438 2.418 1 66.19 766 GLU B O 1
ATOM 12484 N N . LYS B 1 767 ? 18.344 33.781 1.734 1 70.81 767 LYS B N 1
ATOM 12485 C CA . LYS B 1 767 ? 18.844 33.875 0.367 1 70.81 767 LYS B CA 1
ATOM 12486 C C . LYS B 1 767 ? 18.375 35.188 -0.281 1 70.81 767 LYS B C 1
ATOM 12488 O O . LYS B 1 767 ? 19.125 35.812 -1.026 1 70.81 767 LYS B O 1
ATOM 12493 N N . MET B 1 768 ? 17.203 35.531 0.063 1 64.06 768 MET B N 1
ATOM 12494 C CA . MET B 1 768 ? 16.672 36.781 -0.475 1 64.06 768 MET B CA 1
ATOM 12495 C C . MET B 1 768 ? 17.375 37.969 0.136 1 64.06 768 MET B C 1
ATOM 12497 O O . MET B 1 768 ? 17.672 38.938 -0.56 1 64.06 768 MET B O 1
ATOM 12501 N N . LEU B 1 769 ? 17.594 37.875 1.405 1 55.12 769 LEU B N 1
ATOM 12502 C CA . LEU B 1 769 ? 18.281 38.969 2.096 1 55.12 769 LEU B CA 1
ATOM 12503 C C . LEU B 1 769 ? 19.703 39.125 1.573 1 55.12 769 LEU B C 1
ATOM 12505 O O . LEU B 1 769 ? 20.203 40.25 1.435 1 55.12 769 LEU B O 1
ATOM 12509 N N . LYS B 1 770 ? 20.312 38.062 1.317 1 59.34 770 LYS B N 1
ATOM 12510 C CA . LYS B 1 770 ? 21.656 38.125 0.767 1 59.34 770 LYS B CA 1
ATOM 12511 C C . LYS B 1 770 ? 21.656 38.75 -0.63 1 59.34 770 LYS B C 1
ATOM 12513 O O . LYS B 1 770 ? 22.562 39.5 -0.977 1 59.34 770 LYS B O 1
ATOM 12518 N N . LYS B 1 771 ? 20.656 38.469 -1.314 1 60.19 771 LYS B N 1
ATOM 12519 C CA . LYS B 1 771 ? 20.547 39.031 -2.65 1 60.19 771 LYS B CA 1
ATOM 12520 C C . LYS B 1 771 ? 20.297 40.531 -2.578 1 60.19 771 LYS B C 1
ATOM 12522 O O . LYS B 1 771 ? 20.844 41.312 -3.367 1 60.19 771 LYS B O 1
ATOM 12527 N N . VAL B 1 772 ? 19.438 40.844 -1.59 1 52.84 772 VAL B N 1
ATOM 12528 C CA . VAL B 1 772 ? 19.125 42.25 -1.422 1 52.84 772 VAL B CA 1
ATOM 12529 C C . VAL B 1 772 ? 20.344 43 -0.912 1 52.84 772 VAL B C 1
ATOM 12531 O O . VAL B 1 772 ? 20.625 44.125 -1.355 1 52.84 772 VAL B O 1
ATOM 12534 N N . SER B 1 773 ? 20.953 42.438 -0 1 49.47 773 SER B N 1
ATOM 12535 C CA . SER B 1 773 ? 22.156 43.062 0.531 1 49.47 773 SER B CA 1
ATOM 12536 C C . SER B 1 773 ? 23.219 43.25 -0.553 1 49.47 773 SER B C 1
ATOM 12538 O O . SER B 1 773 ? 23.906 44.25 -0.587 1 49.47 773 SER B O 1
ATOM 12540 N N . PHE B 1 774 ? 23.203 42.344 -1.336 1 51.69 774 PHE B N 1
ATOM 12541 C CA . PHE B 1 774 ? 24.141 42.406 -2.449 1 51.69 774 PHE B CA 1
ATOM 12542 C C . PHE B 1 774 ? 23.75 43.531 -3.408 1 51.69 774 PHE B C 1
ATOM 12544 O O . PHE B 1 774 ? 24.609 44.281 -3.873 1 51.69 774 PHE B O 1
ATOM 12551 N N . LEU B 1 775 ? 22.484 43.594 -3.574 1 50.38 775 LEU B N 1
ATOM 12552 C CA . LEU B 1 775 ? 21.984 44.625 -4.469 1 50.38 775 LEU B CA 1
ATOM 12553 C C . LEU B 1 775 ? 22.188 46.031 -3.861 1 50.38 775 LEU B C 1
ATOM 12555 O O . LEU B 1 775 ? 22.484 46.969 -4.578 1 50.38 775 LEU B O 1
ATOM 12559 N N . LEU B 1 776 ? 22 46.031 -2.535 1 46.41 776 LEU B N 1
ATOM 12560 C CA . LEU B 1 776 ? 22.188 47.312 -1.841 1 46.41 776 LEU B CA 1
ATOM 12561 C C . LEU B 1 776 ? 23.641 47.719 -1.871 1 46.41 776 LEU B C 1
ATOM 12563 O O . LEU B 1 776 ? 23.938 48.938 -1.987 1 46.41 776 LEU B O 1
ATOM 12567 N N . VAL B 1 777 ? 24.391 46.844 -1.692 1 44 777 VAL B N 1
ATOM 12568 C CA . VAL B 1 777 ? 25.812 47.156 -1.732 1 44 777 VAL B CA 1
ATOM 12569 C C . VAL B 1 777 ? 26.203 47.625 -3.137 1 44 777 VAL B C 1
ATOM 12571 O O . VAL B 1 777 ? 27 48.562 -3.295 1 44 777 VAL B O 1
ATOM 12574 N N . VAL B 1 778 ? 25.484 47.125 -3.998 1 42.25 778 VAL B N 1
ATOM 12575 C CA . VAL B 1 778 ? 25.766 47.531 -5.371 1 42.25 778 VAL B CA 1
ATOM 12576 C C . VAL B 1 778 ? 25.188 48.906 -5.641 1 42.25 778 VAL B C 1
ATOM 12578 O O . VAL B 1 778 ? 25.812 49.75 -6.312 1 42.25 778 VAL B O 1
ATOM 12581 N N . VAL B 1 779 ? 23.953 49.094 -5.098 1 41.81 779 VAL B N 1
ATOM 12582 C CA . VAL B 1 779 ? 23.281 50.375 -5.344 1 41.81 779 VAL B CA 1
ATOM 12583 C C . VAL B 1 779 ? 23.938 51.469 -4.504 1 41.81 779 VAL B C 1
ATOM 12585 O O . VAL B 1 779 ? 23.938 52.625 -4.895 1 41.81 779 VAL B O 1
ATOM 12588 N N . ASN B 1 780 ? 24.266 51.188 -3.217 1 39.69 780 ASN B N 1
ATOM 12589 C CA . ASN B 1 780 ? 24.922 52.25 -2.459 1 39.69 780 ASN B CA 1
ATOM 12590 C C . ASN B 1 780 ? 26.062 52.875 -3.252 1 39.69 780 ASN B C 1
ATOM 12592 O O . ASN B 1 780 ? 26.484 54 -2.943 1 39.69 780 ASN B O 1
ATOM 12596 N N . GLU B 1 781 ? 26.656 52.219 -4.074 1 39.75 781 GLU B N 1
ATOM 12597 C CA . GLU B 1 781 ? 27.703 52.906 -4.801 1 39.75 781 GLU B CA 1
ATOM 12598 C C . GLU B 1 781 ? 27.125 53.906 -5.809 1 39.75 781 GLU B C 1
ATOM 12600 O O . GLU B 1 781 ? 27.828 54.781 -6.293 1 39.75 781 GLU B O 1
ATOM 12605 N N . SER B 1 782 ? 26 53.656 -6.473 1 37.44 782 SER B N 1
ATOM 12606 C CA . SER B 1 782 ? 25.406 54.719 -7.273 1 37.44 782 SER B CA 1
ATOM 12607 C C . SER B 1 782 ? 24.594 55.688 -6.414 1 37.44 782 SER B C 1
ATOM 12609 O O . SER B 1 782 ? 24.328 55.406 -5.246 1 37.44 782 SER B O 1
ATOM 12611 N N . THR B 1 783 ? 23.828 56.875 -7.125 1 36.53 783 THR B N 1
ATOM 12612 C CA . THR B 1 783 ? 23.172 58 -6.488 1 36.53 783 THR B CA 1
ATOM 12613 C C . THR B 1 783 ? 22.156 57.531 -5.449 1 36.53 783 THR B C 1
ATOM 12615 O O . THR B 1 783 ? 21.625 56.438 -5.555 1 36.53 783 THR B O 1
ATOM 12618 N N . SER B 1 784 ? 22.109 58.25 -4.215 1 37.62 784 SER B N 1
ATOM 12619 C CA . SER B 1 784 ? 21.234 58.219 -3.053 1 37.62 784 SER B CA 1
ATOM 12620 C C . SER B 1 784 ? 19.797 57.844 -3.453 1 37.62 784 SER B C 1
ATOM 12622 O O . SER B 1 784 ? 19.094 57.188 -2.693 1 37.62 784 SER B O 1
ATOM 12624 N N . GLN B 1 785 ? 19.406 58.312 -4.605 1 37.06 785 GLN B N 1
ATOM 12625 C CA . GLN B 1 785 ? 18.016 58.219 -5.016 1 37.06 785 GLN B CA 1
ATOM 12626 C C . GLN B 1 785 ? 17.656 56.781 -5.418 1 37.06 785 GLN B C 1
ATOM 12628 O O . GLN B 1 785 ? 16.547 56.312 -5.137 1 37.06 785 GLN B O 1
ATOM 12633 N N . LEU B 1 786 ? 18.594 56.125 -6.035 1 39.34 786 LEU B N 1
ATOM 12634 C CA . LEU B 1 786 ? 18.281 54.812 -6.547 1 39.34 786 LEU B CA 1
ATOM 12635 C C . LEU B 1 786 ? 18.188 53.781 -5.41 1 39.34 786 LEU B C 1
ATOM 12637 O O . LEU B 1 786 ? 17.406 52.844 -5.473 1 39.34 786 LEU B O 1
ATOM 12641 N N . ARG B 1 787 ? 18.969 54.062 -4.406 1 41.28 787 ARG B N 1
ATOM 12642 C CA . ARG B 1 787 ? 18.875 53.219 -3.203 1 41.28 787 ARG B CA 1
ATOM 12643 C C . ARG B 1 787 ? 17.453 53.188 -2.654 1 41.28 787 ARG B C 1
ATOM 12645 O O . ARG B 1 787 ? 16.953 52.125 -2.293 1 41.28 787 ARG B O 1
ATOM 12652 N N . TRP B 1 788 ? 16.938 54.438 -2.674 1 43.91 788 TRP B N 1
ATOM 12653 C CA . TRP B 1 788 ? 15.578 54.562 -2.15 1 43.91 788 TRP B CA 1
ATOM 12654 C C . TRP B 1 788 ? 14.586 53.812 -3.047 1 43.91 788 TRP B C 1
ATOM 12656 O O . TRP B 1 788 ? 13.664 53.156 -2.559 1 43.91 788 TRP B O 1
ATOM 12666 N N . TYR B 1 789 ? 14.891 53.844 -4.301 1 42.44 789 TYR B N 1
ATOM 12667 C CA . TYR B 1 789 ? 13.984 53.219 -5.234 1 42.44 789 TYR B CA 1
ATOM 12668 C C . TYR B 1 789 ? 14.078 51.688 -5.121 1 42.44 789 TYR B C 1
ATOM 12670 O O . TYR B 1 789 ? 13.055 51 -5.133 1 42.44 789 TYR B O 1
ATOM 12678 N N . LEU B 1 790 ? 15.234 51.312 -4.91 1 42.53 790 LEU B N 1
ATOM 12679 C CA . LEU B 1 790 ? 15.406 49.844 -4.844 1 42.53 790 LEU B CA 1
ATOM 12680 C C . LEU B 1 790 ? 14.914 49.312 -3.51 1 42.53 790 LEU B C 1
ATOM 12682 O O . LEU B 1 790 ? 14.297 48.25 -3.463 1 42.53 790 LEU B O 1
ATOM 12686 N N . ILE B 1 791 ? 15.211 50.094 -2.508 1 45.28 791 ILE B N 1
ATOM 12687 C CA . ILE B 1 791 ? 14.633 49.688 -1.223 1 45.28 791 ILE B CA 1
ATOM 12688 C C . ILE B 1 791 ? 13.109 49.75 -1.306 1 45.28 791 ILE B C 1
ATOM 12690 O O . ILE B 1 791 ? 12.422 48.875 -0.763 1 45.28 791 ILE B O 1
ATOM 12694 N N . GLU B 1 792 ? 12.609 50.812 -2.094 1 42.59 792 GLU B N 1
ATOM 12695 C CA . GLU B 1 792 ? 11.172 50.906 -2.346 1 42.59 792 GLU B CA 1
ATOM 12696 C C . GLU B 1 792 ? 10.688 49.75 -3.201 1 42.59 792 GLU B C 1
ATOM 12698 O O . GLU B 1 792 ? 9.609 49.188 -2.955 1 42.59 792 GLU B O 1
ATOM 12703 N N . LEU B 1 793 ? 11.469 49.438 -4.133 1 43.03 793 LEU B N 1
ATOM 12704 C CA . LEU B 1 793 ? 11.109 48.312 -5 1 43.03 793 LEU B CA 1
ATOM 12705 C C . LEU B 1 793 ? 11.188 47 -4.25 1 43.03 793 LEU B C 1
ATOM 12707 O O . LEU B 1 793 ? 10.32 46.125 -4.406 1 43.03 793 LEU B O 1
ATOM 12711 N N . LEU B 1 794 ? 12.281 46.938 -3.582 1 42.34 794 LEU B N 1
ATOM 12712 C CA . LEU B 1 794 ? 12.422 45.688 -2.809 1 42.34 794 LEU B CA 1
ATOM 12713 C C . LEU B 1 794 ? 11.398 45.656 -1.68 1 42.34 794 LEU B C 1
ATOM 12715 O O . LEU B 1 794 ? 10.844 44.594 -1.38 1 42.34 794 LEU B O 1
ATOM 12719 N N . SER B 1 795 ? 11.195 46.844 -1.075 1 39.62 795 SER B N 1
ATOM 12720 C CA . SER B 1 795 ? 10.094 46.938 -0.12 1 39.62 795 SER B CA 1
ATOM 12721 C C . SER B 1 795 ? 8.75 46.656 -0.796 1 39.62 795 SER B C 1
ATOM 12723 O O . SER B 1 795 ? 7.883 46 -0.226 1 39.62 795 SER B O 1
ATOM 12725 N N . ASP B 1 796 ? 8.625 47.219 -1.97 1 40.78 796 ASP B N 1
ATOM 12726 C CA . ASP B 1 796 ? 7.434 46.938 -2.768 1 40.78 796 ASP B CA 1
ATOM 12727 C C . ASP B 1 796 ? 7.406 45.469 -3.229 1 40.78 796 ASP B C 1
ATOM 12729 O O . ASP B 1 796 ? 6.344 44.844 -3.262 1 40.78 796 ASP B O 1
ATOM 12733 N N . GLU B 1 797 ? 8.57 45.031 -3.68 1 40.66 797 GLU B N 1
ATOM 12734 C CA . GLU B 1 797 ? 8.625 43.594 -4.043 1 40.66 797 GLU B CA 1
ATOM 12735 C C . GLU B 1 797 ? 8.438 42.719 -2.822 1 40.66 797 GLU B C 1
ATOM 12737 O O . GLU B 1 797 ? 7.777 41.688 -2.9 1 40.66 797 GLU B O 1
ATOM 12742 N N . LEU B 1 798 ? 9.094 43.094 -1.788 1 38 798 LEU B N 1
ATOM 12743 C CA . LEU B 1 798 ? 8.836 42.406 -0.53 1 38 798 LEU B CA 1
ATOM 12744 C C . LEU B 1 798 ? 7.406 42.625 -0.061 1 38 798 LEU B C 1
ATOM 12746 O O . LEU B 1 798 ? 6.777 41.719 0.497 1 38 798 LEU B O 1
ATOM 12750 N N . LYS B 1 799 ? 6.871 43.906 -0.177 1 38.38 799 LYS B N 1
ATOM 12751 C CA . LYS B 1 799 ? 5.457 44.219 -0.011 1 38.38 799 LYS B CA 1
ATOM 12752 C C . LYS B 1 799 ? 4.617 43.625 -1.131 1 38.38 799 LYS B C 1
ATOM 12754 O O . LYS B 1 799 ? 3.496 43.156 -0.896 1 38.38 799 LYS B O 1
ATOM 12759 N N . SER B 1 800 ? 5.086 43.812 -2.334 1 35.59 800 SER B N 1
ATOM 12760 C CA . SER B 1 800 ? 4.34 43.25 -3.465 1 35.59 800 SER B CA 1
ATOM 12761 C C . SER B 1 800 ? 4.406 41.75 -3.496 1 35.59 800 SER B C 1
ATOM 12763 O O . SER B 1 800 ? 3.488 41.094 -3.988 1 35.59 800 SER B O 1
ATOM 12765 N N . ARG B 1 801 ? 5.516 41.25 -3.186 1 37.47 801 ARG B N 1
ATOM 12766 C CA . ARG B 1 801 ? 5.52 39.781 -2.996 1 37.47 801 ARG B CA 1
ATOM 12767 C C . ARG B 1 801 ? 4.641 39.406 -1.815 1 37.47 801 ARG B C 1
ATOM 12769 O O . ARG B 1 801 ? 4.145 38.281 -1.757 1 37.47 801 ARG B O 1
ATOM 12776 N N . SER B 1 802 ? 4.457 40.25 -0.955 1 30.2 802 SER B N 1
ATOM 12777 C CA . SER B 1 802 ? 3.283 40.125 -0.099 1 30.2 802 SER B CA 1
ATOM 12778 C C . SER B 1 802 ? 2.012 40.531 -0.846 1 30.2 802 SER B C 1
ATOM 12780 O O . SER B 1 802 ? 0.95 39.938 -0.624 1 30.2 802 SER B O 1
ATOM 12782 N N . SER B 1 803 ? 1.961 41.781 -1.585 1 29.62 803 SER B N 1
ATOM 12783 C CA . SER B 1 803 ? 0.892 42.125 -2.51 1 29.62 803 SER B CA 1
ATOM 12784 C C . SER B 1 803 ? 1.122 41.531 -3.887 1 29.62 803 SER B C 1
ATOM 12786 O O . SER B 1 803 ? 2.141 41.781 -4.527 1 29.62 803 SER B O 1
ATOM 12788 N N . ARG B 1 804 ? 0.745 40.406 -4.113 1 33.88 804 ARG B N 1
ATOM 12789 C CA . ARG B 1 804 ? 0.739 39.375 -5.141 1 33.88 804 ARG B CA 1
ATOM 12790 C C . ARG B 1 804 ? 0.36 39.969 -6.5 1 33.88 804 ARG B C 1
ATOM 12792 O O . ARG B 1 804 ? 0.04 39.219 -7.43 1 33.88 804 ARG B O 1
ATOM 12799 N N . THR B 1 805 ? 0.299 41.344 -6.707 1 26.27 805 THR B N 1
ATOM 12800 C CA . THR B 1 805 ? -0.227 41.781 -7.988 1 26.27 805 THR B CA 1
ATOM 12801 C C . THR B 1 805 ? 0.797 41.562 -9.102 1 26.27 805 THR B C 1
ATOM 12803 O O . THR B 1 805 ? 0.442 41.531 -10.281 1 26.27 805 THR B O 1
ATOM 12806 N N . SER B 1 806 ? 2.039 41.688 -8.844 1 27.38 806 SER B N 1
ATOM 12807 C CA . SER B 1 806 ? 2.887 41.812 -10.023 1 27.38 806 SER B CA 1
ATOM 12808 C C . SER B 1 806 ? 3.039 40.5 -10.742 1 27.38 806 SER B C 1
ATOM 12810 O O . SER B 1 806 ? 3.377 40.438 -11.93 1 27.38 806 SER B O 1
ATOM 12812 N N . LEU B 1 807 ? 3.156 39.438 -10.078 1 25.08 807 LEU B N 1
ATOM 12813 C CA . LEU B 1 807 ? 3.342 38.219 -10.883 1 25.08 807 LEU B CA 1
ATOM 12814 C C . LEU B 1 807 ? 2.164 38 -11.828 1 25.08 807 LEU B C 1
ATOM 12816 O O . LEU B 1 807 ? 2.248 37.219 -12.758 1 25.08 807 LEU B O 1
ATOM 12820 N N . LEU B 1 808 ? 1.086 38.594 -11.547 1 24.92 808 LEU B N 1
ATOM 12821 C CA . LEU B 1 808 ? 0.029 38.625 -12.555 1 24.92 808 LEU B CA 1
ATOM 12822 C C . LEU B 1 808 ? 0.465 39.406 -13.781 1 24.92 808 LEU B C 1
ATOM 12824 O O . LEU B 1 808 ? -0.01 39.156 -14.891 1 24.92 808 LEU B O 1
ATOM 12828 N N . GLN B 1 809 ? 1.185 40.5 -13.562 1 25.5 809 GLN B N 1
ATOM 12829 C CA . GLN B 1 809 ? 1.56 41.281 -14.75 1 25.5 809 GLN B CA 1
ATOM 12830 C C . GLN B 1 809 ? 2.514 40.469 -15.641 1 25.5 809 GLN B C 1
ATOM 12832 O O . GLN B 1 809 ? 2.621 40.75 -16.844 1 25.5 809 GLN B O 1
ATOM 12837 N N . LEU B 1 810 ? 3.375 39.812 -15.031 1 22.92 810 LEU B N 1
ATOM 12838 C CA . LEU B 1 810 ? 4.25 39.094 -15.953 1 22.92 810 LEU B CA 1
ATOM 12839 C C . LEU B 1 810 ? 3.463 38.094 -16.781 1 22.92 810 LEU B C 1
ATOM 12841 O O . LEU B 1 810 ? 3.93 37.625 -17.828 1 22.92 810 LEU B O 1
ATOM 12845 N N . PHE B 1 811 ? 2.465 37.406 -16.078 1 24.31 811 PHE B N 1
ATOM 12846 C CA . PHE B 1 811 ? 1.662 36.688 -17.062 1 24.31 811 PHE B CA 1
ATOM 12847 C C . PHE B 1 811 ? 0.756 37.625 -17.828 1 24.31 811 PHE B C 1
ATOM 12849 O O . PHE B 1 811 ? 0.137 38.531 -17.25 1 24.31 811 PHE B O 1
ATOM 12856 N N . GLY B 1 812 ? 1.301 38.5 -18.797 1 21.44 812 GLY B N 1
ATOM 12857 C CA . GLY B 1 812 ? 0.679 39.375 -19.781 1 21.44 812 GLY B CA 1
ATOM 12858 C C . GLY B 1 812 ? -0.832 39.438 -19.656 1 21.44 812 GLY B C 1
ATOM 12859 O O . GLY B 1 812 ? -1.515 39.938 -20.547 1 21.44 812 GLY B O 1
ATOM 12860 N N . VAL B 1 813 ? -1.528 38.75 -18.781 1 20.31 813 VAL B N 1
ATOM 12861 C CA . VAL B 1 813 ? -2.918 39.156 -18.922 1 20.31 813 VAL B CA 1
ATOM 12862 C C . VAL B 1 813 ? -3.16 40.438 -18.125 1 20.31 813 VAL B C 1
ATOM 12864 O O . VAL B 1 813 ? -2.629 40.594 -17.031 1 20.31 813 VAL B O 1
#

Nearest PDB structures (foldseek):
  7f0j-assembly1_B  TM=8.171E-01  e=1.002E-07  Homo sapiens
  7w6s-assembly1_F  TM=7.184E-01  e=6.996E-07  Homo sapiens
  7wf4-assembly1_D  TM=7.919E-01  e=3.917E-06  Homo sapiens
  8j7m-assembly1_D  TM=6.916E-01  e=1.664E-03  Homo sapiens
  8j7h-assembly1_A  TM=6.566E-01  e=1.900E-03  Homo sapiens

Foldseek 3Di:
DPPLQVLLCLCVQVPVDVNSVVVLVVVLVLLVVVLVLVVLVVAQECQVVDPDGPDPPRDHVVVSLVVLVVSLVVLVVVLVSNCSSPPDNVVLVPDPLNVLSVLLSCLSVVLVVVVVVVDDCPVVVVSSVVNSVSSVVNSVSSCCSDPLNVLLVQLVVVLCVVVVLLVLVVLLVLLLLLLQLCLQDFQLFQVPDQRQFSVSSSVQLVLLLCLAFQLSHDDDPVRPSNLVSSLVSLVNSLLSVLASCLSSVVSSVVSVVVVVVVVVVVPPDPPPPPPPPPPPPPPPDPPPDPVVVVVCVVPPDPVCPVVVVVVVVVVVPCPPVVVVVVVVVVVVVVVVVVVVCVVVVPPPPDDPPCDPVVVVVVVVVVCPPVCPVVVVVCVVVVVVCVCCVVVVVVVVVVVLVVVLVLLVVLLVLLRVLSDQQQAFAAQQDLQLLVLVVVVVVVDPFLLQFQWDFDPDDDPAGDIDGDPHGADSPDHRPDQDSSHRLHDCHGVDPNPRDQQCVRQVDPSSCSNRVRGSRHDGDPRHDHHCFVVSVVSLVVSLVVLVVVLVVCCVPDPDNVCQVVDPVSVLSVLLNVLVVVCVVCVVVPHHDGSRARSSDDDPSNVSSSSPSSSSVVSLVSSPCNVLVVVLCVVCVVVVVVLVVVLLVLLLVQLVVLCVVQQAFKDFQPDFDADPNDGQDDPVNNPPPDGGDIFHDDRNHTTQDNDSSVSSSVLSSLLSSSCSPSDDGDDPVRVVVSVVSNVVSVVSSVRSSCSSNVSSVVSVVVVVVVVVVVVLVVVLVVCVVDDPVVSVVVCVVVVCCVVVVVVVPVVVVVVVD/DPPLQVLLCLCPQVPVDPNSVVVLVVVLVLLVVVLVLVVLVPAQECQVVDPDGPDPPRDHVVVSLVVLVVSLVVLVVVLVSNCSSPPDNVVLVPDPLNVLSVLLSCLSVVQVVVVVVVDDCPVVVVSNVVNSVSSVVNSVSSCCSDPLNVLLVQLVVVLCVVVVLLVLVVLLVLLLLLLQLCLQDFQLFLVPDQRQFSVSSSVQLVLLLCLAFQLSHDDDPVRPSNLVSSLVSLVNSLLSVLASCLSSVVSSVVSVVVVVVVVVVVPPDPPPPPPPPPPPPPDPDPPPDPVVVVVCVVPPDPVCVVVCVVVVVCCVVCDPVVVVVVVVVVVVVVVVVVVVCVVPVPPDPDDPPCDPVVVVVVVVVVCPPVCPVVVVVCVVCVVVCVCCVVVVVVVVVVVLVVVLVLLVVLLVLLRVLSDQQQAFAAQQDLQLLVLVVVVVVVDPWLLQFQWDFDPDDDPAGDIDGDPHGADSPDHRPDQPSSHRLHDCHGVDPNPRDQQCVRQVDPSSCRNRVRGSRHDRDPRHDHHCFVVSVVSLVVSLVVLVVVLVVCCVPPPDNVCQVVDPVSVLSVLLNVLVVVCVVCVVVPHHDGSRARSSDDDPSNVSSSSPSSSSVVSLVSSPCNVLVVVLCVVCVVVVVVLVVVLLVLLLVQLVVLCVVQQAFKDFQPDFDADPNDRQDDPVNNPPPDGGDIFHDDRNHTTQDNDSSVSSSVLSSLLSSSCSPSDDGDDPVRVVVSVVSNVVSVVSSVRSSCSSNVSSVVSVVVVVVVVVVVVLVVVLVVCVVPDPVVSVVVCVVVVCCVVVVVVVPVVVVVVVD

Organism: Phytophthora sojae (strain P6497) (NCBI:txid1094619)

Solvent-accessible surface area (backbone atoms only — not comparable to full-atom values): 86730 Å² total; per-residue (Å²): 122,58,69,50,54,46,53,33,42,34,70,73,44,25,85,81,36,72,65,16,40,51,52,49,51,49,51,52,50,51,50,49,51,48,52,50,50,54,36,60,64,43,40,56,18,46,50,77,63,27,69,67,37,84,37,67,86,46,67,48,52,69,58,53,52,52,52,46,50,52,54,28,52,51,40,42,50,52,50,49,52,53,61,74,25,45,88,50,67,69,63,50,72,68,35,69,66,49,51,44,51,48,50,34,24,49,36,50,48,56,55,52,50,33,60,72,66,69,51,82,59,61,65,49,48,59,57,36,54,64,25,54,43,35,47,42,48,40,54,58,61,64,47,54,74,39,69,62,42,45,43,51,51,50,19,50,61,70,34,46,67,68,42,50,43,52,49,52,52,46,55,52,53,35,48,52,50,10,47,52,40,38,61,55,43,45,47,44,31,59,90,73,45,68,37,79,26,38,65,59,26,26,51,52,42,48,32,38,35,66,16,19,20,37,40,85,65,64,81,58,91,85,40,65,64,36,47,54,52,50,53,51,43,40,56,47,18,58,48,52,58,14,38,51,23,35,45,38,18,53,37,40,54,50,35,51,51,52,49,51,51,53,57,52,60,64,65,58,76,78,73,82,58,71,77,73,71,78,70,74,77,71,80,78,69,85,76,67,50,78,68,54,54,63,50,46,81,56,55,75,58,82,81,38,61,64,56,44,52,53,47,45,58,48,47,73,54,38,50,68,58,44,47,46,46,48,48,45,49,47,45,49,48,46,46,51,50,50,49,45,41,66,74,54,58,75,72,85,73,78,78,72,81,66,49,71,64,50,56,58,48,50,61,51,52,64,50,55,67,63,39,59,69,47,38,55,53,42,44,47,46,46,44,48,45,37,47,45,43,44,47,41,41,50,48,48,48,49,51,49,48,51,49,51,50,51,48,54,48,52,50,51,50,60,45,54,37,29,36,61,38,35,45,70,37,15,52,79,25,72,57,19,47,53,48,52,48,58,45,47,73,77,43,90,49,63,57,44,26,27,36,41,85,44,89,49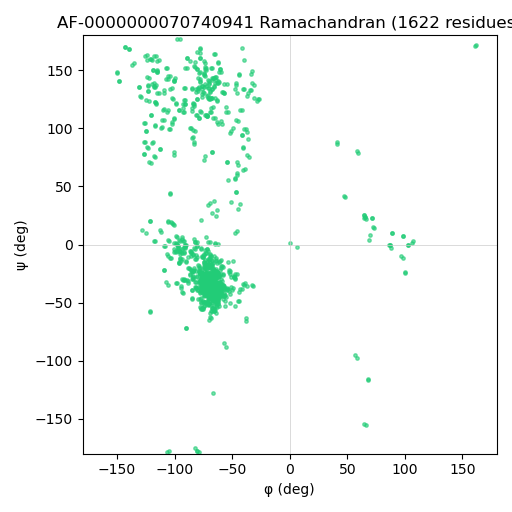,92,64,96,61,80,41,73,45,80,48,93,48,66,45,37,74,88,55,59,84,73,44,82,50,55,50,24,49,32,8,62,53,14,67,46,16,94,64,41,78,71,58,59,60,73,34,22,69,47,73,62,35,35,36,63,43,59,33,11,54,43,34,32,61,55,92,59,71,78,49,74,44,68,85,56,48,59,60,54,52,49,50,49,43,49,54,53,50,50,49,51,51,50,49,63,68,65,44,87,57,75,86,53,47,85,71,31,67,67,54,49,51,54,52,54,40,44,45,46,51,56,50,51,51,49,36,51,71,74,70,43,82,81,77,67,67,62,53,62,72,58,84,40,75,68,56,59,42,52,54,39,53,64,52,49,59,61,62,55,54,77,70,40,80,52,44,58,42,51,52,51,34,49,66,72,39,48,76,66,46,50,43,60,51,48,50,50,52,50,52,23,52,34,48,6,44,49,48,27,68,68,44,33,54,45,85,28,38,36,92,51,90,31,73,55,94,89,34,70,50,72,47,71,78,75,46,58,94,55,63,75,34,26,68,42,38,38,35,78,86,40,71,40,82,40,74,24,32,63,55,22,30,53,45,32,47,36,45,46,60,24,19,15,39,41,87,63,75,70,85,48,73,66,43,44,53,52,47,52,52,46,43,54,48,23,55,47,51,56,14,45,51,22,42,54,47,6,52,45,37,48,50,42,44,51,50,50,53,48,50,54,48,49,52,51,47,50,50,48,44,60,57,33,64,72,49,66,77,64,54,40,51,46,46,50,46,43,46,47,37,42,59,45,28,66,67,42,65,62,56,70,46,52,72,49,77,107,120,57,68,50,52,45,53,32,42,34,70,72,45,24,86,83,35,71,65,15,41,51,51,50,52,50,50,52,51,50,52,51,49,47,53,51,51,54,36,59,64,44,42,56,19,46,51,78,63,27,69,67,36,84,38,68,85,46,68,48,52,69,57,54,52,52,50,49,50,52,53,30,50,50,40,41,49,53,49,51,53,53,62,73,25,45,88,52,66,68,61,49,72,68,36,68,67,49,51,45,53,48,50,38,28,48,40,46,44,56,57,53,50,33,62,69,65,70,53,82,59,63,66,53,48,60,57,36,55,64,28,54,44,37,49,42,48,40,53,57,61,64,46,54,76,38,69,59,43,45,42,50,52,51,21,50,61,71,34,45,68,68,44,50,45,54,50,52,51,46,53,52,53,36,48,52,51,11,48,51,39,38,61,54,43,46,48,42,32,59,90,74,46,68,36,80,26,38,65,60,26,28,50,52,41,48,32,37,34,64,17,19,22,37,40,86,66,63,81,58,90,86,39,65,65,36,48,54,53,51,52,51,42,39,55,48,18,58,49,52,57,13,36,53,22,36,46,39,19,51,37,41,53,49,35,50,51,51,48,51,52,53,56,52,62,65,65,58,74,78,74,83,57,72,77,73,69,79,71,75,76,71,80,78,69,85,76,65,51,78,69,53,54,64,50,46,84,57,53,76,58,82,80,38,59,63,58,46,51,51,48,45,58,45,40,71,65,34,47,71,60,45,47,47,46,47,48,44,49,48,44,49,48,46,45,50,50,49,48,48,43,64,74,56,59,75,72,87,75,75,79,73,79,69,48,70,64,52,55,56,48,50,60,51,51,62,50,54,65,60,40,58,68,46,40,55,52,41,44,46,47,45,43,48,45,39,47,46,43,43,48,42,41,48,48,47,48,48,52,48,49,51,50,50,50,50,46,52,49,51,48,51,50,61,44,52,37,30,35,60,38,36,45,69,36,15,51,76,25,72,59,19,48,52,49,51,46,58,45,45,74,77,44,93,48,64,57,45,24,26,38,42,84,44,89,49,91,63,96,60,80,41,72,46,79,48,92,48,66,44,36,74,88,57,58,84,72,44,84,51,56,52,23,50,32,7,61,53,12,67,44,15,95,64,41,77,70,59,60,61,76,34,22,70,47,73,61,34,34,35,62,43,59,33,11,54,43,35,32,63,56,93,58,69,76,48,72,44,68,84,56,48,58,60,55,52,50,52,50,44,49,53,52,49,50,49,50,52,49,49,64,67,66,44,88,56,75,87,52,49,84,72,31,67,68,55,49,51,55,51,55,40,43,45,47,50,56,51,51,53,49,35,51,73,75,70,43,80,82,77,68,67,62,51,62,70,57,83,39,75,69,56,57,41,51,55,38,53,62,52,49,58,62,63,56,54,76,72,40,79,52,44,58,43,50,52,51,35,48,68,72,39,47,75,67,46,51,44,62,51,48,48,49,53,49,52,22,51,35,48,6,46,48,48,28,69,67,45,32,54,45,84,28,36,36,92,53,90,31,74,55,96,88,33,70,49,71,48,69,78,76,46,58,95,54,61,73,34,26,68,43,39,39,34,79,85,39,71,40,83,38,74,24,32,62,55,21,31,52,44,32,46,37,46,43,60,23,18,15,40,40,88,60,75,71,85,49,71,68,42,44,52,51,47,52,52,44,44,55,48,23,55,47,52,56,15,44,50,23,44,53,46,6,52,45,38,49,52,41,45,52,49,49,52,48,50,52,47,49,51,50,47,51,49,47,44,60,56,33,65,72,47,66,78,65,54,39,51,47,47,50,46,44,46,47,40,44,58,44,27,67,67,43,66,61,58,71,46,53,72,50,77,106

pLDDT: mean 72.12, std 21.15, range [20.31, 96.69]

InterPro domains:
  IPR005821 Ion transport domain [PF00520] (25-253)
  IPR005821 Ion transport domain [PF00520] (528-756)
  IPR027359 Voltage-dependent channel domain superfamily [G3DSA:1.20.120.350] (1-143)
  IPR027359 Voltage-dependent channel domain superfamily [G3DSA:1.20.120.350] (382-618)
  IPR028325 Voltage-gated potassium channel [PTHR11537] (391-771)

Sequence (1626 aa):
MPLRARINFFLSNPEESNIGWRLQQLLMVLLFINVCAMASETVDGPRFGSSDPGYPYMPGDSTFIAVEVLFSLFFVFEFVARWVTAPSQSQFWRSVSTWITLLAAIAALPRLLLLAAGADTEFADAFMFNLRILRAIRLIVLAYVYVGTKVLFQAAVNSIAPLTITLFFLVTVVMVFATAIFYAEPCYDLKTCTFTDILNTGYFVMLTVATVGYGSQVPSLHNAGSLILVCIVMIFGTVYFSMPLAIIGVKYELAWAEYEEYAENLKLPQQNQPQREKKRTSKLSADMSRRQIINALAGRNDDDELEKIEAHTMKYASSNTCDRFYQLSQSILEVNASLQHIVCPPAAATDIPTTLEAVIQSTKRRSDEASHALDGIMSVIKLHTRVCSEAHELFSRAVNKVRMYTIVLSIAVFYLQTTSELQNTGVRTFLCQRNVHAFCDRYDDPGCYVFKEVSGTGSGLSVEVTEQIVDFDCEIGDPDETCYASGVNFGSKNFPVSCSDVFPSGPGITYVCNSRLCNPPVQFMFDMEPYWIYFEFLFGFLFTVEVALRVYAHPVRRLIWADLKVLASILILIPFYVEVVEIMIGEWPTYSVIPTLPSFFSMVRFLKSLRILKLGSHIPGSRVLIRTAQLTVERIVIPLFFLFLGCVVSAAVFFELERGTECFVGKSCMWWSKNVLTAEMSEGLPIGKRICVQNTLVTMMTDMLHSTWFSLVSFTTVGYGDLYPRTSLGKMVDIIGVIFSSCYTAMPLTLVGGQFYICYELYAQEKMLKKVSFLLVVVNESTSQLRWYLIELLSDELKSRSSRTSLLQLFGVMPLRARINFFLSNPEESNIGWRLQQLLMVLLFINVCAMASETVDGPRFGSSDPGYPYMPGDSTFIAVEVLFSLFFVFEFVARWVTAPSQSQFWRSVSTWITLLAAIAALPRLLLLAAGADTEFADAFMFNLRILRAIRLIVLAYVYVGTKVLFQAAVNSIAPLTITLFFLVTVVMVFATAIFYAEPCYDLKTCTFTDILNTGYFVMLTVATVGYGSQVPSLHNAGSLILVCIVMIFGTVYFSMPLAIIGVKYELAWAEYEEYAENLKLPQQNQPQREKKRTSKLSADMSRRQIINALAGRNDDDELEKIEAHTMKYASSNTCDRFYQLSQSILEVNASLQHIVCPPAAATDIPTTLEAVIQSTKRRSDEASHALDGIMSVIKLHTRVCSEAHELFSRAVNKVRMYTIVLSIAVFYLQTTSELQNTGVRTFLCQRNVHAFCDRYDDPGCYVFKEVSGTGSGLSVEVTEQIVDFDCEIGDPDETCYASGVNFGSKNFPVSCSDVFPSGPGITYVCNSRLCNPPVQFMFDMEPYWIYFEFLFGFLFTVEVALRVYAHPVRRLIWADLKVLASILILIPFYVEVVEIMIGEWPTYSVIPTLPSFFSMVRFLKSLRILKLGSHIPGSRVLIRTAQLTVERIVIPLFFLFLGCVVSAAVFFELERGTECFVGKSCMWWSKNVLTAEMSEGLPIGKRICVQNTLVTMMTDMLHSTWFSLVSFTTVGYGDLYPRTSLGKMVDIIGVIFSSCYTAMPLTLVGGQFYICYELYAQEKMLKKVSFLLVVVNESTSQLRWYLIELLSDELKSRSSRTSLLQLFGV

Secondary structure (DSSP, 8-state):
--HHHHHHHHHH-GGG-HHHHHHHHHHHHHHHHHHHHHHHHTSS-GGGT-SS-S-TTS--HHHHHHHHHHHHHHHHHHHHHHHHH-S-HHHHHH-HHHHHHHHHHHTTHHHHHHHHHT--HHHHHHHHHHHHHHHHHHHHHHHTTSHHHHHHHHHHHHTHHHHHHHHHHHHHHHHHHHHHHHHHS----TTT-S--SHHHHHHHHHHHHTT---SSS---TT-HHHHHHHHHHHHHHHHHTHHHHHHHHHHHHHHHHHHHHHHHHHHS-STT-------------S---HHHHHHHHS---S--HHHHHHHHHHHHHHHHHHHHHHHHHHHHHHHHHHHHHHHS-----------HHHHHHHHHHHHHHHHHHHHHHHHHHHHHHHHHHHHHHHHHHHHHHHHHHHHHHHHHHHHHTT-GGGS--STTSHHHHHHHHHHHHH---GGGEEEEEE--SSSS-EEEEEEEEPB-SSPTT---TTBTTSTTSTTSTT--S-HHHH--SHHHIIIIIT-GGGS--SS-----GGGHHHHHHHHHHHHHHHHHHHHHH-S-GGGTTT-HHHHHHHHHHHHHHHHHHHHHHTPPPP----TTS--HHHHHGGGGGGGHHHHHTT-THHHHHHHHHHHHHHHHHHHHHHHHHHHHHHHHHHHHHH--EEEETTS--EETTEE---HHHHTTPPTT-EEEEETTEE-S--SHHHHHHHHHHHHTT---SSS---SHHHHHHHHHHHHHHHHHTHHHHHHHHHHHHHHHHHHHHHHHHHHHHHHHHHHHTS-HHHHHHHHHHHHHHHHHTTSTTHHHHHTT-/--HHHHHHHHHH-GGG-HHHHHHHHHHHHHHHHHHHHHHHHTSS-GGGT-SS-S-TTS--HHHHHHHHHHHHHHHHHHHHHHHHH-S-HHHHHH-HHHHHHHHHHHTTHHHHHHHHHT--THHHHHHHHHHHHHHHHHHHHHHTTSHHHHHHHHHHHHTHHHHHHHHHHHHHHHHHHHHHHHHHS----TTT-S--SHHHHHHHHHHHHTT---SSS---TT-HHHHHHHHHHHHHHHHHTHHHHHHHHHHHHHHHHHHHHHHHHHHS-STT-------------S---HHHHHHHSS---S--HHHHHHHHHHHHHHHHHHHHHHHHHHHHHHHHHHHHHHHS-----------HHHHHHHHHHHHHHHHHHHHHHHHHHHHHHHHHHHHHHHHHHHHHHHHHHHHHHHHHHHHHTT-GGGS--STTSHHHHHHHHHHHHH---GGGEEEEEE--SSSS-EEEEEEEEPB-SSPTT---TTBTTSTTSTTSTT--S-HHHH--SHHHIIIIIT-GGGS--SS-----GGGHHHHHHHHHHHHHHHHHHHHHH-S-GGGGGG-HHHHHHHHHHHHHHHHHHHHHHTPPPP----TTS--HHHHHGGGGGGGHHHHHTT-THHHHHHHHHHHHHHHHHHHHHHHHHHHHHHHHHHHHHH--EEEETTS--EETTEE---HHHHTTPPTT-EEEEETTEE-S--SHHHHHHHHHHHHTT---SSS---SHHHHHHHHHHHHHHHHHTHHHHHHHHHHHHHHHHHHHHHHHHHHHHHHHHHHHTS-HHHHHHHHHHHHHHHHHTTSTTHHHHHTT-